Protein 9UZ6 (pdb70)

Solvent-accessible surface area: 57343 Å² total; per-residue (Å²): 152,75,76,1,72,102,2,42,33,69,9,28,0,23,111,34,0,4,6,4,77,83,64,37,15,85,90,0,9,99,54,10,60,11,156,47,17,96,46,0,8,10,47,11,0,4,140,80,1,49,40,104,87,7,17,108,15,40,75,35,8,34,16,63,53,0,25,64,63,0,79,67,8,0,76,111,10,87,114,32,60,17,7,9,2,9,30,14,7,28,24,35,27,3,9,2,0,39,11,16,0,12,33,28,11,6,11,2,4,1,19,7,6,99,2,17,1,0,0,11,0,8,0,39,0,0,5,3,2,2,30,3,3,34,31,3,0,26,15,76,24,3,0,0,1,2,13,17,25,0,2,0,0,0,5,0,0,10,0,0,71,67,17,24,160,40,161,140,6,63,67,0,0,0,0,60,24,6,21,46,8,1,24,26,2,0,116,15,9,2,83,7,61,52,28,88,35,22,48,40,77,10,113,92,2,46,110,51,120,73,5,0,0,0,0,2,8,5,22,6,18,25,0,60,4,23,70,20,61,80,8,2,57,67,0,80,78,80,119,14,7,0,0,3,1,5,42,4,1,1,0,3,11,0,24,1,3,14,130,17,17,1,10,0,0,0,0,14,0,0,18,0,0,2,35,4,2,1,5,5,21,10,1,0,4,0,0,0,69,85,114,31,81,209,20,6,0,6,48,5,0,6,60,22,123,8,77,61,37,69,90,2,20,38,19,45,16,109,62,94,29,10,18,70,20,1,3,2,23,17,0,2,1,1,1,0,0,0,0,6,27,0,13,102,5,0,64,60,8,0,49,22,0,20,23,1,0,9,0,0,0,29,0,0,102,117,74,54,33,141,30,83,40,79,64,16,1,9,20,3,3,0,66,9,120,91,47,73,21,9,46,95,93,1,74,88,48,100,2,6,9,11,56,94,14,128,112,0,0,2,0,7,0,4,10,44,6,56,56,107,24,0,56,70,0,0,57,4,10,41,18,107,154,22,73,15,79,10,76,61,7,9,143,87,10,23,157,94,53,201,6,19,31,131,68,0,88,32,133,41,126,5,0,98,33,90,12,0,72,116,25,62,9,6,6,17,0,13,20,14,1,32,17,1,30,84,58,13,0,4,6,11,35,0,3,2,0,4,0,13,10,4,5,5,6,14,0,4,0,0,2,28,0,21,33,27,49,29,0,6,90,7,3,0,19,4,38,36,94,3,0,55,0,0,36,61,0,5,48,50,0,22,61,22,0,29,94,3,1,31,11,78,30,25,14,7,1,0,6,7,12,11,4,0,10,1,0,0,0,5,0,0,53,41,31,3,73,68,136,140,37,40,90,26,40,24,0,0,4,11,65,24,27,21,61,31,1,40,34,0,0,113,9,0,36,9,108,38,45,83,0,51,28,88,142,56,5,44,14,29,42,110,33,0,115,41,47,0,117,131,8,20,103,60,0,0,0,0,0,7,13,1,0,6,11,10,1,9,13,15,98,38,12,65,71,3,0,111,5,0,71,132,37,34,1,13,0,0,0,4,1,10,4,4,7,0,0,7,0,4,1,2,0,9,86,1,20,0,12,0,0,1,0,3,0,7,27,4,2,0,2,18,4,9,1,0,7,17,5,0,0,0,0,0,0,39,68,69,0,28,75,32,13,5,0,3,57,45,7,118,16,160,88,58,20,40,126,62,32,2,3,1,6,4,1,6,3,4,0,8,20,0,0,0,0,0,0,2,2,59,0,0,1,5,118,1,4,33,74,2,4,13,0,1,0,0,0,0,5,6,0,10,32,90,0,99,143,13,0,60,32,33,16,47,33,83,102,53,33,2,2,2,2,0,1,0,12,0,96,69,7,93,152,78,21,27,0,19,29,71,11,0,0,8,0,0,0,5,12,14,0,1,1,2,15,50,44,104,35,46,71,12,1,0,4,0,5,1,2,1,1,3,8,32,68,13,0,35,86,0,0,81,4,0,65,36,0,61,49,12,0,65,63,12,132,81,61,87,18,56,87,141,36,0,0,0,40,31,0,0,0,10,22,43,31,0,26,52,170,45,95,50,72,5,59,41,95,52,0,0,10,39,74,46,58,90,80,18,5,23,2,54,5,18,35,16,82,70,169,46,64,18,114,153,77,77,1,71,101,2,41,32,68,8,28,0,23,110,31,0,4,6,4,81,84,65,35,14,85,91,0,9,98,54,10,58,11,155,49,18,96,47,0,9,10,48,10,0,2,139,79,1,48,39,105,85,7,18,108,16,39,76,37,10,33,16,63,53,0,25,64,62,0,81,68,6,0,75,111,11,84,115,31,59,18,8,9,3,8,29,16,7,28,23,36,27,2,9,2,0,40,14,17,0,11,32,29,12,6,10,2,4,2,19,7,6,98,1,1,1,0,0,11,0,8,0,37,0,0,3,2,2,2,30,3,3,34,32,4,0,26,16,75,25,3,0,0,1,2,14,18,25,0,2,0,0,0,6,0,0,11,0,0,72,65,18,23,162,41,163,142,5,63,67,0,1,0,0,59,25,5,22,47,8,1,26,25,3,0,118,15,7,2,84,8,63,52,27,90,35,25,49,40,77,10,111,91,3,46,107,52,119,71,4,0,0,1,0,2,8,5,21,5,18,26,0,59,4,24,72,18,62,80,8,2,56,67,0,80,80,80,119,13,7,0,1,3,0,4,41,3,1,1,0,4,12,0,22,1,3,14,130,17,16,1,8,0,0,0,0,14,0,0,19,0,0,2,35,4,1,1,5,5,21,10,0,0,3,0,0,0,69,86,114,31,82,206,20,6,0,5,48,5,0,12,64,28,122,8,76,62,36,70,90,2,19,36,16,59,17,110,63,93,31,10,19,73,21,1,2,2,24,18,0,3,0,2,0,0,0,0,0,6,26,0,13,104,6,0,64,62,8,0,50,24,0,20,22,1,0,10,0,0,1,29,0,0,103,114,76,53,32,142,30,83,38,79,63,18,1,8,18,3,4,0,65,8,118,91,49,74,20,9,46,97,92,1,75,87,49,100,3,6,10,12,56,94,14,127,111,0,0,2,0,7,0,4,10,44,6,55,58,107,24,0,57,71,0,0,55,3,10,42,18,108,152,24,75,16,78,10,76,60,5,9,144,87,10,23,159,95,55,201,7,18,32,129,70,0,88,30,131,43,130,5,0,100,35,89,10,0,72,114,25,62,9,6,4,18,0,13,21,13,2,32,18,1,29,82,55,12,0,4,8,11,35,1,3,3,1,4,0,14,9,4,6,6,7,12,0,4,0,0,2,30,0,21,35,27,48,30,0,7,87,7,3,0,19,4,38,36,93,3,0,54,0,0,36,61,0,5,47,49,0,22,62,24,0,29,94,3,0,32,10,79,31,25,15,8,1,0,6,8,11,10,4,0,9,0,0,0,0,5,0,0,54,41,29,2,72,67,133,141,38,42,90,26,40,23,0,0,3,12,64,24,28,18,59,31,1,40,33,0,0,112,10,0,37,9,110,37,46,84,0,51,28,86,142,56,5,44,12,30,42,111,34,0,113,41,46,0,114,129,9,20,102,60,0,0,0,0,0,6,13,1,0,6,9,9,1,8,13,16,96,40,11,66,68,3,0,112,5,0,71,133,38,35,0,13,0,0,0,4,1,10,4,3,6,0,0,7,1,4,1,3,0,9,87,1,21,0,12,0,0,2,0,4,0,6,27,5,2,0,2,18,4,9,0,0,7,16,6,0,0,0,0,0,0,40,68,69,0,30,77,31,12,5,0,3,56,45,8,118,14,160,86,60,22,39,126,60,30,2,3,1,6,4,1,5,2,4,0,9,19,0,0,0,0,0,0,2,2,58,0,0,1,5,117,2,4,31,73,2,4,12,0,0,0,0,0,0,5,7,0,10,33,90,0,100,143,12,0,59,31,33,14,47,32,82,101,52,32,3,2,2,2,0,1,0,12,0,97,56,15,94,148,106,20,28,0,20,28,56,11,0,0,9,0,0,0,5,11,15,0,1,0,2,14,50,44,98,32,45,73,13,1,0,2,0,4,1,2,1,2,3,8,32,69,12,0,35,85,0,0,79,4,0,67,34,0,63,50,12,0,63,64,13,131,82,61,86,19,55,89,140,37,0,0,0,38,30,0,0,0,10,23,43,31,0,26,53,170,46,94,50,71,5,59,41,96,51,0,0,11,39,75,47,58,90,81,19,5,24,2,54,7,16,39,13,82,79,174,46,63,18,113

InterPro domains:
  IPR003437 Glycine dehydrogenase (decarboxylating) [MF_00711] (8-956)
  IPR003437 Glycine dehydrogenase (decarboxylating) [TIGR00461] (17-950)
  IPR015421 Pyridoxal phosphate-dependent transferase, major domain [G3DSA:3.40.640.10] (96-355)
  IPR015421 Pyridoxal phosphate-dependent transferase, major domain [G3DSA:3.40.640.10] (524-771)
  IPR015422 Pyridoxal phosphate-dependent transferase, small domain [G3DSA:3.90.1150.10] (772-906)
  IPR015424 Pyridoxal phosphate-dependent transferase [SSF53383] (17-440)
  IPR015424 Pyridoxal phosphate-dependent transferase [SSF53383] (480-951)
  IPR020581 Glycine cleavage system P protein [PTHR11773] (4-956)
  IPR020581 Glycine cleavage system P protein [cd00613] (64-440)
  IPR020581 Glycine cleavage system P protein [cd00613] (485-875)
  IPR049315 Glycine cleavage system P-protein, N-terminal domain [PF02347] (16-440)
  IPR049315 Glycine cleavage system P-protein, N-terminal domain [PF02347] (479-739)
  IPR049316 Glycine dehydrogenase, C-terminal domain [PF21478] (781-902)

Nearest PDB structures (foldseek):
  4lhc-assembly1_A  TM=9.705E-01  e=0.000E+00  Synechocystis sp. PCC 6803 substr. Kazusa
  4lgl-assembly1_B  TM=9.682E-01  e=0.000E+00  Synechocystis sp. PCC 6803 substr. Kazusa
  4lhd-assembly1_B  TM=9.706E-01  e=0.000E+00  Synechocystis sp. PCC 6803 substr. Kazusa
  4lhd-assembly1_A  TM=9.698E-01  e=0.000E+00  Synechocystis sp. PCC 6803 substr. Kazusa
  6i33-assembly1_B  TM=9.560E-01  e=5.306E-100  Homo sapiens

Structure (mmCIF, N/CA/C/O backbone):
data_9UZ6
#
_entry.id   9UZ6
#
_cell.length_a   1.00
_cell.length_b   1.00
_cell.length_c   1.00
_cell.angle_alpha   90.00
_cell.angle_beta   90.00
_cell.angle_gamma   90.00
#
_symmetry.space_group_name_H-M   'P 1'
#
loop_
_atom_site.group_PDB
_atom_site.id
_atom_site.type_symbol
_atom_site.label_atom_id
_atom_site.label_alt_id
_atom_site.label_comp_id
_atom_site.label_asym_id
_atom_site.label_entity_id
_atom_site.label_seq_id
_atom_site.pdbx_PDB_ins_code
_atom_site.Cartn_x
_atom_site.Cartn_y
_atom_site.Cartn_z
_atom_site.occupancy
_atom_site.B_iso_or_equiv
_atom_site.auth_seq_id
_atom_site.auth_comp_id
_atom_site.auth_asym_id
_atom_site.auth_atom_id
_atom_site.pdbx_PDB_model_num
ATOM 1 N N . THR A 1 3 ? 145.049 148.027 129.252 1.00 64.90 3 THR A N 1
ATOM 2 C CA . THR A 1 3 ? 144.487 146.797 129.795 1.00 68.33 3 THR A CA 1
ATOM 3 C C . THR A 1 3 ? 142.966 146.857 129.852 1.00 69.62 3 THR A C 1
ATOM 4 O O . THR A 1 3 ? 142.346 147.768 129.304 1.00 67.35 3 THR A O 1
ATOM 8 N N . GLN A 1 4 ? 142.373 145.875 130.525 1.00 57.96 4 GLN A N 1
ATOM 9 C CA . GLN A 1 4 ? 140.936 145.809 130.723 1.00 54.30 4 GLN A CA 1
ATOM 10 C C . GLN A 1 4 ? 140.637 145.648 132.203 1.00 50.70 4 GLN A C 1
ATOM 11 O O . GLN A 1 4 ? 141.406 145.031 132.944 1.00 59.92 4 GLN A O 1
ATOM 17 N N . THR A 1 5 ? 139.515 146.213 132.631 1.00 48.75 5 THR A N 1
ATOM 18 C CA . THR A 1 5 ? 139.071 146.017 133.999 1.00 48.20 5 THR A CA 1
ATOM 19 C C . THR A 1 5 ? 138.496 144.613 134.163 1.00 45.63 5 THR A C 1
ATOM 20 O O . THR A 1 5 ? 138.216 143.906 133.191 1.00 48.68 5 THR A O 1
ATOM 24 N N . LEU A 1 6 ? 138.329 144.204 135.421 1.00 46.55 6 LEU A N 1
ATOM 25 C CA . LEU A 1 6 ? 137.739 142.898 135.691 1.00 40.73 6 LEU A CA 1
ATOM 26 C C . LEU A 1 6 ? 136.312 142.814 135.168 1.00 40.13 6 LEU A C 1
ATOM 27 O O . LEU A 1 6 ? 135.876 141.746 134.728 1.00 44.77 6 LEU A O 1
ATOM 32 N N . SER A 1 7 ? 135.575 143.927 135.200 1.00 47.57 7 SER A N 1
ATOM 33 C CA . SER A 1 7 ? 134.213 143.935 134.674 1.00 44.66 7 SER A CA 1
ATOM 34 C C . SER A 1 7 ? 134.194 143.655 133.176 1.00 42.36 7 SER A C 1
ATOM 35 O O . SER A 1 7 ? 133.321 142.932 132.684 1.00 42.44 7 SER A O 1
ATOM 38 N N . GLN A 1 8 ? 135.142 144.230 132.433 1.00 43.69 8 GLN A N 1
ATOM 39 C CA . GLN A 1 8 ? 135.215 143.969 131.000 1.00 45.54 8 GLN A CA 1
ATOM 40 C C . GLN A 1 8 ? 135.589 142.522 130.707 1.00 45.06 8 GLN A C 1
ATOM 41 O O . GLN A 1 8 ? 135.142 141.960 129.702 1.00 47.53 8 GLN A O 1
ATOM 47 N N . LEU A 1 9 ? 136.410 141.909 131.560 1.00 44.37 9 LEU A N 1
ATOM 48 C CA . LEU A 1 9 ? 136.788 140.515 131.364 1.00 36.18 9 LEU A CA 1
ATOM 49 C C . LEU A 1 9 ? 135.663 139.558 131.732 1.00 29.53 9 LEU A C 1
ATOM 50 O O . LEU A 1 9 ? 135.527 138.503 131.106 1.00 42.65 9 LEU A O 1
ATOM 55 N N . GLU A 1 10 ? 134.853 139.904 132.735 1.00 42.38 10 GLU A N 1
ATOM 56 C CA . GLU A 1 10 ? 133.702 139.074 133.073 1.00 43.10 10 GLU A CA 1
ATOM 57 C C . GLU A 1 10 ? 132.667 139.081 131.960 1.00 46.31 10 GLU A C 1
ATOM 58 O O . GLU A 1 10 ? 131.970 138.079 131.759 1.00 50.18 10 GLU A O 1
ATOM 64 N N . ASN A 1 11 ? 132.550 140.197 131.241 1.00 47.45 11 ASN A N 1
ATOM 65 C CA . ASN A 1 11 ? 131.684 140.304 130.070 1.00 39.72 11 ASN A CA 1
ATOM 66 C C . ASN A 1 11 ? 130.233 139.970 130.413 1.00 37.12 11 ASN A C 1
ATOM 67 O O . ASN A 1 11 ? 129.596 139.132 129.776 1.00 43.04 11 ASN A O 1
ATOM 72 N N . SER A 1 12 ? 129.718 140.623 131.449 1.00 43.51 12 SER A N 1
ATOM 73 C CA . SER A 1 12 ? 128.279 140.634 131.662 1.00 39.21 12 SER A CA 1
ATOM 74 C C . SER A 1 12 ? 127.636 141.444 130.545 1.00 53.06 12 SER A C 1
ATOM 75 O O . SER A 1 12 ? 128.058 142.567 130.256 1.00 56.92 12 SER A O 1
ATOM 78 N N . GLY A 1 13 ? 126.619 140.877 129.916 1.00 43.21 13 GLY A N 1
ATOM 79 C CA . GLY A 1 13 ? 126.169 141.369 128.636 1.00 39.75 13 GLY A CA 1
ATOM 80 C C . GLY A 1 13 ? 126.727 140.616 127.453 1.00 38.53 13 GLY A C 1
ATOM 81 O O . GLY A 1 13 ? 126.622 141.105 126.324 1.00 48.15 13 GLY A O 1
ATOM 82 N N . ALA A 1 14 ? 127.337 139.451 127.682 1.00 34.19 14 ALA A N 1
ATOM 83 C CA . ALA A 1 14 ? 127.777 138.602 126.582 1.00 34.03 14 ALA A CA 1
ATOM 84 C C . ALA A 1 14 ? 126.603 138.104 125.752 1.00 36.54 14 ALA A C 1
ATOM 85 O O . ALA A 1 14 ? 126.741 137.908 124.540 1.00 42.14 14 ALA A O 1
ATOM 87 N N . PHE A 1 15 ? 125.447 137.882 126.381 1.00 32.54 15 PHE A N 1
ATOM 88 C CA . PHE A 1 15 ? 124.279 137.422 125.643 1.00 31.18 15 PHE A CA 1
ATOM 89 C C . PHE A 1 15 ? 123.704 138.501 124.738 1.00 36.89 15 PHE A C 1
ATOM 90 O O . PHE A 1 15 ? 123.027 138.170 123.760 1.00 34.17 15 PHE A O 1
ATOM 98 N N . ILE A 1 16 ? 123.951 139.776 125.038 1.00 30.45 16 ILE A N 1
ATOM 99 C CA . ILE A 1 16 ? 123.472 140.847 124.170 1.00 29.01 16 ILE A CA 1
ATOM 100 C C . ILE A 1 16 ? 124.089 140.718 122.784 1.00 31.71 16 ILE A C 1
ATOM 101 O O . ILE A 1 16 ? 123.414 140.906 121.766 1.00 39.32 16 ILE A O 1
ATOM 106 N N . GLU A 1 17 ? 125.378 140.385 122.724 1.00 44.17 17 GLU A N 1
ATOM 107 C CA . GLU A 1 17 ? 126.061 140.243 121.447 1.00 30.11 17 GLU A CA 1
ATOM 108 C C . GLU A 1 17 ? 125.775 138.912 120.766 1.00 30.87 17 GLU A C 1
ATOM 109 O O . GLU A 1 17 ? 126.053 138.774 119.571 1.00 40.98 17 GLU A O 1
ATOM 115 N N . ARG A 1 18 ? 125.230 137.933 121.488 1.00 29.12 18 ARG A N 1
ATOM 116 C CA . ARG A 1 18 ? 124.794 136.703 120.840 1.00 30.86 18 ARG A CA 1
ATOM 117 C C . ARG A 1 18 ? 123.388 136.848 120.272 1.00 31.38 18 ARG A C 1
ATOM 118 O O . ARG A 1 18 ? 123.089 136.312 119.201 1.00 36.74 18 ARG A O 1
ATOM 126 N N . HIS A 1 19 ? 122.516 137.568 120.982 1.00 34.31 19 HIS A N 1
ATOM 127 C CA . HIS A 1 19 ? 121.138 137.732 120.534 1.00 32.23 19 HIS A CA 1
ATOM 128 C C . HIS A 1 19 ? 121.045 138.704 119.365 1.00 33.98 19 HIS A C 1
ATOM 129 O O . HIS A 1 19 ? 120.296 138.467 118.411 1.00 33.73 19 HIS A O 1
ATOM 136 N N . ILE A 1 20 ? 121.790 139.800 119.420 1.00 30.56 20 ILE A N 1
ATOM 137 C CA . ILE A 1 20 ? 121.784 140.780 118.343 1.00 32.27 20 ILE A CA 1
ATOM 138 C C . ILE A 1 20 ? 122.712 140.300 117.237 1.00 39.96 20 ILE A C 1
ATOM 139 O O . ILE A 1 20 ? 123.887 140.002 117.480 1.00 46.27 20 ILE A O 1
ATOM 144 N N . GLY A 1 21 ? 122.182 140.220 116.020 1.00 36.98 21 GLY A N 1
ATOM 145 C CA . GLY A 1 21 ? 122.911 139.705 114.886 1.00 31.34 21 GLY A CA 1
ATOM 146 C C . GLY A 1 21 ? 124.158 140.492 114.538 1.00 36.10 21 GLY A C 1
ATOM 147 O O . GLY A 1 21 ? 125.280 139.995 114.663 1.00 50.48 21 GLY A O 1
ATOM 148 N N . PRO A 1 22 ? 123.989 141.731 114.081 1.00 38.26 22 PRO A N 1
ATOM 149 C CA . PRO A 1 22 ? 125.152 142.524 113.667 1.00 40.40 22 PRO A CA 1
ATOM 150 C C . PRO A 1 22 ? 126.069 142.850 114.834 1.00 44.63 22 PRO A C 1
ATOM 151 O O . PRO A 1 22 ? 125.628 143.051 115.968 1.00 46.72 22 PRO A O 1
ATOM 155 N N . ASP A 1 23 ? 127.363 142.912 114.538 1.00 51.44 23 ASP A N 1
ATOM 156 C CA . ASP A 1 23 ? 128.347 143.352 115.512 1.00 45.66 23 ASP A CA 1
ATOM 157 C C . ASP A 1 23 ? 128.581 144.853 115.341 1.00 48.10 23 ASP A C 1
ATOM 158 O O . ASP A 1 23 ? 127.898 145.523 114.564 1.00 53.00 23 ASP A O 1
ATOM 163 N N . ALA A 1 24 ? 129.561 145.394 116.067 1.00 50.41 24 ALA A N 1
ATOM 164 C CA . ALA A 1 24 ? 129.791 146.836 116.052 1.00 44.94 24 ALA A CA 1
ATOM 165 C C . ALA A 1 24 ? 130.186 147.331 114.665 1.00 51.30 24 ALA A C 1
ATOM 166 O O . ALA A 1 24 ? 129.698 148.372 114.209 1.00 53.92 24 ALA A O 1
ATOM 168 N N . ALA A 1 25 ? 131.073 146.604 113.979 1.00 53.34 25 ALA A N 1
ATOM 169 C CA . ALA A 1 25 ? 131.517 147.030 112.655 1.00 49.63 25 ALA A CA 1
ATOM 170 C C . ALA A 1 25 ? 130.388 146.955 111.634 1.00 55.70 25 ALA A C 1
ATOM 171 O O . ALA A 1 25 ? 130.229 147.859 110.804 1.00 57.88 25 ALA A O 1
ATOM 173 N N . GLN A 1 26 ? 129.598 145.880 111.673 1.00 47.44 26 GLN A N 1
ATOM 174 C CA . GLN A 1 26 ? 128.457 145.770 110.771 1.00 45.84 26 GLN A CA 1
ATOM 175 C C . GLN A 1 26 ? 127.426 146.851 111.061 1.00 50.63 26 GLN A C 1
ATOM 176 O O . GLN A 1 26 ? 126.825 147.412 110.137 1.00 55.73 26 GLN A O 1
ATOM 182 N N . GLN A 1 27 ? 127.207 147.155 112.343 1.00 47.71 27 GLN A N 1
ATOM 183 C CA . GLN A 1 27 ? 126.291 148.231 112.702 1.00 45.26 27 GLN A CA 1
ATOM 184 C C . GLN A 1 27 ? 126.787 149.572 112.180 1.00 44.57 27 GLN A C 1
ATOM 185 O O . GLN A 1 27 ? 125.997 150.386 111.694 1.00 52.40 27 GLN A O 1
ATOM 191 N N . GLN A 1 28 ? 128.095 149.819 112.269 1.00 50.51 28 GLN A N 1
ATOM 192 C CA . GLN A 1 28 ? 128.651 151.059 111.736 1.00 51.81 28 GLN A CA 1
ATOM 193 C C . GLN A 1 28 ? 128.487 151.137 110.222 1.00 51.97 28 GLN A C 1
ATOM 194 O O . GLN A 1 28 ? 128.150 152.197 109.681 1.00 54.37 28 GLN A O 1
ATOM 200 N N . GLU A 1 29 ? 128.723 150.024 109.521 1.00 53.05 29 GLU A N 1
ATOM 201 C CA . GLU A 1 29 ? 128.543 150.015 108.070 1.00 51.70 29 GLU A CA 1
ATOM 202 C C . GLU A 1 29 ? 127.092 150.285 107.693 1.00 53.04 29 GLU A C 1
ATOM 203 O O . GLU A 1 29 ? 126.814 151.054 106.765 1.00 55.39 29 GLU A O 1
ATOM 209 N N . MET A 1 30 ? 126.152 149.660 108.404 1.00 53.35 30 MET A N 1
ATOM 210 C CA . MET A 1 30 ? 124.739 149.888 108.119 1.00 47.58 30 MET A CA 1
ATOM 211 C C . MET A 1 30 ? 124.337 151.326 108.425 1.00 45.93 30 MET A C 1
ATOM 212 O O . MET A 1 30 ? 123.562 151.930 107.674 1.00 54.10 30 MET A O 1
ATOM 217 N N . LEU A 1 31 ? 124.856 151.893 109.517 1.00 45.71 31 LEU A N 1
ATOM 218 C CA . LEU A 1 31 ? 124.563 153.285 109.843 1.00 50.64 31 LEU A CA 1
ATOM 219 C C . LEU A 1 31 ? 125.104 154.225 108.774 1.00 52.44 31 LEU A C 1
ATOM 220 O O . LEU A 1 31 ? 124.462 155.223 108.432 1.00 51.86 31 LEU A O 1
ATOM 225 N N . ASN A 1 32 ? 126.292 153.928 108.243 1.00 59.81 32 ASN A N 1
ATOM 226 C CA . ASN A 1 32 ? 126.818 154.713 107.130 1.00 52.88 32 ASN A CA 1
ATOM 227 C C . ASN A 1 32 ? 125.931 154.583 105.899 1.00 52.77 32 ASN A C 1
ATOM 228 O O . ASN A 1 32 ? 125.688 155.568 105.193 1.00 57.28 32 ASN A O 1
ATOM 233 N N . ALA A 1 33 ? 125.444 153.370 105.625 1.00 54.18 33 ALA A N 1
ATOM 234 C CA . ALA A 1 33 ? 124.578 153.160 104.468 1.00 49.54 33 ALA A CA 1
ATOM 235 C C . ALA A 1 33 ? 123.275 153.940 104.594 1.00 54.06 33 ALA A C 1
ATOM 236 O O . ALA A 1 33 ? 122.777 154.493 103.607 1.00 56.18 33 ALA A O 1
ATOM 238 N N . VAL A 1 34 ? 122.700 153.988 105.801 1.00 54.10 34 VAL A N 1
ATOM 239 C CA . VAL A 1 34 ? 121.443 154.700 106.011 1.00 49.34 34 VAL A CA 1
ATOM 240 C C . VAL A 1 34 ? 121.651 156.166 106.367 1.00 53.54 34 VAL A C 1
ATOM 241 O O . VAL A 1 34 ? 120.669 156.878 106.615 1.00 59.04 34 VAL A O 1
ATOM 245 N N . GLY A 1 35 ? 122.891 156.641 106.390 1.00 57.41 35 GLY A N 1
ATOM 246 C CA . GLY A 1 35 ? 123.168 158.039 106.672 1.00 52.93 35 GLY A CA 1
ATOM 247 C C . GLY A 1 35 ? 122.836 158.497 108.075 1.00 56.45 35 GLY A C 1
ATOM 248 O O . GLY A 1 35 ? 122.254 159.575 108.247 1.00 60.59 35 GLY A O 1
ATOM 249 N N . ALA A 1 36 ? 123.193 157.708 109.086 1.00 58.78 36 ALA A N 1
ATOM 250 C CA . ALA A 1 36 ? 122.965 158.064 110.478 1.00 57.25 36 ALA A CA 1
ATOM 251 C C . ALA A 1 36 ? 124.271 157.958 111.250 1.00 57.24 36 ALA A C 1
ATOM 252 O O . ALA A 1 36 ? 125.135 157.137 110.931 1.00 59.91 36 ALA A O 1
ATOM 254 N N . GLN A 1 37 ? 124.412 158.807 112.269 1.00 60.35 37 GLN A N 1
ATOM 255 C CA . GLN A 1 37 ? 125.642 158.826 113.054 1.00 59.30 37 GLN A CA 1
ATOM 256 C C . GLN A 1 37 ? 125.736 157.636 114.001 1.00 61.37 37 GLN A C 1
ATOM 257 O O . GLN A 1 37 ? 126.800 157.020 114.122 1.00 61.20 37 GLN A O 1
ATOM 263 N N . SER A 1 38 ? 124.642 157.298 114.679 1.00 54.68 38 SER A N 1
ATOM 264 C CA . SER A 1 38 ? 124.656 156.228 115.666 1.00 51.86 38 SER A CA 1
ATOM 265 C C . SER A 1 38 ? 123.238 155.712 115.851 1.00 55.00 38 SER A C 1
ATOM 266 O O . SER A 1 38 ? 122.283 156.243 115.281 1.00 63.19 38 SER A O 1
ATOM 269 N N . LEU A 1 39 ? 123.116 154.656 116.659 1.00 47.59 39 LEU A N 1
ATOM 270 C CA . LEU A 1 39 ? 121.799 154.120 116.981 1.00 45.12 39 LEU A CA 1
ATOM 271 C C . LEU A 1 39 ? 120.947 155.155 117.702 1.00 47.15 39 LEU A C 1
ATOM 272 O O . LEU A 1 39 ? 119.750 155.288 117.426 1.00 56.00 39 LEU A O 1
ATOM 277 N N . ASN A 1 40 ? 121.550 155.898 118.632 1.00 54.17 40 ASN A N 1
ATOM 278 C CA . ASN A 1 40 ? 120.807 156.926 119.350 1.00 50.77 40 ASN A CA 1
ATOM 279 C C . ASN A 1 40 ? 120.315 158.015 118.408 1.00 51.31 40 ASN A C 1
ATOM 280 O O . ASN A 1 40 ? 119.164 158.448 118.503 1.00 56.41 40 ASN A O 1
ATOM 285 N N . ALA A 1 41 ? 121.168 158.465 117.485 1.00 46.66 41 ALA A N 1
ATOM 286 C CA . ALA A 1 41 ? 120.763 159.513 116.554 1.00 50.39 41 ALA A CA 1
ATOM 287 C C . ALA A 1 41 ? 119.655 159.036 115.622 1.00 57.15 41 ALA A C 1
ATOM 288 O O . ALA A 1 41 ? 118.671 159.751 115.400 1.00 58.27 41 ALA A O 1
ATOM 290 N N . LEU A 1 42 ? 119.795 157.826 115.076 1.00 56.27 42 LEU A N 1
ATOM 291 C CA . LEU A 1 42 ? 118.771 157.280 114.192 1.00 55.94 42 LEU A CA 1
ATOM 292 C C . LEU A 1 42 ? 117.441 157.132 114.920 1.00 53.25 42 LEU A C 1
ATOM 293 O O . LEU A 1 42 ? 116.388 157.538 114.411 1.00 57.42 42 LEU A O 1
ATOM 298 N N . THR A 1 43 ? 117.475 156.563 116.125 1.00 56.78 43 THR A N 1
ATOM 299 C CA . THR A 1 43 ? 116.249 156.360 116.886 1.00 55.25 43 THR A CA 1
ATOM 300 C C . THR A 1 43 ? 115.615 157.687 117.287 1.00 56.11 43 THR A C 1
ATOM 301 O O . THR A 1 43 ? 114.390 157.839 117.217 1.00 59.33 43 THR A O 1
ATOM 305 N N . GLY A 1 44 ? 116.427 158.667 117.688 1.00 55.56 44 GLY A N 1
ATOM 306 C CA . GLY A 1 44 ? 115.899 159.963 118.065 1.00 55.83 44 GLY A CA 1
ATOM 307 C C . GLY A 1 44 ? 115.369 160.771 116.905 1.00 60.15 44 GLY A C 1
ATOM 308 O O . GLY A 1 44 ? 114.515 161.640 117.110 1.00 68.41 44 GLY A O 1
ATOM 309 N N . GLN A 1 45 ? 115.859 160.517 115.692 1.00 60.83 45 GLN A N 1
ATOM 310 C CA . GLN A 1 45 ? 115.287 161.153 114.515 1.00 58.63 45 GLN A CA 1
ATOM 311 C C . GLN A 1 45 ? 114.098 160.389 113.949 1.00 64.55 45 GLN A C 1
ATOM 312 O O . GLN A 1 45 ? 113.341 160.953 113.151 1.00 69.94 45 GLN A O 1
ATOM 318 N N . ILE A 1 46 ? 113.905 159.134 114.346 1.00 61.09 46 ILE A N 1
ATOM 319 C CA . ILE A 1 46 ? 112.731 158.378 113.914 1.00 56.24 46 ILE A CA 1
ATOM 320 C C . ILE A 1 46 ? 111.590 158.500 114.917 1.00 60.25 46 ILE A C 1
ATOM 321 O O . ILE A 1 46 ? 110.451 158.795 114.547 1.00 62.69 46 ILE A O 1
ATOM 326 N N . VAL A 1 47 ? 111.876 158.278 116.191 1.00 60.16 47 VAL A N 1
ATOM 327 C CA . VAL A 1 47 ? 110.841 158.304 117.227 1.00 58.31 47 VAL A CA 1
ATOM 328 C C . VAL A 1 47 ? 110.522 159.757 117.572 1.00 59.86 47 VAL A C 1
ATOM 329 O O . VAL A 1 47 ? 111.451 160.560 117.744 1.00 59.40 47 VAL A O 1
ATOM 333 N N . PRO A 1 48 ? 109.244 160.132 117.670 1.00 68.20 48 PRO A N 1
ATOM 334 C CA . PRO A 1 48 ? 108.904 161.520 118.010 1.00 64.78 48 PRO A CA 1
ATOM 335 C C . PRO A 1 48 ? 109.460 161.917 119.370 1.00 65.50 48 PRO A C 1
ATOM 336 O O . PRO A 1 48 ? 109.509 161.113 120.302 1.00 68.35 48 PRO A O 1
ATOM 340 N N . LYS A 1 49 ? 109.868 163.184 119.473 1.00 66.38 49 LYS A N 1
ATOM 341 C CA . LYS A 1 49 ? 110.594 163.646 120.653 1.00 67.65 49 LYS A CA 1
ATOM 342 C C . LYS A 1 49 ? 109.736 163.585 121.912 1.00 67.11 49 LYS A C 1
ATOM 343 O O . LYS A 1 49 ? 110.232 163.237 122.990 1.00 66.39 49 LYS A O 1
ATOM 349 N N . ASP A 1 50 ? 108.450 163.921 121.801 1.00 71.03 50 ASP A N 1
ATOM 350 C CA . ASP A 1 50 ? 107.606 164.044 122.985 1.00 67.90 50 ASP A CA 1
ATOM 351 C C . ASP A 1 50 ? 107.280 162.707 123.640 1.00 66.93 50 ASP A C 1
ATOM 352 O O . ASP A 1 50 ? 106.754 162.704 124.758 1.00 71.16 50 ASP A O 1
ATOM 357 N N . ILE A 1 51 ? 107.567 161.583 122.989 1.00 60.86 51 ILE A N 1
ATOM 358 C CA . ILE A 1 51 ? 107.300 160.269 123.558 1.00 61.43 51 ILE A CA 1
ATOM 359 C C . ILE A 1 51 ? 108.581 159.450 123.706 1.00 62.32 51 ILE A C 1
ATOM 360 O O . ILE A 1 51 ? 108.528 158.233 123.813 1.00 67.87 51 ILE A O 1
ATOM 365 N N . GLN A 1 52 ? 109.736 160.109 123.724 1.00 63.91 52 GLN A N 1
ATOM 366 C CA . GLN A 1 52 ? 111.016 159.430 123.877 1.00 60.80 52 GLN A CA 1
ATOM 367 C C . GLN A 1 52 ? 111.387 159.334 125.350 1.00 62.01 52 GLN A C 1
ATOM 368 O O . GLN A 1 52 ? 111.307 160.324 126.083 1.00 67.17 52 GLN A O 1
ATOM 374 N N . LEU A 1 53 ? 111.790 158.142 125.779 1.00 58.61 53 LEU A N 1
ATOM 375 C CA . LEU A 1 53 ? 112.299 157.950 127.130 1.00 54.46 53 LEU A CA 1
ATOM 376 C C . LEU A 1 53 ? 113.775 158.321 127.167 1.00 59.15 53 LEU A C 1
ATOM 377 O O . LEU A 1 53 ? 114.572 157.790 126.387 1.00 63.42 53 LEU A O 1
ATOM 382 N N . ALA A 1 54 ? 114.138 159.236 128.067 1.00 60.68 54 ALA A N 1
ATOM 383 C CA . ALA A 1 54 ? 115.542 159.597 128.222 1.00 59.03 54 ALA A CA 1
ATOM 384 C C . ALA A 1 54 ? 116.365 158.403 128.688 1.00 61.82 54 ALA A C 1
ATOM 385 O O . ALA A 1 54 ? 117.469 158.164 128.186 1.00 65.64 54 ALA A O 1
ATOM 387 N N . THR A 1 55 ? 115.836 157.637 129.639 1.00 55.40 55 THR A N 1
ATOM 388 C CA . THR A 1 55 ? 116.476 156.457 130.185 1.00 55.86 55 THR A CA 1
ATOM 389 C C . THR A 1 55 ? 115.612 155.228 129.926 1.00 55.96 55 THR A C 1
ATOM 390 O O . THR A 1 55 ? 114.389 155.292 130.086 1.00 58.19 55 THR A O 1
ATOM 394 N N . PRO A 1 56 ? 116.208 154.106 129.516 1.00 51.08 56 PRO A N 1
ATOM 395 C CA . PRO A 1 56 ? 115.423 152.884 129.367 1.00 51.94 56 PRO A CA 1
ATOM 396 C C . PRO A 1 56 ? 114.928 152.396 130.714 1.00 51.86 56 PRO A C 1
ATOM 397 O O . PRO A 1 56 ? 115.542 152.681 131.757 1.00 49.91 56 PRO A O 1
ATOM 401 N N . PRO A 1 57 ? 113.806 151.678 130.750 1.00 54.79 57 PRO A N 1
ATOM 402 C CA . PRO A 1 57 ? 113.279 151.186 132.031 1.00 49.40 57 PRO A CA 1
ATOM 403 C C . PRO A 1 57 ? 114.286 150.289 132.737 1.00 50.85 57 PRO A C 1
ATOM 404 O O . PRO A 1 57 ? 114.843 149.367 132.142 1.00 53.13 57 PRO A O 1
ATOM 408 N N . GLN A 1 58 ? 114.487 150.547 134.028 1.00 49.12 58 GLN A N 1
ATOM 409 C CA . GLN A 1 58 ? 115.572 149.930 134.791 1.00 47.67 58 GLN A CA 1
ATOM 410 C C . GLN A 1 58 ? 115.143 148.548 135.267 1.00 50.10 58 GLN A C 1
ATOM 411 O O . GLN A 1 58 ? 114.624 148.380 136.370 1.00 55.74 58 GLN A O 1
ATOM 417 N N . VAL A 1 59 ? 115.382 147.536 134.428 1.00 44.60 59 VAL A N 1
ATOM 418 C CA . VAL A 1 59 ? 115.087 146.158 134.811 1.00 36.62 59 VAL A CA 1
ATOM 419 C C . VAL A 1 59 ? 116.289 145.448 135.416 1.00 43.78 59 VAL A C 1
ATOM 420 O O . VAL A 1 59 ? 116.138 144.333 135.939 1.00 51.16 59 VAL A O 1
ATOM 424 N N . GLY A 1 60 ? 117.468 146.049 135.371 1.00 41.14 60 GLY A N 1
ATOM 425 C CA . GLY A 1 60 ? 118.647 145.494 136.002 1.00 35.63 60 GLY A CA 1
ATOM 426 C C . GLY A 1 60 ? 119.803 145.339 135.029 1.00 39.51 60 GLY A C 1
ATOM 427 O O . GLY A 1 60 ? 119.684 145.553 133.825 1.00 42.07 60 GLY A O 1
ATOM 428 N N . ALA A 1 61 ? 120.939 144.955 135.599 1.00 47.02 61 ALA A N 1
ATOM 429 C CA . ALA A 1 61 ? 122.134 144.722 134.811 1.00 33.15 61 ALA A CA 1
ATOM 430 C C . ALA A 1 61 ? 122.038 143.383 134.082 1.00 37.26 61 ALA A C 1
ATOM 431 O O . ALA A 1 61 ? 121.372 142.458 134.551 1.00 43.88 61 ALA A O 1
ATOM 433 N N . PRO A 1 62 ? 122.690 143.256 132.929 1.00 39.23 62 PRO A N 1
ATOM 434 C CA . PRO A 1 62 ? 122.680 141.975 132.218 1.00 30.57 62 PRO A CA 1
ATOM 435 C C . PRO A 1 62 ? 123.418 140.893 132.991 1.00 35.89 62 PRO A C 1
ATOM 436 O O . PRO A 1 62 ? 124.319 141.164 133.787 1.00 46.19 62 PRO A O 1
ATOM 440 N N . ALA A 1 63 ? 123.014 139.652 132.747 1.00 33.30 63 ALA A N 1
ATOM 441 C CA . ALA A 1 63 ? 123.656 138.486 133.329 1.00 33.14 63 ALA A CA 1
ATOM 442 C C . ALA A 1 63 ? 124.026 137.520 132.214 1.00 32.52 63 ALA A C 1
ATOM 443 O O . ALA A 1 63 ? 123.423 137.523 131.139 1.00 47.21 63 ALA A O 1
ATOM 445 N N . THR A 1 64 ? 125.035 136.694 132.474 1.00 36.34 64 THR A N 1
ATOM 446 C CA . THR A 1 64 ? 125.414 135.682 131.502 1.00 35.02 64 THR A CA 1
ATOM 447 C C . THR A 1 64 ? 124.384 134.555 131.484 1.00 26.65 64 THR A C 1
ATOM 448 O O . THR A 1 64 ? 123.549 134.420 132.381 1.00 43.26 64 THR A O 1
ATOM 452 N N . GLU A 1 65 ? 124.450 133.739 130.432 1.00 32.00 65 GLU A N 1
ATOM 453 C CA . GLU A 1 65 ? 123.518 132.624 130.304 1.00 34.36 65 GLU A CA 1
ATOM 454 C C . GLU A 1 65 ? 123.670 131.644 131.459 1.00 37.21 65 GLU A C 1
ATOM 455 O O . GLU A 1 65 ? 122.676 131.144 131.993 1.00 37.91 65 GLU A O 1
ATOM 461 N N . TYR A 1 66 ? 124.909 131.367 131.865 1.00 43.91 66 TYR A N 1
ATOM 462 C CA . TYR A 1 66 ? 125.146 130.427 132.955 1.00 35.19 66 TYR A CA 1
ATOM 463 C C . TYR A 1 66 ? 124.670 130.986 134.290 1.00 34.30 66 TYR A C 1
ATOM 464 O O . TYR A 1 66 ? 124.040 130.271 135.076 1.00 49.56 66 TYR A O 1
ATOM 473 N N . ALA A 1 67 ? 124.952 132.262 134.561 1.00 33.74 67 ALA A N 1
ATOM 474 C CA . ALA A 1 67 ? 124.490 132.872 135.803 1.00 30.84 67 ALA A CA 1
ATOM 475 C C . ALA A 1 67 ? 122.969 132.948 135.852 1.00 40.67 67 ALA A C 1
ATOM 476 O O . ALA A 1 67 ? 122.358 132.665 136.890 1.00 41.81 67 ALA A O 1
ATOM 478 N N . ALA A 1 68 ? 122.340 133.332 134.737 1.00 35.53 68 ALA A N 1
ATOM 479 C CA . ALA A 1 68 ? 120.883 133.397 134.692 1.00 28.32 68 ALA A CA 1
ATOM 480 C C . ALA A 1 68 ? 120.262 132.017 134.857 1.00 27.67 68 ALA A C 1
ATOM 481 O O . ALA A 1 68 ? 119.254 131.861 135.554 1.00 39.49 68 ALA A O 1
ATOM 483 N N . LEU A 1 69 ? 120.851 131.001 134.224 1.00 31.31 69 LEU A N 1
ATOM 484 C CA . LEU A 1 69 ? 120.344 129.643 134.373 1.00 27.00 69 LEU A CA 1
ATOM 485 C C . LEU A 1 69 ? 120.491 129.153 135.806 1.00 32.33 69 LEU A C 1
ATOM 486 O O . LEU A 1 69 ? 119.600 128.480 136.329 1.00 39.67 69 LEU A O 1
ATOM 491 N N . ALA A 1 70 ? 121.610 129.476 136.460 1.00 34.67 70 ALA A N 1
ATOM 492 C CA . ALA A 1 70 ? 121.789 129.080 137.853 1.00 30.50 70 ALA A CA 1
ATOM 493 C C . ALA A 1 70 ? 120.786 129.779 138.764 1.00 34.56 70 ALA A C 1
ATOM 494 O O . ALA A 1 70 ? 120.224 129.155 139.674 1.00 44.11 70 ALA A O 1
ATOM 496 N N . GLU A 1 71 ? 120.548 131.072 138.535 1.00 35.99 71 GLU A N 1
ATOM 497 C CA . GLU A 1 71 ? 119.565 131.799 139.333 1.00 31.26 71 GLU A CA 1
ATOM 498 C C . GLU A 1 71 ? 118.164 131.230 139.137 1.00 39.72 71 GLU A C 1
ATOM 499 O O . GLU A 1 71 ? 117.419 131.037 140.107 1.00 42.79 71 GLU A O 1
ATOM 505 N N . LEU A 1 72 ? 117.793 130.934 137.890 1.00 28.47 72 LEU A N 1
ATOM 506 C CA . LEU A 1 72 ? 116.478 130.360 137.637 1.00 32.98 72 LEU A CA 1
ATOM 507 C C . LEU A 1 72 ? 116.363 128.944 138.186 1.00 38.03 72 LEU A C 1
ATOM 508 O O . LEU A 1 72 ? 115.280 128.539 138.610 1.00 45.65 72 LEU A O 1
ATOM 513 N N . LYS A 1 73 ? 117.455 128.176 138.184 1.00 37.80 73 LYS A N 1
ATOM 514 C CA . LYS A 1 73 ? 117.435 126.856 138.804 1.00 35.53 73 LYS A CA 1
ATOM 515 C C . LYS A 1 73 ? 117.228 126.960 140.309 1.00 37.48 73 LYS A C 1
ATOM 516 O O . LYS A 1 73 ? 116.468 126.178 140.895 1.00 42.56 73 LYS A O 1
ATOM 522 N N . ALA A 1 74 ? 117.890 127.924 140.950 1.00 34.57 74 ALA A N 1
ATOM 523 C CA . ALA A 1 74 ? 117.679 128.143 142.376 1.00 28.38 74 ALA A CA 1
ATOM 524 C C . ALA A 1 74 ? 116.241 128.557 142.662 1.00 37.26 74 ALA A C 1
ATOM 525 O O . ALA A 1 74 ? 115.665 128.163 143.682 1.00 45.25 74 ALA A O 1
ATOM 527 N N . ILE A 1 75 ? 115.651 129.366 141.780 1.00 40.79 75 ILE A N 1
ATOM 528 C CA . ILE A 1 75 ? 114.252 129.755 141.948 1.00 32.21 75 ILE A CA 1
ATOM 529 C C . ILE A 1 75 ? 113.334 128.546 141.783 1.00 38.71 75 ILE A C 1
ATOM 530 O O . ILE A 1 75 ? 112.433 128.315 142.597 1.00 50.85 75 ILE A O 1
ATOM 535 N N . ALA A 1 76 ? 113.552 127.755 140.730 1.00 38.27 76 ALA A N 1
ATOM 536 C CA . ALA A 1 76 ? 112.703 126.607 140.437 1.00 35.03 76 ALA A CA 1
ATOM 537 C C . ALA A 1 76 ? 112.825 125.509 141.481 1.00 40.88 76 ALA A C 1
ATOM 538 O O . ALA A 1 76 ? 111.890 124.719 141.641 1.00 44.31 76 ALA A O 1
ATOM 540 N N . SER A 1 77 ? 113.951 125.438 142.190 1.00 40.03 77 SER A N 1
ATOM 541 C CA . SER A 1 77 ? 114.096 124.463 143.262 1.00 30.01 77 SER A CA 1
ATOM 542 C C . SER A 1 77 ? 113.181 124.748 144.446 1.00 39.10 77 SER A C 1
ATOM 543 O O . SER A 1 77 ? 113.059 123.892 145.327 1.00 52.70 77 SER A O 1
ATOM 546 N N . ARG A 1 78 ? 112.548 125.920 144.493 1.00 42.16 78 ARG A N 1
ATOM 547 C CA . ARG A 1 78 ? 111.564 126.207 145.529 1.00 40.61 78 ARG A CA 1
ATOM 548 C C . ARG A 1 78 ? 110.235 125.503 145.288 1.00 42.38 78 ARG A C 1
ATOM 549 O O . ARG A 1 78 ? 109.443 125.370 146.226 1.00 50.35 78 ARG A O 1
ATOM 557 N N . ASN A 1 79 ? 109.969 125.057 144.062 1.00 39.26 79 ASN A N 1
ATOM 558 C CA . ASN A 1 79 ? 108.779 124.258 143.800 1.00 40.64 79 ASN A CA 1
ATOM 559 C C . ASN A 1 79 ? 108.921 122.880 144.434 1.00 40.02 79 ASN A C 1
ATOM 560 O O . ASN A 1 79 ? 110.011 122.302 144.464 1.00 45.59 79 ASN A O 1
ATOM 565 N N . LYS A 1 80 ? 107.812 122.351 144.936 1.00 50.42 80 LYS A N 1
ATOM 566 C CA . LYS A 1 80 ? 107.775 121.021 145.528 1.00 41.25 80 LYS A CA 1
ATOM 567 C C . LYS A 1 80 ? 107.123 120.051 144.553 1.00 43.69 80 LYS A C 1
ATOM 568 O O . LYS A 1 80 ? 106.042 120.327 144.024 1.00 51.72 80 LYS A O 1
ATOM 574 N N . ARG A 1 81 ? 107.788 118.925 144.311 1.00 42.87 81 ARG A N 1
ATOM 575 C CA . ARG A 1 81 ? 107.318 117.942 143.336 1.00 41.77 81 ARG A CA 1
ATOM 576 C C . ARG A 1 81 ? 106.587 116.799 144.040 1.00 41.51 81 ARG A C 1
ATOM 577 O O . ARG A 1 81 ? 107.061 115.668 144.123 1.00 55.20 81 ARG A O 1
ATOM 585 N N . PHE A 1 82 ? 105.403 117.120 144.550 1.00 47.94 82 PHE A N 1
ATOM 586 C CA . PHE A 1 82 ? 104.524 116.092 145.086 1.00 35.36 82 PHE A CA 1
ATOM 587 C C . PHE A 1 82 ? 103.947 115.261 143.948 1.00 40.96 82 PHE A C 1
ATOM 588 O O . PHE A 1 82 ? 103.832 115.723 142.810 1.00 40.23 82 PHE A O 1
ATOM 596 N N . THR A 1 83 ? 103.586 114.021 144.258 1.00 46.16 83 THR A N 1
ATOM 597 C CA . THR A 1 83 ? 102.839 113.206 143.309 1.00 40.51 83 THR A CA 1
ATOM 598 C C . THR A 1 83 ? 101.391 113.673 143.320 1.00 42.06 83 THR A C 1
ATOM 599 O O . THR A 1 83 ? 100.758 113.724 144.379 1.00 47.72 83 THR A O 1
ATOM 603 N N . SER A 1 84 ? 100.872 114.027 142.151 1.00 38.40 84 SER A N 1
ATOM 604 C CA . SER A 1 84 ? 99.576 114.678 142.037 1.00 34.45 84 SER A CA 1
ATOM 605 C C . SER A 1 84 ? 98.526 113.670 141.589 1.00 36.71 84 SER A C 1
ATOM 606 O O . SER A 1 84 ? 98.678 113.028 140.545 1.00 41.99 84 SER A O 1
ATOM 609 N N . TYR A 1 85 ? 97.469 113.533 142.387 1.00 37.71 85 TYR A N 1
ATOM 610 C CA . TYR A 1 85 ? 96.262 112.814 141.997 1.00 32.17 85 TYR A CA 1
ATOM 611 C C . TYR A 1 85 ? 95.058 113.745 141.960 1.00 24.05 85 TYR A C 1
ATOM 612 O O . TYR A 1 85 ? 93.919 113.285 142.059 1.00 38.93 85 TYR A O 1
ATOM 621 N N . ILE A 1 86 ? 95.302 115.051 141.840 1.00 34.38 86 ILE A N 1
ATOM 622 C CA . ILE A 1 86 ? 94.224 116.035 141.869 1.00 35.77 86 ILE A CA 1
ATOM 623 C C . ILE A 1 86 ? 93.277 115.832 140.694 1.00 34.48 86 ILE A C 1
ATOM 624 O O . ILE A 1 86 ? 92.052 115.864 140.853 1.00 42.17 86 ILE A O 1
ATOM 629 N N . GLY A 1 87 ? 93.823 115.619 139.505 1.00 35.85 87 GLY A N 1
ATOM 630 C CA . GLY A 1 87 ? 92.983 115.414 138.337 1.00 31.11 87 GLY A CA 1
ATOM 631 C C . GLY A 1 87 ? 92.498 116.730 137.781 1.00 35.82 87 GLY A C 1
ATOM 632 O O . GLY A 1 87 ? 93.292 117.633 137.512 1.00 38.69 87 GLY A O 1
ATOM 633 N N . MET A 1 88 ? 91.179 116.839 137.608 1.00 38.09 88 MET A N 1
ATOM 634 C CA . MET A 1 88 ? 90.535 118.056 137.112 1.00 26.68 88 MET A CA 1
ATOM 635 C C . MET A 1 88 ? 91.086 118.466 135.748 1.00 33.63 88 MET A C 1
ATOM 636 O O . MET A 1 88 ? 91.253 119.651 135.455 1.00 43.06 88 MET A O 1
ATOM 641 N N . GLY A 1 89 ? 91.365 117.478 134.903 1.00 38.29 89 GLY A N 1
ATOM 642 C CA . GLY A 1 89 ? 91.828 117.729 133.556 1.00 28.83 89 GLY A CA 1
ATOM 643 C C . GLY A 1 89 ? 93.327 117.777 133.374 1.00 27.58 89 GLY A C 1
ATOM 644 O O . GLY A 1 89 ? 93.788 118.068 132.264 1.00 37.39 89 GLY A O 1
ATOM 645 N N . TYR A 1 90 ? 94.105 117.509 134.417 1.00 33.68 90 TYR A N 1
ATOM 646 C CA . TYR A 1 90 ? 95.558 117.522 134.327 1.00 24.98 90 TYR A CA 1
ATOM 647 C C . TYR A 1 90 ? 96.110 116.297 135.033 1.00 25.50 90 TYR A C 1
ATOM 648 O O . TYR A 1 90 ? 95.726 116.008 136.170 1.00 43.43 90 TYR A O 1
ATOM 657 N N . THR A 1 91 ? 97.000 115.578 134.355 1.00 28.57 91 THR A N 1
ATOM 658 C CA . THR A 1 91 ? 97.640 114.403 134.926 1.00 34.29 91 THR A CA 1
ATOM 659 C C . THR A 1 91 ? 99.086 114.358 134.463 1.00 28.25 91 THR A C 1
ATOM 660 O O . THR A 1 91 ? 99.446 114.921 133.427 1.00 32.32 91 THR A O 1
ATOM 664 N N . ALA A 1 92 ? 99.916 113.683 135.252 1.00 35.23 92 ALA A N 1
ATOM 665 C CA . ALA A 1 92 ? 101.303 113.467 134.871 1.00 25.52 92 ALA A CA 1
ATOM 666 C C . ALA A 1 92 ? 101.385 112.544 133.661 1.00 29.68 92 ALA A C 1
ATOM 667 O O . ALA A 1 92 ? 100.654 111.556 133.560 1.00 35.46 92 ALA A O 1
ATOM 669 N N . VAL A 1 93 ? 102.279 112.875 132.734 1.00 30.44 93 VAL A N 1
ATOM 670 C CA . VAL A 1 93 ? 102.476 112.096 131.522 1.00 33.45 93 VAL A CA 1
ATOM 671 C C . VAL A 1 93 ? 103.893 111.542 131.525 1.00 30.94 93 VAL A C 1
ATOM 672 O O . VAL A 1 93 ? 104.754 111.969 132.291 1.00 44.52 93 VAL A O 1
ATOM 676 N N . GLN A 1 94 ? 104.122 110.571 130.649 1.00 35.50 94 GLN A N 1
ATOM 677 C CA . GLN A 1 94 ? 105.451 110.031 130.387 1.00 36.23 94 GLN A CA 1
ATOM 678 C C . GLN A 1 94 ? 105.788 110.373 128.941 1.00 28.71 94 GLN A C 1
ATOM 679 O O . GLN A 1 94 ? 105.465 109.620 128.021 1.00 48.23 94 GLN A O 1
ATOM 685 N N . LEU A 1 95 ? 106.424 111.516 128.745 1.00 31.90 95 LEU A N 1
ATOM 686 C CA . LEU A 1 95 ? 106.841 111.928 127.412 1.00 32.62 95 LEU A CA 1
ATOM 687 C C . LEU A 1 95 ? 107.993 111.047 126.950 1.00 27.07 95 LEU A C 1
ATOM 688 O O . LEU A 1 95 ? 109.020 110.982 127.636 1.00 38.56 95 LEU A O 1
ATOM 693 N N . PRO A 1 96 ? 107.866 110.346 125.828 1.00 33.77 96 PRO A N 1
ATOM 694 C CA . PRO A 1 96 ? 108.958 109.492 125.354 1.00 33.56 96 PRO A CA 1
ATOM 695 C C . PRO A 1 96 ? 110.223 110.297 125.125 1.00 31.66 96 PRO A C 1
ATOM 696 O O . PRO A 1 96 ? 110.180 111.383 124.529 1.00 43.89 96 PRO A O 1
ATOM 700 N N . PRO A 1 97 ? 111.370 109.798 125.592 1.00 44.11 97 PRO A N 1
ATOM 701 C CA . PRO A 1 97 ? 112.626 110.538 125.391 1.00 31.41 97 PRO A CA 1
ATOM 702 C C . PRO A 1 97 ? 112.970 110.778 123.933 1.00 30.69 97 PRO A C 1
ATOM 703 O O . PRO A 1 97 ? 113.660 111.756 123.631 1.00 38.65 97 PRO A O 1
ATOM 707 N N . VAL A 1 98 ? 112.514 109.922 123.018 1.00 35.64 98 VAL A N 1
ATOM 708 C CA . VAL A 1 98 ? 112.800 110.137 121.602 1.00 34.13 98 VAL A CA 1
ATOM 709 C C . VAL A 1 98 ? 112.079 111.382 121.090 1.00 36.69 98 VAL A C 1
ATOM 710 O O . VAL A 1 98 ? 112.631 112.150 120.293 1.00 33.52 98 VAL A O 1
ATOM 714 N N . ILE A 1 99 ? 110.842 111.607 121.537 1.00 31.20 99 ILE A N 1
ATOM 715 C CA . ILE A 1 99 ? 110.110 112.802 121.130 1.00 29.54 99 ILE A CA 1
ATOM 716 C C . ILE A 1 99 ? 110.686 114.040 121.807 1.00 37.61 99 ILE A C 1
ATOM 717 O O . ILE A 1 99 ? 110.825 115.097 121.182 1.00 41.95 99 ILE A O 1
ATOM 722 N N . LEU A 1 100 ? 111.026 113.932 123.093 1.00 31.73 100 LEU A N 1
ATOM 723 C CA . LEU A 1 100 ? 111.592 115.069 123.810 1.00 30.69 100 LEU A CA 1
ATOM 724 C C . LEU A 1 100 ? 112.927 115.496 123.212 1.00 34.36 100 LEU A C 1
ATOM 725 O O . LEU A 1 100 ? 113.194 116.692 123.057 1.00 39.50 100 LEU A O 1
ATOM 730 N N . ARG A 1 101 ? 113.777 114.528 122.869 1.00 42.10 101 ARG A N 1
ATOM 731 C CA . ARG A 1 101 ? 115.100 114.839 122.344 1.00 29.70 101 ARG A CA 1
ATOM 732 C C . ARG A 1 101 ? 115.021 115.422 120.941 1.00 35.91 101 ARG A C 1
ATOM 733 O O . ARG A 1 101 ? 115.650 116.444 120.645 1.00 40.87 101 ARG A O 1
ATOM 741 N N . ASN A 1 102 ? 114.247 114.789 120.064 1.00 42.62 102 ASN A N 1
ATOM 742 C CA . ASN A 1 102 ? 114.300 115.076 118.640 1.00 37.10 102 ASN A CA 1
ATOM 743 C C . ASN A 1 102 ? 113.225 116.040 118.169 1.00 41.46 102 ASN A C 1
ATOM 744 O O . ASN A 1 102 ? 113.289 116.495 117.024 1.00 39.46 102 ASN A O 1
ATOM 749 N N . MET A 1 103 ? 112.227 116.340 118.996 1.00 37.70 103 MET A N 1
ATOM 750 C CA . MET A 1 103 ? 111.213 117.319 118.625 1.00 38.77 103 MET A CA 1
ATOM 751 C C . MET A 1 103 ? 111.153 118.494 119.590 1.00 42.71 103 MET A C 1
ATOM 752 O O . MET A 1 103 ? 111.277 119.644 119.158 1.00 52.17 103 MET A O 1
ATOM 757 N N . LEU A 1 104 ? 110.976 118.241 120.889 1.00 37.04 104 LEU A N 1
ATOM 758 C CA . LEU A 1 104 ? 110.722 119.325 121.832 1.00 38.83 104 LEU A CA 1
ATOM 759 C C . LEU A 1 104 ? 111.951 120.197 122.047 1.00 35.41 104 LEU A C 1
ATOM 760 O O . LEU A 1 104 ? 111.821 121.411 122.238 1.00 43.09 104 LEU A O 1
ATOM 765 N N . GLU A 1 105 ? 113.143 119.605 122.028 1.00 42.09 105 GLU A N 1
ATOM 766 C CA . GLU A 1 105 ? 114.389 120.340 122.185 1.00 38.84 105 GLU A CA 1
ATOM 767 C C . GLU A 1 105 ? 115.111 120.534 120.858 1.00 40.43 105 GLU A C 1
ATOM 768 O O . GLU A 1 105 ? 116.308 120.835 120.846 1.00 46.03 105 GLU A O 1
ATOM 774 N N . ASN A 1 106 ? 114.406 120.363 119.746 1.00 43.51 106 ASN A N 1
ATOM 775 C CA . ASN A 1 106 ? 114.977 120.513 118.414 1.00 33.38 106 ASN A CA 1
ATOM 776 C C . ASN A 1 106 ? 114.515 121.830 117.807 1.00 36.70 106 ASN A C 1
ATOM 777 O O . ASN A 1 106 ? 113.317 121.986 117.524 1.00 39.13 106 ASN A O 1
ATOM 782 N N . PRO A 1 107 ? 115.411 122.797 117.588 1.00 47.75 107 PRO A N 1
ATOM 783 C CA . PRO A 1 107 ? 114.982 124.086 117.018 1.00 38.59 107 PRO A CA 1
ATOM 784 C C . PRO A 1 107 ? 114.358 123.968 115.642 1.00 36.44 107 PRO A C 1
ATOM 785 O O . PRO A 1 107 ? 113.596 124.857 115.250 1.00 35.03 107 PRO A O 1
ATOM 789 N N . GLY A 1 108 ? 114.650 122.903 114.898 1.00 40.25 108 GLY A N 1
ATOM 790 C CA . GLY A 1 108 ? 113.967 122.671 113.640 1.00 37.16 108 GLY A CA 1
ATOM 791 C C . GLY A 1 108 ? 112.476 122.453 113.781 1.00 40.63 108 GLY A C 1
ATOM 792 O O . GLY A 1 108 ? 111.759 122.525 112.778 1.00 47.45 108 GLY A O 1
ATOM 793 N N . TRP A 1 109 ? 111.994 122.193 114.995 1.00 37.21 109 TRP A N 1
ATOM 794 C CA . TRP A 1 109 ? 110.574 121.999 115.244 1.00 31.52 109 TRP A CA 1
ATOM 795 C C . TRP A 1 109 ? 109.904 123.191 115.910 1.00 34.22 109 TRP A C 1
ATOM 796 O O . TRP A 1 109 ? 108.698 123.380 115.729 1.00 48.04 109 TRP A O 1
ATOM 807 N N . TYR A 1 110 ? 110.639 124.006 116.670 1.00 44.83 110 TYR A N 1
ATOM 808 C CA . TYR A 1 110 ? 110.021 125.094 117.420 1.00 46.85 110 TYR A CA 1
ATOM 809 C C . TYR A 1 110 ? 110.487 126.483 116.994 1.00 43.38 110 TYR A C 1
ATOM 810 O O . TYR A 1 110 ? 110.219 127.452 117.711 1.00 53.88 110 TYR A O 1
ATOM 819 N N . THR A 1 111 ? 111.170 126.618 115.858 1.00 41.36 111 THR A N 1
ATOM 820 C CA . THR A 1 111 ? 111.582 127.928 115.367 1.00 43.39 111 THR A CA 1
ATOM 821 C C . THR A 1 111 ? 110.880 128.312 114.069 1.00 50.74 111 THR A C 1
ATOM 822 O O . THR A 1 111 ? 111.341 129.211 113.362 1.00 55.90 111 THR A O 1
ATOM 826 N N . ALA A 1 112 ? 109.778 127.648 113.739 1.00 63.14 112 ALA A N 1
ATOM 827 C CA . ALA A 1 112 ? 108.982 127.981 112.569 1.00 64.59 112 ALA A CA 1
ATOM 828 C C . ALA A 1 112 ? 107.685 128.652 113.002 1.00 65.91 112 ALA A C 1
ATOM 829 O O . ALA A 1 112 ? 107.290 128.595 114.166 1.00 62.87 112 ALA A O 1
ATOM 831 N N . TYR A 1 113 ? 107.019 129.289 112.051 1.00 71.90 113 TYR A N 1
ATOM 832 C CA . TYR A 1 113 ? 105.796 130.022 112.341 1.00 69.38 113 TYR A CA 1
ATOM 833 C C . TYR A 1 113 ? 104.627 129.387 111.588 1.00 67.89 113 TYR A C 1
ATOM 834 O O . TYR A 1 113 ? 104.745 128.300 111.017 1.00 71.88 113 TYR A O 1
ATOM 843 N N . THR A 1 114 ? 103.490 130.075 111.616 1.00 70.30 114 THR A N 1
ATOM 844 C CA . THR A 1 114 ? 102.280 129.580 110.982 1.00 73.71 114 THR A CA 1
ATOM 845 C C . THR A 1 114 ? 102.541 129.309 109.502 1.00 72.25 114 THR A C 1
ATOM 846 O O . THR A 1 114 ? 103.192 130.115 108.829 1.00 71.95 114 THR A O 1
ATOM 850 N N . PRO A 1 115 ? 102.062 128.183 108.968 1.00 68.78 115 PRO A N 1
ATOM 851 C CA . PRO A 1 115 ? 102.359 127.849 107.569 1.00 65.66 115 PRO A CA 1
ATOM 852 C C . PRO A 1 115 ? 101.682 128.784 106.582 1.00 65.92 115 PRO A C 1
ATOM 853 O O . PRO A 1 115 ? 100.781 128.375 105.843 1.00 68.50 115 PRO A O 1
ATOM 857 N N . TYR A 1 116 ? 102.109 130.050 106.571 1.00 69.07 116 TYR A N 1
ATOM 858 C CA . TYR A 1 116 ? 101.693 130.960 105.510 1.00 67.15 116 TYR A CA 1
ATOM 859 C C . TYR A 1 116 ? 102.198 130.483 104.158 1.00 66.22 116 TYR A C 1
ATOM 860 O O . TYR A 1 116 ? 101.618 130.820 103.120 1.00 67.42 116 TYR A O 1
ATOM 869 N N . GLN A 1 117 ? 103.276 129.706 104.153 1.00 50.91 117 GLN A N 1
ATOM 870 C CA . GLN A 1 117 ? 103.799 129.073 102.945 1.00 52.12 117 GLN A CA 1
ATOM 871 C C . GLN A 1 117 ? 103.752 127.565 103.130 1.00 56.29 117 GLN A C 1
ATOM 872 O O . GLN A 1 117 ? 104.685 126.976 103.702 1.00 54.12 117 GLN A O 1
ATOM 878 N N . PRO A 1 118 ? 102.687 126.900 102.682 1.00 51.47 118 PRO A N 1
ATOM 879 C CA . PRO A 1 118 ? 102.630 125.435 102.805 1.00 38.81 118 PRO A CA 1
ATOM 880 C C . PRO A 1 118 ? 103.689 124.709 101.994 1.00 37.20 118 PRO A C 1
ATOM 881 O O . PRO A 1 118 ? 103.963 123.537 102.277 1.00 46.75 118 PRO A O 1
ATOM 885 N N . GLU A 1 119 ? 104.290 125.360 100.996 1.00 48.26 119 GLU A N 1
ATOM 886 C CA . GLU A 1 119 ? 105.336 124.716 100.208 1.00 45.98 119 GLU A CA 1
ATOM 887 C C . GLU A 1 119 ? 106.571 124.410 101.045 1.00 45.57 119 GLU A C 1
ATOM 888 O O . GLU A 1 119 ? 107.315 123.478 100.727 1.00 49.81 119 GLU A O 1
ATOM 894 N N . VAL A 1 120 ? 106.804 125.176 102.108 1.00 35.78 120 VAL A N 1
ATOM 895 C CA . VAL A 1 120 ? 107.963 124.998 102.969 1.00 30.10 120 VAL A CA 1
ATOM 896 C C . VAL A 1 120 ? 107.571 124.486 104.349 1.00 35.83 120 VAL A C 1
ATOM 897 O O . VAL A 1 120 ? 108.386 124.527 105.273 1.00 39.35 120 VAL A O 1
ATOM 901 N N . SER A 1 121 ? 106.339 123.997 104.513 1.00 39.53 121 SER A N 1
ATOM 902 C CA . SER A 1 121 ? 105.846 123.569 105.818 1.00 33.29 121 SER A CA 1
ATOM 903 C C . SER A 1 121 ? 105.153 122.212 105.760 1.00 40.59 121 SER A C 1
ATOM 904 O O . SER A 1 121 ? 104.316 121.919 106.616 1.00 45.14 121 SER A O 1
ATOM 907 N N . GLN A 1 122 ? 105.492 121.374 104.780 1.00 35.89 122 GLN A N 1
ATOM 908 C CA . GLN A 1 122 ? 104.780 120.111 104.608 1.00 30.26 122 GLN A CA 1
ATOM 909 C C . GLN A 1 122 ? 105.030 119.143 105.758 1.00 42.92 122 GLN A C 1
ATOM 910 O O . GLN A 1 122 ? 104.174 118.302 106.050 1.00 44.40 122 GLN A O 1
ATOM 916 N N . GLY A 1 123 ? 106.192 119.232 106.409 1.00 35.93 123 GLY A N 1
ATOM 917 C CA . GLY A 1 123 ? 106.497 118.300 107.482 1.00 23.00 123 GLY A CA 1
ATOM 918 C C . GLY A 1 123 ? 105.624 118.495 108.707 1.00 33.66 123 GLY A C 1
ATOM 919 O O . GLY A 1 123 ? 105.083 117.533 109.257 1.00 40.69 123 GLY A O 1
ATOM 920 N N . ARG A 1 124 ? 105.475 119.744 109.154 1.00 39.92 124 ARG A N 1
ATOM 921 C CA . ARG A 1 124 ? 104.625 120.018 110.308 1.00 34.50 124 ARG A CA 1
ATOM 922 C C . ARG A 1 124 ? 103.150 119.949 109.948 1.00 39.38 124 ARG A C 1
ATOM 923 O O . ARG A 1 124 ? 102.315 119.642 110.809 1.00 43.76 124 ARG A O 1
ATOM 931 N N . LEU A 1 125 ? 102.814 120.224 108.687 1.00 35.02 125 LEU A N 1
ATOM 932 C CA . LEU A 1 125 ? 101.443 120.039 108.234 1.00 28.43 125 LEU A CA 1
ATOM 933 C C . LEU A 1 125 ? 101.028 118.578 108.320 1.00 29.92 125 LEU A C 1
ATOM 934 O O . LEU A 1 125 ? 99.874 118.283 108.641 1.00 36.65 125 LEU A O 1
ATOM 939 N N . GLU A 1 126 ? 101.955 117.651 108.064 1.00 41.25 126 GLU A N 1
ATOM 940 C CA . GLU A 1 126 ? 101.627 116.234 108.179 1.00 42.09 126 GLU A CA 1
ATOM 941 C C . GLU A 1 126 ? 101.416 115.824 109.632 1.00 39.08 126 GLU A C 1
ATOM 942 O O . GLU A 1 126 ? 100.555 114.990 109.925 1.00 42.32 126 GLU A O 1
ATOM 948 N N . ALA A 1 127 ? 102.194 116.391 110.555 1.00 34.82 127 ALA A N 1
ATOM 949 C CA . ALA A 1 127 ? 101.971 116.111 111.969 1.00 36.15 127 ALA A CA 1
ATOM 950 C C . ALA A 1 127 ? 100.635 116.675 112.442 1.00 31.38 127 ALA A C 1
ATOM 951 O O . ALA A 1 127 ? 99.927 116.036 113.230 1.00 34.93 127 ALA A O 1
ATOM 953 N N . LEU A 1 128 ? 100.269 117.868 111.969 1.00 36.66 128 LEU A N 1
ATOM 954 C CA . LEU A 1 128 ? 98.954 118.413 112.295 1.00 31.57 128 LEU A CA 1
ATOM 955 C C . LEU A 1 128 ? 97.839 117.565 111.691 1.00 28.35 128 LEU A C 1
ATOM 956 O O . LEU A 1 128 ? 96.779 117.389 112.304 1.00 41.72 128 LEU A O 1
ATOM 961 N N . LEU A 1 129 ? 98.063 117.031 110.490 1.00 36.33 129 LEU A N 1
ATOM 962 C CA . LEU A 1 129 ? 97.104 116.117 109.881 1.00 31.88 129 LEU A CA 1
ATOM 963 C C . LEU A 1 129 ? 96.972 114.834 110.693 1.00 39.81 129 LEU A C 1
ATOM 964 O O . LEU A 1 129 ? 95.874 114.282 110.821 1.00 44.68 129 LEU A O 1
ATOM 969 N N . ASN A 1 130 ? 98.084 114.335 111.236 1.00 31.24 130 ASN A N 1
ATOM 970 C CA . ASN A 1 130 ? 98.032 113.166 112.108 1.00 25.52 130 ASN A CA 1
ATOM 971 C C . ASN A 1 130 ? 97.252 113.466 113.382 1.00 29.02 130 ASN A C 1
ATOM 972 O O . ASN A 1 130 ? 96.501 112.617 113.876 1.00 40.25 130 ASN A O 1
ATOM 977 N N . PHE A 1 131 ? 97.433 114.667 113.935 1.00 36.53 131 PHE A N 1
ATOM 978 C CA . PHE A 1 131 ? 96.651 115.082 115.096 1.00 22.16 131 PHE A CA 1
ATOM 979 C C . PHE A 1 131 ? 95.163 115.113 114.769 1.00 22.01 131 PHE A C 1
ATOM 980 O O . PHE A 1 131 ? 94.331 114.659 115.564 1.00 33.09 131 PHE A O 1
ATOM 988 N N . GLN A 1 132 ? 94.812 115.636 113.592 1.00 31.03 132 GLN A N 1
ATOM 989 C CA . GLN A 1 132 ? 93.414 115.642 113.168 1.00 35.75 132 GLN A CA 1
ATOM 990 C C . GLN A 1 132 ? 92.881 114.226 112.977 1.00 32.92 132 GLN A C 1
ATOM 991 O O . GLN A 1 132 ? 91.717 113.948 113.280 1.00 40.27 132 GLN A O 1
ATOM 997 N N . GLN A 1 133 ? 93.711 113.322 112.455 1.00 34.58 133 GLN A N 1
ATOM 998 C CA . GLN A 1 133 ? 93.298 111.931 112.299 1.00 34.16 133 GLN A CA 1
ATOM 999 C C . GLN A 1 133 ? 93.047 111.271 113.651 1.00 36.85 133 GLN A C 1
ATOM 1000 O O . GLN A 1 133 ? 92.083 110.514 113.812 1.00 41.63 133 GLN A O 1
ATOM 1006 N N . VAL A 1 134 ? 93.910 111.544 114.632 1.00 25.62 134 VAL A N 1
ATOM 1007 C CA . VAL A 1 134 ? 93.686 111.047 115.988 1.00 32.26 134 VAL A CA 1
ATOM 1008 C C . VAL A 1 134 ? 92.372 111.586 116.538 1.00 32.40 134 VAL A C 1
ATOM 1009 O O . VAL A 1 134 ? 91.585 110.851 117.149 1.00 41.55 134 VAL A O 1
ATOM 1013 N N . THR A 1 135 ? 92.113 112.879 116.325 1.00 35.17 135 THR A N 1
ATOM 1014 C CA . THR A 1 135 ? 90.863 113.473 116.784 1.00 35.64 135 THR A CA 1
ATOM 1015 C C . THR A 1 135 ? 89.658 112.795 116.143 1.00 37.39 135 THR A C 1
ATOM 1016 O O . THR A 1 135 ? 88.675 112.488 116.824 1.00 34.74 135 THR A O 1
ATOM 1020 N N . LEU A 1 136 ? 89.718 112.551 114.833 1.00 32.19 136 LEU A N 1
ATOM 1021 C CA . LEU A 1 136 ? 88.599 111.913 114.147 1.00 30.87 136 LEU A CA 1
ATOM 1022 C C . LEU A 1 136 ? 88.382 110.490 114.644 1.00 35.85 136 LEU A C 1
ATOM 1023 O O . LEU A 1 136 ? 87.240 110.059 114.835 1.00 42.23 136 LEU A O 1
ATOM 1028 N N . ASP A 1 137 ? 89.467 109.743 114.854 1.00 47.22 137 ASP A N 1
ATOM 1029 C CA . ASP A 1 137 ? 89.337 108.361 115.303 1.00 37.98 137 ASP A CA 1
ATOM 1030 C C . ASP A 1 137 ? 88.774 108.282 116.716 1.00 40.99 137 ASP A C 1
ATOM 1031 O O . ASP A 1 137 ? 87.905 107.449 116.997 1.00 45.57 137 ASP A O 1
ATOM 1036 N N . LEU A 1 138 ? 89.250 109.141 117.619 1.00 39.55 138 LEU A N 1
ATOM 1037 C CA . LEU A 1 138 ? 88.832 109.052 119.014 1.00 32.76 138 LEU A CA 1
ATOM 1038 C C . LEU A 1 138 ? 87.435 109.619 119.238 1.00 33.53 138 LEU A C 1
ATOM 1039 O O . LEU A 1 138 ? 86.678 109.092 120.059 1.00 44.45 138 LEU A O 1
ATOM 1044 N N . THR A 1 139 ? 87.073 110.688 118.532 1.00 40.52 139 THR A N 1
ATOM 1045 C CA . THR A 1 139 ? 85.785 111.332 118.753 1.00 33.70 139 THR A CA 1
ATOM 1046 C C . THR A 1 139 ? 84.664 110.744 117.909 1.00 41.60 139 THR A C 1
ATOM 1047 O O . THR A 1 139 ? 83.497 110.849 118.300 1.00 44.99 139 THR A O 1
ATOM 1051 N N . GLY A 1 140 ? 84.984 110.135 116.771 1.00 37.70 140 GLY A N 1
ATOM 1052 C CA . GLY A 1 140 ? 83.959 109.573 115.915 1.00 28.19 140 GLY A CA 1
ATOM 1053 C C . GLY A 1 140 ? 83.185 110.581 115.099 1.00 41.05 140 GLY A C 1
ATOM 1054 O O . GLY A 1 140 ? 82.035 110.317 114.738 1.00 44.49 140 GLY A O 1
ATOM 1055 N N . LEU A 1 141 ? 83.776 111.731 114.800 1.00 41.22 141 LEU A N 1
ATOM 1056 C CA . LEU A 1 141 ? 83.138 112.773 114.009 1.00 37.59 141 LEU A CA 1
ATOM 1057 C C . LEU A 1 141 ? 83.889 112.954 112.693 1.00 49.58 141 LEU A C 1
ATOM 1058 O O . LEU A 1 141 ? 84.884 112.279 112.418 1.00 50.20 141 LEU A O 1
ATOM 1063 N N . ASP A 1 142 ? 83.398 113.878 111.868 1.00 50.98 142 ASP A N 1
ATOM 1064 C CA . ASP A 1 142 ? 83.851 114.005 110.487 1.00 47.86 142 ASP A CA 1
ATOM 1065 C C . ASP A 1 142 ? 84.922 115.067 110.282 1.00 51.03 142 ASP A C 1
ATOM 1066 O O . ASP A 1 142 ? 85.844 114.856 109.490 1.00 55.76 142 ASP A O 1
ATOM 1071 N N . MET A 1 143 ? 84.826 116.206 110.958 1.00 48.82 143 MET A N 1
ATOM 1072 C CA . MET A 1 143 ? 85.756 117.308 110.759 1.00 47.88 143 MET A CA 1
ATOM 1073 C C . MET A 1 143 ? 86.442 117.630 112.078 1.00 44.07 143 MET A C 1
ATOM 1074 O O . MET A 1 143 ? 85.775 117.777 113.105 1.00 56.38 143 MET A O 1
ATOM 1079 N N . ALA A 1 144 ? 87.767 117.743 112.045 1.00 38.60 144 ALA A N 1
ATOM 1080 C CA . ALA A 1 144 ? 88.562 118.029 113.230 1.00 32.33 144 ALA A CA 1
ATOM 1081 C C . ALA A 1 144 ? 89.427 119.255 112.989 1.00 40.08 144 ALA A C 1
ATOM 1082 O O . ALA A 1 144 ? 89.935 119.462 111.884 1.00 51.18 144 ALA A O 1
ATOM 1084 N N . SER A 1 145 ? 89.590 120.067 114.029 1.00 43.76 145 SER A N 1
ATOM 1085 C CA . SER A 1 145 ? 90.422 121.253 113.940 1.00 40.74 145 SER A CA 1
ATOM 1086 C C . SER A 1 145 ? 91.894 120.888 114.116 1.00 45.03 145 SER A C 1
ATOM 1087 O O . SER A 1 145 ? 92.249 119.771 114.499 1.00 52.41 145 SER A O 1
ATOM 1090 N N . ALA A 1 146 ? 92.760 121.857 113.831 1.00 41.57 146 ALA A N 1
ATOM 1091 C CA . ALA A 1 146 ? 94.199 121.657 113.928 1.00 42.13 146 ALA A CA 1
ATOM 1092 C C . ALA A 1 146 ? 94.734 121.839 115.341 1.00 49.36 146 ALA A C 1
ATOM 1093 O O . ALA A 1 146 ? 95.944 121.684 115.531 1.00 52.43 146 ALA A O 1
ATOM 1095 N N . SER A 1 147 ? 93.855 122.184 116.296 1.00 44.88 147 SER A N 1
ATOM 1096 C CA . SER A 1 147 ? 94.049 122.320 117.745 1.00 45.09 147 SER A CA 1
ATOM 1097 C C . SER A 1 147 ? 93.595 123.697 118.211 1.00 47.84 147 SER A C 1
ATOM 1098 O O . SER A 1 147 ? 93.694 124.679 117.469 1.00 51.96 147 SER A O 1
ATOM 1101 N N . LEU A 1 148 ? 93.087 123.772 119.435 1.00 45.45 148 LEU A N 1
ATOM 1102 C CA . LEU A 1 148 ? 92.668 125.012 120.066 1.00 36.93 148 LEU A CA 1
ATOM 1103 C C . LEU A 1 148 ? 93.578 125.306 121.255 1.00 39.31 148 LEU A C 1
ATOM 1104 O O . LEU A 1 148 ? 94.487 124.536 121.576 1.00 48.00 148 LEU A O 1
ATOM 1109 N N . LEU A 1 149 ? 93.335 126.446 121.907 1.00 45.21 149 LEU A N 1
ATOM 1110 C CA . LEU A 1 149 ? 94.218 126.889 122.983 1.00 44.23 149 LEU A CA 1
ATOM 1111 C C . LEU A 1 149 ? 94.176 125.938 124.175 1.00 48.72 149 LEU A C 1
ATOM 1112 O O . LEU A 1 149 ? 95.219 125.463 124.635 1.00 52.46 149 LEU A O 1
ATOM 1117 N N . ASP A 1 150 ? 92.983 125.645 124.685 1.00 47.52 150 ASP A N 1
ATOM 1118 C CA . ASP A 1 150 ? 92.837 124.782 125.849 1.00 39.30 150 ASP A CA 1
ATOM 1119 C C . ASP A 1 150 ? 91.384 124.346 125.947 1.00 40.83 150 ASP A C 1
ATOM 1120 O O . ASP A 1 150 ? 90.525 124.814 125.198 1.00 50.93 150 ASP A O 1
ATOM 1125 N N . GLU A 1 151 ? 91.118 123.445 126.894 1.00 42.13 151 GLU A N 1
ATOM 1126 C CA . GLU A 1 151 ? 89.798 122.827 126.980 1.00 44.96 151 GLU A CA 1
ATOM 1127 C C . GLU A 1 151 ? 88.720 123.837 127.360 1.00 44.51 151 GLU A C 1
ATOM 1128 O O . GLU A 1 151 ? 87.588 123.746 126.877 1.00 49.55 151 GLU A O 1
ATOM 1134 N N . ALA A 1 152 ? 89.040 124.795 128.232 1.00 49.46 152 ALA A N 1
ATOM 1135 C CA . ALA A 1 152 ? 88.044 125.791 128.622 1.00 41.98 152 ALA A CA 1
ATOM 1136 C C . ALA A 1 152 ? 87.736 126.750 127.476 1.00 43.49 152 ALA A C 1
ATOM 1137 O O . ALA A 1 152 ? 86.566 127.058 127.205 1.00 46.27 152 ALA A O 1
ATOM 1139 N N . THR A 1 153 ? 88.771 127.226 126.781 1.00 38.54 153 THR A N 1
ATOM 1140 C CA . THR A 1 153 ? 88.535 128.046 125.599 1.00 46.83 153 THR A CA 1
ATOM 1141 C C . THR A 1 153 ? 87.850 127.241 124.506 1.00 45.19 153 THR A C 1
ATOM 1142 O O . THR A 1 153 ? 87.017 127.774 123.768 1.00 51.73 153 THR A O 1
ATOM 1146 N N . ALA A 1 154 ? 88.183 125.953 124.388 1.00 44.96 154 ALA A N 1
ATOM 1147 C CA . ALA A 1 154 ? 87.488 125.099 123.432 1.00 30.44 154 ALA A CA 1
ATOM 1148 C C . ALA A 1 154 ? 86.017 124.951 123.786 1.00 28.83 154 ALA A C 1
ATOM 1149 O O . ALA A 1 154 ? 85.174 124.872 122.892 1.00 39.60 154 ALA A O 1
ATOM 1151 N N . ALA A 1 155 ? 85.686 124.918 125.077 1.00 35.71 155 ALA A N 1
ATOM 1152 C CA . ALA A 1 155 ? 84.285 124.889 125.484 1.00 42.84 155 ALA A CA 1
ATOM 1153 C C . ALA A 1 155 ? 83.579 126.193 125.136 1.00 43.04 155 ALA A C 1
ATOM 1154 O O . ALA A 1 155 ? 82.415 126.187 124.713 1.00 40.18 155 ALA A O 1
ATOM 1156 N N . ALA A 1 156 ? 84.265 127.322 125.319 1.00 47.41 156 ALA A N 1
ATOM 1157 C CA . ALA A 1 156 ? 83.685 128.603 124.922 1.00 43.72 156 ALA A CA 1
ATOM 1158 C C . ALA A 1 156 ? 83.440 128.656 123.416 1.00 48.20 156 ALA A C 1
ATOM 1159 O O . ALA A 1 156 ? 82.395 129.142 122.961 1.00 44.77 156 ALA A O 1
ATOM 1161 N N . GLU A 1 157 ? 84.390 128.149 122.626 1.00 43.86 157 GLU A N 1
ATOM 1162 C CA . GLU A 1 157 ? 84.189 128.079 121.182 1.00 47.66 157 GLU A CA 1
ATOM 1163 C C . GLU A 1 157 ? 83.087 127.099 120.808 1.00 45.94 157 GLU A C 1
ATOM 1164 O O . GLU A 1 157 ? 82.376 127.324 119.829 1.00 52.50 157 GLU A O 1
ATOM 1170 N N . ALA A 1 158 ? 82.938 126.007 121.558 1.00 49.04 158 ALA A N 1
ATOM 1171 C CA . ALA A 1 158 ? 81.841 125.082 121.307 1.00 45.88 158 ALA A CA 1
ATOM 1172 C C . ALA A 1 158 ? 80.498 125.752 121.552 1.00 45.40 158 ALA A C 1
ATOM 1173 O O . ALA A 1 158 ? 79.548 125.547 120.794 1.00 48.16 158 ALA A O 1
ATOM 1175 N N . MET A 1 159 ? 80.405 126.561 122.608 1.00 45.58 159 MET A N 1
ATOM 1176 C CA . MET A 1 159 ? 79.174 127.305 122.864 1.00 46.28 159 MET A CA 1
ATOM 1177 C C . MET A 1 159 ? 78.899 128.322 121.758 1.00 49.13 159 MET A C 1
ATOM 1178 O O . MET A 1 159 ? 77.762 128.443 121.277 1.00 50.42 159 MET A O 1
ATOM 1183 N N . ALA A 1 160 ? 79.936 129.044 121.322 1.00 55.15 160 ALA A N 1
ATOM 1184 C CA . ALA A 1 160 ? 79.761 130.009 120.238 1.00 54.05 160 ALA A CA 1
ATOM 1185 C C . ALA A 1 160 ? 79.338 129.323 118.943 1.00 51.48 160 ALA A C 1
ATOM 1186 O O . ALA A 1 160 ? 78.463 129.818 118.224 1.00 54.70 160 ALA A O 1
ATOM 1188 N N . MET A 1 161 ? 79.942 128.175 118.633 1.00 51.81 161 MET A N 1
ATOM 1189 C CA . MET A 1 161 ? 79.594 127.445 117.421 1.00 48.31 161 MET A CA 1
ATOM 1190 C C . MET A 1 161 ? 78.202 126.837 117.510 1.00 51.49 161 MET A C 1
ATOM 1191 O O . MET A 1 161 ? 77.496 126.761 116.500 1.00 48.94 161 MET A O 1
ATOM 1196 N N . ALA A 1 162 ? 77.791 126.400 118.703 1.00 56.89 162 ALA A N 1
ATOM 1197 C CA . ALA A 1 162 ? 76.426 125.927 118.892 1.00 48.21 162 ALA A CA 1
ATOM 1198 C C . ALA A 1 162 ? 75.425 127.047 118.650 1.00 51.61 162 ALA A C 1
ATOM 1199 O O . ALA A 1 162 ? 74.350 126.817 118.087 1.00 56.57 162 ALA A O 1
ATOM 1201 N N . LYS A 1 163 ? 75.753 128.264 119.088 1.00 57.16 163 LYS A N 1
ATOM 1202 C CA . LYS A 1 163 ? 74.899 129.404 118.763 1.00 56.40 163 LYS A CA 1
ATOM 1203 C C . LYS A 1 163 ? 74.895 129.686 117.264 1.00 57.52 163 LYS A C 1
ATOM 1204 O O . LYS A 1 163 ? 73.850 130.018 116.692 1.00 59.78 163 LYS A O 1
ATOM 1210 N N . ARG A 1 164 ? 76.055 129.567 116.615 1.00 60.00 164 ARG A N 1
ATOM 1211 C CA . ARG A 1 164 ? 76.140 129.841 115.182 1.00 54.46 164 ARG A CA 1
ATOM 1212 C C . ARG A 1 164 ? 75.307 128.856 114.369 1.00 58.80 164 ARG A C 1
ATOM 1213 O O . ARG A 1 164 ? 74.636 129.247 113.407 1.00 60.85 164 ARG A O 1
ATOM 1221 N N . VAL A 1 165 ? 75.342 127.570 114.734 1.00 60.39 165 VAL A N 1
ATOM 1222 C CA . VAL A 1 165 ? 74.668 126.538 113.951 1.00 53.02 165 VAL A CA 1
ATOM 1223 C C . VAL A 1 165 ? 73.272 126.227 114.460 1.00 58.05 165 VAL A C 1
ATOM 1224 O O . VAL A 1 165 ? 72.600 125.354 113.894 1.00 61.65 165 VAL A O 1
ATOM 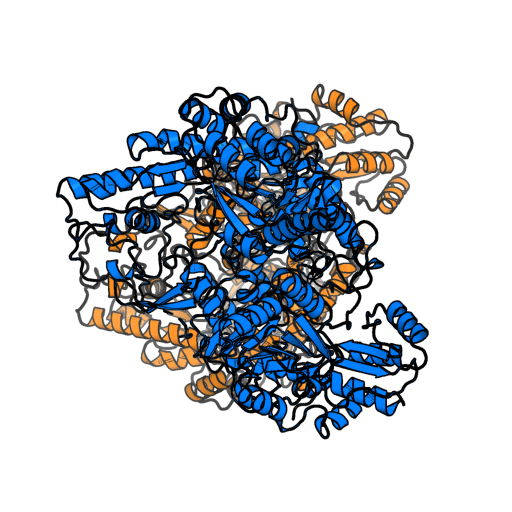1228 N N . SER A 1 166 ? 72.813 126.903 115.507 1.00 61.50 166 SER A N 1
ATOM 1229 C CA . SER A 1 166 ? 71.487 126.633 116.041 1.00 59.16 166 SER A CA 1
ATOM 1230 C C . SER A 1 166 ? 70.415 127.073 115.054 1.00 64.97 166 SER A C 1
ATOM 1231 O O . SER A 1 166 ? 70.517 128.132 114.430 1.00 67.62 166 SER A O 1
ATOM 1234 N N . LYS A 1 167 ? 69.379 126.247 114.915 1.00 67.90 167 LYS A N 1
ATOM 1235 C CA . LYS A 1 167 ? 68.258 126.534 114.029 1.00 68.20 167 LYS A CA 1
ATOM 1236 C C . LYS A 1 167 ? 67.014 126.959 114.798 1.00 67.62 167 LYS A C 1
ATOM 1237 O O . LYS A 1 167 ? 65.904 126.892 114.261 1.00 69.53 167 LYS A O 1
ATOM 1243 N N . LEU A 1 168 ? 67.175 127.390 116.045 1.00 75.63 168 LEU A N 1
ATOM 1244 C CA . LEU A 1 168 ? 66.063 127.806 116.890 1.00 76.60 168 LEU A CA 1
ATOM 1245 C C . LEU A 1 168 ? 66.168 129.303 117.146 1.00 77.72 168 LEU A C 1
ATOM 1246 O O . LEU A 1 168 ? 67.198 129.782 117.630 1.00 78.85 168 LEU A O 1
ATOM 1251 N N . LYS A 1 169 ? 65.106 130.033 116.825 1.00 82.40 169 LYS A N 1
ATOM 1252 C CA . LYS A 1 169 ? 65.038 131.448 117.149 1.00 82.28 169 LYS A CA 1
ATOM 1253 C C . LYS A 1 169 ? 64.616 131.638 118.601 1.00 83.98 169 LYS A C 1
ATOM 1254 O O . LYS A 1 169 ? 63.929 130.796 119.186 1.00 82.65 169 LYS A O 1
ATOM 1260 N N . ASN A 1 170 ? 65.049 132.756 119.183 1.00 82.01 170 ASN A N 1
ATOM 1261 C CA . ASN A 1 170 ? 64.738 133.165 120.551 1.00 83.28 170 ASN A CA 1
ATOM 1262 C C . ASN A 1 170 ? 65.262 132.198 121.605 1.00 83.18 170 ASN A C 1
ATOM 1263 O O . ASN A 1 170 ? 64.742 132.180 122.726 1.00 84.63 170 ASN A O 1
ATOM 1268 N N . ALA A 1 171 ? 66.274 131.395 121.284 1.00 72.55 171 ALA A N 1
ATOM 1269 C CA . ALA A 1 171 ? 66.889 130.481 122.240 1.00 70.95 171 ALA A CA 1
ATOM 1270 C C . ALA A 1 171 ? 68.263 131.028 122.605 1.00 69.75 171 ALA A C 1
ATOM 1271 O O . ALA A 1 171 ? 69.216 130.899 121.830 1.00 72.46 171 ALA A O 1
ATOM 1273 N N . ASN A 1 172 ? 68.365 131.637 123.786 1.00 64.02 172 ASN A N 1
ATOM 1274 C CA . ASN A 1 172 ? 69.593 132.291 124.219 1.00 66.43 172 ASN A CA 1
ATOM 1275 C C . ASN A 1 172 ? 70.173 131.675 125.487 1.00 64.57 172 ASN A C 1
ATOM 1276 O O . ASN A 1 172 ? 71.059 132.274 126.106 1.00 64.91 172 ASN A O 1
ATOM 1281 N N . ARG A 1 173 ? 69.709 130.497 125.887 1.00 63.14 173 ARG A N 1
ATOM 1282 C CA . ARG A 1 173 ? 70.178 129.846 127.101 1.00 59.30 173 ARG A CA 1
ATOM 1283 C C . ARG A 1 173 ? 71.113 128.698 126.748 1.00 59.31 173 ARG A C 1
ATOM 1284 O O . ARG A 1 173 ? 70.792 127.867 125.894 1.00 61.10 173 ARG A O 1
ATOM 1292 N N . PHE A 1 174 ? 72.267 128.659 127.402 1.00 52.06 174 PHE A N 1
ATOM 1293 C CA . PHE A 1 174 ? 73.231 127.581 127.243 1.00 50.03 174 PHE A CA 1
ATOM 1294 C C . PHE A 1 174 ? 73.280 126.771 128.530 1.00 50.18 174 PHE A C 1
ATOM 1295 O O . PHE A 1 174 ? 73.425 127.337 129.617 1.00 50.84 174 PHE A O 1
ATOM 1303 N N . PHE A 1 175 ? 73.157 125.454 128.405 1.00 52.50 175 PHE A N 1
ATOM 1304 C CA . PHE A 1 175 ? 73.110 124.558 129.552 1.00 48.67 175 PHE A CA 1
ATOM 1305 C C . PHE A 1 175 ? 74.467 123.898 129.756 1.00 51.36 175 PHE A C 1
ATOM 1306 O O . PHE A 1 175 ? 75.056 123.370 128.809 1.00 48.87 175 PHE A O 1
ATOM 1314 N N . VAL A 1 176 ? 74.957 123.931 130.993 1.00 46.90 176 VAL A N 1
ATOM 1315 C CA . VAL A 1 176 ? 76.197 123.267 131.378 1.00 44.16 176 VAL A CA 1
ATOM 1316 C C . VAL A 1 176 ? 75.883 122.278 132.490 1.00 44.58 176 VAL A C 1
ATOM 1317 O O . VAL A 1 176 ? 75.245 122.639 133.485 1.00 50.58 176 VAL A O 1
ATOM 1321 N N . ALA A 1 177 ? 76.319 121.035 132.316 1.00 48.14 177 ALA A N 1
ATOM 1322 C CA . ALA A 1 177 ? 76.145 120.031 133.355 1.00 48.92 177 ALA A CA 1
ATOM 1323 C C . ALA A 1 177 ? 77.027 120.353 134.554 1.00 51.60 177 ALA A C 1
ATOM 1324 O O . ALA A 1 177 ? 78.153 120.835 134.407 1.00 54.15 177 ALA A O 1
ATOM 1326 N N . SER A 1 178 ? 76.508 120.079 135.752 1.00 53.33 178 SER A N 1
ATOM 1327 C CA . SER A 1 178 ? 77.221 120.418 136.977 1.00 47.58 178 SER A CA 1
ATOM 1328 C C . SER A 1 178 ? 78.467 119.570 137.198 1.00 51.58 178 SER A C 1
ATOM 1329 O O . SER A 1 178 ? 79.267 119.901 138.078 1.00 60.19 178 SER A O 1
ATOM 1332 N N . ASP A 1 179 ? 78.657 118.501 136.429 1.00 48.60 179 ASP A N 1
ATOM 1333 C CA . ASP A 1 179 ? 79.832 117.648 136.547 1.00 43.05 179 ASP A CA 1
ATOM 1334 C C . ASP A 1 179 ? 80.991 118.124 135.682 1.00 40.25 179 ASP A C 1
ATOM 1335 O O . ASP A 1 179 ? 82.010 117.433 135.596 1.00 51.63 179 ASP A O 1
ATOM 1340 N N . VAL A 1 180 ? 80.852 119.275 135.030 1.00 36.85 180 VAL A N 1
ATOM 1341 C CA . VAL A 1 180 ? 81.934 119.824 134.227 1.00 43.30 180 VAL A CA 1
ATOM 1342 C C . VAL A 1 180 ? 83.011 120.393 135.147 1.00 39.43 180 VAL A C 1
ATOM 1343 O O . VAL A 1 180 ? 82.733 120.836 136.269 1.00 48.15 180 VAL A O 1
ATOM 1347 N N . HIS A 1 181 ? 84.257 120.354 134.683 1.00 35.87 181 HIS A N 1
ATOM 1348 C CA . HIS A 1 181 ? 85.359 120.907 135.455 1.00 33.67 181 HIS A CA 1
ATOM 1349 C C . HIS A 1 181 ? 85.093 122.379 135.771 1.00 44.03 181 HIS A C 1
ATOM 1350 O O . HIS A 1 181 ? 84.628 123.127 134.904 1.00 51.39 181 HIS A O 1
ATOM 1357 N N . PRO A 1 182 ? 85.356 122.820 137.005 1.00 52.95 182 PRO A N 1
ATOM 1358 C CA . PRO A 1 182 ? 85.014 124.203 137.386 1.00 41.70 182 PRO A CA 1
ATOM 1359 C C . PRO A 1 182 ? 85.714 125.279 136.568 1.00 43.00 182 PRO A C 1
ATOM 1360 O O . PRO A 1 182 ? 85.117 126.335 136.326 1.00 53.01 182 PRO A O 1
ATOM 1364 N N . GLN A 1 183 ? 86.963 125.060 136.150 1.00 33.40 183 GLN A N 1
ATOM 1365 C CA . GLN A 1 183 ? 87.654 126.069 135.352 1.00 37.39 183 GLN A CA 1
ATOM 1366 C C . GLN A 1 183 ? 86.973 126.255 134.001 1.00 42.93 183 GLN A C 1
ATOM 1367 O O . GLN A 1 183 ? 86.838 127.387 133.509 1.00 49.76 183 GLN A O 1
ATOM 1373 N N . THR A 1 184 ? 86.518 125.152 133.405 1.00 42.72 184 THR A N 1
ATOM 1374 C CA . THR A 1 184 ? 85.749 125.218 132.171 1.00 40.01 184 THR A CA 1
ATOM 1375 C C . THR A 1 184 ? 84.466 126.008 132.372 1.00 43.22 184 THR A C 1
ATOM 1376 O O . THR A 1 184 ? 84.105 126.845 131.536 1.00 50.51 184 THR A O 1
ATOM 1380 N N . LEU A 1 185 ? 83.775 125.767 133.487 1.00 42.32 185 LEU A N 1
ATOM 1381 C CA . LEU A 1 185 ? 82.546 126.495 133.772 1.00 46.35 185 LEU A CA 1
ATOM 1382 C C . LEU A 1 185 ? 82.810 127.986 133.931 1.00 49.09 185 LEU A C 1
ATOM 1383 O O . LEU A 1 185 ? 82.030 128.813 133.450 1.00 56.43 185 LEU A O 1
ATOM 1388 N N . ASP A 1 186 ? 83.906 128.351 134.598 1.00 48.44 186 ASP A N 1
ATOM 1389 C CA . ASP A 1 186 ? 84.219 129.765 134.786 1.00 47.70 186 ASP A CA 1
ATOM 1390 C C . ASP A 1 186 ? 84.511 130.452 133.455 1.00 55.96 186 ASP A C 1
ATOM 1391 O O . ASP A 1 186 ? 84.017 131.558 133.189 1.00 58.50 186 ASP A O 1
ATOM 1396 N N . VAL A 1 187 ? 85.315 129.811 132.602 1.00 52.06 187 VAL A N 1
ATOM 1397 C CA . VAL A 1 187 ? 85.632 130.415 131.309 1.00 45.75 187 VAL A CA 1
ATOM 1398 C C . VAL A 1 187 ? 84.376 130.536 130.451 1.00 50.97 187 VAL A C 1
ATOM 1399 O O . VAL A 1 187 ? 84.154 131.557 129.783 1.00 55.29 187 VAL A O 1
ATOM 1403 N N . VAL A 1 188 ? 83.526 129.505 130.465 1.00 45.62 188 VAL A N 1
ATOM 1404 C CA . VAL A 1 188 ? 82.287 129.553 129.694 1.00 50.52 188 VAL A CA 1
ATOM 1405 C C . VAL A 1 188 ? 81.372 130.651 130.220 1.00 48.42 188 VAL A C 1
ATOM 1406 O O . VAL A 1 188 ? 80.702 131.340 129.446 1.00 55.91 188 VAL A O 1
ATOM 1410 N N . ARG A 1 189 ? 81.328 130.836 131.542 1.00 50.00 189 ARG A N 1
ATOM 1411 C CA . ARG A 1 189 ? 80.497 131.890 132.114 1.00 54.42 189 ARG A CA 1
ATOM 1412 C C . ARG A 1 189 ? 80.987 133.271 131.700 1.00 58.62 189 ARG A C 1
ATOM 1413 O O . ARG A 1 189 ? 80.179 134.147 131.371 1.00 58.18 189 ARG A O 1
ATOM 1421 N N . THR A 1 190 ? 82.303 133.487 131.709 1.00 56.80 190 THR A N 1
ATOM 1422 C CA . THR A 1 190 ? 82.840 134.770 131.262 1.00 54.28 190 THR A CA 1
ATOM 1423 C C . THR A 1 190 ? 82.506 135.022 129.794 1.00 56.82 190 THR A C 1
ATOM 1424 O O . THR A 1 190 ? 82.047 136.114 129.419 1.00 62.82 190 THR A O 1
ATOM 1428 N N . ARG A 1 191 ? 82.710 134.007 128.951 1.00 56.61 191 ARG A N 1
ATOM 1429 C CA . ARG A 1 191 ? 82.433 134.165 127.527 1.00 57.46 191 ARG A CA 1
ATOM 1430 C C . ARG A 1 191 ? 80.948 134.393 127.267 1.00 55.00 191 ARG A C 1
ATOM 1431 O O . ARG A 1 191 ? 80.584 135.169 126.379 1.00 59.08 191 ARG A O 1
ATOM 1439 N N . ALA A 1 192 ? 80.076 133.729 128.028 1.00 54.50 192 ALA A N 1
ATOM 1440 C CA . ALA A 1 192 ? 78.641 133.924 127.859 1.00 57.95 192 ALA A CA 1
ATOM 1441 C C . ALA A 1 192 ? 78.194 135.289 128.360 1.00 56.17 192 ALA A C 1
ATOM 1442 O O . ALA A 1 192 ? 77.266 135.880 127.796 1.00 58.45 192 ALA A O 1
ATOM 1444 N N . GLU A 1 193 ? 78.821 135.798 129.423 1.00 66.79 193 GLU A N 1
ATOM 1445 C CA . GLU A 1 193 ? 78.514 137.148 129.879 1.00 62.15 193 GLU A CA 1
ATOM 1446 C C . GLU A 1 193 ? 78.885 138.174 128.820 1.00 65.72 193 GLU A C 1
ATOM 1447 O O . GLU A 1 193 ? 78.144 139.136 128.589 1.00 67.60 193 GLU A O 1
ATOM 1453 N N . THR A 1 194 ? 80.031 137.987 128.161 1.00 65.54 194 THR A N 1
ATOM 1454 C CA . THR A 1 194 ? 80.385 138.912 127.088 1.00 62.91 194 THR A CA 1
ATOM 1455 C C . THR A 1 194 ? 79.510 138.717 125.853 1.00 63.86 194 THR A C 1
ATOM 1456 O O . THR A 1 194 ? 79.224 139.686 125.142 1.00 67.84 194 THR A O 1
ATOM 1460 N N . PHE A 1 195 ? 79.076 137.484 125.580 1.00 65.79 195 PHE A N 1
ATOM 1461 C CA . PHE A 1 195 ? 78.243 137.204 124.416 1.00 59.75 195 PHE A CA 1
ATOM 1462 C C . PHE A 1 195 ? 76.772 137.518 124.641 1.00 58.81 195 PHE A C 1
ATOM 1463 O O . PHE A 1 195 ? 76.019 137.607 123.666 1.00 62.00 195 PHE A O 1
ATOM 1471 N N . GLY A 1 196 ? 76.343 137.681 125.889 1.00 56.95 196 GLY A N 1
ATOM 1472 C CA . GLY A 1 196 ? 74.942 137.873 126.194 1.00 60.39 196 GLY A CA 1
ATOM 1473 C C . GLY A 1 196 ? 74.159 136.606 126.466 1.00 59.85 196 GLY A C 1
ATOM 1474 O O . GLY A 1 196 ? 72.958 136.693 126.750 1.00 60.62 196 GLY A O 1
ATOM 1475 N N . PHE A 1 197 ? 74.792 135.438 126.390 1.00 60.90 197 PHE A N 1
ATOM 1476 C CA . PHE A 1 197 ? 74.104 134.182 126.656 1.00 57.44 197 PHE A CA 1
ATOM 1477 C C . PHE A 1 197 ? 73.745 134.058 128.133 1.00 61.69 197 PHE A C 1
ATOM 1478 O O . PHE A 1 197 ? 74.405 134.623 129.008 1.00 63.15 197 PHE A O 1
ATOM 1486 N N . GLU A 1 198 ? 72.685 133.303 128.405 1.00 61.66 198 GLU A N 1
ATOM 1487 C CA . GLU A 1 198 ? 72.284 132.968 129.765 1.00 61.78 198 GLU A CA 1
ATOM 1488 C C . GLU A 1 198 ? 72.687 131.527 130.049 1.00 64.87 198 GLU A C 1
ATOM 1489 O O . GLU A 1 198 ? 72.270 130.611 129.333 1.00 67.18 198 GLU A O 1
ATOM 1495 N N . VAL A 1 199 ? 73.487 131.326 131.090 1.00 58.39 199 VAL A N 1
ATOM 1496 C CA . VAL A 1 199 ? 74.043 130.018 131.413 1.00 54.98 199 VAL A CA 1
ATOM 1497 C C . VAL A 1 199 ? 73.217 129.388 132.526 1.00 57.99 199 VAL A C 1
ATOM 1498 O O . VAL A 1 199 ? 72.953 130.025 133.553 1.00 62.59 199 VAL A O 1
ATOM 1502 N N . ILE A 1 200 ? 72.799 128.143 132.315 1.00 57.48 200 ILE A N 1
ATOM 1503 C CA . ILE A 1 200 ? 72.103 127.350 133.320 1.00 54.53 200 ILE A CA 1
ATOM 1504 C C . ILE A 1 200 ? 72.991 126.172 133.691 1.00 57.15 200 ILE A C 1
ATOM 1505 O O . ILE A 1 200 ? 73.419 125.410 132.815 1.00 59.81 200 ILE A O 1
ATOM 1510 N N . VAL A 1 201 ? 73.272 126.026 134.982 1.00 56.75 201 VAL A N 1
ATOM 1511 C CA . VAL A 1 201 ? 74.116 124.955 135.499 1.00 54.02 201 VAL A CA 1
ATOM 1512 C C . VAL A 1 201 ? 73.252 124.061 136.376 1.00 57.07 201 VAL A C 1
ATOM 1513 O O . VAL A 1 201 ? 72.670 124.525 137.363 1.00 65.10 201 VAL A O 1
ATOM 1517 N N . ASP A 1 202 ? 73.176 122.784 136.021 1.00 58.41 202 ASP A N 1
ATOM 1518 C CA . ASP A 1 202 ? 72.315 121.831 136.713 1.00 57.40 202 ASP A CA 1
ATOM 1519 C C . ASP A 1 202 ? 72.739 120.428 136.299 1.00 61.57 202 ASP A C 1
ATOM 1520 O O . ASP A 1 202 ? 73.712 120.244 135.562 1.00 60.46 202 ASP A O 1
ATOM 1525 N N . ASP A 1 203 ? 71.999 119.435 136.789 1.00 65.39 203 ASP A N 1
ATOM 1526 C CA . ASP A 1 203 ? 72.195 118.066 136.338 1.00 65.47 203 ASP A CA 1
ATOM 1527 C C . ASP A 1 203 ? 71.832 117.946 134.863 1.00 66.80 203 ASP A C 1
ATOM 1528 O O . ASP A 1 203 ? 70.980 118.676 134.350 1.00 69.89 203 ASP A O 1
ATOM 1533 N N . ALA A 1 204 ? 72.490 117.006 134.181 1.00 64.63 204 ALA A N 1
ATOM 1534 C CA . ALA A 1 204 ? 72.323 116.880 132.737 1.00 62.18 204 ALA A CA 1
ATOM 1535 C C . ALA A 1 204 ? 70.881 116.562 132.362 1.00 64.25 204 ALA A C 1
ATOM 1536 O O . ALA A 1 204 ? 70.355 117.101 131.383 1.00 68.02 204 ALA A O 1
ATOM 1538 N N . GLN A 1 205 ? 70.226 115.688 133.127 1.00 65.35 205 GLN A N 1
ATOM 1539 C CA . GLN A 1 205 ? 68.861 115.291 132.806 1.00 65.80 205 GLN A CA 1
ATOM 1540 C C . GLN A 1 205 ? 67.859 116.424 132.992 1.00 65.42 205 GLN A C 1
ATOM 1541 O O . GLN A 1 205 ? 66.741 116.336 132.474 1.00 69.52 205 GLN A O 1
ATOM 1547 N N . LYS A 1 206 ? 68.229 117.484 133.710 1.00 65.21 206 LYS A N 1
ATOM 1548 C CA . LYS A 1 206 ? 67.301 118.573 133.986 1.00 69.25 206 LYS A CA 1
ATOM 1549 C C . LYS A 1 206 ? 67.170 119.557 132.833 1.00 72.48 206 LYS A C 1
ATOM 1550 O O . LYS A 1 206 ? 66.335 120.464 132.912 1.00 70.12 206 LYS A O 1
ATOM 1556 N N . VAL A 1 207 ? 67.969 119.405 131.773 1.00 71.19 207 VAL A N 1
ATOM 1557 C CA . VAL A 1 207 ? 67.874 120.309 130.632 1.00 65.91 207 VAL A CA 1
ATOM 1558 C C . VAL A 1 207 ? 66.527 120.165 129.934 1.00 69.07 207 VAL A C 1
ATOM 1559 O O . VAL A 1 207 ? 66.051 121.105 129.285 1.00 70.40 207 VAL A O 1
ATOM 1563 N N . LEU A 1 208 ? 65.887 119.000 130.056 1.00 65.85 208 LEU A N 1
ATOM 1564 C CA . LEU A 1 208 ? 64.594 118.800 129.411 1.00 69.82 208 LEU A CA 1
ATOM 1565 C C . LEU A 1 208 ? 63.515 119.685 130.021 1.00 70.29 208 LEU A C 1
ATOM 1566 O O . LEU A 1 208 ? 62.522 119.997 129.355 1.00 69.06 208 LEU A O 1
ATOM 1571 N N . ASP A 1 209 ? 63.687 120.098 131.279 1.00 76.52 209 ASP A N 1
ATOM 1572 C CA . ASP A 1 209 ? 62.714 120.985 131.906 1.00 74.67 209 ASP A CA 1
ATOM 1573 C C . ASP A 1 209 ? 62.816 122.402 131.355 1.00 75.24 209 ASP A C 1
ATOM 1574 O O . ASP A 1 209 ? 61.795 123.069 131.152 1.00 75.62 209 ASP A O 1
ATOM 1579 N N . HIS A 1 210 ? 64.033 122.878 131.110 1.00 70.62 210 HIS A N 1
ATOM 1580 C CA . HIS A 1 210 ? 64.241 124.253 130.684 1.00 70.23 210 HIS A CA 1
ATOM 1581 C C . HIS A 1 210 ? 63.889 124.437 129.213 1.00 72.10 210 HIS A C 1
ATOM 1582 O O . HIS A 1 210 ? 63.951 123.501 128.412 1.00 73.77 210 HIS A O 1
ATOM 1589 N N . GLN A 1 211 ? 63.517 125.664 128.867 1.00 73.17 211 GLN A N 1
ATOM 1590 C CA . GLN A 1 211 ? 63.172 126.046 127.507 1.00 71.89 211 GLN A CA 1
ATOM 1591 C C . GLN A 1 211 ? 64.200 127.025 126.957 1.00 70.29 211 GLN A C 1
ATOM 1592 O O . GLN A 1 211 ? 65.090 127.498 127.669 1.00 70.79 211 GLN A O 1
ATOM 1598 N N . ASP A 1 212 ? 64.057 127.326 125.665 1.00 69.50 212 ASP A N 1
ATOM 1599 C CA . ASP A 1 212 ? 64.884 128.322 124.981 1.00 69.72 212 ASP A CA 1
ATOM 1600 C C . ASP A 1 212 ? 66.373 128.012 125.115 1.00 68.34 212 ASP A C 1
ATOM 1601 O O . ASP A 1 212 ? 67.196 128.905 125.320 1.00 72.73 212 ASP A O 1
ATOM 1606 N N . VAL A 1 213 ? 66.723 126.737 124.994 1.00 64.16 213 VAL A N 1
ATOM 1607 C CA . VAL A 1 213 ? 68.107 126.289 125.086 1.00 63.17 213 VAL A CA 1
ATOM 1608 C C . VAL A 1 213 ? 68.606 126.008 123.677 1.00 58.22 213 VAL A C 1
ATOM 1609 O O . VAL A 1 213 ? 68.012 125.206 122.948 1.00 62.96 213 VAL A O 1
ATOM 1613 N N . PHE A 1 214 ? 69.695 126.670 123.286 1.00 51.78 214 PHE A N 1
ATOM 1614 C CA . PHE A 1 214 ? 70.268 126.443 121.968 1.00 52.12 214 PHE A CA 1
ATOM 1615 C C . PHE A 1 214 ? 71.388 125.414 121.976 1.00 53.88 214 PHE A C 1
ATOM 1616 O O . PHE A 1 214 ? 71.668 124.819 120.930 1.00 56.72 214 PHE A O 1
ATOM 1624 N N . GLY A 1 215 ? 72.027 125.187 123.118 1.00 51.17 215 GLY A N 1
ATOM 1625 C CA . GLY A 1 215 ? 73.114 124.231 123.190 1.00 47.23 215 GLY A CA 1
ATOM 1626 C C . GLY A 1 215 ? 73.329 123.762 124.608 1.00 47.34 215 GLY A C 1
ATOM 1627 O O . GLY A 1 215 ? 72.965 124.441 125.572 1.00 53.70 215 GLY A O 1
ATOM 1628 N N . VAL A 1 216 ? 73.924 122.579 124.725 1.00 47.71 216 VAL A N 1
ATOM 1629 C CA . VAL A 1 216 ? 74.217 121.965 126.013 1.00 47.01 216 VAL A CA 1
ATOM 1630 C C . VAL A 1 216 ? 75.677 121.541 126.033 1.00 44.02 216 VAL A C 1
ATOM 1631 O O . VAL A 1 216 ? 76.223 121.108 125.013 1.00 42.25 216 VAL A O 1
ATOM 1635 N N . LEU A 1 217 ? 76.311 121.680 127.191 1.00 42.55 217 LEU A N 1
ATOM 1636 C CA . LEU A 1 217 ? 77.677 121.224 127.402 1.00 40.73 217 LEU A CA 1
ATOM 1637 C C . LEU A 1 217 ? 77.653 120.046 128.366 1.00 38.13 217 LEU A C 1
ATOM 1638 O O . LEU A 1 217 ? 77.138 120.164 129.482 1.00 44.73 217 LEU A O 1
ATOM 1643 N N . LEU A 1 218 ? 78.208 118.919 127.934 1.00 38.04 218 LEU A N 1
ATOM 1644 C CA . LEU A 1 218 ? 78.273 117.714 128.744 1.00 37.55 218 LEU A CA 1
ATOM 1645 C C . LEU A 1 218 ? 79.717 117.244 128.837 1.00 35.63 218 LEU A C 1
ATOM 1646 O O . LEU A 1 218 ? 80.516 117.459 127.924 1.00 41.49 218 LEU A O 1
ATOM 1651 N N . GLN A 1 219 ? 80.048 116.610 129.955 1.00 41.31 219 GLN A N 1
ATOM 1652 C CA . GLN A 1 219 ? 81.337 115.957 130.130 1.00 37.09 219 GLN A CA 1
ATOM 1653 C C . GLN A 1 219 ? 81.120 114.452 130.154 1.00 33.62 219 GLN A C 1
ATOM 1654 O O . GLN A 1 219 ? 80.294 113.956 130.927 1.00 46.50 219 GLN A O 1
ATOM 1660 N N . GLN A 1 220 ? 81.852 113.734 129.299 1.00 36.52 220 GLN A N 1
ATOM 1661 C CA . GLN A 1 220 ? 81.685 112.286 129.207 1.00 42.23 220 GLN A CA 1
ATOM 1662 C C . GLN A 1 220 ? 81.982 111.615 130.542 1.00 40.96 220 GLN A C 1
ATOM 1663 O O . GLN A 1 220 ? 81.231 110.745 130.997 1.00 35.90 220 GLN A O 1
ATOM 1669 N N . VAL A 1 221 ? 83.074 112.013 131.184 1.00 42.82 221 VAL A N 1
ATOM 1670 C CA . VAL A 1 221 ? 83.405 111.588 132.536 1.00 39.84 221 VAL A CA 1
ATOM 1671 C C . VAL A 1 221 ? 83.314 112.816 133.427 1.00 36.94 221 VAL A C 1
ATOM 1672 O O . VAL A 1 221 ? 83.960 113.835 133.158 1.00 40.64 221 VAL A O 1
ATOM 1676 N N . GLY A 1 222 ? 82.512 112.722 134.480 1.00 36.72 222 GLY A N 1
ATOM 1677 C CA . GLY A 1 222 ? 82.318 113.846 135.373 1.00 35.03 222 GLY A CA 1
ATOM 1678 C C . GLY A 1 222 ? 83.602 114.250 136.067 1.00 37.15 222 GLY A C 1
ATOM 1679 O O . GLY A 1 222 ? 84.605 113.539 136.077 1.00 48.60 222 GLY A O 1
ATOM 1680 N N . THR A 1 223 ? 83.565 115.447 136.653 1.00 44.98 223 THR A N 1
ATOM 1681 C CA . THR A 1 223 ? 84.739 115.975 137.335 1.00 40.67 223 THR A CA 1
ATOM 1682 C C . THR A 1 223 ? 85.128 115.139 138.551 1.00 42.99 223 THR A C 1
ATOM 1683 O O . THR A 1 223 ? 86.295 115.162 138.953 1.00 42.13 223 THR A O 1
ATOM 1687 N N . THR A 1 224 ? 84.192 114.386 139.126 1.00 44.94 224 THR A N 1
ATOM 1688 C CA . THR A 1 224 ? 84.487 113.469 140.216 1.00 35.47 224 THR A CA 1
ATOM 1689 C C . THR A 1 224 ? 84.607 112.024 139.746 1.00 41.62 224 THR A C 1
ATOM 1690 O O . THR A 1 224 ? 84.614 111.112 140.577 1.00 41.80 224 THR A O 1
ATOM 1694 N N . GLY A 1 225 ? 84.690 111.796 138.437 1.00 41.22 225 GLY A N 1
ATOM 1695 C CA . GLY A 1 225 ? 85.034 110.499 137.897 1.00 38.82 225 GLY A CA 1
ATOM 1696 C C . GLY A 1 225 ? 83.887 109.652 137.394 1.00 33.14 225 GLY A C 1
ATOM 1697 O O . GLY A 1 225 ? 84.137 108.555 136.886 1.00 47.36 225 GLY A O 1
ATOM 1698 N N . GLU A 1 226 ? 82.647 110.114 137.512 1.00 45.54 226 GLU A N 1
ATOM 1699 C CA . GLU A 1 226 ? 81.512 109.309 137.079 1.00 39.83 226 GLU A CA 1
ATOM 1700 C C . GLU A 1 226 ? 81.445 109.243 135.559 1.00 37.37 226 GLU A C 1
ATOM 1701 O O . GLU A 1 226 ? 81.446 110.274 134.881 1.00 45.54 226 GLU A O 1
ATOM 1707 N N . ILE A 1 227 ? 81.382 108.028 135.025 1.00 36.83 227 ILE A N 1
ATOM 1708 C CA . ILE A 1 227 ? 81.166 107.834 133.596 1.00 38.87 227 ILE A CA 1
ATOM 1709 C C . ILE A 1 227 ? 79.676 107.931 133.313 1.00 39.20 227 ILE A C 1
ATOM 1710 O O . ILE A 1 227 ? 78.862 107.269 133.968 1.00 49.48 227 ILE A O 1
ATOM 1715 N N . HIS A 1 228 ? 79.313 108.757 132.340 1.00 46.61 228 HIS A N 1
ATOM 1716 C CA . HIS A 1 228 ? 77.925 108.957 131.958 1.00 42.15 228 HIS A CA 1
ATOM 1717 C C . HIS A 1 228 ? 77.644 108.287 130.621 1.00 44.80 228 HIS A C 1
ATOM 1718 O O . HIS A 1 228 ? 78.446 108.381 129.687 1.00 51.78 228 HIS A O 1
ATOM 1725 N N . ASP A 1 229 ? 76.505 107.609 130.540 1.00 52.04 229 ASP A N 1
ATOM 1726 C CA . ASP A 1 229 ? 75.945 107.155 129.273 1.00 50.38 229 ASP A CA 1
ATOM 1727 C C . ASP A 1 229 ? 74.867 108.156 128.875 1.00 49.67 229 ASP A C 1
ATOM 1728 O O . ASP A 1 229 ? 73.774 108.163 129.451 1.00 55.10 229 ASP A O 1
ATOM 1733 N N . TYR A 1 230 ? 75.177 109.003 127.897 1.00 49.12 230 TYR A N 1
ATOM 1734 C CA . TYR A 1 230 ? 74.317 110.113 127.515 1.00 49.67 230 TYR A CA 1
ATOM 1735 C C . TYR A 1 230 ? 73.514 109.841 126.249 1.00 49.45 230 TYR A C 1
ATOM 1736 O O . TYR A 1 230 ? 72.923 110.773 125.698 1.00 54.91 230 TYR A O 1
ATOM 1745 N N . THR A 1 231 ? 73.469 108.590 125.784 1.00 50.31 231 THR A N 1
ATOM 1746 C CA . THR A 1 231 ? 72.880 108.294 124.479 1.00 51.04 231 THR A CA 1
ATOM 1747 C C . THR A 1 231 ? 71.409 108.695 124.417 1.00 51.31 231 THR A C 1
ATOM 1748 O O . THR A 1 231 ? 70.980 109.377 123.480 1.00 51.11 231 THR A O 1
ATOM 1752 N N . ALA A 1 232 ? 70.619 108.279 125.410 1.00 55.17 232 ALA A N 1
ATOM 1753 C CA . ALA A 1 232 ? 69.195 108.607 125.409 1.00 52.09 232 ALA A CA 1
ATOM 1754 C C . ALA A 1 232 ? 68.967 110.107 125.552 1.00 55.15 232 ALA A C 1
ATOM 1755 O O . ALA A 1 232 ? 68.125 110.685 124.851 1.00 61.72 232 ALA A O 1
ATOM 1757 N N . LEU A 1 233 ? 69.706 110.754 126.456 1.00 54.00 233 LEU A N 1
ATOM 1758 C CA . LEU A 1 233 ? 69.555 112.192 126.639 1.00 53.73 233 LEU A CA 1
ATOM 1759 C C . LEU A 1 233 ? 69.970 112.952 125.388 1.00 57.75 233 LEU A C 1
ATOM 1760 O O . LEU A 1 233 ? 69.311 113.920 124.996 1.00 59.42 233 LEU A O 1
ATOM 1765 N N . ILE A 1 234 ? 71.061 112.527 124.747 1.00 53.69 234 ILE A N 1
ATOM 1766 C CA . ILE A 1 234 ? 71.508 113.189 123.526 1.00 53.50 234 ILE A CA 1
ATOM 1767 C C . ILE A 1 234 ? 70.487 113.003 122.410 1.00 55.56 234 ILE A C 1
ATOM 1768 O O . ILE A 1 234 ? 70.226 113.928 121.632 1.00 61.93 234 ILE A O 1
ATOM 1773 N N . SER A 1 235 ? 69.891 111.812 122.312 1.00 57.30 235 SER A N 1
ATOM 1774 C CA . SER A 1 235 ? 68.859 111.590 121.303 1.00 57.46 235 SER A CA 1
ATOM 1775 C C . SER A 1 235 ? 67.650 112.486 121.544 1.00 59.12 235 SER A C 1
ATOM 1776 O O . SER A 1 235 ? 67.111 113.087 120.604 1.00 65.68 235 SER A O 1
ATOM 1779 N N . GLU A 1 236 ? 67.219 112.602 122.801 1.00 57.93 236 GLU A N 1
ATOM 1780 C CA . GLU A 1 236 ? 66.095 113.480 123.112 1.00 61.55 236 GLU A CA 1
ATOM 1781 C C . GLU A 1 236 ? 66.436 114.936 122.816 1.00 59.96 236 GLU A C 1
ATOM 1782 O O . GLU A 1 236 ? 65.586 115.696 122.340 1.00 60.86 236 GLU A O 1
ATOM 1788 N N . LEU A 1 237 ? 67.675 115.345 123.101 1.00 59.48 237 LEU A N 1
ATOM 1789 C CA . LEU A 1 237 ? 68.092 116.712 122.811 1.00 58.54 237 LEU A CA 1
ATOM 1790 C C . LEU A 1 237 ? 68.094 116.986 121.313 1.00 61.99 237 LEU A C 1
ATOM 1791 O O . LEU A 1 237 ? 67.652 118.053 120.870 1.00 62.03 237 LEU A O 1
ATOM 1796 N N . LYS A 1 238 ? 68.594 116.038 120.516 1.00 61.83 238 LYS A N 1
ATOM 1797 C CA . LYS A 1 238 ? 68.586 116.220 119.069 1.00 59.53 238 LYS A CA 1
ATOM 1798 C C . LYS A 1 238 ? 67.167 116.236 118.521 1.00 61.44 238 LYS A C 1
ATOM 1799 O O . LYS A 1 238 ? 66.904 116.895 117.509 1.00 63.98 238 LYS A O 1
ATOM 1805 N N . SER A 1 239 ? 66.244 115.518 119.166 1.00 62.54 239 SER A N 1
ATOM 1806 C CA . SER A 1 239 ? 64.843 115.603 118.769 1.00 64.35 239 SER A CA 1
ATOM 1807 C C . SER A 1 239 ? 64.276 117.004 118.962 1.00 65.93 239 SER A C 1
ATOM 1808 O O . SER A 1 239 ? 63.268 117.346 118.335 1.00 65.38 239 SER A O 1
ATOM 1811 N N . ARG A 1 240 ? 64.897 117.819 119.812 1.00 64.19 240 ARG A N 1
ATOM 1812 C CA . ARG A 1 240 ? 64.469 119.187 120.059 1.00 62.44 240 ARG A CA 1
ATOM 1813 C C . ARG A 1 240 ? 65.345 120.215 119.352 1.00 65.07 240 ARG A C 1
ATOM 1814 O O . ARG A 1 240 ? 65.249 121.407 119.658 1.00 63.81 240 ARG A O 1
ATOM 1822 N N . LYS A 1 241 ? 66.198 119.776 118.422 1.00 63.92 241 LYS A N 1
ATOM 1823 C CA . LYS A 1 241 ? 67.069 120.657 117.642 1.00 60.48 241 LYS A CA 1
ATOM 1824 C C . LYS A 1 241 ? 68.053 121.420 118.523 1.00 62.97 241 LYS A C 1
ATOM 1825 O O . LYS A 1 241 ? 68.433 122.551 118.213 1.00 66.90 241 LYS A O 1
ATOM 1831 N N . ILE A 1 242 ? 68.480 120.809 119.624 1.00 57.55 242 ILE A N 1
ATOM 1832 C CA . ILE A 1 242 ? 69.454 121.402 120.531 1.00 54.43 242 ILE A CA 1
ATOM 1833 C C . ILE A 1 242 ? 70.829 120.857 120.178 1.00 50.12 242 ILE A C 1
ATOM 1834 O O . ILE A 1 242 ? 71.011 119.640 120.062 1.00 60.26 242 ILE A O 1
ATOM 1839 N N . VAL A 1 243 ? 71.795 121.758 119.990 1.00 44.76 243 VAL A N 1
ATOM 1840 C CA . VAL A 1 243 ? 73.162 121.343 119.709 1.00 51.38 243 VAL A CA 1
ATOM 1841 C C . VAL A 1 243 ? 73.776 120.740 120.964 1.00 52.55 243 VAL A C 1
ATOM 1842 O O . VAL A 1 243 ? 73.612 121.263 122.073 1.00 52.68 243 VAL A O 1
ATOM 1846 N N . VAL A 1 244 ? 74.480 119.625 120.798 1.00 48.00 244 VAL A N 1
ATOM 1847 C CA . VAL A 1 244 ? 75.071 118.890 121.909 1.00 47.42 244 VAL A CA 1
ATOM 1848 C C . VAL A 1 244 ? 76.583 118.903 121.745 1.00 42.01 244 VAL A C 1
ATOM 1849 O O . VAL A 1 244 ? 77.110 118.400 120.745 1.00 45.96 244 VAL A O 1
ATOM 1853 N N . SER A 1 245 ? 77.278 119.469 122.725 1.00 39.27 245 SER A N 1
ATOM 1854 C CA . SER A 1 245 ? 78.731 119.450 122.778 1.00 35.67 245 SER A CA 1
ATOM 1855 C C . SER A 1 245 ? 79.172 118.649 123.993 1.00 33.67 245 SER A C 1
ATOM 1856 O O . SER A 1 245 ? 78.585 118.769 125.072 1.00 40.86 245 SER A O 1
ATOM 1859 N N . VAL A 1 246 ? 80.194 117.819 123.811 1.00 35.50 246 VAL A N 1
ATOM 1860 C CA . VAL A 1 246 ? 80.677 116.931 124.859 1.00 41.79 246 VAL A CA 1
ATOM 1861 C C . VAL A 1 246 ? 82.164 117.175 125.062 1.00 32.83 246 VAL A C 1
ATOM 1862 O O . VAL A 1 246 ? 82.934 117.183 124.097 1.00 32.91 246 VAL A O 1
ATOM 1866 N N . ALA A 1 247 ? 82.562 117.378 126.314 1.00 22.77 247 ALA A N 1
ATOM 1867 C CA . ALA A 1 247 ? 83.968 117.444 126.679 1.00 21.00 247 ALA A CA 1
ATOM 1868 C C . ALA A 1 247 ? 84.452 116.048 127.052 1.00 32.16 247 ALA A C 1
ATOM 1869 O O . ALA A 1 247 ? 83.817 115.359 127.855 1.00 36.44 247 ALA A O 1
ATOM 1871 N N . ALA A 1 248 ? 85.568 115.630 126.460 1.00 21.98 248 ALA A N 1
ATOM 1872 C CA . ALA A 1 248 ? 86.089 114.290 126.675 1.00 28.86 248 ALA A CA 1
ATOM 1873 C C . ALA A 1 248 ? 87.596 114.342 126.874 1.00 32.61 248 ALA A C 1
ATOM 1874 O O . ALA A 1 248 ? 88.287 115.181 126.294 1.00 40.86 248 ALA A O 1
ATOM 1876 N N . ASP A 1 249 ? 88.098 113.434 127.706 1.00 38.74 249 ASP A N 1
ATOM 1877 C CA . ASP A 1 249 ? 89.535 113.272 127.876 1.00 38.96 249 ASP A CA 1
ATOM 1878 C C . ASP A 1 249 ? 90.098 112.420 126.745 1.00 33.80 249 ASP A C 1
ATOM 1879 O O . ASP A 1 249 ? 89.483 111.437 126.325 1.00 38.48 249 ASP A O 1
ATOM 1884 N N . ILE A 1 250 ? 91.271 112.811 126.245 1.00 29.69 250 ILE A N 1
ATOM 1885 C CA . ILE A 1 250 ? 91.855 112.115 125.103 1.00 31.45 250 ILE A CA 1
ATOM 1886 C C . ILE A 1 250 ? 92.225 110.682 125.470 1.00 40.77 250 ILE A C 1
ATOM 1887 O O . ILE A 1 250 ? 92.083 109.765 124.654 1.00 47.79 250 ILE A O 1
ATOM 1892 N N . MET A 1 251 ? 92.698 110.460 126.699 1.00 39.52 251 MET A N 1
ATOM 1893 C CA . MET A 1 251 ? 93.070 109.114 127.119 1.00 30.02 251 MET A CA 1
ATOM 1894 C C . MET A 1 251 ? 91.850 108.260 127.439 1.00 32.56 251 MET A C 1
ATOM 1895 O O . MET A 1 251 ? 91.875 107.046 127.214 1.00 45.22 251 MET A O 1
ATOM 1900 N N . ALA A 1 252 ? 90.780 108.868 127.952 1.00 37.17 252 ALA A N 1
ATOM 1901 C CA . ALA A 1 252 ? 89.563 108.113 128.225 1.00 28.78 252 ALA A CA 1
ATOM 1902 C C . ALA A 1 252 ? 88.860 107.691 126.940 1.00 34.57 252 ALA A C 1
ATOM 1903 O O . ALA A 1 252 ? 88.115 106.706 126.939 1.00 38.99 252 ALA A O 1
ATOM 1905 N N . LEU A 1 253 ? 89.080 108.418 125.843 1.00 39.87 253 LEU A N 1
ATOM 1906 C CA . LEU A 1 253 ? 88.459 108.060 124.574 1.00 37.53 253 LEU A CA 1
ATOM 1907 C C . LEU A 1 253 ? 89.090 106.825 123.949 1.00 32.77 253 LEU A C 1
ATOM 1908 O O . LEU A 1 253 ? 88.503 106.242 123.033 1.00 45.87 253 LEU A O 1
ATOM 1913 N N . VAL A 1 254 ? 90.270 106.420 124.418 1.00 30.23 254 VAL A N 1
ATOM 1914 C CA . VAL A 1 254 ? 90.873 105.175 123.954 1.00 33.29 254 VAL A CA 1
ATOM 1915 C C . VAL A 1 254 ? 90.018 103.984 124.370 1.00 37.09 254 VAL A C 1
ATOM 1916 O O . VAL A 1 254 ? 89.853 103.023 123.611 1.00 43.71 254 VAL A O 1
ATOM 1920 N N . LEU A 1 255 ? 89.453 104.035 125.574 1.00 38.02 255 LEU A N 1
ATOM 1921 C CA . LEU A 1 255 ? 88.662 102.937 126.114 1.00 35.41 255 LEU A CA 1
ATOM 1922 C C . LEU A 1 255 ? 87.160 103.152 126.015 1.00 35.35 255 LEU A C 1
ATOM 1923 O O . LEU A 1 255 ? 86.418 102.172 125.905 1.00 48.51 255 LEU A O 1
ATOM 1928 N N . LEU A 1 256 ? 86.687 104.392 126.053 1.00 39.19 256 LEU A N 1
ATOM 1929 C CA . LEU A 1 256 ? 85.259 104.665 126.106 1.00 35.83 256 LEU A CA 1
ATOM 1930 C C . LEU A 1 256 ? 84.695 104.915 124.714 1.00 38.79 256 LEU A C 1
ATOM 1931 O O . LEU A 1 256 ? 85.411 105.314 123.794 1.00 43.13 256 LEU A O 1
ATOM 1936 N N . THR A 1 257 ? 83.393 104.671 124.577 1.00 41.53 257 THR A N 1
ATOM 1937 C CA . THR A 1 257 ? 82.706 104.866 123.306 1.00 39.86 257 THR A CA 1
ATOM 1938 C C . THR A 1 257 ? 82.825 106.315 122.849 1.00 47.42 257 THR A C 1
ATOM 1939 O O . THR A 1 257 ? 82.661 107.245 123.643 1.00 48.24 257 THR A O 1
ATOM 1943 N N . ALA A 1 258 ? 83.125 106.500 121.568 1.00 49.18 258 ALA A N 1
ATOM 1944 C CA . ALA A 1 258 ? 83.270 107.838 121.014 1.00 36.28 258 ALA A CA 1
ATOM 1945 C C . ALA A 1 258 ? 81.955 108.600 121.139 1.00 45.24 258 ALA A C 1
ATOM 1946 O O . ALA A 1 258 ? 80.902 108.076 120.751 1.00 48.01 258 ALA A O 1
ATOM 1948 N N . PRO A 1 259 ? 81.965 109.821 121.680 1.00 44.33 259 PRO A N 1
ATOM 1949 C CA . PRO A 1 259 ? 80.707 110.572 121.806 1.00 35.09 259 PRO A CA 1
ATOM 1950 C C . PRO A 1 259 ? 80.046 110.867 120.474 1.00 44.81 259 PRO A C 1
ATOM 1951 O O . PRO A 1 259 ? 78.821 111.032 120.427 1.00 49.87 259 PRO A O 1
ATOM 1955 N N . GLY A 1 260 ? 80.821 110.945 119.390 1.00 34.28 260 GLY A N 1
ATOM 1956 C CA . GLY A 1 260 ? 80.230 111.180 118.084 1.00 33.18 260 GLY A CA 1
ATOM 1957 C C . GLY A 1 260 ? 79.272 110.081 117.669 1.00 44.23 260 GLY A C 1
ATOM 1958 O O . GLY A 1 260 ? 78.239 110.344 117.051 1.00 43.92 260 GLY A O 1
ATOM 1959 N N . LYS A 1 261 ? 79.599 108.834 118.007 1.00 49.46 261 LYS A N 1
ATOM 1960 C CA . LYS A 1 261 ? 78.719 107.709 117.724 1.00 45.22 261 LYS A CA 1
ATOM 1961 C C . LYS A 1 261 ? 77.544 107.620 118.687 1.00 46.84 261 LYS A C 1
ATOM 1962 O O . LYS A 1 261 ? 76.615 106.846 118.435 1.00 52.98 261 LYS A O 1
ATOM 1968 N N . GLN A 1 262 ? 77.562 108.383 119.777 1.00 48.47 262 GLN A N 1
ATOM 1969 C CA . GLN A 1 262 ? 76.421 108.485 120.674 1.00 49.16 262 GLN A CA 1
ATOM 1970 C C . GLN A 1 262 ? 75.509 109.656 120.331 1.00 47.67 262 GLN A C 1
ATOM 1971 O O . GLN A 1 262 ? 74.494 109.850 121.006 1.00 52.65 262 GLN A O 1
ATOM 1977 N N . GLY A 1 263 ? 75.845 110.434 119.307 1.00 50.39 263 GLY A N 1
ATOM 1978 C CA . GLY A 1 263 ? 75.010 111.522 118.852 1.00 49.58 263 GLY A CA 1
ATOM 1979 C C . GLY A 1 263 ? 75.514 112.921 119.138 1.00 54.36 263 GLY A C 1
ATOM 1980 O O . GLY A 1 263 ? 74.790 113.883 118.861 1.00 62.87 263 GLY A O 1
ATOM 1981 N N . ALA A 1 264 ? 76.719 113.071 119.680 1.00 41.23 264 ALA A N 1
ATOM 1982 C CA . ALA A 1 264 ? 77.238 114.397 119.985 1.00 44.53 264 ALA A CA 1
ATOM 1983 C C . ALA A 1 264 ? 77.531 115.166 118.702 1.00 50.03 264 ALA A C 1
ATOM 1984 O O . ALA A 1 264 ? 78.147 114.634 117.773 1.00 53.44 264 ALA A O 1
ATOM 1986 N N . ASP A 1 265 ? 77.080 116.420 118.648 1.00 50.33 265 ASP A N 1
ATOM 1987 C CA . ASP A 1 265 ? 77.384 117.268 117.501 1.00 46.31 265 ASP A CA 1
ATOM 1988 C C . ASP A 1 265 ? 78.828 117.756 117.533 1.00 49.62 265 ASP A C 1
ATOM 1989 O O . ASP A 1 265 ? 79.500 117.781 116.497 1.00 49.77 265 ASP A O 1
ATOM 1994 N N . ILE A 1 266 ? 79.316 118.147 118.707 1.00 40.65 266 ILE A N 1
ATOM 1995 C CA . ILE A 1 266 ? 80.660 118.683 118.879 1.00 37.10 266 ILE A CA 1
ATOM 1996 C C . ILE A 1 266 ? 81.336 117.918 120.007 1.00 34.25 266 ILE A C 1
ATOM 1997 O O . ILE A 1 266 ? 80.747 117.734 121.076 1.00 46.72 266 ILE A O 1
ATOM 2002 N N . VAL A 1 267 ? 82.559 117.455 119.766 1.00 26.48 267 VAL A N 1
ATOM 2003 C CA . VAL A 1 267 ? 83.360 116.791 120.785 1.00 31.64 267 VAL A CA 1
ATOM 2004 C C . VAL A 1 267 ? 84.703 117.497 120.864 1.00 30.26 267 VAL A C 1
ATOM 2005 O O . VAL A 1 267 ? 85.372 117.687 119.843 1.00 39.49 267 VAL A O 1
ATOM 2009 N N . PHE A 1 268 ? 85.094 117.884 122.072 1.00 33.77 268 PHE A N 1
ATOM 2010 C CA . PHE A 1 268 ? 86.342 118.589 122.304 1.00 35.47 268 PHE A CA 1
ATOM 2011 C C . PHE A 1 268 ? 86.929 118.104 123.619 1.00 28.58 268 PHE A C 1
ATOM 2012 O O . PHE A 1 268 ? 86.258 117.454 124.421 1.00 26.52 268 PHE A O 1
ATOM 2020 N N . GLY A 1 269 ? 88.196 118.426 123.835 1.00 21.63 269 GLY A N 1
ATOM 2021 C CA . GLY A 1 269 ? 88.834 118.099 125.090 1.00 19.91 269 GLY A CA 1
ATOM 2022 C C . GLY A 1 269 ? 90.304 118.450 125.042 1.00 29.88 269 GLY A C 1
ATOM 2023 O O . GLY A 1 269 ? 90.788 119.049 124.083 1.00 30.81 269 GLY A O 1
ATOM 2024 N N . SER A 1 270 ? 91.002 118.059 126.099 1.00 33.89 270 SER A N 1
ATOM 2025 C CA . SER A 1 270 ? 92.427 118.315 126.216 1.00 24.99 270 SER A CA 1
ATOM 2026 C C . SER A 1 270 ? 93.214 117.148 125.639 1.00 32.98 270 SER A C 1
ATOM 2027 O O . SER A 1 270 ? 92.922 115.985 125.934 1.00 37.19 270 SER A O 1
ATOM 2030 N N . ALA A 1 271 ? 94.203 117.463 124.807 1.00 29.71 271 ALA A N 1
ATOM 2031 C CA . ALA A 1 271 ? 95.159 116.485 124.317 1.00 25.74 271 ALA A CA 1
ATOM 2032 C C . ALA A 1 271 ? 96.405 116.418 125.188 1.00 34.50 271 ALA A C 1
ATOM 2033 O O . ALA A 1 271 ? 97.428 115.879 124.754 1.00 37.50 271 ALA A O 1
ATOM 2035 N N . GLN A 1 272 ? 96.330 116.951 126.411 1.00 35.80 272 GLN A N 1
ATOM 2036 C CA . GLN A 1 272 ? 97.504 117.054 127.272 1.00 30.37 272 GLN A CA 1
ATOM 2037 C C . GLN A 1 272 ? 98.059 115.682 127.635 1.00 31.22 272 GLN A C 1
ATOM 2038 O O . GLN A 1 272 ? 99.279 115.484 127.650 1.00 33.93 272 GLN A O 1
ATOM 2044 N N . ARG A 1 273 ? 97.182 114.717 127.917 1.00 33.55 273 ARG A N 1
ATOM 2045 C CA . ARG A 1 273 ? 97.621 113.412 128.398 1.00 28.90 273 ARG A CA 1
ATOM 2046 C C . ARG A 1 273 ? 98.390 112.614 127.355 1.00 24.35 273 ARG A C 1
ATOM 2047 O O . ARG A 1 273 ? 98.975 111.583 127.701 1.00 39.48 273 ARG A O 1
ATOM 2055 N N . PHE A 1 274 ? 98.403 113.047 126.099 1.00 32.63 274 PHE A N 1
ATOM 2056 C CA . PHE A 1 274 ? 99.215 112.390 125.077 1.00 25.32 274 PHE A CA 1
ATOM 2057 C C . PHE A 1 274 ? 100.635 112.960 125.075 1.00 21.24 274 PHE A C 1
ATOM 2058 O O . PHE A 1 274 ? 101.127 113.500 124.089 1.00 33.03 274 PHE A O 1
ATOM 2066 N N . GLY A 1 275 ? 101.291 112.825 126.224 1.00 27.25 275 GLY A N 1
ATOM 2067 C CA . GLY A 1 275 ? 102.700 113.131 126.357 1.00 24.69 275 GLY A CA 1
ATOM 2068 C C . GLY A 1 275 ? 103.061 114.572 126.636 1.00 34.21 275 GLY A C 1
ATOM 2069 O O . GLY A 1 275 ? 104.253 114.895 126.663 1.00 44.69 275 GLY A O 1
ATOM 2070 N N . VAL A 1 276 ? 102.087 115.449 126.846 1.00 36.30 276 VAL A N 1
ATOM 2071 C CA . VAL A 1 276 ? 102.348 116.863 127.097 1.00 30.22 276 VAL A CA 1
ATOM 2072 C C . VAL A 1 276 ? 102.391 117.075 128.608 1.00 28.89 276 VAL A C 1
ATOM 2073 O O . VAL A 1 276 ? 101.382 116.819 129.283 1.00 41.67 276 VAL A O 1
ATOM 2077 N N . PRO A 1 277 ? 103.514 117.521 129.171 1.00 37.22 277 PRO A N 1
ATOM 2078 C CA . PRO A 1 277 ? 103.569 117.772 130.617 1.00 29.24 277 PRO A CA 1
ATOM 2079 C C . PRO A 1 277 ? 102.634 118.900 131.024 1.00 22.36 277 PRO A C 1
ATOM 2080 O O . PRO A 1 277 ? 102.348 119.810 130.243 1.00 41.43 277 PRO A O 1
ATOM 2084 N N . MET A 1 278 ? 102.146 118.827 132.266 1.00 35.84 278 MET A N 1
ATOM 2085 C CA . MET A 1 278 ? 101.186 119.821 132.736 1.00 29.19 278 MET A CA 1
ATOM 2086 C C . MET A 1 278 ? 101.786 121.220 132.730 1.00 30.99 278 MET A C 1
ATOM 2087 O O . MET A 1 278 ? 101.142 122.175 132.283 1.00 38.17 278 MET A O 1
ATOM 2092 N N . GLY A 1 279 ? 103.015 121.361 133.217 1.00 38.25 279 GLY A N 1
ATOM 2093 C CA . GLY A 1 279 ? 103.681 122.653 133.201 1.00 27.16 279 GLY A CA 1
ATOM 2094 C C . GLY A 1 279 ? 102.956 123.730 133.976 1.00 30.20 279 GLY A C 1
ATOM 2095 O O . GLY A 1 279 ? 102.884 124.876 133.517 1.00 38.86 279 GLY A O 1
ATOM 2096 N N . TYR A 1 280 ? 102.413 123.385 135.144 1.00 29.69 280 TYR A N 1
ATOM 2097 C CA . TYR A 1 280 ? 101.660 124.318 135.981 1.00 31.59 280 TYR A CA 1
ATOM 2098 C C . TYR A 1 280 ? 100.527 124.963 135.185 1.00 28.70 280 TYR A C 1
ATOM 2099 O O . TYR A 1 280 ? 100.297 126.172 135.237 1.00 34.47 280 TYR A O 1
ATOM 2108 N N . GLY A 1 281 ? 99.807 124.126 134.440 1.00 34.67 281 GLY A N 1
ATOM 2109 C CA . GLY A 1 281 ? 98.807 124.606 133.511 1.00 32.76 281 GLY A CA 1
ATOM 2110 C C . GLY A 1 281 ? 99.368 125.116 132.210 1.00 35.96 281 GLY A C 1
ATOM 2111 O O . GLY A 1 281 ? 98.729 125.944 131.558 1.00 35.40 281 GLY A O 1
ATOM 2112 N N . GLY A 1 282 ? 100.542 124.636 131.809 1.00 47.28 282 GLY A N 1
ATOM 2113 C CA . GLY A 1 282 ? 101.296 125.197 130.714 1.00 30.22 282 GLY A CA 1
ATOM 2114 C C . GLY A 1 282 ? 100.623 125.060 129.369 1.00 35.32 282 GLY A C 1
ATOM 2115 O O . GLY A 1 282 ? 99.425 124.786 129.269 1.00 49.13 282 GLY A O 1
ATOM 2116 N N . PRO A 1 283 ? 101.387 125.264 128.295 1.00 50.17 283 PRO A N 1
ATOM 2117 C CA . PRO A 1 283 ? 100.795 125.209 126.951 1.00 40.78 283 PRO A CA 1
ATOM 2118 C C . PRO A 1 283 ? 100.392 123.783 126.608 1.00 34.00 283 PRO A C 1
ATOM 2119 O O . PRO A 1 283 ? 101.214 122.865 126.640 1.00 45.36 283 PRO A O 1
ATOM 2123 N N . HIS A 1 284 ? 99.114 123.603 126.298 1.00 36.14 284 HIS A N 1
ATOM 2124 C CA . HIS A 1 284 ? 98.574 122.321 125.876 1.00 37.34 284 HIS A CA 1
ATOM 2125 C C . HIS A 1 284 ? 97.711 122.533 124.644 1.00 36.31 284 HIS A C 1
ATOM 2126 O O . HIS A 1 284 ? 97.168 123.617 124.428 1.00 42.63 284 HIS A O 1
ATOM 2133 N N . ALA A 1 285 ? 97.594 121.493 123.833 1.00 43.39 285 ALA A N 1
ATOM 2134 C CA . ALA A 1 285 ? 96.695 121.527 122.693 1.00 36.79 285 ALA A CA 1
ATOM 2135 C C . ALA A 1 285 ? 95.358 120.907 123.068 1.00 36.10 285 ALA A C 1
ATOM 2136 O O . ALA A 1 285 ? 95.282 119.990 123.889 1.00 39.79 285 ALA A O 1
ATOM 2138 N N . ALA A 1 286 ? 94.297 121.430 122.465 1.00 33.18 286 ALA A N 1
ATOM 2139 C CA . ALA A 1 286 ? 92.951 120.909 122.645 1.00 33.54 286 ALA A CA 1
ATOM 2140 C C . ALA A 1 286 ? 92.423 120.433 121.301 1.00 37.88 286 ALA A C 1
ATOM 2141 O O . ALA A 1 286 ? 92.539 121.145 120.300 1.00 41.97 286 ALA A O 1
ATOM 2143 N N . PHE A 1 287 ? 91.854 119.233 121.275 1.00 28.58 287 PHE A N 1
ATOM 2144 C CA . PHE A 1 287 ? 91.224 118.738 120.063 1.00 25.23 287 PHE A CA 1
ATOM 2145 C C . PHE A 1 287 ? 89.788 119.238 119.980 1.00 28.26 287 PHE A C 1
ATOM 2146 O O . PHE A 1 287 ? 89.153 119.538 120.992 1.00 40.03 287 PHE A O 1
ATOM 2154 N N . PHE A 1 288 ? 89.293 119.349 118.752 1.00 36.07 288 PHE A N 1
ATOM 2155 C CA . PHE A 1 288 ? 87.964 119.891 118.493 1.00 33.93 288 PHE A CA 1
ATOM 2156 C C . PHE A 1 288 ? 87.420 119.207 117.252 1.00 32.21 288 PHE A C 1
ATOM 2157 O O . PHE A 1 288 ? 88.067 119.225 116.203 1.00 36.20 288 PHE A O 1
ATOM 2165 N N . ALA A 1 289 ? 86.242 118.603 117.370 1.00 31.06 289 ALA A N 1
ATOM 2166 C CA . ALA A 1 289 ? 85.637 117.884 116.263 1.00 29.64 289 ALA A CA 1
ATOM 2167 C C . ALA A 1 289 ? 84.164 118.243 116.169 1.00 31.52 289 ALA A C 1
ATOM 2168 O O . ALA A 1 289 ? 83.534 118.612 117.162 1.00 40.78 289 ALA A O 1
ATOM 2170 N N . ALA A 1 290 ? 83.620 118.128 114.962 1.00 43.32 290 ALA A N 1
ATOM 2171 C CA . ALA A 1 290 ? 82.213 118.406 114.724 1.00 48.32 290 ALA A CA 1
ATOM 2172 C C . ALA A 1 290 ? 81.733 117.558 113.556 1.00 44.57 290 ALA A C 1
ATOM 2173 O O . ALA A 1 290 ? 82.526 116.986 112.807 1.00 49.57 290 ALA A O 1
ATOM 2175 N N . LYS A 1 291 ? 80.413 117.482 113.413 1.00 56.05 291 LYS A N 1
ATOM 2176 C CA . LYS A 1 291 ? 79.809 116.759 112.306 1.00 58.21 291 LYS A CA 1
ATOM 2177 C C . LYS A 1 291 ? 80.076 117.478 110.985 1.00 62.50 291 LYS A C 1
ATOM 2178 O O . LYS A 1 291 ? 80.379 118.673 110.944 1.00 61.70 291 LYS A O 1
ATOM 2184 N N . ASP A 1 292 ? 79.954 116.722 109.891 1.00 69.52 292 ASP A N 1
ATOM 2185 C CA . ASP A 1 292 ? 80.275 117.261 108.573 1.00 67.35 292 ASP A CA 1
ATOM 2186 C C . ASP A 1 292 ? 79.336 118.390 108.171 1.00 70.34 292 ASP A C 1
ATOM 2187 O O . ASP A 1 292 ? 79.722 119.264 107.387 1.00 74.92 292 ASP A O 1
ATOM 2192 N N . GLU A 1 293 ? 78.108 118.395 108.691 1.00 70.83 293 GLU A N 1
ATOM 2193 C CA . GLU A 1 293 ? 77.150 119.433 108.333 1.00 70.73 293 GLU A CA 1
ATOM 2194 C C . GLU A 1 293 ? 77.498 120.791 108.927 1.00 74.57 293 GLU A C 1
ATOM 2195 O O . GLU A 1 293 ? 76.869 121.787 108.554 1.00 76.39 293 GLU A O 1
ATOM 2201 N N . TYR A 1 294 ? 78.471 120.858 109.837 1.00 68.79 294 TYR A N 1
ATOM 2202 C CA . TYR A 1 294 ? 78.873 122.107 110.470 1.00 63.31 294 TYR A CA 1
ATOM 2203 C C . TYR A 1 294 ? 80.275 122.544 110.061 1.00 66.34 294 TYR A C 1
ATOM 2204 O O . TYR A 1 294 ? 80.921 123.296 110.796 1.00 67.48 294 TYR A O 1
ATOM 2213 N N . LYS A 1 295 ? 80.760 122.086 108.904 1.00 71.39 295 LYS A N 1
ATOM 2214 C CA . LYS A 1 295 ? 82.124 122.403 108.489 1.00 70.18 295 LYS A CA 1
ATOM 2215 C C . LYS A 1 295 ? 82.325 123.902 108.299 1.00 71.70 295 LYS A C 1
ATOM 2216 O O . LYS A 1 295 ? 83.416 124.421 108.562 1.00 71.62 295 LYS A O 1
ATOM 2222 N N . ARG A 1 296 ? 81.283 124.614 107.865 1.00 72.92 296 ARG A N 1
ATOM 2223 C CA . ARG A 1 296 ? 81.411 126.043 107.605 1.00 72.45 296 ARG A CA 1
ATOM 2224 C C . ARG A 1 296 ? 81.625 126.845 108.882 1.00 72.89 296 ARG A C 1
ATOM 2225 O O . ARG A 1 296 ? 82.304 127.877 108.856 1.00 76.83 296 ARG A O 1
ATOM 2233 N N . SER A 1 297 ? 81.054 126.401 110.000 1.00 68.64 297 SER A N 1
ATOM 2234 C CA . SER A 1 297 ? 81.072 127.159 111.243 1.00 66.46 297 SER A CA 1
ATOM 2235 C C . SER A 1 297 ? 82.140 126.687 112.223 1.00 63.60 297 SER A C 1
ATOM 2236 O O . SER A 1 297 ? 82.149 127.137 113.371 1.00 67.42 297 SER A O 1
ATOM 2239 N N . MET A 1 298 ? 83.030 125.798 111.805 1.00 59.98 298 MET A N 1
ATOM 2240 C CA . MET A 1 298 ? 84.048 125.286 112.715 1.00 60.50 298 MET A CA 1
ATOM 2241 C C . MET A 1 298 ? 85.083 126.365 113.010 1.00 64.06 298 MET A C 1
ATOM 2242 O O . MET A 1 298 ? 85.554 127.036 112.086 1.00 66.53 298 MET A O 1
ATOM 2247 N N . PRO A 1 299 ? 85.455 126.567 114.269 1.00 63.99 299 PRO A N 1
ATOM 2248 C CA . PRO A 1 299 ? 86.478 127.564 114.592 1.00 59.57 299 PRO A CA 1
ATOM 2249 C C . PRO A 1 299 ? 87.880 127.067 114.269 1.00 59.15 299 PRO A C 1
ATOM 2250 O O . PRO A 1 299 ? 88.130 125.872 114.103 1.00 66.02 299 PRO A O 1
ATOM 2254 N N . GLY A 1 300 ? 88.799 128.021 114.178 1.00 61.47 300 GLY A N 1
ATOM 2255 C CA . GLY A 1 300 ? 90.203 127.699 114.028 1.00 60.93 300 GLY A CA 1
ATOM 2256 C C . GLY A 1 300 ? 90.594 127.302 112.615 1.00 60.55 300 GLY A C 1
ATOM 2257 O O . GLY A 1 300 ? 89.896 127.564 111.632 1.00 66.77 300 GLY A O 1
ATOM 2258 N N . ARG A 1 301 ? 91.749 126.651 112.530 1.00 59.34 301 ARG A N 1
ATOM 2259 C CA . ARG A 1 301 ? 92.345 126.237 111.271 1.00 59.82 301 ARG A CA 1
ATOM 2260 C C . ARG A 1 301 ? 92.168 124.737 111.072 1.00 59.94 301 ARG A C 1
ATOM 2261 O O . ARG A 1 301 ? 92.086 123.971 112.034 1.00 64.04 301 ARG A O 1
ATOM 2269 N N . ILE A 1 302 ? 92.108 124.323 109.809 1.00 56.18 302 ILE A N 1
ATOM 2270 C CA . ILE A 1 302 ? 91.991 122.917 109.443 1.00 52.47 302 ILE A CA 1
ATOM 2271 C C . ILE A 1 302 ? 93.008 122.613 108.352 1.00 52.33 302 ILE A C 1
ATOM 2272 O O . ILE A 1 302 ? 93.101 123.347 107.362 1.00 56.02 302 ILE A O 1
ATOM 2277 N N . ILE A 1 303 ? 93.772 121.542 108.536 1.00 51.66 303 ILE A N 1
ATOM 2278 C CA . ILE A 1 303 ? 94.693 121.070 107.509 1.00 47.81 303 ILE A CA 1
ATOM 2279 C C . ILE A 1 303 ? 93.902 120.301 106.462 1.00 50.16 303 ILE A C 1
ATOM 2280 O O . ILE A 1 303 ? 93.092 119.429 106.795 1.00 51.81 303 ILE A O 1
ATOM 2285 N N . GLY A 1 304 ? 94.127 120.627 105.191 1.00 56.51 304 GLY A N 1
ATOM 2286 C CA . GLY A 1 304 ? 93.430 119.973 104.109 1.00 52.47 304 GLY A CA 1
ATOM 2287 C C . GLY A 1 304 ? 94.403 119.418 103.090 1.00 52.95 304 GLY A C 1
ATOM 2288 O O . GLY A 1 304 ? 95.553 119.844 102.995 1.00 56.36 304 GLY A O 1
ATOM 2289 N N . VAL A 1 305 ? 93.916 118.450 102.322 1.00 58.79 305 VAL A N 1
ATOM 2290 C CA . VAL A 1 305 ? 94.698 117.808 101.274 1.00 57.69 305 VAL A CA 1
ATOM 2291 C C . VAL A 1 305 ? 94.355 118.473 99.951 1.00 54.71 305 VAL A C 1
ATOM 2292 O O . VAL A 1 305 ? 93.217 118.388 99.477 1.00 58.02 305 VAL A O 1
ATOM 2296 N N . SER A 1 306 ? 95.338 119.135 99.359 1.00 62.01 306 SER A N 1
ATOM 2297 C CA . SER A 1 306 ? 95.194 119.839 98.095 1.00 59.77 306 SER A CA 1
ATOM 2298 C C . SER A 1 306 ? 96.148 119.220 97.078 1.00 59.13 306 SER A C 1
ATOM 2299 O O . SER A 1 306 ? 96.750 118.171 97.317 1.00 60.74 306 SER A O 1
ATOM 2302 N N . LYS A 1 307 ? 96.271 119.871 95.926 1.00 67.43 307 LYS A N 1
ATOM 2303 C CA . LYS A 1 307 ? 97.164 119.414 94.876 1.00 68.57 307 LYS A CA 1
ATOM 2304 C C . LYS A 1 307 ? 98.061 120.555 94.423 1.00 67.39 307 LYS A C 1
ATOM 2305 O O . LYS A 1 307 ? 97.716 121.732 94.551 1.00 64.61 307 LYS A O 1
ATOM 2311 N N . ASP A 1 308 ? 99.225 120.185 93.895 1.00 66.24 308 ASP A N 1
ATOM 2312 C CA . ASP A 1 308 ? 100.220 121.135 93.431 1.00 62.15 308 ASP A CA 1
ATOM 2313 C C . ASP A 1 308 ? 99.804 121.751 92.100 1.00 64.64 308 ASP A C 1
ATOM 2314 O O . ASP A 1 308 ? 98.786 121.393 91.502 1.00 68.75 308 ASP A O 1
ATOM 2319 N N . ALA A 1 309 ? 100.619 122.694 91.627 1.00 64.08 309 ALA A N 1
ATOM 2320 C CA . ALA A 1 309 ? 100.547 123.100 90.232 1.00 64.52 309 ALA A CA 1
ATOM 2321 C C . ALA A 1 309 ? 100.987 121.980 89.302 1.00 63.85 309 ALA A C 1
ATOM 2322 O O . ALA A 1 309 ? 100.629 121.991 88.120 1.00 64.71 309 ALA A O 1
ATOM 2324 N N . ALA A 1 310 ? 101.757 121.020 89.812 1.00 68.42 310 ALA A N 1
ATOM 2325 C CA . ALA A 1 310 ? 102.156 119.835 89.068 1.00 67.98 310 ALA A CA 1
ATOM 2326 C C . ALA A 1 310 ? 101.249 118.640 89.327 1.00 70.66 310 ALA A C 1
ATOM 2327 O O . ALA A 1 310 ? 101.491 117.565 88.772 1.00 72.14 310 ALA A O 1
ATOM 2329 N N . GLY A 1 311 ? 100.219 118.799 90.154 1.00 74.04 311 GLY A N 1
ATOM 2330 C CA . GLY A 1 311 ? 99.299 117.723 90.452 1.00 71.24 311 GLY A CA 1
ATOM 2331 C C . GLY A 1 311 ? 99.678 116.843 91.623 1.00 69.72 311 GLY A C 1
ATOM 2332 O O . GLY A 1 311 ? 98.894 115.958 91.985 1.00 70.19 311 GLY A O 1
ATOM 2333 N N . ASN A 1 312 ? 100.848 117.047 92.224 1.00 67.23 312 ASN A N 1
ATOM 2334 C CA . ASN A 1 312 ? 101.244 116.248 93.374 1.00 67.71 312 ASN A CA 1
ATOM 2335 C C . ASN A 1 312 ? 100.351 116.548 94.573 1.00 67.32 312 ASN A C 1
ATOM 2336 O O . ASN A 1 312 ? 99.851 117.663 94.743 1.00 65.27 312 ASN A O 1
ATOM 2341 N N . THR A 1 313 ? 100.145 115.532 95.406 1.00 63.81 313 THR A N 1
ATOM 2342 C CA . THR A 1 313 ? 99.379 115.716 96.631 1.00 63.63 313 THR A CA 1
ATOM 2343 C C . THR A 1 313 ? 100.141 116.625 97.588 1.00 63.03 313 THR A C 1
ATOM 2344 O O . THR A 1 313 ? 101.355 116.485 97.763 1.00 61.49 313 THR A O 1
ATOM 2348 N N . ALA A 1 314 ? 99.431 117.570 98.196 1.00 51.15 314 ALA A N 1
ATOM 2349 C CA . ALA A 1 314 ? 100.074 118.550 99.056 1.00 50.20 314 ALA A CA 1
ATOM 2350 C C . ALA A 1 314 ? 99.112 118.988 100.148 1.00 51.34 314 ALA A C 1
ATOM 2351 O O . ALA A 1 314 ? 97.905 119.089 99.921 1.00 54.11 314 ALA A O 1
ATOM 2353 N N . LEU A 1 315 ? 99.659 119.250 101.328 1.00 49.63 315 LEU A N 1
ATOM 2354 C CA . LEU A 1 315 ? 98.889 119.689 102.479 1.00 48.19 315 LEU A CA 1
ATOM 2355 C C . LEU A 1 315 ? 98.951 121.204 102.609 1.00 45.68 315 LEU A C 1
ATOM 2356 O O . LEU A 1 315 ? 99.944 121.837 102.243 1.00 51.80 315 LEU A O 1
ATOM 2361 N N . ARG A 1 316 ? 97.875 121.783 103.133 1.00 49.32 316 ARG A N 1
ATOM 2362 C CA . ARG A 1 316 ? 97.840 123.211 103.396 1.00 51.97 316 ARG A CA 1
ATOM 2363 C C . ARG A 1 316 ? 96.861 123.489 104.526 1.00 56.04 316 ARG A C 1
ATOM 2364 O O . ARG A 1 316 ? 95.917 122.729 104.754 1.00 52.23 316 ARG A O 1
ATOM 2372 N N . MET A 1 317 ? 97.108 124.584 105.239 1.00 63.07 317 MET A N 1
ATOM 2373 C CA . MET A 1 317 ? 96.213 125.059 106.287 1.00 58.03 317 MET A CA 1
ATOM 2374 C C . MET A 1 317 ? 95.134 125.906 105.625 1.00 62.64 317 MET A C 1
ATOM 2375 O O . MET A 1 317 ? 95.410 127.007 105.141 1.00 65.21 317 MET A O 1
ATOM 2380 N N . ALA A 1 318 ? 93.905 125.393 105.604 1.00 72.05 318 ALA A N 1
ATOM 2381 C CA . ALA A 1 318 ? 92.837 125.957 104.788 1.00 69.13 318 ALA A CA 1
ATOM 2382 C C . ALA A 1 318 ? 91.903 126.877 105.564 1.00 69.71 318 ALA A C 1
ATOM 2383 O O . ALA A 1 318 ? 91.693 128.024 105.158 1.00 70.51 318 ALA A O 1
ATOM 2385 N N . MET A 1 319 ? 91.337 126.399 106.670 1.00 76.00 319 MET A N 1
ATOM 2386 C CA . MET A 1 319 ? 90.294 127.140 107.362 1.00 73.12 319 MET A CA 1
ATOM 2387 C C . MET A 1 319 ? 90.836 128.451 107.925 1.00 71.93 319 MET A C 1
ATOM 2388 O O . MET A 1 319 ? 92.040 128.624 108.124 1.00 73.37 319 MET A O 1
ATOM 2390 N N . GLN A 1 320 ? 89.924 129.387 108.160 1.00 72.15 320 GLN A N 1
ATOM 2391 C CA . GLN A 1 320 ? 90.287 130.691 108.700 1.00 76.87 320 GLN A CA 1
ATOM 2392 C C . GLN A 1 320 ? 90.048 130.747 110.206 1.00 76.82 320 GLN A C 1
ATOM 2393 O O . GLN A 1 320 ? 89.924 131.825 110.785 1.00 75.06 320 GLN A O 1
ATOM 2395 N N . ALA A 1 331 ? 81.684 130.877 111.540 1.00 72.87 331 ALA A N 1
ATOM 2396 C CA . ALA A 1 331 ? 82.934 130.729 112.274 1.00 74.80 331 ALA A CA 1
ATOM 2397 C C . ALA A 1 331 ? 83.487 132.087 112.692 1.00 77.73 331 ALA A C 1
ATOM 2398 O O . ALA A 1 331 ? 84.656 132.391 112.455 1.00 78.67 331 ALA A O 1
ATOM 2400 N N . ASN A 1 332 ? 82.637 132.901 113.320 1.00 79.45 332 ASN A N 1
ATOM 2401 C CA . ASN A 1 332 ? 83.026 134.237 113.774 1.00 79.84 332 ASN A CA 1
ATOM 2402 C C . ASN A 1 332 ? 83.639 134.125 115.168 1.00 81.93 332 ASN A C 1
ATOM 2403 O O . ASN A 1 332 ? 82.981 134.296 116.195 1.00 81.41 332 ASN A O 1
ATOM 2405 N N . SER A 1 333 ? 84.937 133.830 115.190 1.00 82.25 333 SER A N 1
ATOM 2406 C CA . SER A 1 333 ? 85.712 133.747 116.418 1.00 79.97 333 SER A CA 1
ATOM 2407 C C . SER A 1 333 ? 87.034 134.473 116.218 1.00 82.41 333 SER A C 1
ATOM 2408 O O . SER A 1 333 ? 87.468 134.713 115.088 1.00 82.54 333 SER A O 1
ATOM 2411 N N . ASN A 1 334 ? 87.677 134.825 117.330 1.00 80.24 334 ASN A N 1
ATOM 2412 C CA . ASN A 1 334 ? 88.922 135.578 117.283 1.00 79.83 334 ASN A CA 1
ATOM 2413 C C . ASN A 1 334 ? 90.162 134.690 117.300 1.00 81.84 334 ASN A C 1
ATOM 2414 O O . ASN A 1 334 ? 91.274 135.210 117.427 1.00 82.19 334 ASN A O 1
ATOM 2419 N N . ILE A 1 335 ? 90.002 133.371 117.180 1.00 84.28 335 ILE A N 1
ATOM 2420 C CA . ILE A 1 335 ? 91.161 132.493 117.069 1.00 83.69 335 ILE A CA 1
ATOM 2421 C C . ILE A 1 335 ? 91.873 132.766 115.753 1.00 83.28 335 ILE A C 1
ATOM 2422 O O . ILE A 1 335 ? 91.250 132.800 114.685 1.00 84.24 335 ILE A O 1
ATOM 2427 N N . CYS A 1 336 ? 93.189 132.961 115.824 1.00 89.11 336 CYS A N 1
ATOM 2428 C CA . CYS A 1 336 ? 94.007 133.155 114.639 1.00 88.17 336 CYS A CA 1
ATOM 2429 C C . CYS A 1 336 ? 95.049 132.069 114.432 1.00 86.87 336 CYS A C 1
ATOM 2430 O O . CYS A 1 336 ? 95.485 131.868 113.293 1.00 88.07 336 CYS A O 1
ATOM 2433 N N . THR A 1 337 ? 95.450 131.361 115.485 1.00 82.85 337 THR A N 1
ATOM 2434 C CA . THR A 1 337 ? 96.501 130.361 115.397 1.00 82.64 337 THR A CA 1
ATOM 2435 C C . THR A 1 337 ? 96.104 129.142 116.217 1.00 80.57 337 THR A C 1
ATOM 2436 O O . THR A 1 337 ? 95.038 129.101 116.839 1.00 81.16 337 THR A O 1
ATOM 2440 N N . SER A 1 338 ? 96.978 128.140 116.211 1.00 66.22 338 SER A N 1
ATOM 2441 C CA . SER A 1 338 ? 96.764 126.904 116.945 1.00 63.23 338 SER A CA 1
ATOM 2442 C C . SER A 1 338 ? 98.040 126.525 117.682 1.00 64.21 338 SER A C 1
ATOM 2443 O O . SER A 1 338 ? 99.138 126.964 117.333 1.00 69.88 338 SER A O 1
ATOM 2446 N N . GLN A 1 339 ? 97.882 125.699 118.717 1.00 53.26 339 GLN A N 1
ATOM 2447 C CA . GLN A 1 339 ? 99.014 125.205 119.503 1.00 48.01 339 GLN A CA 1
ATOM 2448 C C . GLN A 1 339 ? 99.710 124.107 118.703 1.00 43.98 339 GLN A C 1
ATOM 2449 O O . GLN A 1 339 ? 99.597 122.913 118.986 1.00 55.33 339 GLN A O 1
ATOM 2455 N N . VAL A 1 340 ? 100.457 124.537 117.685 1.00 38.82 340 VAL A N 1
ATOM 2456 C CA . VAL A 1 340 ? 101.018 123.602 116.716 1.00 39.04 340 VAL A CA 1
ATOM 2457 C C . VAL A 1 340 ? 102.053 122.693 117.366 1.00 34.06 340 VAL A C 1
ATOM 2458 O O . VAL A 1 340 ? 102.074 121.483 117.118 1.00 44.35 340 VAL A O 1
ATOM 2462 N N . LEU A 1 341 ? 102.926 123.255 118.204 1.00 39.14 341 LEU A N 1
ATOM 2463 C CA . LEU A 1 341 ? 103.996 122.457 118.795 1.00 34.64 341 LEU A CA 1
ATOM 2464 C C . LEU A 1 341 ? 103.444 121.370 119.711 1.00 35.20 341 LEU A C 1
ATOM 2465 O O . LEU A 1 341 ? 103.935 120.236 119.704 1.00 36.40 341 LEU A O 1
ATOM 2470 N N . LEU A 1 342 ? 102.426 121.697 120.509 1.00 38.52 342 LEU A N 1
ATOM 2471 C CA . LEU A 1 342 ? 101.868 120.724 121.442 1.00 32.29 342 LEU A CA 1
ATOM 2472 C C . LEU A 1 342 ? 100.979 119.709 120.733 1.00 33.84 342 LEU A C 1
ATOM 2473 O O . LEU A 1 342 ? 100.974 118.526 121.094 1.00 39.98 342 LEU A O 1
ATOM 2478 N N . ALA A 1 343 ? 100.221 120.153 119.728 1.00 23.08 343 ALA A N 1
ATOM 2479 C CA . ALA A 1 343 ? 99.426 119.222 118.935 1.00 28.93 343 ALA A CA 1
ATOM 2480 C C . ALA A 1 343 ? 100.319 118.239 118.194 1.00 32.75 343 ALA A C 1
ATOM 2481 O O . ALA A 1 343 ? 99.992 117.052 118.079 1.00 35.78 343 ALA A O 1
ATOM 2483 N N . ASN A 1 344 ? 101.452 118.719 117.681 1.00 29.28 344 ASN A N 1
ATOM 2484 C CA . ASN A 1 344 ? 102.410 117.824 117.046 1.00 28.24 344 ASN A CA 1
ATOM 2485 C C . ASN A 1 344 ? 102.996 116.843 118.053 1.00 31.43 344 ASN A C 1
ATOM 2486 O O . ASN A 1 344 ? 103.245 115.683 117.717 1.00 37.08 344 ASN A O 1
ATOM 2491 N N . ILE A 1 345 ? 103.207 117.283 119.296 1.00 30.43 345 ILE A N 1
ATOM 2492 C CA . ILE A 1 345 ? 103.684 116.374 120.336 1.00 26.52 345 ILE A CA 1
ATOM 2493 C C . ILE A 1 345 ? 102.662 115.274 120.587 1.00 29.58 345 ILE A C 1
ATOM 2494 O O . ILE A 1 345 ? 103.008 114.092 120.690 1.00 38.07 345 ILE A O 1
ATOM 2499 N N . ALA A 1 346 ? 101.384 115.647 120.691 1.00 24.37 346 ALA A N 1
ATOM 2500 C CA . ALA A 1 346 ? 100.340 114.652 120.918 1.00 23.35 346 ALA A CA 1
ATOM 2501 C C . ALA A 1 346 ? 100.236 113.675 119.750 1.00 30.20 346 ALA A C 1
ATOM 2502 O O . ALA A 1 346 ? 100.089 112.462 119.953 1.00 35.04 346 ALA A O 1
ATOM 2504 N N . SER A 1 347 ? 100.314 114.185 118.519 1.00 33.38 347 SER A N 1
ATOM 2505 C CA . SER A 1 347 ? 100.226 113.316 117.350 1.00 30.40 347 SER A CA 1
ATOM 2506 C C . SER A 1 347 ? 101.429 112.385 117.253 1.00 29.11 347 SER A C 1
ATOM 2507 O O . SER A 1 347 ? 101.284 111.215 116.886 1.00 36.20 347 SER A O 1
ATOM 2510 N N . LEU A 1 348 ? 102.625 112.881 117.573 1.00 24.30 348 LEU A N 1
ATOM 2511 C CA . LEU A 1 348 ? 103.806 112.027 117.560 1.00 28.75 348 LEU A CA 1
ATOM 2512 C C . LEU A 1 348 ? 103.756 110.988 118.670 1.00 19.95 348 LEU A C 1
ATOM 2513 O O . LEU A 1 348 ? 104.234 109.868 118.486 1.00 30.34 348 LEU A O 1
ATOM 2518 N N . TYR A 1 349 ? 103.185 111.344 119.820 1.00 26.62 349 TYR A N 1
ATOM 2519 C CA . TYR A 1 349 ? 102.963 110.381 120.893 1.00 25.02 349 TYR A CA 1
ATOM 2520 C C . TYR A 1 349 ? 102.031 109.265 120.435 1.00 21.59 349 TYR A C 1
ATOM 2521 O O . TYR A 1 349 ? 102.288 108.077 120.676 1.00 32.48 349 TYR A O 1
ATOM 2530 N N . ALA A 1 350 ? 100.941 109.637 119.759 1.00 33.24 350 ALA A N 1
ATOM 2531 C CA . ALA A 1 350 ? 100.026 108.638 119.219 1.00 25.44 350 ALA A CA 1
ATOM 2532 C C . ALA A 1 350 ? 100.714 107.762 118.179 1.00 27.51 350 ALA A C 1
ATOM 2533 O O . ALA A 1 350 ? 100.530 106.542 118.167 1.00 30.04 350 ALA A O 1
ATOM 2535 N N . VAL A 1 351 ? 101.518 108.367 117.304 1.00 23.63 351 VAL A N 1
ATOM 2536 C CA . VAL A 1 351 ? 102.232 107.607 116.281 1.00 18.79 351 VAL A CA 1
ATOM 2537 C C . VAL A 1 351 ? 103.211 106.631 116.924 1.00 34.90 351 VAL A C 1
ATOM 2538 O O . VAL A 1 351 ? 103.314 105.469 116.515 1.00 42.82 351 VAL A O 1
ATOM 2542 N N . TYR A 1 352 ? 103.942 107.088 117.942 1.00 31.48 352 TYR A N 1
ATOM 2543 C CA . TYR A 1 352 ? 104.928 106.241 118.601 1.00 25.43 352 TYR A CA 1
ATOM 2544 C C . TYR A 1 352 ? 104.271 105.064 119.306 1.00 26.24 352 TYR A C 1
ATOM 2545 O O . TYR A 1 352 ? 104.767 103.935 119.232 1.00 33.85 352 TYR A O 1
ATOM 2554 N N . HIS A 1 353 ? 103.158 105.303 119.998 1.00 23.38 353 HIS A N 1
ATOM 2555 C CA . HIS A 1 353 ? 102.565 104.217 120.769 1.00 16.86 353 HIS A CA 1
ATOM 2556 C C . HIS A 1 353 ? 101.737 103.280 119.900 1.00 31.34 353 HIS A C 1
ATOM 2557 O O . HIS A 1 353 ? 101.795 102.059 120.080 1.00 37.13 353 HIS A O 1
ATOM 2564 N N . GLY A 1 354 ? 100.973 103.813 118.951 1.00 34.71 354 GLY A N 1
ATOM 2565 C CA . GLY A 1 354 ? 100.084 103.006 118.160 1.00 19.99 354 GLY A CA 1
ATOM 2566 C C . GLY A 1 354 ? 98.804 102.722 118.910 1.00 25.89 354 GLY A C 1
ATOM 2567 O O . GLY A 1 354 ? 98.685 103.003 120.107 1.00 40.01 354 GLY A O 1
ATOM 2568 N N . PRO A 1 355 ? 97.808 102.172 118.213 1.00 37.03 355 PRO A N 1
ATOM 2569 C CA . PRO A 1 355 ? 96.578 101.769 118.914 1.00 27.49 355 PRO A CA 1
ATOM 2570 C C . PRO A 1 355 ? 96.829 100.762 120.023 1.00 31.08 355 PRO A C 1
ATOM 2571 O O . PRO A 1 355 ? 96.228 100.873 121.096 1.00 43.82 355 PRO A O 1
ATOM 2575 N N . VAL A 1 356 ? 97.735 99.806 119.809 1.00 38.36 356 VAL A N 1
ATOM 2576 C CA . VAL A 1 356 ? 98.008 98.791 120.823 1.00 30.60 356 VAL A CA 1
ATOM 2577 C C . VAL A 1 356 ? 98.671 99.411 122.049 1.00 31.38 356 VAL A C 1
ATOM 2578 O O . VAL A 1 356 ? 98.290 99.120 123.188 1.00 43.70 356 VAL A O 1
ATOM 2582 N N . GLY A 1 357 ? 99.663 100.279 121.840 1.00 28.40 357 GLY A N 1
ATOM 2583 C CA . GLY A 1 357 ? 100.317 100.926 122.966 1.00 23.28 357 GLY A CA 1
ATOM 2584 C C . GLY A 1 357 ? 99.394 101.855 123.733 1.00 26.24 357 GLY A C 1
ATOM 2585 O O . GLY A 1 357 ? 99.413 101.883 124.969 1.00 42.99 357 GLY A O 1
ATOM 2586 N N . LEU A 1 358 ? 98.572 102.625 123.015 1.00 26.41 358 LEU A N 1
ATOM 2587 C CA . LEU A 1 358 ? 97.623 103.510 123.681 1.00 25.51 358 LEU A CA 1
ATOM 2588 C C . LEU A 1 358 ? 96.593 102.717 124.474 1.00 28.04 358 LEU A C 1
ATOM 2589 O O . LEU A 1 358 ? 96.242 103.090 125.603 1.00 33.31 358 LEU A O 1
ATOM 2594 N N . LYS A 1 359 ? 96.101 101.615 123.900 1.00 33.73 359 LYS A N 1
ATOM 2595 C CA . LYS A 1 359 ? 95.162 100.759 124.610 1.00 28.02 359 LYS A CA 1
ATOM 2596 C C . LYS A 1 359 ? 95.800 100.159 125.852 1.00 31.62 359 LYS A C 1
ATOM 2597 O O . LYS A 1 359 ? 95.155 100.062 126.899 1.00 42.41 359 LYS A O 1
ATOM 2603 N N . ARG A 1 360 ? 97.065 99.748 125.756 1.00 31.35 360 ARG A N 1
ATOM 2604 C CA . ARG A 1 360 ? 97.749 99.210 126.925 1.00 28.69 360 ARG A CA 1
ATOM 2605 C C . ARG A 1 360 ? 97.882 100.257 128.022 1.00 30.83 360 ARG A C 1
ATOM 2606 O O . ARG A 1 360 ? 97.677 99.953 129.201 1.00 42.34 360 ARG A O 1
ATOM 2614 N N . ILE A 1 361 ? 98.223 101.495 127.655 1.00 29.03 361 ILE A N 1
ATOM 2615 C CA . ILE A 1 361 ? 98.362 102.551 128.660 1.00 26.14 361 ILE A CA 1
ATOM 2616 C C . ILE A 1 361 ? 97.027 102.810 129.352 1.00 33.29 361 ILE A C 1
ATOM 2617 O O . ILE A 1 361 ? 96.944 102.877 130.589 1.00 38.18 361 ILE A O 1
ATOM 2622 N N . ALA A 1 362 ? 95.958 102.950 128.563 1.00 28.46 362 ALA A N 1
ATOM 2623 C CA . ALA A 1 362 ? 94.648 103.229 129.143 1.00 21.51 362 ALA A CA 1
ATOM 2624 C C . ALA A 1 362 ? 94.160 102.068 130.004 1.00 26.14 362 ALA A C 1
ATOM 2625 O O . ALA A 1 362 ? 93.585 102.279 131.080 1.00 35.90 362 ALA A O 1
ATOM 2627 N N . ASN A 1 363 ? 94.387 100.832 129.553 1.00 31.21 363 ASN A N 1
ATOM 2628 C CA . ASN A 1 363 ? 93.982 99.668 130.330 1.00 29.49 363 ASN A CA 1
ATOM 2629 C C . ASN A 1 363 ? 94.782 99.554 131.620 1.00 29.00 363 ASN A C 1
ATOM 2630 O O . ASN A 1 363 ? 94.241 99.141 132.647 1.00 41.79 363 ASN A O 1
ATOM 2635 N N . ARG A 1 364 ? 96.070 99.903 131.593 1.00 21.69 364 ARG A N 1
ATOM 2636 C CA . ARG A 1 364 ? 96.851 99.894 132.826 1.00 35.60 364 ARG A CA 1
ATOM 2637 C C . ARG A 1 364 ? 96.326 100.920 133.820 1.00 33.67 364 ARG A C 1
ATOM 2638 O O . ARG A 1 364 ? 96.212 100.631 135.018 1.00 43.54 364 ARG A O 1
ATOM 2646 N N . ILE A 1 365 ? 96.005 102.126 133.344 1.00 24.86 365 ILE A N 1
ATOM 2647 C CA . ILE A 1 365 ? 95.465 103.146 134.242 1.00 27.84 365 ILE A CA 1
ATOM 2648 C C . ILE A 1 365 ? 94.149 102.671 134.849 1.00 34.81 365 ILE A C 1
ATOM 2649 O O . ILE A 1 365 ? 93.923 102.779 136.064 1.00 28.35 365 ILE A O 1
ATOM 2654 N N . HIS A 1 366 ? 93.269 102.118 134.010 1.00 27.93 366 HIS A N 1
ATOM 2655 C CA . HIS A 1 366 ? 91.974 101.647 134.489 1.00 32.01 366 HIS A CA 1
ATOM 2656 C C . HIS A 1 366 ? 92.125 100.484 135.465 1.00 28.21 366 HIS A C 1
ATOM 2657 O O . HIS A 1 366 ? 91.402 100.404 136.463 1.00 33.88 366 HIS A O 1
ATOM 2664 N N . ARG A 1 367 ? 93.063 99.574 135.195 1.00 38.31 367 ARG A N 1
ATOM 2665 C CA . ARG A 1 367 ? 93.289 98.431 136.074 1.00 35.27 367 ARG A CA 1
ATOM 2666 C C . ARG A 1 367 ? 93.840 98.865 137.426 1.00 37.04 367 ARG A C 1
ATOM 2667 O O . ARG A 1 367 ? 93.449 98.321 138.464 1.00 40.41 367 ARG A O 1
ATOM 2675 N N . LEU A 1 368 ? 94.762 99.829 137.435 1.00 31.48 368 LEU A N 1
ATOM 2676 C CA . LEU A 1 368 ? 95.272 100.334 138.704 1.00 33.12 368 LEU A CA 1
ATOM 2677 C C . LEU A 1 368 ? 94.172 101.024 139.500 1.00 42.55 368 LEU A C 1
ATOM 2678 O O . LEU A 1 368 ? 94.086 100.863 140.726 1.00 46.17 368 LEU A O 1
ATOM 2683 N N . THR A 1 369 ? 93.313 101.788 138.818 1.00 33.38 369 THR A N 1
ATOM 2684 C CA . THR A 1 369 ? 92.173 102.395 139.498 1.00 22.56 369 THR A CA 1
ATOM 2685 C C . THR A 1 369 ? 91.250 101.330 140.081 1.00 28.85 369 THR A C 1
ATOM 2686 O O . THR A 1 369 ? 90.754 101.473 141.205 1.00 40.29 369 THR A O 1
ATOM 2690 N N . ASP A 1 370 ? 91.012 100.252 139.330 1.00 34.09 370 ASP A N 1
ATOM 2691 C CA . ASP A 1 370 ? 90.159 99.172 139.818 1.00 39.08 370 ASP A CA 1
ATOM 2692 C C . ASP A 1 370 ? 90.770 98.477 141.028 1.00 38.39 370 ASP A C 1
ATOM 2693 O O . ASP A 1 370 ? 90.059 98.129 141.975 1.00 46.85 370 ASP A O 1
ATOM 2698 N N . ILE A 1 371 ? 92.083 98.250 141.006 1.00 39.90 371 ILE A N 1
ATOM 2699 C CA . ILE A 1 371 ? 92.755 97.618 142.139 1.00 38.74 371 ILE A CA 1
ATOM 2700 C C . ILE A 1 371 ? 92.644 98.498 143.378 1.00 46.00 371 ILE A C 1
ATOM 2701 O O . ILE A 1 371 ? 92.332 98.020 144.479 1.00 48.24 371 ILE A O 1
ATOM 2706 N N . LEU A 1 372 ? 92.898 99.800 143.216 1.00 40.68 372 LEU A N 1
ATOM 2707 C CA . LEU A 1 372 ? 92.790 100.713 144.348 1.00 34.32 372 LEU A CA 1
ATOM 2708 C C . LEU A 1 372 ? 91.371 100.737 144.902 1.00 42.01 372 LEU A C 1
ATOM 2709 O O . LEU A 1 372 ? 91.172 100.698 146.123 1.00 44.37 372 LEU A O 1
ATOM 2714 N N . ALA A 1 373 ? 90.371 100.786 144.017 1.00 37.96 373 ALA A N 1
ATOM 2715 C CA . ALA A 1 373 ? 88.982 100.814 144.461 1.00 32.45 373 ALA A CA 1
ATOM 2716 C C . ALA A 1 373 ? 88.599 99.527 145.179 1.00 42.48 373 ALA A C 1
ATOM 2717 O O . ALA A 1 373 ? 87.908 99.563 146.203 1.00 44.81 373 ALA A O 1
ATOM 2719 N N . ALA A 1 374 ? 89.030 98.379 144.652 1.00 49.91 374 ALA A N 1
ATOM 2720 C CA . ALA A 1 374 ? 88.725 97.106 145.295 1.00 45.08 374 ALA A CA 1
ATOM 2721 C C . ALA A 1 374 ? 89.356 97.020 146.677 1.00 44.63 374 ALA A C 1
ATOM 2722 O O . ALA A 1 374 ? 88.712 96.570 147.629 1.00 49.90 374 ALA A O 1
ATOM 2724 N N . GLY A 1 375 ? 90.610 97.455 146.810 1.00 45.88 375 GLY A N 1
ATOM 2725 C CA . GLY A 1 375 ? 91.239 97.456 148.123 1.00 44.52 375 GLY A CA 1
ATOM 2726 C C . GLY A 1 375 ? 90.531 98.368 149.107 1.00 52.94 375 GLY A C 1
ATOM 2727 O O . GLY A 1 375 ? 90.253 97.982 150.250 1.00 54.39 375 GLY A O 1
ATOM 2728 N N . LEU A 1 376 ? 90.209 99.590 148.669 1.00 50.40 376 LEU A N 1
ATOM 2729 C CA . LEU A 1 376 ? 89.541 100.540 149.552 1.00 44.27 376 LEU A CA 1
ATOM 2730 C C . LEU A 1 376 ? 88.173 100.031 149.983 1.00 50.53 376 LEU A C 1
ATOM 2731 O O . LEU A 1 376 ? 87.787 100.181 151.148 1.00 53.04 376 LEU A O 1
ATOM 2736 N N . GLN A 1 377 ? 87.420 99.433 149.057 1.00 51.51 377 GLN A N 1
ATOM 2737 C CA . GLN A 1 377 ? 86.092 98.932 149.393 1.00 48.53 377 GLN A CA 1
ATOM 2738 C C . GLN A 1 377 ? 86.174 97.694 150.275 1.00 53.22 377 GLN A C 1
ATOM 2739 O O . GLN A 1 377 ? 85.324 97.492 151.149 1.00 54.59 377 GLN A O 1
ATOM 2745 N N . GLN A 1 378 ? 87.186 96.850 150.060 1.00 60.66 378 GLN A N 1
ATOM 2746 C CA . GLN A 1 378 ? 87.406 95.721 150.954 1.00 54.83 378 GLN A CA 1
ATOM 2747 C C . GLN A 1 378 ? 87.735 96.190 152.362 1.00 58.75 378 GLN A C 1
ATOM 2748 O O . GLN A 1 378 ? 87.387 95.516 153.339 1.00 61.74 378 GLN A O 1
ATOM 2754 N N . LYS A 1 379 ? 88.392 97.345 152.493 1.00 58.50 379 LYS A N 1
ATOM 2755 C CA . LYS A 1 379 ? 88.706 97.892 153.807 1.00 57.86 379 LYS A CA 1
ATOM 2756 C C . LYS A 1 379 ? 87.693 98.928 154.289 1.00 64.16 379 LYS A C 1
ATOM 2757 O O . LYS A 1 379 ? 88.057 99.840 155.042 1.00 67.68 379 LYS A O 1
ATOM 2763 N N . GLY A 1 380 ? 86.432 98.810 153.882 1.00 58.88 380 GLY A N 1
ATOM 2764 C CA . GLY A 1 380 ? 85.355 99.547 154.511 1.00 59.67 380 GLY A CA 1
ATOM 2765 C C . GLY A 1 380 ? 85.111 100.956 154.020 1.00 64.31 380 GLY A C 1
ATOM 2766 O O . GLY A 1 380 ? 84.263 101.649 154.592 1.00 65.76 380 GLY A O 1
ATOM 2767 N N . LEU A 1 381 ? 85.815 101.409 152.989 1.00 60.89 381 LEU A N 1
ATOM 2768 C CA . LEU A 1 381 ? 85.597 102.743 152.451 1.00 57.03 381 LEU A CA 1
ATOM 2769 C C . LEU A 1 381 ? 84.578 102.694 151.321 1.00 60.32 381 LEU A C 1
ATOM 2770 O O . LEU A 1 381 ? 84.553 101.748 150.531 1.00 64.27 381 LEU A O 1
ATOM 2775 N N . LYS A 1 382 ? 83.735 103.719 151.255 1.00 58.98 382 LYS A N 1
ATOM 2776 C CA . LYS A 1 382 ? 82.660 103.788 150.278 1.00 54.61 382 LYS A CA 1
ATOM 2777 C C . LYS A 1 382 ? 83.034 104.724 149.135 1.00 56.90 382 LYS A C 1
ATOM 2778 O O . LYS A 1 382 ? 83.769 105.696 149.317 1.00 59.10 382 LYS A O 1
ATOM 2784 N N . LEU A 1 383 ? 82.519 104.414 147.949 1.00 53.98 383 LEU A N 1
ATOM 2785 C CA . LEU A 1 383 ? 82.785 105.181 146.741 1.00 55.27 383 LEU A CA 1
ATOM 2786 C C . LEU A 1 383 ? 81.510 105.860 146.264 1.00 50.60 383 LEU A C 1
ATOM 2787 O O . LEU A 1 383 ? 80.443 105.241 146.223 1.00 59.58 383 LEU A O 1
ATOM 2792 N N . ARG A 1 384 ? 81.628 107.139 145.906 1.00 53.03 384 ARG A N 1
ATOM 2793 C CA . ARG A 1 384 ? 80.463 107.894 145.453 1.00 53.94 384 ARG A CA 1
ATOM 2794 C C . ARG A 1 384 ? 79.932 107.368 144.124 1.00 52.61 384 ARG A C 1
ATOM 2795 O O . ARG A 1 384 ? 78.715 107.277 143.932 1.00 56.01 384 ARG A O 1
ATOM 2803 N N . HIS A 1 385 ? 80.821 107.024 143.196 1.00 46.04 385 HIS A N 1
ATOM 2804 C CA . HIS A 1 385 ? 80.435 106.614 141.853 1.00 45.39 385 HIS A CA 1
ATOM 2805 C C . HIS A 1 385 ? 80.906 105.193 141.586 1.00 44.25 385 HIS A C 1
ATOM 2806 O O . HIS A 1 385 ? 82.076 104.870 141.814 1.00 51.71 385 HIS A O 1
ATOM 2813 N N . ALA A 1 386 ? 79.996 104.355 141.094 1.00 44.78 386 ALA A N 1
ATOM 2814 C CA . ALA A 1 386 ? 80.310 102.974 140.759 1.00 42.64 386 ALA A CA 1
ATOM 2815 C C . ALA A 1 386 ? 80.885 102.807 139.360 1.00 35.10 386 ALA A C 1
ATOM 2816 O O . ALA A 1 386 ? 81.404 101.732 139.047 1.00 46.82 386 ALA A O 1
ATOM 2818 N N . HIS A 1 387 ? 80.808 103.830 138.514 1.00 40.26 387 HIS A N 1
ATOM 2819 C CA . HIS A 1 387 ? 81.314 103.760 137.149 1.00 42.69 387 HIS A CA 1
ATOM 2820 C C . HIS A 1 387 ? 82.374 104.831 136.958 1.00 37.12 387 HIS A C 1
ATOM 2821 O O . HIS A 1 387 ? 82.093 106.023 137.120 1.00 44.81 387 HIS A O 1
ATOM 2828 N N . TYR A 1 388 ? 83.582 104.406 136.600 1.00 36.19 388 TYR A N 1
ATOM 2829 C CA . TYR A 1 388 ? 84.727 105.301 136.538 1.00 35.97 388 TYR A CA 1
ATOM 2830 C C . TYR A 1 388 ? 85.748 104.724 135.572 1.00 33.03 388 TYR A C 1
ATOM 2831 O O . TYR A 1 388 ? 85.682 103.552 135.199 1.00 44.29 388 TYR A O 1
ATOM 2840 N N . PHE A 1 389 ? 86.694 105.570 135.170 1.00 33.59 389 PHE A N 1
ATOM 2841 C CA . PHE A 1 389 ? 87.811 105.147 134.334 1.00 29.79 389 PHE A CA 1
ATOM 2842 C C . PHE A 1 389 ? 89.140 105.288 135.064 1.00 37.50 389 PHE A C 1
ATOM 2843 O O . PHE A 1 389 ? 89.870 104.302 135.201 1.00 45.65 389 PHE A O 1
ATOM 2851 N N . ASP A 1 390 ? 89.470 106.482 135.549 1.00 36.20 390 ASP A N 1
ATOM 2852 C CA . ASP A 1 390 ? 90.743 106.706 136.213 1.00 33.11 390 ASP A CA 1
ATOM 2853 C C . ASP A 1 390 ? 90.640 107.591 137.446 1.00 30.80 390 ASP A C 1
ATOM 2854 O O . ASP A 1 390 ? 91.675 107.909 138.037 1.00 38.40 390 ASP A O 1
ATOM 2859 N N . THR A 1 391 ? 89.442 107.997 137.851 1.00 30.51 391 THR A N 1
ATOM 2860 C CA . THR A 1 391 ? 89.260 108.912 138.967 1.00 34.72 391 THR A CA 1
ATOM 2861 C C . THR A 1 391 ? 88.299 108.298 139.970 1.00 34.33 391 THR A C 1
ATOM 2862 O O . THR A 1 391 ? 87.191 107.893 139.606 1.00 39.76 391 THR A O 1
ATOM 2866 N N . LEU A 1 392 ? 88.721 108.239 141.227 1.00 30.10 392 LEU A N 1
ATOM 2867 C CA . LEU A 1 392 ? 87.880 107.776 142.317 1.00 39.56 392 LEU A CA 1
ATOM 2868 C C . LEU A 1 392 ? 87.424 108.961 143.157 1.00 37.38 392 LEU A C 1
ATOM 2869 O O . LEU A 1 392 ? 88.016 110.041 143.125 1.00 46.57 392 LEU A O 1
ATOM 2874 N N . CYS A 1 393 ? 86.345 108.745 143.904 1.00 45.51 393 CYS A N 1
ATOM 2875 C CA . CYS A 1 393 ? 85.789 109.739 144.822 1.00 49.00 393 CYS A CA 1
ATOM 2876 C C . CYS A 1 393 ? 85.528 109.005 146.134 1.00 49.67 393 CYS A C 1
ATOM 2877 O O . CYS A 1 393 ? 84.446 108.453 146.346 1.00 52.08 393 CYS A O 1
ATOM 2880 N N . VAL A 1 394 ? 86.527 108.998 147.009 1.00 45.95 394 VAL A N 1
ATOM 2881 C CA . VAL A 1 394 ? 86.491 108.208 148.234 1.00 48.13 394 VAL A CA 1
ATOM 2882 C C . VAL A 1 394 ? 85.859 109.043 149.339 1.00 46.92 394 VAL A C 1
ATOM 2883 O O . VAL A 1 394 ? 86.336 110.137 149.650 1.00 51.19 394 VAL A O 1
ATOM 2887 N N . GLU A 1 395 ? 84.792 108.523 149.938 1.00 54.44 395 GLU A N 1
ATOM 2888 C CA . GLU A 1 395 ? 84.102 109.214 151.021 1.00 55.60 395 GLU A CA 1
ATOM 2889 C C . GLU A 1 395 ? 84.814 108.914 152.333 1.00 54.47 395 GLU A C 1
ATOM 2890 O O . GLU A 1 395 ? 84.692 107.813 152.877 1.00 61.52 395 GLU A O 1
ATOM 2896 N N . VAL A 1 396 ? 85.552 109.894 152.848 1.00 63.24 396 VAL A N 1
ATOM 2897 C CA . VAL A 1 396 ? 86.363 109.729 154.048 1.00 64.58 396 VAL A CA 1
ATOM 2898 C C . VAL A 1 396 ? 85.665 110.419 155.211 1.00 67.50 396 VAL A C 1
ATOM 2899 O O . VAL A 1 396 ? 85.264 111.585 155.104 1.00 68.72 396 VAL A O 1
ATOM 2903 N N . ALA A 1 397 ? 85.504 109.692 156.318 1.00 71.87 397 ALA A N 1
ATOM 2904 C CA . ALA A 1 397 ? 84.861 110.268 157.495 1.00 71.05 397 ALA A CA 1
ATOM 2905 C C . ALA A 1 397 ? 85.697 111.395 158.087 1.00 74.43 397 ALA A C 1
ATOM 2906 O O . ALA A 1 397 ? 85.154 112.416 158.524 1.00 73.40 397 ALA A O 1
ATOM 2908 N N . ASP A 1 398 ? 87.015 111.228 158.112 1.00 71.21 398 ASP A N 1
ATOM 2909 C CA . ASP A 1 398 ? 87.938 112.220 158.658 1.00 70.62 398 ASP A CA 1
ATOM 2910 C C . ASP A 1 398 ? 88.781 112.746 157.497 1.00 70.39 398 ASP A C 1
ATOM 2911 O O . ASP A 1 398 ? 89.874 112.248 157.226 1.00 71.58 398 ASP A O 1
ATOM 2916 N N . LYS A 1 399 ? 88.256 113.763 156.812 1.00 64.22 399 LYS A N 1
ATOM 2917 C CA . LYS A 1 399 ? 88.936 114.307 155.641 1.00 62.31 399 LYS A CA 1
ATOM 2918 C C . LYS A 1 399 ? 90.246 114.990 156.019 1.00 63.88 399 LYS A C 1
ATOM 2919 O O . LYS A 1 399 ? 91.249 114.856 155.306 1.00 66.02 399 LYS A O 1
ATOM 2925 N N . ALA A 1 400 ? 90.252 115.733 157.129 1.00 69.54 400 ALA A N 1
ATOM 2926 C CA . ALA A 1 400 ? 91.444 116.479 157.521 1.00 68.25 400 ALA A CA 1
ATOM 2927 C C . ALA A 1 400 ? 92.608 115.548 157.831 1.00 67.82 400 ALA A C 1
ATOM 2928 O O . ALA A 1 400 ? 93.748 115.814 157.432 1.00 68.77 400 ALA A O 1
ATOM 2930 N N . GLY A 1 401 ? 92.344 114.454 158.547 1.00 62.40 401 GLY A N 1
ATOM 2931 C CA . GLY A 1 401 ? 93.403 113.503 158.840 1.00 60.39 401 GLY A CA 1
ATOM 2932 C C . GLY A 1 401 ? 93.961 112.849 157.591 1.00 65.04 401 GLY A C 1
ATOM 2933 O O . GLY A 1 401 ? 95.175 112.670 157.462 1.00 67.34 401 GLY A O 1
ATOM 2934 N N . VAL A 1 402 ? 93.083 112.486 156.654 1.00 63.32 402 VAL A N 1
ATOM 2935 C CA . VAL A 1 402 ? 93.536 111.883 155.404 1.00 59.66 402 VAL A CA 1
ATOM 2936 C C . VAL A 1 402 ? 94.400 112.864 154.623 1.00 61.26 402 VAL A C 1
ATOM 2937 O O . VAL A 1 402 ? 95.445 112.493 154.076 1.00 57.43 402 VAL A O 1
ATOM 2941 N N . LEU A 1 403 ? 93.979 114.129 154.558 1.00 62.39 403 LEU A N 1
ATOM 2942 C CA . LEU A 1 403 ? 94.757 115.130 153.835 1.00 57.22 403 LEU A CA 1
ATOM 2943 C C . LEU A 1 403 ? 96.104 115.380 154.504 1.00 55.96 403 LEU A C 1
ATOM 2944 O O . LEU A 1 403 ? 97.121 115.540 153.819 1.00 62.69 403 LEU A O 1
ATOM 2949 N N . THR A 1 404 ? 96.132 115.413 155.838 1.00 54.97 404 THR A N 1
ATOM 2950 C CA . THR A 1 404 ? 97.394 115.578 156.553 1.00 59.30 404 THR A CA 1
ATOM 2951 C C . THR A 1 404 ? 98.334 114.404 156.300 1.00 59.68 404 THR A C 1
ATOM 2952 O O . THR A 1 404 ? 99.533 114.599 156.071 1.00 59.74 404 THR A O 1
ATOM 2956 N N . ARG A 1 405 ? 97.804 113.180 156.326 1.00 55.62 405 ARG A N 1
ATOM 2957 C CA . ARG A 1 405 ? 98.624 112.003 156.056 1.00 52.58 405 ARG A CA 1
ATOM 2958 C C . ARG A 1 405 ? 99.147 112.012 154.623 1.00 55.50 405 ARG A C 1
ATOM 2959 O O . ARG A 1 405 ? 100.309 111.665 154.373 1.00 58.35 405 ARG A O 1
ATOM 2967 N N . ALA A 1 406 ? 98.302 112.408 153.668 1.00 51.04 406 ALA A N 1
ATOM 2968 C CA . ALA A 1 406 ? 98.734 112.505 152.277 1.00 48.42 406 ALA A CA 1
ATOM 2969 C C . ALA A 1 406 ? 99.835 113.545 152.111 1.00 51.64 406 ALA A C 1
ATOM 2970 O O . ALA A 1 406 ? 100.795 113.330 151.362 1.00 49.54 406 ALA A O 1
ATOM 2972 N N . GLU A 1 407 ? 99.707 114.686 152.795 1.00 53.21 407 GLU A N 1
ATOM 2973 C CA . GLU A 1 407 ? 100.755 115.701 152.747 1.00 53.05 407 GLU A CA 1
ATOM 2974 C C . GLU A 1 407 ? 102.047 115.189 153.370 1.00 54.49 407 GLU A C 1
ATOM 2975 O O . GLU A 1 407 ? 103.141 115.480 152.873 1.00 57.37 407 GLU A O 1
ATOM 2981 N N . ALA A 1 408 ? 101.940 114.435 154.465 1.00 51.50 408 ALA A N 1
ATOM 2982 C CA . ALA A 1 408 ? 103.125 113.828 155.062 1.00 47.32 408 ALA A CA 1
ATOM 2983 C C . ALA A 1 408 ? 103.784 112.841 154.109 1.00 51.90 408 ALA A C 1
ATOM 2984 O O . ALA A 1 408 ? 105.011 112.693 154.119 1.00 54.61 408 ALA A O 1
ATOM 2986 N N . ALA A 1 409 ? 102.992 112.163 153.280 1.00 50.60 409 ALA A N 1
ATOM 2987 C CA . ALA A 1 409 ? 103.527 111.258 152.272 1.00 39.99 409 ALA A CA 1
ATOM 2988 C C . ALA A 1 409 ? 103.924 111.970 150.984 1.00 47.35 409 ALA A C 1
ATOM 2989 O O . ALA A 1 409 ? 104.362 111.302 150.041 1.00 42.09 409 ALA A O 1
ATOM 2991 N N . GLU A 1 410 ? 103.779 113.297 150.929 1.00 53.34 410 GLU A N 1
ATOM 2992 C CA . GLU A 1 410 ? 104.067 114.100 149.737 1.00 45.04 410 GLU A CA 1
ATOM 2993 C C . GLU A 1 410 ? 103.181 113.679 148.567 1.00 42.28 410 GLU A C 1
ATOM 2994 O O . GLU A 1 410 ? 103.641 113.490 147.440 1.00 39.44 410 GLU A O 1
ATOM 3000 N N . ILE A 1 411 ? 101.891 113.540 148.850 1.00 42.46 411 ILE A N 1
ATOM 3001 C CA . ILE A 1 411 ? 100.890 113.150 147.866 1.00 41.97 411 ILE A CA 1
ATOM 3002 C C . ILE A 1 411 ? 99.800 114.211 147.855 1.00 37.05 411 ILE A C 1
ATOM 3003 O O . ILE A 1 411 ? 99.282 114.587 148.911 1.00 44.53 411 ILE A O 1
ATOM 3008 N N . ASN A 1 412 ? 99.462 114.699 146.666 1.00 39.39 412 ASN A N 1
ATOM 3009 C CA . ASN A 1 412 ? 98.382 115.661 146.494 1.00 34.80 412 ASN A CA 1
ATOM 3010 C C . ASN A 1 412 ? 97.127 114.941 146.022 1.00 34.27 412 ASN A C 1
ATOM 3011 O O . ASN A 1 412 ? 97.155 114.232 145.012 1.00 35.06 412 ASN A O 1
ATOM 3016 N N . LEU A 1 413 ? 96.036 115.124 146.757 1.00 38.64 413 LEU A N 1
ATOM 3017 C CA . LEU A 1 413 ? 94.724 114.627 146.379 1.00 38.23 413 LEU A CA 1
ATOM 3018 C C . LEU A 1 413 ? 93.779 115.804 146.179 1.00 42.02 413 LEU A C 1
ATOM 3019 O O . LEU A 1 413 ? 93.992 116.894 146.716 1.00 49.00 413 LEU A O 1
ATOM 3024 N N . ARG A 1 414 ? 92.733 115.580 145.389 1.00 28.50 414 ARG A N 1
ATOM 3025 C CA . ARG A 1 414 ? 91.709 116.600 145.208 1.00 37.33 414 ARG A CA 1
ATOM 3026 C C . ARG A 1 414 ? 90.973 116.813 146.525 1.00 38.84 414 ARG A C 1
ATOM 3027 O O . ARG A 1 414 ? 90.313 115.900 147.030 1.00 44.94 414 ARG A O 1
ATOM 3035 N N . SER A 1 415 ? 91.083 118.019 147.080 1.00 50.42 415 SER A N 1
ATOM 3036 C CA . SER A 1 415 ? 90.631 118.299 148.437 1.00 51.54 415 SER A CA 1
ATOM 3037 C C . SER A 1 415 ? 89.436 119.241 148.498 1.00 53.88 415 SER A C 1
ATOM 3038 O O . SER A 1 415 ? 89.061 119.671 149.593 1.00 56.16 415 SER A O 1
ATOM 3041 N N . ASP A 1 416 ? 88.826 119.574 147.364 1.00 56.17 416 ASP A N 1
ATOM 3042 C CA . ASP A 1 416 ? 87.706 120.504 147.340 1.00 53.06 416 ASP A CA 1
ATOM 3043 C C . ASP A 1 416 ? 86.356 119.805 147.234 1.00 57.42 416 ASP A C 1
ATOM 3044 O O . ASP A 1 416 ? 85.340 120.475 147.030 1.00 64.79 416 ASP A O 1
ATOM 3049 N N . ILE A 1 417 ? 86.319 118.484 147.367 1.00 51.96 417 ILE A N 1
ATOM 3050 C CA . ILE A 1 417 ? 85.069 117.735 147.344 1.00 52.95 417 ILE A CA 1
ATOM 3051 C C . ILE A 1 417 ? 84.578 117.563 148.774 1.00 49.50 417 ILE A C 1
ATOM 3052 O O . ILE A 1 417 ? 85.336 117.139 149.654 1.00 52.98 417 ILE A O 1
ATOM 3057 N N . LEU A 1 418 ? 83.314 117.901 149.009 1.00 59.42 418 LEU A N 1
ATOM 3058 C CA . LEU A 1 418 ? 82.756 117.832 150.352 1.00 58.97 418 LEU A CA 1
ATOM 3059 C C . LEU A 1 418 ? 82.696 116.392 150.854 1.00 58.76 418 LEU A C 1
ATOM 3060 O O . LEU A 1 418 ? 82.263 115.485 150.137 1.00 61.04 418 LEU A O 1
ATOM 3065 N N . ASN A 1 419 ? 83.183 116.183 152.079 1.00 59.80 419 ASN A N 1
ATOM 3066 C CA . ASN A 1 419 ? 83.140 114.883 152.752 1.00 59.19 419 ASN A CA 1
ATOM 3067 C C . ASN A 1 419 ? 83.780 113.775 151.918 1.00 62.47 419 ASN A C 1
ATOM 3068 O O . ASN A 1 419 ? 83.408 112.605 152.027 1.00 66.00 419 ASN A O 1
ATOM 3073 N N . ALA A 1 420 ? 84.753 114.127 151.082 1.00 53.51 420 ALA A N 1
ATOM 3074 C CA . ALA A 1 420 ? 85.378 113.135 150.219 1.00 51.80 420 ALA A CA 1
ATOM 3075 C C . ALA A 1 420 ? 86.738 113.638 149.767 1.00 48.35 420 ALA A C 1
ATOM 3076 O O . ALA A 1 420 ? 87.045 114.828 149.857 1.00 53.94 420 ALA A O 1
ATOM 3078 N N . VAL A 1 421 ? 87.548 112.707 149.276 1.00 43.34 421 VAL A N 1
ATOM 3079 C CA . VAL A 1 421 ? 88.826 113.013 148.651 1.00 42.69 421 VAL A CA 1
ATOM 3080 C C . VAL A 1 421 ? 88.803 112.442 147.243 1.00 40.21 421 VAL A C 1
ATOM 3081 O O . VAL A 1 421 ? 88.104 111.465 146.961 1.00 50.71 421 VAL A O 1
ATOM 3085 N N . GLY A 1 422 ? 89.570 113.063 146.354 1.00 37.74 422 GLY A N 1
ATOM 3086 C CA . GLY A 1 422 ? 89.590 112.643 144.968 1.00 30.59 422 GLY A CA 1
ATOM 3087 C C . GLY A 1 422 ? 90.951 112.182 144.499 1.00 26.85 422 GLY A C 1
ATOM 3088 O O . GLY A 1 422 ? 91.940 112.901 144.648 1.00 42.93 422 GLY A O 1
ATOM 3089 N N . ILE A 1 423 ? 91.016 110.983 143.929 1.00 30.57 423 ILE A N 1
ATOM 3090 C CA . ILE A 1 423 ? 92.259 110.413 143.426 1.00 41.34 423 ILE A CA 1
ATOM 3091 C C . ILE A 1 423 ? 92.108 110.168 141.934 1.00 33.96 423 ILE A C 1
ATOM 3092 O O . ILE A 1 423 ? 91.156 109.512 141.501 1.00 41.24 423 ILE A O 1
ATOM 3097 N N . THR A 1 424 ? 93.046 110.695 141.152 1.00 32.47 424 THR A N 1
ATOM 3098 C CA . THR A 1 424 ? 93.091 110.481 139.712 1.00 25.84 424 THR A CA 1
ATOM 3099 C C . THR A 1 424 ? 94.435 109.865 139.358 1.00 19.84 424 THR A C 1
ATOM 3100 O O . THR A 1 424 ? 95.484 110.447 139.649 1.00 33.27 424 THR A O 1
ATOM 3104 N N . LEU A 1 425 ? 94.399 108.704 138.719 1.00 31.54 425 LEU A N 1
ATOM 3105 C CA . LEU A 1 425 ? 95.600 107.992 138.316 1.00 35.20 425 LEU A CA 1
ATOM 3106 C C . LEU A 1 425 ? 95.958 108.344 136.877 1.00 29.35 425 LEU A C 1
ATOM 3107 O O . LEU A 1 425 ? 95.114 108.778 136.092 1.00 43.95 425 LEU A O 1
ATOM 3112 N N . ASP A 1 426 ? 97.230 108.160 136.534 1.00 29.90 426 ASP A N 1
ATOM 3113 C CA . ASP A 1 426 ? 97.703 108.505 135.201 1.00 25.20 426 ASP A CA 1
ATOM 3114 C C . ASP A 1 426 ? 98.719 107.467 134.741 1.00 29.91 426 ASP A C 1
ATOM 3115 O O . ASP A 1 426 ? 98.865 106.397 135.337 1.00 40.56 426 ASP A O 1
ATOM 3120 N N . GLU A 1 427 ? 99.419 107.802 133.655 1.00 36.39 427 GLU A N 1
ATOM 3121 C CA . GLU A 1 427 ? 100.358 106.892 133.014 1.00 21.54 427 GLU A CA 1
ATOM 3122 C C . GLU A 1 427 ? 101.545 106.550 133.903 1.00 34.11 427 GLU A C 1
ATOM 3123 O O . GLU A 1 427 ? 102.160 105.496 133.714 1.00 44.69 427 GLU A O 1
ATOM 3129 N N . THR A 1 428 ? 101.878 107.408 134.863 1.00 39.32 428 THR A N 1
ATOM 3130 C CA . THR A 1 428 ? 103.050 107.217 135.704 1.00 31.41 428 THR A CA 1
ATOM 3131 C C . THR A 1 428 ? 102.750 106.471 136.997 1.00 31.43 428 THR A C 1
ATOM 3132 O O . THR A 1 428 ? 103.674 106.225 137.776 1.00 53.49 428 THR A O 1
ATOM 3136 N N . THR A 1 429 ? 101.496 106.106 137.247 1.00 25.97 429 THR A N 1
ATOM 3137 C CA . THR A 1 429 ? 101.156 105.389 138.468 1.00 30.50 429 THR A CA 1
ATOM 3138 C C . THR A 1 429 ? 101.636 103.944 138.400 1.00 32.62 429 THR A C 1
ATOM 3139 O O . THR A 1 429 ? 101.457 103.259 137.391 1.00 45.03 429 THR A O 1
ATOM 3143 N N . THR A 1 430 ? 102.245 103.482 139.487 1.00 40.33 430 THR A N 1
ATOM 3144 C CA . THR A 1 430 ? 102.757 102.125 139.627 1.00 33.43 430 THR A CA 1
ATOM 3145 C C . THR A 1 430 ? 102.046 101.429 140.787 1.00 41.68 430 THR A C 1
ATOM 3146 O O . THR A 1 430 ? 101.184 102.009 141.448 1.00 48.24 430 THR A O 1
ATOM 3150 N N . ARG A 1 431 ? 102.404 100.161 141.025 1.00 51.35 431 ARG A N 1
ATOM 3151 C CA . ARG A 1 431 ? 101.867 99.456 142.187 1.00 39.57 431 ARG A CA 1
ATOM 3152 C C . ARG A 1 431 ? 102.369 100.063 143.486 1.00 36.45 431 ARG A C 1
ATOM 3153 O O . ARG A 1 431 ? 101.656 100.045 144.494 1.00 49.07 431 ARG A O 1
ATOM 3161 N N . GLU A 1 432 ? 103.601 100.571 143.488 1.00 42.27 432 GLU A N 1
ATOM 3162 C CA . GLU A 1 432 ? 104.130 101.231 144.674 1.00 44.60 432 GLU A CA 1
ATOM 3163 C C . GLU A 1 432 ? 103.295 102.450 145.035 1.00 52.01 432 GLU A C 1
ATOM 3164 O O . GLU A 1 432 ? 103.030 102.703 146.216 1.00 51.82 432 GLU A O 1
ATOM 3170 N N . ASN A 1 433 ? 102.864 103.212 144.027 1.00 47.06 433 ASN A N 1
ATOM 3171 C CA . ASN A 1 433 ? 101.997 104.359 144.274 1.00 30.77 433 ASN A CA 1
ATOM 3172 C C . ASN A 1 433 ? 100.659 103.929 144.861 1.00 39.65 433 ASN A C 1
ATOM 3173 O O . ASN A 1 433 ? 100.128 104.586 145.763 1.00 49.50 433 ASN A O 1
ATOM 3178 N N . VAL A 1 434 ? 100.093 102.829 144.360 1.00 39.53 434 VAL A N 1
ATOM 3179 C CA . VAL A 1 434 ? 98.819 102.345 144.883 1.00 44.14 434 VAL A CA 1
ATOM 3180 C C . VAL A 1 434 ? 98.979 101.872 146.324 1.00 37.21 434 VAL A C 1
ATOM 3181 O O . VAL A 1 434 ? 98.093 102.072 147.161 1.00 46.39 434 VAL A O 1
ATOM 3185 N N . MET A 1 435 ? 100.114 101.247 146.639 1.00 51.35 435 MET A N 1
ATOM 3186 C CA . MET A 1 435 ? 100.390 100.855 148.018 1.00 51.89 435 MET A CA 1
ATOM 3187 C C . MET A 1 435 ? 100.526 102.076 148.923 1.00 50.77 435 MET A C 1
ATOM 3188 O O . MET A 1 435 ? 100.024 102.081 150.055 1.00 50.03 435 MET A O 1
ATOM 3193 N N . GLN A 1 436 ? 101.202 103.121 148.438 1.00 48.30 436 GLN A N 1
ATOM 3194 C CA . GLN A 1 436 ? 101.293 104.366 149.195 1.00 47.62 436 GLN A CA 1
ATOM 3195 C C . GLN A 1 436 ? 99.914 104.965 149.436 1.00 52.83 436 GLN A C 1
ATOM 3196 O O . GLN A 1 436 ? 99.637 105.490 150.519 1.00 50.74 436 GLN A O 1
ATOM 3202 N N . LEU A 1 437 ? 99.040 104.911 148.428 1.00 41.55 437 LEU A N 1
ATOM 3203 C CA . LEU A 1 437 ? 97.681 105.418 148.597 1.00 37.17 437 LEU A CA 1
ATOM 3204 C C . LEU A 1 437 ? 96.903 104.592 149.615 1.00 41.98 437 LEU A C 1
ATOM 3205 O O . LEU A 1 437 ? 96.134 105.143 150.409 1.00 46.30 437 LEU A O 1
ATOM 3210 N N . PHE A 1 438 ? 97.085 103.269 149.603 1.00 47.24 438 PHE A N 1
ATOM 3211 C CA . PHE A 1 438 ? 96.456 102.430 150.620 1.00 48.03 438 PHE A CA 1
ATOM 3212 C C . PHE A 1 438 ? 96.930 102.819 152.012 1.00 46.79 438 PHE A C 1
ATOM 3213 O O . PHE A 1 438 ? 96.132 102.888 152.953 1.00 50.21 438 PHE A O 1
ATOM 3221 N N . ASN A 1 439 ? 98.232 103.071 152.160 1.00 50.29 439 ASN A N 1
ATOM 3222 C CA . ASN A 1 439 ? 98.761 103.513 153.447 1.00 50.11 439 ASN A CA 1
ATOM 3223 C C . ASN A 1 439 ? 98.171 104.857 153.854 1.00 55.07 439 ASN A C 1
ATOM 3224 O O . ASN A 1 439 ? 97.856 105.076 155.028 1.00 53.17 439 ASN A O 1
ATOM 3229 N N . VAL A 1 440 ? 98.024 105.771 152.895 1.00 57.57 440 VAL A N 1
ATOM 3230 C CA . VAL A 1 440 ? 97.523 107.108 153.197 1.00 48.68 440 VAL A CA 1
ATOM 3231 C C . VAL A 1 440 ? 96.067 107.052 153.644 1.00 50.48 440 VAL A C 1
ATOM 3232 O O . VAL A 1 440 ? 95.695 107.633 154.670 1.00 54.49 440 VAL A O 1
ATOM 3236 N N . LEU A 1 441 ? 95.222 106.347 152.892 1.00 47.66 441 LEU A N 1
ATOM 3237 C CA . LEU A 1 441 ? 93.784 106.409 153.131 1.00 50.73 441 LEU A CA 1
ATOM 3238 C C . LEU A 1 441 ? 93.285 105.401 154.158 1.00 50.96 441 LEU A C 1
ATOM 3239 O O . LEU A 1 441 ? 92.259 105.649 154.800 1.00 58.86 441 LEU A O 1
ATOM 3244 N N . LEU A 1 442 ? 93.969 104.273 154.333 1.00 58.01 442 LEU A N 1
ATOM 3245 C CA . LEU A 1 442 ? 93.538 103.266 155.294 1.00 55.59 442 LEU A CA 1
ATOM 3246 C C . LEU A 1 442 ? 94.468 103.125 156.487 1.00 59.79 442 LEU A C 1
ATOM 3247 O O . LEU A 1 442 ? 94.098 102.460 157.460 1.00 62.94 442 LEU A O 1
ATOM 3252 N N . GLY A 1 443 ? 95.649 103.732 156.448 1.00 64.71 443 GLY A N 1
ATOM 3253 C CA . GLY A 1 443 ? 96.624 103.553 157.501 1.00 62.44 443 GLY A CA 1
ATOM 3254 C C . GLY A 1 443 ? 97.497 102.341 157.265 1.00 64.44 443 GLY A C 1
ATOM 3255 O O . GLY A 1 443 ? 97.378 101.615 156.275 1.00 69.39 443 GLY A O 1
ATOM 3256 N N . ASP A 1 444 ? 98.405 102.119 158.209 1.00 71.41 444 ASP A N 1
ATOM 3257 C CA . ASP A 1 444 ? 99.304 100.984 158.118 1.00 71.98 444 ASP A CA 1
ATOM 3258 C C . ASP A 1 444 ? 98.591 99.702 158.540 1.00 74.07 444 ASP A C 1
ATOM 3259 O O . ASP A 1 444 ? 97.496 99.722 159.109 1.00 76.24 444 ASP A O 1
ATOM 3264 N N . ASN A 1 445 ? 99.238 98.572 158.249 1.00 74.83 445 ASN A N 1
ATOM 3265 C CA . ASN A 1 445 ? 98.718 97.244 158.583 1.00 74.59 445 ASN A CA 1
ATOM 3266 C C . ASN A 1 445 ? 97.337 97.006 157.975 1.00 74.66 445 ASN A C 1
ATOM 3267 O O . ASN A 1 445 ? 96.450 96.433 158.610 1.00 74.24 445 ASN A O 1
ATOM 3272 N N . HIS A 1 446 ? 97.147 97.454 156.732 1.00 65.88 446 HIS A N 1
ATOM 3273 C CA . HIS A 1 446 ? 95.910 97.134 156.029 1.00 63.99 446 HIS A CA 1
ATOM 3274 C C . HIS A 1 446 ? 95.909 95.702 155.506 1.00 65.22 446 HIS A C 1
ATOM 3275 O O . HIS A 1 446 ? 94.856 95.060 155.480 1.00 65.68 446 HIS A O 1
ATOM 3282 N N . GLY A 1 447 ? 97.063 95.182 155.096 1.00 64.74 447 GLY A N 1
ATOM 3283 C CA . GLY A 1 447 ? 97.161 93.792 154.702 1.00 62.84 447 GLY A CA 1
ATOM 3284 C C . GLY A 1 447 ? 96.733 93.473 153.289 1.00 63.03 447 GLY A C 1
ATOM 3285 O O . GLY A 1 447 ? 96.633 92.291 152.945 1.00 65.11 447 GLY A O 1
ATOM 3286 N N . LEU A 1 448 ? 96.469 94.478 152.462 1.00 64.48 448 LEU A N 1
ATOM 3287 C CA . LEU A 1 448 ? 96.105 94.236 151.075 1.00 62.47 448 LEU A CA 1
ATOM 3288 C C . LEU A 1 448 ? 97.337 93.892 150.246 1.00 59.95 448 LEU A C 1
ATOM 3289 O O . LEU A 1 448 ? 98.446 94.361 150.515 1.00 60.71 448 LEU A O 1
ATOM 3294 N N . ASP A 1 449 ? 97.127 93.062 149.227 1.00 62.24 449 ASP A N 1
ATOM 3295 C CA . ASP A 1 449 ? 98.172 92.673 148.293 1.00 62.32 449 ASP A CA 1
ATOM 3296 C C . ASP A 1 449 ? 97.696 92.953 146.875 1.00 61.90 449 ASP A C 1
ATOM 3297 O O . ASP A 1 449 ? 96.552 92.651 146.525 1.00 63.54 449 ASP A O 1
ATOM 3302 N N . ILE A 1 450 ? 98.582 93.533 146.063 1.00 53.31 450 ILE A N 1
ATOM 3303 C CA . ILE A 1 450 ? 98.190 93.986 144.732 1.00 55.58 450 ILE A CA 1
ATOM 3304 C C . ILE A 1 450 ? 97.825 92.805 143.839 1.00 57.39 450 ILE A C 1
ATOM 3305 O O . ILE A 1 450 ? 96.911 92.899 143.011 1.00 60.30 450 ILE A O 1
ATOM 3310 N N . ASP A 1 451 ? 98.520 91.676 143.994 1.00 60.01 451 ASP A N 1
ATOM 3311 C CA . ASP A 1 451 ? 98.340 90.561 143.067 1.00 60.62 451 ASP A CA 1
ATOM 3312 C C . ASP A 1 451 ? 96.984 89.884 143.239 1.00 60.10 451 ASP A C 1
ATOM 3313 O O . ASP A 1 451 ? 96.318 89.570 142.246 1.00 57.97 451 ASP A O 1
ATOM 3318 N N . THR A 1 452 ? 96.560 89.633 144.480 1.00 59.31 452 THR A N 1
ATOM 3319 C CA . THR A 1 452 ? 95.246 89.028 144.685 1.00 65.40 452 THR A CA 1
ATOM 3320 C C . THR A 1 452 ? 94.129 89.981 144.268 1.00 64.21 452 THR A C 1
ATOM 3321 O O . THR A 1 452 ? 93.142 89.562 143.650 1.00 65.17 452 THR A O 1
ATOM 3325 N N . LEU A 1 453 ? 94.277 91.269 144.582 1.00 55.52 453 LEU A N 1
ATOM 3326 C CA . LEU A 1 453 ? 93.317 92.257 144.103 1.00 58.20 453 LEU A CA 1
ATOM 3327 C C . LEU A 1 453 ? 93.324 92.328 142.581 1.00 59.17 453 LEU A C 1
ATOM 3328 O O . LEU A 1 453 ? 92.269 92.486 141.958 1.00 54.27 453 LEU A O 1
ATOM 3333 N N . ASP A 1 454 ? 94.506 92.218 141.967 1.00 58.51 454 ASP A N 1
ATOM 3334 C CA . ASP A 1 454 ? 94.590 92.222 140.510 1.00 52.86 454 ASP A CA 1
ATOM 3335 C C . ASP A 1 454 ? 93.846 91.036 139.911 1.00 56.88 454 ASP A C 1
ATOM 3336 O O . ASP A 1 454 ? 93.114 91.186 138.925 1.00 62.22 454 ASP A O 1
ATOM 3341 N N . LYS A 1 455 ? 94.023 89.849 140.493 1.00 60.65 455 LYS A N 1
ATOM 3342 C CA . LYS A 1 455 ? 93.307 88.673 140.011 1.00 62.70 455 LYS A CA 1
ATOM 3343 C C . LYS A 1 455 ? 91.804 88.839 140.182 1.00 64.96 455 LYS A C 1
ATOM 3344 O O . LYS A 1 455 ? 91.024 88.430 139.314 1.00 68.62 455 LYS A O 1
ATOM 3350 N N . ASP A 1 456 ? 91.377 89.431 141.299 1.00 64.38 456 ASP A N 1
ATOM 3351 C CA . ASP A 1 456 ? 89.950 89.655 141.509 1.00 65.74 456 ASP A CA 1
ATOM 3352 C C . ASP A 1 456 ? 89.377 90.629 140.484 1.00 68.49 456 ASP A C 1
ATOM 3353 O O . ASP A 1 456 ? 88.289 90.401 139.944 1.00 69.05 456 ASP A O 1
ATOM 3358 N N . VAL A 1 457 ? 90.093 91.718 140.198 1.00 65.65 457 VAL A N 1
ATOM 3359 C CA . VAL A 1 457 ? 89.514 92.759 139.354 1.00 62.95 457 VAL A CA 1
ATOM 3360 C C . VAL A 1 457 ? 89.612 92.408 137.874 1.00 64.24 457 VAL A C 1
ATOM 3361 O O . VAL A 1 457 ? 88.769 92.840 137.080 1.00 64.22 457 VAL A O 1
ATOM 3365 N N . ALA A 1 458 ? 90.625 91.637 137.465 1.00 68.65 458 ALA A N 1
ATOM 3366 C CA . ALA A 1 458 ? 90.715 91.243 136.063 1.00 67.42 458 ALA A CA 1
ATOM 3367 C C . ALA A 1 458 ? 89.543 90.354 135.665 1.00 70.43 458 ALA A C 1
ATOM 3368 O O . ALA A 1 458 ? 88.988 90.496 134.569 1.00 68.33 458 ALA A O 1
ATOM 3370 N N . HIS A 1 459 ? 89.152 89.431 136.544 1.00 75.10 459 HIS A N 1
ATOM 3371 C CA . HIS A 1 459 ? 88.004 88.577 136.261 1.00 75.35 459 HIS A CA 1
ATOM 3372 C C . HIS A 1 459 ? 86.697 89.355 136.370 1.00 77.03 459 HIS A C 1
ATOM 3373 O O . HIS A 1 459 ? 85.825 89.249 135.499 1.00 75.16 459 HIS A O 1
ATOM 3380 N N . ASP A 1 460 ? 86.547 90.150 137.427 1.00 79.67 460 ASP A N 1
ATOM 3381 C CA . ASP A 1 460 ? 85.306 90.867 137.717 1.00 78.47 460 ASP A CA 1
ATOM 3382 C C . ASP A 1 460 ? 85.581 92.366 137.662 1.00 79.33 460 ASP A C 1
ATOM 3383 O O . ASP A 1 460 ? 86.165 92.932 138.590 1.00 80.08 460 ASP A O 1
ATOM 3388 N N . SER A 1 461 ? 85.155 93.009 136.577 1.00 73.32 461 SER A N 1
ATOM 3389 C CA . SER A 1 461 ? 85.299 94.452 136.410 1.00 70.34 461 SER A CA 1
ATOM 3390 C C . SER A 1 461 ? 84.010 95.001 135.816 1.00 68.81 461 SER A C 1
ATOM 3391 O O . SER A 1 461 ? 83.684 94.715 134.659 1.00 68.89 461 SER A O 1
ATOM 3394 N N . ARG A 1 462 ? 83.279 95.789 136.605 1.00 63.13 462 ARG A N 1
ATOM 3395 C CA . ARG A 1 462 ? 82.033 96.403 136.165 1.00 58.49 462 ARG A CA 1
ATOM 3396 C C . ARG A 1 462 ? 82.076 97.923 136.267 1.00 57.34 462 ARG A C 1
ATOM 3397 O O . ARG A 1 462 ? 81.029 98.573 136.203 1.00 64.44 462 ARG A O 1
ATOM 3405 N N . SER A 1 463 ? 83.266 98.504 136.424 1.00 47.71 463 SER A N 1
ATOM 3406 C CA . SER A 1 463 ? 83.377 99.950 136.562 1.00 44.63 463 SER A CA 1
ATOM 3407 C C . SER A 1 463 ? 83.085 100.685 135.261 1.00 51.30 463 SER A C 1
ATOM 3408 O O . SER A 1 463 ? 82.894 101.903 135.284 1.00 57.65 463 SER A O 1
ATOM 3411 N N . ILE A 1 464 ? 83.061 99.989 134.132 1.00 40.26 464 ILE A N 1
ATOM 3412 C CA . ILE A 1 464 ? 82.698 100.582 132.853 1.00 41.82 464 ILE A CA 1
ATOM 3413 C C . ILE A 1 464 ? 81.494 99.830 132.311 1.00 45.48 464 ILE A C 1
ATOM 3414 O O . ILE A 1 464 ? 81.525 98.599 132.199 1.00 51.41 464 ILE A O 1
ATOM 3419 N N . GLN A 1 465 ? 80.437 100.569 131.982 1.00 47.66 465 GLN A N 1
ATOM 3420 C CA . GLN A 1 465 ? 79.227 99.956 131.463 1.00 43.76 465 GLN A CA 1
ATOM 3421 C C . GLN A 1 465 ? 79.520 99.273 130.129 1.00 51.48 465 GLN A C 1
ATOM 3422 O O . GLN A 1 465 ? 80.395 99.713 129.377 1.00 50.42 465 GLN A O 1
ATOM 3428 N N . PRO A 1 466 ? 78.816 98.181 129.819 1.00 50.62 466 PRO A N 1
ATOM 3429 C CA . PRO A 1 466 ? 79.068 97.495 128.541 1.00 45.39 466 PRO A CA 1
ATOM 3430 C C . PRO A 1 466 ? 78.863 98.384 127.328 1.00 48.07 466 PRO A C 1
ATOM 3431 O O . PRO A 1 466 ? 79.592 98.251 126.338 1.00 54.21 466 PRO A O 1
ATOM 3435 N N . ALA A 1 467 ? 77.890 99.297 127.376 1.00 45.51 467 ALA A N 1
ATOM 3436 C CA . ALA A 1 467 ? 77.636 100.173 126.240 1.00 46.36 467 ALA A CA 1
ATOM 3437 C C . ALA A 1 467 ? 78.698 101.253 126.085 1.00 45.89 467 ALA A C 1
ATOM 3438 O O . ALA A 1 467 ? 78.883 101.764 124.977 1.00 48.78 467 ALA A O 1
ATOM 3440 N N . MET A 1 468 ? 79.396 101.608 127.159 1.00 45.89 468 MET A N 1
ATOM 3441 C CA . MET A 1 468 ? 80.400 102.660 127.110 1.00 41.16 468 MET A CA 1
ATOM 3442 C C . MET A 1 468 ? 81.798 102.141 126.809 1.00 38.62 468 MET A C 1
ATOM 3443 O O . MET A 1 468 ? 82.735 102.940 126.750 1.00 43.21 468 MET A O 1
ATOM 3448 N N . LEU A 1 469 ? 81.965 100.836 126.619 1.00 45.38 469 LEU A N 1
ATOM 3449 C CA . LEU A 1 469 ? 83.265 100.269 126.290 1.00 45.63 469 LEU A CA 1
ATOM 3450 C C . LEU A 1 469 ? 83.460 100.264 124.780 1.00 45.44 469 LEU A C 1
ATOM 3451 O O . LEU A 1 469 ? 82.614 99.754 124.040 1.00 53.80 469 LEU A O 1
ATOM 3456 N N . ARG A 1 470 ? 84.576 100.832 124.332 1.00 43.12 470 ARG A N 1
ATOM 3457 C CA . ARG A 1 470 ? 84.851 100.929 122.906 1.00 45.09 470 ARG A CA 1
ATOM 3458 C C . ARG A 1 470 ? 85.112 99.552 122.308 1.00 49.91 470 ARG A C 1
ATOM 3459 O O . ARG A 1 470 ? 85.825 98.733 122.894 1.00 57.40 470 ARG A O 1
ATOM 3467 N N . ASP A 1 471 ? 84.538 99.303 121.132 1.00 56.59 471 ASP A N 1
ATOM 3468 C CA . ASP A 1 471 ? 84.713 98.038 120.434 1.00 57.78 471 ASP A CA 1
ATOM 3469 C C . ASP A 1 471 ? 85.170 98.199 118.990 1.00 60.60 471 ASP A C 1
ATOM 3470 O O . ASP A 1 471 ? 85.409 97.189 118.319 1.00 65.42 471 ASP A O 1
ATOM 3475 N N . ASP A 1 472 ? 85.294 99.425 118.492 1.00 57.73 472 ASP A N 1
ATOM 3476 C CA . ASP A 1 472 ? 85.721 99.659 117.123 1.00 58.22 472 ASP A CA 1
ATOM 3477 C C . ASP A 1 472 ? 87.247 99.669 117.043 1.00 62.25 472 ASP A C 1
ATOM 3478 O O . ASP A 1 472 ? 87.950 99.465 118.035 1.00 66.35 472 ASP A O 1
ATOM 3483 N N . GLU A 1 473 ? 87.769 99.908 115.845 1.00 57.96 473 GLU A N 1
ATOM 3484 C CA . GLU A 1 473 ? 89.203 100.000 115.613 1.00 58.36 473 GLU A CA 1
ATOM 3485 C C . GLU A 1 473 ? 89.589 101.458 115.418 1.00 61.21 473 GLU A C 1
ATOM 3486 O O . GLU A 1 473 ? 89.014 102.149 114.572 1.00 67.22 473 GLU A O 1
ATOM 3492 N N . ILE A 1 474 ? 90.561 101.920 116.196 1.00 45.04 474 ILE A N 1
ATOM 3493 C CA . ILE A 1 474 ? 91.060 103.284 116.095 1.00 40.75 474 ILE A CA 1
ATOM 3494 C C . ILE A 1 474 ? 92.481 103.244 115.554 1.00 40.87 474 ILE A C 1
ATOM 3495 O O . ILE A 1 474 ? 93.194 102.245 115.696 1.00 47.78 474 ILE A O 1
ATOM 3500 N N . LEU A 1 475 ? 92.886 104.347 114.922 1.00 45.17 475 LEU A N 1
ATOM 3501 C CA . LEU A 1 475 ? 94.250 104.529 114.423 1.00 35.71 475 LEU A CA 1
ATOM 3502 C C . LEU A 1 475 ? 94.652 103.421 113.452 1.00 36.84 475 LEU A C 1
ATOM 3503 O O . LEU A 1 475 ? 95.771 102.908 113.498 1.00 42.22 475 LEU A O 1
ATOM 3508 N N . THR A 1 476 ? 93.735 103.048 112.562 1.00 48.02 476 THR A N 1
ATOM 3509 C CA . THR A 1 476 ? 94.040 102.049 111.547 1.00 42.02 476 THR A CA 1
ATOM 3510 C C . THR A 1 476 ? 94.862 102.612 110.396 1.00 43.01 476 THR A C 1
ATOM 3511 O O . THR A 1 476 ? 95.334 101.837 109.558 1.00 53.38 476 THR A O 1
ATOM 3515 N N . HIS A 1 477 ? 95.044 103.926 110.340 1.00 46.95 477 HIS A N 1
ATOM 3516 C CA . HIS A 1 477 ? 95.839 104.529 109.285 1.00 39.25 477 HIS A CA 1
ATOM 3517 C C . HIS A 1 477 ? 97.295 104.081 109.421 1.00 45.86 477 HIS A C 1
ATOM 3518 O O . HIS A 1 477 ? 97.797 103.936 110.539 1.00 48.57 477 HIS A O 1
ATOM 3525 N N . PRO A 1 478 ? 97.991 103.841 108.305 1.00 49.26 478 PRO A N 1
ATOM 3526 C CA . PRO A 1 478 ? 99.318 103.201 108.383 1.00 47.71 478 PRO A CA 1
ATOM 3527 C C . PRO A 1 478 ? 100.349 103.952 109.210 1.00 42.59 478 PRO A C 1
ATOM 3528 O O . PRO A 1 478 ? 101.244 103.313 109.776 1.00 44.31 478 PRO A O 1
ATOM 3532 N N . VAL A 1 479 ? 100.264 105.282 109.298 1.00 40.91 479 VAL A N 1
ATOM 3533 C CA . VAL A 1 479 ? 101.265 106.049 110.033 1.00 35.63 479 VAL A CA 1
ATOM 3534 C C . VAL A 1 479 ? 101.272 105.701 111.517 1.00 36.90 479 VAL A C 1
ATOM 3535 O O . VAL A 1 479 ? 102.287 105.897 112.193 1.00 41.52 479 VAL A O 1
ATOM 3539 N N . PHE A 1 480 ? 100.169 105.177 112.043 1.00 32.89 480 PHE A N 1
ATOM 3540 C CA . PHE A 1 480 ? 100.086 104.789 113.443 1.00 29.96 480 PHE A CA 1
ATOM 3541 C C . PHE A 1 480 ? 100.521 103.352 113.686 1.00 30.36 480 PHE A C 1
ATOM 3542 O O . PHE A 1 480 ? 100.444 102.883 114.824 1.00 36.71 480 PHE A O 1
ATOM 3550 N N . ASN A 1 481 ? 100.980 102.645 112.653 1.00 40.08 481 ASN A N 1
ATOM 3551 C CA . ASN A 1 481 ? 101.272 101.224 112.771 1.00 33.27 481 ASN A CA 1
ATOM 3552 C C . ASN A 1 481 ? 102.644 100.831 112.236 1.00 32.90 481 ASN A C 1
ATOM 3553 O O . ASN A 1 481 ? 102.899 99.635 112.060 1.00 49.98 481 ASN A O 1
ATOM 3558 N N . ARG A 1 482 ? 103.539 101.786 111.976 1.00 35.55 482 ARG A N 1
ATOM 3559 C CA . ARG A 1 482 ? 104.819 101.445 111.368 1.00 34.34 482 ARG A CA 1
ATOM 3560 C C . ARG A 1 482 ? 106.024 102.180 111.938 1.00 31.62 482 ARG A C 1
ATOM 3561 O O . ARG A 1 482 ? 107.123 102.008 111.404 1.00 43.97 482 ARG A O 1
ATOM 3569 N N . TYR A 1 483 ? 105.872 102.983 112.986 1.00 33.46 483 TYR A N 1
ATOM 3570 C CA . TYR A 1 483 ? 106.988 103.730 113.554 1.00 26.33 483 TYR A CA 1
ATOM 3571 C C . TYR A 1 483 ? 107.105 103.472 115.047 1.00 33.38 483 TYR A C 1
ATOM 3572 O O . TYR A 1 483 ? 107.304 104.393 115.843 1.00 47.87 483 TYR A O 1
ATOM 3581 N N . HIS A 1 484 ? 106.983 102.210 115.452 1.00 36.80 484 HIS A N 1
ATOM 3582 C CA . HIS A 1 484 ? 107.073 101.857 116.862 1.00 33.93 484 HIS A CA 1
ATOM 3583 C C . HIS A 1 484 ? 108.494 101.562 117.315 1.00 30.35 484 HIS A C 1
ATOM 3584 O O . HIS A 1 484 ? 108.748 101.530 118.522 1.00 47.34 484 HIS A O 1
ATOM 3591 N N . SER A 1 485 ? 109.421 101.348 116.389 1.00 36.18 485 SER A N 1
ATOM 3592 C CA . SER A 1 485 ? 110.827 101.307 116.750 1.00 25.65 485 SER A CA 1
ATOM 3593 C C . SER A 1 485 ? 111.330 102.717 117.022 1.00 34.99 485 SER A C 1
ATOM 3594 O O . SER A 1 485 ? 110.841 103.693 116.450 1.00 41.63 485 SER A O 1
ATOM 3597 N N . GLU A 1 486 ? 112.307 102.824 117.921 1.00 31.68 486 GLU A N 1
ATOM 3598 C CA . GLU A 1 486 ? 112.906 104.128 118.173 1.00 32.55 486 GLU A CA 1
ATOM 3599 C C . GLU A 1 486 ? 113.658 104.625 116.947 1.00 34.27 486 GLU A C 1
ATOM 3600 O O . GLU A 1 486 ? 113.615 105.816 116.626 1.00 40.97 486 GLU A O 1
ATOM 3606 N N . THR A 1 487 ? 114.344 103.722 116.245 1.00 34.72 487 THR A N 1
ATOM 3607 C CA . THR A 1 487 ? 115.041 104.097 115.020 1.00 35.74 487 THR A CA 1
ATOM 3608 C C . THR A 1 487 ? 114.063 104.584 113.957 1.00 34.51 487 THR A C 1
ATOM 3609 O O . THR A 1 487 ? 114.279 105.625 113.324 1.00 48.93 487 THR A O 1
ATOM 3613 N N . GLU A 1 488 ? 112.973 103.843 113.753 1.00 38.53 488 GLU A N 1
ATOM 3614 C CA . GLU A 1 488 ? 111.994 104.230 112.743 1.00 36.37 488 GLU A CA 1
ATOM 3615 C C . GLU A 1 488 ? 111.290 105.526 113.120 1.00 31.22 488 GLU A C 1
ATOM 3616 O O . GLU A 1 488 ? 111.037 106.371 112.257 1.00 41.01 488 GLU A O 1
ATOM 3622 N N . MET A 1 489 ? 110.961 105.699 114.401 1.00 32.23 489 MET A N 1
ATOM 3623 C CA . MET A 1 489 ? 110.314 106.932 114.837 1.00 36.05 489 MET A CA 1
ATOM 3624 C C . MET A 1 489 ? 111.247 108.128 114.684 1.00 32.93 489 MET A C 1
ATOM 3625 O O . MET A 1 489 ? 110.821 109.208 114.254 1.00 38.09 489 MET A O 1
ATOM 3630 N N . MET A 1 490 ? 112.524 107.948 115.025 1.00 32.83 490 MET A N 1
ATOM 3631 C CA . MET A 1 490 ? 113.511 109.005 114.840 1.00 36.10 490 MET A CA 1
ATOM 3632 C C . MET A 1 490 ? 113.649 109.376 113.370 1.00 27.40 490 MET A C 1
ATOM 3633 O O . MET A 1 490 ? 113.710 110.562 113.024 1.00 33.94 490 MET A O 1
ATOM 3638 N N . ARG A 1 491 ? 113.683 108.376 112.487 1.00 18.82 491 ARG A N 1
ATOM 3639 C CA . ARG A 1 491 ? 113.800 108.664 111.063 1.00 32.96 491 ARG A CA 1
ATOM 3640 C C . ARG A 1 491 ? 112.541 109.322 110.511 1.00 32.84 491 ARG A C 1
ATOM 3641 O O . ARG A 1 491 ? 112.636 110.188 109.640 1.00 31.69 491 ARG A O 1
ATOM 3649 N N . TYR A 1 492 ? 111.364 108.945 111.013 1.00 35.75 492 TYR A N 1
ATOM 3650 C CA . TYR A 1 492 ? 110.133 109.604 110.590 1.00 24.67 492 TYR A CA 1
ATOM 3651 C C . TYR A 1 492 ? 110.111 111.068 111.016 1.00 25.97 492 TYR A C 1
ATOM 3652 O O . TYR A 1 492 ? 109.739 111.947 110.227 1.00 25.00 492 TYR A O 1
ATOM 3661 N N . MET A 1 493 ? 110.505 111.349 112.260 1.00 22.98 493 MET A N 1
ATOM 3662 C CA . MET A 1 493 ? 110.542 112.733 112.718 1.00 26.03 493 MET A CA 1
ATOM 3663 C C . MET A 1 493 ? 111.575 113.540 111.943 1.00 25.82 493 MET A C 1
ATOM 3664 O O . MET A 1 493 ? 111.333 114.700 111.594 1.00 29.94 493 MET A O 1
ATOM 3669 N N . HIS A 1 494 ? 112.726 112.935 111.643 1.00 29.42 494 HIS A N 1
ATOM 3670 C CA . HIS A 1 494 ? 113.732 113.622 110.842 1.00 15.03 494 HIS A CA 1
ATOM 3671 C C . HIS A 1 494 ? 113.231 113.890 109.427 1.00 24.09 494 HIS A C 1
ATOM 3672 O O . HIS A 1 494 ? 113.519 114.942 108.850 1.00 24.79 494 HIS A O 1
ATOM 3679 N N . SER A 1 495 ? 112.496 112.941 108.845 1.00 27.64 495 SER A N 1
ATOM 3680 C CA . SER A 1 495 ? 111.964 113.130 107.501 1.00 20.39 495 SER A CA 1
ATOM 3681 C C . SER A 1 495 ? 110.916 114.236 107.472 1.00 33.29 495 SER A C 1
ATOM 3682 O O . SER A 1 495 ? 110.845 115.005 106.507 1.00 33.38 495 SER A O 1
ATOM 3685 N N . LEU A 1 496 ? 110.083 114.320 108.511 1.00 40.21 496 LEU A N 1
ATOM 3686 C CA . LEU A 1 496 ? 109.150 115.438 108.612 1.00 26.30 496 LEU A CA 1
ATOM 3687 C C . LEU A 1 496 ? 109.889 116.760 108.782 1.00 33.29 496 LEU A C 1
ATOM 3688 O O . LEU A 1 496 ? 109.512 117.772 108.182 1.00 43.06 496 LEU A O 1
ATOM 3693 N N . GLU A 1 497 ? 110.948 116.767 109.593 1.00 34.84 497 GLU A N 1
ATOM 3694 C CA . GLU A 1 497 ? 111.685 117.995 109.861 1.00 23.14 497 GLU A CA 1
ATOM 3695 C C . GLU A 1 497 ? 112.447 118.485 108.633 1.00 32.59 497 GLU A C 1
ATOM 3696 O O . GLU A 1 497 ? 112.570 119.696 108.426 1.00 38.87 497 GLU A O 1
ATOM 3702 N N . ARG A 1 498 ? 112.960 117.565 107.813 1.00 41.00 498 ARG A N 1
ATOM 3703 C CA . ARG A 1 498 ? 113.722 117.942 106.628 1.00 31.26 498 ARG A CA 1
ATOM 3704 C C . ARG A 1 498 ? 112.879 118.685 105.603 1.00 33.91 498 ARG A C 1
ATOM 3705 O O . ARG A 1 498 ? 113.430 119.421 104.780 1.00 50.53 498 ARG A O 1
ATOM 3713 N N . LYS A 1 499 ? 111.562 118.500 105.624 1.00 35.98 499 LYS A N 1
ATOM 3714 C CA . LYS A 1 499 ? 110.698 119.127 104.635 1.00 32.78 499 LYS A CA 1
ATOM 3715 C C . LYS A 1 499 ? 110.483 120.611 104.890 1.00 34.00 499 LYS A C 1
ATOM 3716 O O . LYS A 1 499 ? 110.059 121.326 103.977 1.00 36.20 499 LYS A O 1
ATOM 3722 N N . ASP A 1 500 ? 110.772 121.090 106.093 1.00 38.47 500 ASP A N 1
ATOM 3723 C CA . ASP A 1 500 ? 110.403 122.433 106.506 1.00 36.76 500 ASP A CA 1
ATOM 3724 C C . ASP A 1 500 ? 111.595 123.380 106.477 1.00 39.01 500 ASP A C 1
ATOM 3725 O O . ASP A 1 500 ? 112.754 122.973 106.576 1.00 49.55 500 ASP A O 1
ATOM 3730 N N . LEU A 1 501 ? 111.283 124.662 106.336 1.00 35.95 501 LEU A N 1
ATOM 3731 C CA . LEU A 1 501 ? 112.260 125.741 106.378 1.00 29.95 501 LEU A CA 1
ATOM 3732 C C . LEU A 1 501 ? 112.104 126.450 107.718 1.00 39.10 501 LEU A C 1
ATOM 3733 O O . LEU A 1 501 ? 111.127 127.174 107.932 1.00 46.68 501 LEU A O 1
ATOM 3738 N N . ALA A 1 502 ? 113.057 126.238 108.618 1.00 35.46 502 ALA A N 1
ATOM 3739 C CA . ALA A 1 502 ? 113.011 126.792 109.962 1.00 34.11 502 ALA A CA 1
ATOM 3740 C C . ALA A 1 502 ? 114.075 127.872 110.120 1.00 35.19 502 ALA A C 1
ATOM 3741 O O . ALA A 1 502 ? 114.845 128.163 109.203 1.00 43.19 502 ALA A O 1
ATOM 3743 N N . LEU A 1 503 ? 114.109 128.473 111.311 1.00 39.79 503 LEU A N 1
ATOM 3744 C CA . LEU A 1 503 ? 115.072 129.532 111.587 1.00 42.68 503 LEU A CA 1
ATOM 3745 C C . LEU A 1 503 ? 116.502 129.017 111.673 1.00 39.80 503 LEU A C 1
ATOM 3746 O O . LEU A 1 503 ? 117.438 129.811 111.540 1.00 44.62 503 LEU A O 1
ATOM 3751 N N . ASN A 1 504 ? 116.697 127.718 111.887 1.00 35.26 504 ASN A N 1
ATOM 3752 C CA . ASN A 1 504 ? 118.043 127.160 111.905 1.00 33.27 504 ASN A CA 1
ATOM 3753 C C . ASN A 1 504 ? 118.626 126.992 110.508 1.00 36.63 504 ASN A C 1
ATOM 3754 O O . ASN A 1 504 ? 119.760 126.522 110.379 1.00 30.00 504 ASN A O 1
ATOM 3759 N N . GLN A 1 505 ? 117.886 127.369 109.468 1.00 28.73 505 GLN A N 1
ATOM 3760 C CA . GLN A 1 505 ? 118.387 127.356 108.101 1.00 33.61 505 GLN A CA 1
ATOM 3761 C C . GLN A 1 505 ? 118.431 128.742 107.479 1.00 35.10 505 GLN A C 1
ATOM 3762 O O . GLN A 1 505 ? 119.434 129.101 106.853 1.00 48.20 505 GLN A O 1
ATOM 3768 N N . ALA A 1 506 ? 117.377 129.539 107.637 1.00 34.18 506 ALA A N 1
ATOM 3769 C CA . ALA A 1 506 ? 117.301 130.823 106.958 1.00 36.50 506 ALA A CA 1
ATOM 3770 C C . ALA A 1 506 ? 116.468 131.799 107.774 1.00 35.82 506 ALA A C 1
ATOM 3771 O O . ALA A 1 506 ? 115.733 131.415 108.686 1.00 39.28 506 ALA A O 1
ATOM 3773 N N . MET A 1 507 ? 116.604 133.076 107.430 1.00 42.81 507 MET A N 1
ATOM 3774 C CA . MET A 1 507 ? 115.793 134.123 108.030 1.00 37.86 507 MET A CA 1
ATOM 3775 C C . MET A 1 507 ? 114.343 134.007 107.575 1.00 46.22 507 MET A C 1
ATOM 3776 O O . MET A 1 507 ? 114.049 133.621 106.440 1.00 44.51 507 MET A O 1
ATOM 3781 N N . ILE A 1 508 ? 113.431 134.355 108.477 1.00 45.62 508 ILE A N 1
ATOM 3782 C CA . ILE A 1 508 ? 112.003 134.369 108.182 1.00 42.33 508 ILE A CA 1
ATOM 3783 C C . ILE A 1 508 ? 111.506 135.790 108.425 1.00 44.61 508 ILE A C 1
ATOM 3784 O O . ILE A 1 508 ? 110.971 136.086 109.503 1.00 51.73 508 ILE A O 1
ATOM 3789 N N . PRO A 1 509 ? 111.664 136.697 107.458 1.00 53.33 509 PRO A N 1
ATOM 3790 C CA . PRO A 1 509 ? 111.371 138.124 107.679 1.00 51.36 509 PRO A CA 1
ATOM 3791 C C . PRO A 1 509 ? 109.892 138.459 107.514 1.00 52.44 509 PRO A C 1
ATOM 3792 O O . PRO A 1 509 ? 109.492 139.226 106.636 1.00 57.87 509 PRO A O 1
ATOM 3796 N N . LEU A 1 510 ? 109.062 137.882 108.375 1.00 50.04 510 LEU A N 1
ATOM 3797 C CA . LEU A 1 510 ? 107.625 138.108 108.309 1.00 56.64 510 LEU A CA 1
ATOM 3798 C C . LEU A 1 510 ? 107.272 139.406 109.021 1.00 56.54 510 LEU A C 1
ATOM 3799 O O . LEU A 1 510 ? 107.610 139.587 110.195 1.00 56.07 510 LEU A O 1
ATOM 3804 N N . GLY A 1 511 ? 106.587 140.302 108.319 1.00 60.75 511 GLY A N 1
ATOM 3805 C CA . GLY A 1 511 ? 106.065 141.488 108.964 1.00 59.04 511 GLY A CA 1
ATOM 3806 C C . GLY A 1 511 ? 104.961 141.149 109.948 1.00 66.41 511 GLY A C 1
ATOM 3807 O O . GLY A 1 511 ? 104.289 140.124 109.839 1.00 64.86 511 GLY A O 1
ATOM 3808 N N . SER A 1 512 ? 104.789 142.026 110.936 1.00 69.97 512 SER A N 1
ATOM 3809 C CA . SER A 1 512 ? 103.846 141.864 112.040 1.00 67.04 512 SER A CA 1
ATOM 3810 C C . SER A 1 512 ? 104.166 140.658 112.915 1.00 64.86 512 SER A C 1
ATOM 3811 O O . SER A 1 512 ? 103.398 140.338 113.828 1.00 65.99 512 SER A O 1
ATOM 3814 N N . CYS A 1 513 ? 105.280 139.978 112.655 1.00 65.07 513 CYS A N 1
ATOM 3815 C CA . CYS A 1 513 ? 105.738 138.858 113.464 1.00 67.38 513 CYS A CA 1
ATOM 3816 C C . CYS A 1 513 ? 107.214 139.067 113.754 1.00 71.34 513 CYS A C 1
ATOM 3817 O O . CYS A 1 513 ? 107.978 139.421 112.852 1.00 72.76 513 CYS A O 1
ATOM 3820 N N . THR A 1 514 ? 107.616 138.860 115.005 1.00 65.86 514 THR A N 1
ATOM 3821 C CA . THR A 1 514 ? 109.000 139.085 115.412 1.00 66.12 514 THR A CA 1
ATOM 3822 C C . THR A 1 514 ? 109.704 137.733 115.491 1.00 64.47 514 THR A C 1
ATOM 3823 O O . THR A 1 514 ? 109.826 137.118 116.550 1.00 64.27 514 THR A O 1
ATOM 3827 N N . MET A 1 515 ? 110.179 137.272 114.335 1.00 55.06 515 MET A N 1
ATOM 3828 C CA . MET A 1 515 ? 110.907 136.008 114.243 1.00 56.57 515 MET A CA 1
ATOM 3829 C C . MET A 1 515 ? 112.365 136.203 114.665 1.00 53.75 515 MET A C 1
ATOM 3830 O O . MET A 1 515 ? 113.306 135.996 113.902 1.00 56.17 515 MET A O 1
ATOM 3835 N N . LYS A 1 516 ? 112.532 136.616 115.917 1.00 53.31 516 LYS A N 1
ATOM 3836 C CA . LYS A 1 516 ? 113.852 136.844 116.485 1.00 51.25 516 LYS A CA 1
ATOM 3837 C C . LYS A 1 516 ? 114.429 135.517 116.974 1.00 51.23 516 LYS A C 1
ATOM 3838 O O . LYS A 1 516 ? 113.892 134.438 116.710 1.00 53.62 516 LYS A O 1
ATOM 3844 N N . LEU A 1 517 ? 115.538 135.585 117.701 1.00 49.47 517 LEU A N 1
ATOM 3845 C CA . LEU A 1 517 ? 116.230 134.387 118.149 1.00 36.66 517 LEU A CA 1
ATOM 3846 C C . LEU A 1 517 ? 115.528 133.771 119.352 1.00 42.93 517 LEU A C 1
ATOM 3847 O O . LEU A 1 517 ? 115.208 134.465 120.320 1.00 47.30 517 LEU A O 1
ATOM 3852 N N . ASN A 1 518 ? 115.287 132.465 119.283 1.00 47.88 518 ASN A N 1
ATOM 3853 C CA . ASN A 1 518 ? 114.844 131.678 120.432 1.00 47.80 518 ASN A CA 1
ATOM 3854 C C . ASN A 1 518 ? 116.083 130.975 120.974 1.00 42.10 518 ASN A C 1
ATOM 3855 O O . ASN A 1 518 ? 116.394 129.847 120.596 1.00 46.81 518 ASN A O 1
ATOM 3860 N N . ALA A 1 519 ? 116.796 131.660 121.864 1.00 39.27 519 ALA A N 1
ATOM 3861 C CA . ALA A 1 519 ? 118.079 131.168 122.344 1.00 38.27 519 ALA A CA 1
ATOM 3862 C C . ALA A 1 519 ? 117.914 129.870 123.126 1.00 43.27 519 ALA A C 1
ATOM 3863 O O . ALA A 1 519 ? 116.893 129.633 123.776 1.00 49.02 519 ALA A O 1
ATOM 3865 N N . ALA A 1 520 ? 118.940 129.020 123.049 1.00 40.38 520 ALA A N 1
ATOM 3866 C CA . ALA A 1 520 ? 118.909 127.748 123.761 1.00 35.29 520 ALA A CA 1
ATOM 3867 C C . ALA A 1 520 ? 118.864 127.946 125.270 1.00 38.95 520 ALA A C 1
ATOM 3868 O O . ALA A 1 520 ? 118.251 127.143 125.980 1.00 49.76 520 ALA A O 1
ATOM 3870 N N . ALA A 1 521 ? 119.508 129.000 125.777 1.00 35.12 521 ALA A N 1
ATOM 3871 C CA . ALA A 1 521 ? 119.471 129.274 127.209 1.00 38.96 521 ALA A CA 1
ATOM 3872 C C . ALA A 1 521 ? 118.065 129.622 127.681 1.00 41.17 521 ALA A C 1
ATOM 3873 O O . ALA A 1 521 ? 117.692 129.285 128.810 1.00 40.00 521 ALA A O 1
ATOM 3875 N N . GLU A 1 522 ? 117.277 130.298 126.843 1.00 44.86 522 GLU A N 1
ATOM 3876 C CA . GLU A 1 522 ? 115.891 130.578 127.197 1.00 40.10 522 GLU A CA 1
ATOM 3877 C C . GLU A 1 522 ? 115.022 129.332 127.107 1.00 40.51 522 GLU A C 1
ATOM 3878 O O . GLU A 1 522 ? 114.057 129.196 127.866 1.00 46.97 522 GLU A O 1
ATOM 3884 N N . MET A 1 523 ? 115.346 128.419 126.192 1.00 41.45 523 MET A N 1
ATOM 3885 C CA . MET A 1 523 ? 114.572 127.199 126.000 1.00 35.49 523 MET A CA 1
ATOM 3886 C C . MET A 1 523 ? 114.882 126.105 127.011 1.00 39.54 523 MET A C 1
ATOM 3887 O O . MET A 1 523 ? 114.029 125.244 127.242 1.00 47.87 523 MET A O 1
ATOM 3892 N N . ILE A 1 524 ? 116.074 126.107 127.607 1.00 35.25 524 ILE A N 1
ATOM 3893 C CA . ILE A 1 524 ? 116.457 125.011 128.500 1.00 32.09 524 ILE A CA 1
ATOM 3894 C C . ILE A 1 524 ? 115.532 124.882 129.708 1.00 34.61 524 ILE A C 1
ATOM 3895 O O . ILE A 1 524 ? 115.073 123.762 129.986 1.00 45.21 524 ILE A O 1
ATOM 3900 N N . PRO A 1 525 ? 115.212 125.948 130.455 1.00 36.01 525 PRO A N 1
ATOM 3901 C CA . PRO A 1 525 ? 114.414 125.757 131.679 1.00 31.48 525 PRO A CA 1
ATOM 3902 C C . PRO A 1 525 ? 112.992 125.259 131.451 1.00 35.56 525 PRO A C 1
ATOM 3903 O O . PRO A 1 525 ? 112.388 124.748 132.400 1.00 40.09 525 PRO A O 1
ATOM 3907 N N . ILE A 1 526 ? 112.430 125.389 130.246 1.00 35.07 526 ILE A N 1
ATOM 3908 C CA . ILE A 1 526 ? 111.029 125.019 130.062 1.00 37.43 526 ILE A CA 1
ATOM 3909 C C . ILE A 1 526 ? 110.824 123.511 130.077 1.00 44.28 526 ILE A C 1
ATOM 3910 O O . ILE A 1 526 ? 109.690 123.048 130.236 1.00 45.10 526 ILE A O 1
ATOM 3915 N N . THR A 1 527 ? 111.885 122.725 129.911 1.00 41.76 527 THR A N 1
ATOM 3916 C CA . THR A 1 527 ? 111.803 121.279 130.047 1.00 38.40 527 THR A CA 1
ATOM 3917 C C . THR A 1 527 ? 112.308 120.791 131.399 1.00 35.77 527 THR A C 1
ATOM 3918 O O . THR A 1 527 ? 112.386 119.580 131.617 1.00 46.26 527 THR A O 1
ATOM 3922 N N . TRP A 1 528 ? 112.650 121.702 132.305 1.00 34.81 528 TRP A N 1
ATOM 3923 C CA . TRP A 1 528 ? 113.038 121.300 133.648 1.00 37.58 528 TRP A CA 1
ATOM 3924 C C . TRP A 1 528 ? 111.853 120.650 134.355 1.00 38.60 528 TRP A C 1
ATOM 3925 O O . TRP A 1 528 ? 110.725 121.148 134.261 1.00 47.05 528 TRP A O 1
ATOM 3936 N N . PRO A 1 529 ? 112.065 119.542 135.068 1.00 41.93 529 PRO A N 1
ATOM 3937 C CA . PRO A 1 529 ? 110.959 118.941 135.829 1.00 40.52 529 PRO A CA 1
ATOM 3938 C C . PRO A 1 529 ? 110.419 119.843 136.921 1.00 38.03 529 PRO A C 1
ATOM 3939 O O . PRO A 1 529 ? 109.282 119.644 137.358 1.00 36.22 529 PRO A O 1
ATOM 3943 N N . GLU A 1 530 ? 111.200 120.819 137.385 1.00 46.26 530 GLU A N 1
ATOM 3944 C CA . GLU A 1 530 ? 110.716 121.735 138.412 1.00 43.93 530 GLU A CA 1
ATOM 3945 C C . GLU A 1 530 ? 109.656 122.678 137.855 1.00 41.05 530 GLU A C 1
ATOM 3946 O O . GLU A 1 530 ? 108.696 123.023 138.553 1.00 51.74 530 GLU A O 1
ATOM 3952 N N . PHE A 1 531 ? 109.815 123.111 136.606 1.00 30.04 531 PHE A N 1
ATOM 3953 C CA . PHE A 1 531 ? 108.829 123.968 135.960 1.00 27.96 531 PHE A CA 1
ATOM 3954 C C . PHE A 1 531 ? 107.728 123.161 135.284 1.00 31.78 531 PHE A C 1
ATOM 3955 O O . PHE A 1 531 ? 106.547 123.504 135.399 1.00 40.30 531 PHE A O 1
ATOM 3963 N N . ALA A 1 532 ? 108.089 122.096 134.582 1.00 39.82 532 ALA A N 1
ATOM 3964 C CA . ALA A 1 532 ? 107.107 121.143 134.086 1.00 35.58 532 ALA A CA 1
ATOM 3965 C C . ALA A 1 532 ? 106.653 120.274 135.258 1.00 44.56 532 ALA A C 1
ATOM 3966 O O . ALA A 1 532 ? 106.985 120.527 136.418 1.00 57.33 532 ALA A O 1
ATOM 3968 N N . GLU A 1 533 ? 105.856 119.249 134.970 1.00 36.67 533 GLU A N 1
ATOM 3969 C CA . GLU A 1 533 ? 105.466 118.242 135.956 1.00 38.79 533 GLU A CA 1
ATOM 3970 C C . GLU A 1 533 ? 104.780 118.837 137.182 1.00 37.55 533 GLU A C 1
ATOM 3971 O O . GLU A 1 533 ? 104.743 118.203 138.240 1.00 50.97 533 GLU A O 1
ATOM 3977 N N . LEU A 1 534 ? 104.239 120.045 137.079 1.00 31.22 534 LEU A N 1
ATOM 3978 C CA . LEU A 1 534 ? 103.533 120.680 138.183 1.00 31.36 534 LEU A CA 1
ATOM 3979 C C . LEU A 1 534 ? 102.061 120.814 137.825 1.00 26.77 534 LEU A C 1
ATOM 3980 O O . LEU A 1 534 ? 101.724 121.295 136.740 1.00 33.81 534 LEU A O 1
ATOM 3985 N N . HIS A 1 535 ? 101.199 120.365 138.720 1.00 33.91 535 HIS A N 1
ATOM 3986 C CA . HIS A 1 535 ? 99.764 120.490 138.511 1.00 29.85 535 HIS A CA 1
ATOM 3987 C C . HIS A 1 535 ? 99.333 121.935 138.739 1.00 33.24 535 HIS A C 1
ATOM 3988 O O . HIS A 1 535 ? 99.711 122.533 139.749 1.00 36.73 535 HIS A O 1
ATOM 3995 N N . PRO A 1 536 ? 98.553 122.523 137.829 1.00 40.74 536 PRO A N 1
ATOM 3996 C CA . PRO A 1 536 ? 98.128 123.920 138.019 1.00 27.15 536 PRO A CA 1
ATOM 3997 C C . PRO A 1 536 ? 97.332 124.153 139.291 1.00 34.35 536 PRO A C 1
ATOM 3998 O O . PRO A 1 536 ? 97.390 125.253 139.851 1.00 45.28 536 PRO A O 1
ATOM 4002 N N . PHE A 1 537 ? 96.586 123.156 139.762 1.00 33.76 537 PHE A N 1
ATOM 4003 C CA . PHE A 1 537 ? 95.713 123.310 140.917 1.00 33.45 537 PHE A CA 1
ATOM 4004 C C . PHE A 1 537 ? 96.324 122.740 142.191 1.00 39.16 537 PHE A C 1
ATOM 4005 O O . PHE A 1 537 ? 95.599 122.480 143.156 1.00 47.56 537 PHE A O 1
ATOM 4013 N N . CYS A 1 538 ? 97.638 122.541 142.213 1.00 36.50 538 CYS A N 1
ATOM 4014 C CA . CYS A 1 538 ? 98.317 122.133 143.428 1.00 45.58 538 CYS A CA 1
ATOM 4015 C C . CYS A 1 538 ? 98.256 123.256 144.463 1.00 47.20 538 CYS A C 1
ATOM 4016 O O . CYS A 1 538 ? 98.062 124.422 144.114 1.00 48.76 538 CYS A O 1
ATOM 4019 N N . PRO A 1 539 ? 98.387 122.924 145.747 1.00 46.25 539 PRO A N 1
ATOM 4020 C CA . PRO A 1 539 ? 98.431 123.965 146.782 1.00 50.23 539 PRO A CA 1
ATOM 4021 C C . PRO A 1 539 ? 99.550 124.953 146.507 1.00 48.54 539 PRO A C 1
ATOM 4022 O O . PRO A 1 539 ? 100.678 124.552 146.185 1.00 48.49 539 PRO A O 1
ATOM 4026 N N . PRO A 1 540 ? 99.274 126.255 146.625 1.00 53.31 540 PRO A N 1
ATOM 4027 C CA . PRO A 1 540 ? 100.253 127.261 146.178 1.00 48.42 540 PRO A CA 1
ATOM 4028 C C . PRO A 1 540 ? 101.565 127.244 146.945 1.00 51.79 540 PRO A C 1
ATOM 4029 O O . PRO A 1 540 ? 102.570 127.737 146.421 1.00 53.76 540 PRO A O 1
ATOM 4033 N N . GLU A 1 541 ? 101.595 126.696 148.161 1.00 44.95 541 GLU A N 1
ATOM 4034 C CA . GLU A 1 541 ? 102.842 126.631 148.915 1.00 43.31 541 GLU A CA 1
ATOM 4035 C C . GLU A 1 541 ? 103.879 125.741 148.243 1.00 45.43 541 GLU A C 1
ATOM 4036 O O . GLU A 1 541 ? 105.077 125.905 148.495 1.00 53.90 541 GLU A O 1
ATOM 4042 N N . GLN A 1 542 ? 103.451 124.804 147.403 1.00 39.27 542 GLN A N 1
ATOM 4043 C CA . GLN A 1 542 ? 104.364 123.958 146.648 1.00 40.53 542 GLN A CA 1
ATOM 4044 C C . GLN A 1 542 ? 104.799 124.589 145.334 1.00 37.71 542 GLN A C 1
ATOM 4045 O O . GLN A 1 542 ? 105.594 123.986 144.608 1.00 37.95 542 GLN A O 1
ATOM 4051 N N . ALA A 1 543 ? 104.300 125.778 145.014 1.00 45.68 543 ALA A N 1
ATOM 4052 C CA . ALA A 1 543 ? 104.655 126.502 143.802 1.00 40.37 543 ALA A CA 1
ATOM 4053 C C . ALA A 1 543 ? 105.253 127.863 144.139 1.00 36.47 543 ALA A C 1
ATOM 4054 O O . ALA A 1 543 ? 104.925 128.876 143.523 1.00 46.58 543 ALA A O 1
ATOM 4056 N N . GLU A 1 544 ? 106.142 127.896 145.135 1.00 44.74 544 GLU A N 1
ATOM 4057 C CA . GLU A 1 544 ? 106.757 129.156 145.541 1.00 42.33 544 GLU A CA 1
ATOM 4058 C C . GLU A 1 544 ? 107.777 129.648 144.522 1.00 45.25 544 GLU A C 1
ATOM 4059 O O . GLU A 1 544 ? 107.939 130.861 144.350 1.00 53.23 544 GLU A O 1
ATOM 4065 N N . GLY A 1 545 ? 108.476 128.735 143.847 1.00 36.51 545 GLY A N 1
ATOM 4066 C CA . GLY A 1 545 ? 109.391 129.151 142.798 1.00 31.32 545 GLY A CA 1
ATOM 4067 C C . GLY A 1 545 ? 108.674 129.800 141.631 1.00 44.24 545 GLY A C 1
ATOM 4068 O O . GLY A 1 545 ? 109.121 130.823 141.103 1.00 53.44 545 GLY A O 1
ATOM 4069 N N . TYR A 1 546 ? 107.546 129.217 141.218 1.00 43.10 546 TYR A N 1
ATOM 4070 C CA . TYR A 1 546 ? 106.729 129.834 140.181 1.00 29.60 546 TYR A CA 1
ATOM 4071 C C . TYR A 1 546 ? 106.249 131.209 140.615 1.00 37.00 546 TYR A C 1
ATOM 4072 O O . TYR A 1 546 ? 106.267 132.155 139.823 1.00 47.12 546 TYR A O 1
ATOM 4081 N N . GLN A 1 547 ? 105.809 131.337 141.868 1.00 36.87 547 GLN A N 1
ATOM 4082 C CA . GLN A 1 547 ? 105.343 132.627 142.361 1.00 39.50 547 GLN A CA 1
ATOM 4083 C C . GLN A 1 547 ? 106.454 133.666 142.324 1.00 44.57 547 GLN A C 1
ATOM 4084 O O . GLN A 1 547 ? 106.240 134.798 141.879 1.00 53.12 547 GLN A O 1
ATOM 4090 N N . GLN A 1 548 ? 107.653 133.293 142.774 1.00 44.79 548 GLN A N 1
ATOM 4091 C CA . GLN A 1 548 ? 108.774 134.226 142.763 1.00 37.38 548 GLN A CA 1
ATOM 4092 C C . GLN A 1 548 ? 109.118 134.655 141.342 1.00 42.10 548 GLN A C 1
ATOM 4093 O O . GLN A 1 548 ? 109.285 135.849 141.062 1.00 51.43 548 GLN A O 1
ATOM 4099 N N . MET A 1 549 ? 109.211 133.688 140.425 1.00 39.43 549 MET A N 1
ATOM 4100 C CA . MET A 1 549 ? 109.576 134.008 139.049 1.00 37.60 549 MET A CA 1
ATOM 4101 C C . MET A 1 549 ? 108.519 134.878 138.377 1.00 43.35 549 MET A C 1
ATOM 4102 O O . MET A 1 549 ? 108.851 135.839 137.674 1.00 50.19 549 MET A O 1
ATOM 4107 N N . ILE A 1 550 ? 107.240 134.560 138.582 1.00 44.78 550 ILE A N 1
ATOM 4108 C CA . ILE A 1 550 ? 106.170 135.321 137.948 1.00 41.52 550 ILE A CA 1
ATOM 4109 C C . ILE A 1 550 ? 106.086 136.725 138.535 1.00 40.03 550 ILE A C 1
ATOM 4110 O O . ILE A 1 550 ? 105.813 137.692 137.817 1.00 48.44 550 ILE A O 1
ATOM 4115 N N . ALA A 1 551 ? 106.322 136.868 139.841 1.00 41.34 551 ALA A N 1
ATOM 4116 C CA . ALA A 1 551 ? 106.358 138.201 140.433 1.00 38.86 551 ALA A CA 1
ATOM 4117 C C . ALA A 1 551 ? 107.503 139.030 139.861 1.00 44.48 551 ALA A C 1
ATOM 4118 O O . ALA A 1 551 ? 107.327 140.216 139.548 1.00 41.59 551 ALA A O 1
ATOM 4120 N N . GLN A 1 552 ? 108.684 138.421 139.711 1.00 36.86 552 GLN A N 1
ATOM 4121 C CA . GLN A 1 552 ? 109.805 139.138 139.110 1.00 36.24 552 GLN A CA 1
ATOM 4122 C C . GLN A 1 552 ? 109.487 139.557 137.683 1.00 32.34 552 GLN A C 1
ATOM 4123 O O . GLN A 1 552 ? 109.769 140.692 137.280 1.00 37.74 552 GLN A O 1
ATOM 4129 N N . LEU A 1 553 ? 108.897 138.648 136.905 1.00 42.90 553 LEU A N 1
ATOM 4130 C CA . LEU A 1 553 ? 108.544 138.960 135.525 1.00 33.88 553 LEU A CA 1
ATOM 4131 C C . LEU A 1 553 ? 107.512 140.078 135.456 1.00 38.53 553 LEU A C 1
ATOM 4132 O O . LEU A 1 553 ? 107.605 140.962 134.600 1.00 48.02 553 LEU A O 1
ATOM 4137 N N . ALA A 1 554 ? 106.519 140.056 136.347 1.00 42.60 554 ALA A N 1
ATOM 4138 C CA . ALA A 1 554 ? 105.504 141.103 136.361 1.00 40.82 554 ALA A CA 1
ATOM 4139 C C . ALA A 1 554 ? 106.104 142.456 136.715 1.00 41.44 554 ALA A C 1
ATOM 4140 O O . ALA A 1 554 ? 105.740 143.475 136.120 1.00 42.20 554 ALA A O 1
ATOM 4142 N N . ASP A 1 555 ? 107.019 142.491 137.688 1.00 47.42 555 ASP A N 1
ATOM 4143 C CA . ASP A 1 555 ? 107.685 143.749 138.015 1.00 41.76 555 ASP A CA 1
ATOM 4144 C C . ASP A 1 555 ? 108.508 144.259 136.836 1.00 46.84 555 ASP A C 1
ATOM 4145 O O . ASP A 1 555 ? 108.470 145.454 136.506 1.00 49.43 555 ASP A O 1
ATOM 4150 N N . TRP A 1 556 ? 109.241 143.361 136.174 1.00 42.63 556 TRP A N 1
ATOM 4151 C CA . TRP A 1 556 ? 110.008 143.755 134.997 1.00 33.13 556 TRP A CA 1
ATOM 4152 C C . TRP A 1 556 ? 109.099 144.315 133.912 1.00 42.24 556 TRP A C 1
ATOM 4153 O O . TRP A 1 556 ? 109.420 145.330 133.284 1.00 50.28 556 TRP A O 1
ATOM 4164 N N . LEU A 1 557 ? 107.957 143.665 133.678 1.00 42.72 557 LEU A N 1
ATOM 4165 C CA . LEU A 1 557 ? 107.074 144.086 132.598 1.00 38.43 557 LEU A CA 1
ATOM 4166 C C . LEU A 1 557 ? 106.381 145.404 132.921 1.00 41.48 557 LEU A C 1
ATOM 4167 O O . LEU A 1 557 ? 106.168 146.226 132.024 1.00 52.81 557 LEU A O 1
ATOM 4172 N N . VAL A 1 558 ? 106.008 145.629 134.185 1.00 44.13 558 VAL A N 1
ATOM 4173 C CA . VAL A 1 558 ? 105.426 146.926 134.519 1.00 50.41 558 VAL A CA 1
ATOM 4174 C C . VAL A 1 558 ? 106.470 148.025 134.387 1.00 44.54 558 VAL A C 1
ATOM 4175 O O . VAL A 1 558 ? 106.140 149.154 134.007 1.00 53.11 558 VAL A O 1
ATOM 4179 N N . LYS A 1 559 ? 107.736 147.734 134.700 1.00 42.86 559 LYS A N 1
ATOM 4180 C CA . LYS A 1 559 ? 108.774 148.729 134.448 1.00 48.22 559 LYS A CA 1
ATOM 4181 C C . LYS A 1 559 ? 108.933 148.998 132.955 1.00 45.45 559 LYS A C 1
ATOM 4182 O O . LYS A 1 559 ? 109.030 150.155 132.534 1.00 43.34 559 LYS A O 1
ATOM 4188 N N . LEU A 1 560 ? 108.936 147.941 132.141 1.00 42.58 560 LEU A N 1
ATOM 4189 C CA . LEU A 1 560 ? 109.225 148.088 130.717 1.00 46.64 560 LEU A CA 1
ATOM 4190 C C . LEU A 1 560 ? 108.090 148.779 129.973 1.00 48.25 560 LEU A C 1
ATOM 4191 O O . LEU A 1 560 ? 108.336 149.595 129.078 1.00 53.86 560 LEU A O 1
ATOM 4196 N N . THR A 1 561 ? 106.846 148.462 130.313 1.00 52.20 561 THR A N 1
ATOM 4197 C CA . THR A 1 561 ? 105.694 148.966 129.580 1.00 47.22 561 THR A CA 1
ATOM 4198 C C . THR A 1 561 ? 105.142 150.267 130.145 1.00 49.43 561 THR A C 1
ATOM 4199 O O . THR A 1 561 ? 104.208 150.828 129.564 1.00 56.73 561 THR A O 1
ATOM 4203 N N . GLY A 1 562 ? 105.692 150.762 131.249 1.00 47.80 562 GLY A N 1
ATOM 4204 C CA . GLY A 1 562 ? 105.202 151.990 131.838 1.00 44.84 562 GLY A CA 1
ATOM 4205 C C . GLY A 1 562 ? 103.876 151.877 132.550 1.00 56.83 562 GLY A C 1
ATOM 4206 O O . GLY A 1 562 ? 103.274 152.905 132.871 1.00 60.96 562 GLY A O 1
ATOM 4207 N N . TYR A 1 563 ? 103.399 150.665 132.808 1.00 57.72 563 TYR A N 1
ATOM 4208 C CA . TYR A 1 563 ? 102.105 150.440 133.428 1.00 52.28 563 TYR A CA 1
ATOM 4209 C C . TYR A 1 563 ? 102.269 150.229 134.931 1.00 56.23 563 TYR A C 1
ATOM 4210 O O . TYR A 1 563 ? 103.351 150.410 135.495 1.00 62.59 563 TYR A O 1
ATOM 4219 N N . ASP A 1 564 ? 101.178 149.841 135.593 1.00 59.76 564 ASP A N 1
ATOM 4220 C CA . ASP A 1 564 ? 101.174 149.638 137.033 1.00 53.11 564 ASP A CA 1
ATOM 4221 C C . ASP A 1 564 ? 100.962 148.192 137.456 1.00 57.50 564 ASP A C 1
ATOM 4222 O O . ASP A 1 564 ? 101.358 147.833 138.568 1.00 61.10 564 ASP A O 1
ATOM 4227 N N . ALA A 1 565 ? 100.355 147.361 136.612 1.00 55.39 565 ALA A N 1
ATOM 4228 C CA . ALA A 1 565 ? 100.114 145.968 136.956 1.00 53.88 565 ALA A CA 1
ATOM 4229 C C . ALA A 1 565 ? 100.094 145.132 135.685 1.00 53.17 565 ALA A C 1
ATOM 4230 O O . ALA A 1 565 ? 99.863 145.643 134.588 1.00 62.45 565 ALA A O 1
ATOM 4232 N N . VAL A 1 566 ? 100.337 143.834 135.848 1.00 49.98 566 VAL A N 1
ATOM 4233 C CA . VAL A 1 566 ? 100.396 142.896 134.732 1.00 52.68 566 VAL A CA 1
ATOM 4234 C C . VAL A 1 566 ? 99.701 141.601 135.137 1.00 54.65 566 VAL A C 1
ATOM 4235 O O . VAL A 1 566 ? 99.878 141.114 136.258 1.00 61.66 566 VAL A O 1
ATOM 4239 N N . CYS A 1 567 ? 98.901 141.051 134.225 1.00 58.77 567 CYS A N 1
ATOM 4240 C CA . CYS A 1 567 ? 98.234 139.768 134.411 1.00 58.38 567 CYS A CA 1
ATOM 4241 C C . CYS A 1 567 ? 98.705 138.801 133.334 1.00 58.86 567 CYS A C 1
ATOM 4242 O O . CYS A 1 567 ? 98.661 139.128 132.146 1.00 63.81 567 CYS A O 1
ATOM 4245 N N . MET A 1 568 ? 99.146 137.611 133.747 1.00 57.53 568 MET A N 1
ATOM 4246 C CA . MET A 1 568 ? 99.722 136.622 132.841 1.00 56.80 568 MET A CA 1
ATOM 4247 C C . MET A 1 568 ? 98.729 135.585 132.332 1.00 58.21 568 MET A C 1
ATOM 4248 O O . MET A 1 568 ? 99.130 134.693 131.582 1.00 61.07 568 MET A O 1
ATOM 4253 N N . GLN A 1 569 ? 97.458 135.668 132.718 1.00 57.14 569 GLN A N 1
ATOM 4254 C CA . GLN A 1 569 ? 96.511 134.610 132.366 1.00 55.13 569 GLN A CA 1
ATOM 4255 C C . GLN A 1 569 ? 96.326 134.413 130.864 1.00 60.58 569 GLN A C 1
ATOM 4256 O O . GLN A 1 569 ? 96.353 133.253 130.418 1.00 61.30 569 GLN A O 1
ATOM 4262 N N . PRO A 1 570 ? 96.121 135.449 130.040 1.00 65.04 570 PRO A N 1
ATOM 4263 C CA . PRO A 1 570 ? 95.825 135.199 128.621 1.00 58.34 570 PRO A CA 1
ATOM 4264 C C . PRO A 1 570 ? 96.941 134.429 127.927 1.00 62.11 570 PRO A C 1
ATOM 4265 O O . PRO A 1 570 ? 98.126 134.712 128.110 1.00 60.24 570 PRO A O 1
ATOM 4269 N N . ASN A 1 571 ? 96.543 133.453 127.109 1.00 64.02 571 ASN A N 1
ATOM 4270 C CA . ASN A 1 571 ? 97.479 132.552 126.449 1.00 63.41 571 ASN A CA 1
ATOM 4271 C C . ASN A 1 571 ? 97.530 132.766 124.940 1.00 61.77 571 ASN A C 1
ATOM 4272 O O . ASN A 1 571 ? 97.976 131.878 124.207 1.00 61.29 571 ASN A O 1
ATOM 4277 N N . SER A 1 572 ? 97.075 133.922 124.463 1.00 59.13 572 SER A N 1
ATOM 4278 C CA . SER A 1 572 ? 97.213 134.298 123.064 1.00 61.46 572 SER A CA 1
ATOM 4279 C C . SER A 1 572 ? 97.034 135.805 122.956 1.00 59.99 572 SER A C 1
ATOM 4280 O O . SER A 1 572 ? 96.493 136.449 123.859 1.00 57.37 572 SER A O 1
ATOM 4283 N N . GLY A 1 573 ? 97.503 136.360 121.837 1.00 62.41 573 GLY A N 1
ATOM 4284 C CA . GLY A 1 573 ? 97.355 137.790 121.616 1.00 63.90 573 GLY A CA 1
ATOM 4285 C C . GLY A 1 573 ? 95.904 138.222 121.535 1.00 64.45 573 GLY A C 1
ATOM 4286 O O . GLY A 1 573 ? 95.520 139.254 122.093 1.00 63.62 573 GLY A O 1
ATOM 4287 N N . ALA A 1 574 ? 95.078 137.441 120.835 1.00 60.61 574 ALA A N 1
ATOM 4288 C CA . ALA A 1 574 ? 93.646 137.715 120.813 1.00 60.18 574 ALA A CA 1
ATOM 4289 C C . ALA A 1 574 ? 93.045 137.577 122.205 1.00 60.35 574 ALA A C 1
ATOM 4290 O O . ALA A 1 574 ? 92.174 138.363 122.595 1.00 62.05 574 ALA A O 1
ATOM 4292 N N . GLN A 1 575 ? 93.504 136.582 122.969 1.00 59.65 575 GLN A N 1
ATOM 4293 C CA . GLN A 1 575 ? 93.064 136.440 124.352 1.00 57.70 575 GLN A CA 1
ATOM 4294 C C . GLN A 1 575 ? 93.479 137.643 125.187 1.00 57.67 575 GLN A C 1
ATOM 4295 O O . GLN A 1 575 ? 92.719 138.102 126.044 1.00 61.38 575 GLN A O 1
ATOM 4301 N N . GLY A 1 576 ? 94.686 138.164 124.958 1.00 61.42 576 GLY A N 1
ATOM 4302 C CA . GLY A 1 576 ? 95.113 139.356 125.673 1.00 60.80 576 GLY A CA 1
ATOM 4303 C C . GLY A 1 576 ? 94.274 140.574 125.337 1.00 58.69 576 GLY A C 1
ATOM 4304 O O . GLY A 1 576 ? 93.906 141.349 126.225 1.00 59.85 576 GLY A O 1
ATOM 4305 N N . GLU A 1 577 ? 93.964 140.764 124.052 1.00 63.25 577 GLU A N 1
ATOM 4306 C CA . GLU A 1 577 ? 93.087 141.864 123.661 1.00 62.59 577 GLU A CA 1
ATOM 4307 C C . GLU A 1 577 ? 91.712 141.717 124.297 1.00 62.89 577 GLU A C 1
ATOM 4308 O O . GLU A 1 577 ? 91.136 142.696 124.789 1.00 61.21 577 GLU A O 1
ATOM 4314 N N . TYR A 1 578 ? 91.180 140.494 124.308 1.00 59.10 578 TYR A N 1
ATOM 4315 C CA . TYR A 1 578 ? 89.882 140.244 124.922 1.00 58.55 578 TYR A CA 1
ATOM 4316 C C . TYR A 1 578 ? 89.914 140.531 126.420 1.00 60.89 578 TYR A C 1
ATOM 4317 O O . TYR A 1 578 ? 88.974 141.116 126.966 1.00 64.15 578 TYR A O 1
ATOM 4326 N N . ALA A 1 579 ? 90.997 140.140 127.097 1.00 58.95 579 ALA A N 1
ATOM 4327 C CA . ALA A 1 579 ? 91.119 140.399 128.530 1.00 61.30 579 ALA A CA 1
ATOM 4328 C C . ALA A 1 579 ? 91.225 141.892 128.825 1.00 61.79 579 ALA A C 1
ATOM 4329 O O . ALA A 1 579 ? 90.610 142.386 129.778 1.00 62.42 579 ALA A O 1
ATOM 4331 N N . GLY A 1 580 ? 92.005 142.625 128.029 1.00 61.53 580 GLY A N 1
ATOM 4332 C CA . GLY A 1 580 ? 92.089 144.065 128.220 1.00 61.63 580 GLY A CA 1
ATOM 4333 C C . GLY A 1 580 ? 90.762 144.764 127.990 1.00 63.03 580 GLY A C 1
ATOM 4334 O O . GLY A 1 580 ? 90.387 145.676 128.736 1.00 62.44 580 GLY A O 1
ATOM 4335 N N . LEU A 1 581 ? 90.027 144.341 126.957 1.00 62.62 581 LEU A N 1
ATOM 4336 C CA . LEU A 1 581 ? 88.705 144.908 126.715 1.00 62.36 581 LEU A CA 1
ATOM 4337 C C . LEU A 1 581 ? 87.740 144.556 127.840 1.00 61.92 581 LEU A C 1
ATOM 4338 O O . LEU A 1 581 ? 86.883 145.368 128.203 1.00 61.78 581 LEU A O 1
ATOM 4343 N N . LEU A 1 582 ? 87.866 143.351 128.405 1.00 66.60 582 LEU A N 1
ATOM 4344 C CA . LEU A 1 582 ? 87.064 142.988 129.570 1.00 65.67 582 LEU A CA 1
ATOM 4345 C C . LEU A 1 582 ? 87.379 143.885 130.756 1.00 64.60 582 LEU A C 1
ATOM 4346 O O . LEU A 1 582 ? 86.477 144.278 131.502 1.00 68.12 582 LEU A O 1
ATOM 4351 N N . ALA A 1 583 ? 88.660 144.190 130.965 1.00 66.89 583 ALA A N 1
ATOM 4352 C CA . ALA A 1 583 ? 89.033 145.101 132.042 1.00 67.91 583 ALA A CA 1
ATOM 4353 C C . ALA A 1 583 ? 88.420 146.479 131.828 1.00 62.18 583 ALA A C 1
ATOM 4354 O O . ALA A 1 583 ? 87.894 147.087 132.768 1.00 60.64 583 ALA A O 1
ATOM 4356 N N . ILE A 1 584 ? 88.460 146.975 130.589 1.00 67.15 584 ILE A N 1
ATOM 4357 C CA . ILE A 1 584 ? 87.846 148.267 130.278 1.00 68.47 584 ILE A CA 1
ATOM 4358 C C . ILE A 1 584 ? 86.347 148.231 130.565 1.00 71.46 584 ILE A C 1
ATOM 4359 O O . ILE A 1 584 ? 85.785 149.154 131.170 1.00 69.08 584 ILE A O 1
ATOM 4364 N N . ARG A 1 585 ? 85.678 147.160 130.130 1.00 69.88 585 ARG A N 1
ATOM 4365 C CA . ARG A 1 585 ? 84.234 147.051 130.312 1.00 72.43 585 ARG A CA 1
ATOM 4366 C C . ARG A 1 585 ? 83.861 146.957 131.787 1.00 74.52 585 ARG A C 1
ATOM 4367 O O . ARG A 1 585 ? 82.888 147.580 132.227 1.00 75.41 585 ARG A O 1
ATOM 4375 N N . HIS A 1 586 ? 84.620 146.185 132.567 1.00 73.69 586 HIS A N 1
ATOM 4376 C CA . HIS A 1 586 ? 84.337 146.064 133.994 1.00 69.92 586 HIS A CA 1
ATOM 4377 C C . HIS A 1 586 ? 84.601 147.374 134.722 1.00 71.46 586 HIS A C 1
ATOM 4378 O O . HIS A 1 586 ? 83.872 147.726 135.656 1.00 73.35 586 HIS A O 1
ATOM 4385 N N . TYR A 1 587 ? 85.640 148.109 134.315 1.00 72.71 587 TYR A N 1
ATOM 4386 C CA . TYR A 1 587 ? 85.871 149.429 134.889 1.00 70.84 587 TYR A CA 1
ATOM 4387 C C . TYR A 1 587 ? 84.711 150.367 134.588 1.00 74.61 587 TYR A C 1
ATOM 4388 O O . TYR A 1 587 ? 84.259 151.107 135.467 1.00 73.18 587 TYR A O 1
ATOM 4397 N N . HIS A 1 588 ? 84.214 150.350 133.348 1.00 76.79 588 HIS A N 1
ATOM 4398 C CA . HIS A 1 588 ? 83.082 151.206 133.003 1.00 75.71 588 HIS A CA 1
ATOM 4399 C C . HIS A 1 588 ? 81.837 150.814 133.788 1.00 78.46 588 HIS A C 1
ATOM 4400 O O . HIS A 1 588 ? 81.074 151.680 134.231 1.00 80.34 588 HIS A O 1
ATOM 4407 N N . GLU A 1 589 ? 81.617 149.511 133.977 1.00 81.83 589 GLU A N 1
ATOM 4408 C CA . GLU A 1 589 ? 80.452 149.059 134.728 1.00 82.39 589 GLU A CA 1
ATOM 4409 C C . GLU A 1 589 ? 80.574 149.373 136.215 1.00 81.90 589 GLU A C 1
ATOM 4410 O O . GLU A 1 589 ? 79.556 149.563 136.889 1.00 84.66 589 GLU A O 1
ATOM 4416 N N . SER A 1 590 ? 81.798 149.430 136.743 1.00 84.67 590 SER A N 1
ATOM 4417 C CA . SER A 1 590 ? 81.989 149.703 138.163 1.00 84.36 590 SER A CA 1
ATOM 4418 C C . SER A 1 590 ? 81.693 151.153 138.527 1.00 85.18 590 SER A C 1
ATOM 4419 O O . SER A 1 590 ? 81.536 151.458 139.714 1.00 86.65 590 SER A O 1
ATOM 4422 N N . ARG A 1 591 ? 81.620 152.049 137.543 1.00 87.33 591 ARG A N 1
ATOM 4423 C CA . ARG A 1 591 ? 81.291 153.450 137.773 1.00 86.01 591 ARG A CA 1
ATOM 4424 C C . ARG A 1 591 ? 79.889 153.798 137.284 1.00 86.89 591 ARG A C 1
ATOM 4425 O O . ARG A 1 591 ? 79.603 154.970 137.020 1.00 87.15 591 ARG A O 1
ATOM 4433 N N . ASN A 1 592 ? 79.012 152.798 137.163 1.00 88.15 592 ASN A N 1
ATOM 4434 C CA . ASN A 1 592 ? 77.651 152.984 136.655 1.00 90.05 592 ASN A CA 1
ATOM 4435 C C . ASN A 1 592 ? 77.659 153.605 135.260 1.00 91.41 592 ASN A C 1
ATOM 4436 O O . ASN A 1 592 ? 76.810 154.432 134.922 1.00 90.92 592 ASN A O 1
ATOM 4441 N N . GLU A 1 593 ? 78.625 153.200 134.441 1.00 85.66 593 GLU A N 1
ATOM 4442 C CA . GLU A 1 593 ? 78.771 153.692 133.077 1.00 83.47 593 GLU A CA 1
ATOM 4443 C C . GLU A 1 593 ? 78.808 152.534 132.092 1.00 84.82 593 GLU A C 1
ATOM 4444 O O . GLU A 1 593 ? 79.628 152.502 131.169 1.00 84.53 593 GLU A O 1
ATOM 4450 N N . GLY A 1 594 ? 77.913 151.561 132.274 1.00 84.62 594 GLY A N 1
ATOM 4451 C CA . GLY A 1 594 ? 77.881 150.406 131.396 1.00 84.83 594 GLY A CA 1
ATOM 4452 C C . GLY A 1 594 ? 77.377 150.702 130.000 1.00 85.14 594 GLY A C 1
ATOM 4453 O O . GLY A 1 594 ? 77.598 149.896 129.090 1.00 84.61 594 GLY A O 1
ATOM 4454 N N . HIS A 1 595 ? 76.705 151.840 129.807 1.00 84.85 595 HIS A N 1
ATOM 4455 C CA . HIS A 1 595 ? 76.196 152.190 128.486 1.00 82.95 595 HIS A CA 1
ATOM 4456 C C . HIS A 1 595 ? 77.312 152.487 127.495 1.00 83.02 595 HIS A C 1
ATOM 4457 O O . HIS A 1 595 ? 77.071 152.450 126.284 1.00 88.08 595 HIS A O 1
ATOM 4464 N N . ARG A 1 596 ? 78.517 152.787 127.972 1.00 77.55 596 ARG A N 1
ATOM 4465 C CA . ARG A 1 596 ? 79.659 152.974 127.086 1.00 80.04 596 ARG A CA 1
ATOM 4466 C C . ARG A 1 596 ? 80.010 151.640 126.441 1.00 78.38 596 ARG A C 1
ATOM 4467 O O . ARG A 1 596 ? 80.505 150.729 127.112 1.00 79.55 596 ARG A O 1
ATOM 4475 N N . ASP A 1 597 ? 79.742 151.516 125.140 1.00 77.36 597 ASP A N 1
ATOM 4476 C CA . ASP A 1 597 ? 80.040 150.284 124.423 1.00 80.05 597 ASP A CA 1
ATOM 4477 C C . ASP A 1 597 ? 80.639 150.539 123.045 1.00 78.88 597 ASP A C 1
ATOM 4478 O O . ASP A 1 597 ? 80.827 149.582 122.283 1.00 77.48 597 ASP A O 1
ATOM 4483 N N . ILE A 1 598 ? 80.946 151.785 122.703 1.00 77.44 598 ILE A N 1
ATOM 4484 C CA . ILE A 1 598 ? 81.477 152.126 121.390 1.00 78.81 598 ILE A CA 1
ATOM 4485 C C . ILE A 1 598 ? 82.994 152.016 121.438 1.00 78.22 598 ILE A C 1
ATOM 4486 O O . ILE A 1 598 ? 83.646 152.652 122.272 1.00 80.09 598 ILE A O 1
ATOM 4491 N N . CYS A 1 599 ? 83.556 151.209 120.543 1.00 73.41 599 CYS A N 1
ATOM 4492 C CA . CYS A 1 599 ? 84.995 150.986 120.463 1.00 73.07 599 CYS A CA 1
ATOM 4493 C C . CYS A 1 599 ? 85.493 151.526 119.130 1.00 74.51 599 CYS A C 1
ATOM 4494 O O . CYS A 1 599 ? 85.245 150.926 118.079 1.00 76.24 599 CYS A O 1
ATOM 4497 N N . LEU A 1 600 ? 86.196 152.653 119.173 1.00 74.73 600 LEU A N 1
ATOM 4498 C CA . LEU A 1 600 ? 86.748 153.234 117.958 1.00 75.19 600 LEU A CA 1
ATOM 4499 C C . LEU A 1 600 ? 87.949 152.422 117.491 1.00 74.41 600 LEU A C 1
ATOM 4500 O O . LEU A 1 600 ? 88.841 152.102 118.280 1.00 77.05 600 LEU A O 1
ATOM 4505 N N . ILE A 1 601 ? 87.963 152.075 116.209 1.00 72.57 601 ILE A N 1
ATOM 4506 C CA . ILE A 1 601 ? 89.052 151.294 115.631 1.00 73.95 601 ILE A CA 1
ATOM 4507 C C . ILE A 1 601 ? 89.513 151.977 114.350 1.00 76.96 601 ILE A C 1
ATOM 4508 O O . ILE A 1 601 ? 88.684 152.277 113.479 1.00 78.77 601 ILE A O 1
ATOM 4513 N N . PRO A 1 602 ? 90.807 152.253 114.193 1.00 82.30 602 PRO A N 1
ATOM 4514 C CA . PRO A 1 602 ? 91.284 152.847 112.940 1.00 81.89 602 PRO A CA 1
ATOM 4515 C C . PRO A 1 602 ? 91.086 151.899 111.767 1.00 81.89 602 PRO A C 1
ATOM 4516 O O . PRO A 1 602 ? 91.110 150.675 111.914 1.00 81.11 602 PRO A O 1
ATOM 4520 N N . ALA A 1 603 ? 90.893 152.486 110.585 1.00 83.21 603 ALA A N 1
ATOM 4521 C CA . ALA A 1 603 ? 90.638 151.708 109.380 1.00 83.37 603 ALA A CA 1
ATOM 4522 C C . ALA A 1 603 ? 91.832 150.866 108.949 1.00 81.78 603 ALA A C 1
ATOM 4523 O O . ALA A 1 603 ? 91.667 149.986 108.097 1.00 83.13 603 ALA A O 1
ATOM 4525 N N . SER A 1 604 ? 93.017 151.108 109.505 1.00 80.58 604 SER A N 1
ATOM 4526 C CA . SER A 1 604 ? 94.220 150.378 109.132 1.00 81.03 604 SER A CA 1
ATOM 4527 C C . SER A 1 604 ? 94.593 149.293 110.134 1.00 79.56 604 SER A C 1
ATOM 4528 O O . SER A 1 604 ? 95.681 148.720 110.031 1.00 80.59 604 SER A O 1
ATOM 4531 N N . ALA A 1 605 ? 93.716 148.988 111.086 1.00 81.92 605 ALA A N 1
ATOM 4532 C CA . ALA A 1 605 ? 94.049 148.071 112.164 1.00 81.01 605 ALA A CA 1
ATOM 4533 C C . ALA A 1 605 ? 94.103 146.628 111.661 1.00 80.56 605 ALA A C 1
ATOM 4534 O O . ALA A 1 605 ? 93.678 146.307 110.548 1.00 80.48 605 ALA A O 1
ATOM 4536 N N . HIS A 1 606 ? 94.642 145.752 112.506 1.00 81.87 606 HIS A N 1
ATOM 4537 C CA . HIS A 1 606 ? 94.620 144.325 112.225 1.00 80.62 606 HIS A CA 1
ATOM 4538 C C . HIS A 1 606 ? 93.187 143.803 112.255 1.00 81.35 606 HIS A C 1
ATOM 4539 O O . HIS A 1 606 ? 92.274 144.438 112.788 1.00 80.27 606 HIS A O 1
ATOM 4546 N N . GLY A 1 607 ? 92.995 142.622 111.665 1.00 80.44 607 GLY A N 1
ATOM 4547 C CA . GLY A 1 607 ? 91.684 141.998 111.681 1.00 79.27 607 GLY A CA 1
ATOM 4548 C C . GLY A 1 607 ? 91.295 141.413 113.022 1.00 80.06 607 GLY A C 1
ATOM 4549 O O . GLY A 1 607 ? 90.106 141.175 113.260 1.00 78.86 607 GLY A O 1
ATOM 4550 N N . THR A 1 608 ? 92.270 141.174 113.903 1.00 75.56 608 THR A N 1
ATOM 4551 C CA . THR A 1 608 ? 91.973 140.584 115.204 1.00 73.85 608 THR A CA 1
ATOM 4552 C C . THR A 1 608 ? 91.251 141.565 116.121 1.00 75.50 608 THR A C 1
ATOM 4553 O O . THR A 1 608 ? 90.393 141.152 116.911 1.00 77.13 608 THR A O 1
ATOM 4557 N N . ASN A 1 609 ? 91.582 142.854 116.035 1.00 70.26 609 ASN A N 1
ATOM 4558 C CA . ASN A 1 609 ? 90.991 143.837 116.942 1.00 69.14 609 ASN A CA 1
ATOM 4559 C C . ASN A 1 609 ? 89.476 143.940 116.817 1.00 69.25 609 ASN A C 1
ATOM 4560 O O . ASN A 1 609 ? 88.798 143.942 117.859 1.00 70.00 609 ASN A O 1
ATOM 4565 N N . PRO A 1 610 ? 88.879 144.066 115.622 1.00 75.39 610 PRO A N 1
ATOM 4566 C CA . PRO A 1 610 ? 87.407 144.078 115.565 1.00 73.33 610 PRO A CA 1
ATOM 4567 C C . PRO A 1 610 ? 86.780 142.795 116.077 1.00 70.67 610 PRO A C 1
ATOM 4568 O O . PRO A 1 610 ? 85.714 142.837 116.701 1.00 70.14 610 PRO A O 1
ATOM 4572 N N . ALA A 1 611 ? 87.423 141.649 115.838 1.00 72.51 611 ALA A N 1
ATOM 4573 C CA . ALA A 1 611 ? 86.900 140.388 116.351 1.00 71.72 611 ALA A CA 1
ATOM 4574 C C . ALA A 1 611 ? 86.882 140.377 117.874 1.00 72.26 611 ALA A C 1
ATOM 4575 O O . ALA A 1 611 ? 85.887 139.976 118.489 1.00 73.09 611 ALA A O 1
ATOM 4577 N N . SER A 1 612 ? 87.970 140.833 118.500 1.00 72.90 612 SER A N 1
ATOM 4578 C CA . SER A 1 612 ? 88.017 140.886 119.958 1.00 71.28 612 SER A CA 1
ATOM 4579 C C . SER A 1 612 ? 87.019 141.898 120.509 1.00 70.04 612 SER A C 1
ATOM 4580 O O . SER A 1 612 ? 86.389 141.656 121.546 1.00 69.28 612 SER A O 1
ATOM 4583 N N . ALA A 1 613 ? 86.864 143.038 119.831 1.00 64.13 613 ALA A N 1
ATOM 4584 C CA . ALA A 1 613 ? 85.904 144.041 120.279 1.00 65.09 613 ALA A CA 1
ATOM 4585 C C . ALA A 1 613 ? 84.476 143.518 120.195 1.00 67.98 613 ALA A C 1
ATOM 4586 O O . ALA A 1 613 ? 83.652 143.796 121.073 1.00 66.77 613 ALA A O 1
ATOM 4588 N N . HIS A 1 614 ? 84.161 142.762 119.142 1.00 71.83 614 HIS A N 1
ATOM 4589 C CA . HIS A 1 614 ? 82.835 142.165 119.036 1.00 70.72 614 HIS A CA 1
ATOM 4590 C C . HIS A 1 614 ? 82.642 141.070 120.077 1.00 69.28 614 HIS A C 1
ATOM 4591 O O . HIS A 1 614 ? 81.540 140.900 120.611 1.00 69.21 614 HIS A O 1
ATOM 4598 N N . MET A 1 615 ? 83.704 140.317 120.377 1.00 69.83 615 MET A N 1
ATOM 4599 C CA . MET A 1 615 ? 83.627 139.309 121.428 1.00 65.37 615 MET A CA 1
ATOM 4600 C C . MET A 1 615 ? 83.352 139.945 122.784 1.00 70.70 615 MET A C 1
ATOM 4601 O O . MET A 1 615 ? 82.592 139.398 123.592 1.00 73.82 615 MET A O 1
ATOM 4606 N N . ALA A 1 616 ? 83.961 141.097 123.053 1.00 68.31 616 ALA A N 1
ATOM 4607 C CA . ALA A 1 616 ? 83.760 141.802 124.312 1.00 66.67 616 ALA A CA 1
ATOM 4608 C C . ALA A 1 616 ? 82.450 142.579 124.360 1.00 69.25 616 ALA A C 1
ATOM 4609 O O . ALA A 1 616 ? 82.258 143.376 125.284 1.00 69.83 616 ALA A O 1
ATOM 4611 N N . GLY A 1 617 ? 81.553 142.366 123.404 1.00 71.02 617 GLY A N 1
ATOM 4612 C CA . GLY A 1 617 ? 80.281 143.069 123.392 1.00 71.86 617 GLY A CA 1
ATOM 4613 C C . GLY A 1 617 ? 80.390 144.560 123.158 1.00 71.96 617 GLY A C 1
ATOM 4614 O O . GLY A 1 617 ? 79.710 145.340 123.835 1.00 70.76 617 GLY A O 1
ATOM 4615 N N . MET A 1 618 ? 81.227 144.977 122.212 1.00 74.08 618 MET A N 1
ATOM 4616 C CA . MET A 1 618 ? 81.452 146.385 121.918 1.00 74.87 618 MET A CA 1
ATOM 4617 C C . MET A 1 618 ? 81.044 146.681 120.483 1.00 77.61 618 MET A C 1
ATOM 4618 O O . MET A 1 618 ? 81.387 145.926 119.568 1.00 76.09 618 MET A O 1
ATOM 4623 N N . GLN A 1 619 ? 80.315 147.777 120.291 1.00 78.16 619 GLN A N 1
ATOM 4624 C CA . GLN A 1 619 ? 80.025 148.249 118.945 1.00 76.10 619 GLN A CA 1
ATOM 4625 C C . GLN A 1 619 ? 81.283 148.852 118.335 1.00 75.80 619 GLN A C 1
ATOM 4626 O O . GLN A 1 619 ? 81.930 149.709 118.943 1.00 81.42 619 GLN A O 1
ATOM 4632 N N . VAL A 1 620 ? 81.628 148.405 117.133 1.00 72.61 620 VAL A N 1
ATOM 4633 C CA . VAL A 1 620 ? 82.843 148.849 116.460 1.00 72.13 620 VAL A CA 1
ATOM 4634 C C . VAL A 1 620 ? 82.496 150.016 115.546 1.00 76.39 620 VAL A C 1
ATOM 4635 O O . VAL A 1 620 ? 81.625 149.899 114.677 1.00 76.46 620 VAL A O 1
ATOM 4639 N N . VAL A 1 621 ? 83.172 151.143 115.745 1.00 79.07 621 VAL A N 1
ATOM 4640 C CA . VAL A 1 621 ? 83.054 152.307 114.876 1.00 74.81 621 VAL A CA 1
ATOM 4641 C C . VAL A 1 621 ? 84.414 152.535 114.235 1.00 75.21 621 VAL A C 1
ATOM 4642 O O . VAL A 1 621 ? 85.413 152.728 114.939 1.00 78.50 621 VAL A O 1
ATOM 4646 N N . VAL A 1 622 ? 84.454 152.509 112.911 1.00 77.10 622 VAL A N 1
ATOM 4647 C CA . VAL A 1 622 ? 85.697 152.661 112.167 1.00 77.25 622 VAL A CA 1
ATOM 4648 C C . VAL A 1 622 ? 85.960 154.143 111.945 1.00 77.23 622 VAL A C 1
ATOM 4649 O O . VAL A 1 622 ? 85.061 154.890 111.540 1.00 79.96 622 VAL A O 1
ATOM 4653 N N . VAL A 1 623 ? 87.187 154.573 112.223 1.00 79.39 623 VAL A N 1
ATOM 4654 C CA . VAL A 1 623 ? 87.629 155.936 111.960 1.00 83.84 623 VAL A CA 1
ATOM 4655 C C . VAL A 1 623 ? 88.629 155.904 110.811 1.00 83.72 623 VAL A C 1
ATOM 4656 O O . VAL A 1 623 ? 89.533 155.060 110.776 1.00 82.19 623 VAL A O 1
ATOM 4660 N N . ALA A 1 624 ? 88.437 156.799 109.848 1.00 87.59 624 ALA A N 1
ATOM 4661 C CA . ALA A 1 624 ? 89.242 156.790 108.637 1.00 89.18 624 ALA A CA 1
ATOM 4662 C C . ALA A 1 624 ? 90.632 157.357 108.896 1.00 88.88 624 ALA A C 1
ATOM 4663 O O . ALA A 1 624 ? 90.817 158.266 109.710 1.00 86.68 624 ALA A O 1
ATOM 4665 N N . CYS A 1 625 ? 91.612 156.802 108.192 1.00 87.10 625 CYS A N 1
ATOM 4666 C CA . CYS A 1 625 ? 92.976 157.311 108.198 1.00 87.43 625 CYS A CA 1
ATOM 4667 C C . CYS A 1 625 ? 93.166 158.202 106.978 1.00 87.12 625 CYS A C 1
ATOM 4668 O O . CYS A 1 625 ? 92.801 157.815 105.863 1.00 87.66 625 CYS A O 1
ATOM 4671 N N . ASP A 1 626 ? 93.722 159.397 107.196 1.00 88.55 626 ASP A N 1
ATOM 4672 C CA . ASP A 1 626 ? 93.826 160.374 106.115 1.00 90.13 626 ASP A CA 1
ATOM 4673 C C . ASP A 1 626 ? 94.644 159.826 104.952 1.00 91.67 626 ASP A C 1
ATOM 4674 O O . ASP A 1 626 ? 94.187 159.825 103.803 1.00 91.93 626 ASP A O 1
ATOM 4679 N N . LYS A 1 627 ? 95.850 159.342 105.236 1.00 91.29 627 LYS A N 1
ATOM 4680 C CA . LYS A 1 627 ? 96.721 158.703 104.257 1.00 91.74 627 LYS A CA 1
ATOM 4681 C C . LYS A 1 627 ? 97.942 158.188 105.007 1.00 93.45 627 LYS A C 1
ATOM 4682 O O . LYS A 1 627 ? 98.162 158.522 106.175 1.00 92.40 627 LYS A O 1
ATOM 4688 N N . ASN A 1 628 ? 98.731 157.361 104.318 1.00 86.46 628 ASN A N 1
ATOM 4689 C CA . ASN A 1 628 ? 99.922 156.727 104.885 1.00 85.43 628 ASN A CA 1
ATOM 4690 C C . ASN A 1 628 ? 99.597 155.917 106.137 1.00 87.37 628 ASN A C 1
ATOM 4691 O O . ASN A 1 628 ? 100.495 155.552 106.901 1.00 87.71 628 ASN A O 1
ATOM 4696 N N . GLY A 1 629 ? 98.316 155.626 106.356 1.00 88.17 629 GLY A N 1
ATOM 4697 C CA . GLY A 1 629 ? 97.871 154.894 107.518 1.00 86.42 629 GLY A CA 1
ATOM 4698 C C . GLY A 1 629 ? 97.752 155.700 108.790 1.00 87.69 629 GLY A C 1
ATOM 4699 O O . GLY A 1 629 ? 97.406 155.129 109.832 1.00 90.58 629 GLY A O 1
ATOM 4700 N N . ASN A 1 630 ? 98.021 157.000 108.746 1.00 84.85 630 ASN A N 1
ATOM 4701 C CA . ASN A 1 630 ? 97.911 157.850 109.922 1.00 83.60 630 ASN A CA 1
ATOM 4702 C C . ASN A 1 630 ? 96.461 158.284 110.074 1.00 83.76 630 ASN A C 1
ATOM 4703 O O . ASN A 1 630 ? 95.890 158.882 109.155 1.00 87.51 630 ASN A O 1
ATOM 4708 N N . ILE A 1 631 ? 95.862 157.976 111.224 1.00 84.66 631 ILE A N 1
ATOM 4709 C CA . ILE A 1 631 ? 94.492 158.401 111.473 1.00 85.66 631 ILE A CA 1
ATOM 4710 C C . ILE A 1 631 ? 94.455 159.920 111.568 1.00 87.32 631 ILE A C 1
ATOM 4711 O O . ILE A 1 631 ? 95.382 160.553 112.095 1.00 88.85 631 ILE A O 1
ATOM 4716 N N . ASP A 1 632 ? 93.409 160.520 111.011 1.00 86.47 632 ASP A N 1
ATOM 4717 C CA . ASP A 1 632 ? 93.283 161.968 111.015 1.00 88.70 632 ASP A CA 1
ATOM 4718 C C . ASP A 1 632 ? 92.482 162.414 112.230 1.00 88.19 632 ASP A C 1
ATOM 4719 O O . ASP A 1 632 ? 91.499 161.774 112.612 1.00 87.65 632 ASP A O 1
ATOM 4724 N N . LEU A 1 633 ? 92.929 163.509 112.845 1.00 86.92 633 LEU A N 1
ATOM 4725 C CA . LEU A 1 633 ? 92.327 163.961 114.094 1.00 87.65 633 LEU A CA 1
ATOM 4726 C C . LEU A 1 633 ? 90.896 164.437 113.896 1.00 87.79 633 LEU A C 1
ATOM 4727 O O . LEU A 1 633 ? 90.058 164.256 114.787 1.00 88.34 633 LEU A O 1
ATOM 4732 N N . THR A 1 634 ? 90.598 165.055 112.751 1.00 88.19 634 THR A N 1
ATOM 4733 C CA . THR A 1 634 ? 89.258 165.586 112.525 1.00 88.44 634 THR A CA 1
ATOM 4734 C C . THR A 1 634 ? 88.214 164.475 112.507 1.00 86.79 634 THR A C 1
ATOM 4735 O O . THR A 1 634 ? 87.149 164.607 113.121 1.00 87.72 634 THR A O 1
ATOM 4739 N N . ASP A 1 635 ? 88.498 163.373 111.809 1.00 85.20 635 ASP A N 1
ATOM 4740 C CA . ASP A 1 635 ? 87.568 162.248 111.812 1.00 86.42 635 ASP A CA 1
ATOM 4741 C C . ASP A 1 635 ? 87.498 161.595 113.185 1.00 88.10 635 ASP A C 1
ATOM 4742 O O . ASP A 1 635 ? 86.416 161.201 113.633 1.00 88.91 635 ASP A O 1
ATOM 4747 N N . LEU A 1 636 ? 88.640 161.463 113.865 1.00 87.13 636 LEU A N 1
ATOM 4748 C CA . LEU A 1 636 ? 88.627 160.910 115.216 1.00 85.84 636 LEU A CA 1
ATOM 4749 C C . LEU A 1 636 ? 87.840 161.803 116.165 1.00 86.20 636 LEU A C 1
ATOM 4750 O O . LEU A 1 636 ? 87.055 161.310 116.984 1.00 86.60 636 LEU A O 1
ATOM 4755 N N . ARG A 1 637 ? 88.031 163.120 116.064 1.00 84.85 637 ARG A N 1
ATOM 4756 C CA . ARG A 1 637 ? 87.282 164.041 116.913 1.00 86.24 637 ARG A CA 1
ATOM 4757 C C . ARG A 1 637 ? 85.787 163.941 116.647 1.00 87.74 637 ARG A C 1
ATOM 4758 O O . ARG A 1 637 ? 84.983 163.911 117.585 1.00 86.79 637 ARG A O 1
ATOM 4766 N N . ALA A 1 638 ? 85.395 163.880 115.372 1.00 87.85 638 ALA A N 1
ATOM 4767 C CA . ALA A 1 638 ? 83.979 163.781 115.037 1.00 87.96 638 ALA A CA 1
ATOM 4768 C C . ALA A 1 638 ? 83.382 162.469 115.529 1.00 88.87 638 ALA A C 1
ATOM 4769 O O . ALA A 1 638 ? 82.279 162.451 116.087 1.00 87.95 638 ALA A O 1
ATOM 4771 N N . LYS A 1 639 ? 84.099 161.359 115.336 1.00 87.56 639 LYS A N 1
ATOM 4772 C CA . LYS A 1 639 ? 83.593 160.063 115.777 1.00 86.52 639 LYS A CA 1
ATOM 4773 C C . LYS A 1 639 ? 83.469 160.003 117.293 1.00 88.65 639 LYS A C 1
ATOM 4774 O O . LYS A 1 639 ? 82.494 159.456 117.822 1.00 88.25 639 LYS A O 1
ATOM 4780 N N . ALA A 1 640 ? 84.446 160.560 118.014 1.00 87.44 640 ALA A N 1
ATOM 4781 C CA . ALA A 1 640 ? 84.381 160.554 119.470 1.00 86.96 640 ALA A CA 1
ATOM 4782 C C . ALA A 1 640 ? 83.302 161.494 119.991 1.00 86.92 640 ALA A C 1
ATOM 4783 O O . ALA A 1 640 ? 82.690 161.215 121.028 1.00 88.23 640 ALA A O 1
ATOM 4785 N N . GLU A 1 641 ? 83.062 162.613 119.300 1.00 87.25 641 GLU A N 1
ATOM 4786 C CA . GLU A 1 641 ? 81.931 163.469 119.641 1.00 87.14 641 GLU A CA 1
ATOM 4787 C C . GLU A 1 641 ? 80.612 162.740 119.433 1.00 88.50 641 GLU A C 1
ATOM 4788 O O . GLU A 1 641 ? 79.704 162.831 120.268 1.00 87.97 641 GLU A O 1
ATOM 4794 N N . GLN A 1 642 ? 80.488 162.013 118.320 1.00 89.31 642 GLN A N 1
ATOM 4795 C CA . GLN A 1 642 ? 79.274 161.247 118.060 1.00 89.23 642 GLN A CA 1
ATOM 4796 C C . GLN A 1 642 ? 79.067 160.176 119.121 1.00 89.90 642 GLN A C 1
ATOM 4797 O O . GLN A 1 642 ? 77.943 159.963 119.589 1.00 89.17 642 GLN A O 1
ATOM 4803 N N . ALA A 1 643 ? 80.142 159.484 119.506 1.00 87.09 643 ALA A N 1
ATOM 4804 C CA . ALA A 1 643 ? 80.048 158.516 120.592 1.00 85.91 643 ALA A CA 1
ATOM 4805 C C . ALA A 1 643 ? 79.664 159.202 121.896 1.00 87.76 643 ALA A C 1
ATOM 4806 O O . ALA A 1 643 ? 78.696 158.808 122.557 1.00 88.56 643 ALA A O 1
ATOM 4808 N N . GLY A 1 644 ? 80.398 160.244 122.266 1.00 87.14 644 GLY A N 1
ATOM 4809 C CA . GLY A 1 644 ? 80.042 161.032 123.436 1.00 85.76 644 GLY A CA 1
ATOM 4810 C C . GLY A 1 644 ? 80.062 160.205 124.705 1.00 85.58 644 GLY A C 1
ATOM 4811 O O . GLY A 1 644 ? 81.073 159.586 125.060 1.00 84.53 644 GLY A O 1
ATOM 4812 N N . ASP A 1 645 ? 78.927 160.194 125.406 1.00 85.58 645 ASP A N 1
ATOM 4813 C CA . ASP A 1 645 ? 78.804 159.479 126.669 1.00 87.17 645 ASP A CA 1
ATOM 4814 C C . ASP A 1 645 ? 78.784 157.967 126.501 1.00 87.19 645 ASP A C 1
ATOM 4815 O O . ASP A 1 645 ? 78.889 157.252 127.502 1.00 87.58 645 ASP A O 1
ATOM 4820 N N . ASN A 1 646 ? 78.644 157.463 125.277 1.00 82.94 646 ASN A N 1
ATOM 4821 C CA . ASN A 1 646 ? 78.617 156.030 125.025 1.00 81.85 646 ASN A CA 1
ATOM 4822 C C . ASN A 1 646 ? 79.943 155.500 124.494 1.00 82.88 646 ASN A C 1
ATOM 4823 O O . ASN A 1 646 ? 80.009 154.343 124.069 1.00 83.36 646 ASN A O 1
ATOM 4828 N N . LEU A 1 647 ? 80.997 156.311 124.514 1.00 81.49 647 LEU A N 1
ATOM 4829 C CA . LEU A 1 647 ? 82.305 155.876 124.042 1.00 81.12 647 LEU A CA 1
ATOM 4830 C C . LEU A 1 647 ? 82.971 155.013 125.107 1.00 81.10 647 LEU A C 1
ATOM 4831 O O . LEU A 1 647 ? 83.227 155.480 126.223 1.00 79.66 647 LEU A O 1
ATOM 4836 N N . SER A 1 648 ? 83.258 153.759 124.763 1.00 77.84 648 SER A N 1
ATOM 4837 C CA . SER A 1 648 ? 83.883 152.840 125.705 1.00 77.11 648 SER A CA 1
ATOM 4838 C C . SER A 1 648 ? 85.404 152.941 125.678 1.00 77.38 648 SER A C 1
ATOM 4839 O O . SER A 1 648 ? 86.029 153.165 126.719 1.00 77.95 648 SER A O 1
ATOM 4842 N N . CYS A 1 649 ? 86.012 152.784 124.505 1.00 70.82 649 CYS A N 1
ATOM 4843 C CA . CYS A 1 649 ? 87.465 152.757 124.405 1.00 69.59 649 CYS A CA 1
ATOM 4844 C C . CYS A 1 649 ? 87.873 152.945 122.949 1.00 70.12 649 CYS A C 1
ATOM 4845 O O . CYS A 1 649 ? 87.034 153.085 122.056 1.00 72.72 649 CYS A O 1
ATOM 4848 N N . ILE A 1 650 ? 89.186 152.953 122.725 1.00 71.35 650 ILE A N 1
ATOM 4849 C CA . ILE A 1 650 ? 89.783 152.986 121.399 1.00 68.35 650 ILE A CA 1
ATOM 4850 C C . ILE A 1 650 ? 90.840 151.891 121.345 1.00 70.27 650 ILE A C 1
ATOM 4851 O O . ILE A 1 650 ? 91.359 151.448 122.371 1.00 73.80 650 ILE A O 1
ATOM 4856 N N . MET A 1 651 ? 91.145 151.439 120.130 1.00 67.19 651 MET A N 1
ATOM 4857 C CA . MET A 1 651 ? 92.053 150.310 119.914 1.00 65.69 651 MET A CA 1
ATOM 4858 C C . MET A 1 651 ? 93.054 150.689 118.826 1.00 68.38 651 MET A C 1
ATOM 4859 O O . MET A 1 651 ? 92.830 150.417 117.645 1.00 71.93 651 MET A O 1
ATOM 4864 N N . VAL A 1 652 ? 94.168 151.291 119.226 1.00 67.17 652 VAL A N 1
ATOM 4865 C CA . VAL A 1 652 ? 95.192 151.728 118.290 1.00 65.69 652 VAL A CA 1
ATOM 4866 C C . VAL A 1 652 ? 96.436 150.868 118.459 1.00 64.12 652 VAL A C 1
ATOM 4867 O O . VAL A 1 652 ? 96.634 150.194 119.473 1.00 69.21 652 VAL A O 1
ATOM 4871 N N . THR A 1 653 ? 97.282 150.894 117.434 1.00 64.73 653 THR A N 1
ATOM 4872 C CA . THR A 1 653 ? 98.568 150.215 117.443 1.00 64.05 653 THR A CA 1
ATOM 4873 C C . THR A 1 653 ? 99.664 151.254 117.265 1.00 65.62 653 THR A C 1
ATOM 4874 O O . THR A 1 653 ? 99.595 152.080 116.350 1.00 65.42 653 THR A O 1
ATOM 4878 N N . TYR A 1 654 ? 100.663 151.224 118.144 1.00 62.98 654 TYR A N 1
ATOM 4879 C CA . TYR A 1 654 ? 101.794 152.142 118.060 1.00 63.52 654 TYR A CA 1
ATOM 4880 C C . TYR A 1 654 ? 103.090 151.351 118.168 1.00 63.36 654 TYR A C 1
ATOM 4881 O O . TYR A 1 654 ? 103.296 150.642 119.174 1.00 66.01 654 TYR A O 1
ATOM 4890 N N . PRO A 1 655 ? 103.982 151.420 117.168 1.00 62.90 655 PRO A N 1
ATOM 4891 C CA . PRO A 1 655 ? 103.826 152.126 115.884 1.00 59.88 655 PRO A CA 1
ATOM 4892 C C . PRO A 1 655 ? 102.741 151.479 115.029 1.00 61.88 655 PRO A C 1
ATOM 4893 O O . PRO A 1 655 ? 102.393 150.324 115.249 1.00 68.81 655 PRO A O 1
ATOM 4897 N N . SER A 1 656 ? 102.189 152.209 114.063 1.00 63.91 656 SER A N 1
ATOM 4898 C CA . SER A 1 656 ? 100.990 151.777 113.360 1.00 65.78 656 SER A CA 1
ATOM 4899 C C . SER A 1 656 ? 101.227 150.468 112.608 1.00 66.69 656 SER A C 1
ATOM 4900 O O . SER A 1 656 ? 102.350 149.969 112.497 1.00 71.72 656 SER A O 1
ATOM 4903 N N . THR A 1 657 ? 100.130 149.906 112.090 1.00 68.41 657 THR A N 1
ATOM 4904 C CA . THR A 1 657 ? 100.216 148.661 111.334 1.00 71.70 657 THR A CA 1
ATOM 4905 C C . THR A 1 657 ? 101.152 148.797 110.143 1.00 72.45 657 THR A C 1
ATOM 4906 O O . THR A 1 657 ? 101.782 147.817 109.731 1.00 74.20 657 THR A O 1
ATOM 4910 N N . HIS A 1 658 ? 101.255 149.996 109.581 1.00 73.11 658 HIS A N 1
ATOM 4911 C CA . HIS A 1 658 ? 102.219 150.300 108.536 1.00 70.83 658 HIS A CA 1
ATOM 4912 C C . HIS A 1 658 ? 103.611 150.593 109.080 1.00 70.04 658 HIS A C 1
ATOM 4913 O O . HIS A 1 658 ? 104.474 151.039 108.319 1.00 73.03 658 HIS A O 1
ATOM 4920 N N . GLY A 1 659 ? 103.844 150.353 110.367 1.00 64.57 659 GLY A N 1
ATOM 4921 C CA . GLY A 1 659 ? 105.158 150.565 110.952 1.00 66.32 659 GLY A CA 1
ATOM 4922 C C . GLY A 1 659 ? 105.609 152.008 110.939 1.00 68.21 659 GLY A C 1
ATOM 4923 O O . GLY A 1 659 ? 106.776 152.289 110.641 1.00 72.36 659 GLY A O 1
ATOM 4924 N N . VAL A 1 660 ? 104.709 152.932 111.259 1.00 65.43 660 VAL A N 1
ATOM 4925 C CA . VAL A 1 660 ? 104.997 154.360 111.238 1.00 64.59 660 VAL A CA 1
ATOM 4926 C C . VAL A 1 660 ? 104.864 154.897 112.653 1.00 63.88 660 VAL A C 1
ATOM 4927 O O . VAL A 1 660 ? 103.852 154.659 113.321 1.00 69.62 660 VAL A O 1
ATOM 4931 N N . TYR A 1 661 ? 105.886 155.615 113.108 1.00 66.17 661 TYR A N 1
ATOM 4932 C CA . TYR A 1 661 ? 105.847 156.293 114.401 1.00 65.06 661 TYR A CA 1
ATOM 4933 C C . TYR A 1 661 ? 105.085 157.599 114.216 1.00 61.43 661 TYR A C 1
ATOM 4934 O O . TYR A 1 661 ? 105.660 158.645 113.918 1.00 64.62 661 TYR A O 1
ATOM 4943 N N . GLU A 1 662 ? 103.767 157.529 114.388 1.00 70.61 662 GLU A N 1
ATOM 4944 C CA . GLU A 1 662 ? 102.923 158.699 114.192 1.00 72.82 662 GLU A CA 1
ATOM 4945 C C . GLU A 1 662 ? 103.247 159.774 115.222 1.00 75.22 662 GLU A C 1
ATOM 4946 O O . GLU A 1 662 ? 103.571 159.479 116.374 1.00 77.47 662 GLU A O 1
ATOM 4952 N N . GLU A 1 663 ? 103.155 161.029 114.797 1.00 77.41 663 GLU A N 1
ATOM 4953 C CA . GLU A 1 663 ? 103.493 162.165 115.641 1.00 76.31 663 GLU A CA 1
ATOM 4954 C C . GLU A 1 663 ? 102.299 162.724 116.401 1.00 78.34 663 GLU A C 1
ATOM 4955 O O . GLU A 1 663 ? 102.451 163.722 117.112 1.00 78.09 663 GLU A O 1
ATOM 4961 N N . THR A 1 664 ? 101.120 162.113 116.274 1.00 80.29 664 THR A N 1
ATOM 4962 C CA . THR A 1 664 ? 99.910 162.619 116.911 1.00 80.47 664 THR A CA 1
ATOM 4963 C C . THR A 1 664 ? 99.305 161.619 117.891 1.00 80.71 664 THR A C 1
ATOM 4964 O O . THR A 1 664 ? 98.122 161.724 118.222 1.00 81.89 664 THR A O 1
ATOM 4968 N N . ILE A 1 665 ? 100.094 160.655 118.370 1.00 76.71 665 ILE A N 1
ATOM 4969 C CA . ILE A 1 665 ? 99.550 159.621 119.246 1.00 76.06 665 ILE A CA 1
ATOM 4970 C C . ILE A 1 665 ? 99.144 160.211 120.594 1.00 77.05 665 ILE A C 1
ATOM 4971 O O . ILE A 1 665 ? 98.138 159.800 121.189 1.00 78.69 665 ILE A O 1
ATOM 4976 N N . ARG A 1 666 ? 99.910 161.186 121.093 1.00 73.35 666 ARG A N 1
ATOM 4977 C CA . ARG A 1 666 ? 99.586 161.804 122.375 1.00 73.83 666 ARG A CA 1
ATOM 4978 C C . ARG A 1 666 ? 98.237 162.507 122.321 1.00 74.11 666 ARG A C 1
ATOM 4979 O O . ARG A 1 666 ? 97.411 162.364 123.229 1.00 73.98 666 ARG A O 1
ATOM 4987 N N . GLU A 1 667 ? 97.988 163.268 121.257 1.00 79.89 667 GLU A N 1
ATOM 4988 C CA . GLU A 1 667 ? 96.709 163.953 121.148 1.00 79.47 667 GLU A CA 1
ATOM 4989 C C . GLU A 1 667 ? 95.574 163.014 120.764 1.00 80.79 667 GLU A C 1
ATOM 4990 O O . GLU A 1 667 ? 94.420 163.308 121.083 1.00 82.37 667 GLU A O 1
ATOM 4996 N N . VAL A 1 668 ? 95.868 161.878 120.129 1.00 77.20 668 VAL A N 1
ATOM 4997 C CA . VAL A 1 668 ? 94.849 160.844 119.963 1.00 78.48 668 VAL A CA 1
ATOM 4998 C C . VAL A 1 668 ? 94.406 160.323 121.326 1.00 79.53 668 VAL A C 1
ATOM 4999 O O . VAL A 1 668 ? 93.205 160.200 121.610 1.00 79.63 668 VAL A O 1
ATOM 5003 N N . CYS A 1 669 ? 95.375 160.031 122.198 1.00 78.38 669 CYS A N 1
ATOM 5004 C CA . CYS A 1 669 ? 95.044 159.597 123.552 1.00 77.88 669 CYS A CA 1
ATOM 5005 C C . CYS A 1 669 ? 94.292 160.685 124.310 1.00 78.56 669 CYS A C 1
ATOM 5006 O O . CYS A 1 669 ? 93.353 160.394 125.060 1.00 77.97 669 CYS A O 1
ATOM 5009 N N . GLU A 1 670 ? 94.695 161.945 124.128 1.00 79.69 670 GLU A N 1
ATOM 5010 C CA . GLU A 1 670 ? 94.004 163.053 124.780 1.00 79.22 670 GLU A CA 1
ATOM 5011 C C . GLU A 1 670 ? 92.558 163.162 124.311 1.00 78.73 670 GLU A C 1
ATOM 5012 O O . GLU A 1 670 ? 91.649 163.371 125.121 1.00 81.28 670 GLU A O 1
ATOM 5018 N N . VAL A 1 671 ? 92.328 163.027 123.003 1.00 80.83 671 VAL A N 1
ATOM 5019 C CA . VAL A 1 671 ? 90.974 163.103 122.464 1.00 82.88 671 VAL A CA 1
ATOM 5020 C C . VAL A 1 671 ? 90.121 161.969 123.011 1.00 81.71 671 VAL A C 1
ATOM 5021 O O . VAL A 1 671 ? 88.957 162.169 123.379 1.00 81.34 671 VAL A O 1
ATOM 5025 N N . VAL A 1 672 ? 90.686 160.761 123.083 1.00 78.93 672 VAL A N 1
ATOM 5026 C CA . VAL A 1 672 ? 89.929 159.635 123.628 1.00 78.27 672 VAL A CA 1
ATOM 5027 C C . VAL A 1 672 ? 89.601 159.866 125.100 1.00 79.68 672 VAL A C 1
ATOM 5028 O O . VAL A 1 672 ? 88.473 159.616 125.544 1.00 79.45 672 VAL A O 1
ATOM 5032 N N . HIS A 1 673 ? 90.571 160.356 125.878 1.00 76.62 673 HIS A N 1
ATOM 5033 C CA . HIS A 1 673 ? 90.350 160.556 127.307 1.00 77.67 673 HIS A CA 1
ATOM 5034 C C . HIS A 1 673 ? 89.441 161.741 127.605 1.00 79.31 673 HIS A C 1
ATOM 5035 O O . HIS A 1 673 ? 88.865 161.802 128.696 1.00 78.60 673 HIS A O 1
ATOM 5042 N N . GLN A 1 674 ? 89.306 162.685 126.670 1.00 83.17 674 GLN A N 1
ATOM 5043 C CA . GLN A 1 674 ? 88.472 163.857 126.914 1.00 82.75 674 GLN A CA 1
ATOM 5044 C C . GLN A 1 674 ? 87.003 163.485 127.081 1.00 82.48 674 GLN A C 1
ATOM 5045 O O . GLN A 1 674 ? 86.261 164.191 127.773 1.00 83.73 674 GLN A O 1
ATOM 5051 N N . PHE A 1 675 ? 86.569 162.381 126.475 1.00 85.59 675 PHE A N 1
ATOM 5052 C CA . PHE A 1 675 ? 85.181 161.946 126.535 1.00 83.92 675 PHE A CA 1
ATOM 5053 C C . PHE A 1 675 ? 84.986 160.732 127.436 1.00 84.80 675 PHE A C 1
ATOM 5054 O O . PHE A 1 675 ? 83.989 160.017 127.298 1.00 85.64 675 PHE A O 1
ATOM 5062 N N . GLY A 1 676 ? 85.916 160.486 128.355 1.00 83.08 676 GLY A N 1
ATOM 5063 C CA . GLY A 1 676 ? 85.768 159.381 129.279 1.00 81.82 676 GLY A CA 1
ATOM 5064 C C . GLY A 1 676 ? 86.013 158.014 128.689 1.00 82.63 676 GLY A C 1
ATOM 5065 O O . GLY A 1 676 ? 85.542 157.019 129.245 1.00 86.41 676 GLY A O 1
ATOM 5066 N N . GLY A 1 677 ? 86.734 157.931 127.577 1.00 76.67 677 GLY A N 1
ATOM 5067 C CA . GLY A 1 677 ? 87.035 156.660 126.941 1.00 76.67 677 GLY A CA 1
ATOM 5068 C C . GLY A 1 677 ? 88.445 156.202 127.272 1.00 76.81 677 GLY A C 1
ATOM 5069 O O . GLY A 1 677 ? 89.366 157.011 127.369 1.00 80.99 677 GLY A O 1
ATOM 5070 N N . GLN A 1 678 ? 88.597 154.894 127.451 1.00 70.69 678 GLN A N 1
ATOM 5071 C CA . GLN A 1 678 ? 89.908 154.319 127.699 1.00 72.26 678 GLN A CA 1
ATOM 5072 C C . GLN A 1 678 ? 90.672 154.154 126.389 1.00 70.65 678 GLN A C 1
ATOM 5073 O O . GLN A 1 678 ? 90.101 154.166 125.298 1.00 73.96 678 GLN A O 1
ATOM 5079 N N . VAL A 1 679 ? 91.987 154.006 126.509 1.00 67.63 679 VAL A N 1
ATOM 5080 C CA . VAL A 1 679 ? 92.867 153.828 125.362 1.00 65.49 679 VAL A CA 1
ATOM 5081 C C . VAL A 1 679 ? 93.486 152.444 125.457 1.00 65.05 679 VAL A C 1
ATOM 5082 O O . VAL A 1 679 ? 94.210 152.148 126.414 1.00 71.21 679 VAL A O 1
ATOM 5086 N N . TYR A 1 680 ? 93.203 151.600 124.473 1.00 58.55 680 TYR A N 1
ATOM 5087 C CA . TYR A 1 680 ? 93.848 150.299 124.358 1.00 59.52 680 TYR A CA 1
ATOM 5088 C C . TYR A 1 680 ? 94.899 150.388 123.259 1.00 64.59 680 TYR A C 1
ATOM 5089 O O . TYR A 1 680 ? 94.563 150.523 122.079 1.00 66.67 680 TYR A O 1
ATOM 5098 N N . LEU A 1 681 ? 96.166 150.308 123.645 1.00 61.90 681 LEU A N 1
ATOM 5099 C CA . LEU A 1 681 ? 97.264 150.275 122.691 1.00 61.98 681 LEU A CA 1
ATOM 5100 C C . LEU A 1 681 ? 97.603 148.821 122.390 1.00 59.75 681 LEU A C 1
ATOM 5101 O O . LEU A 1 681 ? 98.024 148.081 123.284 1.00 61.45 681 LEU A O 1
ATOM 5106 N N . ASP A 1 682 ? 97.409 148.409 121.142 1.00 63.72 682 ASP A N 1
ATOM 5107 C CA . ASP A 1 682 ? 97.733 147.043 120.759 1.00 65.50 682 ASP A CA 1
ATOM 5108 C C . ASP A 1 682 ? 99.244 146.853 120.746 1.00 67.16 682 ASP A C 1
ATOM 5109 O O . ASP A 1 682 ? 99.975 147.634 120.130 1.00 65.67 682 ASP A O 1
ATOM 5114 N N . GLY A 1 683 ? 99.710 145.808 121.424 1.00 66.68 683 GLY A N 1
ATOM 5115 C CA . GLY A 1 683 ? 101.132 145.571 121.568 1.00 67.36 683 GLY A CA 1
ATOM 5116 C C . GLY A 1 683 ? 101.728 144.694 120.488 1.00 66.57 683 GLY A C 1
ATOM 5117 O O . GLY A 1 683 ? 102.688 143.960 120.738 1.00 66.60 683 GLY A O 1
ATOM 5118 N N . ALA A 1 684 ? 101.162 144.759 119.282 1.00 67.21 684 ALA A N 1
ATOM 5119 C CA . ALA A 1 684 ? 101.703 143.988 118.168 1.00 68.66 684 ALA A CA 1
ATOM 5120 C C . ALA A 1 684 ? 103.099 144.464 117.787 1.00 67.76 684 ALA A C 1
ATOM 5121 O O . ALA A 1 684 ? 103.973 143.650 117.468 1.00 67.87 684 ALA A O 1
ATOM 5123 N N . ASN A 1 685 ? 103.327 145.777 117.814 1.00 66.60 685 ASN A N 1
ATOM 5124 C CA . ASN A 1 685 ? 104.591 146.371 117.399 1.00 62.59 685 ASN A CA 1
ATOM 5125 C C . ASN A 1 685 ? 105.459 146.781 118.585 1.00 64.43 685 ASN A C 1
ATOM 5126 O O . ASN A 1 685 ? 106.247 147.726 118.479 1.00 64.50 685 ASN A O 1
ATOM 5131 N N . MET A 1 686 ? 105.330 146.081 119.715 1.00 65.02 686 MET A N 1
ATOM 5132 C CA . MET A 1 686 ? 106.109 146.409 120.903 1.00 64.26 686 MET A CA 1
ATOM 5133 C C . MET A 1 686 ? 107.602 146.185 120.711 1.00 61.59 686 MET A C 1
ATOM 5134 O O . MET A 1 686 ? 108.398 146.737 121.476 1.00 64.21 686 MET A O 1
ATOM 5139 N N . ASN A 1 687 ? 108.000 145.391 119.716 1.00 57.31 687 ASN A N 1
ATOM 5140 C CA . ASN A 1 687 ? 109.418 145.171 119.463 1.00 59.74 687 ASN A CA 1
ATOM 5141 C C . ASN A 1 687 ? 110.137 146.450 119.059 1.00 59.35 687 ASN A C 1
ATOM 5142 O O . ASN A 1 687 ? 111.363 146.524 119.183 1.00 63.12 687 ASN A O 1
ATOM 5147 N N . ALA A 1 688 ? 109.409 147.453 118.577 1.00 57.70 688 ALA A N 1
ATOM 5148 C CA . ALA A 1 688 ? 109.999 148.727 118.195 1.00 59.82 688 ALA A CA 1
ATOM 5149 C C . ALA A 1 688 ? 109.980 149.753 119.320 1.00 58.36 688 ALA A C 1
ATOM 5150 O O . ALA A 1 688 ? 110.410 150.890 119.106 1.00 63.04 688 ALA A O 1
ATOM 5152 N N . GLN A 1 689 ? 109.500 149.387 120.506 1.00 51.10 689 GLN A N 1
ATOM 5153 C CA . GLN A 1 689 ? 109.389 150.324 121.615 1.00 50.42 689 GLN A CA 1
ATOM 5154 C C . GLN A 1 689 ? 110.337 150.043 122.769 1.00 51.84 689 GLN A C 1
ATOM 5155 O O . GLN A 1 689 ? 110.819 150.991 123.387 1.00 56.25 689 GLN A O 1
ATOM 5161 N N . VAL A 1 690 ? 110.625 148.771 123.058 1.00 46.31 690 VAL A N 1
ATOM 5162 C CA . VAL A 1 690 ? 111.238 148.388 124.328 1.00 44.90 690 VAL A CA 1
ATOM 5163 C C . VAL A 1 690 ? 112.562 149.114 124.514 1.00 45.27 690 VAL A C 1
ATOM 5164 O O . VAL A 1 690 ? 113.511 148.921 123.744 1.00 52.72 690 VAL A O 1
ATOM 5168 N N . GLY A 1 691 ? 112.635 149.947 125.553 1.00 36.79 691 GLY A N 1
ATOM 5169 C CA . GLY A 1 691 ? 113.793 150.748 125.855 1.00 45.24 691 GLY A CA 1
ATOM 5170 C C . GLY A 1 691 ? 113.729 152.158 125.306 1.00 45.03 691 GLY A C 1
ATOM 5171 O O . GLY A 1 691 ? 114.230 153.086 125.947 1.00 48.44 691 GLY A O 1
ATOM 5172 N N . ILE A 1 692 ? 113.123 152.338 124.137 1.00 50.64 692 ILE A N 1
ATOM 5173 C CA . ILE A 1 692 ? 113.007 153.658 123.526 1.00 45.96 692 ILE A CA 1
ATOM 5174 C C . ILE A 1 692 ? 111.775 154.397 124.031 1.00 51.31 692 ILE A C 1
ATOM 5175 O O . ILE A 1 692 ? 111.846 155.582 124.361 1.00 54.74 692 ILE A O 1
ATOM 5180 N N . THR A 1 693 ? 110.639 153.711 124.097 1.00 47.87 693 THR A N 1
ATOM 5181 C CA . THR A 1 693 ? 109.397 154.301 124.569 1.00 51.30 693 THR A CA 1
ATOM 5182 C C . THR A 1 693 ? 108.535 153.189 125.148 1.00 50.85 693 THR A C 1
ATOM 5183 O O . THR A 1 693 ? 108.819 152.003 124.974 1.00 51.47 693 THR A O 1
ATOM 5187 N N . SER A 1 694 ? 107.488 153.581 125.862 1.00 53.67 694 SER A N 1
ATOM 5188 C CA . SER A 1 694 ? 106.570 152.616 126.444 1.00 56.62 694 SER A CA 1
ATOM 5189 C C . SER A 1 694 ? 105.140 153.087 126.237 1.00 53.37 694 SER A C 1
ATOM 5190 O O . SER A 1 694 ? 104.877 154.295 126.226 1.00 56.94 694 SER A O 1
ATOM 5193 N N . PRO A 1 695 ? 104.199 152.157 126.054 1.00 54.57 695 PRO A N 1
ATOM 5194 C CA . PRO A 1 695 ? 102.793 152.562 125.898 1.00 55.29 695 PRO A CA 1
ATOM 5195 C C . PRO A 1 695 ? 102.236 153.292 127.104 1.00 57.29 695 PRO A C 1
ATOM 5196 O O . PRO A 1 695 ? 101.390 154.179 126.940 1.00 59.30 695 PRO A O 1
ATOM 5200 N N . GLY A 1 696 ? 102.679 152.945 128.313 1.00 54.48 696 GLY A N 1
ATOM 5201 C CA . GLY A 1 696 ? 102.216 153.659 129.491 1.00 52.51 696 GLY A CA 1
ATOM 5202 C C . GLY A 1 696 ? 102.682 155.102 129.522 1.00 57.21 696 GLY A C 1
ATOM 5203 O O . GLY A 1 696 ? 101.919 156.001 129.885 1.00 61.16 696 GLY A O 1
ATOM 5204 N N . PHE A 1 697 ? 103.940 155.343 129.150 1.00 56.75 697 PHE A N 1
ATOM 5205 C CA . PHE A 1 697 ? 104.444 156.711 129.078 1.00 58.38 697 PHE A CA 1
ATOM 5206 C C . PHE A 1 697 ? 103.794 157.486 127.940 1.00 60.30 697 PHE A C 1
ATOM 5207 O O . PHE A 1 697 ? 103.664 158.712 128.020 1.00 59.12 697 PHE A O 1
ATOM 5215 N N . ILE A 1 698 ? 103.388 156.790 126.875 1.00 59.69 698 ILE A N 1
ATOM 5216 C CA . ILE A 1 698 ? 102.687 157.440 125.772 1.00 63.22 698 ILE A CA 1
ATOM 5217 C C . ILE A 1 698 ? 101.340 157.978 126.243 1.00 65.90 698 ILE A C 1
ATOM 5218 O O . ILE A 1 698 ? 100.951 159.102 125.905 1.00 67.16 698 ILE A O 1
ATOM 5223 N N . GLY A 1 699 ? 100.615 157.192 127.035 1.00 63.26 699 GLY A N 1
ATOM 5224 C CA . GLY A 1 699 ? 99.344 157.631 127.573 1.00 62.62 699 GLY A CA 1
ATOM 5225 C C . GLY A 1 699 ? 98.257 156.579 127.522 1.00 65.74 699 GLY A C 1
ATOM 5226 O O . GLY A 1 699 ? 97.114 156.843 127.905 1.00 68.20 699 GLY A O 1
ATOM 5227 N N . ALA A 1 700 ? 98.595 155.383 127.050 1.00 60.17 700 ALA A N 1
ATOM 5228 C CA . ALA A 1 700 ? 97.622 154.304 126.987 1.00 59.79 700 ALA A CA 1
ATOM 5229 C C . ALA A 1 700 ? 97.264 153.821 128.388 1.00 64.34 700 ALA A C 1
ATOM 5230 O O . ALA A 1 700 ? 98.069 153.887 129.319 1.00 68.46 700 ALA A O 1
ATOM 5232 N N . ASP A 1 701 ? 96.032 153.330 128.531 1.00 62.01 701 ASP A N 1
ATOM 5233 C CA . ASP A 1 701 ? 95.547 152.836 129.812 1.00 62.29 701 ASP A CA 1
ATOM 5234 C C . ASP A 1 701 ? 95.670 151.329 129.964 1.00 60.23 701 ASP A C 1
ATOM 5235 O O . ASP A 1 701 ? 95.637 150.834 131.095 1.00 60.45 701 ASP A O 1
ATOM 5240 N N . VAL A 1 702 ? 95.809 150.594 128.865 1.00 58.61 702 VAL A N 1
ATOM 5241 C CA . VAL A 1 702 ? 95.888 149.139 128.909 1.00 61.72 702 VAL A CA 1
ATOM 5242 C C . VAL A 1 702 ? 96.478 148.664 127.590 1.00 59.35 702 VAL A C 1
ATOM 5243 O O . VAL A 1 702 ? 96.203 149.232 126.531 1.00 62.20 702 VAL A O 1
ATOM 5247 N N . SER A 1 703 ? 97.301 147.623 127.665 1.00 52.73 703 SER A N 1
ATOM 5248 C CA . SER A 1 703 ? 97.919 147.039 126.486 1.00 54.40 703 SER A CA 1
ATOM 5249 C C . SER A 1 703 ? 98.153 145.561 126.750 1.00 57.01 703 SER A C 1
ATOM 5250 O O . SER A 1 703 ? 98.113 145.105 127.893 1.00 62.03 703 SER A O 1
ATOM 5253 N N . HIS A 1 704 ? 98.388 144.813 125.678 1.00 61.01 704 HIS A N 1
ATOM 5254 C CA . HIS A 1 704 ? 98.743 143.405 125.773 1.00 59.98 704 HIS A CA 1
ATOM 5255 C C . HIS A 1 704 ? 100.107 143.191 125.136 1.00 60.05 704 HIS A C 1
ATOM 5256 O O . HIS A 1 704 ? 100.433 143.806 124.118 1.00 55.96 704 HIS A O 1
ATOM 5263 N N . LEU A 1 705 ? 100.909 142.330 125.753 1.00 62.25 705 LEU A N 1
ATOM 5264 C CA . LEU A 1 705 ? 102.267 142.060 125.306 1.00 64.15 705 LEU A CA 1
ATOM 5265 C C . LEU A 1 705 ? 102.331 140.668 124.697 1.00 66.34 705 LEU A C 1
ATOM 5266 O O . LEU A 1 705 ? 101.905 139.693 125.323 1.00 65.84 705 LEU A O 1
ATOM 5271 N N . ASN A 1 706 ? 102.857 140.580 123.478 1.00 69.01 706 ASN A N 1
ATOM 5272 C CA . ASN A 1 706 ? 103.056 139.294 122.811 1.00 70.37 706 ASN A CA 1
ATOM 5273 C C . ASN A 1 706 ? 104.453 138.805 123.162 1.00 74.12 706 ASN A C 1
ATOM 5274 O O . ASN A 1 706 ? 105.430 139.105 122.475 1.00 76.05 706 ASN A O 1
ATOM 5279 N N . LEU A 1 707 ? 104.552 138.040 124.251 1.00 68.62 707 LEU A N 1
ATOM 5280 C CA . LEU A 1 707 ? 105.847 137.502 124.649 1.00 67.09 707 LEU A CA 1
ATOM 5281 C C . LEU A 1 707 ? 106.421 136.588 123.576 1.00 66.89 707 LEU A C 1
ATOM 5282 O O . LEU A 1 707 ? 107.644 136.443 123.472 1.00 68.04 707 LEU A O 1
ATOM 5287 N N . HIS A 1 708 ? 105.560 135.972 122.764 1.00 73.72 708 HIS A N 1
ATOM 5288 C CA . HIS A 1 708 ? 106.045 135.155 121.661 1.00 75.23 708 HIS A CA 1
ATOM 5289 C C . HIS A 1 708 ? 106.709 135.990 120.575 1.00 76.10 708 HIS A C 1
ATOM 5290 O O . HIS A 1 708 ? 107.527 135.458 119.817 1.00 74.56 708 HIS A O 1
ATOM 5297 N N . LYS A 1 709 ? 106.385 137.280 120.482 1.00 71.68 709 LYS A N 1
ATOM 5298 C CA . LYS A 1 709 ? 107.022 138.162 119.512 1.00 71.93 709 LYS A CA 1
ATOM 5299 C C . LYS A 1 709 ? 108.193 138.932 120.114 1.00 74.24 709 LYS A C 1
ATOM 5300 O O . LYS A 1 709 ? 109.339 138.750 119.697 1.00 76.19 709 LYS A O 1
ATOM 5306 N N . THR A 1 710 ? 107.932 139.768 121.117 1.00 70.20 710 THR A N 1
ATOM 5307 C CA . THR A 1 710 ? 108.930 140.729 121.569 1.00 69.70 710 THR A CA 1
ATOM 5308 C C . THR A 1 710 ? 109.881 140.187 122.631 1.00 67.36 710 THR A C 1
ATOM 5309 O O . THR A 1 710 ? 110.982 140.727 122.780 1.00 70.10 710 THR A O 1
ATOM 5313 N N . PHE A 1 711 ? 109.502 139.142 123.368 1.00 60.19 711 PHE A N 1
ATOM 5314 C CA . PHE A 1 711 ? 110.342 138.631 124.446 1.00 59.87 711 PHE A CA 1
ATOM 5315 C C . PHE A 1 711 ? 110.772 137.186 124.206 1.00 63.81 711 PHE A C 1
ATOM 5316 O O . PHE A 1 711 ? 110.974 136.422 125.152 1.00 59.03 711 PHE A O 1
ATOM 5324 N N . CYS A 1 712 ? 110.897 136.806 122.935 1.00 67.03 712 CYS A N 1
ATOM 5325 C CA . CYS A 1 712 ? 111.646 135.645 122.460 1.00 62.46 712 CYS A CA 1
ATOM 5326 C C . CYS A 1 712 ? 110.986 134.302 122.743 1.00 62.33 712 CYS A C 1
ATOM 5327 O O . CYS A 1 712 ? 111.633 133.264 122.562 1.00 65.16 712 CYS A O 1
ATOM 5330 N N . ILE A 1 713 ? 109.730 134.275 123.167 1.00 58.09 713 ILE A N 1
ATOM 5331 C CA . ILE A 1 713 ? 109.053 132.980 123.308 1.00 57.50 713 ILE A CA 1
ATOM 5332 C C . ILE A 1 713 ? 108.819 132.394 121.920 1.00 62.66 713 ILE A C 1
ATOM 5333 O O . ILE A 1 713 ? 108.237 133.069 121.055 1.00 67.56 713 ILE A O 1
ATOM 5338 N N . PRO A 1 714 ? 109.266 131.173 121.648 1.00 57.89 714 PRO A N 1
ATOM 5339 C CA . PRO A 1 714 ? 109.262 130.680 120.269 1.00 64.99 714 PRO A CA 1
ATOM 5340 C C . PRO A 1 714 ? 107.864 130.420 119.739 1.00 65.00 714 PRO A C 1
ATOM 5341 O O . PRO A 1 714 ? 106.922 130.144 120.486 1.00 63.46 714 PRO A O 1
ATOM 5345 N N . HIS A 1 715 ? 107.745 130.514 118.421 1.00 68.65 715 HIS A N 1
ATOM 5346 C CA . HIS A 1 715 ? 106.588 130.002 117.706 1.00 71.18 715 HIS A CA 1
ATOM 5347 C C . HIS A 1 715 ? 106.872 128.551 117.337 1.00 72.64 715 HIS A C 1
ATOM 5348 O O . HIS A 1 715 ? 107.877 128.263 116.681 1.00 74.38 715 HIS A O 1
ATOM 5355 N N . GLY A 1 716 ? 106.013 127.639 117.779 1.00 62.34 716 GLY A N 1
ATOM 5356 C CA . GLY A 1 716 ? 106.214 126.237 117.472 1.00 62.23 716 GLY A CA 1
ATOM 5357 C C . GLY A 1 716 ? 105.476 125.807 116.223 1.00 61.12 716 GLY A C 1
ATOM 5358 O O . GLY A 1 716 ? 104.738 124.819 116.243 1.00 65.52 716 GLY A O 1
ATOM 5359 N N . GLY A 1 717 ? 105.678 126.531 115.125 1.00 67.47 717 GLY A N 1
ATOM 5360 C CA . GLY A 1 717 ? 104.848 126.378 113.951 1.00 65.37 717 GLY A CA 1
ATOM 5361 C C . GLY A 1 717 ? 103.554 127.157 114.000 1.00 68.43 717 GLY A C 1
ATOM 5362 O O . GLY A 1 717 ? 102.775 127.097 113.042 1.00 70.47 717 GLY A O 1
ATOM 5363 N N . GLY A 1 718 ? 103.302 127.875 115.090 1.00 75.05 718 GLY A N 1
ATOM 5364 C CA . GLY A 1 718 ? 102.140 128.726 115.258 1.00 75.57 718 GLY A CA 1
ATOM 5365 C C . GLY A 1 718 ? 102.437 129.704 116.371 1.00 82.07 718 GLY A C 1
ATOM 5366 O O . GLY A 1 718 ? 103.444 129.587 117.072 1.00 82.89 718 GLY A O 1
ATOM 5367 N N . GLY A 1 719 ? 101.540 130.673 116.542 1.00 86.44 719 GLY A N 1
ATOM 5368 C CA . GLY A 1 719 ? 101.775 131.740 117.489 1.00 83.27 719 GLY A CA 1
ATOM 5369 C C . GLY A 1 719 ? 100.805 131.887 118.652 1.00 83.32 719 GLY A C 1
ATOM 5370 O O . GLY A 1 719 ? 100.393 133.007 118.973 1.00 82.82 719 GLY A O 1
ATOM 5371 N N . PRO A 1 720 ? 100.397 130.770 119.323 1.00 78.65 720 PRO A N 1
ATOM 5372 C CA . PRO A 1 720 ? 99.520 130.875 120.494 1.00 77.18 720 PRO A CA 1
ATOM 5373 C C . PRO A 1 720 ? 100.301 131.052 121.794 1.00 74.12 720 PRO A C 1
ATOM 5374 O O . PRO A 1 720 ? 100.054 130.365 122.791 1.00 76.49 720 PRO A O 1
ATOM 5378 N N . GLY A 1 721 ? 101.254 131.977 121.793 1.00 71.06 721 GLY A N 1
ATOM 5379 C CA . GLY A 1 721 ? 102.094 132.209 122.947 1.00 73.65 721 GLY A CA 1
ATOM 5380 C C . GLY A 1 721 ? 101.406 133.074 123.983 1.00 75.65 721 GLY A C 1
ATOM 5381 O O . GLY A 1 721 ? 100.226 133.409 123.883 1.00 74.56 721 GLY A O 1
ATOM 5382 N N . MET A 1 722 ? 102.177 133.449 124.998 1.00 70.44 722 MET A N 1
ATOM 5383 C CA . MET A 1 722 ? 101.631 134.226 126.102 1.00 67.84 722 MET A CA 1
ATOM 5384 C C . MET A 1 722 ? 101.110 135.575 125.622 1.00 66.16 722 MET A C 1
ATOM 5385 O O . MET A 1 722 ? 101.711 136.226 124.764 1.00 74.27 722 MET A O 1
ATOM 5390 N N . GLY A 1 723 ? 99.978 135.987 126.185 1.00 65.97 723 GLY A N 1
ATOM 5391 C CA . GLY A 1 723 ? 99.381 137.265 125.876 1.00 64.98 723 GLY A CA 1
ATOM 5392 C C . GLY A 1 723 ? 99.117 138.156 127.079 1.00 67.88 723 GLY A C 1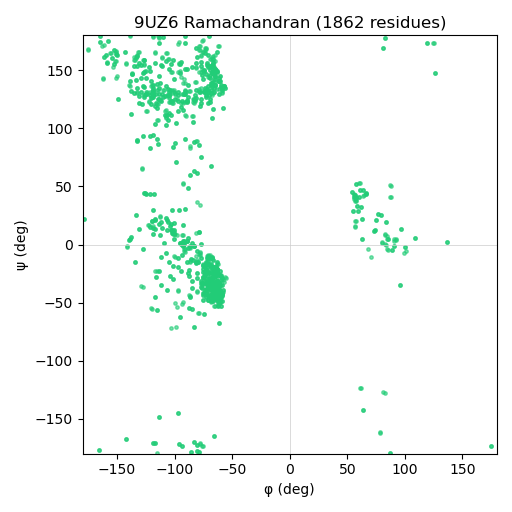
ATOM 5393 O O . GLY A 1 723 ? 98.043 138.754 127.185 1.00 66.06 723 GLY A O 1
ATOM 5394 N N . PRO A 1 724 ? 100.067 138.255 128.018 1.00 64.97 724 PRO A N 1
ATOM 5395 C CA . PRO A 1 724 ? 99.797 139.012 129.246 1.00 63.22 724 PRO A CA 1
ATOM 5396 C C . PRO A 1 724 ? 99.533 140.482 128.957 1.00 61.23 724 PRO A C 1
ATOM 5397 O O . PRO A 1 724 ? 100.064 141.059 128.006 1.00 59.06 724 PRO A O 1
ATOM 5401 N N . ILE A 1 725 ? 98.699 141.087 129.796 1.00 54.14 725 ILE A N 1
ATOM 5402 C CA . ILE A 1 725 ? 98.254 142.461 129.610 1.00 60.98 725 ILE A CA 1
ATOM 5403 C C . ILE A 1 725 ? 98.810 143.330 130.729 1.00 59.88 725 ILE A C 1
ATOM 5404 O O . ILE A 1 725 ? 98.951 142.880 131.872 1.00 60.50 725 ILE A O 1
ATOM 5409 N N . GLY A 1 726 ? 99.138 144.571 130.391 1.00 57.34 726 GLY A N 1
ATOM 5410 C CA . GLY A 1 726 ? 99.542 145.577 131.361 1.00 53.63 726 GLY A CA 1
ATOM 5411 C C . GLY A 1 726 ? 98.484 146.664 131.429 1.00 52.19 726 GLY A C 1
ATOM 5412 O O . GLY A 1 726 ? 97.943 147.076 130.402 1.00 59.66 726 GLY A O 1
ATOM 5413 N N . VAL A 1 727 ? 98.189 147.119 132.645 1.00 50.17 727 VAL A N 1
ATOM 5414 C CA . VAL A 1 727 ? 97.116 148.073 132.881 1.00 56.43 727 VAL A CA 1
ATOM 5415 C C . VAL A 1 727 ? 97.625 149.188 133.783 1.00 55.27 727 VAL A C 1
ATOM 5416 O O . VAL A 1 727 ? 98.651 149.062 134.454 1.00 58.22 727 VAL A O 1
ATOM 5420 N N . LYS A 1 728 ? 96.886 150.292 133.789 1.00 61.78 728 LYS A N 1
ATOM 5421 C CA . LYS A 1 728 ? 97.129 151.361 134.741 1.00 60.74 728 LYS A CA 1
ATOM 5422 C C . LYS A 1 728 ? 96.526 150.989 136.094 1.00 62.94 728 LYS A C 1
ATOM 5423 O O . LYS A 1 728 ? 95.963 149.907 136.277 1.00 66.83 728 LYS A O 1
ATOM 5429 N N . ALA A 1 729 ? 96.647 151.900 137.061 1.00 66.07 729 ALA A N 1
ATOM 5430 C CA . ALA A 1 729 ? 96.210 151.601 138.422 1.00 65.25 729 ALA A CA 1
ATOM 5431 C C . ALA A 1 729 ? 94.703 151.386 138.495 1.00 68.60 729 ALA A C 1
ATOM 5432 O O . ALA A 1 729 ? 94.231 150.497 139.212 1.00 66.86 729 ALA A O 1
ATOM 5434 N N . HIS A 1 730 ? 93.932 152.189 137.758 1.00 69.21 730 HIS A N 1
ATOM 5435 C CA . HIS A 1 730 ? 92.478 152.133 137.878 1.00 65.02 730 HIS A CA 1
ATOM 5436 C C . HIS A 1 730 ? 91.896 150.880 137.231 1.00 67.82 730 HIS A C 1
ATOM 5437 O O . HIS A 1 730 ? 90.812 150.435 137.623 1.00 71.18 730 HIS A O 1
ATOM 5444 N N . LEU A 1 731 ? 92.583 150.302 136.250 1.00 63.14 731 LEU A N 1
ATOM 5445 C CA . LEU A 1 731 ? 92.123 149.075 135.613 1.00 63.99 731 LEU A CA 1
ATOM 5446 C C . LEU A 1 731 ? 92.665 147.813 136.271 1.00 65.18 731 LEU A C 1
ATOM 5447 O O . LEU A 1 731 ? 92.250 146.713 135.893 1.00 68.14 731 LEU A O 1
ATOM 5452 N N . ALA A 1 732 ? 93.576 147.945 137.234 1.00 61.96 732 ALA A N 1
ATOM 5453 C CA . ALA A 1 732 ? 94.154 146.771 137.885 1.00 62.31 732 ALA A CA 1
ATOM 5454 C C . ALA A 1 732 ? 93.130 145.861 138.560 1.00 62.03 732 ALA A C 1
ATOM 5455 O O . ALA A 1 732 ? 93.273 144.632 138.435 1.00 63.99 732 ALA A O 1
ATOM 5457 N N . PRO A 1 733 ? 92.117 146.355 139.282 1.00 59.90 733 PRO A N 1
ATOM 5458 C CA . PRO A 1 733 ? 91.178 145.430 139.941 1.00 61.66 733 PRO A CA 1
ATOM 5459 C C . PRO A 1 733 ? 90.387 144.548 138.987 1.00 61.43 733 PRO A C 1
ATOM 5460 O O . PRO A 1 733 ? 89.817 143.545 139.431 1.00 62.90 733 PRO A O 1
ATOM 5464 N N . PHE A 1 734 ? 90.325 144.885 137.700 1.00 69.32 734 PHE A N 1
ATOM 5465 C CA . PHE A 1 734 ? 89.400 144.246 136.774 1.00 64.83 734 PHE A CA 1
ATOM 5466 C C . PHE A 1 734 ? 90.074 143.279 135.808 1.00 64.77 734 PHE A C 1
ATOM 5467 O O . PHE A 1 734 ? 89.441 142.852 134.838 1.00 70.87 734 PHE A O 1
ATOM 5475 N N . VAL A 1 735 ? 91.330 142.919 136.045 1.00 64.12 735 VAL A N 1
ATOM 5476 C CA . VAL A 1 735 ? 92.015 141.937 135.207 1.00 66.95 735 VAL A CA 1
ATOM 5477 C C . VAL A 1 735 ? 91.421 140.562 135.495 1.00 64.89 735 VAL A C 1
ATOM 5478 O O . VAL A 1 735 ? 90.837 140.360 136.569 1.00 66.55 735 VAL A O 1
ATOM 5482 N N . PRO A 1 736 ? 91.517 139.602 134.573 1.00 63.98 736 PRO A N 1
ATOM 5483 C CA . PRO A 1 736 ? 90.911 138.287 134.818 1.00 65.71 736 PRO A CA 1
ATOM 5484 C C . PRO A 1 736 ? 91.512 137.603 136.036 1.00 67.49 736 PRO A C 1
ATOM 5485 O O . PRO A 1 736 ? 92.710 137.706 136.305 1.00 66.68 736 PRO A O 1
ATOM 5489 N N . GLY A 1 737 ? 90.660 136.899 136.775 1.00 61.26 737 GLY A N 1
ATOM 5490 C CA . GLY A 1 737 ? 91.102 136.176 137.948 1.00 64.50 737 GLY A CA 1
ATOM 5491 C C . GLY A 1 737 ? 90.989 134.676 137.788 1.00 66.43 737 GLY A C 1
ATOM 5492 O O . GLY A 1 737 ? 91.130 134.152 136.681 1.00 66.05 737 GLY A O 1
ATOM 5493 N N . HIS A 1 738 ? 90.739 133.972 138.889 1.00 66.61 738 HIS A N 1
ATOM 5494 C CA . HIS A 1 738 ? 90.578 132.528 138.849 1.00 60.97 738 HIS A CA 1
ATOM 5495 C C . HIS A 1 738 ? 89.682 132.104 140.001 1.00 61.33 738 HIS A C 1
ATOM 5496 O O . HIS A 1 738 ? 89.570 132.796 141.0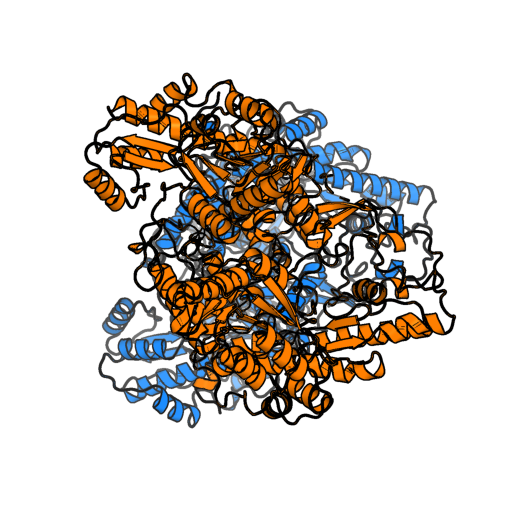14 1.00 65.29 738 HIS A O 1
ATOM 5503 N N . SER A 1 739 ? 89.038 130.954 139.830 1.00 60.10 739 SER A N 1
ATOM 5504 C CA . SER A 1 739 ? 88.141 130.406 140.839 1.00 64.25 739 SER A CA 1
ATOM 5505 C C . SER A 1 739 ? 88.720 129.207 141.571 1.00 63.01 739 SER A C 1
ATOM 5506 O O . SER A 1 739 ? 88.533 129.083 142.782 1.00 66.84 739 SER A O 1
ATOM 5509 N N . VAL A 1 740 ? 89.419 128.319 140.865 1.00 59.88 740 VAL A N 1
ATOM 5510 C CA . VAL A 1 740 ? 89.997 127.146 141.510 1.00 62.09 740 VAL A CA 1
ATOM 5511 C C . VAL A 1 740 ? 91.165 127.542 142.404 1.00 65.89 740 VAL A C 1
ATOM 5512 O O . VAL A 1 740 ? 91.295 127.056 143.533 1.00 65.30 740 VAL A O 1
ATOM 5516 N N . VAL A 1 741 ? 92.025 128.434 141.921 1.00 65.50 741 VAL A N 1
ATOM 5517 C CA . VAL A 1 741 ? 93.261 128.805 142.600 1.00 62.24 741 VAL A CA 1
ATOM 5518 C C . VAL A 1 741 ? 93.085 130.188 143.210 1.00 64.75 741 VAL A C 1
ATOM 5519 O O . VAL A 1 741 ? 92.579 131.104 142.551 1.00 67.38 741 VAL A O 1
ATOM 5523 N N . GLN A 1 742 ? 93.492 130.334 144.469 1.00 70.74 742 GLN A N 1
ATOM 5524 C CA . GLN A 1 742 ? 93.476 131.613 145.167 1.00 72.57 742 GLN A CA 1
ATOM 5525 C C . GLN A 1 742 ? 94.878 131.909 145.677 1.00 73.51 742 GLN A C 1
ATOM 5526 O O . GLN A 1 742 ? 95.392 131.190 146.540 1.00 75.05 742 GLN A O 1
ATOM 5532 N N . ILE A 1 743 ? 95.492 132.962 145.144 1.00 73.89 743 ILE A N 1
ATOM 5533 C CA . ILE A 1 743 ? 96.802 133.428 145.586 1.00 73.47 743 ILE A CA 1
ATOM 5534 C C . ILE A 1 743 ? 96.689 134.916 145.879 1.00 73.95 743 ILE A C 1
ATOM 5535 O O . ILE A 1 743 ? 96.341 135.702 144.989 1.00 75.71 743 ILE A O 1
ATOM 5540 N N . GLU A 1 744 ? 96.983 135.302 147.117 1.00 80.22 744 GLU A N 1
ATOM 5541 C CA . GLU A 1 744 ? 96.848 136.695 147.523 1.00 77.94 744 GLU A CA 1
ATOM 5542 C C . GLU A 1 744 ? 97.959 137.540 146.913 1.00 81.27 744 GLU A C 1
ATOM 5543 O O . GLU A 1 744 ? 99.138 137.180 146.979 1.00 79.30 744 GLU A O 1
ATOM 5549 N N . GLY A 1 745 ? 97.578 138.668 146.317 1.00 80.48 745 GLY A N 1
ATOM 5550 C CA . GLY A 1 745 ? 98.523 139.586 145.723 1.00 79.53 745 GLY A CA 1
ATOM 5551 C C . GLY A 1 745 ? 98.938 139.259 144.307 1.00 80.33 745 GLY A C 1
ATOM 5552 O O . GLY A 1 745 ? 99.686 140.039 143.705 1.00 81.52 745 GLY A O 1
ATOM 5553 N N . MET A 1 746 ? 98.483 138.136 143.755 1.00 74.23 746 MET A N 1
ATOM 5554 C CA . MET A 1 746 ? 98.865 137.731 142.411 1.00 74.98 746 MET A CA 1
ATOM 5555 C C . MET A 1 746 ? 97.699 137.262 141.556 1.00 72.75 746 MET A C 1
ATOM 5556 O O . MET A 1 746 ? 97.856 137.168 140.334 1.00 75.03 746 MET A O 1
ATOM 5561 N N . LEU A 1 747 ? 96.545 136.966 142.149 1.00 65.69 747 LEU A N 1
ATOM 5562 C CA . LEU A 1 747 ? 95.377 136.505 141.414 1.00 66.20 747 LEU A CA 1
ATOM 5563 C C . LEU A 1 747 ? 94.145 137.195 141.971 1.00 71.39 747 LEU A C 1
ATOM 5564 O O . LEU A 1 747 ? 93.953 137.235 143.189 1.00 72.59 747 LEU A O 1
ATOM 5569 N N . THR A 1 748 ? 93.315 137.735 141.084 1.00 72.64 748 THR A N 1
ATOM 5570 C CA . THR A 1 748 ? 92.058 138.339 141.491 1.00 71.39 748 THR A CA 1
ATOM 5571 C C . THR A 1 748 ? 90.950 137.289 141.459 1.00 70.47 748 THR A C 1
ATOM 5572 O O . THR A 1 748 ? 91.168 136.126 141.115 1.00 68.61 748 THR A O 1
ATOM 5576 N N . ARG A 1 749 ? 89.739 137.703 141.829 1.00 70.36 749 ARG A N 1
ATOM 5577 C CA . ARG A 1 749 ? 88.577 136.826 141.825 1.00 70.77 749 ARG A CA 1
ATOM 5578 C C . ARG A 1 749 ? 87.643 137.103 140.652 1.00 71.69 749 ARG A C 1
ATOM 5579 O O . ARG A 1 749 ? 86.486 136.670 140.670 1.00 75.65 749 ARG A O 1
ATOM 5587 N N . GLN A 1 750 ? 88.120 137.818 139.638 1.00 67.80 750 GLN A N 1
ATOM 5588 C CA . GLN A 1 750 ? 87.319 138.079 138.455 1.00 67.89 750 GLN A CA 1
ATOM 5589 C C . GLN A 1 750 ? 87.199 136.813 137.608 1.00 70.00 750 GLN A C 1
ATOM 5590 O O . GLN A 1 750 ? 87.881 135.810 137.834 1.00 72.50 750 GLN A O 1
ATOM 5596 N N . GLY A 1 751 ? 86.303 136.865 136.627 1.00 62.21 751 GLY A N 1
ATOM 5597 C CA . GLY A 1 751 ? 86.116 135.752 135.719 1.00 59.67 751 GLY A CA 1
ATOM 5598 C C . GLY A 1 751 ? 87.376 135.386 134.963 1.00 59.05 751 GLY A C 1
ATOM 5599 O O . GLY A 1 751 ? 88.036 136.254 134.386 1.00 59.73 751 GLY A O 1
ATOM 5600 N N . ALA A 1 752 ? 87.717 134.101 134.956 1.00 62.11 752 ALA A N 1
ATOM 5601 C CA . ALA A 1 752 ? 88.947 133.658 134.321 1.00 58.06 752 ALA A CA 1
ATOM 5602 C C . ALA A 1 752 ? 88.836 133.721 132.804 1.00 62.21 752 ALA A C 1
ATOM 5603 O O . ALA A 1 752 ? 87.768 133.510 132.222 1.00 64.39 752 ALA A O 1
ATOM 5605 N N . VAL A 1 753 ? 89.963 134.020 132.163 1.00 55.79 753 VAL A N 1
ATOM 5606 C CA . VAL A 1 753 ? 90.040 134.024 130.709 1.00 54.75 753 VAL A CA 1
ATOM 5607 C C . VAL A 1 753 ? 90.701 132.760 130.166 1.00 54.50 753 VAL A C 1
ATOM 5608 O O . VAL A 1 753 ? 90.510 132.435 128.985 1.00 56.57 753 VAL A O 1
ATOM 5612 N N . SER A 1 754 ? 91.445 132.028 130.993 1.00 51.47 754 SER A N 1
ATOM 5613 C CA . SER A 1 754 ? 92.115 130.799 130.598 1.00 52.14 754 SER A CA 1
ATOM 5614 C C . SER A 1 754 ? 91.822 129.712 131.622 1.00 53.06 754 SER A C 1
ATOM 5615 O O . SER A 1 754 ? 91.330 129.976 132.722 1.00 53.90 754 SER A O 1
ATOM 5618 N N . ALA A 1 755 ? 92.118 128.469 131.238 1.00 54.35 755 ALA A N 1
ATOM 5619 C CA . ALA A 1 755 ? 91.908 127.342 132.141 1.00 51.99 755 ALA A CA 1
ATOM 5620 C C . ALA A 1 755 ? 92.835 127.413 133.349 1.00 55.92 755 ALA A C 1
ATOM 5621 O O . ALA A 1 755 ? 92.407 127.165 134.481 1.00 54.98 755 ALA A O 1
ATOM 5623 N N . ALA A 1 756 ? 94.108 127.746 133.128 1.00 54.34 756 ALA A N 1
ATOM 5624 C CA . ALA A 1 756 ? 95.082 127.851 134.202 1.00 50.55 756 ALA A CA 1
ATOM 5625 C C . ALA A 1 756 ? 95.095 129.261 134.786 1.00 51.29 756 ALA A C 1
ATOM 5626 O O . ALA A 1 756 ? 94.784 130.232 134.089 1.00 49.17 756 ALA A O 1
ATOM 5628 N N . PRO A 1 757 ? 95.438 129.393 136.070 1.00 57.36 757 PRO A N 1
ATOM 5629 C CA . PRO A 1 757 ? 95.521 130.735 136.673 1.00 56.82 757 PRO A CA 1
ATOM 5630 C C . PRO A 1 757 ? 96.550 131.644 136.023 1.00 53.53 757 PRO A C 1
ATOM 5631 O O . PRO A 1 757 ? 96.339 132.862 135.978 1.00 55.50 757 PRO A O 1
ATOM 5635 N N . PHE A 1 758 ? 97.663 131.099 135.526 1.00 44.32 758 PHE A N 1
ATOM 5636 C CA . PHE A 1 758 ? 98.710 131.900 134.902 1.00 48.97 758 PHE A CA 1
ATOM 5637 C C . PHE A 1 758 ? 98.902 131.550 133.432 1.00 52.01 758 PHE A C 1
ATOM 5638 O O . PHE A 1 758 ? 99.968 131.820 132.870 1.00 57.61 758 PHE A O 1
ATOM 5646 N N . GLY A 1 759 ? 97.892 130.960 132.798 1.00 50.28 759 GLY A N 1
ATOM 5647 C CA . GLY A 1 759 ? 98.030 130.555 131.410 1.00 47.77 759 GLY A CA 1
ATOM 5648 C C . GLY A 1 759 ? 99.099 129.495 131.250 1.00 49.70 759 GLY A C 1
ATOM 5649 O O . GLY A 1 759 ? 99.266 128.611 132.098 1.00 48.13 759 GLY A O 1
ATOM 5650 N N . SER A 1 760 ? 99.840 129.582 130.149 1.00 43.72 760 SER A N 1
ATOM 5651 C CA . SER A 1 760 ? 100.962 128.682 129.892 1.00 45.53 760 SER A CA 1
ATOM 5652 C C . SER A 1 760 ? 102.151 129.162 130.714 1.00 49.14 760 SER A C 1
ATOM 5653 O O . SER A 1 760 ? 103.006 129.911 130.240 1.00 50.03 760 SER A O 1
ATOM 5656 N N . ALA A 1 761 ? 102.203 128.722 131.973 1.00 47.25 761 ALA A N 1
ATOM 5657 C CA . ALA A 1 761 ? 103.213 129.220 132.898 1.00 43.86 761 ALA A CA 1
ATOM 5658 C C . ALA A 1 761 ? 104.597 128.644 132.632 1.00 33.14 761 ALA A C 1
ATOM 5659 O O . ALA A 1 761 ? 105.590 129.250 133.041 1.00 50.14 761 ALA A O 1
ATOM 5661 N N . SER A 1 762 ? 104.690 127.504 131.952 1.00 35.13 762 SER A N 1
ATOM 5662 C CA . SER A 1 762 ? 105.974 126.843 131.769 1.00 37.55 762 SER A CA 1
ATOM 5663 C C . SER A 1 762 ? 106.778 127.401 130.602 1.00 37.89 762 SER A C 1
ATOM 5664 O O . SER A 1 762 ? 107.894 126.930 130.367 1.00 50.24 762 SER A O 1
ATOM 5667 N N . ILE A 1 763 ? 106.250 128.376 129.865 1.00 42.73 763 ILE A N 1
ATOM 5668 C CA . ILE A 1 763 ? 107.039 129.102 128.874 1.00 44.74 763 ILE A CA 1
ATOM 5669 C C . ILE A 1 763 ? 107.374 130.517 129.316 1.00 40.20 763 ILE A C 1
ATOM 5670 O O . ILE A 1 763 ? 108.160 131.191 128.632 1.00 50.69 763 ILE A O 1
ATOM 5675 N N . LEU A 1 764 ? 106.811 130.988 130.428 1.00 40.74 764 LEU A N 1
ATOM 5676 C CA . LEU A 1 764 ? 107.279 132.231 131.029 1.00 37.01 764 LEU A CA 1
ATOM 5677 C C . LEU A 1 764 ? 108.753 132.213 131.438 1.00 40.28 764 LEU A C 1
ATOM 5678 O O . LEU A 1 764 ? 109.350 133.304 131.500 1.00 40.15 764 LEU A O 1
ATOM 5683 N N . PRO A 1 765 ? 109.383 131.068 131.745 1.00 48.90 765 PRO A N 1
ATOM 5684 C CA . PRO A 1 765 ? 110.840 131.088 131.929 1.00 42.33 765 PRO A CA 1
ATOM 5685 C C . PRO A 1 765 ? 111.595 131.624 130.730 1.00 36.78 765 PRO A C 1
ATOM 5686 O O . PRO A 1 765 ? 112.679 132.181 130.910 1.00 48.45 765 PRO A O 1
ATOM 5690 N N . ILE A 1 766 ? 111.062 131.483 129.515 1.00 31.39 766 ILE A N 1
ATOM 5691 C CA . ILE A 1 766 ? 111.730 132.046 128.343 1.00 38.57 766 ILE A CA 1
ATOM 5692 C C . ILE A 1 766 ? 111.839 133.561 128.472 1.00 39.65 766 ILE A C 1
ATOM 5693 O O . ILE A 1 766 ? 112.916 134.142 128.298 1.00 40.28 766 ILE A O 1
ATOM 5698 N N . SER A 1 767 ? 110.720 134.220 128.781 1.00 40.98 767 SER A N 1
ATOM 5699 C CA . SER A 1 767 ? 110.723 135.670 128.932 1.00 38.02 767 SER A CA 1
ATOM 5700 C C . SER A 1 767 ? 111.568 136.102 130.121 1.00 36.36 767 SER A C 1
ATOM 5701 O O . SER A 1 767 ? 112.295 137.102 130.044 1.00 41.92 767 SER A O 1
ATOM 5704 N N . TRP A 1 768 ? 111.483 135.362 131.230 1.00 39.70 768 TRP A N 1
ATOM 5705 C CA . TRP A 1 768 ? 112.315 135.674 132.386 1.00 35.28 768 TRP A CA 1
ATOM 5706 C C . TRP A 1 768 ? 113.794 135.619 132.021 1.00 30.79 768 TRP A C 1
ATOM 5707 O O . TRP A 1 768 ? 114.554 136.546 132.324 1.00 25.44 768 TRP A O 1
ATOM 5718 N N . MET A 1 769 ? 114.213 134.538 131.359 1.00 40.86 769 MET A N 1
ATOM 5719 C CA . MET A 1 769 ? 115.608 134.377 130.975 1.00 40.64 769 MET A CA 1
ATOM 5720 C C . MET A 1 769 ? 116.040 135.467 130.009 1.00 32.18 769 MET A C 1
ATOM 5721 O O . MET A 1 769 ? 117.140 136.013 130.134 1.00 40.04 769 MET A O 1
ATOM 5726 N N . TYR A 1 770 ? 115.179 135.807 129.048 1.00 38.24 770 TYR A N 1
ATOM 5727 C CA . TYR A 1 770 ? 115.527 136.829 128.069 1.00 29.76 770 TYR A CA 1
ATOM 5728 C C . TYR A 1 770 ? 115.757 138.178 128.738 1.00 33.62 770 TYR A C 1
ATOM 5729 O O . TYR A 1 770 ? 116.780 138.832 128.504 1.00 26.46 770 TYR A O 1
ATOM 5738 N N . ILE A 1 771 ? 114.820 138.605 129.588 1.00 34.65 771 ILE A N 1
ATOM 5739 C CA . ILE A 1 771 ? 114.968 139.901 130.243 1.00 24.96 771 ILE A CA 1
ATOM 5740 C C . ILE A 1 771 ? 116.170 139.896 131.180 1.00 36.68 771 ILE A C 1
ATOM 5741 O O . ILE A 1 771 ? 116.960 140.850 131.201 1.00 41.83 771 ILE A O 1
ATOM 5746 N N . ARG A 1 772 ? 116.340 138.818 131.953 1.00 39.64 772 ARG A N 1
ATOM 5747 C CA . ARG A 1 772 ? 117.452 138.729 132.893 1.00 31.50 772 ARG A CA 1
ATOM 5748 C C . ARG A 1 772 ? 118.794 138.781 132.175 1.00 27.93 772 ARG A C 1
ATOM 5749 O O . ARG A 1 772 ? 119.745 139.401 132.664 1.00 33.43 772 ARG A O 1
ATOM 5757 N N . MET A 1 773 ? 118.890 138.134 131.013 1.00 33.25 773 MET A N 1
ATOM 5758 C CA . MET A 1 773 ? 120.139 138.100 130.268 1.00 24.71 773 MET A CA 1
ATOM 5759 C C . MET A 1 773 ? 120.410 139.402 129.524 1.00 32.44 773 MET A C 1
ATOM 5760 O O . MET A 1 773 ? 121.574 139.769 129.344 1.00 46.05 773 MET A O 1
ATOM 5765 N N . MET A 1 774 ? 119.370 140.112 129.082 1.00 38.19 774 MET A N 1
ATOM 5766 C CA . MET A 1 774 ? 119.604 141.339 128.325 1.00 32.59 774 MET A CA 1
ATOM 5767 C C . MET A 1 774 ? 119.819 142.542 129.236 1.00 37.53 774 MET A C 1
ATOM 5768 O O . MET A 1 774 ? 120.835 143.237 129.130 1.00 38.68 774 MET A O 1
ATOM 5773 N N . GLY A 1 775 ? 118.875 142.814 130.132 1.00 41.85 775 GLY A N 1
ATOM 5774 C CA . GLY A 1 775 ? 118.925 144.039 130.900 1.00 37.07 775 GLY A CA 1
ATOM 5775 C C . GLY A 1 775 ? 118.344 145.213 130.133 1.00 45.20 775 GLY A C 1
ATOM 5776 O O . GLY A 1 775 ? 117.941 145.114 128.972 1.00 50.09 775 GLY A O 1
ATOM 5777 N N . ALA A 1 776 ? 118.313 146.362 130.811 1.00 40.33 776 ALA A N 1
ATOM 5778 C CA . ALA A 1 776 ? 117.670 147.549 130.254 1.00 38.85 776 ALA A CA 1
ATOM 5779 C C . ALA A 1 776 ? 118.359 148.012 128.976 1.00 39.09 776 ALA A C 1
ATOM 5780 O O . ALA A 1 776 ? 117.715 148.193 127.930 1.00 49.18 776 ALA A O 1
ATOM 5782 N N . GLU A 1 777 ? 119.676 148.208 129.045 1.00 32.53 777 GLU A N 1
ATOM 5783 C CA . GLU A 1 777 ? 120.417 148.690 127.889 1.00 34.91 777 GLU A CA 1
ATOM 5784 C C . GLU A 1 777 ? 120.437 147.659 126.774 1.00 38.46 777 GLU A C 1
ATOM 5785 O O . GLU A 1 777 ? 120.392 148.026 125.598 1.00 41.18 777 GLU A O 1
ATOM 5791 N N . GLY A 1 778 ? 120.489 146.373 127.122 1.00 34.31 778 GLY A N 1
ATOM 5792 C CA . GLY A 1 778 ? 120.422 145.340 126.103 1.00 34.48 778 GLY A CA 1
ATOM 5793 C C . GLY A 1 778 ? 119.110 145.352 125.345 1.00 31.47 778 GLY A C 1
ATOM 5794 O O . GLY A 1 778 ? 119.093 145.239 124.118 1.00 35.84 778 GLY A O 1
ATOM 5795 N N . LEU A 1 779 ? 117.993 145.502 126.062 1.00 35.04 779 LEU A N 1
ATOM 5796 C CA . LEU A 1 779 ? 116.693 145.562 125.400 1.00 36.15 779 LEU A CA 1
ATOM 5797 C C . LEU A 1 779 ? 116.575 146.795 124.510 1.00 34.07 779 LEU A C 1
ATOM 5798 O O . LEU A 1 779 ? 116.083 146.710 123.374 1.00 41.77 779 LEU A O 1
ATOM 5803 N N . LYS A 1 780 ? 117.025 147.952 125.007 1.00 37.82 780 LYS A N 1
ATOM 5804 C CA . LYS A 1 780 ? 116.976 149.158 124.184 1.00 37.69 780 LYS A CA 1
ATOM 5805 C C . LYS A 1 780 ? 117.837 149.009 122.934 1.00 38.24 780 LYS A C 1
ATOM 5806 O O . LYS A 1 780 ? 117.424 149.397 121.830 1.00 46.14 780 LYS A O 1
ATOM 5812 N N . LYS A 1 781 ? 119.039 148.448 123.089 1.00 37.37 781 LYS A N 1
ATOM 5813 C CA . LYS A 1 781 ? 119.918 148.241 121.948 1.00 34.39 781 LYS A CA 1
ATOM 5814 C C . LYS A 1 781 ? 119.301 147.277 120.948 1.00 38.05 781 LYS A C 1
ATOM 5815 O O . LYS A 1 781 ? 119.436 147.467 119.738 1.00 42.70 781 LYS A O 1
ATOM 5821 N N . ALA A 1 782 ? 118.627 146.233 121.433 1.00 35.99 782 ALA A N 1
ATOM 5822 C CA . ALA A 1 782 ? 117.956 145.307 120.527 1.00 33.70 782 ALA A CA 1
ATOM 5823 C C . ALA A 1 782 ? 116.877 146.015 119.717 1.00 33.58 782 ALA A C 1
ATOM 5824 O O . ALA A 1 782 ? 116.761 145.803 118.503 1.00 42.13 782 ALA A O 1
ATOM 5826 N N . SER A 1 783 ? 116.089 146.872 120.369 1.00 42.54 783 SER A N 1
ATOM 5827 C CA . SER A 1 783 ? 115.053 147.608 119.647 1.00 35.13 783 SER A CA 1
ATOM 5828 C C . SER A 1 783 ? 115.656 148.504 118.568 1.00 40.45 783 SER A C 1
ATOM 5829 O O . SER A 1 783 ? 115.204 148.504 117.412 1.00 49.24 783 SER A O 1
ATOM 5832 N N . GLN A 1 784 ? 116.694 149.268 118.918 1.00 42.09 784 GLN A N 1
ATOM 5833 C CA . GLN A 1 784 ? 117.233 150.189 117.920 1.00 42.38 784 GLN A CA 1
ATOM 5834 C C . GLN A 1 784 ? 118.025 149.459 116.839 1.00 36.19 784 GLN A C 1
ATOM 5835 O O . GLN A 1 784 ? 118.103 149.940 115.707 1.00 43.26 784 GLN A O 1
ATOM 5841 N N . VAL A 1 785 ? 118.581 148.285 117.142 1.00 38.54 785 VAL A N 1
ATOM 5842 C CA . VAL A 1 785 ? 119.250 147.500 116.110 1.00 32.99 785 VAL A CA 1
ATOM 5843 C C . VAL A 1 785 ? 118.233 146.908 115.141 1.00 35.85 785 VAL A C 1
ATOM 5844 O O . VAL A 1 785 ? 118.487 146.821 113.936 1.00 47.61 785 VAL A O 1
ATOM 5848 N N . ALA A 1 786 ? 117.073 146.481 115.646 1.00 36.96 786 ALA A N 1
ATOM 5849 C CA . ALA A 1 786 ? 116.009 146.048 114.745 1.00 34.28 786 ALA A CA 1
ATOM 5850 C C . ALA A 1 786 ? 115.571 147.190 113.836 1.00 38.92 786 ALA A C 1
ATOM 5851 O O . ALA A 1 786 ? 115.364 146.999 112.626 1.00 47.65 786 ALA A O 1
ATOM 5853 N N . ILE A 1 787 ? 115.441 148.392 114.403 1.00 36.70 787 ILE A N 1
ATOM 5854 C CA . ILE A 1 787 ? 115.124 149.567 113.595 1.00 31.29 787 ILE A CA 1
ATOM 5855 C C . ILE A 1 787 ? 116.193 149.790 112.529 1.00 39.22 787 ILE A C 1
ATOM 5856 O O . ILE A 1 787 ? 115.885 150.076 111.363 1.00 43.72 787 ILE A O 1
ATOM 5861 N N . LEU A 1 788 ? 117.465 149.660 112.912 1.00 39.68 788 LEU A N 1
ATOM 5862 C CA . LEU A 1 788 ? 118.561 149.867 111.971 1.00 39.47 788 LEU A CA 1
ATOM 5863 C C . LEU A 1 788 ? 118.540 148.839 110.847 1.00 39.16 788 LEU A C 1
ATOM 5864 O O . LEU A 1 788 ? 118.793 149.178 109.688 1.00 39.82 788 LEU A O 1
ATOM 5869 N N . ASN A 1 789 ? 118.270 147.574 111.172 1.00 32.94 789 ASN A N 1
ATOM 5870 C CA . ASN A 1 789 ? 118.205 146.543 110.141 1.00 32.29 789 ASN A CA 1
ATOM 5871 C C . ASN A 1 789 ? 117.080 146.825 109.156 1.00 44.63 789 ASN A C 1
ATOM 5872 O O . ASN A 1 789 ? 117.258 146.691 107.935 1.00 45.58 789 ASN A O 1
ATOM 5877 N N . ALA A 1 790 ? 115.911 147.222 109.667 1.00 42.27 790 ALA A N 1
ATOM 5878 C CA . ALA A 1 790 ? 114.809 147.565 108.774 1.00 39.51 790 ALA A CA 1
ATOM 5879 C C . ALA A 1 790 ? 115.175 148.733 107.867 1.00 37.93 790 ALA A C 1
ATOM 5880 O O . ALA A 1 790 ? 114.899 148.705 106.661 1.00 42.36 790 ALA A O 1
ATOM 5882 N N . ASN A 1 791 ? 115.812 149.765 108.424 1.00 47.38 791 ASN A N 1
ATOM 5883 C CA . ASN A 1 791 ? 116.181 150.920 107.612 1.00 43.17 791 ASN A CA 1
ATOM 5884 C C . ASN A 1 791 ? 117.272 150.584 106.604 1.00 39.38 791 ASN A C 1
ATOM 5885 O O . ASN A 1 791 ? 117.291 151.148 105.508 1.00 48.16 791 ASN A O 1
ATOM 5890 N N . TYR A 1 792 ? 118.185 149.678 106.952 1.00 39.93 792 TYR A N 1
ATOM 5891 C CA . TYR A 1 792 ? 119.205 149.250 106.001 1.00 42.42 792 TYR A CA 1
ATOM 5892 C C . TYR A 1 792 ? 118.584 148.508 104.827 1.00 41.76 792 TYR A C 1
ATOM 5893 O O . TYR A 1 792 ? 118.938 148.760 103.667 1.00 46.94 792 TYR A O 1
ATOM 5902 N N . ILE A 1 793 ? 117.651 147.596 105.108 1.00 42.51 793 ILE A N 1
ATOM 5903 C CA . ILE A 1 793 ? 116.960 146.903 104.025 1.00 35.51 793 ILE A CA 1
ATOM 5904 C C . ILE A 1 793 ? 116.191 147.899 103.165 1.00 38.82 793 ILE A C 1
ATOM 5905 O O . ILE A 1 793 ? 116.198 147.811 101.932 1.00 41.65 793 ILE A O 1
ATOM 5910 N N . ALA A 1 794 ? 115.531 148.872 103.800 1.00 46.89 794 ALA A N 1
ATOM 5911 C CA . ALA A 1 794 ? 114.783 149.873 103.046 1.00 41.28 794 ALA A CA 1
ATOM 5912 C C . ALA A 1 794 ? 115.697 150.712 102.159 1.00 47.07 794 ALA A C 1
ATOM 5913 O O . ALA A 1 794 ? 115.353 151.009 101.010 1.00 54.87 794 ALA A O 1
ATOM 5915 N N . SER A 1 795 ? 116.862 151.108 102.672 1.00 48.26 795 SER A N 1
ATOM 5916 C CA . SER A 1 795 ? 117.749 151.971 101.901 1.00 48.82 795 SER A CA 1
ATOM 5917 C C . SER A 1 795 ? 118.453 151.208 100.787 1.00 47.56 795 SER A C 1
ATOM 5918 O O . SER A 1 795 ? 118.811 151.804 99.765 1.00 53.15 795 SER A O 1
ATOM 5921 N N . ARG A 1 796 ? 118.662 149.902 100.956 1.00 50.28 796 ARG A N 1
ATOM 5922 C CA . ARG A 1 796 ? 119.271 149.112 99.894 1.00 43.64 796 ARG A CA 1
ATOM 5923 C C . ARG A 1 796 ? 118.280 148.683 98.817 1.00 51.50 796 ARG A C 1
ATOM 5924 O O . ARG A 1 796 ? 118.714 148.265 97.738 1.00 52.01 796 ARG A O 1
ATOM 5932 N N . LEU A 1 797 ? 116.974 148.781 99.069 1.00 47.48 797 LEU A N 1
ATOM 5933 C CA . LEU A 1 797 ? 115.963 148.302 98.133 1.00 44.44 797 LEU A CA 1
ATOM 5934 C C . LEU A 1 797 ? 115.032 149.401 97.634 1.00 49.43 797 LEU A C 1
ATOM 5935 O O . LEU A 1 797 ? 114.033 149.091 96.978 1.00 55.73 797 LEU A O 1
ATOM 5940 N N . GLN A 1 798 ? 115.321 150.670 97.926 1.00 54.24 798 GLN A N 1
ATOM 5941 C CA . GLN A 1 798 ? 114.391 151.734 97.554 1.00 57.21 798 GLN A CA 1
ATOM 5942 C C . GLN A 1 798 ? 114.335 151.929 96.044 1.00 54.94 798 GLN A C 1
ATOM 5943 O O . GLN A 1 798 ? 113.272 152.233 95.492 1.00 60.23 798 GLN A O 1
ATOM 5949 N N . ASP A 1 799 ? 115.465 151.763 95.358 1.00 60.93 799 ASP A N 1
ATOM 5950 C CA . ASP A 1 799 ? 115.492 151.958 93.913 1.00 60.51 799 ASP A CA 1
ATOM 5951 C C . ASP A 1 799 ? 114.858 150.795 93.158 1.00 63.59 799 ASP A C 1
ATOM 5952 O O . ASP A 1 799 ? 114.344 150.990 92.052 1.00 65.22 799 ASP A O 1
ATOM 5957 N N . ALA A 1 800 ? 114.888 149.590 93.726 1.00 61.40 800 ALA A N 1
ATOM 5958 C CA . ALA A 1 800 ? 114.262 148.443 93.076 1.00 55.24 800 ALA A CA 1
ATOM 5959 C C . ALA A 1 800 ? 112.753 148.444 93.293 1.00 54.31 800 ALA A C 1
ATOM 5960 O O . ALA A 1 800 ? 111.975 148.476 92.335 1.00 57.82 800 ALA A O 1
ATOM 5962 N N . PHE A 1 801 ? 112.322 148.409 94.551 1.00 53.88 801 PHE A N 1
ATOM 5963 C CA . PHE A 1 801 ? 110.915 148.461 94.901 1.00 52.93 801 PHE A CA 1
ATOM 5964 C C . PHE A 1 801 ? 110.650 149.699 95.744 1.00 55.92 801 PHE A C 1
ATOM 5965 O O . PHE A 1 801 ? 111.404 149.968 96.689 1.00 63.12 801 PHE A O 1
ATOM 5973 N N . PRO A 1 802 ? 109.619 150.483 95.433 1.00 58.53 802 PRO A N 1
ATOM 5974 C CA . PRO A 1 802 ? 109.328 151.667 96.248 1.00 55.83 802 PRO A CA 1
ATOM 5975 C C . PRO A 1 802 ? 109.012 151.289 97.687 1.00 59.09 802 PRO A C 1
ATOM 5976 O O . PRO A 1 802 ? 108.333 150.296 97.956 1.00 59.00 802 PRO A O 1
ATOM 5980 N N . VAL A 1 803 ? 109.509 152.100 98.613 1.00 58.02 803 VAL A N 1
ATOM 5981 C CA . VAL A 1 803 ? 109.301 151.890 100.040 1.00 58.24 803 VAL A CA 1
ATOM 5982 C C . VAL A 1 803 ? 108.137 152.765 100.478 1.00 53.67 803 VAL A C 1
ATOM 5983 O O . VAL A 1 803 ? 108.161 153.987 100.292 1.00 59.97 803 VAL A O 1
ATOM 5987 N N . LEU A 1 804 ? 107.120 152.141 101.053 1.00 58.17 804 LEU A N 1
ATOM 5988 C CA . LEU A 1 804 ? 105.899 152.821 101.450 1.00 63.08 804 LEU A CA 1
ATOM 5989 C C . LEU A 1 804 ? 105.949 153.195 102.925 1.00 65.39 804 LEU A C 1
ATOM 5990 O O . LEU A 1 804 ? 106.665 152.584 103.723 1.00 63.51 804 LEU A O 1
ATOM 5995 N N . TYR A 1 805 ? 105.177 154.225 103.274 1.00 67.46 805 TYR A N 1
ATOM 5996 C CA . TYR A 1 805 ? 104.894 154.563 104.668 1.00 68.71 805 TYR A CA 1
ATOM 5997 C C . TYR A 1 805 ? 106.172 154.902 105.432 1.00 69.88 805 TYR A C 1
ATOM 5998 O O . TYR A 1 805 ? 106.465 154.339 106.489 1.00 71.81 805 TYR A O 1
ATOM 6007 N N . THR A 1 806 ? 106.941 155.829 104.878 1.00 64.88 806 THR A N 1
ATOM 6008 C CA . THR A 1 806 ? 108.121 156.323 105.561 1.00 66.94 806 THR A CA 1
ATOM 6009 C C . THR A 1 806 ? 107.732 157.386 106.584 1.00 70.19 806 THR A C 1
ATOM 6010 O O . THR A 1 806 ? 106.686 158.032 106.485 1.00 71.27 806 THR A O 1
ATOM 6014 N N . GLY A 1 807 ? 108.588 157.555 107.578 1.00 70.10 807 GLY A N 1
ATOM 6015 C CA . GLY A 1 807 ? 108.402 158.552 108.614 1.00 66.29 807 GLY A CA 1
ATOM 6016 C C . GLY A 1 807 ? 109.185 159.813 108.328 1.00 69.49 807 GLY A C 1
ATOM 6017 O O . GLY A 1 807 ? 109.340 160.225 107.173 1.00 70.18 807 GLY A O 1
ATOM 6018 N N . ARG A 1 808 ? 109.682 160.437 109.393 1.00 75.95 808 ARG A N 1
ATOM 6019 C CA . ARG A 1 808 ? 110.493 161.636 109.245 1.00 73.72 808 ARG A CA 1
ATOM 6020 C C . ARG A 1 808 ? 111.791 161.312 108.516 1.00 73.12 808 ARG A C 1
ATOM 6021 O O . ARG A 1 808 ? 112.435 160.294 108.784 1.00 72.55 808 ARG A O 1
ATOM 6029 N N . ASP A 1 809 ? 112.165 162.189 107.582 1.00 71.15 809 ASP A N 1
ATOM 6030 C CA . ASP A 1 809 ? 113.368 162.031 106.764 1.00 72.36 809 ASP A CA 1
ATOM 6031 C C . ASP A 1 809 ? 113.345 160.737 105.954 1.00 75.10 809 ASP A C 1
ATOM 6032 O O . ASP A 1 809 ? 114.395 160.171 105.642 1.00 75.44 809 ASP A O 1
ATOM 6037 N N . GLY A 1 810 ? 112.152 160.267 105.600 1.00 69.81 810 GLY A N 1
ATOM 6038 C CA . GLY A 1 810 ? 112.018 159.085 104.771 1.00 68.55 810 GLY A CA 1
ATOM 6039 C C . GLY A 1 810 ? 112.555 157.815 105.398 1.00 68.58 810 GLY A C 1
ATOM 6040 O O . GLY A 1 810 ? 113.288 157.062 104.753 1.00 69.63 810 GLY A O 1
ATOM 6041 N N . ARG A 1 811 ? 112.203 157.567 106.655 1.00 61.93 811 ARG A N 1
ATOM 6042 C CA . ARG A 1 811 ? 112.710 156.423 107.395 1.00 57.74 811 ARG A CA 1
ATOM 6043 C C . ARG A 1 811 ? 111.564 155.537 107.861 1.00 57.25 811 ARG A C 1
ATOM 6044 O O . ARG A 1 811 ? 110.455 156.011 108.123 1.00 61.85 811 ARG A O 1
ATOM 6052 N N . VAL A 1 812 ? 111.846 154.243 107.958 1.00 53.05 812 VAL A N 1
ATOM 6053 C CA . VAL A 1 812 ? 110.894 153.267 108.454 1.00 53.10 812 VAL A CA 1
ATOM 6054 C C . VAL A 1 812 ? 111.247 152.946 109.899 1.00 55.18 812 VAL A C 1
ATOM 6055 O O . VAL A 1 812 ? 112.371 153.166 110.356 1.00 53.96 812 VAL A O 1
ATOM 6059 N N . ALA A 1 813 ? 110.270 152.431 110.647 1.00 53.66 813 ALA A N 1
ATOM 6060 C CA . ALA A 1 813 ? 110.533 152.145 112.056 1.00 52.69 813 ALA A CA 1
ATOM 6061 C C . ALA A 1 813 ? 111.221 150.795 112.230 1.00 51.00 813 ALA A C 1
ATOM 6062 O O . ALA A 1 813 ? 112.421 150.730 112.500 1.00 59.23 813 ALA A O 1
ATOM 6064 N N . HIS A 1 814 ? 110.497 149.707 112.004 1.00 47.20 814 HIS A N 1
ATOM 6065 C CA . HIS A 1 814 ? 111.081 148.381 112.136 1.00 47.96 814 HIS A CA 1
ATOM 6066 C C . HIS A 1 814 ? 110.591 147.418 111.069 1.00 48.03 814 HIS A C 1
ATOM 6067 O O . HIS A 1 814 ? 111.034 146.266 111.049 1.00 46.11 814 HIS A O 1
ATOM 6074 N N . GLU A 1 815 ? 109.698 147.852 110.190 1.00 55.83 815 GLU A N 1
ATOM 6075 C CA . GLU A 1 815 ? 109.215 147.058 109.076 1.00 55.73 815 GLU A CA 1
ATOM 6076 C C . GLU A 1 815 ? 109.379 147.874 107.806 1.00 56.81 815 GLU A C 1
ATOM 6077 O O . GLU A 1 815 ? 109.086 149.073 107.788 1.00 59.33 815 GLU A O 1
ATOM 6083 N N . CYS A 1 816 ? 109.861 147.228 106.753 1.00 49.94 816 CYS A N 1
ATOM 6084 C CA . CYS A 1 816 ? 110.054 147.866 105.457 1.00 50.01 816 CYS A CA 1
ATOM 6085 C C . CYS A 1 816 ? 108.983 147.336 104.511 1.00 52.05 816 CYS A C 1
ATOM 6086 O O . CYS A 1 816 ? 109.024 146.168 104.111 1.00 55.40 816 CYS A O 1
ATOM 6089 N N . ILE A 1 817 ? 108.027 148.189 104.161 1.00 55.36 817 ILE A N 1
ATOM 6090 C CA . ILE A 1 817 ? 106.934 147.808 103.273 1.00 57.86 817 ILE A CA 1
ATOM 6091 C C . ILE A 1 817 ? 107.334 148.149 101.845 1.00 56.65 817 ILE A C 1
ATOM 6092 O O . ILE A 1 817 ? 107.620 149.309 101.529 1.00 52.33 817 ILE A O 1
ATOM 6097 N N . LEU A 1 818 ? 107.350 147.139 100.984 1.00 56.60 818 LEU A N 1
ATOM 6098 C CA . LEU A 1 818 ? 107.751 147.291 99.595 1.00 52.72 818 LEU A CA 1
ATOM 6099 C C . LEU A 1 818 ? 106.513 147.371 98.717 1.00 54.63 818 LEU A C 1
ATOM 6100 O O . LEU A 1 818 ? 105.589 146.565 98.865 1.00 57.59 818 LEU A O 1
ATOM 6105 N N . ASP A 1 819 ? 106.497 148.340 97.808 1.00 57.36 819 ASP A N 1
ATOM 6106 C CA . ASP A 1 819 ? 105.367 148.550 96.911 1.00 61.23 819 ASP A CA 1
ATOM 6107 C C . ASP A 1 819 ? 105.592 147.743 95.636 1.00 63.97 819 ASP A C 1
ATOM 6108 O O . ASP A 1 819 ? 106.485 148.057 94.842 1.00 65.06 819 ASP A O 1
ATOM 6113 N N . ILE A 1 820 ? 104.780 146.702 95.441 1.00 58.15 820 ILE A N 1
ATOM 6114 C CA . ILE A 1 820 ? 104.878 145.855 94.255 1.00 56.63 820 ILE A CA 1
ATOM 6115 C C . ILE A 1 820 ? 103.825 146.195 93.208 1.00 61.19 820 ILE A C 1
ATOM 6116 O O . ILE A 1 820 ? 103.911 145.693 92.075 1.00 66.14 820 ILE A O 1
ATOM 6121 N N . ARG A 1 821 ? 102.851 147.041 93.539 1.00 64.21 821 ARG A N 1
ATOM 6122 C CA . ARG A 1 821 ? 101.747 147.303 92.619 1.00 63.63 821 ARG A CA 1
ATOM 6123 C C . ARG A 1 821 ? 102.173 147.895 91.279 1.00 65.25 821 ARG A C 1
ATOM 6124 O O . ARG A 1 821 ? 101.640 147.446 90.250 1.00 67.62 821 ARG A O 1
ATOM 6132 N N . PRO A 1 822 ? 103.063 148.894 91.199 1.00 70.82 822 PRO A N 1
ATOM 6133 C CA . PRO A 1 822 ? 103.493 149.348 89.864 1.00 68.71 822 PRO A CA 1
ATOM 6134 C C . PRO A 1 822 ? 104.125 148.243 89.036 1.00 69.99 822 PRO A C 1
ATOM 6135 O O . PRO A 1 822 ? 103.844 148.134 87.833 1.00 71.71 822 PRO A O 1
ATOM 6139 N N . LEU A 1 823 ? 104.961 147.408 89.660 1.00 68.15 823 LEU A N 1
ATOM 6140 C CA . LEU A 1 823 ? 105.568 146.287 88.953 1.00 66.61 823 LEU A CA 1
ATOM 6141 C C . LEU A 1 823 ? 104.508 145.322 88.445 1.00 67.46 823 LEU A C 1
ATOM 6142 O O . LEU A 1 823 ? 104.581 144.851 87.306 1.00 71.52 823 LEU A O 1
ATOM 6147 N N . LYS A 1 824 ? 103.516 145.014 89.281 1.00 63.05 824 LYS A N 1
ATOM 6148 C CA . LYS A 1 824 ? 102.441 144.124 88.859 1.00 63.83 824 LYS A CA 1
ATOM 6149 C C . LYS A 1 824 ? 101.638 144.730 87.718 1.00 67.21 824 LYS A C 1
ATOM 6150 O O . LYS A 1 824 ? 101.183 144.007 86.824 1.00 67.95 824 LYS A O 1
ATOM 6156 N N . GLU A 1 825 ? 101.459 146.051 87.726 1.00 73.49 825 GLU A N 1
ATOM 6157 C CA . GLU A 1 825 ? 100.690 146.697 86.670 1.00 72.57 825 GLU A CA 1
ATOM 6158 C C . GLU A 1 825 ? 101.421 146.642 85.336 1.00 71.17 825 GLU A C 1
ATOM 6159 O O . GLU A 1 825 ? 100.836 146.263 84.315 1.00 75.45 825 GLU A O 1
ATOM 6165 N N . GLU A 1 826 ? 102.702 147.005 85.316 1.00 69.21 826 GLU A N 1
ATOM 6166 C CA . GLU A 1 826 ? 103.399 147.083 84.036 1.00 72.21 826 GLU A CA 1
ATOM 6167 C C . GLU A 1 826 ? 104.125 145.798 83.651 1.00 71.68 826 GLU A C 1
ATOM 6168 O O . GLU A 1 826 ? 104.747 145.758 82.585 1.00 71.05 826 GLU A O 1
ATOM 6174 N N . THR A 1 827 ? 104.067 144.754 84.469 1.00 71.29 827 THR A N 1
ATOM 6175 C CA . THR A 1 827 ? 104.661 143.479 84.075 1.00 68.70 827 THR A CA 1
ATOM 6176 C C . THR A 1 827 ? 103.711 142.302 84.233 1.00 67.95 827 THR A C 1
ATOM 6177 O O . THR A 1 827 ? 103.750 141.378 83.419 1.00 72.45 827 THR A O 1
ATOM 6181 N N . GLY A 1 828 ? 102.861 142.312 85.256 1.00 62.53 828 GLY A N 1
ATOM 6182 C CA . GLY A 1 828 ? 102.012 141.183 85.568 1.00 60.94 828 GLY A CA 1
ATOM 6183 C C . GLY A 1 828 ? 102.524 140.297 86.683 1.00 63.20 828 GLY A C 1
ATOM 6184 O O . GLY A 1 828 ? 101.800 139.391 87.111 1.00 65.44 828 GLY A O 1
ATOM 6185 N N . ILE A 1 829 ? 103.742 140.530 87.163 1.00 53.66 829 ILE A N 1
ATOM 6186 C CA . ILE A 1 829 ? 104.307 139.744 88.255 1.00 52.50 829 ILE A CA 1
ATOM 6187 C C . ILE A 1 829 ? 103.789 140.307 89.573 1.00 55.21 829 ILE A C 1
ATOM 6188 O O . ILE A 1 829 ? 103.965 141.494 89.864 1.00 62.64 829 ILE A O 1
ATOM 6193 N N . SER A 1 830 ? 103.156 139.458 90.373 1.00 53.36 830 SER A N 1
ATOM 6194 C CA . SER A 1 830 ? 102.528 139.878 91.615 1.00 51.33 830 SER A CA 1
ATOM 6195 C C . SER A 1 830 ? 103.454 139.645 92.805 1.00 49.12 830 SER A C 1
ATOM 6196 O O . SER A 1 830 ? 104.540 139.076 92.686 1.00 52.20 830 SER A O 1
ATOM 6199 N N . GLU A 1 831 ? 103.003 140.109 93.971 1.00 51.13 831 GLU A N 1
ATOM 6200 C CA . GLU A 1 831 ? 103.762 139.902 95.200 1.00 53.12 831 GLU A CA 1
ATOM 6201 C C . GLU A 1 831 ? 103.807 138.429 95.590 1.00 55.19 831 GLU A C 1
ATOM 6202 O O . GLU A 1 831 ? 104.767 137.989 96.232 1.00 51.89 831 GLU A O 1
ATOM 6208 N N . LEU A 1 832 ? 102.788 137.655 95.206 1.00 54.33 832 LEU A N 1
ATOM 6209 C CA . LEU A 1 832 ? 102.814 136.217 95.454 1.00 51.95 832 LEU A CA 1
ATOM 6210 C C . LEU A 1 832 ? 103.893 135.533 94.624 1.00 52.36 832 LEU A C 1
ATOM 6211 O O . LEU A 1 832 ? 104.538 134.589 95.093 1.00 54.59 832 LEU A O 1
ATOM 6216 N N . ASP A 1 833 ? 104.099 135.991 93.386 1.00 45.53 833 ASP A N 1
ATOM 6217 C CA . ASP A 1 833 ? 105.169 135.435 92.564 1.00 41.00 833 ASP A CA 1
ATOM 6218 C C . ASP A 1 833 ? 106.532 135.665 93.206 1.00 44.65 833 ASP A C 1
ATOM 6219 O O . ASP A 1 833 ? 107.360 134.752 93.258 1.00 52.88 833 ASP A O 1
ATOM 6224 N N . ILE A 1 834 ? 106.775 136.877 93.711 1.00 46.97 834 ILE A N 1
ATOM 6225 C CA . ILE A 1 834 ? 108.035 137.170 94.391 1.00 39.35 834 ILE A CA 1
ATOM 6226 C C . ILE A 1 834 ? 108.159 136.344 95.664 1.00 41.09 834 ILE A C 1
ATOM 6227 O O . ILE A 1 834 ? 109.240 135.840 95.996 1.00 48.25 834 ILE A O 1
ATOM 6232 N N . ALA A 1 835 ? 107.056 136.197 96.398 1.00 46.77 835 ALA A N 1
ATOM 6233 C CA . ALA A 1 835 ? 107.077 135.412 97.626 1.00 43.52 835 ALA A CA 1
ATOM 6234 C C . ALA A 1 835 ? 107.452 133.962 97.351 1.00 46.10 835 ALA A C 1
ATOM 6235 O O . ALA A 1 835 ? 108.255 133.371 98.082 1.00 53.23 835 ALA A O 1
ATOM 6237 N N . LYS A 1 836 ? 106.888 133.373 96.295 1.00 46.47 836 LYS A N 1
ATOM 6238 C CA . LYS A 1 836 ? 107.223 131.997 95.947 1.00 39.27 836 LYS A CA 1
ATOM 6239 C C . LYS A 1 836 ? 108.625 131.883 95.361 1.00 44.95 836 LYS A C 1
ATOM 6240 O O . LYS A 1 836 ? 109.291 130.862 95.555 1.00 46.51 836 LYS A O 1
ATOM 6246 N N . ARG A 1 837 ? 109.088 132.908 94.640 1.00 36.80 837 ARG A N 1
ATOM 6247 C CA . ARG A 1 837 ? 110.422 132.855 94.052 1.00 42.45 837 ARG A CA 1
ATOM 6248 C C . ARG A 1 837 ? 111.509 132.995 95.108 1.00 39.02 837 ARG A C 1
ATOM 6249 O O . ARG A 1 837 ? 112.615 132.477 94.929 1.00 45.50 837 ARG A O 1
ATOM 6257 N N . LEU A 1 838 ? 111.219 133.691 96.208 1.00 39.80 838 LEU A N 1
ATOM 6258 C CA . LEU A 1 838 ? 112.181 133.777 97.299 1.00 39.00 838 LEU A CA 1
ATOM 6259 C C . LEU A 1 838 ? 112.464 132.417 97.926 1.00 44.83 838 LEU A C 1
ATOM 6260 O O . LEU A 1 838 ? 113.514 132.244 98.552 1.00 41.78 838 LEU A O 1
ATOM 6265 N N . ILE A 1 839 ? 111.550 131.454 97.773 1.00 44.47 839 ILE A N 1
ATOM 6266 C CA . ILE A 1 839 ? 111.807 130.088 98.223 1.00 36.66 839 ILE A CA 1
ATOM 6267 C C . ILE A 1 839 ? 112.974 129.484 97.452 1.00 38.50 839 ILE A C 1
ATOM 6268 O O . ILE A 1 839 ? 113.820 128.785 98.022 1.00 48.39 839 ILE A O 1
ATOM 6273 N N . ASP A 1 840 ? 113.033 129.736 96.142 1.00 39.32 840 ASP A N 1
ATOM 6274 C CA . ASP A 1 840 ? 114.118 129.200 95.329 1.00 36.77 840 ASP A CA 1
ATOM 6275 C C . ASP A 1 840 ? 115.466 129.792 95.718 1.00 37.61 840 ASP A C 1
ATOM 6276 O O . ASP A 1 840 ? 116.504 129.166 95.485 1.00 54.38 840 ASP A O 1
ATOM 6281 N N . TYR A 1 841 ? 115.475 130.987 96.300 1.00 38.45 841 TYR A N 1
ATOM 6282 C CA . TYR A 1 841 ? 116.695 131.586 96.818 1.00 28.69 841 TYR A CA 1
ATOM 6283 C C . TYR A 1 841 ? 116.993 131.157 98.246 1.00 34.17 841 TYR A C 1
ATOM 6284 O O . TYR A 1 841 ? 118.023 131.557 98.796 1.00 41.72 841 TYR A O 1
ATOM 6293 N N . GLY A 1 842 ? 116.120 130.362 98.856 1.00 37.04 842 GLY A N 1
ATOM 6294 C CA . GLY A 1 842 ? 116.343 129.863 100.196 1.00 27.45 842 GLY A CA 1
ATOM 6295 C C . GLY A 1 842 ? 115.849 130.793 101.281 1.00 36.37 842 GLY A C 1
ATOM 6296 O O . GLY A 1 842 ? 116.522 130.975 102.298 1.00 46.73 842 GLY A O 1
ATOM 6297 N N . PHE A 1 843 ? 114.679 131.387 101.081 1.00 41.17 843 PHE A N 1
ATOM 6298 C CA . PHE A 1 843 ? 114.111 132.320 102.042 1.00 40.03 843 PHE A CA 1
ATOM 6299 C C . PHE A 1 843 ? 112.650 131.996 102.293 1.00 38.07 843 PHE A C 1
ATOM 6300 O O . PHE A 1 843 ? 111.915 131.631 101.372 1.00 42.24 843 PHE A O 1
ATOM 6308 N N . HIS A 1 844 ? 112.239 132.131 103.547 1.00 47.46 844 HIS A N 1
ATOM 6309 C CA . HIS A 1 844 ? 110.821 132.198 103.860 1.00 41.85 844 HIS A CA 1
ATOM 6310 C C . HIS A 1 844 ? 110.283 133.550 103.412 1.00 42.67 844 HIS A C 1
ATOM 6311 O O . HIS A 1 844 ? 110.894 134.589 103.676 1.00 53.79 844 HIS A O 1
ATOM 6318 N N . ALA A 1 845 ? 109.149 133.538 102.723 1.00 50.21 845 ALA A N 1
ATOM 6319 C CA . ALA A 1 845 ? 108.631 134.762 102.140 1.00 54.08 845 ALA A CA 1
ATOM 6320 C C . ALA A 1 845 ? 108.197 135.744 103.226 1.00 58.18 845 ALA A C 1
ATOM 6321 O O . ALA A 1 845 ? 107.777 135.339 104.313 1.00 60.25 845 ALA A O 1
ATOM 6323 N N . PRO A 1 846 ? 108.296 137.047 102.955 1.00 57.58 846 PRO A N 1
ATOM 6324 C CA . PRO A 1 846 ? 107.780 138.037 103.906 1.00 59.68 846 PRO A CA 1
ATOM 6325 C C . PRO A 1 846 ? 106.263 138.028 103.949 1.00 59.08 846 PRO A C 1
ATOM 6326 O O . PRO A 1 846 ? 105.618 137.262 103.227 1.00 64.40 846 PRO A O 1
ATOM 6330 N N . THR A 1 847 ? 105.683 138.875 104.791 1.00 54.62 847 THR A N 1
ATOM 6331 C CA . THR A 1 847 ? 104.234 138.976 104.863 1.00 54.70 847 THR A CA 1
ATOM 6332 C C . THR A 1 847 ? 103.695 139.644 103.602 1.00 60.05 847 THR A C 1
ATOM 6333 O O . THR A 1 847 ? 104.199 140.687 103.177 1.00 60.00 847 THR A O 1
ATOM 6337 N N . MET A 1 848 ? 102.674 139.042 103.000 1.00 66.88 848 MET A N 1
ATOM 6338 C CA . MET A 1 848 ? 102.064 139.567 101.787 1.00 68.63 848 MET A CA 1
ATOM 6339 C C . MET A 1 848 ? 100.710 140.175 102.117 1.00 68.01 848 MET A C 1
ATOM 6340 O O . MET A 1 848 ? 99.877 139.531 102.763 1.00 68.54 848 MET A O 1
ATOM 6345 N N . SER A 1 849 ? 100.503 141.416 101.676 1.00 73.60 849 SER A N 1
ATOM 6346 C CA . SER A 1 849 ? 99.183 142.045 101.636 1.00 72.43 849 SER A CA 1
ATOM 6347 C C . SER A 1 849 ? 98.516 142.117 103.007 1.00 75.21 849 SER A C 1
ATOM 6348 O O . SER A 1 849 ? 97.291 142.022 103.109 1.00 77.49 849 SER A O 1
ATOM 6351 N N . PHE A 1 850 ? 99.293 142.284 104.075 1.00 80.77 850 PHE A N 1
ATOM 6352 C CA . PHE A 1 850 ? 98.649 142.414 105.377 1.00 80.79 850 PHE A CA 1
ATOM 6353 C C . PHE A 1 850 ? 98.014 143.795 105.520 1.00 82.65 850 PHE A C 1
ATOM 6354 O O . PHE A 1 850 ? 96.796 143.879 105.719 1.00 83.05 850 PHE A O 1
ATOM 6362 N N . PRO A 1 851 ? 98.775 144.908 105.437 1.00 84.69 851 PRO A N 1
ATOM 6363 C CA . PRO A 1 851 ? 98.110 146.213 105.526 1.00 82.64 851 PRO A CA 1
ATOM 6364 C C . PRO A 1 851 ? 97.363 146.570 104.249 1.00 83.74 851 PRO A C 1
ATOM 6365 O O . PRO A 1 851 ? 96.202 146.986 104.295 1.00 84.24 851 PRO A O 1
ATOM 6369 N N . VAL A 1 852 ? 98.023 146.403 103.103 1.00 79.37 852 VAL A N 1
ATOM 6370 C CA . VAL A 1 852 ? 97.464 146.745 101.798 1.00 79.49 852 VAL A CA 1
ATOM 6371 C C . VAL A 1 852 ? 97.840 145.650 100.811 1.00 78.18 852 VAL A C 1
ATOM 6372 O O . VAL A 1 852 ? 98.961 145.132 100.842 1.00 80.86 852 VAL A O 1
ATOM 6376 N N . ALA A 1 853 ? 96.905 145.306 99.931 1.00 71.19 853 ALA A N 1
ATOM 6377 C CA . ALA A 1 853 ? 97.163 144.299 98.913 1.00 71.19 853 ALA A CA 1
ATOM 6378 C C . ALA A 1 853 ? 98.195 144.793 97.906 1.00 72.58 853 ALA A C 1
ATOM 6379 O O . ALA A 1 853 ? 98.281 145.985 97.601 1.00 74.44 853 ALA A O 1
ATOM 6381 N N . GLY A 1 854 ? 98.983 143.856 97.384 1.00 65.07 854 GLY A N 1
ATOM 6382 C CA . GLY A 1 854 ? 100.004 144.193 96.414 1.00 63.30 854 GLY A CA 1
ATOM 6383 C C . GLY A 1 854 ? 101.305 144.684 96.998 1.00 64.74 854 GLY A C 1
ATOM 6384 O O . GLY A 1 854 ? 102.087 145.323 96.289 1.00 63.49 854 GLY A O 1
ATOM 6385 N N . THR A 1 855 ? 101.563 144.416 98.274 1.00 63.98 855 THR A N 1
ATOM 6386 C CA . THR A 1 855 ? 102.772 144.869 98.940 1.00 59.47 855 THR A CA 1
ATOM 6387 C C . THR A 1 855 ? 103.387 143.717 99.720 1.00 59.30 855 THR A C 1
ATOM 6388 O O . THR A 1 855 ? 102.733 142.713 100.009 1.00 67.45 855 THR A O 1
ATOM 6392 N N . LEU A 1 856 ? 104.666 143.873 100.049 1.00 54.06 856 LEU A N 1
ATOM 6393 C CA . LEU A 1 856 ? 105.401 142.918 100.866 1.00 50.12 856 LEU A CA 1
ATOM 6394 C C . LEU A 1 856 ? 105.987 143.650 102.061 1.00 47.86 856 LEU A C 1
ATOM 6395 O O . LEU A 1 856 ? 106.613 144.702 101.901 1.00 53.04 856 LEU A O 1
ATOM 6400 N N . MET A 1 857 ? 105.783 143.101 103.254 1.00 56.90 857 MET A N 1
ATOM 6401 C CA . MET A 1 857 ? 106.289 143.694 104.487 1.00 55.99 857 MET A CA 1
ATOM 6402 C C . MET A 1 857 ? 107.443 142.844 104.999 1.00 53.60 857 MET A C 1
ATOM 6403 O O . MET A 1 857 ? 107.252 141.682 105.371 1.00 53.85 857 MET A O 1
ATOM 6408 N N . VAL A 1 858 ? 108.634 143.429 105.025 1.00 48.73 858 VAL A N 1
ATOM 6409 C CA . VAL A 1 858 ? 109.832 142.767 105.522 1.00 52.22 858 VAL A CA 1
ATOM 6410 C C . VAL A 1 858 ? 110.114 143.298 106.918 1.00 48.75 858 VAL A C 1
ATOM 6411 O O . VAL A 1 858 ? 110.290 144.507 107.107 1.00 54.03 858 VAL A O 1
ATOM 6415 N N . GLU A 1 859 ? 110.151 142.401 107.902 1.00 46.75 859 GLU A N 1
ATOM 6416 C CA . GLU A 1 859 ? 110.506 142.754 109.275 1.00 49.96 859 GLU A CA 1
ATOM 6417 C C . GLU A 1 859 ? 111.718 141.933 109.689 1.00 51.43 859 GLU A C 1
ATOM 6418 O O . GLU A 1 859 ? 111.579 140.788 110.145 1.00 56.67 859 GLU A O 1
ATOM 6424 N N . PRO A 1 860 ? 112.927 142.467 109.529 1.00 45.27 860 PRO A N 1
ATOM 6425 C CA . PRO A 1 860 ? 114.101 141.814 110.115 1.00 44.03 860 PRO A CA 1
ATOM 6426 C C . PRO A 1 860 ? 114.207 142.181 111.588 1.00 51.36 860 PRO A C 1
ATOM 6427 O O . PRO A 1 860 ? 114.074 143.349 111.964 1.00 58.31 860 PRO A O 1
ATOM 6431 N N . THR A 1 861 ? 114.428 141.180 112.427 1.00 40.28 861 THR A N 1
ATOM 6432 C CA . THR A 1 861 ? 114.621 141.459 113.837 1.00 46.31 861 THR A CA 1
ATOM 6433 C C . THR A 1 861 ? 116.060 141.906 114.075 1.00 43.55 861 THR A C 1
ATOM 6434 O O . THR A 1 861 ? 116.861 142.041 113.147 1.00 48.51 861 THR A O 1
ATOM 6438 N N . GLU A 1 862 ? 116.394 142.150 115.340 1.00 47.05 862 GLU A N 1
ATOM 6439 C CA . GLU A 1 862 ? 117.772 142.443 115.707 1.00 40.30 862 GLU A CA 1
ATOM 6440 C C . GLU A 1 862 ? 118.674 141.221 115.610 1.00 35.89 862 GLU A C 1
ATOM 6441 O O . GLU A 1 862 ? 119.897 141.368 115.691 1.00 37.99 862 GLU A O 1
ATOM 6447 N N . SER A 1 863 ? 118.104 140.030 115.434 1.00 33.24 863 SER A N 1
ATOM 6448 C CA . SER A 1 863 ? 118.857 138.786 115.487 1.00 36.98 863 SER A CA 1
ATOM 6449 C C . SER A 1 863 ? 119.533 138.424 114.172 1.00 39.85 863 SER A C 1
ATOM 6450 O O . SER A 1 863 ? 120.389 137.535 114.166 1.00 39.07 863 SER A O 1
ATOM 6453 N N . GLU A 1 864 ? 119.184 139.077 113.070 1.00 40.70 864 GLU A N 1
ATOM 6454 C CA . GLU A 1 864 ? 119.754 138.745 111.772 1.00 39.14 864 GLU A CA 1
ATOM 6455 C C . GLU A 1 864 ? 120.991 139.594 111.514 1.00 35.39 864 GLU A C 1
ATOM 6456 O O . GLU A 1 864 ? 120.950 140.821 111.646 1.00 40.38 864 GLU A O 1
ATOM 6462 N N . SER A 1 865 ? 122.085 138.937 111.141 1.00 44.72 865 SER A N 1
ATOM 6463 C CA . SER A 1 865 ? 123.339 139.621 110.881 1.00 41.04 865 SER A CA 1
ATOM 6464 C C . SER A 1 865 ? 123.316 140.280 109.504 1.00 41.21 865 SER A C 1
ATOM 6465 O O . SER A 1 865 ? 122.411 140.069 108.694 1.00 40.13 865 SER A O 1
ATOM 6468 N N . LYS A 1 866 ? 124.339 141.096 109.246 1.00 45.09 866 LYS A N 1
ATOM 6469 C CA . LYS A 1 866 ? 124.414 141.814 107.980 1.00 42.28 866 LYS A CA 1
ATOM 6470 C C . LYS A 1 866 ? 124.610 140.868 106.801 1.00 43.35 866 LYS A C 1
ATOM 6471 O O . LYS A 1 866 ? 124.216 141.196 105.680 1.00 49.35 866 LYS A O 1
ATOM 6477 N N . VAL A 1 867 ? 125.211 139.699 107.027 1.00 38.79 867 VAL A N 1
ATOM 6478 C CA . VAL A 1 867 ? 125.393 138.736 105.945 1.00 41.50 867 VAL A CA 1
ATOM 6479 C C . VAL A 1 867 ? 124.046 138.210 105.459 1.00 45.61 867 VAL A C 1
ATOM 6480 O O . VAL A 1 867 ? 123.799 138.119 104.250 1.00 42.09 867 VAL A O 1
ATOM 6484 N N . GLU A 1 868 ? 123.153 137.865 106.388 1.00 43.89 868 GLU A N 1
ATOM 6485 C CA . GLU A 1 868 ? 121.829 137.382 106.007 1.00 36.62 868 GLU A CA 1
ATOM 6486 C C . GLU A 1 868 ? 120.995 138.486 105.365 1.00 42.56 868 GLU A C 1
ATOM 6487 O O . GLU A 1 868 ? 120.263 138.237 104.398 1.00 44.84 868 GLU A O 1
ATOM 6493 N N . LEU A 1 869 ? 121.092 139.713 105.884 1.00 46.62 869 LEU A N 1
ATOM 6494 C CA . LEU A 1 869 ? 120.391 140.833 105.266 1.00 37.05 869 LEU A CA 1
ATOM 6495 C C . LEU A 1 869 ? 120.897 141.081 103.853 1.00 35.19 869 LEU A C 1
ATOM 6496 O O . LEU A 1 869 ? 120.109 141.354 102.943 1.00 42.43 869 LEU A O 1
ATOM 6501 N N . ASP A 1 870 ? 122.212 140.992 103.653 1.00 39.16 870 ASP A N 1
ATOM 6502 C CA . ASP A 1 870 ? 122.787 141.167 102.324 1.00 38.70 870 ASP A CA 1
ATOM 6503 C C . ASP A 1 870 ? 122.349 140.058 101.380 1.00 41.79 870 ASP A C 1
ATOM 6504 O O . ASP A 1 870 ? 122.090 140.311 100.201 1.00 45.76 870 ASP A O 1
ATOM 6509 N N . ARG A 1 871 ? 122.269 138.823 101.878 1.00 44.94 871 ARG A N 1
ATOM 6510 C CA . ARG A 1 871 ? 121.762 137.726 101.060 1.00 33.64 871 ARG A CA 1
ATOM 6511 C C . ARG A 1 871 ? 120.321 137.977 100.634 1.00 40.96 871 ARG A C 1
ATOM 6512 O O . ARG A 1 871 ? 119.961 137.760 99.470 1.00 47.15 871 ARG A O 1
ATOM 6520 N N . PHE A 1 872 ? 119.485 138.451 101.562 1.00 38.03 872 PHE A N 1
ATOM 6521 C CA . PHE A 1 872 ? 118.095 138.752 101.226 1.00 30.36 872 PHE A CA 1
ATOM 6522 C C . PHE A 1 872 ? 117.998 139.897 100.223 1.00 31.41 872 PHE A C 1
ATOM 6523 O O . PHE A 1 872 ? 117.193 139.845 99.284 1.00 42.70 872 PHE A O 1
ATOM 6531 N N . ILE A 1 873 ? 118.811 140.939 100.403 1.00 36.83 873 ILE A N 1
ATOM 6532 C CA . ILE A 1 873 ? 118.796 142.071 99.481 1.00 35.45 873 ILE A CA 1
ATOM 6533 C C . ILE A 1 873 ? 119.250 141.634 98.094 1.00 36.25 873 ILE A C 1
ATOM 6534 O O . ILE A 1 873 ? 118.682 142.050 97.078 1.00 37.95 873 ILE A O 1
ATOM 6539 N N . ASP A 1 874 ? 120.281 140.789 98.031 1.00 42.92 874 ASP A N 1
ATOM 6540 C CA . ASP A 1 874 ? 120.750 140.272 96.751 1.00 42.97 874 ASP A CA 1
ATOM 6541 C C . ASP A 1 874 ? 119.678 139.433 96.070 1.00 47.54 874 ASP A C 1
ATOM 6542 O O . ASP A 1 874 ? 119.492 139.521 94.851 1.00 45.73 874 ASP A O 1
ATOM 6547 N N . ALA A 1 875 ? 118.963 138.611 96.843 1.00 35.92 875 ALA A N 1
ATOM 6548 C CA . ALA A 1 875 ? 117.868 137.833 96.275 1.00 27.60 875 ALA A CA 1
ATOM 6549 C C . ALA A 1 875 ? 116.779 138.740 95.713 1.00 39.48 875 ALA A C 1
ATOM 6550 O O . ALA A 1 875 ? 116.263 138.494 94.616 1.00 44.25 875 ALA A O 1
ATOM 6552 N N . MET A 1 876 ? 116.424 139.801 96.444 1.00 41.99 876 MET A N 1
ATOM 6553 C CA . MET A 1 876 ? 115.385 140.712 95.966 1.00 38.13 876 MET A CA 1
ATOM 6554 C C . MET A 1 876 ? 115.829 141.467 94.717 1.00 35.90 876 MET A C 1
ATOM 6555 O O . MET A 1 876 ? 115.030 141.683 93.800 1.00 43.79 876 MET A O 1
ATOM 6560 N N . LEU A 1 877 ? 117.096 141.880 94.662 1.00 39.43 877 LEU A N 1
ATOM 6561 C CA . LEU A 1 877 ? 117.602 142.560 93.472 1.00 38.19 877 LEU A CA 1
ATOM 6562 C C . LEU A 1 877 ? 117.645 141.621 92.272 1.00 40.97 877 LEU A C 1
ATOM 6563 O O . LEU A 1 877 ? 117.344 142.029 91.144 1.00 46.61 877 LEU A O 1
ATOM 6568 N N . ALA A 1 878 ? 118.017 140.358 92.493 1.00 46.98 878 ALA A N 1
ATOM 6569 C CA . ALA A 1 878 ? 117.985 139.376 91.415 1.00 39.57 878 ALA A CA 1
ATOM 6570 C C . ALA A 1 878 ? 116.559 139.130 90.934 1.00 45.05 878 ALA A C 1
ATOM 6571 O O . ALA A 1 878 ? 116.321 138.957 89.733 1.00 48.69 878 ALA A O 1
ATOM 6573 N N . ILE A 1 879 ? 115.597 139.109 91.857 1.00 39.35 879 ILE A N 1
ATOM 6574 C CA . ILE A 1 879 ? 114.199 138.940 91.471 1.00 40.84 879 ILE A CA 1
ATOM 6575 C C . ILE A 1 879 ? 113.714 140.147 90.672 1.00 45.05 879 ILE A C 1
ATOM 6576 O O . ILE A 1 879 ? 112.953 140.007 89.707 1.00 53.25 879 ILE A O 1
ATOM 6581 N N . ARG A 1 880 ? 114.150 141.348 91.055 1.00 45.59 880 ARG A N 1
ATOM 6582 C CA . ARG A 1 880 ? 113.830 142.540 90.276 1.00 44.49 880 ARG A CA 1
ATOM 6583 C C . ARG A 1 880 ? 114.425 142.457 88.874 1.00 43.33 880 ARG A C 1
ATOM 6584 O O . ARG A 1 880 ? 113.780 142.839 87.890 1.00 48.73 880 ARG A O 1
ATOM 6592 N N . ALA A 1 881 ? 115.656 141.953 88.764 1.00 48.65 881 ALA A N 1
ATOM 6593 C CA . ALA A 1 881 ? 116.263 141.753 87.450 1.00 48.86 881 ALA A CA 1
ATOM 6594 C C . ALA A 1 881 ? 115.475 140.744 86.622 1.00 51.91 881 ALA A C 1
ATOM 6595 O O . ALA A 1 881 ? 115.320 140.909 85.406 1.00 54.60 881 ALA A O 1
ATOM 6597 N N . GLU A 1 882 ? 114.976 139.685 87.263 1.00 51.42 882 GLU A N 1
ATOM 6598 C CA . GLU A 1 882 ? 114.154 138.705 86.559 1.00 45.70 882 GLU A CA 1
ATOM 6599 C C . GLU A 1 882 ? 112.845 139.320 86.076 1.00 50.76 882 GLU A C 1
ATOM 6600 O O . GLU A 1 882 ? 112.376 139.010 84.974 1.00 51.44 882 GLU A O 1
ATOM 6606 N N . ILE A 1 883 ? 112.235 140.185 86.889 1.00 47.13 883 ILE A N 1
ATOM 6607 C CA . ILE A 1 883 ? 111.021 140.880 86.461 1.00 49.47 883 ILE A CA 1
ATOM 6608 C C . ILE A 1 883 ? 111.324 141.801 85.283 1.00 48.17 883 ILE A C 1
ATOM 6609 O O . ILE A 1 883 ? 110.516 141.942 84.356 1.00 50.35 883 ILE A O 1
ATOM 6614 N N . ASP A 1 884 ? 112.498 142.435 85.297 1.00 52.14 884 ASP A N 1
ATOM 6615 C CA . ASP A 1 884 ? 112.916 143.241 84.154 1.00 50.62 884 ASP A CA 1
ATOM 6616 C C . ASP A 1 884 ? 113.066 142.384 82.903 1.00 56.60 884 ASP A C 1
ATOM 6617 O O . ASP A 1 884 ? 112.695 142.805 81.802 1.00 56.86 884 ASP A O 1
ATOM 6622 N N . GLN A 1 885 ? 113.620 141.179 83.055 1.00 60.32 885 GLN A N 1
ATOM 6623 C CA . GLN A 1 885 ? 113.716 140.253 81.929 1.00 57.35 885 GLN A CA 1
ATOM 6624 C C . GLN A 1 885 ? 112.336 139.868 81.411 1.00 59.12 885 GLN A C 1
ATOM 6625 O O . GLN A 1 885 ? 112.128 139.751 80.198 1.00 62.38 885 GLN A O 1
ATOM 6631 N N . VAL A 1 886 ? 111.386 139.646 82.320 1.00 56.40 886 VAL A N 1
ATOM 6632 C CA . VAL A 1 886 ? 110.018 139.329 81.913 1.00 57.14 886 VAL A CA 1
ATOM 6633 C C . VAL A 1 886 ? 109.422 140.482 81.115 1.00 59.46 886 VAL A C 1
ATOM 6634 O O . VAL A 1 886 ? 108.740 140.271 80.104 1.00 62.96 886 VAL A O 1
ATOM 6638 N N . LYS A 1 887 ? 109.665 141.717 81.558 1.00 60.74 887 LYS A N 1
ATOM 6639 C CA . LYS A 1 887 ? 109.208 142.877 80.796 1.00 59.24 887 LYS A CA 1
ATOM 6640 C C . LYS A 1 887 ? 109.867 142.941 79.424 1.00 62.94 887 LYS A C 1
ATOM 6641 O O . LYS A 1 887 ? 109.209 143.252 78.424 1.00 66.31 887 LYS A O 1
ATOM 6647 N N . ALA A 1 888 ? 111.166 142.651 79.355 1.00 69.16 888 ALA A N 1
ATOM 6648 C CA . ALA A 1 888 ? 111.929 142.815 78.124 1.00 65.40 888 ALA A CA 1
ATOM 6649 C C . ALA A 1 888 ? 111.541 141.821 77.039 1.00 65.57 888 ALA A C 1
ATOM 6650 O O . ALA A 1 888 ? 111.992 141.972 75.899 1.00 63.87 888 ALA A O 1
ATOM 6652 N N . GLY A 1 889 ? 110.728 140.818 77.355 1.00 63.31 889 GLY A N 1
ATOM 6653 C CA . GLY A 1 889 ? 110.358 139.806 76.394 1.00 64.33 889 GLY A CA 1
ATOM 6654 C C . GLY A 1 889 ? 111.264 138.599 76.362 1.00 64.48 889 GLY A C 1
ATOM 6655 O O . GLY A 1 889 ? 111.064 137.718 75.516 1.00 63.03 889 GLY A O 1
ATOM 6656 N N . VAL A 1 890 ? 112.260 138.534 77.246 1.00 62.57 890 VAL A N 1
ATOM 6657 C CA . VAL A 1 890 ? 113.126 137.361 77.312 1.00 60.78 890 VAL A CA 1
ATOM 6658 C C . VAL A 1 890 ? 112.316 136.131 77.701 1.00 64.21 890 VAL A C 1
ATOM 6659 O O . VAL A 1 890 ? 112.430 135.065 77.085 1.00 64.28 890 VAL A O 1
ATOM 6663 N N . TRP A 1 891 ? 111.473 136.268 78.721 1.00 55.93 891 TRP A N 1
ATOM 6664 C CA . TRP A 1 891 ? 110.618 135.191 79.170 1.00 57.00 891 TRP A CA 1
ATOM 6665 C C . TRP A 1 891 ? 109.157 135.605 79.072 1.00 55.97 891 TRP A C 1
ATOM 6666 O O . TRP A 1 891 ? 108.809 136.735 79.430 1.00 60.97 891 TRP A O 1
ATOM 6677 N N . PRO A 1 892 ? 108.288 134.728 78.583 1.00 61.97 892 PRO A N 1
ATOM 6678 C CA . PRO A 1 892 ? 106.859 135.048 78.548 1.00 55.38 892 PRO A CA 1
ATOM 6679 C C . PRO A 1 892 ? 106.285 135.145 79.951 1.00 60.81 892 PRO A C 1
ATOM 6680 O O . PRO A 1 892 ? 106.806 134.573 80.910 1.00 61.82 892 PRO A O 1
ATOM 6684 N N . LEU A 1 893 ? 105.193 135.902 80.064 1.00 59.92 893 LEU A N 1
ATOM 6685 C CA . LEU A 1 893 ? 104.495 135.979 81.342 1.00 56.04 893 LEU A CA 1
ATOM 6686 C C . LEU A 1 893 ? 103.944 134.620 81.751 1.00 58.28 893 LEU A C 1
ATOM 6687 O O . LEU A 1 893 ? 103.857 134.317 82.946 1.00 63.64 893 LEU A O 1
ATOM 6692 N N . GLU A 1 894 ? 103.586 133.783 80.776 1.00 55.31 894 GLU A N 1
ATOM 6693 C CA . GLU A 1 894 ? 103.067 132.457 81.087 1.00 58.12 894 GLU A CA 1
ATOM 6694 C C . GLU A 1 894 ? 104.168 131.523 81.578 1.00 63.00 894 GLU A C 1
ATOM 6695 O O . GLU A 1 894 ? 103.941 130.712 82.482 1.00 62.84 894 GLU A O 1
ATOM 6701 N N . ASP A 1 895 ? 105.365 131.617 80.996 1.00 62.12 895 ASP A N 1
ATOM 6702 C CA . ASP A 1 895 ? 106.454 130.673 81.255 1.00 57.51 895 ASP A CA 1
ATOM 6703 C C . ASP A 1 895 ? 107.709 131.443 81.658 1.00 53.17 895 ASP A C 1
ATOM 6704 O O . ASP A 1 895 ? 108.495 131.861 80.805 1.00 60.08 895 ASP A O 1
ATOM 6709 N N . ASN A 1 896 ? 107.901 131.614 82.959 1.00 46.92 896 ASN A N 1
ATOM 6710 C CA . ASN A 1 896 ? 109.063 132.297 83.504 1.00 52.15 896 ASN A CA 1
ATOM 6711 C C . ASN A 1 896 ? 109.288 131.783 84.918 1.00 53.94 896 ASN A C 1
ATOM 6712 O O . ASN A 1 896 ? 108.381 131.193 85.516 1.00 54.08 896 ASN A O 1
ATOM 6717 N N . PRO A 1 897 ? 110.493 131.956 85.468 1.00 45.51 897 PRO A N 1
ATOM 6718 C CA . PRO A 1 897 ? 110.757 131.427 86.817 1.00 38.08 897 PRO A CA 1
ATOM 6719 C C . PRO A 1 897 ? 109.909 132.055 87.912 1.00 45.79 897 PRO A C 1
ATOM 6720 O O . PRO A 1 897 ? 109.732 131.425 88.960 1.00 50.81 897 PRO A O 1
ATOM 6724 N N . LEU A 1 898 ? 109.385 133.268 87.716 1.00 49.39 898 LEU A N 1
ATOM 6725 C CA . LEU A 1 898 ? 108.577 133.897 88.758 1.00 49.16 898 LEU A CA 1
ATOM 6726 C C . LEU A 1 898 ? 107.251 133.169 88.947 1.00 46.18 898 LEU A C 1
ATOM 6727 O O . LEU A 1 898 ? 106.866 132.844 90.075 1.00 45.99 898 LEU A O 1
ATOM 6732 N N . VAL A 1 899 ? 106.538 132.902 87.851 1.00 46.44 899 VAL A N 1
ATOM 6733 C CA . VAL A 1 899 ? 105.218 132.288 87.955 1.00 50.18 899 VAL A CA 1
ATOM 6734 C C . VAL A 1 899 ? 105.291 130.785 88.184 1.00 52.70 899 VAL A C 1
ATOM 6735 O O . VAL A 1 899 ? 104.285 130.178 88.570 1.00 49.26 899 VAL A O 1
ATOM 6739 N N . ASN A 1 900 ? 106.450 130.169 87.964 1.00 49.17 900 ASN A N 1
ATOM 6740 C CA . ASN A 1 900 ? 106.614 128.731 88.120 1.00 45.32 900 ASN A CA 1
ATOM 6741 C C . ASN A 1 900 ? 107.315 128.352 89.417 1.00 46.88 900 ASN A C 1
ATOM 6742 O O . ASN A 1 900 ? 107.691 127.189 89.586 1.00 54.17 900 ASN A O 1
ATOM 6747 N N . ALA A 1 901 ? 107.500 129.285 90.318 1.00 41.01 901 ALA A N 1
ATOM 6748 C CA . ALA A 1 901 ? 108.187 129.023 91.572 1.00 40.94 901 ALA A CA 1
ATOM 6749 C C . ALA A 1 901 ? 107.196 128.611 92.659 1.00 46.67 901 ALA A C 1
ATOM 6750 O O . ALA A 1 901 ? 106.034 129.026 92.638 1.00 48.20 901 ALA A O 1
ATOM 6752 N N . PRO A 1 902 ? 107.620 127.797 93.636 1.00 43.59 902 PRO A N 1
ATOM 6753 C CA . PRO A 1 902 ? 108.953 127.196 93.810 1.00 44.93 902 PRO A CA 1
ATOM 6754 C C . PRO A 1 902 ? 109.212 126.005 92.889 1.00 36.92 902 PRO A C 1
ATOM 6755 O O . PRO A 1 902 ? 108.290 125.362 92.404 1.00 42.20 902 PRO A O 1
ATOM 6759 N N . HIS A 1 903 ? 110.481 125.702 92.638 1.00 45.43 903 HIS A N 1
ATOM 6760 C CA . HIS A 1 903 ? 110.884 124.593 91.784 1.00 38.08 903 HIS A CA 1
ATOM 6761 C C . HIS A 1 903 ? 111.368 123.436 92.647 1.00 42.19 903 HIS A C 1
ATOM 6762 O O . HIS A 1 903 ? 112.162 123.635 93.572 1.00 46.92 903 HIS A O 1
ATOM 6769 N N . ILE A 1 904 ? 110.891 122.234 92.344 1.00 43.08 904 ILE A N 1
ATOM 6770 C CA . ILE A 1 904 ? 111.227 121.044 93.112 1.00 41.21 904 ILE A CA 1
ATOM 6771 C C . ILE A 1 904 ? 112.173 120.173 92.294 1.00 37.31 904 ILE A C 1
ATOM 6772 O O . ILE A 1 904 ? 112.242 120.264 91.065 1.00 42.05 904 ILE A O 1
ATOM 6777 N N . GLN A 1 905 ? 112.923 119.321 92.998 1.00 40.32 905 GLN A N 1
ATOM 6778 C CA . GLN A 1 905 ? 113.983 118.552 92.351 1.00 41.69 905 GLN A CA 1
ATOM 6779 C C . GLN A 1 905 ? 113.447 117.489 91.400 1.00 41.97 905 GLN A C 1
ATOM 6780 O O . GLN A 1 905 ? 114.203 117.000 90.557 1.00 50.25 905 GLN A O 1
ATOM 6786 N N . SER A 1 906 ? 112.168 117.124 91.508 1.00 46.44 906 SER A N 1
ATOM 6787 C CA . SER A 1 906 ? 111.582 116.208 90.535 1.00 42.28 906 SER A CA 1
ATOM 6788 C C . SER A 1 906 ? 111.528 116.826 89.145 1.00 51.72 906 SER A C 1
ATOM 6789 O O . SER A 1 906 ? 111.540 116.101 88.144 1.00 58.68 906 SER A O 1
ATOM 6792 N N . GLU A 1 907 ? 111.461 118.157 89.063 1.00 52.61 907 GLU A N 1
ATOM 6793 C CA . GLU A 1 907 ? 111.452 118.830 87.770 1.00 46.47 907 GLU A CA 1
ATOM 6794 C C . GLU A 1 907 ? 112.794 118.719 87.064 1.00 52.53 907 GLU A C 1
ATOM 6795 O O . GLU A 1 907 ? 112.843 118.717 85.829 1.00 53.85 907 GLU A O 1
ATOM 6801 N N . LEU A 1 908 ? 113.887 118.649 87.826 1.00 45.15 908 LEU A N 1
ATOM 6802 C CA . LEU A 1 908 ? 115.215 118.651 87.225 1.00 49.53 908 LEU A CA 1
ATOM 6803 C C . LEU A 1 908 ? 115.432 117.428 86.343 1.00 55.76 908 LEU A C 1
ATOM 6804 O O . LEU A 1 908 ? 116.008 117.532 85.255 1.00 62.72 908 LEU A O 1
ATOM 6809 N N . VAL A 1 909 ? 114.972 116.257 86.793 1.00 51.10 909 VAL A N 1
ATOM 6810 C CA . VAL A 1 909 ? 115.207 115.019 86.060 1.00 49.32 909 VAL A CA 1
ATOM 6811 C C . VAL A 1 909 ? 114.125 114.732 85.032 1.00 51.97 909 VAL A C 1
ATOM 6812 O O . VAL A 1 909 ? 114.225 113.736 84.303 1.00 59.19 909 VAL A O 1
ATOM 6816 N N . ALA A 1 910 ? 113.095 115.565 84.951 1.00 53.75 910 ALA A N 1
ATOM 6817 C CA . ALA A 1 910 ? 112.083 115.438 83.917 1.00 56.95 910 ALA A CA 1
ATOM 6818 C C . ALA A 1 910 ? 112.466 116.279 82.701 1.00 60.72 910 ALA A C 1
ATOM 6819 O O . ALA A 1 910 ? 113.446 117.026 82.713 1.00 60.63 910 ALA A O 1
ATOM 6821 N N . GLU A 1 911 ? 111.682 116.140 81.635 1.00 67.15 911 GLU A N 1
ATOM 6822 C CA . GLU A 1 911 ? 111.929 116.908 80.422 1.00 63.66 911 GLU A CA 1
ATOM 6823 C C . GLU A 1 911 ? 111.711 118.393 80.687 1.00 64.76 911 GLU A C 1
ATOM 6824 O O . GLU A 1 911 ? 110.721 118.786 81.312 1.00 66.68 911 GLU A O 1
ATOM 6830 N N . TRP A 1 912 ? 112.638 119.218 80.207 1.00 57.70 912 TRP A N 1
ATOM 6831 C CA . TRP A 1 912 ? 112.646 120.652 80.474 1.00 54.61 912 TRP A CA 1
ATOM 6832 C C . TRP A 1 912 ? 112.224 121.392 79.211 1.00 54.88 912 TRP A C 1
ATOM 6833 O O . TRP A 1 912 ? 112.958 121.406 78.218 1.00 60.40 912 TRP A O 1
ATOM 6844 N N . ALA A 1 913 ? 111.043 122.007 79.252 1.00 55.79 913 ALA A N 1
ATOM 6845 C CA . ALA A 1 913 ? 110.530 122.792 78.139 1.00 58.95 913 ALA A CA 1
ATOM 6846 C C . ALA A 1 913 ? 110.524 124.286 78.422 1.00 59.12 913 ALA A C 1
ATOM 6847 O O . ALA A 1 913 ? 110.094 125.065 77.564 1.00 64.32 913 ALA A O 1
ATOM 6849 N N . HIS A 1 914 ? 110.993 124.706 79.592 1.00 53.68 914 HIS A N 1
ATOM 6850 C CA . HIS A 1 914 ? 110.961 126.109 79.958 1.00 52.59 914 HIS A CA 1
ATOM 6851 C C . HIS A 1 914 ? 111.974 126.908 79.138 1.00 52.64 914 HIS A C 1
ATOM 6852 O O . HIS A 1 914 ? 112.986 126.367 78.686 1.00 57.90 914 HIS A O 1
ATOM 6859 N N . PRO A 1 915 ? 111.719 128.203 78.923 1.00 56.98 915 PRO A N 1
ATOM 6860 C CA . PRO A 1 915 ? 112.695 129.042 78.214 1.00 53.64 915 PRO A CA 1
ATOM 6861 C C . PRO A 1 915 ? 113.872 129.472 79.073 1.00 53.28 915 PRO A C 1
ATOM 6862 O O . PRO A 1 915 ? 114.811 130.081 78.545 1.00 53.23 915 PRO A O 1
ATOM 6866 N N . TYR A 1 916 ? 113.847 129.185 80.369 1.00 46.25 916 TYR A N 1
ATOM 6867 C CA . TYR A 1 916 ? 114.937 129.507 81.274 1.00 42.14 916 TYR A CA 1
ATOM 6868 C C . TYR A 1 916 ? 115.623 128.224 81.726 1.00 49.47 916 TYR A C 1
ATOM 6869 O O . TYR A 1 916 ? 115.016 127.151 81.751 1.00 53.36 916 TYR A O 1
ATOM 6878 N N . SER A 1 917 ? 116.900 128.345 82.074 1.00 41.16 917 SER A N 1
ATOM 6879 C CA . SER A 1 917 ? 117.721 127.178 82.348 1.00 38.55 917 SER A CA 1
ATOM 6880 C C . SER A 1 917 ? 117.314 126.507 83.657 1.00 46.82 917 SER A C 1
ATOM 6881 O O . SER A 1 917 ? 116.610 127.078 84.493 1.00 50.95 917 SER A O 1
ATOM 6884 N N . ARG A 1 918 ? 117.763 125.259 83.816 1.00 48.77 918 ARG A N 1
ATOM 6885 C CA . ARG A 1 918 ? 117.559 124.546 85.072 1.00 41.22 918 ARG A CA 1
ATOM 6886 C C . ARG A 1 918 ? 118.274 125.245 86.220 1.00 42.43 918 ARG A C 1
ATOM 6887 O O . ARG A 1 918 ? 117.743 125.330 87.334 1.00 48.51 918 ARG A O 1
ATOM 6895 N N . GLU A 1 919 ? 119.491 125.735 85.970 1.00 40.27 919 GLU A N 1
ATOM 6896 C CA . GLU A 1 919 ? 120.248 126.418 87.013 1.00 43.77 919 GLU A CA 1
ATOM 6897 C C . GLU A 1 919 ? 119.571 127.714 87.435 1.00 47.83 919 GLU A C 1
ATOM 6898 O O . GLU A 1 919 ? 119.503 128.023 88.628 1.00 49.65 919 GLU A O 1
ATOM 6904 N N . VAL A 1 920 ? 119.070 128.486 86.470 1.00 41.21 920 VAL A N 1
ATOM 6905 C CA . VAL A 1 920 ? 118.320 129.695 86.801 1.00 39.91 920 VAL A CA 1
ATOM 6906 C C . VAL A 1 920 ? 117.086 129.341 87.619 1.00 40.45 920 VAL A C 1
ATOM 6907 O O . VAL A 1 920 ? 116.762 130.008 88.608 1.00 46.44 920 VAL A O 1
ATOM 6911 N N . ALA A 1 921 ? 116.388 128.275 87.227 1.00 43.96 921 ALA A N 1
ATOM 6912 C CA . ALA A 1 921 ? 115.176 127.873 87.931 1.00 36.40 921 ALA A CA 1
ATOM 6913 C C . ALA A 1 921 ? 115.463 127.472 89.370 1.00 45.02 921 ALA A C 1
ATOM 6914 O O . ALA A 1 921 ? 114.722 127.846 90.286 1.00 47.46 921 ALA A O 1
ATOM 6916 N N . VAL A 1 922 ? 116.532 126.712 89.595 1.00 40.04 922 VAL A N 1
ATOM 6917 C CA . VAL A 1 922 ? 116.635 125.960 90.839 1.00 40.60 922 VAL A CA 1
ATOM 6918 C C . VAL A 1 922 ? 117.811 126.417 91.699 1.00 35.44 922 VAL A C 1
ATOM 6919 O O . VAL A 1 922 ? 117.756 126.325 92.929 1.00 37.34 922 VAL A O 1
ATOM 6923 N N . PHE A 1 923 ? 118.863 126.947 91.079 1.00 40.10 923 PHE A N 1
ATOM 6924 C CA . PHE A 1 923 ? 120.017 127.482 91.806 1.00 39.73 923 PHE A CA 1
ATOM 6925 C C . PHE A 1 923 ? 120.317 128.894 91.319 1.00 38.11 923 PHE A C 1
ATOM 6926 O O . PHE A 1 923 ? 121.372 129.149 90.728 1.00 49.62 923 PHE A O 1
ATOM 6934 N N . PRO A 1 924 ? 119.408 129.846 91.555 1.00 46.58 924 PRO A N 1
ATOM 6935 C CA . PRO A 1 924 ? 119.651 131.212 91.071 1.00 42.22 924 PRO A CA 1
ATOM 6936 C C . PRO A 1 924 ? 120.723 131.949 91.852 1.00 46.09 924 PRO A C 1
ATOM 6937 O O . PRO A 1 924 ? 121.293 132.912 91.326 1.00 46.32 924 PRO A O 1
ATOM 6941 N N . ALA A 1 925 ? 121.020 131.529 93.082 1.00 41.71 925 ALA A N 1
ATOM 6942 C CA . ALA A 1 925 ? 122.029 132.179 93.910 1.00 41.95 925 ALA A CA 1
ATOM 6943 C C . ALA A 1 925 ? 123.125 131.215 94.351 1.00 44.59 925 ALA A C 1
ATOM 6944 O O . ALA A 1 925 ? 123.867 131.516 95.289 1.00 52.66 925 ALA A O 1
ATOM 6946 N N . GLY A 1 926 ? 123.243 130.067 93.699 1.00 45.22 926 GLY A N 1
ATOM 6947 C CA . GLY A 1 926 ? 124.252 129.084 94.033 1.00 42.40 926 GLY A CA 1
ATOM 6948 C C . GLY A 1 926 ? 123.644 127.761 94.465 1.00 47.51 926 GLY A C 1
ATOM 6949 O O . GLY A 1 926 ? 122.437 127.618 94.642 1.00 57.62 926 GLY A O 1
ATOM 6950 N N . VAL A 1 927 ? 124.534 126.785 94.641 1.00 45.03 927 VAL A N 1
ATOM 6951 C CA . VAL A 1 927 ? 124.127 125.422 94.959 1.00 46.01 927 VAL A CA 1
ATOM 6952 C C . VAL A 1 927 ? 124.356 125.055 96.424 1.00 49.12 927 VAL A C 1
ATOM 6953 O O . VAL A 1 927 ? 123.797 124.050 96.890 1.00 52.74 927 VAL A O 1
ATOM 6957 N N . ALA A 1 928 ? 125.145 125.832 97.161 1.00 51.58 928 ALA A N 1
ATOM 6958 C CA . ALA A 1 928 ? 125.495 125.478 98.529 1.00 48.41 928 ALA A CA 1
ATOM 6959 C C . ALA A 1 928 ? 124.331 125.724 99.481 1.00 49.46 928 ALA A C 1
ATOM 6960 O O . ALA A 1 928 ? 123.587 126.698 99.338 1.00 54.51 928 ALA A O 1
ATOM 6962 N N . ASP A 1 929 ? 124.187 124.827 100.460 1.00 49.31 929 ASP A N 1
ATOM 6963 C CA . ASP A 1 929 ? 123.172 124.934 101.511 1.00 44.17 929 ASP A CA 1
ATOM 6964 C C . ASP A 1 929 ? 121.766 125.059 100.930 1.00 45.83 929 ASP A C 1
ATOM 6965 O O . ASP A 1 929 ? 120.950 125.855 101.398 1.00 55.43 929 ASP A O 1
ATOM 6970 N N . LYS A 1 930 ? 121.475 124.257 99.910 1.00 34.44 930 LYS A N 1
ATOM 6971 C CA . LYS A 1 930 ? 120.203 124.351 99.208 1.00 32.91 930 LYS A CA 1
ATOM 6972 C C . LYS A 1 930 ? 119.098 123.693 100.025 1.00 38.02 930 LYS A C 1
ATOM 6973 O O . LYS A 1 930 ? 119.180 122.505 100.353 1.00 45.69 930 LYS A O 1
ATOM 6979 N N . TYR A 1 931 ? 118.067 124.465 100.355 1.00 28.73 931 TYR A N 1
ATOM 6980 C CA . TYR A 1 931 ? 116.840 123.912 100.902 1.00 22.98 931 TYR A CA 1
ATOM 6981 C C . TYR A 1 931 ? 115.907 123.550 99.756 1.00 25.42 931 TYR A C 1
ATOM 6982 O O . TYR A 1 931 ? 115.765 124.305 98.792 1.00 40.39 931 TYR A O 1
ATOM 6991 N N . TRP A 1 932 ? 115.273 122.391 99.864 1.00 32.48 932 TRP A N 1
ATOM 6992 C CA . TRP A 1 932 ? 114.397 121.914 98.804 1.00 32.36 932 TRP A CA 1
ATOM 6993 C C . TRP A 1 932 ? 112.943 121.992 99.239 1.00 31.71 932 TRP A C 1
ATOM 6994 O O . TRP A 1 932 ? 112.535 121.252 100.147 1.00 28.33 932 TRP A O 1
ATOM 7005 N N . PRO A 1 933 ? 112.135 122.870 98.649 1.00 45.72 933 PRO A N 1
ATOM 7006 C CA . PRO A 1 933 ? 110.689 122.774 98.855 1.00 36.92 933 PRO A CA 1
ATOM 7007 C C . PRO A 1 933 ? 110.188 121.428 98.357 1.00 39.81 933 PRO A C 1
ATOM 7008 O O . PRO A 1 933 ? 110.650 120.909 97.339 1.00 44.29 933 PRO A O 1
ATOM 7012 N N . THR A 1 934 ? 109.247 120.854 99.100 1.00 31.26 934 THR A N 1
ATOM 7013 C CA . THR A 1 934 ? 108.801 119.500 98.808 1.00 27.11 934 THR A CA 1
ATOM 7014 C C . THR A 1 934 ? 107.725 119.481 97.733 1.00 37.36 934 THR A C 1
ATOM 7015 O O . THR A 1 934 ? 107.668 118.541 96.932 1.00 44.69 934 THR A O 1
ATOM 7019 N N . VAL A 1 935 ? 106.904 120.527 97.664 1.00 45.48 935 VAL A N 1
ATOM 7020 C CA . VAL A 1 935 ? 105.787 120.591 96.736 1.00 39.67 935 VAL A CA 1
ATOM 7021 C C . VAL A 1 935 ? 105.882 121.879 95.932 1.00 41.11 935 VAL A C 1
ATOM 7022 O O . VAL A 1 935 ? 106.535 122.845 96.330 1.00 44.15 935 VAL A O 1
ATOM 7026 N N . LYS A 1 936 ? 105.215 121.877 94.781 1.00 51.22 936 LYS A N 1
ATOM 7027 C CA . LYS A 1 936 ? 105.117 123.058 93.935 1.00 44.34 936 LYS A CA 1
ATOM 7028 C C . LYS A 1 936 ? 104.078 124.014 94.519 1.00 50.34 936 LYS A C 1
ATOM 7029 O O . LYS A 1 936 ? 103.578 123.825 95.631 1.00 49.98 936 LYS A O 1
ATOM 7035 N N . ARG A 1 937 ? 103.744 125.060 93.768 1.00 54.75 937 ARG A N 1
ATOM 7036 C CA . ARG A 1 937 ? 102.800 126.063 94.245 1.00 50.71 937 ARG A CA 1
ATOM 7037 C C . ARG A 1 937 ? 101.434 125.445 94.510 1.00 52.88 937 ARG A C 1
ATOM 7038 O O . ARG A 1 937 ? 100.909 124.687 93.690 1.00 61.93 937 ARG A O 1
ATOM 7046 N N . LEU A 1 938 ? 100.857 125.782 95.658 1.00 56.60 938 LEU A N 1
ATOM 7047 C CA . LEU A 1 938 ? 99.524 125.326 96.028 1.00 55.37 938 LEU A CA 1
ATOM 7048 C C . LEU A 1 938 ? 98.494 126.375 95.632 1.00 63.97 938 LEU A C 1
ATOM 7049 O O . LEU A 1 938 ? 98.567 127.525 96.077 1.00 66.66 938 LEU A O 1
ATOM 7054 N N . ASP A 1 939 ? 97.540 125.973 94.791 1.00 80.58 939 ASP A N 1
ATOM 7055 C CA . ASP A 1 939 ? 96.460 126.875 94.406 1.00 80.69 939 ASP A CA 1
ATOM 7056 C C . ASP A 1 939 ? 95.583 127.235 95.599 1.00 79.68 939 ASP A C 1
ATOM 7057 O O . ASP A 1 939 ? 95.184 128.395 95.751 1.00 81.78 939 ASP A O 1
ATOM 7062 N N . ASP A 1 940 ? 95.250 126.244 96.434 1.00 83.11 940 ASP A N 1
ATOM 7063 C CA . ASP A 1 940 ? 94.473 126.421 97.659 1.00 84.81 940 ASP A CA 1
ATOM 7064 C C . ASP A 1 940 ? 93.026 126.806 97.348 1.00 86.76 940 ASP A C 1
ATOM 7065 O O . ASP A 1 940 ? 92.188 126.893 98.252 1.00 87.37 940 ASP A O 1
ATOM 7070 N N . VAL A 1 941 ? 92.708 126.993 96.072 1.00 92.62 941 VAL A N 1
ATOM 7071 C CA . VAL A 1 941 ? 91.357 127.369 95.671 1.00 93.93 941 VAL A CA 1
ATOM 7072 C C . VAL A 1 941 ? 90.440 126.152 95.694 1.00 94.10 941 VAL A C 1
ATOM 7073 O O . VAL A 1 941 ? 90.102 125.636 96.760 1.00 95.12 941 VAL A O 1
ATOM 7077 N N . CYS A 1 949 ? 91.521 116.936 103.918 1.00 66.90 949 CYS A N 1
ATOM 7078 C CA . CYS A 1 949 ? 91.671 116.965 105.369 1.00 67.44 949 CYS A CA 1
ATOM 7079 C C . CYS A 1 949 ? 91.806 115.555 105.927 1.00 71.58 949 CYS A C 1
ATOM 7080 O O . CYS A 1 949 ? 91.550 115.317 107.108 1.00 69.91 949 CYS A O 1
ATOM 7082 N N . SER A 1 950 ? 92.212 114.624 105.067 1.00 67.91 950 SER A N 1
ATOM 7083 C CA . SER A 1 950 ? 92.320 113.214 105.415 1.00 70.86 950 SER A CA 1
ATOM 7084 C C . SER A 1 950 ? 93.778 112.786 105.356 1.00 70.55 950 SER A C 1
ATOM 7085 O O . SER A 1 950 ? 94.481 113.095 104.389 1.00 71.58 950 SER A O 1
ATOM 7087 N N . CYS A 1 951 ? 94.226 112.074 106.387 1.00 65.71 951 CYS A N 1
ATOM 7088 C CA . CYS A 1 951 ? 95.602 111.600 106.418 1.00 69.49 951 CYS A CA 1
ATOM 7089 C C . CYS A 1 951 ? 95.847 110.600 105.294 1.00 68.92 951 CYS A C 1
ATOM 7090 O O . CYS A 1 951 ? 94.966 109.815 104.933 1.00 73.27 951 CYS A O 1
ATOM 7092 N N . VAL A 1 952 ? 97.052 110.636 104.736 1.00 70.85 952 VAL A N 1
ATOM 7093 C CA . VAL A 1 952 ? 97.413 109.742 103.642 1.00 75.66 952 VAL A CA 1
ATOM 7094 C C . VAL A 1 952 ? 98.762 109.085 103.913 1.00 76.26 952 VAL A C 1
ATOM 7095 O O . VAL A 1 952 ? 99.796 109.752 103.935 1.00 74.00 952 VAL A O 1
ATOM 7097 N N . THR B 1 3 ? 91.554 88.569 129.253 1.00 65.81 3 THR B N 1
ATOM 7098 C CA . THR B 1 3 ? 92.115 89.800 129.795 1.00 68.87 3 THR B CA 1
ATOM 7099 C C . THR B 1 3 ? 93.636 89.741 129.852 1.00 69.61 3 THR B C 1
ATOM 7100 O O . THR B 1 3 ? 94.256 88.831 129.305 1.00 67.52 3 THR B O 1
ATOM 7104 N N . GLN B 1 4 ? 94.227 90.724 130.524 1.00 57.41 4 GLN B N 1
ATOM 7105 C CA . GLN B 1 4 ? 95.665 90.791 130.723 1.00 53.45 4 GLN B CA 1
ATOM 7106 C C . GLN B 1 4 ? 95.962 90.954 132.204 1.00 50.65 4 GLN B C 1
ATOM 7107 O O . GLN B 1 4 ? 95.192 91.570 132.943 1.00 60.15 4 GLN B O 1
ATOM 7113 N N . THR B 1 5 ? 97.084 90.390 132.632 1.00 48.69 5 THR B N 1
ATOM 7114 C CA . THR B 1 5 ? 97.530 90.587 133.999 1.00 47.20 5 THR B CA 1
ATOM 7115 C C . THR B 1 5 ? 98.105 91.990 134.164 1.00 45.97 5 THR B C 1
ATOM 7116 O O . THR B 1 5 ? 98.385 92.696 133.192 1.00 48.38 5 THR B O 1
ATOM 7120 N N . LEU B 1 6 ? 98.273 92.400 135.422 1.00 46.71 6 LEU B N 1
ATOM 7121 C CA . LEU B 1 6 ? 98.862 93.706 135.690 1.00 40.83 6 LEU B CA 1
ATOM 7122 C C . LEU B 1 6 ? 100.290 93.790 135.167 1.00 39.65 6 LEU B C 1
ATOM 7123 O O . LEU B 1 6 ? 100.726 94.858 134.727 1.00 44.85 6 LEU B O 1
ATOM 7128 N N . SER B 1 7 ? 101.027 92.677 135.200 1.00 46.56 7 SER B N 1
ATOM 7129 C CA . SER B 1 7 ? 102.388 92.668 134.673 1.00 43.91 7 SER B CA 1
ATOM 7130 C C . SER B 1 7 ? 102.407 92.946 133.175 1.00 41.71 7 SER B C 1
ATOM 7131 O O . SER B 1 7 ? 103.279 93.670 132.682 1.00 41.75 7 SER B O 1
ATOM 7134 N N . GLN B 1 8 ? 101.458 92.371 132.433 1.00 43.69 8 GLN B N 1
ATOM 7135 C CA . GLN B 1 8 ? 101.384 92.631 131.000 1.00 45.29 8 GLN B CA 1
ATOM 7136 C C . GLN B 1 8 ? 101.010 94.078 130.706 1.00 44.58 8 GLN B C 1
ATOM 7137 O O . GLN B 1 8 ? 101.458 94.640 129.701 1.00 46.68 8 GLN B O 1
ATOM 7143 N N . LEU B 1 9 ? 100.188 94.691 131.558 1.00 44.10 9 LEU B N 1
ATOM 7144 C CA . LEU B 1 9 ? 99.808 96.084 131.360 1.00 36.48 9 LEU B CA 1
ATOM 7145 C C . LEU B 1 9 ? 100.932 97.043 131.726 1.00 29.07 9 LEU B C 1
ATOM 7146 O O . LEU B 1 9 ? 101.067 98.097 131.097 1.00 42.88 9 LEU B O 1
ATOM 7151 N N . GLU B 1 10 ? 101.742 96.700 132.729 1.00 42.28 10 GLU B N 1
ATOM 7152 C CA . GLU B 1 10 ? 102.892 97.532 133.065 1.00 43.25 10 GLU B CA 1
ATOM 7153 C C . GLU B 1 10 ? 103.930 97.521 131.954 1.00 46.66 10 GLU B C 1
ATOM 7154 O O . GLU B 1 10 ? 104.625 98.522 131.748 1.00 50.52 10 GLU B O 1
ATOM 7160 N N . ASN B 1 11 ? 104.049 96.402 131.241 1.00 48.27 11 ASN B N 1
ATOM 7161 C CA . ASN B 1 11 ? 104.917 96.289 130.073 1.00 39.46 11 ASN B CA 1
ATOM 7162 C C . ASN B 1 11 ? 106.367 96.626 130.418 1.00 36.81 11 ASN B C 1
ATOM 7163 O O . ASN B 1 11 ? 107.001 97.473 129.787 1.00 42.72 11 ASN B O 1
ATOM 7168 N N . SER B 1 12 ? 106.886 95.967 131.448 1.00 43.70 12 SER B N 1
ATOM 7169 C CA . SER B 1 12 ? 108.326 95.956 131.658 1.00 40.18 12 SER B CA 1
ATOM 7170 C C . SER B 1 12 ? 108.967 95.148 130.539 1.00 53.61 12 SER B C 1
ATOM 7171 O O . SER B 1 12 ? 108.544 94.025 130.250 1.00 57.46 12 SER B O 1
ATOM 7174 N N . GLY B 1 13 ? 109.982 95.716 129.909 1.00 43.50 13 GLY B N 1
ATOM 7175 C CA . GLY B 1 13 ? 110.430 95.224 128.628 1.00 40.40 13 GLY B CA 1
ATOM 7176 C C . GLY B 1 13 ? 109.873 95.979 127.446 1.00 38.93 13 GLY B C 1
ATOM 7177 O O . GLY B 1 13 ? 109.974 95.489 126.317 1.00 48.78 13 GLY B O 1
ATOM 7178 N N . ALA B 1 14 ? 109.270 97.148 127.675 1.00 34.38 14 ALA B N 1
ATOM 7179 C CA . ALA B 1 14 ? 108.827 97.995 126.576 1.00 34.07 14 ALA B CA 1
ATOM 7180 C C . ALA B 1 14 ? 109.999 98.497 125.746 1.00 35.61 14 ALA B C 1
ATOM 7181 O O . ALA B 1 14 ? 109.860 98.698 124.536 1.00 40.84 14 ALA B O 1
ATOM 7183 N N . PHE B 1 15 ? 111.155 98.719 126.376 1.00 33.35 15 PHE B N 1
ATOM 7184 C CA . PHE B 1 15 ? 112.323 99.179 125.638 1.00 31.69 15 PHE B CA 1
ATOM 7185 C C . PHE B 1 15 ? 112.900 98.100 124.734 1.00 36.45 15 PHE B C 1
ATOM 7186 O O . PHE B 1 15 ? 113.578 98.430 123.757 1.00 32.86 15 PHE B O 1
ATOM 7194 N N . ILE B 1 16 ? 112.652 96.824 125.035 1.00 30.43 16 ILE B N 1
ATOM 7195 C CA . ILE B 1 16 ? 113.140 95.752 124.174 1.00 29.09 16 ILE B CA 1
ATOM 7196 C C . ILE B 1 16 ? 112.540 95.878 122.781 1.00 31.04 16 ILE B C 1
ATOM 7197 O O . ILE B 1 16 ? 113.228 95.691 121.771 1.00 39.29 16 ILE B O 1
ATOM 7202 N N . GLU B 1 17 ? 111.252 96.207 122.704 1.00 43.56 17 GLU B N 1
ATOM 7203 C CA . GLU B 1 17 ? 110.575 96.350 121.424 1.00 31.12 17 GLU B CA 1
ATOM 7204 C C . GLU B 1 17 ? 110.828 97.696 120.759 1.00 31.06 17 GLU B C 1
ATOM 7205 O O . GLU B 1 17 ? 110.523 97.845 119.573 1.00 40.91 17 GLU B O 1
ATOM 7211 N N . ARG B 1 18 ? 111.374 98.673 121.482 1.00 29.48 18 ARG B N 1
ATOM 7212 C CA . ARG B 1 18 ? 111.809 99.906 120.836 1.00 30.43 18 ARG B CA 1
ATOM 7213 C C . ARG B 1 18 ? 113.215 99.761 120.270 1.00 31.19 18 ARG B C 1
ATOM 7214 O O . ARG B 1 18 ? 113.515 100.299 119.199 1.00 37.96 18 ARG B O 1
ATOM 7222 N N . HIS B 1 19 ? 114.086 99.040 120.979 1.00 34.83 19 HIS B N 1
ATOM 7223 C CA . HIS B 1 19 ? 115.463 98.873 120.531 1.00 32.88 19 HIS B CA 1
ATOM 7224 C C . HIS B 1 19 ? 115.556 97.901 119.363 1.00 33.77 19 HIS B C 1
ATOM 7225 O O . HIS B 1 19 ? 116.305 98.137 118.409 1.00 33.74 19 HIS B O 1
ATOM 7232 N N . ILE B 1 20 ? 114.810 96.805 119.419 1.00 31.65 20 ILE B N 1
ATOM 7233 C CA . ILE B 1 20 ? 114.816 95.824 118.342 1.00 31.69 20 ILE B CA 1
ATOM 7234 C C . ILE B 1 20 ? 113.888 96.303 117.236 1.00 40.81 20 ILE B C 1
ATOM 7235 O O . ILE B 1 20 ? 112.713 96.601 117.479 1.00 47.14 20 ILE B O 1
ATOM 7240 N N . GLY B 1 21 ? 114.417 96.382 116.019 1.00 38.46 21 GLY B N 1
ATOM 7241 C CA . GLY B 1 21 ? 113.688 96.897 114.885 1.00 31.46 21 GLY B CA 1
ATOM 7242 C C . GLY B 1 21 ? 112.441 96.109 114.538 1.00 36.03 21 GLY B C 1
ATOM 7243 O O . GLY B 1 21 ? 111.318 96.606 114.663 1.00 50.35 21 GLY B O 1
ATOM 7244 N N . PRO B 1 22 ? 112.610 94.869 114.081 1.00 38.13 22 PRO B N 1
ATOM 7245 C CA . PRO B 1 22 ? 111.447 94.076 113.668 1.00 39.97 22 PRO B CA 1
ATOM 7246 C C . PRO B 1 22 ? 110.530 93.750 114.835 1.00 43.75 22 PRO B C 1
ATOM 7247 O O . PRO B 1 22 ? 110.970 93.550 115.968 1.00 46.97 22 PRO B O 1
ATOM 7251 N N . ASP B 1 23 ? 109.236 93.689 114.539 1.00 50.88 23 ASP B N 1
ATOM 7252 C CA . ASP B 1 23 ? 108.252 93.249 115.513 1.00 46.19 23 ASP B CA 1
ATOM 7253 C C . A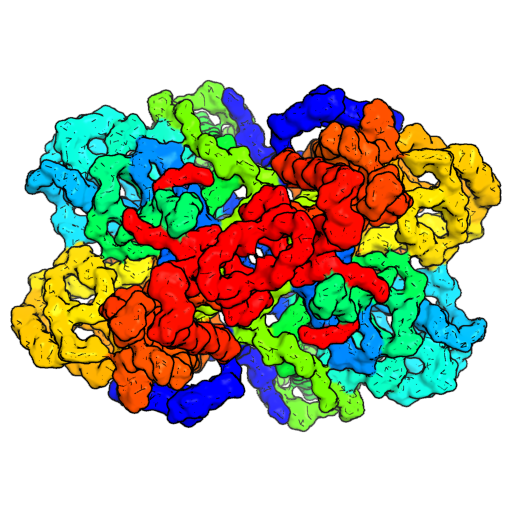SP B 1 23 ? 108.018 91.748 115.342 1.00 47.48 23 ASP B C 1
ATOM 7254 O O . ASP B 1 23 ? 108.701 91.078 114.565 1.00 52.74 23 ASP B O 1
ATOM 7259 N N . ALA B 1 24 ? 107.038 91.206 116.068 1.00 49.64 24 ALA B N 1
ATOM 7260 C CA . ALA B 1 24 ? 106.808 89.765 116.053 1.00 44.47 24 ALA B CA 1
ATOM 7261 C C . ALA B 1 24 ? 106.413 89.269 114.666 1.00 51.04 24 ALA B C 1
ATOM 7262 O O . ALA B 1 24 ? 106.901 88.229 114.211 1.00 53.53 24 ALA B O 1
ATOM 7264 N N . ALA B 1 25 ? 105.526 89.996 113.981 1.00 52.86 25 ALA B N 1
ATOM 7265 C CA . ALA B 1 25 ? 105.083 89.570 112.656 1.00 49.04 25 ALA B CA 1
ATOM 7266 C C . ALA B 1 25 ? 106.212 89.646 111.635 1.00 56.26 25 ALA B C 1
ATOM 7267 O O . ALA B 1 25 ? 106.370 88.741 110.805 1.00 58.38 25 ALA B O 1
ATOM 7269 N N . GLN B 1 26 ? 107.001 90.721 111.675 1.00 47.49 26 GLN B N 1
ATOM 7270 C CA . GLN B 1 26 ? 108.142 90.831 110.773 1.00 45.21 26 GLN B CA 1
ATOM 7271 C C . GLN B 1 26 ? 109.173 89.750 111.063 1.00 50.36 26 GLN B C 1
ATOM 7272 O O . GLN B 1 26 ? 109.774 89.189 110.138 1.00 55.32 26 GLN B O 1
ATOM 7278 N N . GLN B 1 27 ? 109.393 89.445 112.344 1.00 47.70 27 GLN B N 1
ATOM 7279 C CA . GLN B 1 27 ? 110.308 88.369 112.703 1.00 44.64 27 GLN B CA 1
ATOM 7280 C C . GLN B 1 27 ? 109.812 87.029 112.181 1.00 44.36 27 GLN B C 1
ATOM 7281 O O . GLN B 1 27 ? 110.603 86.215 111.695 1.00 52.82 27 GLN B O 1
ATOM 7287 N N . GLN B 1 28 ? 108.504 86.781 112.270 1.00 51.32 28 GLN B N 1
ATOM 7288 C CA . GLN B 1 28 ? 107.949 85.541 111.737 1.00 51.93 28 GLN B CA 1
ATOM 7289 C C . GLN B 1 28 ? 108.113 85.463 110.223 1.00 51.75 28 GLN B C 1
ATOM 7290 O O . GLN B 1 28 ? 108.450 84.403 109.682 1.00 53.58 28 GLN B O 1
ATOM 7296 N N . GLU B 1 29 ? 107.876 86.575 109.522 1.00 53.56 29 GLU B N 1
ATOM 7297 C CA . GLU B 1 29 ? 108.057 86.585 108.071 1.00 52.18 29 GLU B CA 1
ATOM 7298 C C . GLU B 1 29 ? 109.508 86.317 107.693 1.00 52.39 29 GLU B C 1
ATOM 7299 O O . GLU B 1 29 ? 109.786 85.548 106.765 1.00 54.69 29 GLU B O 1
ATOM 7305 N N . MET B 1 30 ? 110.448 86.941 108.404 1.00 52.88 30 MET B N 1
ATOM 7306 C CA . MET B 1 30 ? 111.860 86.713 108.119 1.00 47.52 30 MET B CA 1
ATOM 7307 C C . MET B 1 30 ? 112.263 85.275 108.425 1.00 46.04 30 MET B C 1
ATOM 7308 O O . MET B 1 30 ? 113.037 84.672 107.674 1.00 54.23 30 MET B O 1
ATOM 7313 N N . LEU B 1 31 ? 111.744 84.708 109.517 1.00 45.30 31 LEU B N 1
ATOM 7314 C CA . LEU B 1 31 ? 112.038 83.317 109.842 1.00 50.06 31 LEU B CA 1
ATOM 7315 C C . LEU B 1 31 ? 111.496 82.377 108.774 1.00 51.42 31 LEU B C 1
ATOM 7316 O O . LEU B 1 31 ? 112.138 81.378 108.432 1.00 51.55 31 LEU B O 1
ATOM 7321 N N . ASN B 1 32 ? 110.308 82.674 108.243 1.00 58.92 32 ASN B N 1
ATOM 7322 C CA . ASN B 1 32 ? 109.781 81.889 107.130 1.00 52.79 32 ASN B CA 1
ATOM 7323 C C . ASN B 1 32 ? 110.669 82.019 105.899 1.00 52.39 32 ASN B C 1
ATOM 7324 O O . ASN B 1 32 ? 110.912 81.034 105.193 1.00 56.94 32 ASN B O 1
ATOM 7329 N N . ALA B 1 33 ? 111.157 83.231 105.625 1.00 54.13 33 ALA B N 1
ATOM 7330 C CA . ALA B 1 33 ? 112.022 83.441 104.468 1.00 49.23 33 ALA B CA 1
ATOM 7331 C C . ALA B 1 33 ? 113.325 82.661 104.595 1.00 53.93 33 ALA B C 1
ATOM 7332 O O . ALA B 1 33 ? 113.823 82.108 103.609 1.00 55.59 33 ALA B O 1
ATOM 7334 N N . VAL B 1 34 ? 113.900 82.613 105.802 1.00 53.70 34 VAL B N 1
ATOM 7335 C CA . VAL B 1 34 ? 115.157 81.900 106.012 1.00 48.81 34 VAL B CA 1
ATOM 7336 C C . VAL B 1 34 ? 114.948 80.435 106.368 1.00 52.74 34 VAL B C 1
ATOM 7337 O O . VAL B 1 34 ? 115.930 79.722 106.618 1.00 58.77 34 VAL B O 1
ATOM 7341 N N . GLY B 1 35 ? 113.707 79.960 106.392 1.00 56.99 35 GLY B N 1
ATOM 7342 C CA . GLY B 1 35 ? 113.430 78.562 106.674 1.00 53.04 35 GLY B CA 1
ATOM 7343 C C . GLY B 1 35 ? 113.762 78.104 108.077 1.00 56.19 35 GLY B C 1
ATOM 7344 O O . GLY B 1 35 ? 114.344 77.026 108.249 1.00 60.22 35 GLY B O 1
ATOM 7345 N N . ALA B 1 36 ? 113.405 78.892 109.087 1.00 58.78 36 ALA B N 1
ATOM 7346 C CA . ALA B 1 36 ? 113.632 78.536 110.479 1.00 57.15 36 ALA B CA 1
ATOM 7347 C C . ALA B 1 36 ? 112.325 78.642 111.251 1.00 56.44 36 ALA B C 1
ATOM 7348 O O . ALA B 1 36 ? 111.462 79.462 110.932 1.00 60.06 36 ALA B O 1
ATOM 7350 N N . GLN B 1 37 ? 112.184 77.792 112.270 1.00 59.20 37 GLN B N 1
ATOM 7351 C CA . GLN B 1 37 ? 110.954 77.774 113.055 1.00 58.55 37 GLN B CA 1
ATOM 7352 C C . GLN B 1 37 ? 110.862 78.964 114.003 1.00 61.39 37 GLN B C 1
ATOM 7353 O O . GLN B 1 37 ? 109.797 79.580 114.124 1.00 60.86 37 GLN B O 1
ATOM 7359 N N . SER B 1 38 ? 111.956 79.301 114.680 1.00 54.45 38 SER B N 1
ATOM 7360 C CA . SER B 1 38 ? 111.942 80.371 115.668 1.00 51.29 38 SER B CA 1
ATOM 7361 C C . SER B 1 38 ? 113.361 80.888 115.851 1.00 54.01 38 SER B C 1
ATOM 7362 O O . SER B 1 38 ? 114.315 80.357 115.281 1.00 62.76 38 SER B O 1
ATOM 7365 N N . LEU B 1 39 ? 113.482 81.944 116.659 1.00 47.25 39 LEU B N 1
ATOM 7366 C CA . LEU B 1 39 ? 114.800 82.480 116.981 1.00 45.15 39 LEU B CA 1
ATOM 7367 C C . LEU B 1 39 ? 115.651 81.445 117.702 1.00 47.25 39 LEU B C 1
ATOM 7368 O O . LEU B 1 39 ? 116.849 81.311 117.425 1.00 55.87 39 LEU B O 1
ATOM 7373 N N . ASN B 1 40 ? 115.048 80.703 118.633 1.00 54.45 40 ASN B N 1
ATOM 7374 C CA . ASN B 1 40 ? 115.790 79.674 119.350 1.00 50.07 40 ASN B CA 1
ATOM 7375 C C . ASN B 1 40 ? 116.281 78.585 118.407 1.00 51.25 40 ASN B C 1
ATOM 7376 O O . ASN B 1 40 ? 117.431 78.149 118.504 1.00 55.89 40 ASN B O 1
ATOM 7381 N N . ALA B 1 41 ? 115.428 78.138 117.483 1.00 46.78 41 ALA B N 1
ATOM 7382 C CA . ALA B 1 41 ? 115.833 77.088 116.552 1.00 50.04 41 ALA B CA 1
ATOM 7383 C C . ALA B 1 41 ? 116.943 77.564 115.622 1.00 57.02 41 ALA B C 1
ATOM 7384 O O . ALA B 1 41 ? 117.927 76.847 115.402 1.00 58.06 41 ALA B O 1
ATOM 7386 N N . LEU B 1 42 ? 116.805 78.773 115.074 1.00 57.28 42 LEU B N 1
ATOM 7387 C CA . LEU B 1 42 ? 117.831 79.318 114.191 1.00 56.42 42 LEU B CA 1
ATOM 7388 C C . LEU B 1 42 ? 119.160 79.462 114.921 1.00 53.40 42 LEU B C 1
ATOM 7389 O O . LEU B 1 42 ? 120.213 79.046 114.417 1.00 57.73 42 LEU B O 1
ATOM 7394 N N . THR B 1 43 ? 119.126 80.035 116.124 1.00 56.47 43 THR B N 1
ATOM 7395 C CA . THR B 1 43 ? 120.352 80.236 116.887 1.00 55.15 43 THR B CA 1
ATOM 7396 C C . THR B 1 43 ? 120.982 78.908 117.290 1.00 55.84 43 THR B C 1
ATOM 7397 O O . THR B 1 43 ? 122.206 78.752 117.220 1.00 58.82 43 THR B O 1
ATOM 7401 N N . GLY B 1 44 ? 120.167 77.931 117.692 1.00 55.12 44 GLY B N 1
ATOM 7402 C CA . GLY B 1 44 ? 120.692 76.634 118.072 1.00 55.72 44 GLY B CA 1
ATOM 7403 C C . GLY B 1 44 ? 121.224 75.824 116.913 1.00 59.87 44 GLY B C 1
ATOM 7404 O O . GLY B 1 44 ? 122.073 74.953 117.122 1.00 68.03 44 GLY B O 1
ATOM 7405 N N . GLN B 1 45 ? 120.740 76.081 115.699 1.00 60.51 45 GLN B N 1
ATOM 7406 C CA . GLN B 1 45 ? 121.316 75.451 114.521 1.00 58.84 45 GLN B CA 1
ATOM 7407 C C . GLN B 1 45 ? 122.506 76.219 113.961 1.00 64.72 45 GLN B C 1
ATOM 7408 O O . GLN B 1 45 ? 123.253 75.664 113.148 1.00 69.79 45 GLN B O 1
ATOM 7414 N N . ILE B 1 46 ? 122.710 77.466 114.376 1.00 61.38 46 ILE B N 1
ATOM 7415 C CA . ILE B 1 46 ? 123.882 78.222 113.939 1.00 56.54 46 ILE B CA 1
ATOM 7416 C C . ILE B 1 46 ? 125.030 78.096 114.932 1.00 60.70 46 ILE B C 1
ATOM 7417 O O . ILE B 1 46 ? 126.160 77.775 114.555 1.00 63.80 46 ILE B O 1
ATOM 7422 N N . VAL B 1 47 ? 124.767 78.346 116.206 1.00 60.33 47 VAL B N 1
ATOM 7423 C CA . VAL B 1 47 ? 125.814 78.302 117.229 1.00 58.89 47 VAL B CA 1
ATOM 7424 C C . VAL B 1 47 ? 126.120 76.844 117.563 1.00 60.86 47 VAL B C 1
ATOM 7425 O O . VAL B 1 47 ? 125.184 76.047 117.723 1.00 60.36 47 VAL B O 1
ATOM 7429 N N . PRO B 1 48 ? 127.394 76.458 117.663 1.00 68.99 48 PRO B N 1
ATOM 7430 C CA . PRO B 1 48 ? 127.720 75.068 118.010 1.00 65.28 48 PRO B CA 1
ATOM 7431 C C . PRO B 1 48 ? 127.160 74.678 119.371 1.00 65.55 48 PRO B C 1
ATOM 7432 O O . PRO B 1 48 ? 127.111 75.486 120.301 1.00 68.09 48 PRO B O 1
ATOM 7436 N N . LYS B 1 49 ? 126.749 73.412 119.479 1.00 65.81 49 LYS B N 1
ATOM 7437 C CA . LYS B 1 49 ? 126.018 72.953 120.657 1.00 67.47 49 LYS B CA 1
ATOM 7438 C C . LYS B 1 49 ? 126.871 73.013 121.920 1.00 67.34 49 LYS B C 1
ATOM 7439 O O . LYS B 1 49 ? 126.375 73.373 122.993 1.00 66.61 49 LYS B O 1
ATOM 7445 N N . ASP B 1 50 ? 128.154 72.663 121.815 1.00 71.36 50 ASP B N 1
ATOM 7446 C CA . ASP B 1 50 ? 128.999 72.544 122.999 1.00 68.39 50 ASP B CA 1
ATOM 7447 C C . ASP B 1 50 ? 129.316 73.885 123.649 1.00 67.54 50 ASP B C 1
ATOM 7448 O O . ASP B 1 50 ? 129.869 73.899 124.753 1.00 71.82 50 ASP B O 1
ATOM 7453 N N . ILE B 1 51 ? 128.992 75.001 123.002 1.00 60.52 51 ILE B N 1
ATOM 7454 C CA . ILE B 1 51 ? 129.273 76.326 123.536 1.00 60.69 51 ILE B CA 1
ATOM 7455 C C . ILE B 1 51 ? 127.992 77.132 123.746 1.00 61.86 51 ILE B C 1
ATOM 7456 O O . ILE B 1 51 ? 128.044 78.340 123.934 1.00 67.29 51 ILE B O 1
ATOM 7461 N N . GLN B 1 52 ? 126.839 76.471 123.742 1.00 64.00 52 GLN B N 1
ATOM 7462 C CA . GLN B 1 52 ? 125.560 77.151 123.890 1.00 61.34 52 GLN B CA 1
ATOM 7463 C C . GLN B 1 52 ? 125.184 77.250 125.361 1.00 62.26 52 GLN B C 1
ATOM 7464 O O . GLN B 1 52 ? 125.238 76.256 126.091 1.00 67.32 52 GLN B O 1
ATOM 7470 N N . LEU B 1 53 ? 124.804 78.449 125.790 1.00 59.33 53 LEU B N 1
ATOM 7471 C CA . LEU B 1 53 ? 124.300 78.651 127.141 1.00 56.04 53 LEU B CA 1
ATOM 7472 C C . LEU B 1 53 ? 122.824 78.281 127.179 1.00 59.86 53 LEU B C 1
ATOM 7473 O O . LEU B 1 53 ? 122.025 78.816 126.403 1.00 63.36 53 LEU B O 1
ATOM 7478 N N . ALA B 1 54 ? 122.463 77.362 128.075 1.00 61.94 54 ALA B N 1
ATOM 7479 C CA . ALA B 1 54 ? 121.059 77.000 128.228 1.00 60.41 54 ALA B CA 1
ATOM 7480 C C . ALA B 1 54 ? 120.235 78.193 128.692 1.00 62.54 54 ALA B C 1
ATOM 7481 O O . ALA B 1 54 ? 119.130 78.429 128.190 1.00 65.56 54 ALA B O 1
ATOM 7483 N N . THR B 1 55 ? 120.765 78.962 129.640 1.00 55.82 55 THR B N 1
ATOM 7484 C CA . THR B 1 55 ? 120.126 80.142 130.184 1.00 56.24 55 THR B CA 1
ATOM 7485 C C . THR B 1 55 ? 120.989 81.371 129.925 1.00 56.36 55 THR B C 1
ATOM 7486 O O . THR B 1 55 ? 122.212 81.308 130.086 1.00 59.27 55 THR B O 1
ATOM 7490 N N . PRO B 1 56 ? 120.394 82.493 129.516 1.00 50.62 56 PRO B N 1
ATOM 7491 C CA . PRO B 1 56 ? 121.179 83.715 129.366 1.00 51.92 56 PRO B CA 1
ATOM 7492 C C . PRO B 1 56 ? 121.673 84.203 130.714 1.00 52.10 56 PRO B C 1
ATOM 7493 O O . PRO B 1 56 ? 121.059 83.918 131.757 1.00 50.40 56 PRO B O 1
ATOM 7497 N N . PRO B 1 57 ? 122.795 84.922 130.750 1.00 55.30 57 PRO B N 1
ATOM 7498 C CA . PRO B 1 57 ? 123.321 85.414 132.031 1.00 49.99 57 PRO B CA 1
ATOM 7499 C C . PRO B 1 57 ? 122.315 86.310 132.738 1.00 51.11 57 PRO B C 1
ATOM 7500 O O . PRO B 1 57 ? 121.756 87.232 132.143 1.00 53.47 57 PRO B O 1
ATOM 7504 N N . GLN B 1 58 ? 122.114 86.052 134.029 1.00 49.06 58 GLN B N 1
ATOM 7505 C CA . GLN B 1 58 ? 121.029 86.669 134.793 1.00 48.33 58 GLN B CA 1
ATOM 7506 C C . GLN B 1 58 ? 121.458 88.050 135.270 1.00 50.58 58 GLN B C 1
ATOM 7507 O O . GLN B 1 58 ? 121.977 88.217 136.373 1.00 55.73 58 GLN B O 1
ATOM 7513 N N . VAL B 1 59 ? 121.219 89.063 134.431 1.00 45.13 59 VAL B N 1
ATOM 7514 C CA . VAL B 1 59 ? 121.511 90.441 134.815 1.00 37.29 59 VAL B CA 1
ATOM 7515 C C . VAL B 1 59 ? 120.307 91.147 135.419 1.00 44.38 59 VAL B C 1
ATOM 7516 O O . VAL B 1 59 ? 120.455 92.261 135.945 1.00 51.63 59 VAL B O 1
ATOM 7520 N N . GLY B 1 60 ? 119.129 90.544 135.369 1.00 41.76 60 GLY B N 1
ATOM 7521 C CA . GLY B 1 60 ? 117.947 91.096 135.996 1.00 36.21 60 GLY B CA 1
ATOM 7522 C C . GLY B 1 60 ? 116.799 91.260 135.016 1.00 40.79 60 GLY B C 1
ATOM 7523 O O . GLY B 1 60 ? 116.928 91.063 133.810 1.00 43.49 60 GLY B O 1
ATOM 7524 N N . ALA B 1 61 ? 115.657 91.630 135.581 1.00 46.95 61 ALA B N 1
ATOM 7525 C CA . ALA B 1 61 ? 114.452 91.884 134.813 1.00 32.58 61 ALA B CA 1
ATOM 7526 C C . ALA B 1 61 ? 114.552 93.221 134.084 1.00 38.11 61 ALA B C 1
ATOM 7527 O O . ALA B 1 61 ? 115.214 94.147 134.558 1.00 44.42 61 ALA B O 1
ATOM 7529 N N . PRO B 1 62 ? 113.909 93.345 132.925 1.00 38.91 62 PRO B N 1
ATOM 7530 C CA . PRO B 1 62 ? 113.918 94.626 132.214 1.00 29.88 62 PRO B CA 1
ATOM 7531 C C . PRO B 1 62 ? 113.181 95.707 132.987 1.00 36.14 62 PRO B C 1
ATOM 7532 O O . PRO B 1 62 ? 112.277 95.437 133.781 1.00 46.31 62 PRO B O 1
ATOM 7536 N N . ALA B 1 63 ? 113.586 96.948 132.746 1.00 32.50 63 ALA B N 1
ATOM 7537 C CA . ALA B 1 63 ? 112.945 98.115 133.328 1.00 32.51 63 ALA B CA 1
ATOM 7538 C C . ALA B 1 63 ? 112.575 99.081 132.213 1.00 32.10 63 ALA B C 1
ATOM 7539 O O . ALA B 1 63 ? 113.178 99.079 131.139 1.00 46.30 63 ALA B O 1
ATOM 7541 N N . THR B 1 64 ? 111.565 99.906 132.474 1.00 37.52 64 THR B N 1
ATOM 7542 C CA . THR B 1 64 ? 111.185 100.918 131.502 1.00 35.38 64 THR B CA 1
ATOM 7543 C C . THR B 1 64 ? 112.215 102.046 131.484 1.00 27.46 64 THR B C 1
ATOM 7544 O O . THR B 1 64 ? 113.051 102.181 132.381 1.00 42.59 64 THR B O 1
ATOM 7548 N N . GLU B 1 65 ? 112.150 102.862 130.432 1.00 31.62 65 GLU B N 1
ATOM 7549 C CA . GLU B 1 65 ? 113.082 103.976 130.304 1.00 34.01 65 GLU B CA 1
ATOM 7550 C C . GLU B 1 65 ? 112.930 104.956 131.459 1.00 36.63 65 GLU B C 1
ATOM 7551 O O . GLU B 1 65 ? 113.924 105.457 131.993 1.00 36.90 65 GLU B O 1
ATOM 7557 N N . TYR B 1 66 ? 111.690 105.233 131.865 1.00 44.35 66 TYR B N 1
ATOM 7558 C CA . TYR B 1 66 ? 111.454 106.173 132.955 1.00 34.85 66 TYR B CA 1
ATOM 7559 C C . TYR B 1 66 ? 111.930 105.614 134.290 1.00 34.61 66 TYR B C 1
ATOM 7560 O O . TYR B 1 66 ? 112.560 106.329 135.076 1.00 49.23 66 TYR B O 1
ATOM 7569 N N . ALA B 1 67 ? 111.647 104.338 134.561 1.00 34.23 67 ALA B N 1
ATOM 7570 C CA . ALA B 1 67 ? 112.110 103.729 135.804 1.00 31.61 67 ALA B CA 1
ATOM 7571 C C . ALA B 1 67 ? 113.631 103.652 135.852 1.00 40.80 67 ALA B C 1
ATOM 7572 O O . ALA B 1 67 ? 114.242 103.935 136.890 1.00 42.28 67 ALA B O 1
ATOM 7574 N N . ALA B 1 68 ? 114.259 103.268 134.738 1.00 36.80 68 ALA B N 1
ATOM 7575 C CA . ALA B 1 68 ? 115.716 103.202 134.692 1.00 28.43 68 ALA B CA 1
ATOM 7576 C C . ALA B 1 68 ? 116.337 104.583 134.857 1.00 27.74 68 ALA B C 1
ATOM 7577 O O . ALA B 1 68 ? 117.346 104.738 135.553 1.00 39.34 68 ALA B O 1
ATOM 7579 N N . LEU B 1 69 ? 115.748 105.598 134.223 1.00 32.91 69 LEU B N 1
ATOM 7580 C CA . LEU B 1 69 ? 116.256 106.956 134.372 1.00 27.27 69 LEU B CA 1
ATOM 7581 C C . LEU B 1 69 ? 116.108 107.447 135.805 1.00 31.19 69 LEU B C 1
ATOM 7582 O O . LEU B 1 69 ? 117.000 108.120 136.328 1.00 39.13 69 LEU B O 1
ATOM 7587 N N . ALA B 1 70 ? 114.989 107.125 136.459 1.00 34.40 70 ALA B N 1
ATOM 7588 C CA . ALA B 1 70 ? 114.811 107.521 137.853 1.00 30.46 70 ALA B CA 1
ATOM 7589 C C . ALA B 1 70 ? 115.814 106.823 138.764 1.00 34.52 70 ALA B C 1
ATOM 7590 O O . ALA B 1 70 ? 116.377 107.447 139.673 1.00 43.05 70 ALA B O 1
ATOM 7592 N N . GLU B 1 71 ? 116.052 105.530 138.536 1.00 36.19 71 GLU B N 1
ATOM 7593 C CA . GLU B 1 71 ? 117.035 104.803 139.334 1.00 32.05 71 GLU B CA 1
ATOM 7594 C C . GLU B 1 71 ? 118.436 105.372 139.137 1.00 40.45 71 GLU B C 1
ATOM 7595 O O . GLU B 1 71 ? 119.181 105.566 140.106 1.00 42.62 71 GLU B O 1
ATOM 7601 N N . LEU B 1 72 ? 118.807 105.664 137.889 1.00 28.13 72 LEU B N 1
ATOM 7602 C CA . LEU B 1 72 ? 120.120 106.240 137.633 1.00 33.30 72 LEU B CA 1
ATOM 7603 C C . LEU B 1 72 ? 120.235 107.655 138.185 1.00 38.61 72 LEU B C 1
ATOM 7604 O O . LEU B 1 72 ? 121.318 108.057 138.612 1.00 45.49 72 LEU B O 1
ATOM 7609 N N . LYS B 1 73 ? 119.145 108.424 138.182 1.00 37.92 73 LYS B N 1
ATOM 7610 C CA . LYS B 1 73 ? 119.165 109.744 138.801 1.00 35.20 73 LYS B CA 1
ATOM 7611 C C . LYS B 1 73 ? 119.374 109.642 140.306 1.00 37.57 73 LYS B C 1
ATOM 7612 O O . LYS B 1 73 ? 120.134 110.424 140.890 1.00 41.91 73 LYS B O 1
ATOM 7618 N N . ALA B 1 74 ? 118.712 108.678 140.948 1.00 34.82 74 ALA B N 1
ATOM 7619 C CA . ALA B 1 74 ? 118.924 108.461 142.374 1.00 27.46 74 ALA B CA 1
ATOM 7620 C C . ALA B 1 74 ? 120.363 108.052 142.660 1.00 37.03 74 ALA B C 1
ATOM 7621 O O . ALA B 1 74 ? 120.944 108.461 143.671 1.00 45.65 74 ALA B O 1
ATOM 7623 N N . ILE B 1 75 ? 120.949 107.230 141.788 1.00 41.04 75 ILE B N 1
ATOM 7624 C CA . ILE B 1 75 ? 122.350 106.846 141.951 1.00 32.07 75 ILE B CA 1
ATOM 7625 C C . ILE B 1 75 ? 123.264 108.058 141.782 1.00 38.37 75 ILE B C 1
ATOM 7626 O O . ILE B 1 75 ? 124.175 108.285 142.584 1.00 50.47 75 ILE B O 1
ATOM 7631 N N . ALA B 1 76 ? 123.028 108.856 140.738 1.00 38.59 76 ALA B N 1
ATOM 7632 C CA . ALA B 1 76 ? 123.894 109.991 140.437 1.00 34.09 76 ALA B CA 1
ATOM 7633 C C . ALA B 1 76 ? 123.779 111.089 141.483 1.00 40.37 76 ALA B C 1
ATOM 7634 O O . ALA B 1 76 ? 124.712 111.882 141.651 1.00 44.21 76 ALA B O 1
ATOM 7636 N N . SER B 1 77 ? 122.651 111.157 142.189 1.00 40.88 77 SER B N 1
ATOM 7637 C CA . SER B 1 77 ? 122.504 112.130 143.263 1.00 29.67 77 SER B CA 1
ATOM 7638 C C . SER B 1 77 ? 123.418 111.845 144.447 1.00 38.57 77 SER B C 1
ATOM 7639 O O . SER B 1 77 ? 123.538 112.699 145.330 1.00 52.09 77 SER B O 1
ATOM 7642 N N . ARG B 1 78 ? 124.053 110.673 144.493 1.00 41.90 78 ARG B N 1
ATOM 7643 C CA . ARG B 1 78 ? 125.036 110.386 145.529 1.00 41.00 78 ARG B CA 1
ATOM 7644 C C . ARG B 1 78 ? 126.366 111.088 145.286 1.00 42.30 78 ARG B C 1
ATOM 7645 O O . ARG B 1 78 ? 127.164 111.209 146.221 1.00 49.58 78 ARG B O 1
ATOM 7653 N N . ASN B 1 79 ? 126.626 111.545 144.064 1.00 38.76 79 ASN B N 1
ATOM 7654 C CA . ASN B 1 79 ? 127.816 112.343 143.803 1.00 40.70 79 ASN B CA 1
ATOM 7655 C C . ASN B 1 79 ? 127.674 113.721 144.436 1.00 39.34 79 ASN B C 1
ATOM 7656 O O . ASN B 1 79 ? 126.585 114.300 144.465 1.00 45.42 79 ASN B O 1
ATOM 7661 N N . LYS B 1 80 ? 128.783 114.249 144.941 1.00 50.15 80 LYS B N 1
ATOM 7662 C CA . LYS B 1 80 ? 128.820 115.580 145.531 1.00 41.51 80 LYS B CA 1
ATOM 7663 C C . LYS B 1 80 ? 129.474 116.548 144.554 1.00 44.31 80 LYS B C 1
ATOM 7664 O O . LYS B 1 80 ? 130.557 116.271 144.030 1.00 52.43 80 LYS B O 1
ATOM 7670 N N . ARG B 1 81 ? 128.810 117.673 144.306 1.00 43.89 81 ARG B N 1
ATOM 7671 C CA . ARG B 1 81 ? 129.284 118.654 143.332 1.00 41.77 81 ARG B CA 1
ATOM 7672 C C . ARG B 1 81 ? 130.011 119.798 144.037 1.00 41.29 81 ARG B C 1
ATOM 7673 O O . ARG B 1 81 ? 129.535 120.929 144.117 1.00 55.27 81 ARG B O 1
ATOM 7681 N N . PHE B 1 82 ? 131.193 119.479 144.552 1.00 47.54 82 PHE B N 1
ATOM 7682 C CA . PHE B 1 82 ? 132.070 120.509 145.084 1.00 35.87 82 PHE B CA 1
ATOM 7683 C C . PHE B 1 82 ? 132.649 121.338 143.943 1.00 41.20 82 PHE B C 1
ATOM 7684 O O . PHE B 1 82 ? 132.767 120.879 142.805 1.00 40.85 82 PHE B O 1
ATOM 7692 N N . THR B 1 83 ? 133.011 122.578 144.254 1.00 45.52 83 THR B N 1
ATOM 7693 C CA . THR B 1 83 ? 133.758 123.394 143.307 1.00 40.67 83 THR B CA 1
ATOM 7694 C C . THR B 1 83 ? 135.207 122.926 143.318 1.00 42.33 83 THR B C 1
ATOM 7695 O O . THR B 1 83 ? 135.839 122.874 144.378 1.00 47.45 83 THR B O 1
ATOM 7699 N N . SER B 1 84 ? 135.726 122.574 142.149 1.00 38.86 84 SER B N 1
ATOM 7700 C CA . SER B 1 84 ? 137.022 121.923 142.035 1.00 34.95 84 SER B CA 1
ATOM 7701 C C . SER B 1 84 ? 138.073 122.930 141.587 1.00 36.83 84 SER B C 1
ATOM 7702 O O . SER B 1 84 ? 137.921 123.574 140.545 1.00 41.80 84 SER B O 1
ATOM 7705 N N . TYR B 1 85 ? 139.131 123.066 142.385 1.00 37.73 85 TYR B N 1
ATOM 7706 C CA . TYR B 1 85 ? 140.338 123.784 141.996 1.00 32.46 85 TYR B CA 1
ATOM 7707 C C . TYR B 1 85 ? 141.541 122.854 141.960 1.00 24.37 85 TYR B C 1
ATOM 7708 O O . TYR B 1 85 ? 142.680 123.313 142.063 1.00 39.55 85 TYR B O 1
ATOM 7717 N N . ILE B 1 86 ? 141.297 121.548 141.837 1.00 33.79 86 ILE B N 1
ATOM 7718 C CA . ILE B 1 86 ? 142.373 120.562 141.878 1.00 35.62 86 ILE B CA 1
ATOM 7719 C C . ILE B 1 86 ? 143.332 120.760 140.711 1.00 33.79 86 ILE B C 1
ATOM 7720 O O . ILE B 1 86 ? 144.555 120.737 140.883 1.00 41.41 86 ILE B O 1
ATOM 7725 N N . GLY B 1 87 ? 142.799 120.958 139.514 1.00 35.49 87 GLY B N 1
ATOM 7726 C CA . GLY B 1 87 ? 143.650 121.165 138.354 1.00 29.92 87 GLY B CA 1
ATOM 7727 C C . GLY B 1 87 ? 144.135 119.851 137.793 1.00 35.56 87 GLY B C 1
ATOM 7728 O O . GLY B 1 87 ? 143.341 118.948 137.522 1.00 38.55 87 GLY B O 1
ATOM 7729 N N . MET B 1 88 ? 145.454 119.741 137.622 1.00 37.96 88 MET B N 1
ATOM 7730 C CA . MET B 1 88 ? 146.098 118.534 137.099 1.00 25.19 88 MET B CA 1
ATOM 7731 C C . MET B 1 88 ? 145.522 118.130 135.743 1.00 32.76 88 MET B C 1
ATOM 7732 O O . MET B 1 88 ? 145.341 116.947 135.453 1.00 42.66 88 MET B O 1
ATOM 7737 N N . GLY B 1 89 ? 145.237 119.120 134.903 1.00 38.27 89 GLY B N 1
ATOM 7738 C CA . GLY B 1 89 ? 144.771 118.874 133.557 1.00 29.15 89 GLY B CA 1
ATOM 7739 C C . GLY B 1 89 ? 143.272 118.824 133.376 1.00 27.38 89 GLY B C 1
ATOM 7740 O O . GLY B 1 89 ? 142.811 118.533 132.267 1.00 36.72 89 GLY B O 1
ATOM 7741 N N . TYR B 1 90 ? 142.494 119.091 134.420 1.00 33.64 90 TYR B N 1
ATOM 7742 C CA . TYR B 1 90 ? 141.042 119.078 134.329 1.00 24.12 90 TYR B CA 1
ATOM 7743 C C . TYR B 1 90 ? 140.490 120.303 135.034 1.00 25.11 90 TYR B C 1
ATOM 7744 O O . TYR B 1 90 ? 140.872 120.593 136.171 1.00 43.27 90 TYR B O 1
ATOM 7753 N N . THR B 1 91 ? 139.600 121.022 134.355 1.00 28.50 91 THR B N 1
ATOM 7754 C CA . THR B 1 91 ? 138.960 122.197 134.926 1.00 33.70 91 THR B CA 1
ATOM 7755 C C . THR B 1 91 ? 137.513 122.242 134.463 1.00 27.57 91 THR B C 1
ATOM 7756 O O . THR B 1 91 ? 137.155 121.680 133.427 1.00 31.94 91 THR B O 1
ATOM 7760 N N . ALA B 1 92 ? 136.684 122.918 135.251 1.00 34.75 92 ALA B N 1
ATOM 7761 C CA . ALA B 1 92 ? 135.297 123.133 134.871 1.00 24.53 92 ALA B CA 1
ATOM 7762 C C . ALA B 1 92 ? 135.214 124.056 133.660 1.00 31.11 92 ALA B C 1
ATOM 7763 O O . ALA B 1 92 ? 135.945 125.044 133.560 1.00 36.28 92 ALA B O 1
ATOM 7765 N N . VAL B 1 93 ? 134.320 123.724 132.734 1.00 30.59 93 VAL B N 1
ATOM 7766 C CA . VAL B 1 93 ? 134.124 124.504 131.522 1.00 33.49 93 VAL B CA 1
ATOM 7767 C C . VAL B 1 93 ? 132.707 125.058 131.525 1.00 31.24 93 VAL B C 1
ATOM 7768 O O . VAL B 1 93 ? 131.846 124.630 132.291 1.00 44.48 93 VAL B O 1
ATOM 7772 N N . GLN B 1 94 ? 132.478 126.029 130.649 1.00 35.38 94 GLN B N 1
ATOM 7773 C CA . GLN B 1 94 ? 131.148 126.569 130.387 1.00 36.67 94 GLN B CA 1
ATOM 7774 C C . GLN B 1 94 ? 130.812 126.227 128.941 1.00 28.78 94 GLN B C 1
ATOM 7775 O O . GLN B 1 94 ? 131.135 126.980 128.021 1.00 47.60 94 GLN B O 1
ATOM 7781 N N . LEU B 1 95 ? 130.176 125.083 128.745 1.00 31.61 95 LEU B N 1
ATOM 7782 C CA . LEU B 1 95 ? 129.759 124.672 127.412 1.00 32.42 95 LEU B CA 1
ATOM 7783 C C . LEU B 1 95 ? 128.607 125.553 126.950 1.00 26.29 95 LEU B C 1
ATOM 7784 O O . LEU B 1 95 ? 127.580 125.619 127.637 1.00 39.38 95 LEU B O 1
ATOM 7789 N N . PRO B 1 96 ? 128.734 126.255 125.828 1.00 34.15 96 PRO B N 1
ATOM 7790 C CA . PRO B 1 96 ? 127.642 127.109 125.354 1.00 34.21 96 PRO B CA 1
ATOM 7791 C C . PRO B 1 96 ? 126.377 126.304 125.126 1.00 31.60 96 PRO B C 1
ATOM 7792 O O . PRO B 1 96 ? 126.420 125.218 124.529 1.00 43.42 96 PRO B O 1
ATOM 7796 N N . PRO B 1 97 ? 125.230 126.803 125.593 1.00 43.95 97 PRO B N 1
ATOM 7797 C CA . PRO B 1 97 ? 123.974 126.064 125.392 1.00 32.63 97 PRO B CA 1
ATOM 7798 C C . PRO B 1 97 ? 123.630 125.824 123.934 1.00 31.73 97 PRO B C 1
ATOM 7799 O O . PRO B 1 97 ? 122.939 124.846 123.632 1.00 39.32 97 PRO B O 1
ATOM 7803 N N . VAL B 1 98 ? 124.086 126.680 123.018 1.00 36.25 98 VAL B N 1
ATOM 7804 C CA . VAL B 1 98 ? 123.800 126.465 121.603 1.00 33.39 98 VAL B CA 1
ATOM 7805 C C . VAL B 1 98 ? 124.520 125.220 121.090 1.00 36.26 98 VAL B C 1
ATOM 7806 O O . VAL B 1 98 ? 123.968 124.453 120.294 1.00 33.62 98 VAL B O 1
ATOM 7810 N N . ILE B 1 99 ? 125.758 124.995 121.538 1.00 31.67 99 ILE B N 1
ATOM 7811 C CA . ILE B 1 99 ? 126.489 123.799 121.131 1.00 29.26 99 ILE B CA 1
ATOM 7812 C C . ILE B 1 99 ? 125.912 122.561 121.808 1.00 36.89 99 ILE B C 1
ATOM 7813 O O . ILE B 1 99 ? 125.772 121.505 121.183 1.00 41.16 99 ILE B O 1
ATOM 7818 N N . LEU B 1 100 ? 125.573 122.669 123.094 1.00 32.40 100 LEU B N 1
ATOM 7819 C CA . LEU B 1 100 ? 125.006 121.531 123.811 1.00 31.19 100 LEU B CA 1
ATOM 7820 C C . LEU B 1 100 ? 123.671 121.106 123.212 1.00 35.31 100 LEU B C 1
ATOM 7821 O O . LEU B 1 100 ? 123.403 119.910 123.057 1.00 39.35 100 LEU B O 1
ATOM 7826 N N . ARG B 1 101 ? 122.822 122.074 122.870 1.00 42.54 101 ARG B N 1
ATOM 7827 C CA . ARG B 1 101 ? 121.498 121.765 122.345 1.00 29.48 101 ARG B CA 1
ATOM 7828 C C . ARG B 1 101 ? 121.577 121.182 120.941 1.00 36.04 101 ARG B C 1
ATOM 7829 O O . ARG B 1 101 ? 120.950 120.160 120.645 1.00 41.46 101 ARG B O 1
ATOM 7837 N N . ASN B 1 102 ? 122.351 121.817 120.065 1.00 43.35 102 ASN B N 1
ATOM 7838 C CA . ASN B 1 102 ? 122.301 121.528 118.641 1.00 37.48 102 ASN B CA 1
ATOM 7839 C C . ASN B 1 102 ? 123.378 120.564 118.173 1.00 42.11 102 ASN B C 1
ATOM 7840 O O . ASN B 1 102 ? 123.318 120.110 117.028 1.00 40.12 102 ASN B O 1
ATOM 7845 N N . MET B 1 103 ? 124.369 120.263 119.004 1.00 37.64 103 MET B N 1
ATOM 7846 C CA . MET B 1 103 ? 125.376 119.277 118.643 1.00 38.06 103 MET B CA 1
ATOM 7847 C C . MET B 1 103 ? 125.433 118.098 119.600 1.00 42.93 103 MET B C 1
ATOM 7848 O O . MET B 1 103 ? 125.302 116.948 119.166 1.00 52.55 103 MET B O 1
ATOM 7853 N N . LEU B 1 104 ? 125.615 118.352 120.898 1.00 37.82 104 LEU B N 1
ATOM 7854 C CA . LEU B 1 104 ? 125.873 117.267 121.839 1.00 39.90 104 LEU B CA 1
ATOM 7855 C C . LEU B 1 104 ? 124.644 116.395 122.056 1.00 36.78 104 LEU B C 1
ATOM 7856 O O . LEU B 1 104 ? 124.774 115.183 122.251 1.00 42.61 104 LEU B O 1
ATOM 7861 N N . GLU B 1 105 ? 123.452 116.988 122.033 1.00 43.08 105 GLU B N 1
ATOM 7862 C CA . GLU B 1 105 ? 122.205 116.254 122.184 1.00 39.19 105 GLU B CA 1
ATOM 7863 C C . GLU B 1 105 ? 121.486 116.064 120.855 1.00 41.12 105 GLU B C 1
ATOM 7864 O O . GLU B 1 105 ? 120.288 115.765 120.839 1.00 47.28 105 GLU B O 1
ATOM 7870 N N . ASN B 1 106 ? 122.195 116.235 119.743 1.00 42.75 106 ASN B N 1
ATOM 7871 C CA . ASN B 1 106 ? 121.621 116.091 118.417 1.00 32.84 106 ASN B CA 1
ATOM 7872 C C . ASN B 1 106 ? 122.081 114.774 117.811 1.00 37.14 106 ASN B C 1
ATOM 7873 O O . ASN B 1 106 ? 123.279 114.620 117.530 1.00 39.47 106 ASN B O 1
ATOM 7878 N N . PRO B 1 107 ? 121.187 113.806 117.592 1.00 47.89 107 PRO B N 1
ATOM 7879 C CA . PRO B 1 107 ? 121.618 112.517 117.024 1.00 38.24 107 PRO B CA 1
ATOM 7880 C C . PRO B 1 107 ? 122.242 112.634 115.649 1.00 35.98 107 PRO B C 1
ATOM 7881 O O . PRO B 1 107 ? 123.008 111.746 115.259 1.00 35.55 107 PRO B O 1
ATOM 7885 N N . GLY B 1 108 ? 121.948 113.697 114.902 1.00 39.45 108 GLY B N 1
ATOM 7886 C CA . GLY B 1 108 ? 122.630 113.926 113.643 1.00 36.76 108 GLY B CA 1
ATOM 7887 C C . GLY B 1 108 ? 124.121 114.147 113.783 1.00 40.58 108 GLY B C 1
ATOM 7888 O O . GLY B 1 108 ? 124.837 114.075 112.779 1.00 46.80 108 GLY B O 1
ATOM 7889 N N . TRP B 1 109 ? 124.603 114.414 114.995 1.00 37.80 109 TRP B N 1
ATOM 7890 C CA . TRP B 1 109 ? 126.024 114.605 115.244 1.00 31.51 109 TRP B CA 1
ATOM 7891 C C . TRP B 1 109 ? 126.694 113.411 115.905 1.00 34.45 109 TRP B C 1
ATOM 7892 O O . TRP B 1 109 ? 127.899 113.221 115.721 1.00 47.93 109 TRP B O 1
ATOM 7903 N N . TYR B 1 110 ? 125.960 112.597 116.667 1.00 45.29 110 TYR B N 1
ATOM 7904 C CA . TYR B 1 110 ? 126.578 111.508 117.416 1.00 47.55 110 TYR B CA 1
ATOM 7905 C C . TYR B 1 110 ? 126.112 110.119 116.991 1.00 43.57 110 TYR B C 1
ATOM 7906 O O . TYR B 1 110 ? 126.383 109.150 117.706 1.00 53.42 110 TYR B O 1
ATOM 7915 N N . THR B 1 111 ? 125.426 109.984 115.856 1.00 41.58 111 THR B N 1
ATOM 7916 C CA . THR B 1 111 ? 125.013 108.674 115.366 1.00 42.90 111 THR B CA 1
ATOM 7917 C C . THR B 1 111 ? 125.715 108.290 114.068 1.00 50.19 111 THR B C 1
ATOM 7918 O O . THR B 1 111 ? 125.253 107.389 113.362 1.00 55.40 111 THR B O 1
ATOM 7922 N N . ALA B 1 112 ? 126.816 108.953 113.737 1.00 63.17 112 ALA B N 1
ATOM 7923 C CA . ALA B 1 112 ? 127.612 108.619 112.567 1.00 64.33 112 ALA B CA 1
ATOM 7924 C C . ALA B 1 112 ? 128.908 107.948 113.001 1.00 65.19 112 ALA B C 1
ATOM 7925 O O . ALA B 1 112 ? 129.302 108.003 114.166 1.00 62.50 112 ALA B O 1
ATOM 7927 N N . TYR B 1 113 ? 129.576 107.313 112.050 1.00 71.62 113 TYR B N 1
ATOM 7928 C CA . TYR B 1 113 ? 130.798 106.579 112.340 1.00 69.46 113 TYR B CA 1
ATOM 7929 C C . TYR B 1 113 ? 131.968 107.216 111.590 1.00 67.62 113 TYR B C 1
ATOM 7930 O O . TYR B 1 113 ? 131.851 108.303 111.019 1.00 71.85 113 TYR B O 1
ATOM 7939 N N . THR B 1 114 ? 133.106 106.530 111.622 1.00 69.76 114 THR B N 1
ATOM 7940 C CA . THR B 1 114 ? 134.317 107.026 110.989 1.00 73.28 114 THR B CA 1
ATOM 7941 C C . THR B 1 114 ? 134.058 107.293 109.508 1.00 72.30 114 THR B C 1
ATOM 7942 O O . THR B 1 114 ? 133.412 106.482 108.835 1.00 72.15 114 THR B O 1
ATOM 7946 N N . PRO B 1 115 ? 134.533 108.419 108.972 1.00 68.77 115 PRO B N 1
ATOM 7947 C CA . PRO B 1 115 ? 134.235 108.752 107.574 1.00 65.83 115 PRO B CA 1
ATOM 7948 C C . PRO B 1 115 ? 134.915 107.818 106.586 1.00 66.18 115 PRO B C 1
ATOM 7949 O O . PRO B 1 115 ? 135.817 108.228 105.849 1.00 68.74 115 PRO B O 1
ATOM 7953 N N . TYR B 1 116 ? 134.489 106.552 106.573 1.00 68.42 116 TYR B N 1
ATOM 7954 C CA . TYR B 1 116 ? 134.907 105.644 105.512 1.00 66.14 116 TYR B CA 1
ATOM 7955 C C . TYR B 1 116 ? 134.406 106.123 104.159 1.00 64.96 116 TYR B C 1
ATOM 7956 O O . TYR B 1 116 ? 134.985 105.783 103.122 1.00 66.75 116 TYR B O 1
ATOM 7965 N N . GLN B 1 117 ? 133.331 106.906 104.152 1.00 51.08 117 GLN B N 1
ATOM 7966 C CA . GLN B 1 117 ? 132.809 107.539 102.944 1.00 52.45 117 GLN B CA 1
ATOM 7967 C C . GLN B 1 117 ? 132.855 109.047 103.126 1.00 56.44 117 GLN B C 1
ATOM 7968 O O . GLN B 1 117 ? 131.926 109.635 103.708 1.00 54.80 117 GLN B O 1
ATOM 7974 N N . PRO B 1 118 ? 133.914 109.716 102.668 1.00 51.46 118 PRO B N 1
ATOM 7975 C CA . PRO B 1 118 ? 133.967 111.181 102.789 1.00 38.58 118 PRO B CA 1
ATOM 7976 C C . PRO B 1 118 ? 132.894 111.900 101.992 1.00 37.16 118 PRO B C 1
ATOM 7977 O O . PRO B 1 118 ? 132.603 113.064 102.290 1.00 47.25 118 PRO B O 1
ATOM 7981 N N . GLU B 1 119 ? 132.299 111.249 100.991 1.00 47.79 119 GLU B N 1
ATOM 7982 C CA . GLU B 1 119 ? 131.249 111.887 100.203 1.00 45.56 119 GLU B CA 1
ATOM 7983 C C . GLU B 1 119 ? 130.017 112.193 101.043 1.00 45.40 119 GLU B C 1
ATOM 7984 O O . GLU B 1 119 ? 129.273 113.127 100.729 1.00 49.23 119 GLU B O 1
ATOM 7990 N N . VAL B 1 120 ? 129.788 111.427 102.107 1.00 35.51 120 VAL B N 1
ATOM 7991 C CA . VAL B 1 120 ? 128.631 111.603 102.972 1.00 30.31 120 VAL B CA 1
ATOM 7992 C C . VAL B 1 120 ? 129.027 112.114 104.351 1.00 36.79 120 VAL B C 1
ATOM 7993 O O . VAL B 1 120 ? 128.213 112.073 105.277 1.00 39.83 120 VAL B O 1
ATOM 7997 N N . SER B 1 121 ? 130.259 112.603 104.514 1.00 40.17 121 SER B N 1
ATOM 7998 C CA . SER B 1 121 ? 130.753 113.031 105.818 1.00 32.98 121 SER B CA 1
ATOM 7999 C C . SER B 1 121 ? 131.446 114.388 105.760 1.00 40.27 121 SER B C 1
ATOM 8000 O O . SER B 1 121 ? 132.284 114.680 106.615 1.00 44.88 121 SER B O 1
ATOM 8003 N N . GLN B 1 122 ? 131.108 115.226 104.780 1.00 36.45 122 GLN B N 1
ATOM 8004 C CA . GLN B 1 122 ? 131.820 116.489 104.608 1.00 30.06 122 GLN B CA 1
ATOM 8005 C C . GLN B 1 122 ? 131.570 117.457 105.758 1.00 42.07 122 GLN B C 1
ATOM 8006 O O . GLN B 1 122 ? 132.426 118.298 106.051 1.00 44.15 122 GLN B O 1
ATOM 8012 N N . GLY B 1 123 ? 130.408 117.368 106.408 1.00 35.09 123 GLY B N 1
ATOM 8013 C CA . GLY B 1 123 ? 130.102 118.300 107.481 1.00 22.72 123 GLY B CA 1
ATOM 8014 C C . GLY B 1 123 ? 130.975 118.105 108.706 1.00 34.65 123 GLY B C 1
ATOM 8015 O O . GLY B 1 123 ? 131.515 119.067 109.257 1.00 41.13 123 GLY B O 1
ATOM 8016 N N . ARG B 1 124 ? 131.125 116.856 109.154 1.00 40.14 124 ARG B N 1
ATOM 8017 C CA . ARG B 1 124 ? 131.975 116.582 110.307 1.00 34.04 124 ARG B CA 1
ATOM 8018 C C . ARG B 1 124 ? 133.451 116.650 109.946 1.00 39.79 124 ARG B C 1
ATOM 8019 O O . ARG B 1 124 ? 134.285 116.957 110.807 1.00 44.85 124 ARG B O 1
ATOM 8027 N N . LEU B 1 125 ? 133.787 116.374 108.685 1.00 34.18 125 LEU B N 1
ATOM 8028 C CA . LEU B 1 125 ? 135.157 116.560 108.233 1.00 27.27 125 LEU B CA 1
ATOM 8029 C C . LEU B 1 125 ? 135.572 118.021 108.320 1.00 29.82 125 LEU B C 1
ATOM 8030 O O . LEU B 1 125 ? 136.727 118.317 108.636 1.00 36.51 125 LEU B O 1
ATOM 8035 N N . GLU B 1 126 ? 134.642 118.948 108.076 1.00 41.53 126 GLU B N 1
ATOM 8036 C CA . GLU B 1 126 ? 134.971 120.365 108.187 1.00 41.65 126 GLU B CA 1
ATOM 8037 C C . GLU B 1 126 ? 135.181 120.778 109.638 1.00 38.68 126 GLU B C 1
ATOM 8038 O O . GLU B 1 126 ? 136.044 121.610 109.930 1.00 42.06 126 GLU B O 1
ATOM 8044 N N . ALA B 1 127 ? 134.403 120.213 110.562 1.00 34.43 127 ALA B N 1
ATOM 8045 C CA . ALA B 1 127 ? 134.628 120.491 111.976 1.00 36.23 127 ALA B CA 1
ATOM 8046 C C . ALA B 1 127 ? 135.965 119.926 112.445 1.00 30.53 127 ALA B C 1
ATOM 8047 O O . ALA B 1 127 ? 136.675 120.564 113.230 1.00 34.51 127 ALA B O 1
ATOM 8049 N N . LEU B 1 128 ? 136.329 118.732 111.970 1.00 36.30 128 LEU B N 1
ATOM 8050 C CA . LEU B 1 128 ? 137.644 118.187 112.294 1.00 32.13 128 LEU B CA 1
ATOM 8051 C C . LEU B 1 128 ? 138.759 119.035 111.690 1.00 28.63 128 LEU B C 1
ATOM 8052 O O . LEU B 1 128 ? 139.818 119.212 112.304 1.00 42.20 128 LEU B O 1
ATOM 8057 N N . LEU B 1 129 ? 138.535 119.570 110.489 1.00 36.18 129 LEU B N 1
ATOM 8058 C CA . LEU B 1 129 ? 139.496 120.483 109.882 1.00 32.01 129 LEU B CA 1
ATOM 8059 C C . LEU B 1 129 ? 139.629 121.766 110.694 1.00 40.10 129 LEU B C 1
ATOM 8060 O O . LEU B 1 129 ? 140.726 122.319 110.821 1.00 43.28 129 LEU B O 1
ATOM 8065 N N . ASN B 1 130 ? 138.517 122.263 111.239 1.00 31.85 130 ASN B N 1
ATOM 8066 C CA . ASN B 1 130 ? 138.569 123.433 112.110 1.00 25.41 130 ASN B CA 1
ATOM 8067 C C . ASN B 1 130 ? 139.349 123.134 113.383 1.00 29.99 130 ASN B C 1
ATOM 8068 O O . ASN B 1 130 ? 140.099 123.983 113.877 1.00 40.85 130 ASN B O 1
ATOM 8073 N N . PHE B 1 131 ? 139.168 121.933 113.937 1.00 36.41 131 PHE B N 1
ATOM 8074 C CA . PHE B 1 131 ? 139.949 121.518 115.098 1.00 21.44 131 PHE B CA 1
ATOM 8075 C C . PHE B 1 131 ? 141.437 121.487 114.770 1.00 21.54 131 PHE B C 1
ATOM 8076 O O . PHE B 1 131 ? 142.270 121.940 115.565 1.00 32.59 131 PHE B O 1
ATOM 8084 N N . GLN B 1 132 ? 141.788 120.964 113.593 1.00 30.77 132 GLN B N 1
ATOM 8085 C CA . GLN B 1 132 ? 143.186 120.958 113.168 1.00 35.81 132 GLN B CA 1
ATOM 8086 C C . GLN B 1 132 ? 143.719 122.374 112.977 1.00 33.01 132 GLN B C 1
ATOM 8087 O O . GLN B 1 132 ? 144.883 122.652 113.280 1.00 40.11 132 GLN B O 1
ATOM 8093 N N . GLN B 1 133 ? 142.888 123.278 112.454 1.00 36.08 133 GLN B N 1
ATOM 8094 C CA . GLN B 1 133 ? 143.302 124.670 112.299 1.00 33.37 133 GLN B CA 1
ATOM 8095 C C . GLN B 1 133 ? 143.553 125.329 113.651 1.00 36.04 133 GLN B C 1
ATOM 8096 O O . GLN B 1 133 ? 144.517 126.087 113.811 1.00 41.93 133 GLN B O 1
ATOM 8102 N N . VAL B 1 134 ? 142.690 125.056 114.632 1.00 25.69 134 VAL B N 1
ATOM 8103 C CA . VAL B 1 134 ? 142.914 125.553 115.988 1.00 32.52 134 VAL B CA 1
ATOM 8104 C C . VAL B 1 134 ? 144.228 125.014 116.538 1.00 32.85 134 VAL B C 1
ATOM 8105 O O . VAL B 1 134 ? 145.015 125.749 117.149 1.00 40.83 134 VAL B O 1
ATOM 8109 N N . THR B 1 135 ? 144.487 123.722 116.325 1.00 35.68 135 THR B N 1
ATOM 8110 C CA . THR B 1 135 ? 145.737 123.127 116.784 1.00 35.43 135 THR B CA 1
ATOM 8111 C C . THR B 1 135 ? 146.942 123.805 116.143 1.00 37.66 135 THR B C 1
ATOM 8112 O O . THR B 1 135 ? 147.926 124.112 116.824 1.00 34.21 135 THR B O 1
ATOM 8116 N N . LEU B 1 136 ? 146.882 124.049 114.833 1.00 33.18 136 LEU B N 1
ATOM 8117 C CA . LEU B 1 136 ? 148.001 124.689 114.147 1.00 33.21 136 LEU B CA 1
ATOM 8118 C C . LEU B 1 136 ? 148.217 126.111 114.644 1.00 36.58 136 LEU B C 1
ATOM 8119 O O . LEU B 1 136 ? 149.359 126.542 114.836 1.00 42.29 136 LEU B O 1
ATOM 8124 N N . ASP B 1 137 ? 147.132 126.858 114.854 1.00 47.33 137 ASP B N 1
ATOM 8125 C CA . ASP B 1 137 ? 147.262 128.240 115.304 1.00 39.10 137 ASP B CA 1
ATOM 8126 C C . ASP B 1 137 ? 147.825 128.319 116.717 1.00 41.20 137 ASP B C 1
ATOM 8127 O O . ASP B 1 137 ? 148.694 129.152 116.997 1.00 45.71 137 ASP B O 1
ATOM 8132 N N . LEU B 1 138 ? 147.349 127.459 117.619 1.00 39.48 138 LEU B N 1
ATOM 8133 C CA . LEU B 1 138 ? 147.767 127.548 119.014 1.00 32.34 138 LEU B CA 1
ATOM 8134 C C . LEU B 1 138 ? 149.164 126.981 119.238 1.00 34.36 138 LEU B C 1
ATOM 8135 O O . LEU B 1 138 ? 149.921 127.509 120.058 1.00 44.46 138 LEU B O 1
ATOM 8140 N N . THR B 1 139 ? 149.526 125.911 118.532 1.00 40.82 139 THR B N 1
ATOM 8141 C CA . THR B 1 139 ? 150.815 125.268 118.753 1.00 33.94 139 THR B CA 1
ATOM 8142 C C . THR B 1 139 ? 151.934 125.857 117.909 1.00 42.23 139 THR B C 1
ATOM 8143 O O . THR B 1 139 ? 153.102 125.755 118.300 1.00 44.75 139 THR B O 1
ATOM 8147 N N . GLY B 1 140 ? 151.613 126.466 116.771 1.00 38.36 140 GLY B N 1
ATOM 8148 C CA . GLY B 1 140 ? 152.636 127.030 115.915 1.00 29.01 140 GLY B CA 1
ATOM 8149 C C . GLY B 1 140 ? 153.414 126.024 115.100 1.00 41.94 140 GLY B C 1
ATOM 8150 O O . GLY B 1 140 ? 154.564 126.290 114.741 1.00 44.59 140 GLY B O 1
ATOM 8151 N N . LEU B 1 141 ? 152.825 124.873 114.800 1.00 41.41 141 LEU B N 1
ATOM 8152 C CA . LEU B 1 141 ? 153.468 123.832 114.011 1.00 37.76 141 LEU B CA 1
ATOM 8153 C C . LEU B 1 141 ? 152.717 123.651 112.694 1.00 49.53 141 LEU B C 1
ATOM 8154 O O . LEU B 1 141 ? 151.729 124.333 112.418 1.00 50.92 141 LEU B O 1
ATOM 8159 N N . ASP B 1 142 ? 153.199 122.719 111.873 1.00 51.01 142 ASP B N 1
ATOM 8160 C CA . ASP B 1 142 ? 152.743 122.589 110.493 1.00 48.57 142 ASP B CA 1
ATOM 8161 C C . ASP B 1 142 ? 151.669 121.529 110.293 1.00 52.11 142 ASP B C 1
ATOM 8162 O O . ASP B 1 142 ? 150.732 121.749 109.521 1.00 56.60 142 ASP B O 1
ATOM 8167 N N . MET B 1 143 ? 151.781 120.380 110.949 1.00 48.99 143 MET B N 1
ATOM 8168 C CA . MET B 1 143 ? 150.847 119.280 110.755 1.00 48.34 143 MET B CA 1
ATOM 8169 C C . MET B 1 143 ? 150.162 118.964 112.075 1.00 44.74 143 MET B C 1
ATOM 8170 O O . MET B 1 143 ? 150.829 118.818 113.103 1.00 57.37 143 MET B O 1
ATOM 8175 N N . ALA B 1 144 ? 148.836 118.854 112.044 1.00 37.34 144 ALA B N 1
ATOM 8176 C CA . ALA B 1 144 ? 148.042 118.570 113.230 1.00 32.38 144 ALA B CA 1
ATOM 8177 C C . ALA B 1 144 ? 147.175 117.345 112.991 1.00 39.71 144 ALA B C 1
ATOM 8178 O O . ALA B 1 144 ? 146.666 117.139 111.885 1.00 50.13 144 ALA B O 1
ATOM 8180 N N . SER B 1 145 ? 147.012 116.534 114.030 1.00 44.01 145 SER B N 1
ATOM 8181 C CA . SER B 1 145 ? 146.179 115.348 113.942 1.00 41.62 145 SER B CA 1
ATOM 8182 C C . SER B 1 145 ? 144.707 115.714 114.118 1.00 45.05 145 SER B C 1
ATOM 8183 O O . SER B 1 145 ? 144.353 116.831 114.500 1.00 51.97 145 SER B O 1
ATOM 8186 N N . ALA B 1 146 ? 143.841 114.746 113.833 1.00 40.62 146 ALA B N 1
ATOM 8187 C CA . ALA B 1 146 ? 142.402 114.946 113.930 1.00 41.83 146 ALA B CA 1
ATOM 8188 C C . ALA B 1 146 ? 141.867 114.764 115.344 1.00 49.59 146 ALA B C 1
ATOM 8189 O O . ALA B 1 146 ? 140.657 114.919 115.534 1.00 52.56 146 ALA B O 1
ATOM 8191 N N . SER B 1 147 ? 142.746 114.418 116.299 1.00 44.45 147 SER B N 1
ATOM 8192 C CA . SER B 1 147 ? 142.552 114.281 117.747 1.00 44.73 147 SER B CA 1
ATOM 8193 C C . SER B 1 147 ? 143.006 112.903 118.211 1.00 48.08 147 SER B C 1
ATOM 8194 O O . SER B 1 147 ? 142.905 111.923 117.468 1.00 52.02 147 SER B O 1
ATOM 8197 N N . LEU B 1 148 ? 143.514 112.826 119.435 1.00 44.76 148 LEU B N 1
ATOM 8198 C CA . LEU B 1 148 ? 143.931 111.584 120.064 1.00 36.07 148 LEU B CA 1
ATOM 8199 C C . LEU B 1 148 ? 143.019 111.289 121.252 1.00 38.50 148 LEU B C 1
ATOM 8200 O O . LEU B 1 148 ? 142.106 112.056 121.569 1.00 47.25 148 LEU B O 1
ATOM 8205 N N . LEU B 1 149 ? 143.267 110.153 121.907 1.00 46.07 149 LEU B N 1
ATOM 8206 C CA . LEU B 1 149 ? 142.385 109.709 122.985 1.00 43.43 149 LEU B CA 1
ATOM 8207 C C . LEU B 1 149 ? 142.425 110.661 124.175 1.00 48.39 149 LEU B C 1
ATOM 8208 O O . LEU B 1 149 ? 141.381 111.135 124.635 1.00 51.85 149 LEU B O 1
ATOM 8213 N N . ASP B 1 150 ? 143.617 110.956 124.685 1.00 47.41 150 ASP B N 1
ATOM 8214 C CA . ASP B 1 150 ? 143.762 111.819 125.851 1.00 37.94 150 ASP B CA 1
ATOM 8215 C C . ASP B 1 150 ? 145.216 112.254 125.949 1.00 40.54 150 ASP B C 1
ATOM 8216 O O . ASP B 1 150 ? 146.075 111.786 125.201 1.00 50.61 150 ASP B O 1
ATOM 8221 N N . GLU B 1 151 ? 145.482 113.154 126.897 1.00 41.73 151 GLU B N 1
ATOM 8222 C CA . GLU B 1 151 ? 146.802 113.772 126.983 1.00 43.70 151 GLU B CA 1
ATOM 8223 C C . GLU B 1 151 ? 147.880 112.763 127.364 1.00 43.72 151 GLU B C 1
ATOM 8224 O O . GLU B 1 151 ? 149.012 112.853 126.880 1.00 49.01 151 GLU B O 1
ATOM 8230 N N . ALA B 1 152 ? 147.561 111.805 128.237 1.00 48.68 152 ALA B N 1
ATOM 8231 C CA . ALA B 1 152 ? 148.556 110.809 128.627 1.00 41.40 152 ALA B CA 1
ATOM 8232 C C . ALA B 1 152 ? 148.865 109.851 127.479 1.00 43.42 152 ALA B C 1
ATOM 8233 O O . ALA B 1 152 ? 150.036 109.545 127.209 1.00 45.64 152 ALA B O 1
ATOM 8235 N N . THR B 1 153 ? 147.831 109.376 126.784 1.00 38.12 153 THR B N 1
ATOM 8236 C CA . THR B 1 153 ? 148.069 108.557 125.602 1.00 45.84 153 THR B CA 1
ATOM 8237 C C . THR B 1 153 ? 148.754 109.364 124.509 1.00 45.18 153 THR B C 1
ATOM 8238 O O . THR B 1 153 ? 149.587 108.831 123.772 1.00 52.24 153 THR B O 1
ATOM 8242 N N . ALA B 1 154 ? 148.421 110.651 124.393 1.00 44.37 154 ALA B N 1
ATOM 8243 C CA . ALA B 1 154 ? 149.107 111.505 123.429 1.00 29.95 154 ALA B CA 1
ATOM 8244 C C . ALA B 1 154 ? 150.581 111.651 123.778 1.00 28.59 154 ALA B C 1
ATOM 8245 O O . ALA B 1 154 ? 151.428 111.729 122.888 1.00 39.81 154 ALA B O 1
ATOM 8247 N N . ALA B 1 155 ? 150.907 111.684 125.071 1.00 35.54 155 ALA B N 1
ATOM 8248 C CA . ALA B 1 155 ? 152.308 111.710 125.482 1.00 42.78 155 ALA B CA 1
ATOM 8249 C C . ALA B 1 155 ? 153.014 110.407 125.131 1.00 43.21 155 ALA B C 1
ATOM 8250 O O . ALA B 1 155 ? 154.177 110.414 124.709 1.00 40.54 155 ALA B O 1
ATOM 8252 N N . ALA B 1 156 ? 152.328 109.278 125.314 1.00 47.96 156 ALA B N 1
ATOM 8253 C CA . ALA B 1 156 ? 152.909 107.997 124.919 1.00 44.10 156 ALA B CA 1
ATOM 8254 C C . ALA B 1 156 ? 153.159 107.943 123.413 1.00 47.52 156 ALA B C 1
ATOM 8255 O O . ALA B 1 156 ? 154.207 107.461 122.963 1.00 44.51 156 ALA B O 1
ATOM 8257 N N . GLU B 1 157 ? 152.210 108.444 122.619 1.00 42.09 157 GLU B N 1
ATOM 8258 C CA . GLU B 1 157 ? 152.420 108.512 121.175 1.00 47.16 157 GLU B CA 1
ATOM 8259 C C . GLU B 1 157 ? 153.516 109.500 120.805 1.00 45.80 157 GLU B C 1
ATOM 8260 O O . GLU B 1 157 ? 154.227 109.282 119.823 1.00 52.25 157 GLU B O 1
ATOM 8266 N N . ALA B 1 158 ? 153.661 110.589 121.558 1.00 48.80 158 ALA B N 1
ATOM 8267 C CA . ALA B 1 158 ? 154.756 111.518 121.310 1.00 45.01 158 ALA B CA 1
ATOM 8268 C C . ALA B 1 158 ? 156.100 110.850 121.554 1.00 44.53 158 ALA B C 1
ATOM 8269 O O . ALA B 1 158 ? 157.050 111.055 120.795 1.00 47.40 158 ALA B O 1
ATOM 8271 N N . MET B 1 159 ? 156.196 110.041 122.609 1.00 45.34 159 MET B N 1
ATOM 8272 C CA . MET B 1 159 ? 157.426 109.297 122.865 1.00 46.63 159 MET B CA 1
ATOM 8273 C C . MET B 1 159 ? 157.701 108.281 121.757 1.00 49.13 159 MET B C 1
ATOM 8274 O O . MET B 1 159 ? 158.839 108.160 121.277 1.00 50.11 159 MET B O 1
ATOM 8279 N N . ALA B 1 160 ? 156.665 107.560 121.320 1.00 55.90 160 ALA B N 1
ATOM 8280 C CA . ALA B 1 160 ? 156.839 106.596 120.236 1.00 54.62 160 ALA B CA 1
ATOM 8281 C C . ALA B 1 160 ? 157.264 107.281 118.941 1.00 51.50 160 ALA B C 1
ATOM 8282 O O . ALA B 1 160 ? 158.138 106.786 118.223 1.00 55.25 160 ALA B O 1
ATOM 8284 N N . MET B 1 161 ? 156.660 108.429 118.631 1.00 52.03 161 MET B N 1
ATOM 8285 C CA . MET B 1 161 ? 157.009 109.158 117.418 1.00 48.41 161 MET B CA 1
ATOM 8286 C C . MET B 1 161 ? 158.401 109.767 117.510 1.00 50.91 161 MET B C 1
ATOM 8287 O O . MET B 1 161 ? 159.107 109.845 116.499 1.00 48.74 161 MET B O 1
ATOM 8292 N N . ALA B 1 162 ? 158.810 110.203 118.703 1.00 57.36 162 ALA B N 1
ATOM 8293 C CA . ALA B 1 162 ? 160.176 110.675 118.894 1.00 48.84 162 ALA B CA 1
ATOM 8294 C C . ALA B 1 162 ? 161.175 109.556 118.651 1.00 51.97 162 ALA B C 1
ATOM 8295 O O . ALA B 1 162 ? 162.250 109.786 118.087 1.00 57.15 162 ALA B O 1
ATOM 8297 N N . LYS B 1 163 ? 160.847 108.338 119.087 1.00 57.10 163 LYS B N 1
ATOM 8298 C CA . LYS B 1 163 ? 161.701 107.197 118.763 1.00 57.04 163 LYS B CA 1
ATOM 8299 C C . LYS B 1 163 ? 161.706 106.916 117.264 1.00 57.88 163 LYS B C 1
ATOM 8300 O O . LYS B 1 163 ? 162.751 106.584 116.692 1.00 60.41 163 LYS B O 1
ATOM 8306 N N . ARG B 1 164 ? 160.546 107.035 116.615 1.00 60.15 164 ARG B N 1
ATOM 8307 C CA . ARG B 1 164 ? 160.461 106.761 115.182 1.00 54.43 164 ARG B CA 1
ATOM 8308 C C . ARG B 1 164 ? 161.294 107.746 114.369 1.00 59.09 164 ARG B C 1
ATOM 8309 O O . ARG B 1 164 ? 161.965 107.355 113.407 1.00 61.57 164 ARG B O 1
ATOM 8317 N N . VAL B 1 165 ? 161.259 109.033 114.734 1.00 60.80 165 VAL B N 1
ATOM 8318 C CA . VAL B 1 165 ? 161.933 110.064 113.951 1.00 53.70 165 VAL B CA 1
ATOM 8319 C C . VAL B 1 165 ? 163.330 110.374 114.461 1.00 58.55 165 VAL B C 1
ATOM 8320 O O . VAL B 1 165 ? 164.003 111.246 113.895 1.00 62.83 165 VAL B O 1
ATOM 8324 N N . SER B 1 166 ? 163.787 109.698 115.509 1.00 61.09 166 SER B N 1
ATOM 8325 C CA . SER B 1 166 ? 165.114 109.967 116.043 1.00 59.46 166 SER B CA 1
ATOM 8326 C C . SER B 1 166 ? 166.185 109.525 115.055 1.00 65.36 166 SER B C 1
ATOM 8327 O O . SER B 1 166 ? 166.083 108.465 114.433 1.00 68.06 166 SER B O 1
ATOM 8330 N N . LYS B 1 167 ? 167.222 110.350 114.915 1.00 67.97 167 LYS B N 1
ATOM 8331 C CA . LYS B 1 167 ? 168.342 110.062 114.029 1.00 68.06 167 LYS B CA 1
ATOM 8332 C C . LYS B 1 167 ? 169.587 109.637 114.798 1.00 67.67 167 LYS B C 1
ATOM 8333 O O . LYS B 1 167 ? 170.696 109.704 114.260 1.00 69.46 167 LYS B O 1
ATOM 8339 N N . LEU B 1 168 ? 169.426 109.208 116.045 1.00 75.68 168 LEU B N 1
ATOM 8340 C CA . LEU B 1 168 ? 170.539 108.791 116.889 1.00 76.68 168 LEU B CA 1
ATOM 8341 C C . LEU B 1 168 ? 170.433 107.295 117.146 1.00 77.71 168 LEU B C 1
ATOM 8342 O O . LEU B 1 168 ? 169.403 106.816 117.631 1.00 79.00 168 LEU B O 1
ATOM 8347 N N . LYS B 1 169 ? 171.495 106.565 116.825 1.00 82.14 169 LYS B N 1
ATOM 8348 C CA . LYS B 1 169 ? 171.562 105.150 117.149 1.00 82.09 169 LYS B CA 1
ATOM 8349 C C . LYS B 1 169 ? 171.984 104.960 118.602 1.00 83.78 169 LYS B C 1
ATOM 8350 O O . LYS B 1 169 ? 172.671 105.802 119.186 1.00 81.88 169 LYS B O 1
ATOM 8356 N N . ASN B 1 170 ? 171.552 103.842 119.184 1.00 83.40 170 ASN B N 1
ATOM 8357 C CA . ASN B 1 170 ? 171.862 103.434 120.552 1.00 84.54 170 ASN B CA 1
ATOM 8358 C C . ASN B 1 170 ? 171.338 104.401 121.605 1.00 84.63 170 ASN B C 1
ATOM 8359 O O . ASN B 1 170 ? 171.858 104.420 122.727 1.00 86.04 170 ASN B O 1
ATOM 8364 N N . ALA B 1 171 ? 170.327 105.205 121.284 1.00 74.32 171 ALA B N 1
ATOM 8365 C CA . ALA B 1 171 ? 169.712 106.120 122.240 1.00 72.05 171 ALA B CA 1
ATOM 8366 C C . ALA B 1 171 ? 168.337 105.573 122.605 1.00 70.41 171 ALA B C 1
ATOM 8367 O O . ALA B 1 171 ? 167.385 105.701 121.830 1.00 73.21 171 ALA B O 1
ATOM 8369 N N . ASN B 1 172 ? 168.236 104.965 123.786 1.00 64.57 172 ASN B N 1
ATOM 8370 C CA . ASN B 1 172 ? 167.009 104.309 124.219 1.00 67.70 172 ASN B CA 1
ATOM 8371 C C . ASN B 1 172 ? 166.429 104.924 125.487 1.00 65.26 172 ASN B C 1
ATOM 8372 O O . ASN B 1 172 ? 165.542 104.325 126.105 1.00 65.39 172 ASN B O 1
ATOM 8377 N N . ARG B 1 173 ? 166.892 106.103 125.887 1.00 63.03 173 ARG B N 1
ATOM 8378 C CA . ARG B 1 173 ? 166.422 106.753 127.101 1.00 59.96 173 ARG B CA 1
ATOM 8379 C C . ARG B 1 173 ? 165.487 107.901 126.748 1.00 60.11 173 ARG B C 1
ATOM 8380 O O . ARG B 1 173 ? 165.808 108.731 125.893 1.00 61.13 173 ARG B O 1
ATOM 8388 N N . PHE B 1 174 ? 164.333 107.940 127.402 1.00 53.46 174 PHE B N 1
ATOM 8389 C CA . PHE B 1 174 ? 163.369 109.018 127.243 1.00 49.41 174 PHE B CA 1
ATOM 8390 C C . PHE B 1 174 ? 163.320 109.828 128.530 1.00 49.93 174 PHE B C 1
ATOM 8391 O O . PHE B 1 174 ? 163.176 109.262 129.617 1.00 50.82 174 PHE B O 1
ATOM 8399 N N . PHE B 1 175 ? 163.443 111.145 128.405 1.00 53.11 175 PHE B N 1
ATOM 8400 C CA . PHE B 1 175 ? 163.490 112.042 129.551 1.00 48.13 175 PHE B CA 1
ATOM 8401 C C . PHE B 1 175 ? 162.133 112.702 129.756 1.00 51.00 175 PHE B C 1
ATOM 8402 O O . PHE B 1 175 ? 161.544 113.230 128.809 1.00 48.42 175 PHE B O 1
ATOM 8410 N N . VAL B 1 176 ? 161.643 112.669 130.993 1.00 47.37 176 VAL B N 1
ATOM 8411 C CA . VAL B 1 176 ? 160.404 113.333 131.378 1.00 43.77 176 VAL B CA 1
ATOM 8412 C C . VAL B 1 176 ? 160.718 114.322 132.490 1.00 44.20 176 VAL B C 1
ATOM 8413 O O . VAL B 1 176 ? 161.355 113.961 133.485 1.00 51.04 176 VAL B O 1
ATOM 8417 N N . ALA B 1 177 ? 160.281 115.565 132.316 1.00 46.97 177 ALA B N 1
ATOM 8418 C CA . ALA B 1 177 ? 160.455 116.569 133.355 1.00 48.42 177 ALA B CA 1
ATOM 8419 C C . ALA B 1 177 ? 159.573 116.247 134.554 1.00 51.25 177 ALA B C 1
ATOM 8420 O O . ALA B 1 177 ? 158.446 115.765 134.407 1.00 53.46 177 ALA B O 1
ATOM 8422 N N . SER B 1 178 ? 160.091 116.521 135.752 1.00 53.65 178 SER B N 1
ATOM 8423 C CA . SER B 1 178 ? 159.378 116.182 136.977 1.00 47.83 178 SER B CA 1
ATOM 8424 C C . SER B 1 178 ? 158.132 117.030 137.197 1.00 51.47 178 SER B C 1
ATOM 8425 O O . SER B 1 178 ? 157.332 116.699 138.078 1.00 60.67 178 SER B O 1
ATOM 8428 N N . ASP B 1 179 ? 157.943 118.099 136.429 1.00 48.78 179 ASP B N 1
ATOM 8429 C CA . ASP B 1 179 ? 156.768 118.952 136.547 1.00 42.78 179 ASP B CA 1
ATOM 8430 C C . ASP B 1 179 ? 155.608 118.476 135.682 1.00 40.60 179 ASP B C 1
ATOM 8431 O O . ASP B 1 179 ? 154.590 119.167 135.596 1.00 52.07 179 ASP B O 1
ATOM 8436 N N . VAL B 1 180 ? 155.748 117.325 135.030 1.00 37.24 180 VAL B N 1
ATOM 8437 C CA . VAL B 1 180 ? 154.665 116.776 134.227 1.00 43.13 180 VAL B CA 1
ATOM 8438 C C . VAL B 1 180 ? 153.588 116.206 135.147 1.00 38.95 180 VAL B C 1
ATOM 8439 O O . VAL B 1 180 ? 153.867 115.765 136.269 1.00 48.50 180 VAL B O 1
ATOM 8443 N N . HIS B 1 181 ? 152.342 116.246 134.682 1.00 35.03 181 HIS B N 1
ATOM 8444 C CA . HIS B 1 181 ? 151.241 115.693 135.455 1.00 33.62 181 HIS B CA 1
ATOM 8445 C C . HIS B 1 181 ? 151.506 114.221 135.771 1.00 44.04 181 HIS B C 1
ATOM 8446 O O . HIS B 1 181 ? 151.971 113.473 134.904 1.00 51.55 181 HIS B O 1
ATOM 8453 N N . PRO B 1 182 ? 151.243 113.780 137.005 1.00 52.98 182 PRO B N 1
ATOM 8454 C CA . PRO B 1 182 ? 151.585 112.397 137.385 1.00 42.24 182 PRO B CA 1
ATOM 8455 C C . PRO B 1 182 ? 150.885 111.322 136.568 1.00 43.17 182 PRO B C 1
ATOM 8456 O O . PRO B 1 182 ? 151.483 110.265 136.326 1.00 52.64 182 PRO B O 1
ATOM 8460 N N . GLN B 1 183 ? 149.636 111.540 136.150 1.00 32.81 183 GLN B N 1
ATOM 8461 C CA . GLN B 1 183 ? 148.946 110.531 135.352 1.00 37.65 183 GLN B CA 1
ATOM 8462 C C . GLN B 1 183 ? 149.627 110.345 134.001 1.00 42.39 183 GLN B C 1
ATOM 8463 O O . GLN B 1 183 ? 149.762 109.213 133.509 1.00 48.84 183 GLN B O 1
ATOM 8469 N N . THR B 1 184 ? 150.082 111.448 133.405 1.00 42.57 184 THR B N 1
ATOM 8470 C CA . THR B 1 184 ? 150.851 111.383 132.170 1.00 39.81 184 THR B CA 1
ATOM 8471 C C . THR B 1 184 ? 152.134 110.592 132.372 1.00 42.64 184 THR B C 1
ATOM 8472 O O . THR B 1 184 ? 152.495 109.755 131.536 1.00 49.42 184 THR B O 1
ATOM 8476 N N . LEU B 1 185 ? 152.825 110.833 133.487 1.00 42.24 185 LEU B N 1
ATOM 8477 C CA . LEU B 1 185 ? 154.054 110.105 133.772 1.00 46.47 185 LEU B CA 1
ATOM 8478 C C . LEU B 1 185 ? 153.790 108.614 133.931 1.00 49.43 185 LEU B C 1
ATOM 8479 O O . LEU B 1 185 ? 154.570 107.787 133.450 1.00 56.73 185 LEU B O 1
ATOM 8484 N N . ASP B 1 186 ? 152.694 108.249 134.598 1.00 46.79 186 ASP B N 1
ATOM 8485 C CA . ASP B 1 186 ? 152.381 106.835 134.786 1.00 46.89 186 ASP B CA 1
ATOM 8486 C C . ASP B 1 186 ? 152.089 106.148 133.455 1.00 55.97 186 ASP B C 1
ATOM 8487 O O . ASP B 1 186 ? 152.583 105.042 133.189 1.00 57.11 186 ASP B O 1
ATOM 8492 N N . VAL B 1 187 ? 151.284 106.789 132.602 1.00 51.82 187 VAL B N 1
ATOM 8493 C CA . VAL B 1 187 ? 150.968 106.184 131.309 1.00 45.28 187 VAL B CA 1
ATOM 8494 C C . VAL B 1 187 ? 152.224 106.064 130.451 1.00 50.68 187 VAL B C 1
ATOM 8495 O O . VAL B 1 187 ? 152.446 105.043 129.783 1.00 55.35 187 VAL B O 1
ATOM 8499 N N . VAL B 1 188 ? 153.074 107.095 130.465 1.00 45.09 188 VAL B N 1
ATOM 8500 C CA . VAL B 1 188 ? 154.312 107.047 129.694 1.00 50.00 188 VAL B CA 1
ATOM 8501 C C . VAL B 1 188 ? 155.228 105.949 130.220 1.00 47.67 188 VAL B C 1
ATOM 8502 O O . VAL B 1 188 ? 155.898 105.260 129.446 1.00 55.51 188 VAL B O 1
ATOM 8506 N N . ARG B 1 189 ? 155.272 105.764 131.542 1.00 49.20 189 ARG B N 1
ATOM 8507 C CA . ARG B 1 189 ? 156.103 104.710 132.114 1.00 54.01 189 ARG B CA 1
ATOM 8508 C C . ARG B 1 189 ? 155.614 103.329 131.700 1.00 57.65 189 ARG B C 1
ATOM 8509 O O . ARG B 1 189 ? 156.421 102.453 131.371 1.00 57.38 189 ARG B O 1
ATOM 8517 N N . THR B 1 190 ? 154.297 103.113 131.709 1.00 56.17 190 THR B N 1
ATOM 8518 C CA . THR B 1 190 ? 153.760 101.830 131.262 1.00 54.49 190 THR B CA 1
ATOM 8519 C C . THR B 1 190 ? 154.095 101.578 129.794 1.00 57.30 190 THR B C 1
ATOM 8520 O O . THR B 1 190 ? 154.554 100.486 129.419 1.00 63.07 190 THR B O 1
ATOM 8524 N N . ARG B 1 191 ? 153.891 102.593 128.951 1.00 56.07 191 ARG B N 1
ATOM 8525 C CA . ARG B 1 191 ? 154.168 102.436 127.527 1.00 57.59 191 ARG B CA 1
ATOM 8526 C C . ARG B 1 191 ? 155.653 102.207 127.267 1.00 55.08 191 ARG B C 1
ATOM 8527 O O . ARG B 1 191 ? 156.017 101.431 126.380 1.00 59.15 191 ARG B O 1
ATOM 8535 N N . ALA B 1 192 ? 156.525 102.871 128.028 1.00 54.29 192 ALA B N 1
ATOM 8536 C CA . ALA B 1 192 ? 157.960 102.676 127.860 1.00 58.50 192 ALA B CA 1
ATOM 8537 C C . ALA B 1 192 ? 158.407 101.311 128.360 1.00 56.91 192 ALA B C 1
ATOM 8538 O O . ALA B 1 192 ? 159.334 100.721 127.796 1.00 58.62 192 ALA B O 1
ATOM 8540 N N . GLU B 1 193 ? 157.780 100.802 129.423 1.00 67.13 193 GLU B N 1
ATOM 8541 C CA . GLU B 1 193 ? 158.086 99.453 129.879 1.00 61.67 193 GLU B CA 1
ATOM 8542 C C . GLU B 1 193 ? 157.716 98.427 128.820 1.00 65.42 193 GLU B C 1
ATOM 8543 O O . GLU B 1 193 ? 158.457 97.464 128.590 1.00 67.65 193 GLU B O 1
ATOM 8549 N N . THR B 1 194 ? 156.570 98.614 128.161 1.00 66.56 194 THR B N 1
ATOM 8550 C CA . THR B 1 194 ? 156.217 97.689 127.087 1.00 63.95 194 THR B CA 1
ATOM 8551 C C . THR B 1 194 ? 157.092 97.883 125.852 1.00 64.87 194 THR B C 1
ATOM 8552 O O . THR B 1 194 ? 157.378 96.914 125.142 1.00 68.89 194 THR B O 1
ATOM 8556 N N . PHE B 1 195 ? 157.526 99.116 125.579 1.00 66.36 195 PHE B N 1
ATOM 8557 C CA . PHE B 1 195 ? 158.358 99.394 124.414 1.00 60.52 195 PHE B CA 1
ATOM 8558 C C . PHE B 1 195 ? 159.829 99.080 124.638 1.00 59.41 195 PHE B C 1
ATOM 8559 O O . PHE B 1 195 ? 160.581 98.991 123.663 1.00 62.73 195 PHE B O 1
ATOM 8567 N N . GLY B 1 196 ? 160.258 98.916 125.886 1.00 57.39 196 GLY B N 1
ATOM 8568 C CA . GLY B 1 196 ? 161.659 98.724 126.191 1.00 60.69 196 GLY B CA 1
ATOM 8569 C C . GLY B 1 196 ? 162.443 99.990 126.464 1.00 60.10 196 GLY B C 1
ATOM 8570 O O . GLY B 1 196 ? 163.643 99.902 126.750 1.00 60.26 196 GLY B O 1
ATOM 8571 N N . PHE B 1 197 ? 161.810 101.158 126.388 1.00 61.44 197 PHE B N 1
ATOM 8572 C CA . PHE B 1 197 ? 162.498 102.413 126.655 1.00 58.26 197 PHE B CA 1
ATOM 8573 C C . PHE B 1 197 ? 162.858 102.536 128.132 1.00 62.20 197 PHE B C 1
ATOM 8574 O O . PHE B 1 197 ? 162.205 101.961 129.005 1.00 63.73 197 PHE B O 1
ATOM 8582 N N . GLU B 1 198 ? 163.911 103.301 128.405 1.00 61.26 198 GLU B N 1
ATOM 8583 C CA . GLU B 1 198 ? 164.312 103.633 129.766 1.00 62.12 198 GLU B CA 1
ATOM 8584 C C . GLU B 1 198 ? 163.914 105.075 130.052 1.00 65.21 198 GLU B C 1
ATOM 8585 O O . GLU B 1 198 ? 164.338 105.991 129.341 1.00 67.17 198 GLU B O 1
ATOM 8591 N N . VAL B 1 199 ? 163.111 105.276 131.090 1.00 58.15 199 VAL B N 1
ATOM 8592 C CA . VAL B 1 199 ? 162.556 106.584 131.414 1.00 54.32 199 VAL B CA 1
ATOM 8593 C C . VAL B 1 199 ? 163.381 107.213 132.526 1.00 57.35 199 VAL B C 1
ATOM 8594 O O . VAL B 1 199 ? 163.644 106.577 133.554 1.00 61.72 199 VAL B O 1
ATOM 8598 N N . ILE B 1 200 ? 163.801 108.458 132.315 1.00 56.19 200 ILE B N 1
ATOM 8599 C CA . ILE B 1 200 ? 164.498 109.251 133.320 1.00 53.53 200 ILE B CA 1
ATOM 8600 C C . ILE B 1 200 ? 163.610 110.429 133.691 1.00 56.37 200 ILE B C 1
ATOM 8601 O O . ILE B 1 200 ? 163.182 111.192 132.816 1.00 58.90 200 ILE B O 1
ATOM 8606 N N . VAL B 1 201 ? 163.328 110.574 134.982 1.00 56.76 201 VAL B N 1
ATOM 8607 C CA . VAL B 1 201 ? 162.484 111.645 135.500 1.00 53.80 201 VAL B CA 1
ATOM 8608 C C . VAL B 1 201 ? 163.347 112.539 136.376 1.00 56.65 201 VAL B C 1
ATOM 8609 O O . VAL B 1 201 ? 163.930 112.075 137.363 1.00 64.84 201 VAL B O 1
ATOM 8613 N N . ASP B 1 202 ? 163.424 113.816 136.021 1.00 58.55 202 ASP B N 1
ATOM 8614 C CA . ASP B 1 202 ? 164.285 114.768 136.713 1.00 57.86 202 ASP B CA 1
ATOM 8615 C C . ASP B 1 202 ? 163.862 116.172 136.299 1.00 62.23 202 ASP B C 1
ATOM 8616 O O . ASP B 1 202 ? 162.888 116.356 135.562 1.00 61.14 202 ASP B O 1
ATOM 8621 N N . ASP B 1 203 ? 164.601 117.164 136.789 1.00 65.91 203 ASP B N 1
ATOM 8622 C CA . ASP B 1 203 ? 164.405 118.534 136.338 1.00 66.05 203 ASP B CA 1
ATOM 8623 C C . ASP B 1 203 ? 164.768 118.654 134.863 1.00 66.78 203 ASP B C 1
ATOM 8624 O O . ASP B 1 203 ? 165.620 117.924 134.350 1.00 69.84 203 ASP B O 1
ATOM 8629 N N . ALA B 1 204 ? 164.110 119.594 134.182 1.00 65.40 204 ALA B N 1
ATOM 8630 C CA . ALA B 1 204 ? 164.277 119.720 132.737 1.00 63.18 204 ALA B CA 1
ATOM 8631 C C . ALA B 1 204 ? 165.718 120.038 132.362 1.00 64.53 204 ALA B C 1
ATOM 8632 O O . ALA B 1 204 ? 166.245 119.499 131.384 1.00 68.55 204 ALA B O 1
ATOM 8634 N N . GLN B 1 205 ? 166.374 120.912 133.127 1.00 66.15 205 GLN B N 1
ATOM 8635 C CA . GLN B 1 205 ? 167.740 121.309 132.806 1.00 66.81 205 GLN B CA 1
ATOM 8636 C C . GLN B 1 205 ? 168.741 120.175 132.993 1.00 66.43 205 GLN B C 1
ATOM 8637 O O . GLN B 1 205 ? 169.858 120.263 132.475 1.00 70.34 205 GLN B O 1
ATOM 8643 N N . LYS B 1 206 ? 168.371 119.115 133.710 1.00 65.75 206 LYS B N 1
ATOM 8644 C CA . LYS B 1 206 ? 169.298 118.026 133.986 1.00 69.93 206 LYS B CA 1
ATOM 8645 C C . LYS B 1 206 ? 169.430 117.043 132.833 1.00 72.98 206 LYS B C 1
ATOM 8646 O O . LYS B 1 206 ? 170.265 116.135 132.912 1.00 70.16 206 LYS B O 1
ATOM 8652 N N . VAL B 1 207 ? 168.631 117.195 131.773 1.00 71.06 207 VAL B N 1
ATOM 8653 C CA . VAL B 1 207 ? 168.727 116.291 130.631 1.00 65.93 207 VAL B CA 1
ATOM 8654 C C . VAL B 1 207 ? 170.073 116.435 129.934 1.00 69.67 207 VAL B C 1
ATOM 8655 O O . VAL B 1 207 ? 170.549 115.495 129.285 1.00 70.89 207 VAL B O 1
ATOM 8659 N N . LEU B 1 208 ? 170.713 117.600 130.056 1.00 66.84 208 LEU B N 1
ATOM 8660 C CA . LEU B 1 208 ? 172.006 117.800 129.411 1.00 70.41 208 LEU B CA 1
ATOM 8661 C C . LEU B 1 208 ? 173.086 116.915 130.022 1.00 70.43 208 LEU B C 1
ATOM 8662 O O . LEU B 1 208 ? 174.078 116.603 129.355 1.00 69.71 208 LEU B O 1
ATOM 8667 N N . ASP B 1 209 ? 172.913 116.502 131.279 1.00 76.89 209 ASP B N 1
ATOM 8668 C CA . ASP B 1 209 ? 173.886 115.615 131.907 1.00 75.30 209 ASP B CA 1
ATOM 8669 C C . ASP B 1 209 ? 173.784 114.197 131.356 1.00 76.24 209 ASP B C 1
ATOM 8670 O O . ASP B 1 209 ? 174.805 113.530 131.152 1.00 76.72 209 ASP B O 1
ATOM 8675 N N . HIS B 1 210 ? 172.567 113.721 131.110 1.00 71.49 210 HIS B N 1
ATOM 8676 C CA . HIS B 1 210 ? 172.359 112.346 130.684 1.00 70.93 210 HIS B CA 1
ATOM 8677 C C . HIS B 1 210 ? 172.711 112.162 129.214 1.00 72.75 210 HIS B C 1
ATOM 8678 O O . HIS B 1 210 ? 172.649 113.099 128.412 1.00 74.25 210 HIS B O 1
ATOM 8685 N N . GLN B 1 211 ? 173.083 110.935 128.867 1.00 74.51 211 GLN B N 1
ATOM 8686 C CA . GLN B 1 211 ? 173.428 110.554 127.507 1.00 73.25 211 GLN B CA 1
ATOM 8687 C C . GLN B 1 211 ? 172.399 109.574 126.957 1.00 71.81 211 GLN B C 1
ATOM 8688 O O . GLN B 1 211 ? 171.509 109.102 127.669 1.00 72.63 211 GLN B O 1
ATOM 8694 N N . ASP B 1 212 ? 172.542 109.274 125.665 1.00 70.40 212 ASP B N 1
ATOM 8695 C CA . ASP B 1 212 ? 171.715 108.278 124.981 1.00 71.07 212 ASP B CA 1
ATOM 8696 C C . ASP B 1 212 ? 170.227 108.588 125.115 1.00 69.82 212 ASP B C 1
ATOM 8697 O O . ASP B 1 212 ? 169.404 107.695 125.319 1.00 73.87 212 ASP B O 1
ATOM 8702 N N . VAL B 1 213 ? 169.876 109.863 124.994 1.00 64.79 213 VAL B N 1
ATOM 8703 C CA . VAL B 1 213 ? 168.493 110.311 125.086 1.00 63.93 213 VAL B CA 1
ATOM 8704 C C . VAL B 1 213 ? 167.993 110.593 123.677 1.00 58.60 213 VAL B C 1
ATOM 8705 O O . VAL B 1 213 ? 168.588 111.395 122.948 1.00 64.05 213 VAL B O 1
ATOM 8709 N N . PHE B 1 214 ? 166.905 109.931 123.287 1.00 51.48 214 PHE B N 1
ATOM 8710 C CA . PHE B 1 214 ? 166.332 110.158 121.968 1.00 52.14 214 PHE B CA 1
ATOM 8711 C C . PHE B 1 214 ? 165.211 111.186 121.976 1.00 54.44 214 PHE B C 1
ATOM 8712 O O . PHE B 1 214 ? 164.932 111.782 120.930 1.00 57.84 214 PHE B O 1
ATOM 8720 N N . GLY B 1 215 ? 164.573 111.414 123.119 1.00 51.52 215 GLY B N 1
ATOM 8721 C CA . GLY B 1 215 ? 163.486 112.370 123.190 1.00 47.12 215 GLY B CA 1
ATOM 8722 C C . GLY B 1 215 ? 163.271 112.839 124.608 1.00 46.47 215 GLY B C 1
ATOM 8723 O O . GLY B 1 215 ? 163.635 112.160 125.572 1.00 53.51 215 GLY B O 1
ATOM 8724 N N . VAL B 1 216 ? 162.675 114.022 124.725 1.00 47.54 216 VAL B N 1
ATOM 8725 C CA . VAL B 1 216 ? 162.383 114.636 126.013 1.00 47.32 216 VAL B CA 1
ATOM 8726 C C . VAL B 1 216 ? 160.923 115.059 126.033 1.00 43.29 216 VAL B C 1
ATOM 8727 O O . VAL B 1 216 ? 160.376 115.493 125.013 1.00 41.07 216 VAL B O 1
ATOM 8731 N N . LEU B 1 217 ? 160.289 114.920 127.191 1.00 41.85 217 LEU B N 1
ATOM 8732 C CA . LEU B 1 217 ? 158.923 115.376 127.402 1.00 40.36 217 LEU B CA 1
ATOM 8733 C C . LEU B 1 217 ? 158.947 116.554 128.366 1.00 37.86 217 LEU B C 1
ATOM 8734 O O . LEU B 1 217 ? 159.462 116.436 129.483 1.00 43.89 217 LEU B O 1
ATOM 8739 N N . LEU B 1 218 ? 158.394 117.682 127.933 1.00 38.41 218 LEU B N 1
ATOM 8740 C CA . LEU B 1 218 ? 158.328 118.887 128.743 1.00 37.77 218 LEU B CA 1
ATOM 8741 C C . LEU B 1 218 ? 156.885 119.356 128.837 1.00 35.84 218 LEU B C 1
ATOM 8742 O O . LEU B 1 218 ? 156.085 119.141 127.924 1.00 42.85 218 LEU B O 1
ATOM 8747 N N . GLN B 1 219 ? 156.553 119.990 129.955 1.00 41.56 219 GLN B N 1
ATOM 8748 C CA . GLN B 1 219 ? 155.264 120.642 130.131 1.00 37.16 219 GLN B CA 1
ATOM 8749 C C . GLN B 1 219 ? 155.480 122.147 130.155 1.00 34.20 219 GLN B C 1
ATOM 8750 O O . GLN B 1 219 ? 156.306 122.643 130.928 1.00 46.40 219 GLN B O 1
ATOM 8756 N N . GLN B 1 220 ? 154.748 122.865 129.300 1.00 36.30 220 GLN B N 1
ATOM 8757 C CA . GLN B 1 220 ? 154.914 124.313 129.208 1.00 41.94 220 GLN B CA 1
ATOM 8758 C C . GLN B 1 220 ? 154.618 124.984 130.543 1.00 41.29 220 GLN B C 1
ATOM 8759 O O . GLN B 1 220 ? 155.369 125.854 130.998 1.00 36.17 220 GLN B O 1
ATOM 8765 N N . VAL B 1 221 ? 153.526 124.586 131.185 1.00 43.15 221 VAL B N 1
ATOM 8766 C CA . VAL B 1 221 ? 153.195 125.011 132.537 1.00 40.51 221 VAL B CA 1
ATOM 8767 C C . VAL B 1 221 ? 153.286 123.784 133.429 1.00 37.16 221 VAL B C 1
ATOM 8768 O O . VAL B 1 221 ? 152.642 122.764 133.160 1.00 40.74 221 VAL B O 1
ATOM 8772 N N . GLY B 1 222 ? 154.086 123.879 134.483 1.00 37.02 222 GLY B N 1
ATOM 8773 C CA . GLY B 1 222 ? 154.281 122.756 135.377 1.00 35.19 222 GLY B CA 1
ATOM 8774 C C . GLY B 1 222 ? 152.996 122.350 136.069 1.00 37.91 222 GLY B C 1
ATOM 8775 O O . GLY B 1 222 ? 151.992 123.058 136.076 1.00 48.98 222 GLY B O 1
ATOM 8776 N N . THR B 1 223 ? 153.036 121.153 136.656 1.00 45.57 223 THR B N 1
ATOM 8777 C CA . THR B 1 223 ? 151.860 120.624 137.335 1.00 40.58 223 THR B CA 1
ATOM 8778 C C . THR B 1 223 ? 151.470 121.461 138.550 1.00 43.19 223 THR B C 1
ATOM 8779 O O . THR B 1 223 ? 150.303 121.440 138.953 1.00 42.48 223 THR B O 1
ATOM 8783 N N . THR B 1 224 ? 152.407 122.213 139.124 1.00 45.19 224 THR B N 1
ATOM 8784 C CA . THR B 1 224 ? 152.113 123.131 140.215 1.00 35.37 224 THR B CA 1
ATOM 8785 C C . THR B 1 224 ? 151.994 124.576 139.746 1.00 41.42 224 THR B C 1
ATOM 8786 O O . THR B 1 224 ? 151.987 125.488 140.577 1.00 42.41 224 THR B O 1
ATOM 8790 N N . GLY B 1 225 ? 151.910 124.804 138.436 1.00 41.19 225 GLY B N 1
ATOM 8791 C CA . GLY B 1 225 ? 151.566 126.101 137.897 1.00 39.24 225 GLY B CA 1
ATOM 8792 C C . GLY B 1 225 ? 152.714 126.948 137.394 1.00 32.95 225 GLY B C 1
ATOM 8793 O O . GLY B 1 225 ? 152.464 128.045 136.886 1.00 47.14 225 GLY B O 1
ATOM 8794 N N . GLU B 1 226 ? 153.954 126.486 137.512 1.00 45.37 226 GLU B N 1
ATOM 8795 C CA . GLU B 1 226 ? 155.088 127.290 137.080 1.00 39.84 226 GLU B CA 1
ATOM 8796 C C . GLU B 1 226 ? 155.155 127.357 135.559 1.00 37.34 226 GLU B C 1
ATOM 8797 O O . GLU B 1 226 ? 155.154 126.326 134.882 1.00 45.93 226 GLU B O 1
ATOM 8803 N N . ILE B 1 227 ? 155.219 128.572 135.025 1.00 36.71 227 ILE B N 1
ATOM 8804 C CA . ILE B 1 227 ? 155.434 128.766 133.596 1.00 38.16 227 ILE B CA 1
ATOM 8805 C C . ILE B 1 227 ? 156.925 128.669 133.313 1.00 39.55 227 ILE B C 1
ATOM 8806 O O . ILE B 1 227 ? 157.738 129.331 133.968 1.00 49.86 227 ILE B O 1
ATOM 8811 N N . HIS B 1 228 ? 157.287 127.844 132.340 1.00 46.41 228 HIS B N 1
ATOM 8812 C CA . HIS B 1 228 ? 158.675 127.643 131.958 1.00 42.34 228 HIS B CA 1
ATOM 8813 C C . HIS B 1 228 ? 158.956 128.313 130.621 1.00 45.37 228 HIS B C 1
ATOM 8814 O O . HIS B 1 228 ? 158.154 128.219 129.688 1.00 52.72 228 HIS B O 1
ATOM 8821 N N . ASP B 1 229 ? 160.095 128.992 130.540 1.00 52.21 229 ASP B N 1
ATOM 8822 C CA . ASP B 1 229 ? 160.655 129.446 129.273 1.00 50.45 229 ASP B CA 1
ATOM 8823 C C . ASP B 1 229 ? 161.733 128.445 128.875 1.00 50.03 229 ASP B C 1
ATOM 8824 O O . ASP B 1 229 ? 162.826 128.438 129.451 1.00 55.76 229 ASP B O 1
ATOM 8829 N N . TYR B 1 230 ? 161.423 127.598 127.897 1.00 50.45 230 TYR B N 1
ATOM 8830 C CA . TYR B 1 230 ? 162.283 126.487 127.515 1.00 50.06 230 TYR B CA 1
ATOM 8831 C C . TYR B 1 230 ? 163.086 126.759 126.249 1.00 50.08 230 TYR B C 1
ATOM 8832 O O . TYR B 1 230 ? 163.677 125.827 125.699 1.00 55.88 230 TYR B O 1
ATOM 8841 N N . THR B 1 231 ? 163.131 128.010 125.784 1.00 50.35 231 THR B N 1
ATOM 8842 C CA . THR B 1 231 ? 163.719 128.305 124.479 1.00 50.92 231 THR B CA 1
ATOM 8843 C C . THR B 1 231 ? 165.191 127.905 124.417 1.00 50.80 231 THR B C 1
ATOM 8844 O O . THR B 1 231 ? 165.619 127.223 123.480 1.00 50.60 231 THR B O 1
ATOM 8848 N N . ALA B 1 232 ? 165.981 128.321 125.410 1.00 55.55 232 ALA B N 1
ATOM 8849 C CA . ALA B 1 232 ? 167.404 127.993 125.409 1.00 52.77 232 ALA B CA 1
ATOM 8850 C C . ALA B 1 232 ? 167.633 126.494 125.552 1.00 55.43 232 ALA B C 1
ATOM 8851 O O . ALA B 1 232 ? 168.475 125.916 124.850 1.00 62.00 232 ALA B O 1
ATOM 8853 N N . LEU B 1 233 ? 166.895 125.847 126.456 1.00 54.31 233 LEU B N 1
ATOM 8854 C CA . LEU B 1 233 ? 167.046 124.409 126.639 1.00 54.41 233 LEU B CA 1
ATOM 8855 C C . LEU B 1 233 ? 166.630 123.649 125.388 1.00 58.31 233 LEU B C 1
ATOM 8856 O O . LEU B 1 233 ? 167.289 122.680 124.996 1.00 59.53 233 LEU B O 1
ATOM 8861 N N . ILE B 1 234 ? 165.540 124.074 124.747 1.00 53.82 234 ILE B N 1
ATOM 8862 C CA . ILE B 1 234 ? 165.091 123.412 123.527 1.00 53.55 234 ILE B CA 1
ATOM 8863 C C . ILE B 1 234 ? 166.113 123.597 122.410 1.00 56.33 234 ILE B C 1
ATOM 8864 O O . ILE B 1 234 ? 166.374 122.672 121.633 1.00 62.53 234 ILE B O 1
ATOM 8869 N N . SER B 1 235 ? 166.709 124.788 122.311 1.00 57.37 235 SER B N 1
ATOM 8870 C CA . SER B 1 235 ? 167.740 125.010 121.302 1.00 56.87 235 SER B CA 1
ATOM 8871 C C . SER B 1 235 ? 168.950 124.114 121.544 1.00 58.84 235 SER B C 1
ATOM 8872 O O . SER B 1 235 ? 169.489 123.513 120.604 1.00 65.61 235 SER B O 1
ATOM 8875 N N . GLU B 1 236 ? 169.381 124.000 122.801 1.00 58.47 236 GLU B N 1
ATOM 8876 C CA . GLU B 1 236 ? 170.505 123.123 123.112 1.00 61.75 236 GLU B CA 1
ATOM 8877 C C . GLU B 1 236 ? 170.165 121.666 122.817 1.00 59.96 236 GLU B C 1
ATOM 8878 O O . GLU B 1 236 ? 171.016 120.906 122.341 1.00 61.49 236 GLU B O 1
ATOM 8884 N N . LEU B 1 237 ? 168.927 121.257 123.102 1.00 59.18 237 LEU B N 1
ATOM 8885 C CA . LEU B 1 237 ? 168.510 119.889 122.811 1.00 58.43 237 LEU B CA 1
ATOM 8886 C C . LEU B 1 237 ? 168.508 119.615 121.313 1.00 62.07 237 LEU B C 1
ATOM 8887 O O . LEU B 1 237 ? 168.951 118.549 120.870 1.00 62.68 237 LEU B O 1
ATOM 8892 N N . LYS B 1 238 ? 168.008 120.564 120.516 1.00 61.63 238 LYS B N 1
ATOM 8893 C CA . LYS B 1 238 ? 168.016 120.381 119.069 1.00 58.65 238 LYS B CA 1
ATOM 8894 C C . LYS B 1 238 ? 169.434 120.369 118.520 1.00 60.37 238 LYS B C 1
ATOM 8895 O O . LYS B 1 238 ? 169.697 119.719 117.502 1.00 63.27 238 LYS B O 1
ATOM 8901 N N . SER B 1 239 ? 170.359 121.080 119.171 1.00 62.01 239 SER B N 1
ATOM 8902 C CA . SER B 1 239 ? 171.759 120.995 118.774 1.00 64.03 239 SER B CA 1
ATOM 8903 C C . SER B 1 239 ? 172.325 119.593 118.964 1.00 65.94 239 SER B C 1
ATOM 8904 O O . SER B 1 239 ? 173.332 119.252 118.335 1.00 65.25 239 SER B O 1
ATOM 8907 N N . ARG B 1 240 ? 171.703 118.778 119.812 1.00 64.17 240 ARG B N 1
ATOM 8908 C CA . ARG B 1 240 ? 172.132 117.409 120.059 1.00 62.16 240 ARG B CA 1
ATOM 8909 C C . ARG B 1 240 ? 171.256 116.382 119.351 1.00 65.15 240 ARG B C 1
ATOM 8910 O O . ARG B 1 240 ? 171.352 115.189 119.657 1.00 63.87 240 ARG B O 1
ATOM 8918 N N . LYS B 1 241 ? 170.403 116.821 118.422 1.00 64.84 241 LYS B N 1
ATOM 8919 C CA . LYS B 1 241 ? 169.532 115.940 117.641 1.00 61.14 241 LYS B CA 1
ATOM 8920 C C . LYS B 1 241 ? 168.547 115.178 118.523 1.00 63.29 241 LYS B C 1
ATOM 8921 O O . LYS B 1 241 ? 168.168 114.047 118.214 1.00 67.28 241 LYS B O 1
ATOM 8927 N N . ILE B 1 242 ? 168.120 115.789 119.623 1.00 57.93 242 ILE B N 1
ATOM 8928 C CA . ILE B 1 242 ? 167.146 115.197 120.531 1.00 54.76 242 ILE B CA 1
ATOM 8929 C C . ILE B 1 242 ? 165.771 115.742 120.178 1.00 50.46 242 ILE B C 1
ATOM 8930 O O . ILE B 1 242 ? 165.590 116.959 120.062 1.00 60.70 242 ILE B O 1
ATOM 8935 N N . VAL B 1 243 ? 164.805 114.841 119.990 1.00 44.24 243 VAL B N 1
ATOM 8936 C CA . VAL B 1 243 ? 163.438 115.256 119.709 1.00 51.97 243 VAL B CA 1
ATOM 8937 C C . VAL B 1 243 ? 162.824 115.860 120.964 1.00 53.33 243 VAL B C 1
ATOM 8938 O O . VAL B 1 243 ? 162.987 115.336 122.073 1.00 53.13 243 VAL B O 1
ATOM 8942 N N . VAL B 1 244 ? 162.121 116.975 120.798 1.00 47.73 244 VAL B N 1
ATOM 8943 C CA . VAL B 1 244 ? 161.530 117.710 121.909 1.00 47.07 244 VAL B CA 1
ATOM 8944 C C . VAL B 1 244 ? 160.018 117.697 121.744 1.00 41.51 244 VAL B C 1
ATOM 8945 O O . VAL B 1 244 ? 159.491 118.199 120.745 1.00 45.94 244 VAL B O 1
ATOM 8949 N N . SER B 1 245 ? 159.323 117.131 122.725 1.00 38.77 245 SER B N 1
ATOM 8950 C CA . SER B 1 245 ? 157.870 117.150 122.778 1.00 35.98 245 SER B CA 1
ATOM 8951 C C . SER B 1 245 ? 157.429 117.950 123.993 1.00 33.49 245 SER B C 1
ATOM 8952 O O . SER B 1 245 ? 158.015 117.830 125.072 1.00 40.27 245 SER B O 1
ATOM 8955 N N . VAL B 1 246 ? 156.407 118.780 123.812 1.00 35.55 246 VAL B N 1
ATOM 8956 C CA . VAL B 1 246 ? 155.924 119.669 124.860 1.00 41.77 246 VAL B CA 1
ATOM 8957 C C . VAL B 1 246 ? 154.437 119.424 125.063 1.00 32.75 246 VAL B C 1
ATOM 8958 O O . VAL B 1 246 ? 153.667 119.415 124.098 1.00 33.31 246 VAL B O 1
ATOM 8962 N N . ALA B 1 247 ? 154.040 119.221 126.315 1.00 22.30 247 ALA B N 1
ATOM 8963 C CA . ALA B 1 247 ? 152.634 119.154 126.682 1.00 20.81 247 ALA B CA 1
ATOM 8964 C C . ALA B 1 247 ? 152.150 120.550 127.053 1.00 31.89 247 ALA B C 1
ATOM 8965 O O . ALA B 1 247 ? 152.786 121.241 127.854 1.00 36.17 247 ALA B O 1
ATOM 8967 N N . ALA B 1 248 ? 151.033 120.966 126.462 1.00 22.34 248 ALA B N 1
ATOM 8968 C CA . ALA B 1 248 ? 150.511 122.306 126.674 1.00 29.09 248 ALA B CA 1
ATOM 8969 C C . ALA B 1 248 ? 149.004 122.255 126.877 1.00 31.97 248 ALA B C 1
ATOM 8970 O O . ALA B 1 248 ? 148.314 121.407 126.308 1.00 40.28 248 ALA B O 1
ATOM 8972 N N . ASP B 1 249 ? 148.503 123.172 127.699 1.00 38.09 249 ASP B N 1
ATOM 8973 C CA . ASP B 1 249 ? 147.066 123.331 127.872 1.00 39.07 249 ASP B CA 1
ATOM 8974 C C . ASP B 1 249 ? 146.501 124.184 126.743 1.00 34.43 249 ASP B C 1
ATOM 8975 O O . ASP B 1 249 ? 147.113 125.170 126.326 1.00 38.89 249 ASP B O 1
ATOM 8980 N N . ILE B 1 250 ? 145.328 123.792 126.243 1.00 29.40 250 ILE B N 1
ATOM 8981 C CA . ILE B 1 250 ? 144.744 124.487 125.100 1.00 31.33 250 ILE B CA 1
ATOM 8982 C C . ILE B 1 250 ? 144.372 125.921 125.468 1.00 40.52 250 ILE B C 1
ATOM 8983 O O . ILE B 1 250 ? 144.513 126.838 124.652 1.00 47.87 250 ILE B O 1
ATOM 8988 N N . MET B 1 251 ? 143.900 126.142 126.698 1.00 38.35 251 MET B N 1
ATOM 8989 C CA . MET B 1 251 ? 143.529 127.488 127.119 1.00 30.28 251 MET B CA 1
ATOM 8990 C C . MET B 1 251 ? 144.749 128.341 127.438 1.00 32.34 251 MET B C 1
ATOM 8991 O O . MET B 1 251 ? 144.725 129.556 127.214 1.00 45.08 251 MET B O 1
ATOM 8996 N N . ALA B 1 252 ? 145.819 127.732 127.951 1.00 37.54 252 ALA B N 1
ATOM 8997 C CA . ALA B 1 252 ? 147.036 128.487 128.224 1.00 29.42 252 ALA B CA 1
ATOM 8998 C C . ALA B 1 252 ? 147.739 128.909 126.940 1.00 35.20 252 ALA B C 1
ATOM 8999 O O . ALA B 1 252 ? 148.485 129.894 126.939 1.00 39.05 252 ALA B O 1
ATOM 9001 N N . LEU B 1 253 ? 147.520 128.182 125.843 1.00 39.79 253 LEU B N 1
ATOM 9002 C CA . LEU B 1 253 ? 148.141 128.540 124.574 1.00 37.52 253 LEU B CA 1
ATOM 9003 C C . LEU B 1 253 ? 147.510 129.775 123.949 1.00 32.88 253 LEU B C 1
ATOM 9004 O O . LEU B 1 253 ? 148.097 130.358 123.033 1.00 46.49 253 LEU B O 1
ATOM 9009 N N . VAL B 1 254 ? 146.330 130.180 124.418 1.00 30.33 254 VAL B N 1
ATOM 9010 C CA . VAL B 1 254 ? 145.727 131.425 123.954 1.00 33.50 254 VAL B CA 1
ATOM 9011 C C . VAL B 1 254 ? 146.582 132.616 124.370 1.00 36.90 254 VAL B C 1
ATOM 9012 O O . VAL B 1 254 ? 146.747 133.578 123.611 1.00 43.78 254 VAL B O 1
ATOM 9016 N N . LEU B 1 255 ? 147.147 132.565 125.574 1.00 38.04 255 LEU B N 1
ATOM 9017 C CA . LEU B 1 255 ? 147.938 133.663 126.114 1.00 36.01 255 LEU B CA 1
ATOM 9018 C C . LEU B 1 255 ? 149.440 133.448 126.015 1.00 35.52 255 LEU B C 1
ATOM 9019 O O . LEU B 1 255 ? 150.182 134.428 125.905 1.00 48.88 255 LEU B O 1
ATOM 9024 N N . LEU B 1 256 ? 149.913 132.208 126.054 1.00 39.02 256 LEU B N 1
ATOM 9025 C CA . LEU B 1 256 ? 151.341 131.935 126.107 1.00 36.49 256 LEU B CA 1
ATOM 9026 C C . LEU B 1 256 ? 151.905 131.685 124.715 1.00 38.63 256 LEU B C 1
ATOM 9027 O O . LEU B 1 256 ? 151.189 131.286 123.794 1.00 43.27 256 LEU B O 1
ATOM 9032 N N . THR B 1 257 ? 153.207 131.929 124.577 1.00 41.67 257 THR B N 1
ATOM 9033 C CA . THR B 1 257 ? 153.894 131.734 123.307 1.00 40.97 257 THR B CA 1
ATOM 9034 C C . THR B 1 257 ? 153.775 130.285 122.850 1.00 47.77 257 THR B C 1
ATOM 9035 O O . THR B 1 257 ? 153.939 129.355 123.643 1.00 49.08 257 THR B O 1
ATOM 9039 N N . ALA B 1 258 ? 153.475 130.101 121.569 1.00 49.04 258 ALA B N 1
ATOM 9040 C CA . ALA B 1 258 ? 153.330 128.763 121.015 1.00 37.05 258 ALA B CA 1
ATOM 9041 C C . ALA B 1 258 ? 154.645 128.000 121.139 1.00 45.46 258 ALA B C 1
ATOM 9042 O O . ALA B 1 258 ? 155.697 128.524 120.750 1.00 48.71 258 ALA B O 1
ATOM 9044 N N . PRO B 1 259 ? 154.635 126.779 121.680 1.00 44.76 259 PRO B N 1
ATOM 9045 C CA . PRO B 1 259 ? 155.893 126.028 121.806 1.00 35.32 259 PRO B CA 1
ATOM 9046 C C . PRO B 1 259 ? 156.554 125.733 120.474 1.00 45.59 259 PRO B C 1
ATOM 9047 O O . PRO B 1 259 ? 157.779 125.568 120.427 1.00 50.95 259 PRO B O 1
ATOM 9051 N N . GLY B 1 260 ? 155.779 125.655 119.389 1.00 35.68 260 GLY B N 1
ATOM 9052 C CA . GLY B 1 260 ? 156.370 125.420 118.083 1.00 34.08 260 GLY B CA 1
ATOM 9053 C C . GLY B 1 260 ? 157.328 126.520 117.669 1.00 44.69 260 GLY B C 1
ATOM 9054 O O . GLY B 1 260 ? 158.361 126.256 117.051 1.00 44.85 260 GLY B O 1
ATOM 9055 N N . LYS B 1 261 ? 157.001 127.766 118.007 1.00 49.58 261 LYS B N 1
ATOM 9056 C CA . LYS B 1 261 ? 157.881 128.891 117.724 1.00 46.49 261 LYS B CA 1
ATOM 9057 C C . LYS B 1 261 ? 159.056 128.980 118.687 1.00 47.87 261 LYS B C 1
ATOM 9058 O O . LYS B 1 261 ? 159.985 129.754 118.435 1.00 52.53 261 LYS B O 1
ATOM 9064 N N . GLN B 1 262 ? 159.038 128.217 119.777 1.00 49.21 262 GLN B N 1
ATOM 9065 C CA . GLN B 1 262 ? 160.179 128.115 120.673 1.00 48.93 262 GLN B CA 1
ATOM 9066 C C . GLN B 1 262 ? 161.090 126.944 120.331 1.00 47.76 262 GLN B C 1
ATOM 9067 O O . GLN B 1 262 ? 162.105 126.750 121.006 1.00 52.91 262 GLN B O 1
ATOM 9073 N N . GLY B 1 263 ? 160.754 126.166 119.307 1.00 50.70 263 GLY B N 1
ATOM 9074 C CA . GLY B 1 263 ? 161.590 125.078 118.852 1.00 50.34 263 GLY B CA 1
ATOM 9075 C C . GLY B 1 263 ? 161.086 123.679 119.138 1.00 54.60 263 GLY B C 1
ATOM 9076 O O . GLY B 1 263 ? 161.810 122.717 118.861 1.00 62.60 263 GLY B O 1
ATOM 9077 N N . ALA B 1 264 ? 159.881 123.529 119.680 1.00 41.78 264 ALA B N 1
ATOM 9078 C CA . ALA B 1 264 ? 159.362 122.202 119.985 1.00 45.25 264 ALA B CA 1
ATOM 9079 C C . ALA B 1 264 ? 159.069 121.434 118.702 1.00 50.66 264 ALA B C 1
ATOM 9080 O O . ALA B 1 264 ? 158.453 121.965 117.774 1.00 53.58 264 ALA B O 1
ATOM 9082 N N . ASP B 1 265 ? 159.521 120.180 118.648 1.00 51.00 265 ASP B N 1
ATOM 9083 C CA . ASP B 1 265 ? 159.216 119.332 117.501 1.00 47.05 265 ASP B CA 1
ATOM 9084 C C . ASP B 1 265 ? 157.772 118.844 117.533 1.00 50.10 265 ASP B C 1
ATOM 9085 O O . ASP B 1 265 ? 157.100 118.819 116.497 1.00 50.60 265 ASP B O 1
ATOM 9090 N N . ILE B 1 266 ? 157.284 118.453 118.707 1.00 40.08 266 ILE B N 1
ATOM 9091 C CA . ILE B 1 266 ? 155.941 117.917 118.880 1.00 37.56 266 ILE B CA 1
ATOM 9092 C C . ILE B 1 266 ? 155.265 118.682 120.007 1.00 34.69 266 ILE B C 1
ATOM 9093 O O . ILE B 1 266 ? 155.854 118.866 121.076 1.00 46.95 266 ILE B O 1
ATOM 9098 N N . VAL B 1 267 ? 154.042 119.145 119.766 1.00 26.36 267 VAL B N 1
ATOM 9099 C CA . VAL B 1 267 ? 153.241 119.809 120.785 1.00 31.07 267 VAL B CA 1
ATOM 9100 C C . VAL B 1 267 ? 151.897 119.103 120.864 1.00 30.39 267 VAL B C 1
ATOM 9101 O O . VAL B 1 267 ? 151.229 118.912 119.843 1.00 39.94 267 VAL B O 1
ATOM 9105 N N . PHE B 1 268 ? 151.507 118.716 122.072 1.00 33.82 268 PHE B N 1
ATOM 9106 C CA . PHE B 1 268 ? 150.259 118.012 122.304 1.00 34.99 268 PHE B CA 1
ATOM 9107 C C . PHE B 1 268 ? 149.672 118.496 123.619 1.00 28.54 268 PHE B C 1
ATOM 9108 O O . PHE B 1 268 ? 150.343 119.147 124.421 1.00 26.04 268 PHE B O 1
ATOM 9116 N N . GLY B 1 269 ? 148.405 118.174 123.836 1.00 22.10 269 GLY B N 1
ATOM 9117 C CA . GLY B 1 269 ? 147.767 118.501 125.090 1.00 20.78 269 GLY B CA 1
ATOM 9118 C C . GLY B 1 269 ? 146.296 118.150 125.042 1.00 29.36 269 GLY B C 1
ATOM 9119 O O . GLY B 1 269 ? 145.812 117.551 124.082 1.00 30.43 269 GLY B O 1
ATOM 9120 N N . SER B 1 270 ? 145.598 118.541 126.099 1.00 33.93 270 SER B N 1
ATOM 9121 C CA . SER B 1 270 ? 144.173 118.284 126.216 1.00 24.51 270 SER B CA 1
ATOM 9122 C C . SER B 1 270 ? 143.386 119.452 125.638 1.00 32.38 270 SER B C 1
ATOM 9123 O O . SER B 1 270 ? 143.678 120.615 125.933 1.00 36.62 270 SER B O 1
ATOM 9126 N N . ALA B 1 271 ? 142.397 119.136 124.807 1.00 29.98 271 ALA B N 1
ATOM 9127 C CA . ALA B 1 271 ? 141.442 120.114 124.316 1.00 25.95 271 ALA B CA 1
ATOM 9128 C C . ALA B 1 271 ? 140.195 120.182 125.188 1.00 32.94 271 ALA B C 1
ATOM 9129 O O . ALA B 1 271 ? 139.172 120.721 124.753 1.00 37.44 271 ALA B O 1
ATOM 9131 N N . GLN B 1 272 ? 140.270 119.649 126.411 1.00 35.17 272 GLN B N 1
ATOM 9132 C CA . GLN B 1 272 ? 139.096 119.546 127.271 1.00 30.19 272 GLN B CA 1
ATOM 9133 C C . GLN B 1 272 ? 138.541 120.918 127.634 1.00 29.93 272 GLN B C 1
ATOM 9134 O O . GLN B 1 272 ? 137.322 121.117 127.649 1.00 33.83 272 GLN B O 1
ATOM 9140 N N . ARG B 1 273 ? 139.418 121.883 127.916 1.00 33.10 273 ARG B N 1
ATOM 9141 C CA . ARG B 1 273 ? 138.979 123.188 128.397 1.00 29.18 273 ARG B CA 1
ATOM 9142 C C . ARG B 1 273 ? 138.210 123.986 127.355 1.00 25.14 273 ARG B C 1
ATOM 9143 O O . ARG B 1 273 ? 137.626 125.017 127.701 1.00 39.24 273 ARG B O 1
ATOM 9151 N N . PHE B 1 274 ? 138.197 123.553 126.099 1.00 32.94 274 PHE B N 1
ATOM 9152 C CA . PHE B 1 274 ? 137.385 124.210 125.077 1.00 25.34 274 PHE B CA 1
ATOM 9153 C C . PHE B 1 274 ? 135.965 123.641 125.075 1.00 21.54 274 PHE B C 1
ATOM 9154 O O . PHE B 1 274 ? 135.473 123.101 124.088 1.00 32.25 274 PHE B O 1
ATOM 9162 N N . GLY B 1 275 ? 135.309 123.775 126.224 1.00 26.97 275 GLY B N 1
ATOM 9163 C CA . GLY B 1 275 ? 133.899 123.469 126.357 1.00 24.90 275 GLY B CA 1
ATOM 9164 C C . GLY B 1 275 ? 133.539 122.028 126.636 1.00 33.76 275 GLY B C 1
ATOM 9165 O O . GLY B 1 275 ? 132.347 121.706 126.663 1.00 45.04 275 GLY B O 1
ATOM 9166 N N . VAL B 1 276 ? 134.512 121.151 126.846 1.00 35.92 276 VAL B N 1
ATOM 9167 C CA . VAL B 1 276 ? 134.252 119.737 127.097 1.00 29.53 276 VAL B CA 1
ATOM 9168 C C . VAL B 1 276 ? 134.209 119.525 128.608 1.00 28.36 276 VAL B C 1
ATOM 9169 O O . VAL B 1 276 ? 135.218 119.781 129.283 1.00 41.27 276 VAL B O 1
ATOM 9173 N N . PRO B 1 277 ? 133.086 119.079 129.171 1.00 37.39 277 PRO B N 1
ATOM 9174 C CA . PRO B 1 277 ? 133.031 118.828 130.617 1.00 29.31 277 PRO B CA 1
ATOM 9175 C C . PRO B 1 277 ? 133.966 117.700 131.024 1.00 23.21 277 PRO B C 1
ATOM 9176 O O . PRO B 1 277 ? 134.252 116.790 130.243 1.00 41.34 277 PRO B O 1
ATOM 9180 N N . MET B 1 278 ? 134.454 117.773 132.266 1.00 35.52 278 MET B N 1
ATOM 9181 C CA . MET B 1 278 ? 135.414 116.779 132.736 1.00 28.38 278 MET B CA 1
ATOM 9182 C C . MET B 1 278 ? 134.814 115.380 132.730 1.00 31.43 278 MET B C 1
ATOM 9183 O O . MET B 1 278 ? 135.458 114.425 132.283 1.00 37.99 278 MET B O 1
ATOM 9188 N N . GLY B 1 279 ? 133.586 115.239 133.217 1.00 38.62 279 GLY B N 1
ATOM 9189 C CA . GLY B 1 279 ? 132.919 113.947 133.201 1.00 26.77 279 GLY B CA 1
ATOM 9190 C C . GLY B 1 279 ? 133.645 112.870 133.976 1.00 30.31 279 GLY B C 1
ATOM 9191 O O . GLY B 1 279 ? 133.716 111.724 133.517 1.00 38.21 279 GLY B O 1
ATOM 9192 N N . TYR B 1 280 ? 134.187 113.215 135.145 1.00 29.15 280 TYR B N 1
ATOM 9193 C CA . TYR B 1 280 ? 134.940 112.282 135.981 1.00 31.42 280 TYR B CA 1
ATOM 9194 C C . TYR B 1 280 ? 136.074 111.638 135.185 1.00 28.28 280 TYR B C 1
ATOM 9195 O O . TYR B 1 280 ? 136.304 110.429 135.237 1.00 34.41 280 TYR B O 1
ATOM 9204 N N . GLY B 1 281 ? 136.794 112.474 134.440 1.00 35.01 281 GLY B N 1
ATOM 9205 C CA . GLY B 1 281 ? 137.794 111.995 133.512 1.00 32.81 281 GLY B CA 1
ATOM 9206 C C . GLY B 1 281 ? 137.233 111.483 132.211 1.00 35.20 281 GLY B C 1
ATOM 9207 O O . GLY B 1 281 ? 137.873 110.656 131.559 1.00 35.16 281 GLY B O 1
ATOM 9208 N N . GLY B 1 282 ? 136.059 111.964 131.810 1.00 47.31 282 GLY B N 1
ATOM 9209 C CA . GLY B 1 282 ? 135.305 111.403 130.715 1.00 31.02 282 GLY B CA 1
ATOM 9210 C C . GLY B 1 282 ? 135.978 111.540 129.370 1.00 34.92 282 GLY B C 1
ATOM 9211 O O . GLY B 1 282 ? 137.176 111.813 129.270 1.00 49.71 282 GLY B O 1
ATOM 9212 N N . PRO B 1 283 ? 135.214 111.336 128.297 1.00 49.42 283 PRO B N 1
ATOM 9213 C CA . PRO B 1 283 ? 135.805 111.391 126.952 1.00 41.08 283 PRO B CA 1
ATOM 9214 C C . PRO B 1 283 ? 136.207 112.817 126.609 1.00 34.02 283 PRO B C 1
ATOM 9215 O O . PRO B 1 283 ? 135.385 113.735 126.641 1.00 45.30 283 PRO B O 1
ATOM 9219 N N . HIS B 1 284 ? 137.485 112.998 126.299 1.00 35.80 284 HIS B N 1
ATOM 9220 C CA . HIS B 1 284 ? 138.025 114.279 125.877 1.00 37.56 284 HIS B CA 1
ATOM 9221 C C . HIS B 1 284 ? 138.889 114.067 124.645 1.00 36.24 284 HIS B C 1
ATOM 9222 O O . HIS B 1 284 ? 139.433 112.983 124.430 1.00 42.61 284 HIS B O 1
ATOM 9229 N N . ALA B 1 285 ? 139.006 115.106 123.833 1.00 42.93 285 ALA B N 1
ATOM 9230 C CA . ALA B 1 285 ? 139.905 115.071 122.693 1.00 35.85 285 ALA B CA 1
ATOM 9231 C C . ALA B 1 285 ? 141.242 115.692 123.068 1.00 36.01 285 ALA B C 1
ATOM 9232 O O . ALA B 1 285 ? 141.317 116.609 123.890 1.00 39.97 285 ALA B O 1
ATOM 9234 N N . ALA B 1 286 ? 142.303 115.170 122.466 1.00 33.61 286 ALA B N 1
ATOM 9235 C CA . ALA B 1 286 ? 143.648 115.692 122.645 1.00 33.14 286 ALA B CA 1
ATOM 9236 C C . ALA B 1 286 ? 144.176 116.168 121.302 1.00 37.49 286 ALA B C 1
ATOM 9237 O O . ALA B 1 286 ? 144.061 115.454 120.301 1.00 42.77 286 ALA B O 1
ATOM 9239 N N . PHE B 1 287 ? 144.744 117.368 121.275 1.00 28.80 287 PHE B N 1
ATOM 9240 C CA . PHE B 1 287 ? 145.376 117.862 120.063 1.00 24.63 287 PHE B CA 1
ATOM 9241 C C . PHE B 1 287 ? 146.811 117.362 119.983 1.00 28.20 287 PHE B C 1
ATOM 9242 O O . PHE B 1 287 ? 147.446 117.064 120.996 1.00 40.91 287 PHE B O 1
ATOM 9250 N N . PHE B 1 288 ? 147.309 117.249 118.755 1.00 35.81 288 PHE B N 1
ATOM 9251 C CA . PHE B 1 288 ? 148.638 116.706 118.500 1.00 33.62 288 PHE B CA 1
ATOM 9252 C C . PHE B 1 288 ? 149.182 117.386 117.256 1.00 32.22 288 PHE B C 1
ATOM 9253 O O . PHE B 1 288 ? 148.534 117.362 116.207 1.00 36.05 288 PHE B O 1
ATOM 9261 N N . ALA B 1 289 ? 150.358 117.992 117.371 1.00 30.56 289 ALA B N 1
ATOM 9262 C CA . ALA B 1 289 ? 150.961 118.710 116.262 1.00 29.56 289 ALA B CA 1
ATOM 9263 C C . ALA B 1 289 ? 152.435 118.356 116.169 1.00 31.29 289 ALA B C 1
ATOM 9264 O O . ALA B 1 289 ? 153.066 117.990 117.162 1.00 40.36 289 ALA B O 1
ATOM 9266 N N . ALA B 1 290 ? 152.980 118.471 114.962 1.00 42.83 290 ALA B N 1
ATOM 9267 C CA . ALA B 1 290 ? 154.388 118.198 114.727 1.00 48.41 290 ALA B CA 1
ATOM 9268 C C . ALA B 1 290 ? 154.869 119.048 113.560 1.00 44.91 290 ALA B C 1
ATOM 9269 O O . ALA B 1 290 ? 154.076 119.626 112.816 1.00 50.46 290 ALA B O 1
ATOM 9271 N N . LYS B 1 291 ? 156.188 119.117 113.414 1.00 56.11 291 LYS B N 1
ATOM 9272 C CA . LYS B 1 291 ? 156.792 119.843 112.309 1.00 58.04 291 LYS B CA 1
ATOM 9273 C C . LYS B 1 291 ? 156.530 119.127 110.986 1.00 62.85 291 LYS B C 1
ATOM 9274 O O . LYS B 1 291 ? 156.230 117.931 110.941 1.00 61.67 291 LYS B O 1
ATOM 9280 N N . ASP B 1 292 ? 156.652 119.885 109.894 1.00 70.29 292 ASP B N 1
ATOM 9281 C CA . ASP B 1 292 ? 156.335 119.351 108.573 1.00 67.86 292 ASP B CA 1
ATOM 9282 C C . ASP B 1 292 ? 157.273 118.222 108.167 1.00 70.24 292 ASP B C 1
ATOM 9283 O O . ASP B 1 292 ? 156.888 117.361 107.367 1.00 74.61 292 ASP B O 1
ATOM 9288 N N . GLU B 1 293 ? 158.497 118.204 108.696 1.00 71.72 293 GLU B N 1
ATOM 9289 C CA . GLU B 1 293 ? 159.451 117.163 108.337 1.00 71.96 293 GLU B CA 1
ATOM 9290 C C . GLU B 1 293 ? 159.098 115.803 108.924 1.00 75.62 293 GLU B C 1
ATOM 9291 O O . GLU B 1 293 ? 159.727 114.808 108.549 1.00 77.25 293 GLU B O 1
ATOM 9297 N N . TYR B 1 294 ? 158.122 115.732 109.828 1.00 69.70 294 TYR B N 1
ATOM 9298 C CA . TYR B 1 294 ? 157.726 114.484 110.468 1.00 64.21 294 TYR B CA 1
ATOM 9299 C C . TYR B 1 294 ? 156.321 114.046 110.063 1.00 66.58 294 TYR B C 1
ATOM 9300 O O . TYR B 1 294 ? 155.660 113.317 110.804 1.00 68.35 294 TYR B O 1
ATOM 9309 N N . LYS B 1 295 ? 155.852 114.482 108.891 1.00 71.51 295 LYS B N 1
ATOM 9310 C CA . LYS B 1 295 ? 154.488 114.166 108.473 1.00 70.59 295 LYS B CA 1
ATOM 9311 C C . LYS B 1 295 ? 154.279 112.666 108.303 1.00 71.74 295 LYS B C 1
ATOM 9312 O O . LYS B 1 295 ? 153.190 112.154 108.587 1.00 71.56 295 LYS B O 1
ATOM 9318 N N . ARG B 1 296 ? 155.312 111.945 107.862 1.00 72.33 296 ARG B N 1
ATOM 9319 C CA . ARG B 1 296 ? 155.173 110.514 107.614 1.00 71.86 296 ARG B CA 1
ATOM 9320 C C . ARG B 1 296 ? 154.964 109.725 108.900 1.00 72.82 296 ARG B C 1
ATOM 9321 O O . ARG B 1 296 ? 154.261 108.709 108.892 1.00 76.92 296 ARG B O 1
ATOM 9329 N N . SER B 1 297 ? 155.565 110.162 110.005 1.00 68.35 297 SER B N 1
ATOM 9330 C CA . SER B 1 297 ? 155.545 109.416 111.255 1.00 65.92 297 SER B CA 1
ATOM 9331 C C . SER B 1 297 ? 154.477 109.900 112.227 1.00 63.34 297 SER B C 1
ATOM 9332 O O . SER B 1 297 ? 154.462 109.460 113.379 1.00 67.62 297 SER B O 1
ATOM 9335 N N . MET B 1 298 ? 153.592 110.788 111.798 1.00 59.83 298 MET B N 1
ATOM 9336 C CA . MET B 1 298 ? 152.567 111.310 112.695 1.00 60.40 298 MET B CA 1
ATOM 9337 C C . MET B 1 298 ? 151.530 110.233 112.994 1.00 64.04 298 MET B C 1
ATOM 9338 O O . MET B 1 298 ? 151.060 109.557 112.072 1.00 65.98 298 MET B O 1
ATOM 9343 N N . PRO B 1 299 ? 151.155 110.037 114.253 1.00 64.18 299 PRO B N 1
ATOM 9344 C CA . PRO B 1 299 ? 150.133 109.041 114.579 1.00 59.44 299 PRO B CA 1
ATOM 9345 C C . PRO B 1 299 ? 148.731 109.539 114.260 1.00 58.79 299 PRO B C 1
ATOM 9346 O O . PRO B 1 299 ? 148.484 110.732 114.077 1.00 65.46 299 PRO B O 1
ATOM 9350 N N . GLY B 1 300 ? 147.807 108.588 114.195 1.00 59.85 300 GLY B N 1
ATOM 9351 C CA . GLY B 1 300 ? 146.403 108.914 114.055 1.00 59.95 300 GLY B CA 1
ATOM 9352 C C . GLY B 1 300 ? 146.002 109.302 112.643 1.00 58.81 300 GLY B C 1
ATOM 9353 O O . GLY B 1 300 ? 146.687 109.024 111.654 1.00 64.72 300 GLY B O 1
ATOM 9354 N N . ARG B 1 301 ? 144.854 109.965 112.563 1.00 58.21 301 ARG B N 1
ATOM 9355 C CA . ARG B 1 301 ? 144.248 110.373 111.307 1.00 58.82 301 ARG B CA 1
ATOM 9356 C C . ARG B 1 301 ? 144.429 111.870 111.095 1.00 59.10 301 ARG B C 1
ATOM 9357 O O . ARG B 1 301 ? 144.517 112.644 112.050 1.00 63.78 301 ARG B O 1
ATOM 9365 N N . ILE B 1 302 ? 144.485 112.274 109.828 1.00 54.85 302 ILE B N 1
ATOM 9366 C CA . ILE B 1 302 ? 144.607 113.677 109.451 1.00 51.67 302 ILE B CA 1
ATOM 9367 C C . ILE B 1 302 ? 143.590 113.978 108.359 1.00 51.54 302 ILE B C 1
ATOM 9368 O O . ILE B 1 302 ? 143.495 113.239 107.374 1.00 56.00 302 ILE B O 1
ATOM 9373 N N . ILE B 1 303 ? 142.829 115.052 108.538 1.00 49.51 303 ILE B N 1
ATOM 9374 C CA . ILE B 1 303 ? 141.910 115.522 107.508 1.00 46.25 303 ILE B CA 1
ATOM 9375 C C . ILE B 1 303 ? 142.703 116.288 106.460 1.00 48.94 303 ILE B C 1
ATOM 9376 O O . ILE B 1 303 ? 143.523 117.151 106.793 1.00 51.20 303 ILE B O 1
ATOM 9381 N N . GLY B 1 304 ? 142.467 115.971 105.188 1.00 54.76 304 GLY B N 1
ATOM 9382 C CA . GLY B 1 304 ? 143.165 116.623 104.106 1.00 50.61 304 GLY B CA 1
ATOM 9383 C C . GLY B 1 304 ? 142.192 117.185 103.090 1.00 50.86 304 GLY B C 1
ATOM 9384 O O . GLY B 1 304 ? 141.039 116.765 102.997 1.00 54.90 304 GLY B O 1
ATOM 9385 N N . VAL B 1 305 ? 142.682 118.151 102.323 1.00 57.21 305 VAL B N 1
ATOM 9386 C CA . VAL B 1 305 ? 141.900 118.799 101.278 1.00 56.53 305 VAL B CA 1
ATOM 9387 C C . VAL B 1 305 ? 142.244 118.124 99.959 1.00 53.83 305 VAL B C 1
ATOM 9388 O O . VAL B 1 305 ? 143.382 118.201 99.486 1.00 57.48 305 VAL B O 1
ATOM 9392 N N . SER B 1 306 ? 141.261 117.461 99.370 1.00 61.46 306 SER B N 1
ATOM 9393 C CA . SER B 1 306 ? 141.404 116.750 98.110 1.00 59.25 306 SER B CA 1
ATOM 9394 C C . SER B 1 306 ? 140.455 117.369 97.088 1.00 59.06 306 SER B C 1
ATOM 9395 O O . SER B 1 306 ? 139.858 118.421 97.321 1.00 60.69 306 SER B O 1
ATOM 9398 N N . LYS B 1 307 ? 140.332 116.715 95.939 1.00 67.69 307 LYS B N 1
ATOM 9399 C CA . LYS B 1 307 ? 139.441 117.172 94.886 1.00 68.07 307 LYS B CA 1
ATOM 9400 C C . LYS B 1 307 ? 138.542 116.031 94.435 1.00 66.63 307 LYS B C 1
ATOM 9401 O O . LYS B 1 307 ? 138.875 114.852 94.570 1.00 65.23 307 LYS B O 1
ATOM 9407 N N . ASP B 1 308 ? 137.386 116.409 93.896 1.00 65.87 308 ASP B N 1
ATOM 9408 C CA . ASP B 1 308 ? 136.385 115.466 93.429 1.00 61.63 308 ASP B CA 1
ATOM 9409 C C . ASP B 1 308 ? 136.797 114.854 92.095 1.00 64.03 308 ASP B C 1
ATOM 9410 O O . ASP B 1 308 ? 137.806 115.223 91.489 1.00 68.58 308 ASP B O 1
ATOM 9415 N N . ALA B 1 309 ? 135.987 113.902 91.629 1.00 64.40 309 ALA B N 1
ATOM 9416 C CA . ALA B 1 309 ? 136.056 113.494 90.234 1.00 64.99 309 ALA B CA 1
ATOM 9417 C C . ALA B 1 309 ? 135.612 114.613 89.304 1.00 63.54 309 ALA B C 1
ATOM 9418 O O . ALA B 1 309 ? 135.967 114.600 88.121 1.00 64.26 309 ALA B O 1
ATOM 9420 N N . ALA B 1 310 ? 134.843 115.573 89.814 1.00 68.55 310 ALA B N 1
ATOM 9421 C CA . ALA B 1 310 ? 134.444 116.757 89.069 1.00 68.25 310 ALA B CA 1
ATOM 9422 C C . ALA B 1 310 ? 135.352 117.952 89.327 1.00 70.58 310 ALA B C 1
ATOM 9423 O O . ALA B 1 310 ? 135.111 119.028 88.771 1.00 71.65 310 ALA B O 1
ATOM 9425 N N . GLY B 1 311 ? 136.382 117.793 90.153 1.00 73.99 311 GLY B N 1
ATOM 9426 C CA . GLY B 1 311 ? 137.302 118.868 90.452 1.00 70.95 311 GLY B CA 1
ATOM 9427 C C . GLY B 1 311 ? 136.924 119.749 91.623 1.00 69.74 311 GLY B C 1
ATOM 9428 O O . GLY B 1 311 ? 137.709 120.634 91.984 1.00 69.95 311 GLY B O 1
ATOM 9429 N N . ASN B 1 312 ? 135.755 119.546 92.225 1.00 67.04 312 ASN B N 1
ATOM 9430 C CA . ASN B 1 312 ? 135.360 120.347 93.374 1.00 67.13 312 ASN B CA 1
ATOM 9431 C C . ASN B 1 312 ? 136.253 120.048 94.574 1.00 67.11 312 ASN B C 1
ATOM 9432 O O . ASN B 1 312 ? 136.750 118.933 94.747 1.00 65.71 312 ASN B O 1
ATOM 9437 N N . THR B 1 313 ? 136.460 121.066 95.405 1.00 64.13 313 THR B N 1
ATOM 9438 C CA . THR B 1 313 ? 137.224 120.885 96.631 1.00 63.74 313 THR B CA 1
ATOM 9439 C C . THR B 1 313 ? 136.460 119.982 97.591 1.00 62.14 313 THR B C 1
ATOM 9440 O O . THR B 1 313 ? 135.242 120.111 97.748 1.00 60.85 313 THR B O 1
ATOM 9444 N N . ALA B 1 314 ? 137.171 119.050 98.221 1.00 49.21 314 ALA B N 1
ATOM 9445 C CA . ALA B 1 314 ? 136.524 118.094 99.105 1.00 49.56 314 ALA B CA 1
ATOM 9446 C C . ALA B 1 314 ? 137.491 117.655 100.193 1.00 50.25 314 ALA B C 1
ATOM 9447 O O . ALA B 1 314 ? 138.686 117.489 99.945 1.00 53.36 314 ALA B O 1
ATOM 9449 N N . LEU B 1 315 ? 136.958 117.458 101.392 1.00 48.59 315 LEU B N 1
ATOM 9450 C CA . LEU B 1 315 ? 137.730 117.055 102.555 1.00 48.41 315 LEU B CA 1
ATOM 9451 C C . LEU B 1 315 ? 137.675 115.543 102.708 1.00 44.75 315 LEU B C 1
ATOM 9452 O O . LEU B 1 315 ? 136.692 114.903 102.331 1.00 50.72 315 LEU B O 1
ATOM 9457 N N . ARG B 1 316 ? 138.744 114.968 103.255 1.00 47.03 316 ARG B N 1
ATOM 9458 C CA . ARG B 1 316 ? 138.715 113.552 103.584 1.00 49.39 316 ARG B CA 1
ATOM 9459 C C . ARG B 1 316 ? 139.768 113.224 104.631 1.00 52.50 316 ARG B C 1
ATOM 9460 O O . ARG B 1 316 ? 140.766 113.931 104.781 1.00 49.78 316 ARG B O 1
ATOM 9468 N N . MET B 1 317 ? 139.528 112.125 105.342 1.00 60.77 317 MET B N 1
ATOM 9469 C CA . MET B 1 317 ? 140.440 111.607 106.354 1.00 56.97 317 MET B CA 1
ATOM 9470 C C . MET B 1 317 ? 141.490 110.754 105.653 1.00 61.15 317 MET B C 1
ATOM 9471 O O . MET B 1 317 ? 141.183 109.666 105.158 1.00 63.24 317 MET B O 1
ATOM 9476 N N . ALA B 1 318 ? 142.729 111.239 105.620 1.00 72.18 318 ALA B N 1
ATOM 9477 C CA . ALA B 1 318 ? 143.768 110.651 104.782 1.00 69.35 318 ALA B CA 1
ATOM 9478 C C . ALA B 1 318 ? 144.715 109.729 105.540 1.00 69.90 318 ALA B C 1
ATOM 9479 O O . ALA B 1 318 ? 144.953 108.600 105.103 1.00 70.44 318 ALA B O 1
ATOM 9481 N N . MET B 1 319 ? 145.270 110.185 106.661 1.00 76.22 319 MET B N 1
ATOM 9482 C CA . MET B 1 319 ? 146.321 109.437 107.338 1.00 73.13 319 MET B CA 1
ATOM 9483 C C . MET B 1 319 ? 145.794 108.102 107.859 1.00 72.03 319 MET B C 1
ATOM 9484 O O . MET B 1 319 ? 144.587 107.871 107.953 1.00 73.10 319 MET B O 1
ATOM 9486 N N . GLN B 1 320 ? 146.724 107.208 108.178 1.00 72.50 320 GLN B N 1
ATOM 9487 C CA . GLN B 1 320 ? 146.371 105.892 108.699 1.00 77.11 320 GLN B CA 1
ATOM 9488 C C . GLN B 1 320 ? 146.583 105.820 110.207 1.00 76.45 320 GLN B C 1
ATOM 9489 O O . GLN B 1 320 ? 146.677 104.734 110.778 1.00 74.49 320 GLN B O 1
ATOM 9491 N N . ALA B 1 331 ? 154.918 105.717 111.540 1.00 72.16 331 ALA B N 1
ATOM 9492 C CA . ALA B 1 331 ? 153.669 105.865 112.275 1.00 74.19 331 ALA B CA 1
ATOM 9493 C C . ALA B 1 331 ? 153.116 104.507 112.696 1.00 77.20 331 ALA B C 1
ATOM 9494 O O . ALA B 1 331 ? 151.950 104.199 112.453 1.00 78.40 331 ALA B O 1
ATOM 9496 N N . ASN B 1 332 ? 153.965 103.698 113.332 1.00 79.94 332 ASN B N 1
ATOM 9497 C CA . ASN B 1 332 ? 153.578 102.362 113.788 1.00 80.68 332 ASN B CA 1
ATOM 9498 C C . ASN B 1 332 ? 152.956 102.476 115.177 1.00 82.69 332 ASN B C 1
ATOM 9499 O O . ASN B 1 332 ? 153.602 102.277 116.208 1.00 82.37 332 ASN B O 1
ATOM 9501 N N . SER B 1 333 ? 151.666 102.803 115.192 1.00 82.24 333 SER B N 1
ATOM 9502 C CA . SER B 1 333 ? 150.884 102.887 116.415 1.00 79.95 333 SER B CA 1
ATOM 9503 C C . SER B 1 333 ? 149.566 102.154 116.211 1.00 81.87 333 SER B C 1
ATOM 9504 O O . SER B 1 333 ? 149.138 101.909 115.080 1.00 81.98 333 SER B O 1
ATOM 9507 N N . ASN B 1 334 ? 148.922 101.799 117.321 1.00 79.49 334 ASN B N 1
ATOM 9508 C CA . ASN B 1 334 ? 147.681 101.038 117.272 1.00 79.57 334 ASN B CA 1
ATOM 9509 C C . ASN B 1 334 ? 146.436 101.918 117.293 1.00 81.45 334 ASN B C 1
ATOM 9510 O O . ASN B 1 334 ? 145.326 101.390 117.415 1.00 80.97 334 ASN B O 1
ATOM 9515 N N . ILE B 1 335 ? 146.587 103.238 117.180 1.00 83.67 335 ILE B N 1
ATOM 9516 C CA . ILE B 1 335 ? 145.421 104.110 117.081 1.00 82.76 335 ILE B CA 1
ATOM 9517 C C . ILE B 1 335 ? 144.711 103.850 115.761 1.00 82.00 335 ILE B C 1
ATOM 9518 O O . ILE B 1 335 ? 145.331 103.856 114.690 1.00 83.24 335 ILE B O 1
ATOM 9523 N N . CYS B 1 336 ? 143.401 103.621 115.831 1.00 87.75 336 CYS B N 1
ATOM 9524 C CA . CYS B 1 336 ? 142.585 103.431 114.643 1.00 86.54 336 CYS B CA 1
ATOM 9525 C C . CYS B 1 336 ? 141.548 104.521 114.433 1.00 85.46 336 CYS B C 1
ATOM 9526 O O . CYS B 1 336 ? 141.115 104.722 113.293 1.00 86.51 336 CYS B O 1
ATOM 9529 N N . THR B 1 337 ? 141.148 105.233 115.484 1.00 82.38 337 THR B N 1
ATOM 9530 C CA . THR B 1 337 ? 140.099 106.234 115.393 1.00 82.19 337 THR B CA 1
ATOM 9531 C C . THR B 1 337 ? 140.496 107.453 116.213 1.00 79.85 337 THR B C 1
ATOM 9532 O O . THR B 1 337 ? 141.565 107.498 116.827 1.00 80.43 337 THR B O 1
ATOM 9536 N N . SER B 1 338 ? 139.617 108.451 116.215 1.00 66.17 338 SER B N 1
ATOM 9537 C CA . SER B 1 338 ? 139.833 109.688 116.947 1.00 62.91 338 SER B CA 1
ATOM 9538 C C . SER B 1 338 ? 138.557 110.071 117.682 1.00 63.74 338 SER B C 1
ATOM 9539 O O . SER B 1 338 ? 137.458 109.636 117.330 1.00 69.22 338 SER B O 1
ATOM 9542 N N . GLN B 1 339 ? 138.715 110.897 118.717 1.00 53.26 339 GLN B N 1
ATOM 9543 C CA . GLN B 1 339 ? 137.584 111.393 119.502 1.00 48.18 339 GLN B CA 1
ATOM 9544 C C . GLN B 1 339 ? 136.890 112.491 118.703 1.00 43.63 339 GLN B C 1
ATOM 9545 O O . GLN B 1 339 ? 137.005 113.686 118.984 1.00 55.10 339 GLN B O 1
ATOM 9551 N N . VAL B 1 340 ? 136.143 112.062 117.685 1.00 39.21 340 VAL B N 1
ATOM 9552 C CA . VAL B 1 340 ? 135.583 112.997 116.715 1.00 39.06 340 VAL B CA 1
ATOM 9553 C C . VAL B 1 340 ? 134.549 113.907 117.365 1.00 35.27 340 VAL B C 1
ATOM 9554 O O . VAL B 1 340 ? 134.529 115.117 117.116 1.00 45.55 340 VAL B O 1
ATOM 9558 N N . LEU B 1 341 ? 133.674 113.347 118.201 1.00 39.77 341 LEU B N 1
ATOM 9559 C CA . LEU B 1 341 ? 132.605 114.147 118.791 1.00 34.68 341 LEU B CA 1
ATOM 9560 C C . LEU B 1 341 ? 133.157 115.232 119.708 1.00 35.09 341 LEU B C 1
ATOM 9561 O O . LEU B 1 341 ? 132.666 116.366 119.702 1.00 36.67 341 LEU B O 1
ATOM 9566 N N . LEU B 1 342 ? 134.173 114.904 120.507 1.00 38.77 342 LEU B N 1
ATOM 9567 C CA . LEU B 1 342 ? 134.732 115.875 121.441 1.00 31.79 342 LEU B CA 1
ATOM 9568 C C . LEU B 1 342 ? 135.621 116.891 120.734 1.00 34.00 342 LEU B C 1
ATOM 9569 O O . LEU B 1 342 ? 135.625 118.074 121.095 1.00 40.09 342 LEU B O 1
ATOM 9574 N N . ALA B 1 343 ? 136.382 116.447 119.731 1.00 23.01 343 ALA B N 1
ATOM 9575 C CA . ALA B 1 343 ? 137.180 117.377 118.941 1.00 29.20 343 ALA B CA 1
ATOM 9576 C C . ALA B 1 343 ? 136.290 118.361 118.197 1.00 33.00 343 ALA B C 1
ATOM 9577 O O . ALA B 1 343 ? 136.617 119.549 118.085 1.00 35.91 343 ALA B O 1
ATOM 9579 N N . ASN B 1 344 ? 135.158 117.883 117.679 1.00 29.00 344 ASN B N 1
ATOM 9580 C CA . ASN B 1 344 ? 134.205 118.778 117.037 1.00 28.56 344 ASN B CA 1
ATOM 9581 C C . ASN B 1 344 ? 133.612 119.758 118.042 1.00 30.64 344 ASN B C 1
ATOM 9582 O O . ASN B 1 344 ? 133.360 120.917 117.706 1.00 37.45 344 ASN B O 1
ATOM 9587 N N . ILE B 1 345 ? 133.399 119.315 119.283 1.00 30.90 345 ILE B N 1
ATOM 9588 C CA . ILE B 1 345 ? 132.917 120.222 120.324 1.00 26.33 345 ILE B CA 1
ATOM 9589 C C . ILE B 1 345 ? 133.938 121.324 120.580 1.00 29.73 345 ILE B C 1
ATOM 9590 O O . ILE B 1 345 ? 133.589 122.505 120.685 1.00 38.66 345 ILE B O 1
ATOM 9595 N N . ALA B 1 346 ? 135.215 120.952 120.687 1.00 24.45 346 ALA B N 1
ATOM 9596 C CA . ALA B 1 346 ? 136.258 121.948 120.916 1.00 24.35 346 ALA B CA 1
ATOM 9597 C C . ALA B 1 346 ? 136.363 122.925 119.750 1.00 29.85 346 ALA B C 1
ATOM 9598 O O . ALA B 1 346 ? 136.512 124.138 119.953 1.00 35.06 346 ALA B O 1
ATOM 9600 N N . SER B 1 347 ? 136.286 122.416 118.518 1.00 32.84 347 SER B N 1
ATOM 9601 C CA . SER B 1 347 ? 136.375 123.285 117.350 1.00 29.95 347 SER B CA 1
ATOM 9602 C C . SER B 1 347 ? 135.171 124.217 117.253 1.00 29.77 347 SER B C 1
ATOM 9603 O O . SER B 1 347 ? 135.316 125.386 116.886 1.00 36.19 347 SER B O 1
ATOM 9606 N N . LEU B 1 348 ? 133.975 123.720 117.572 1.00 24.20 348 LEU B N 1
ATOM 9607 C CA . LEU B 1 348 ? 132.794 124.573 117.558 1.00 28.30 348 LEU B CA 1
ATOM 9608 C C . LEU B 1 348 ? 132.843 125.611 118.669 1.00 20.68 348 LEU B C 1
ATOM 9609 O O . LEU B 1 348 ? 132.366 126.732 118.485 1.00 31.10 348 LEU B O 1
ATOM 9614 N N . TYR B 1 349 ? 133.412 125.255 119.820 1.00 26.21 349 TYR B N 1
ATOM 9615 C CA . TYR B 1 349 ? 133.637 126.219 120.890 1.00 23.55 349 TYR B CA 1
ATOM 9616 C C . TYR B 1 349 ? 134.571 127.333 120.434 1.00 21.41 349 TYR B C 1
ATOM 9617 O O . TYR B 1 349 ? 134.311 128.520 120.677 1.00 32.45 349 TYR B O 1
ATOM 9626 N N . ALA B 1 350 ? 135.662 126.964 119.759 1.00 33.79 350 ALA B N 1
ATOM 9627 C CA . ALA B 1 350 ? 136.577 127.964 119.219 1.00 25.62 350 ALA B CA 1
ATOM 9628 C C . ALA B 1 350 ? 135.887 128.839 118.179 1.00 26.85 350 ALA B C 1
ATOM 9629 O O . ALA B 1 350 ? 136.071 130.059 118.168 1.00 29.99 350 ALA B O 1
ATOM 9631 N N . VAL B 1 351 ? 135.084 128.234 117.304 1.00 23.69 351 VAL B N 1
ATOM 9632 C CA . VAL B 1 351 ? 134.369 128.994 116.281 1.00 19.58 351 VAL B CA 1
ATOM 9633 C C . VAL B 1 351 ? 133.390 129.969 116.924 1.00 34.79 351 VAL B C 1
ATOM 9634 O O . VAL B 1 351 ? 133.287 131.131 116.514 1.00 42.32 351 VAL B O 1
ATOM 9638 N N . TYR B 1 352 ? 132.659 129.512 117.942 1.00 30.57 352 TYR B N 1
ATOM 9639 C CA . TYR B 1 352 ? 131.673 130.359 118.601 1.00 24.78 352 TYR B CA 1
ATOM 9640 C C . TYR B 1 352 ? 132.330 131.535 119.306 1.00 25.70 352 TYR B C 1
ATOM 9641 O O . TYR B 1 352 ? 131.834 132.665 119.233 1.00 33.66 352 TYR B O 1
ATOM 9650 N N . HIS B 1 353 ? 133.443 131.296 119.999 1.00 24.06 353 HIS B N 1
ATOM 9651 C CA . HIS B 1 353 ? 134.035 132.382 120.770 1.00 15.71 353 HIS B CA 1
ATOM 9652 C C . HIS B 1 353 ? 134.863 133.320 119.901 1.00 30.90 353 HIS B C 1
ATOM 9653 O O . HIS B 1 353 ? 134.805 134.541 120.082 1.00 36.29 353 HIS B O 1
ATOM 9660 N N . GLY B 1 354 ? 135.626 132.787 118.951 1.00 33.40 354 GLY B N 1
ATOM 9661 C CA . GLY B 1 354 ? 136.515 133.595 118.160 1.00 20.80 354 GLY B CA 1
ATOM 9662 C C . GLY B 1 354 ? 137.796 133.878 118.910 1.00 24.81 354 GLY B C 1
ATOM 9663 O O . GLY B 1 354 ? 137.915 133.597 120.107 1.00 39.21 354 GLY B O 1
ATOM 9664 N N . PRO B 1 355 ? 138.791 134.428 118.212 1.00 37.22 355 PRO B N 1
ATOM 9665 C CA . PRO B 1 355 ? 140.021 134.831 118.913 1.00 27.72 355 PRO B CA 1
ATOM 9666 C C . PRO B 1 355 ? 139.771 135.838 120.022 1.00 31.82 355 PRO B C 1
ATOM 9667 O O . PRO B 1 355 ? 140.372 135.727 121.095 1.00 44.04 355 PRO B O 1
ATOM 9671 N N . VAL B 1 356 ? 138.865 136.794 119.808 1.00 38.46 356 VAL B N 1
ATOM 9672 C CA . VAL B 1 356 ? 138.593 137.809 120.822 1.00 30.06 356 VAL B CA 1
ATOM 9673 C C . VAL B 1 356 ? 137.930 137.189 122.048 1.00 32.22 356 VAL B C 1
ATOM 9674 O O . VAL B 1 356 ? 138.310 137.480 123.188 1.00 43.74 356 VAL B O 1
ATOM 9678 N N . GLY B 1 357 ? 136.937 136.321 121.839 1.00 28.95 357 GLY B N 1
ATOM 9679 C CA . GLY B 1 357 ? 136.284 135.674 122.965 1.00 22.03 357 GLY B CA 1
ATOM 9680 C C . GLY B 1 357 ? 137.206 134.746 123.732 1.00 25.73 357 GLY B C 1
ATOM 9681 O O . GLY B 1 357 ? 137.188 134.717 124.968 1.00 42.73 357 GLY B O 1
ATOM 9682 N N . LEU B 1 358 ? 138.029 133.976 123.014 1.00 25.89 358 LEU B N 1
ATOM 9683 C CA . LEU B 1 358 ? 138.978 133.090 123.680 1.00 25.05 358 LEU B CA 1
ATOM 9684 C C . LEU B 1 358 ? 140.008 133.883 124.474 1.00 27.39 358 LEU B C 1
ATOM 9685 O O . LEU B 1 358 ? 140.358 133.510 125.603 1.00 33.85 358 LEU B O 1
ATOM 9690 N N . LYS B 1 359 ? 140.501 134.985 123.900 1.00 32.59 359 LYS B N 1
ATOM 9691 C CA . LYS B 1 359 ? 141.440 135.841 124.611 1.00 28.01 359 LYS B CA 1
ATOM 9692 C C . LYS B 1 359 ? 140.801 136.441 125.852 1.00 31.48 359 LYS B C 1
ATOM 9693 O O . LYS B 1 359 ? 141.446 136.538 126.899 1.00 42.80 359 LYS B O 1
ATOM 9699 N N . ARG B 1 360 ? 139.536 136.852 125.755 1.00 32.47 360 ARG B N 1
ATOM 9700 C CA . ARG B 1 360 ? 138.852 137.391 126.924 1.00 28.63 360 ARG B CA 1
ATOM 9701 C C . ARG B 1 360 ? 138.719 136.343 128.021 1.00 30.08 360 ARG B C 1
ATOM 9702 O O . ARG B 1 360 ? 138.923 136.647 129.200 1.00 42.64 360 ARG B O 1
ATOM 9710 N N . ILE B 1 361 ? 138.377 135.105 127.655 1.00 28.73 361 ILE B N 1
ATOM 9711 C CA . ILE B 1 361 ? 138.238 134.049 128.659 1.00 27.10 361 ILE B CA 1
ATOM 9712 C C . ILE B 1 361 ? 139.573 133.790 129.351 1.00 33.48 361 ILE B C 1
ATOM 9713 O O . ILE B 1 361 ? 139.656 133.723 130.588 1.00 38.99 361 ILE B O 1
ATOM 9718 N N . ALA B 1 362 ? 140.642 133.650 128.563 1.00 29.13 362 ALA B N 1
ATOM 9719 C CA . ALA B 1 362 ? 141.952 133.371 129.143 1.00 22.74 362 ALA B CA 1
ATOM 9720 C C . ALA B 1 362 ? 142.440 134.532 130.004 1.00 26.18 362 ALA B C 1
ATOM 9721 O O . ALA B 1 362 ? 143.015 134.321 131.079 1.00 35.05 362 ALA B O 1
ATOM 9723 N N . ASN B 1 363 ? 142.213 135.768 129.552 1.00 31.53 363 ASN B N 1
ATOM 9724 C CA . ASN B 1 363 ? 142.617 136.932 130.329 1.00 30.13 363 ASN B CA 1
ATOM 9725 C C . ASN B 1 363 ? 141.817 137.046 131.620 1.00 30.13 363 ASN B C 1
ATOM 9726 O O . ASN B 1 363 ? 142.358 137.459 132.647 1.00 42.29 363 ASN B O 1
ATOM 9731 N N . ARG B 1 364 ? 140.529 136.696 131.592 1.00 21.33 364 ARG B N 1
ATOM 9732 C CA . ARG B 1 364 ? 139.749 136.706 132.825 1.00 35.35 364 ARG B CA 1
ATOM 9733 C C . ARG B 1 364 ? 140.273 135.680 133.819 1.00 33.17 364 ARG B C 1
ATOM 9734 O O . ARG B 1 364 ? 140.388 135.969 135.017 1.00 43.40 364 ARG B O 1
ATOM 9742 N N . ILE B 1 365 ? 140.594 134.474 133.343 1.00 23.60 365 ILE B N 1
ATOM 9743 C CA . ILE B 1 365 ? 141.135 133.453 134.241 1.00 27.93 365 ILE B CA 1
ATOM 9744 C C . ILE B 1 365 ? 142.451 133.929 134.848 1.00 35.25 365 ILE B C 1
ATOM 9745 O O . ILE B 1 365 ? 142.676 133.821 136.063 1.00 29.25 365 ILE B O 1
ATOM 9750 N N . HIS B 1 366 ? 143.331 134.482 134.009 1.00 29.24 366 HIS B N 1
ATOM 9751 C CA . HIS B 1 366 ? 144.626 134.952 134.488 1.00 32.27 366 HIS B CA 1
ATOM 9752 C C . HIS B 1 366 ? 144.475 136.116 135.465 1.00 27.90 366 HIS B C 1
ATOM 9753 O O . HIS B 1 366 ? 145.198 136.195 136.462 1.00 34.53 366 HIS B O 1
ATOM 9760 N N . ARG B 1 367 ? 143.537 137.026 135.195 1.00 37.63 367 ARG B N 1
ATOM 9761 C CA . ARG B 1 367 ? 143.312 138.169 136.074 1.00 35.86 367 ARG B CA 1
ATOM 9762 C C . ARG B 1 367 ? 142.760 137.735 137.425 1.00 36.61 367 ARG B C 1
ATOM 9763 O O . ARG B 1 367 ? 143.151 138.280 138.463 1.00 40.88 367 ARG B O 1
ATOM 9771 N N . LEU B 1 368 ? 141.838 136.772 137.434 1.00 30.64 368 LEU B N 1
ATOM 9772 C CA . LEU B 1 368 ? 141.328 136.267 138.703 1.00 32.48 368 LEU B CA 1
ATOM 9773 C C . LEU B 1 368 ? 142.428 135.576 139.499 1.00 42.67 368 LEU B C 1
ATOM 9774 O O . LEU B 1 368 ? 142.513 135.738 140.725 1.00 45.74 368 LEU B O 1
ATOM 9779 N N . THR B 1 369 ? 143.287 134.812 138.817 1.00 33.82 369 THR B N 1
ATOM 9780 C CA . THR B 1 369 ? 144.427 134.205 139.497 1.00 22.78 369 THR B CA 1
ATOM 9781 C C . THR B 1 369 ? 145.350 135.270 140.080 1.00 28.30 369 THR B C 1
ATOM 9782 O O . THR B 1 369 ? 145.846 135.127 141.204 1.00 39.79 369 THR B O 1
ATOM 9786 N N . ASP B 1 370 ? 145.588 136.348 139.330 1.00 34.05 370 ASP B N 1
ATOM 9787 C CA . ASP B 1 370 ? 146.442 137.428 139.818 1.00 38.46 370 ASP B CA 1
ATOM 9788 C C . ASP B 1 370 ? 145.831 138.123 141.028 1.00 38.61 370 ASP B C 1
ATOM 9789 O O . ASP B 1 370 ? 146.542 138.470 141.975 1.00 47.29 370 ASP B O 1
ATOM 9794 N N . ILE B 1 371 ? 144.517 138.351 141.005 1.00 39.05 371 ILE B N 1
ATOM 9795 C CA . ILE B 1 371 ? 143.846 138.982 142.138 1.00 38.03 371 ILE B CA 1
ATOM 9796 C C . ILE B 1 371 ? 143.956 138.102 143.377 1.00 45.76 371 ILE B C 1
ATOM 9797 O O . ILE B 1 371 ? 144.267 138.580 144.478 1.00 47.71 371 ILE B O 1
ATOM 9802 N N . LEU B 1 372 ? 143.703 136.800 143.214 1.00 40.77 372 LEU B N 1
ATOM 9803 C CA . LEU B 1 372 ? 143.810 135.887 144.346 1.00 33.87 372 LEU B CA 1
ATOM 9804 C C . LEU B 1 372 ? 145.229 135.863 144.901 1.00 42.26 372 LEU B C 1
ATOM 9805 O O . LEU B 1 372 ? 145.427 135.901 146.122 1.00 44.18 372 LEU B O 1
ATOM 9810 N N . ALA B 1 373 ? 146.230 135.815 144.017 1.00 38.40 373 ALA B N 1
ATOM 9811 C CA . ALA B 1 373 ? 147.618 135.788 144.462 1.00 32.22 373 ALA B CA 1
ATOM 9812 C C . ALA B 1 373 ? 148.000 137.074 145.181 1.00 42.80 373 ALA B C 1
ATOM 9813 O O . ALA B 1 373 ? 148.691 137.037 146.205 1.00 44.88 373 ALA B O 1
ATOM 9815 N N . ALA B 1 374 ? 147.570 138.223 144.654 1.00 49.05 374 ALA B N 1
ATOM 9816 C CA . ALA B 1 374 ? 147.875 139.495 145.297 1.00 44.85 374 ALA B CA 1
ATOM 9817 C C . ALA B 1 374 ? 147.242 139.581 146.678 1.00 44.28 374 ALA B C 1
ATOM 9818 O O . ALA B 1 374 ? 147.884 140.033 147.631 1.00 48.68 374 ALA B O 1
ATOM 9820 N N . GLY B 1 375 ? 145.988 139.144 146.809 1.00 45.91 375 GLY B N 1
ATOM 9821 C CA . GLY B 1 375 ? 145.358 139.141 148.121 1.00 44.12 375 GLY B CA 1
ATOM 9822 C C . GLY B 1 375 ? 146.066 138.228 149.105 1.00 52.21 375 GLY B C 1
ATOM 9823 O O . GLY B 1 375 ? 146.342 138.613 150.249 1.00 53.83 375 GLY B O 1
ATOM 9824 N N . LEU B 1 376 ? 146.391 137.008 148.665 1.00 49.97 376 LEU B N 1
ATOM 9825 C CA . LEU B 1 376 ? 147.056 136.055 149.548 1.00 43.47 376 LEU B CA 1
ATOM 9826 C C . LEU B 1 376 ? 148.423 136.563 149.985 1.00 50.70 376 LEU B C 1
ATOM 9827 O O . LEU B 1 376 ? 148.805 136.409 151.150 1.00 53.33 376 LEU B O 1
ATOM 9832 N N . GLN B 1 377 ? 149.179 137.165 149.063 1.00 51.94 377 GLN B N 1
ATOM 9833 C CA . GLN B 1 377 ? 150.502 137.669 149.410 1.00 48.28 377 GLN B CA 1
ATOM 9834 C C . GLN B 1 377 ? 150.420 138.914 150.281 1.00 52.72 377 GLN B C 1
ATOM 9835 O O . GLN B 1 377 ? 151.272 139.113 151.153 1.00 54.67 377 GLN B O 1
ATOM 9841 N N . GLN B 1 378 ? 149.413 139.764 150.063 1.00 60.39 378 GLN B N 1
ATOM 9842 C CA . GLN B 1 378 ? 149.196 140.893 150.957 1.00 54.56 378 GLN B CA 1
ATOM 9843 C C . GLN B 1 378 ? 148.858 140.423 152.363 1.00 58.82 378 GLN B C 1
ATOM 9844 O O . GLN B 1 378 ? 149.202 141.095 153.342 1.00 61.45 378 GLN B O 1
ATOM 9850 N N . LYS B 1 379 ? 148.198 139.269 152.488 1.00 58.81 379 LYS B N 1
ATOM 9851 C CA . LYS B 1 379 ? 147.870 138.724 153.800 1.00 57.72 379 LYS B CA 1
ATOM 9852 C C . LYS B 1 379 ? 148.879 137.690 154.294 1.00 64.18 379 LYS B C 1
ATOM 9853 O O . LYS B 1 379 ? 148.510 136.783 155.052 1.00 68.03 379 LYS B O 1
ATOM 9859 N N . GLY B 1 380 ? 150.142 137.802 153.892 1.00 58.69 380 GLY B N 1
ATOM 9860 C CA . GLY B 1 380 ? 151.215 137.067 154.530 1.00 59.40 380 GLY B CA 1
ATOM 9861 C C . GLY B 1 380 ? 151.458 135.653 154.050 1.00 63.63 380 GLY B C 1
ATOM 9862 O O . GLY B 1 380 ? 152.271 134.949 154.658 1.00 65.49 380 GLY B O 1
ATOM 9863 N N . LEU B 1 381 ? 150.790 135.210 152.991 1.00 60.12 381 LEU B N 1
ATOM 9864 C CA . LEU B 1 381 ? 151.014 133.873 152.461 1.00 56.92 381 LEU B CA 1
ATOM 9865 C C . LEU B 1 381 ? 152.035 133.920 151.332 1.00 59.72 381 LEU B C 1
ATOM 9866 O O . LEU B 1 381 ? 152.074 134.875 150.552 1.00 63.05 381 LEU B O 1
ATOM 9871 N N . LYS B 1 382 ? 152.862 132.884 151.255 1.00 58.42 382 LYS B N 1
ATOM 9872 C CA . LYS B 1 382 ? 153.938 132.812 150.279 1.00 53.83 382 LYS B CA 1
ATOM 9873 C C . LYS B 1 382 ? 153.563 131.877 149.135 1.00 56.32 382 LYS B C 1
ATOM 9874 O O . LYS B 1 382 ? 152.825 130.906 149.317 1.00 58.56 382 LYS B O 1
ATOM 9880 N N . LEU B 1 383 ? 154.079 132.186 147.949 1.00 54.16 383 LEU B N 1
ATOM 9881 C CA . LEU B 1 383 ? 153.813 131.419 146.741 1.00 55.38 383 LEU B CA 1
ATOM 9882 C C . LEU B 1 383 ? 155.089 130.740 146.264 1.00 49.93 383 LEU B C 1
ATOM 9883 O O . LEU B 1 383 ? 156.156 131.359 146.224 1.00 59.47 383 LEU B O 1
ATOM 9888 N N . ARG B 1 384 ? 154.971 129.461 145.906 1.00 52.69 384 ARG B N 1
ATOM 9889 C CA . ARG B 1 384 ? 156.136 128.707 145.454 1.00 54.03 384 ARG B CA 1
ATOM 9890 C C . ARG B 1 384 ? 156.667 129.232 144.125 1.00 51.92 384 ARG B C 1
ATOM 9891 O O . ARG B 1 384 ? 157.884 129.324 143.933 1.00 55.79 384 ARG B O 1
ATOM 9899 N N . HIS B 1 385 ? 155.779 129.577 143.197 1.00 45.49 385 HIS B N 1
ATOM 9900 C CA . HIS B 1 385 ? 156.165 129.987 141.853 1.00 44.80 385 HIS B CA 1
ATOM 9901 C C . HIS B 1 385 ? 155.693 131.407 141.586 1.00 43.85 385 HIS B C 1
ATOM 9902 O O . HIS B 1 385 ? 154.524 131.731 141.814 1.00 51.58 385 HIS B O 1
ATOM 9909 N N . ALA B 1 386 ? 156.603 132.245 141.094 1.00 44.89 386 ALA B N 1
ATOM 9910 C CA . ALA B 1 386 ? 156.290 133.627 140.759 1.00 42.37 386 ALA B CA 1
ATOM 9911 C C . ALA B 1 386 ? 155.715 133.793 139.359 1.00 34.60 386 ALA B C 1
ATOM 9912 O O . ALA B 1 386 ? 155.196 134.868 139.046 1.00 47.09 386 ALA B O 1
ATOM 9914 N N . HIS B 1 387 ? 155.792 132.770 138.514 1.00 40.79 387 HIS B N 1
ATOM 9915 C CA . HIS B 1 387 ? 155.286 132.840 137.149 1.00 43.21 387 HIS B CA 1
ATOM 9916 C C . HIS B 1 387 ? 154.226 131.769 136.957 1.00 37.50 387 HIS B C 1
ATOM 9917 O O . HIS B 1 387 ? 154.506 130.578 137.120 1.00 44.93 387 HIS B O 1
ATOM 9924 N N . TYR B 1 388 ? 153.018 132.195 136.600 1.00 36.59 388 TYR B N 1
ATOM 9925 C CA . TYR B 1 388 ? 151.873 131.299 136.539 1.00 36.09 388 TYR B CA 1
ATOM 9926 C C . TYR B 1 388 ? 150.853 131.875 135.572 1.00 33.51 388 TYR B C 1
ATOM 9927 O O . TYR B 1 388 ? 150.918 133.048 135.200 1.00 44.66 388 TYR B O 1
ATOM 9936 N N . PHE B 1 389 ? 149.907 131.029 135.169 1.00 32.97 389 PHE B N 1
ATOM 9937 C CA . PHE B 1 389 ? 148.789 131.453 134.334 1.00 30.12 389 PHE B CA 1
ATOM 9938 C C . PHE B 1 389 ? 147.460 131.312 135.063 1.00 37.30 389 PHE B C 1
ATOM 9939 O O . PHE B 1 389 ? 146.730 132.298 135.200 1.00 46.00 389 PHE B O 1
ATOM 9947 N N . ASP B 1 390 ? 147.130 130.119 135.549 1.00 37.38 390 ASP B N 1
ATOM 9948 C CA . ASP B 1 390 ? 145.857 129.894 136.213 1.00 32.70 390 ASP B CA 1
ATOM 9949 C C . ASP B 1 390 ? 145.960 129.009 137.446 1.00 30.43 390 ASP B C 1
ATOM 9950 O O . ASP B 1 390 ? 144.925 128.691 138.037 1.00 38.20 390 ASP B O 1
ATOM 9955 N N . THR B 1 391 ? 147.158 128.604 137.851 1.00 30.77 391 THR B N 1
ATOM 9956 C CA . THR B 1 391 ? 147.340 127.688 138.967 1.00 34.74 391 THR B CA 1
ATOM 9957 C C . THR B 1 391 ? 148.301 128.302 139.970 1.00 34.45 391 THR B C 1
ATOM 9958 O O . THR B 1 391 ? 149.409 128.707 139.607 1.00 39.87 391 THR B O 1
ATOM 9962 N N . LEU B 1 392 ? 147.879 128.362 141.227 1.00 29.66 392 LEU B N 1
ATOM 9963 C CA . LEU B 1 392 ? 148.720 128.824 142.317 1.00 39.54 392 LEU B CA 1
ATOM 9964 C C . LEU B 1 392 ? 149.176 127.640 143.157 1.00 37.83 392 LEU B C 1
ATOM 9965 O O . LEU B 1 392 ? 148.584 126.559 143.125 1.00 46.67 392 LEU B O 1
ATOM 9970 N N . CYS B 1 393 ? 150.255 127.855 143.904 1.00 45.21 393 CYS B N 1
ATOM 9971 C CA . CYS B 1 393 ? 150.811 126.862 144.822 1.00 48.40 393 CYS B CA 1
ATOM 9972 C C . CYS B 1 393 ? 151.072 127.595 146.135 1.00 49.61 393 CYS B C 1
ATOM 9973 O O . CYS B 1 393 ? 152.154 128.147 146.347 1.00 51.54 393 CYS B O 1
ATOM 9976 N N . VAL B 1 394 ? 150.073 127.603 147.009 1.00 46.38 394 VAL B N 1
ATOM 9977 C CA . VAL B 1 394 ? 150.109 128.392 148.235 1.00 48.16 394 VAL B CA 1
ATOM 9978 C C . VAL B 1 394 ? 150.741 127.557 149.339 1.00 46.25 394 VAL B C 1
ATOM 9979 O O . VAL B 1 394 ? 150.264 126.462 149.650 1.00 50.56 394 VAL B O 1
ATOM 9983 N N . GLU B 1 395 ? 151.808 128.077 149.938 1.00 53.90 395 GLU B N 1
ATOM 9984 C CA . GLU B 1 395 ? 152.498 127.385 151.022 1.00 55.69 395 GLU B CA 1
ATOM 9985 C C . GLU B 1 395 ? 151.785 127.685 152.333 1.00 53.83 395 GLU B C 1
ATOM 9986 O O . GLU B 1 395 ? 151.908 128.787 152.877 1.00 60.48 395 GLU B O 1
ATOM 9992 N N . VAL B 1 396 ? 151.048 126.705 152.848 1.00 63.82 396 VAL B N 1
ATOM 9993 C CA . VAL B 1 396 ? 150.236 126.870 154.048 1.00 64.57 396 VAL B CA 1
ATOM 9994 C C . VAL B 1 396 ? 150.935 126.180 155.211 1.00 67.84 396 VAL B C 1
ATOM 9995 O O . VAL B 1 396 ? 151.336 125.015 155.104 1.00 69.26 396 VAL B O 1
ATOM 9999 N N . ALA B 1 397 ? 151.096 126.907 156.319 1.00 72.18 397 ALA B N 1
ATOM 10000 C CA . ALA B 1 397 ? 151.739 126.331 157.495 1.00 72.02 397 ALA B CA 1
ATOM 10001 C C . ALA B 1 397 ? 150.903 125.205 158.087 1.00 75.22 397 ALA B C 1
ATOM 10002 O O . ALA B 1 397 ? 151.446 124.183 158.523 1.00 73.59 397 ALA B O 1
ATOM 10004 N N . ASP B 1 398 ? 149.585 125.371 158.112 1.00 70.76 398 ASP B N 1
ATOM 10005 C CA . ASP B 1 398 ? 148.662 124.379 158.658 1.00 70.26 398 ASP B CA 1
ATOM 10006 C C . ASP B 1 398 ? 147.819 123.853 157.497 1.00 70.07 398 ASP B C 1
ATOM 10007 O O . ASP B 1 398 ? 146.726 124.351 157.226 1.00 71.93 398 ASP B O 1
ATOM 10012 N N . LYS B 1 399 ? 148.344 122.836 156.812 1.00 63.54 399 LYS B N 1
ATOM 10013 C CA . LYS B 1 399 ? 147.664 122.292 155.641 1.00 61.71 399 LYS B CA 1
ATOM 10014 C C . LYS B 1 399 ? 146.355 121.610 156.018 1.00 63.50 399 LYS B C 1
ATOM 10015 O O . LYS B 1 399 ? 145.352 121.743 155.306 1.00 65.86 399 LYS B O 1
ATOM 10021 N N . ALA B 1 400 ? 146.348 120.866 157.128 1.00 69.07 400 ALA B N 1
ATOM 10022 C CA . ALA B 1 400 ? 145.156 120.120 157.520 1.00 67.61 400 ALA B CA 1
ATOM 10023 C C . ALA B 1 400 ? 143.992 121.051 157.831 1.00 67.27 400 ALA B C 1
ATOM 10024 O O . ALA B 1 400 ? 142.853 120.785 157.432 1.00 68.03 400 ALA B O 1
ATOM 10026 N N . GLY B 1 401 ? 144.256 122.145 158.547 1.00 62.43 401 GLY B N 1
ATOM 10027 C CA . GLY B 1 401 ? 143.197 123.096 158.840 1.00 60.42 401 GLY B CA 1
ATOM 10028 C C . GLY B 1 401 ? 142.639 123.751 157.592 1.00 64.90 401 GLY B C 1
ATOM 10029 O O . GLY B 1 401 ? 141.426 123.930 157.462 1.00 67.49 401 GLY B O 1
ATOM 10030 N N . VAL B 1 402 ? 143.517 124.114 156.654 1.00 62.59 402 VAL B N 1
ATOM 10031 C CA . VAL B 1 402 ? 143.064 124.716 155.404 1.00 59.69 402 VAL B CA 1
ATOM 10032 C C . VAL B 1 402 ? 142.200 123.736 154.623 1.00 61.29 402 VAL B C 1
ATOM 10033 O O . VAL B 1 402 ? 141.155 124.107 154.076 1.00 56.88 402 VAL B O 1
ATOM 10037 N N . LEU B 1 403 ? 142.621 122.471 154.558 1.00 62.43 403 LEU B N 1
ATOM 10038 C CA . LEU B 1 403 ? 141.843 121.469 153.835 1.00 57.03 403 LEU B CA 1
ATOM 10039 C C . LEU B 1 403 ? 140.496 121.220 154.503 1.00 55.21 403 LEU B C 1
ATOM 10040 O O . LEU B 1 403 ? 139.479 121.060 153.819 1.00 62.43 403 LEU B O 1
ATOM 10045 N N . THR B 1 404 ? 140.468 121.187 155.838 1.00 55.69 404 THR B N 1
ATOM 10046 C CA . THR B 1 404 ? 139.206 121.021 156.553 1.00 60.35 404 THR B CA 1
ATOM 10047 C C . THR B 1 404 ? 138.266 122.195 156.300 1.00 59.86 404 THR B C 1
ATOM 10048 O O . THR B 1 404 ? 137.067 122.001 156.071 1.00 60.19 404 THR B O 1
ATOM 10052 N N . ARG B 1 405 ? 138.796 123.420 156.326 1.00 55.27 405 ARG B N 1
ATOM 10053 C CA . ARG B 1 405 ? 137.976 124.596 156.056 1.00 52.41 405 ARG B CA 1
ATOM 10054 C C . ARG B 1 405 ? 137.453 124.588 154.623 1.00 54.83 405 ARG B C 1
ATOM 10055 O O . ARG B 1 405 ? 136.291 124.934 154.373 1.00 57.75 405 ARG B O 1
ATOM 10063 N N . ALA B 1 406 ? 138.298 124.192 153.668 1.00 51.74 406 ALA B N 1
ATOM 10064 C CA . ALA B 1 406 ? 137.866 124.094 152.278 1.00 48.29 406 ALA B CA 1
ATOM 10065 C C . ALA B 1 406 ? 136.765 123.054 152.112 1.00 51.62 406 ALA B C 1
ATOM 10066 O O . ALA B 1 406 ? 135.805 123.270 151.363 1.00 49.52 406 ALA B O 1
ATOM 10068 N N . GLU B 1 407 ? 136.893 121.914 152.795 1.00 53.83 407 GLU B N 1
ATOM 10069 C CA . GLU B 1 407 ? 135.845 120.899 152.748 1.00 52.63 407 GLU B CA 1
ATOM 10070 C C . GLU B 1 407 ? 134.553 121.410 153.370 1.00 53.84 407 GLU B C 1
ATOM 10071 O O . GLU B 1 407 ? 133.459 121.120 152.874 1.00 57.02 407 GLU B O 1
ATOM 10077 N N . ALA B 1 408 ? 134.660 122.165 154.466 1.00 51.64 408 ALA B N 1
ATOM 10078 C CA . ALA B 1 408 ? 133.475 122.772 155.062 1.00 47.45 408 ALA B CA 1
ATOM 10079 C C . ALA B 1 408 ? 132.816 123.759 154.109 1.00 52.58 408 ALA B C 1
ATOM 10080 O O . ALA B 1 408 ? 131.589 123.908 154.119 1.00 54.00 408 ALA B O 1
ATOM 10082 N N . ALA B 1 409 ? 133.607 124.437 153.280 1.00 50.54 409 ALA B N 1
ATOM 10083 C CA . ALA B 1 409 ? 133.072 125.342 152.272 1.00 39.48 409 ALA B CA 1
ATOM 10084 C C . ALA B 1 409 ? 132.675 124.630 150.984 1.00 47.33 409 ALA B C 1
ATOM 10085 O O . ALA B 1 409 ? 132.238 125.298 150.041 1.00 42.30 409 ALA B O 1
ATOM 10087 N N . GLU B 1 410 ? 132.819 123.302 150.929 1.00 53.18 410 GLU B N 1
ATOM 10088 C CA . GLU B 1 410 ? 132.532 122.501 149.736 1.00 45.00 410 GLU B CA 1
ATOM 10089 C C . GLU B 1 410 ? 133.419 122.921 148.566 1.00 42.21 410 GLU B C 1
ATOM 10090 O O . GLU B 1 410 ? 132.960 123.112 147.439 1.00 39.66 410 GLU B O 1
ATOM 10096 N N . ILE B 1 411 ? 134.709 123.061 148.850 1.00 42.59 411 ILE B N 1
ATOM 10097 C CA . ILE B 1 411 ? 135.710 123.449 147.866 1.00 42.29 411 ILE B CA 1
ATOM 10098 C C . ILE B 1 411 ? 136.801 122.388 147.856 1.00 36.35 411 ILE B C 1
ATOM 10099 O O . ILE B 1 411 ? 137.318 122.013 148.913 1.00 44.16 411 ILE B O 1
ATOM 10104 N N . ASN B 1 412 ? 137.138 121.899 146.668 1.00 39.10 412 ASN B N 1
ATOM 10105 C CA . ASN B 1 412 ? 138.218 120.937 146.495 1.00 34.20 412 ASN B CA 1
ATOM 10106 C C . ASN B 1 412 ? 139.472 121.657 146.023 1.00 33.99 412 ASN B C 1
ATOM 10107 O O . ASN B 1 412 ? 139.444 122.365 145.012 1.00 35.35 412 ASN B O 1
ATOM 10112 N N . LEU B 1 413 ? 140.564 121.475 146.757 1.00 39.02 413 LEU B N 1
ATOM 10113 C CA . LEU B 1 413 ? 141.876 121.972 146.380 1.00 38.01 413 LEU B CA 1
ATOM 10114 C C . LEU B 1 413 ? 142.820 120.795 146.179 1.00 42.30 413 LEU B C 1
ATOM 10115 O O . LEU B 1 413 ? 142.608 119.705 146.718 1.00 50.02 413 LEU B O 1
ATOM 10120 N N . ARG B 1 414 ? 143.866 121.018 145.390 1.00 28.22 414 ARG B N 1
ATOM 10121 C CA . ARG B 1 414 ? 144.890 119.998 145.208 1.00 37.45 414 ARG B CA 1
ATOM 10122 C C . ARG B 1 414 ? 145.628 119.786 146.525 1.00 39.89 414 ARG B C 1
ATOM 10123 O O . ARG B 1 414 ? 146.287 120.700 147.030 1.00 45.58 414 ARG B O 1
ATOM 10131 N N . SER B 1 415 ? 145.519 118.580 147.080 1.00 51.11 415 SER B N 1
ATOM 10132 C CA . SER B 1 415 ? 145.972 118.300 148.436 1.00 52.29 415 SER B CA 1
ATOM 10133 C C . SER B 1 415 ? 147.166 117.357 148.497 1.00 54.46 415 SER B C 1
ATOM 10134 O O . SER B 1 415 ? 147.542 116.928 149.592 1.00 56.84 415 SER B O 1
ATOM 10137 N N . ASP B 1 416 ? 147.775 117.025 147.362 1.00 56.85 416 ASP B N 1
ATOM 10138 C CA . ASP B 1 416 ? 148.896 116.095 147.338 1.00 53.63 416 ASP B CA 1
ATOM 10139 C C . ASP B 1 416 ? 150.245 116.794 147.233 1.00 57.84 416 ASP B C 1
ATOM 10140 O O . ASP B 1 416 ? 151.262 116.124 147.030 1.00 65.59 416 ASP B O 1
ATOM 10145 N N . ILE B 1 417 ? 150.281 118.115 147.365 1.00 52.20 417 ILE B N 1
ATOM 10146 C CA . ILE B 1 417 ? 151.531 118.864 147.343 1.00 53.27 417 ILE B CA 1
ATOM 10147 C C . ILE B 1 417 ? 152.022 119.037 148.773 1.00 50.05 417 ILE B C 1
ATOM 10148 O O . ILE B 1 417 ? 151.265 119.463 149.652 1.00 53.06 417 ILE B O 1
ATOM 10153 N N . LEU B 1 418 ? 153.285 118.698 149.008 1.00 59.99 418 LEU B N 1
ATOM 10154 C CA . LEU B 1 418 ? 153.843 118.767 150.352 1.00 60.11 418 LEU B CA 1
ATOM 10155 C C . LEU B 1 418 ? 153.904 120.207 150.853 1.00 59.32 418 LEU B C 1
ATOM 10156 O O . LEU B 1 418 ? 154.337 121.113 150.136 1.00 61.34 418 LEU B O 1
ATOM 10161 N N . ASN B 1 419 ? 153.417 120.416 152.078 1.00 60.40 419 ASN B N 1
ATOM 10162 C CA . ASN B 1 419 ? 153.461 121.717 152.751 1.00 60.20 419 ASN B CA 1
ATOM 10163 C C . ASN B 1 419 ? 152.820 122.824 151.917 1.00 63.31 419 ASN B C 1
ATOM 10164 O O . ASN B 1 419 ? 153.193 123.994 152.026 1.00 65.93 419 ASN B O 1
ATOM 10169 N N . ALA B 1 420 ? 151.847 122.473 151.082 1.00 54.83 420 ALA B N 1
ATOM 10170 C CA . ALA B 1 420 ? 151.222 123.464 150.219 1.00 52.30 420 ALA B CA 1
ATOM 10171 C C . ALA B 1 420 ? 149.862 122.961 149.767 1.00 49.30 420 ALA B C 1
ATOM 10172 O O . ALA B 1 420 ? 149.555 121.771 149.857 1.00 55.01 420 ALA B O 1
ATOM 10174 N N . VAL B 1 421 ? 149.052 123.893 149.276 1.00 43.32 421 VAL B N 1
ATOM 10175 C CA . VAL B 1 421 ? 147.774 123.587 148.651 1.00 43.04 421 VAL B CA 1
ATOM 10176 C C . VAL B 1 421 ? 147.797 124.158 147.243 1.00 40.95 421 VAL B C 1
ATOM 10177 O O . VAL B 1 421 ? 148.496 125.135 146.961 1.00 50.99 421 VAL B O 1
ATOM 10181 N N . GLY B 1 422 ? 147.030 123.537 146.354 1.00 37.62 422 GLY B N 1
ATOM 10182 C CA . GLY B 1 422 ? 147.010 123.957 144.968 1.00 30.66 422 GLY B CA 1
ATOM 10183 C C . GLY B 1 422 ? 145.650 124.418 144.499 1.00 26.55 422 GLY B C 1
ATOM 10184 O O . GLY B 1 422 ? 144.661 123.699 144.648 1.00 42.65 422 GLY B O 1
ATOM 10185 N N . ILE B 1 423 ? 145.584 125.617 143.929 1.00 31.71 423 ILE B N 1
ATOM 10186 C CA . ILE B 1 423 ? 144.341 126.187 143.426 1.00 41.40 423 ILE B CA 1
ATOM 10187 C C . ILE B 1 423 ? 144.492 126.432 141.934 1.00 33.24 423 ILE B C 1
ATOM 10188 O O . ILE B 1 423 ? 145.445 127.088 141.501 1.00 41.04 423 ILE B O 1
ATOM 10193 N N . THR B 1 424 ? 143.553 125.905 141.152 1.00 31.58 424 THR B N 1
ATOM 10194 C CA . THR B 1 424 ? 143.508 126.119 139.712 1.00 25.37 424 THR B CA 1
ATOM 10195 C C . THR B 1 424 ? 142.165 126.735 139.358 1.00 19.95 424 THR B C 1
ATOM 10196 O O . THR B 1 424 ? 141.116 126.153 139.648 1.00 33.03 424 THR B O 1
ATOM 10200 N N . LEU B 1 425 ? 142.201 127.896 138.718 1.00 31.40 425 LEU B N 1
ATOM 10201 C CA . LEU B 1 425 ? 140.999 128.608 138.316 1.00 35.82 425 LEU B CA 1
ATOM 10202 C C . LEU B 1 425 ? 140.642 128.256 136.876 1.00 29.97 425 LEU B C 1
ATOM 10203 O O . LEU B 1 425 ? 141.487 127.821 136.092 1.00 43.82 425 LEU B O 1
ATOM 10208 N N . ASP B 1 426 ? 139.370 128.440 136.533 1.00 29.79 426 ASP B N 1
ATOM 10209 C CA . ASP B 1 426 ? 138.898 128.095 135.200 1.00 24.70 426 ASP B CA 1
ATOM 10210 C C . ASP B 1 426 ? 137.882 129.133 134.740 1.00 29.40 426 ASP B C 1
ATOM 10211 O O . ASP B 1 426 ? 137.735 130.202 135.336 1.00 40.61 426 ASP B O 1
ATOM 10216 N N . GLU B 1 427 ? 137.183 128.797 133.653 1.00 37.03 427 GLU B N 1
ATOM 10217 C CA . GLU B 1 427 ? 136.243 129.706 133.012 1.00 20.51 427 GLU B CA 1
ATOM 10218 C C . GLU B 1 427 ? 135.056 130.047 133.901 1.00 33.80 427 GLU B C 1
ATOM 10219 O O . GLU B 1 427 ? 134.441 131.102 133.713 1.00 44.28 427 GLU B O 1
ATOM 10225 N N . THR B 1 428 ? 134.721 129.188 134.858 1.00 39.41 428 THR B N 1
ATOM 10226 C CA . THR B 1 428 ? 133.549 129.378 135.699 1.00 31.46 428 THR B CA 1
ATOM 10227 C C . THR B 1 428 ? 133.850 130.122 136.994 1.00 31.49 428 THR B C 1
ATOM 10228 O O . THR B 1 428 ? 132.927 130.369 137.773 1.00 53.67 428 THR B O 1
ATOM 10232 N N . THR B 1 429 ? 135.104 130.485 137.244 1.00 25.83 429 THR B N 1
ATOM 10233 C CA . THR B 1 429 ? 135.446 131.200 138.466 1.00 30.49 429 THR B CA 1
ATOM 10234 C C . THR B 1 429 ? 134.967 132.646 138.400 1.00 31.93 429 THR B C 1
ATOM 10235 O O . THR B 1 429 ? 135.147 133.333 137.392 1.00 44.66 429 THR B O 1
ATOM 10239 N N . THR B 1 430 ? 134.355 133.105 139.487 1.00 40.54 430 THR B N 1
ATOM 10240 C CA . THR B 1 430 ? 133.849 134.464 139.630 1.00 32.93 430 THR B CA 1
ATOM 10241 C C . THR B 1 430 ? 134.563 135.154 140.790 1.00 40.72 430 THR B C 1
ATOM 10242 O O . THR B 1 430 ? 135.416 134.566 141.457 1.00 47.89 430 THR B O 1
ATOM 10246 N N . ARG B 1 431 ? 134.219 136.426 141.024 1.00 51.00 431 ARG B N 1
ATOM 10247 C CA . ARG B 1 431 ? 134.768 137.130 142.182 1.00 40.07 431 ARG B CA 1
ATOM 10248 C C . ARG B 1 431 ? 134.250 136.544 143.484 1.00 37.43 431 ARG B C 1
ATOM 10249 O O . ARG B 1 431 ? 134.953 136.572 144.499 1.00 49.02 431 ARG B O 1
ATOM 10257 N N . GLU B 1 432 ? 133.016 136.040 143.481 1.00 42.70 432 GLU B N 1
ATOM 10258 C CA . GLU B 1 432 ? 132.480 135.384 144.667 1.00 44.70 432 GLU B CA 1
ATOM 10259 C C . GLU B 1 432 ? 133.309 134.161 145.031 1.00 52.20 432 GLU B C 1
ATOM 10260 O O . GLU B 1 432 ? 133.571 133.909 146.213 1.00 52.04 432 GLU B O 1
ATOM 10266 N N . ASN B 1 433 ? 133.739 133.395 144.025 1.00 47.56 433 ASN B N 1
ATOM 10267 C CA . ASN B 1 433 ? 134.603 132.247 144.276 1.00 30.47 433 ASN B CA 1
ATOM 10268 C C . ASN B 1 433 ? 135.941 132.676 144.862 1.00 39.30 433 ASN B C 1
ATOM 10269 O O . ASN B 1 433 ? 136.471 132.017 145.763 1.00 48.76 433 ASN B O 1
ATOM 10274 N N . VAL B 1 434 ? 136.508 133.774 144.360 1.00 40.39 434 VAL B N 1
ATOM 10275 C CA . VAL B 1 434 ? 137.783 134.257 144.884 1.00 43.92 434 VAL B CA 1
ATOM 10276 C C . VAL B 1 434 ? 137.623 134.730 146.324 1.00 37.18 434 VAL B C 1
ATOM 10277 O O . VAL B 1 434 ? 138.509 134.529 147.162 1.00 46.93 434 VAL B O 1
ATOM 10281 N N . MET B 1 435 ? 136.488 135.356 146.639 1.00 52.30 435 MET B N 1
ATOM 10282 C CA . MET B 1 435 ? 136.212 135.747 148.019 1.00 52.22 435 MET B CA 1
ATOM 10283 C C . MET B 1 435 ? 136.075 134.526 148.923 1.00 51.06 435 MET B C 1
ATOM 10284 O O . MET B 1 435 ? 136.576 134.519 150.055 1.00 50.90 435 MET B O 1
ATOM 10289 N N . GLN B 1 436 ? 135.398 133.481 148.436 1.00 47.95 436 GLN B N 1
ATOM 10290 C CA . GLN B 1 436 ? 135.306 132.236 149.193 1.00 47.60 436 GLN B CA 1
ATOM 10291 C C . GLN B 1 436 ? 136.685 131.636 149.435 1.00 52.82 436 GLN B C 1
ATOM 10292 O O . GLN B 1 436 ? 136.960 131.111 150.519 1.00 50.13 436 GLN B O 1
ATOM 10298 N N . LEU B 1 437 ? 137.559 131.691 148.428 1.00 41.33 437 LEU B N 1
ATOM 10299 C CA . LEU B 1 437 ? 138.918 131.183 148.597 1.00 37.21 437 LEU B CA 1
ATOM 10300 C C . LEU B 1 437 ? 139.696 132.008 149.615 1.00 42.04 437 LEU B C 1
ATOM 10301 O O . LEU B 1 437 ? 140.465 131.457 150.409 1.00 45.41 437 LEU B O 1
ATOM 10306 N N . PHE B 1 438 ? 139.515 133.331 149.603 1.00 47.20 438 PHE B N 1
ATOM 10307 C CA . PHE B 1 438 ? 140.144 134.170 150.620 1.00 48.16 438 PHE B CA 1
ATOM 10308 C C . PHE B 1 438 ? 139.669 133.780 152.012 1.00 46.94 438 PHE B C 1
ATOM 10309 O O . PHE B 1 438 ? 140.467 133.711 152.953 1.00 50.54 438 PHE B O 1
ATOM 10317 N N . ASN B 1 439 ? 138.368 133.529 152.160 1.00 50.14 439 ASN B N 1
ATOM 10318 C CA . ASN B 1 439 ? 137.838 133.086 153.447 1.00 49.97 439 ASN B CA 1
ATOM 10319 C C . ASN B 1 439 ? 138.428 131.743 153.853 1.00 54.53 439 ASN B C 1
ATOM 10320 O O . ASN B 1 439 ? 138.743 131.523 155.028 1.00 53.50 439 ASN B O 1
ATOM 10325 N N . VAL B 1 440 ? 138.575 130.829 152.894 1.00 57.04 440 VAL B N 1
ATOM 10326 C CA . VAL B 1 440 ? 139.076 129.492 153.195 1.00 48.32 440 VAL B CA 1
ATOM 10327 C C . VAL B 1 440 ? 140.532 129.547 153.643 1.00 49.96 440 VAL B C 1
ATOM 10328 O O . VAL B 1 440 ? 140.903 128.965 154.668 1.00 54.32 440 VAL B O 1
ATOM 10332 N N . LEU B 1 441 ? 141.377 130.252 152.891 1.00 46.90 441 LEU B N 1
ATOM 10333 C CA . LEU B 1 441 ? 142.816 130.190 153.131 1.00 49.58 441 LEU B CA 1
ATOM 10334 C C . LEU B 1 441 ? 143.314 131.197 154.158 1.00 50.39 441 LEU B C 1
ATOM 10335 O O . LEU B 1 441 ? 144.340 130.949 154.800 1.00 59.05 441 LEU B O 1
ATOM 10340 N N . LEU B 1 442 ? 142.631 132.326 154.333 1.00 57.24 442 LEU B N 1
ATOM 10341 C CA . LEU B 1 442 ? 143.061 133.332 155.294 1.00 54.95 442 LEU B CA 1
ATOM 10342 C C . LEU B 1 442 ? 142.131 133.473 156.487 1.00 58.78 442 LEU B C 1
ATOM 10343 O O . LEU B 1 442 ? 142.501 134.139 157.460 1.00 62.42 442 LEU B O 1
ATOM 10348 N N . GLY B 1 443 ? 140.950 132.867 156.447 1.00 63.58 443 GLY B N 1
ATOM 10349 C CA . GLY B 1 443 ? 139.975 133.046 157.500 1.00 62.37 443 GLY B CA 1
ATOM 10350 C C . GLY B 1 443 ? 139.102 134.258 157.264 1.00 64.60 443 GLY B C 1
ATOM 10351 O O . GLY B 1 443 ? 139.224 134.985 156.275 1.00 69.87 443 GLY B O 1
ATOM 10352 N N . ASP B 1 444 ? 138.193 134.480 158.206 1.00 70.71 444 ASP B N 1
ATOM 10353 C CA . ASP B 1 444 ? 137.296 135.617 158.115 1.00 71.35 444 ASP B CA 1
ATOM 10354 C C . ASP B 1 444 ? 138.011 136.897 158.538 1.00 73.76 444 ASP B C 1
ATOM 10355 O O . ASP B 1 444 ? 139.104 136.874 159.111 1.00 76.19 444 ASP B O 1
ATOM 10360 N N . ASN B 1 445 ? 137.370 138.029 158.242 1.00 75.05 445 ASN B N 1
ATOM 10361 C CA . ASN B 1 445 ? 137.895 139.356 158.575 1.00 75.04 445 ASN B CA 1
ATOM 10362 C C . ASN B 1 445 ? 139.277 139.586 157.967 1.00 75.05 445 ASN B C 1
ATOM 10363 O O . ASN B 1 445 ? 140.167 140.156 158.602 1.00 74.59 445 ASN B O 1
ATOM 10368 N N . HIS B 1 446 ? 139.466 139.136 156.725 1.00 66.84 446 HIS B N 1
ATOM 10369 C CA . HIS B 1 446 ? 140.710 139.438 156.026 1.00 65.31 446 HIS B CA 1
ATOM 10370 C C . HIS B 1 446 ? 140.736 140.871 155.507 1.00 66.19 446 HIS B C 1
ATOM 10371 O O . HIS B 1 446 ? 141.802 141.492 155.475 1.00 66.28 446 HIS B O 1
ATOM 10378 N N . GLY B 1 447 ? 139.589 141.416 155.110 1.00 65.25 447 GLY B N 1
ATOM 10379 C CA . GLY B 1 447 ? 139.512 142.809 154.722 1.00 63.49 447 GLY B CA 1
ATOM 10380 C C . GLY B 1 447 ? 139.922 143.125 153.302 1.00 63.57 447 GLY B C 1
ATOM 10381 O O . GLY B 1 447 ? 140.042 144.306 152.961 1.00 65.68 447 GLY B O 1
ATOM 10382 N N . LEU B 1 448 ? 140.145 142.118 152.465 1.00 65.01 448 LEU B N 1
ATOM 10383 C CA . LEU B 1 448 ? 140.502 142.359 151.076 1.00 62.26 448 LEU B CA 1
ATOM 10384 C C . LEU B 1 448 ? 139.268 142.704 150.252 1.00 60.16 448 LEU B C 1
ATOM 10385 O O . LEU B 1 448 ? 138.160 142.236 150.524 1.00 60.08 448 LEU B O 1
ATOM 10390 N N . ASP B 1 449 ? 139.476 143.532 149.231 1.00 62.31 449 ASP B N 1
ATOM 10391 C CA . ASP B 1 449 ? 138.430 143.923 148.299 1.00 62.06 449 ASP B CA 1
ATOM 10392 C C . ASP B 1 449 ? 138.904 143.646 146.880 1.00 61.89 449 ASP B C 1
ATOM 10393 O O . ASP B 1 449 ? 140.047 143.948 146.529 1.00 64.00 449 ASP B O 1
ATOM 10398 N N . ILE B 1 450 ? 138.017 143.067 146.068 1.00 52.59 450 ILE B N 1
ATOM 10399 C CA . ILE B 1 450 ? 138.408 142.614 144.737 1.00 55.08 450 ILE B CA 1
ATOM 10400 C C . ILE B 1 450 ? 138.775 143.794 143.843 1.00 57.03 450 ILE B C 1
ATOM 10401 O O . ILE B 1 450 ? 139.689 143.699 143.017 1.00 60.66 450 ILE B O 1
ATOM 10406 N N . ASP B 1 451 ? 138.080 144.924 143.997 1.00 59.84 451 ASP B N 1
ATOM 10407 C CA . ASP B 1 451 ? 138.260 146.036 143.068 1.00 60.89 451 ASP B CA 1
ATOM 10408 C C . ASP B 1 451 ? 139.615 146.714 143.239 1.00 59.54 451 ASP B C 1
ATOM 10409 O O . ASP B 1 451 ? 140.280 147.030 142.247 1.00 57.49 451 ASP B O 1
ATOM 10414 N N . THR B 1 452 ? 140.040 146.962 144.481 1.00 58.59 452 THR B N 1
ATOM 10415 C CA . THR B 1 452 ? 141.354 147.568 144.685 1.00 65.35 452 THR B CA 1
ATOM 10416 C C . THR B 1 452 ? 142.471 146.617 144.269 1.00 64.09 452 THR B C 1
ATOM 10417 O O . THR B 1 452 ? 143.458 147.037 143.650 1.00 65.43 452 THR B O 1
ATOM 10421 N N . LEU B 1 453 ? 142.325 145.328 144.583 1.00 55.04 453 LEU B N 1
ATOM 10422 C CA . LEU B 1 453 ? 143.284 144.342 144.103 1.00 57.73 453 LEU B CA 1
ATOM 10423 C C . LEU B 1 453 ? 143.277 144.270 142.582 1.00 58.70 453 LEU B C 1
ATOM 10424 O O . LEU B 1 453 ? 144.332 144.112 141.958 1.00 53.83 453 LEU B O 1
ATOM 10429 N N . ASP B 1 454 ? 142.094 144.380 141.969 1.00 58.36 454 ASP B N 1
ATOM 10430 C CA . ASP B 1 454 ? 142.010 144.377 140.512 1.00 52.75 454 ASP B CA 1
ATOM 10431 C C . ASP B 1 454 ? 142.753 145.563 139.912 1.00 56.75 454 ASP B C 1
ATOM 10432 O O . ASP B 1 454 ? 143.485 145.414 138.926 1.00 61.05 454 ASP B O 1
ATOM 10437 N N . LYS B 1 455 ? 142.576 146.751 140.494 1.00 60.27 455 LYS B N 1
ATOM 10438 C CA . LYS B 1 455 ? 143.293 147.926 140.012 1.00 62.61 455 LYS B CA 1
ATOM 10439 C C . LYS B 1 455 ? 144.796 147.760 140.183 1.00 65.14 455 LYS B C 1
ATOM 10440 O O . LYS B 1 455 ? 145.575 148.170 139.316 1.00 69.09 455 LYS B O 1
ATOM 10446 N N . ASP B 1 456 ? 145.223 147.167 141.299 1.00 64.01 456 ASP B N 1
ATOM 10447 C CA . ASP B 1 456 ? 146.649 146.943 141.509 1.00 65.58 456 ASP B CA 1
ATOM 10448 C C . ASP B 1 456 ? 147.222 145.970 140.484 1.00 68.72 456 ASP B C 1
ATOM 10449 O O . ASP B 1 456 ? 148.310 146.198 139.943 1.00 68.95 456 ASP B O 1
ATOM 10454 N N . VAL B 1 457 ? 146.506 144.881 140.197 1.00 66.24 457 VAL B N 1
ATOM 10455 C CA . VAL B 1 457 ? 147.086 143.840 139.354 1.00 63.27 457 VAL B CA 1
ATOM 10456 C C . VAL B 1 457 ? 146.987 144.191 137.873 1.00 64.34 457 VAL B C 1
ATOM 10457 O O . VAL B 1 457 ? 147.831 143.759 137.080 1.00 64.31 457 VAL B O 1
ATOM 10461 N N . ALA B 1 458 ? 145.974 144.960 137.464 1.00 68.66 458 ALA B N 1
ATOM 10462 C CA . ALA B 1 458 ? 145.882 145.353 136.061 1.00 67.38 458 ALA B CA 1
ATOM 10463 C C . ALA B 1 458 ? 147.054 146.242 135.663 1.00 70.44 458 ALA B C 1
ATOM 10464 O O . ALA B 1 458 ? 147.608 146.100 134.567 1.00 68.45 458 ALA B O 1
ATOM 10466 N N . HIS B 1 459 ? 147.445 147.166 136.542 1.00 76.33 459 HIS B N 1
ATOM 10467 C CA . HIS B 1 459 ? 148.591 148.021 136.257 1.00 76.20 459 HIS B CA 1
ATOM 10468 C C . HIS B 1 459 ? 149.900 147.246 136.367 1.00 78.31 459 HIS B C 1
ATOM 10469 O O . HIS B 1 459 ? 150.772 147.353 135.496 1.00 76.37 459 HIS B O 1
ATOM 10476 N N . ASP B 1 460 ? 150.050 146.451 137.423 1.00 80.58 460 ASP B N 1
ATOM 10477 C CA . ASP B 1 460 ? 151.291 145.734 137.713 1.00 79.59 460 ASP B CA 1
ATOM 10478 C C . ASP B 1 460 ? 151.019 144.234 137.655 1.00 80.12 460 ASP B C 1
ATOM 10479 O O . ASP B 1 460 ? 150.434 143.666 138.582 1.00 80.71 460 ASP B O 1
ATOM 10484 N N . SER B 1 461 ? 151.446 143.594 136.569 1.00 74.00 461 SER B N 1
ATOM 10485 C CA . SER B 1 461 ? 151.299 142.149 136.409 1.00 71.43 461 SER B CA 1
ATOM 10486 C C . SER B 1 461 ? 152.588 141.600 135.816 1.00 69.95 461 SER B C 1
ATOM 10487 O O . SER B 1 461 ? 152.914 141.886 134.660 1.00 70.70 461 SER B O 1
ATOM 10490 N N . ARG B 1 462 ? 153.319 140.813 136.606 1.00 63.38 462 ARG B N 1
ATOM 10491 C CA . ARG B 1 462 ? 154.566 140.199 136.166 1.00 59.24 462 ARG B CA 1
ATOM 10492 C C . ARG B 1 462 ? 154.523 138.679 136.267 1.00 58.38 462 ARG B C 1
ATOM 10493 O O . ARG B 1 462 ? 155.570 138.029 136.204 1.00 64.94 462 ARG B O 1
ATOM 10501 N N . SER B 1 463 ? 153.333 138.098 136.424 1.00 49.08 463 SER B N 1
ATOM 10502 C CA . SER B 1 463 ? 153.222 136.651 136.562 1.00 44.70 463 SER B CA 1
ATOM 10503 C C . SER B 1 463 ? 153.515 135.916 135.262 1.00 51.38 463 SER B C 1
ATOM 10504 O O . SER B 1 463 ? 153.706 134.699 135.285 1.00 57.61 463 SER B O 1
ATOM 10507 N N . ILE B 1 464 ? 153.539 136.612 134.132 1.00 40.16 464 ILE B N 1
ATOM 10508 C CA . ILE B 1 464 ? 153.903 136.018 132.853 1.00 42.42 464 ILE B CA 1
ATOM 10509 C C . ILE B 1 464 ? 155.106 136.771 132.311 1.00 46.20 464 ILE B C 1
ATOM 10510 O O . ILE B 1 464 ? 155.075 138.001 132.199 1.00 52.57 464 ILE B O 1
ATOM 10515 N N . GLN B 1 465 ? 156.163 136.032 131.983 1.00 48.01 465 GLN B N 1
ATOM 10516 C CA . GLN B 1 465 ? 157.373 136.644 131.463 1.00 44.22 465 GLN B CA 1
ATOM 10517 C C . GLN B 1 465 ? 157.080 137.327 130.129 1.00 51.68 465 GLN B C 1
ATOM 10518 O O . GLN B 1 465 ? 156.205 136.887 129.377 1.00 51.23 465 GLN B O 1
ATOM 10524 N N . PRO B 1 466 ? 157.784 138.419 129.819 1.00 50.99 466 PRO B N 1
ATOM 10525 C CA . PRO B 1 466 ? 157.532 139.105 128.541 1.00 45.98 466 PRO B CA 1
ATOM 10526 C C . PRO B 1 466 ? 157.737 138.216 127.328 1.00 47.86 466 PRO B C 1
ATOM 10527 O O . PRO B 1 466 ? 157.007 138.349 126.338 1.00 54.32 466 PRO B O 1
ATOM 10531 N N . ALA B 1 467 ? 158.710 137.303 127.376 1.00 44.85 467 ALA B N 1
ATOM 10532 C CA . ALA B 1 467 ? 158.964 136.427 126.240 1.00 46.29 467 ALA B CA 1
ATOM 10533 C C . ALA B 1 467 ? 157.902 135.347 126.085 1.00 45.89 467 ALA B C 1
ATOM 10534 O O . ALA B 1 467 ? 157.717 134.836 124.977 1.00 49.09 467 ALA B O 1
ATOM 10536 N N . MET B 1 468 ? 157.204 134.992 127.159 1.00 46.57 468 MET B N 1
ATOM 10537 C CA . MET B 1 468 ? 156.200 133.940 127.110 1.00 41.56 468 MET B CA 1
ATOM 10538 C C . MET B 1 468 ? 154.802 134.459 126.809 1.00 38.90 468 MET B C 1
ATOM 10539 O O . MET B 1 468 ? 153.865 133.660 126.751 1.00 44.19 468 MET B O 1
ATOM 10544 N N . LEU B 1 469 ? 154.635 135.764 126.619 1.00 45.28 469 LEU B N 1
ATOM 10545 C CA . LEU B 1 469 ? 153.335 136.331 126.290 1.00 45.65 469 LEU B CA 1
ATOM 10546 C C . LEU B 1 469 ? 153.140 136.337 124.781 1.00 45.07 469 LEU B C 1
ATOM 10547 O O . LEU B 1 469 ? 153.986 136.846 124.040 1.00 52.90 469 LEU B O 1
ATOM 10552 N N . ARG B 1 470 ? 152.024 135.770 124.332 1.00 43.46 470 ARG B N 1
ATOM 10553 C CA . ARG B 1 470 ? 151.749 135.673 122.906 1.00 45.13 470 ARG B CA 1
ATOM 10554 C C . ARG B 1 470 ? 151.488 137.050 122.309 1.00 49.34 470 ARG B C 1
ATOM 10555 O O . ARG B 1 470 ? 150.775 137.869 122.895 1.00 57.49 470 ARG B O 1
ATOM 10563 N N . ASP B 1 471 ? 152.062 137.299 121.132 1.00 56.38 471 ASP B N 1
ATOM 10564 C CA . ASP B 1 471 ? 151.887 138.563 120.434 1.00 58.04 471 ASP B CA 1
ATOM 10565 C C . ASP B 1 471 ? 151.431 138.403 118.990 1.00 60.16 471 ASP B C 1
ATOM 10566 O O . ASP B 1 471 ? 151.192 139.412 118.318 1.00 65.22 471 ASP B O 1
ATOM 10571 N N . ASP B 1 472 ? 151.307 137.176 118.492 1.00 57.25 472 ASP B N 1
ATOM 10572 C CA . ASP B 1 472 ? 150.880 136.942 117.124 1.00 57.94 472 ASP B CA 1
ATOM 10573 C C . ASP B 1 472 ? 149.354 136.932 117.043 1.00 61.99 472 ASP B C 1
ATOM 10574 O O . ASP B 1 472 ? 148.651 137.136 118.035 1.00 66.26 472 ASP B O 1
ATOM 10579 N N . GLU B 1 473 ? 148.833 136.693 115.844 1.00 57.89 473 GLU B N 1
ATOM 10580 C CA . GLU B 1 473 ? 147.398 136.600 115.613 1.00 58.03 473 GLU B CA 1
ATOM 10581 C C . GLU B 1 473 ? 147.013 135.142 115.418 1.00 60.89 473 GLU B C 1
ATOM 10582 O O . GLU B 1 473 ? 147.588 134.451 114.571 1.00 66.51 473 GLU B O 1
ATOM 10588 N N . ILE B 1 474 ? 146.042 134.680 116.196 1.00 44.69 474 ILE B N 1
ATOM 10589 C CA . ILE B 1 474 ? 145.543 133.316 116.096 1.00 40.30 474 ILE B CA 1
ATOM 10590 C C . ILE B 1 474 ? 144.122 133.356 115.555 1.00 41.24 474 ILE B C 1
ATOM 10591 O O . ILE B 1 474 ? 143.410 134.355 115.697 1.00 47.89 474 ILE B O 1
ATOM 10596 N N . LEU B 1 475 ? 143.717 132.253 114.924 1.00 45.83 475 LEU B N 1
ATOM 10597 C CA . LEU B 1 475 ? 142.352 132.071 114.426 1.00 36.02 475 LEU B CA 1
ATOM 10598 C C . LEU B 1 475 ? 141.948 133.179 113.456 1.00 36.43 475 LEU B C 1
ATOM 10599 O O . LEU B 1 475 ? 140.833 133.698 113.510 1.00 42.90 475 LEU B O 1
ATOM 10604 N N . THR B 1 476 ? 142.861 133.546 112.559 1.00 47.89 476 THR B N 1
ATOM 10605 C CA . THR B 1 476 ? 142.553 134.547 111.548 1.00 41.97 476 THR B CA 1
ATOM 10606 C C . THR B 1 476 ? 141.741 133.984 110.390 1.00 43.35 476 THR B C 1
ATOM 10607 O O . THR B 1 476 ? 141.282 134.758 109.544 1.00 54.12 476 THR B O 1
ATOM 10611 N N . HIS B 1 477 ? 141.553 132.671 110.338 1.00 47.24 477 HIS B N 1
ATOM 10612 C CA . HIS B 1 477 ? 140.757 132.069 109.283 1.00 39.46 477 HIS B CA 1
ATOM 10613 C C . HIS B 1 477 ? 139.302 132.519 109.419 1.00 46.04 477 HIS B C 1
ATOM 10614 O O . HIS B 1 477 ? 138.801 132.665 110.538 1.00 48.43 477 HIS B O 1
ATOM 10621 N N . PRO B 1 478 ? 138.606 132.760 108.303 1.00 49.13 478 PRO B N 1
ATOM 10622 C CA . PRO B 1 478 ? 137.280 133.401 108.383 1.00 47.86 478 PRO B CA 1
ATOM 10623 C C . PRO B 1 478 ? 136.249 132.648 109.209 1.00 42.87 478 PRO B C 1
ATOM 10624 O O . PRO B 1 478 ? 135.354 133.287 109.775 1.00 44.36 478 PRO B O 1
ATOM 10628 N N . VAL B 1 479 ? 136.334 131.319 109.297 1.00 40.87 479 VAL B N 1
ATOM 10629 C CA . VAL B 1 479 ? 135.334 130.551 110.033 1.00 35.48 479 VAL B CA 1
ATOM 10630 C C . VAL B 1 479 ? 135.327 130.899 111.517 1.00 36.32 479 VAL B C 1
ATOM 10631 O O . VAL B 1 479 ? 134.313 130.703 112.193 1.00 41.41 479 VAL B O 1
ATOM 10635 N N . PHE B 1 480 ? 136.431 131.423 112.042 1.00 32.46 480 PHE B N 1
ATOM 10636 C CA . PHE B 1 480 ? 136.514 131.811 113.442 1.00 29.38 480 PHE B CA 1
ATOM 10637 C C . PHE B 1 480 ? 136.079 133.248 113.685 1.00 30.13 480 PHE B C 1
ATOM 10638 O O . PHE B 1 480 ? 136.156 133.716 114.823 1.00 36.94 480 PHE B O 1
ATOM 10646 N N . ASN B 1 481 ? 135.619 133.955 112.652 1.00 39.31 481 ASN B N 1
ATOM 10647 C CA . ASN B 1 481 ? 135.328 135.375 112.771 1.00 33.14 481 ASN B CA 1
ATOM 10648 C C . ASN B 1 481 ? 133.956 135.769 112.235 1.00 33.22 481 ASN B C 1
ATOM 10649 O O . ASN B 1 481 ? 133.701 136.965 112.060 1.00 50.77 481 ASN B O 1
ATOM 10654 N N . ARG B 1 482 ? 133.061 134.814 111.975 1.00 35.44 482 ARG B N 1
ATOM 10655 C CA . ARG B 1 482 ? 131.781 135.155 111.368 1.00 33.11 482 ARG B CA 1
ATOM 10656 C C . ARG B 1 482 ? 130.575 134.421 111.939 1.00 31.63 482 ARG B C 1
ATOM 10657 O O . ARG B 1 482 ? 129.477 134.592 111.405 1.00 44.12 482 ARG B O 1
ATOM 10665 N N . TYR B 1 483 ? 130.728 133.618 112.987 1.00 33.14 483 TYR B N 1
ATOM 10666 C CA . TYR B 1 483 ? 129.612 132.870 113.554 1.00 26.06 483 TYR B CA 1
ATOM 10667 C C . TYR B 1 483 ? 129.495 133.128 115.047 1.00 32.48 483 TYR B C 1
ATOM 10668 O O . TYR B 1 483 ? 129.296 132.207 115.843 1.00 47.50 483 TYR B O 1
ATOM 10677 N N . HIS B 1 484 ? 129.617 134.390 115.453 1.00 36.81 484 HIS B N 1
ATOM 10678 C CA . HIS B 1 484 ? 129.527 134.743 116.862 1.00 33.58 484 HIS B CA 1
ATOM 10679 C C . HIS B 1 484 ? 128.106 135.038 117.315 1.00 29.75 484 HIS B C 1
ATOM 10680 O O . HIS B 1 484 ? 127.852 135.070 118.522 1.00 46.60 484 HIS B O 1
ATOM 10687 N N . SER B 1 485 ? 127.180 135.252 116.389 1.00 36.00 485 SER B N 1
ATOM 10688 C CA . SER B 1 485 ? 125.773 135.293 116.750 1.00 24.93 485 SER B CA 1
ATOM 10689 C C . SER B 1 485 ? 125.270 133.883 117.022 1.00 35.14 485 SER B C 1
ATOM 10690 O O . SER B 1 485 ? 125.759 132.907 116.449 1.00 40.94 485 SER B O 1
ATOM 10693 N N . GLU B 1 486 ? 124.293 133.776 117.920 1.00 31.94 486 GLU B N 1
ATOM 10694 C CA . GLU B 1 486 ? 123.695 132.472 118.173 1.00 32.33 486 GLU B CA 1
ATOM 10695 C C . GLU B 1 486 ? 122.942 131.975 116.947 1.00 34.38 486 GLU B C 1
ATOM 10696 O O . GLU B 1 486 ? 122.985 130.784 116.626 1.00 42.09 486 GLU B O 1
ATOM 10702 N N . THR B 1 487 ? 122.256 132.878 116.245 1.00 33.73 487 THR B N 1
ATOM 10703 C CA . THR B 1 487 ? 121.559 132.503 115.020 1.00 36.39 487 THR B CA 1
ATOM 10704 C C . THR B 1 487 ? 122.537 132.016 113.956 1.00 34.97 487 THR B C 1
ATOM 10705 O O . THR B 1 487 ? 122.321 130.975 113.324 1.00 49.24 487 THR B O 1
ATOM 10709 N N . GLU B 1 488 ? 123.627 132.757 113.752 1.00 37.80 488 GLU B N 1
ATOM 10710 C CA . GLU B 1 488 ? 124.606 132.370 112.743 1.00 35.28 488 GLU B CA 1
ATOM 10711 C C . GLU B 1 488 ? 125.310 131.074 113.120 1.00 30.85 488 GLU B C 1
ATOM 10712 O O . GLU B 1 488 ? 125.563 130.229 112.257 1.00 40.93 488 GLU B O 1
ATOM 10718 N N . MET B 1 489 ? 125.639 130.901 114.400 1.00 32.23 489 MET B N 1
ATOM 10719 C CA . MET B 1 489 ? 126.286 129.668 114.836 1.00 36.80 489 MET B CA 1
ATOM 10720 C C . MET B 1 489 ? 125.353 128.472 114.684 1.00 33.53 489 MET B C 1
ATOM 10721 O O . MET B 1 489 ? 125.779 127.392 114.254 1.00 37.57 489 MET B O 1
ATOM 10726 N N . MET B 1 490 ? 124.076 128.651 115.025 1.00 31.87 490 MET B N 1
ATOM 10727 C CA . MET B 1 490 ? 123.089 127.595 114.840 1.00 35.81 490 MET B CA 1
ATOM 10728 C C . MET B 1 490 ? 122.951 127.224 113.369 1.00 27.92 490 MET B C 1
ATOM 10729 O O . MET B 1 490 ? 122.890 126.038 113.023 1.00 33.38 490 MET B O 1
ATOM 10734 N N . ARG B 1 491 ? 122.917 128.224 112.487 1.00 18.56 491 ARG B N 1
ATOM 10735 C CA . ARG B 1 491 ? 122.800 127.936 111.063 1.00 32.27 491 ARG B CA 1
ATOM 10736 C C . ARG B 1 491 ? 124.058 127.278 110.511 1.00 32.54 491 ARG B C 1
ATOM 10737 O O . ARG B 1 491 ? 123.963 126.411 109.640 1.00 32.27 491 ARG B O 1
ATOM 10745 N N . TYR B 1 492 ? 125.236 127.655 111.012 1.00 35.37 492 TYR B N 1
ATOM 10746 C CA . TYR B 1 492 ? 126.467 126.995 110.589 1.00 23.99 492 TYR B CA 1
ATOM 10747 C C . TYR B 1 492 ? 126.488 125.532 111.015 1.00 25.57 492 TYR B C 1
ATOM 10748 O O . TYR B 1 492 ? 126.860 124.653 110.226 1.00 24.97 492 TYR B O 1
ATOM 10757 N N . MET B 1 493 ? 126.096 125.251 112.259 1.00 23.60 493 MET B N 1
ATOM 10758 C CA . MET B 1 493 ? 126.058 123.866 112.717 1.00 26.12 493 MET B CA 1
ATOM 10759 C C . MET B 1 493 ? 125.025 123.060 111.942 1.00 24.94 493 MET B C 1
ATOM 10760 O O . MET B 1 493 ? 125.267 121.900 111.592 1.00 29.69 493 MET B O 1
ATOM 10765 N N . HIS B 1 494 ? 123.873 123.664 111.643 1.00 29.25 494 HIS B N 1
ATOM 10766 C CA . HIS B 1 494 ? 122.867 122.977 110.842 1.00 15.23 494 HIS B CA 1
ATOM 10767 C C . HIS B 1 494 ? 123.368 122.710 109.427 1.00 23.36 494 HIS B C 1
ATOM 10768 O O . HIS B 1 494 ? 123.081 121.657 108.852 1.00 24.56 494 HIS B O 1
ATOM 10775 N N . SER B 1 495 ? 124.101 123.659 108.844 1.00 27.29 495 SER B N 1
ATOM 10776 C CA . SER B 1 495 ? 124.632 123.470 107.499 1.00 20.42 495 SER B CA 1
ATOM 10777 C C . SER B 1 495 ? 125.680 122.364 107.469 1.00 32.98 495 SER B C 1
ATOM 10778 O O . SER B 1 495 ? 125.751 121.596 106.503 1.00 32.52 495 SER B O 1
ATOM 10781 N N . LEU B 1 496 ? 126.513 122.279 108.508 1.00 40.04 496 LEU B N 1
ATOM 10782 C CA . LEU B 1 496 ? 127.446 121.160 108.609 1.00 25.97 496 LEU B CA 1
ATOM 10783 C C . LEU B 1 496 ? 126.706 119.839 108.780 1.00 33.25 496 LEU B C 1
ATOM 10784 O O . LEU B 1 496 ? 127.085 118.826 108.183 1.00 43.87 496 LEU B O 1
ATOM 10789 N N . GLU B 1 497 ? 125.645 119.834 109.587 1.00 34.55 497 GLU B N 1
ATOM 10790 C CA . GLU B 1 497 ? 124.914 118.603 109.862 1.00 23.33 497 GLU B CA 1
ATOM 10791 C C . GLU B 1 497 ? 124.158 118.110 108.632 1.00 32.88 497 GLU B C 1
ATOM 10792 O O . GLU B 1 497 ? 124.038 116.899 108.415 1.00 39.31 497 GLU B O 1
ATOM 10798 N N . ARG B 1 498 ? 123.640 119.032 107.818 1.00 40.26 498 ARG B N 1
ATOM 10799 C CA . ARG B 1 498 ? 122.882 118.660 106.628 1.00 30.88 498 ARG B CA 1
ATOM 10800 C C . ARG B 1 498 ? 123.724 117.913 105.607 1.00 34.75 498 ARG B C 1
ATOM 10801 O O . ARG B 1 498 ? 123.173 117.170 104.789 1.00 50.14 498 ARG B O 1
ATOM 10809 N N . LYS B 1 499 ? 125.041 118.103 105.622 1.00 36.93 499 LYS B N 1
ATOM 10810 C CA . LYS B 1 499 ? 125.904 117.475 104.634 1.00 32.61 499 LYS B CA 1
ATOM 10811 C C . LYS B 1 499 ? 126.118 115.990 104.889 1.00 33.36 499 LYS B C 1
ATOM 10812 O O . LYS B 1 499 ? 126.543 115.275 103.977 1.00 35.94 499 LYS B O 1
ATOM 10818 N N . ASP B 1 500 ? 125.829 115.512 106.092 1.00 38.62 500 ASP B N 1
ATOM 10819 C CA . ASP B 1 500 ? 126.197 114.169 106.506 1.00 37.15 500 ASP B CA 1
ATOM 10820 C C . ASP B 1 500 ? 125.006 113.222 106.477 1.00 39.29 500 ASP B C 1
ATOM 10821 O O . ASP B 1 500 ? 123.846 113.629 106.575 1.00 50.06 500 ASP B O 1
ATOM 10826 N N . LEU B 1 501 ? 125.317 111.940 106.336 1.00 36.27 501 LEU B N 1
ATOM 10827 C CA . LEU B 1 501 ? 124.340 110.861 106.379 1.00 30.40 501 LEU B CA 1
ATOM 10828 C C . LEU B 1 501 ? 124.497 110.152 107.719 1.00 39.15 501 LEU B C 1
ATOM 10829 O O . LEU B 1 501 ? 125.474 109.428 107.933 1.00 46.49 501 LEU B O 1
ATOM 10834 N N . ALA B 1 502 ? 123.544 110.363 108.618 1.00 34.38 502 ALA B N 1
ATOM 10835 C CA . ALA B 1 502 ? 123.589 109.809 109.962 1.00 33.48 502 ALA B CA 1
ATOM 10836 C C . ALA B 1 502 ? 122.525 108.728 110.120 1.00 34.88 502 ALA B C 1
ATOM 10837 O O . ALA B 1 502 ? 121.755 108.437 109.203 1.00 42.95 502 ALA B O 1
ATOM 10839 N N . LEU B 1 503 ? 122.491 108.127 111.311 1.00 39.39 503 LEU B N 1
ATOM 10840 C CA . LEU B 1 503 ? 121.528 107.068 111.587 1.00 42.29 503 LEU B CA 1
ATOM 10841 C C . LEU B 1 503 ? 120.098 107.583 111.673 1.00 39.30 503 LEU B C 1
ATOM 10842 O O . LEU B 1 503 ? 119.162 106.789 111.540 1.00 43.88 503 LEU B O 1
ATOM 10847 N N . ASN B 1 504 ? 119.903 108.882 111.887 1.00 35.27 504 ASN B N 1
ATOM 10848 C CA . ASN B 1 504 ? 118.557 109.440 111.905 1.00 33.95 504 ASN B CA 1
ATOM 10849 C C . ASN B 1 504 ? 117.974 109.609 110.509 1.00 36.61 504 ASN B C 1
ATOM 10850 O O . ASN B 1 504 ? 116.841 110.078 110.380 1.00 30.31 504 ASN B O 1
ATOM 10855 N N . GLN B 1 505 ? 118.714 109.232 109.469 1.00 28.48 505 GLN B N 1
ATOM 10856 C CA . GLN B 1 505 ? 118.212 109.244 108.102 1.00 34.06 505 GLN B CA 1
ATOM 10857 C C . GLN B 1 505 ? 118.169 107.859 107.480 1.00 35.18 505 GLN B C 1
ATOM 10858 O O . GLN B 1 505 ? 117.166 107.500 106.853 1.00 48.11 505 GLN B O 1
ATOM 10864 N N . ALA B 1 506 ? 119.223 107.061 107.638 1.00 33.47 506 ALA B N 1
ATOM 10865 C CA . ALA B 1 506 ? 119.299 105.777 106.958 1.00 36.81 506 ALA B CA 1
ATOM 10866 C C . ALA B 1 506 ? 120.132 104.801 107.774 1.00 35.99 506 ALA B C 1
ATOM 10867 O O . ALA B 1 506 ? 120.867 105.185 108.686 1.00 39.95 506 ALA B O 1
ATOM 10869 N N . MET B 1 507 ? 119.996 103.524 107.430 1.00 43.05 507 MET B N 1
ATOM 10870 C CA . MET B 1 507 ? 120.807 102.477 108.030 1.00 38.52 507 MET B CA 1
ATOM 10871 C C . MET B 1 507 ? 122.258 102.593 107.575 1.00 47.03 507 MET B C 1
ATOM 10872 O O . MET B 1 507 ? 122.551 102.980 106.441 1.00 45.02 507 MET B O 1
ATOM 10877 N N . ILE B 1 508 ? 123.169 102.245 108.477 1.00 46.00 508 ILE B N 1
ATOM 10878 C CA . ILE B 1 508 ? 124.597 102.231 108.182 1.00 42.87 508 ILE B CA 1
ATOM 10879 C C . ILE B 1 508 ? 125.094 100.810 108.424 1.00 44.52 508 ILE B C 1
ATOM 10880 O O . ILE B 1 508 ? 125.629 100.512 109.501 1.00 51.63 508 ILE B O 1
ATOM 10885 N N . PRO B 1 509 ? 124.935 99.904 107.4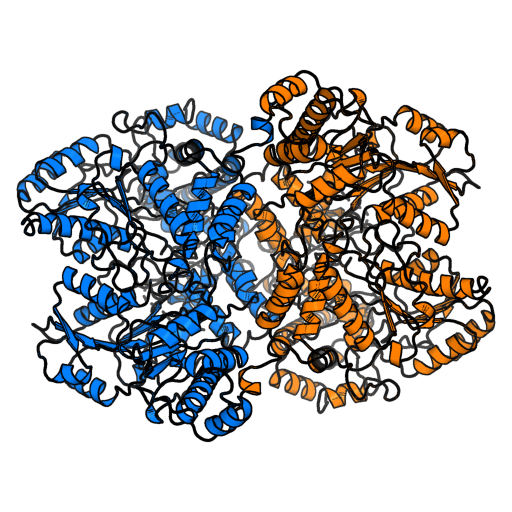56 1.00 53.40 509 PRO B N 1
ATOM 10886 C CA . PRO B 1 509 ? 125.226 98.476 107.676 1.00 51.30 509 PRO B CA 1
ATOM 10887 C C . PRO B 1 509 ? 126.705 98.139 107.513 1.00 52.93 509 PRO B C 1
ATOM 10888 O O . PRO B 1 509 ? 127.105 97.370 106.637 1.00 58.28 509 PRO B O 1
ATOM 10892 N N . LEU B 1 510 ? 127.534 98.717 108.374 1.00 49.47 510 LEU B N 1
ATOM 10893 C CA . LEU B 1 510 ? 128.969 98.483 108.309 1.00 56.11 510 LEU B CA 1
ATOM 10894 C C . LEU B 1 510 ? 129.328 97.190 109.027 1.00 56.00 510 LEU B C 1
ATOM 10895 O O . LEU B 1 510 ? 128.995 97.010 110.201 1.00 56.18 510 LEU B O 1
ATOM 10900 N N . GLY B 1 511 ? 130.014 96.296 108.323 1.00 60.27 511 GLY B N 1
ATOM 10901 C CA . GLY B 1 511 ? 130.540 95.111 108.967 1.00 58.65 511 GLY B CA 1
ATOM 10902 C C . GLY B 1 511 ? 131.643 95.452 109.950 1.00 66.06 511 GLY B C 1
ATOM 10903 O O . GLY B 1 511 ? 132.314 96.477 109.840 1.00 65.10 511 GLY B O 1
ATOM 10904 N N . SER B 1 512 ? 131.816 94.576 110.939 1.00 69.28 512 SER B N 1
ATOM 10905 C CA . SER B 1 512 ? 132.759 94.738 112.043 1.00 66.94 512 SER B CA 1
ATOM 10906 C C . SER B 1 512 ? 132.438 95.944 112.917 1.00 64.70 512 SER B C 1
ATOM 10907 O O . SER B 1 512 ? 133.207 96.265 113.830 1.00 65.54 512 SER B O 1
ATOM 10910 N N . CYS B 1 513 ? 131.325 96.624 112.658 1.00 64.51 513 CYS B N 1
ATOM 10911 C CA . CYS B 1 513 ? 130.866 97.742 113.468 1.00 67.22 513 CYS B CA 1
ATOM 10912 C C . CYS B 1 513 ? 129.389 97.533 113.756 1.00 71.04 513 CYS B C 1
ATOM 10913 O O . CYS B 1 513 ? 128.626 97.179 112.854 1.00 72.20 513 CYS B O 1
ATOM 10916 N N . THR B 1 514 ? 128.986 97.740 115.007 1.00 66.05 514 THR B N 1
ATOM 10917 C CA . THR B 1 514 ? 127.601 97.515 115.412 1.00 66.48 514 THR B CA 1
ATOM 10918 C C . THR B 1 514 ? 126.897 98.866 115.492 1.00 64.31 514 THR B C 1
ATOM 10919 O O . THR B 1 514 ? 126.775 99.481 116.550 1.00 64.82 514 THR B O 1
ATOM 10923 N N . MET B 1 515 ? 126.422 99.328 114.335 1.00 55.25 515 MET B N 1
ATOM 10924 C CA . MET B 1 515 ? 125.694 100.591 114.243 1.00 56.85 515 MET B CA 1
ATOM 10925 C C . MET B 1 515 ? 124.236 100.395 114.665 1.00 53.97 515 MET B C 1
ATOM 10926 O O . MET B 1 515 ? 123.295 100.602 113.902 1.00 56.67 515 MET B O 1
ATOM 10931 N N . LYS B 1 516 ? 124.069 99.983 115.917 1.00 54.18 516 LYS B N 1
ATOM 10932 C CA . LYS B 1 516 ? 122.748 99.754 116.485 1.00 51.33 516 LYS B CA 1
ATOM 10933 C C . LYS B 1 516 ? 122.171 101.082 116.973 1.00 51.07 516 LYS B C 1
ATOM 10934 O O . LYS B 1 516 ? 122.708 102.161 116.708 1.00 53.78 516 LYS B O 1
ATOM 10940 N N . LEU B 1 517 ? 121.062 101.014 117.700 1.00 49.97 517 LEU B N 1
ATOM 10941 C CA . LEU B 1 517 ? 120.370 102.212 118.147 1.00 36.38 517 LEU B CA 1
ATOM 10942 C C . LEU B 1 517 ? 121.073 102.829 119.349 1.00 42.89 517 LEU B C 1
ATOM 10943 O O . LEU B 1 517 ? 121.394 102.136 120.318 1.00 46.85 517 LEU B O 1
ATOM 10948 N N . ASN B 1 518 ? 121.315 104.135 119.279 1.00 48.41 518 ASN B N 1
ATOM 10949 C CA . ASN B 1 518 ? 121.758 104.923 120.427 1.00 48.52 518 ASN B CA 1
ATOM 10950 C C . ASN B 1 518 ? 120.519 105.625 120.970 1.00 42.56 518 ASN B C 1
ATOM 10951 O O . ASN B 1 518 ? 120.207 106.754 120.592 1.00 46.47 518 ASN B O 1
ATOM 10956 N N . ALA B 1 519 ? 119.808 104.940 121.861 1.00 39.56 519 ALA B N 1
ATOM 10957 C CA . ALA B 1 519 ? 118.524 105.430 122.341 1.00 38.43 519 ALA B CA 1
ATOM 10958 C C . ALA B 1 519 ? 118.689 106.728 123.123 1.00 42.81 519 ALA B C 1
ATOM 10959 O O . ALA B 1 519 ? 119.713 106.970 123.767 1.00 48.68 519 ALA B O 1
ATOM 10961 N N . ALA B 1 520 ? 117.659 107.574 123.054 1.00 41.20 520 ALA B N 1
ATOM 10962 C CA . ALA B 1 520 ? 117.692 108.847 123.764 1.00 35.77 520 ALA B CA 1
ATOM 10963 C C . ALA B 1 520 ? 117.733 108.650 125.273 1.00 38.96 520 ALA B C 1
ATOM 10964 O O . ALA B 1 520 ? 118.343 109.455 125.984 1.00 48.91 520 ALA B O 1
ATOM 10966 N N . ALA B 1 521 ? 117.090 107.595 125.780 1.00 35.40 521 ALA B N 1
ATOM 10967 C CA . ALA B 1 521 ? 117.127 107.321 127.212 1.00 38.65 521 ALA B CA 1
ATOM 10968 C C . ALA B 1 521 ? 118.533 106.974 127.684 1.00 41.08 521 ALA B C 1
ATOM 10969 O O . ALA B 1 521 ? 118.908 107.314 128.811 1.00 39.75 521 ALA B O 1
ATOM 10971 N N . GLU B 1 522 ? 119.320 106.296 126.847 1.00 45.88 522 GLU B N 1
ATOM 10972 C CA . GLU B 1 522 ? 120.708 106.017 127.201 1.00 40.78 522 GLU B CA 1
ATOM 10973 C C . GLU B 1 522 ? 121.575 107.264 127.108 1.00 41.00 522 GLU B C 1
ATOM 10974 O O . GLU B 1 522 ? 122.541 107.402 127.865 1.00 46.34 522 GLU B O 1
ATOM 10980 N N . MET B 1 523 ? 121.249 108.176 126.193 1.00 41.39 523 MET B N 1
ATOM 10981 C CA . MET B 1 523 ? 122.022 109.395 125.996 1.00 34.94 523 MET B CA 1
ATOM 10982 C C . MET B 1 523 ? 121.715 110.491 127.006 1.00 39.56 523 MET B C 1
ATOM 10983 O O . MET B 1 523 ? 122.569 111.351 127.235 1.00 48.48 523 MET B O 1
ATOM 10988 N N . ILE B 1 524 ? 120.524 110.491 127.604 1.00 34.90 524 ILE B N 1
ATOM 10989 C CA . ILE B 1 524 ? 120.143 111.588 128.497 1.00 31.63 524 ILE B CA 1
ATOM 10990 C C . ILE B 1 524 ? 121.070 111.718 129.704 1.00 33.70 524 ILE B C 1
ATOM 10991 O O . ILE B 1 524 ? 121.531 112.838 129.980 1.00 44.66 524 ILE B O 1
ATOM 10996 N N . PRO B 1 525 ? 121.389 110.652 130.453 1.00 35.88 525 PRO B N 1
ATOM 10997 C CA . PRO B 1 525 ? 122.186 110.844 131.677 1.00 30.58 525 PRO B CA 1
ATOM 10998 C C . PRO B 1 525 ? 123.608 111.342 131.450 1.00 34.83 525 PRO B C 1
ATOM 10999 O O . PRO B 1 525 ? 124.211 111.853 132.400 1.00 40.46 525 PRO B O 1
ATOM 11003 N N . ILE B 1 526 ? 124.172 111.211 130.246 1.00 34.37 526 ILE B N 1
ATOM 11004 C CA . ILE B 1 526 ? 125.572 111.582 130.064 1.00 37.85 526 ILE B CA 1
ATOM 11005 C C . ILE B 1 526 ? 125.776 113.091 130.078 1.00 43.02 526 ILE B C 1
ATOM 11006 O O . ILE B 1 526 ? 126.910 113.554 130.238 1.00 43.53 526 ILE B O 1
ATOM 11011 N N . THR B 1 527 ? 124.715 113.875 129.911 1.00 41.03 527 THR B N 1
ATOM 11012 C CA . THR B 1 527 ? 124.795 115.321 130.047 1.00 38.51 527 THR B CA 1
ATOM 11013 C C . THR B 1 527 ? 124.289 115.808 131.399 1.00 34.63 527 THR B C 1
ATOM 11014 O O . THR B 1 527 ? 124.211 117.020 131.617 1.00 45.99 527 THR B O 1
ATOM 11018 N N . TRP B 1 528 ? 123.947 114.898 132.305 1.00 34.07 528 TRP B N 1
ATOM 11019 C CA . TRP B 1 528 ? 123.558 115.299 133.647 1.00 36.81 528 TRP B CA 1
ATOM 11020 C C . TRP B 1 528 ? 124.744 115.949 134.355 1.00 38.52 528 TRP B C 1
ATOM 11021 O O . TRP B 1 528 ? 125.871 115.450 134.261 1.00 46.86 528 TRP B O 1
ATOM 11032 N N . PRO B 1 529 ? 124.532 117.056 135.067 1.00 41.96 529 PRO B N 1
ATOM 11033 C CA . PRO B 1 529 ? 125.638 117.657 135.829 1.00 39.93 529 PRO B CA 1
ATOM 11034 C C . PRO B 1 529 ? 126.177 116.754 136.921 1.00 37.59 529 PRO B C 1
ATOM 11035 O O . PRO B 1 529 ? 127.313 116.952 137.359 1.00 36.01 529 PRO B O 1
ATOM 11039 N N . GLU B 1 530 ? 125.395 115.778 137.384 1.00 46.36 530 GLU B N 1
ATOM 11040 C CA . GLU B 1 530 ? 125.879 114.862 138.412 1.00 44.07 530 GLU B CA 1
ATOM 11041 C C . GLU B 1 530 ? 126.937 113.917 137.856 1.00 41.78 530 GLU B C 1
ATOM 11042 O O . GLU B 1 530 ? 127.898 113.575 138.553 1.00 51.91 530 GLU B O 1
ATOM 11048 N N . PHE B 1 531 ? 126.776 113.481 136.608 1.00 30.71 531 PHE B N 1
ATOM 11049 C CA . PHE B 1 531 ? 127.763 112.624 135.963 1.00 26.82 531 PHE B CA 1
ATOM 11050 C C . PHE B 1 531 ? 128.865 113.431 135.290 1.00 31.12 531 PHE B C 1
ATOM 11051 O O . PHE B 1 531 ? 130.047 113.096 135.419 1.00 39.36 531 PHE B O 1
ATOM 11059 N N . ALA B 1 532 ? 128.504 114.490 134.574 1.00 39.27 532 ALA B N 1
ATOM 11060 C CA . ALA B 1 532 ? 129.492 115.445 134.103 1.00 35.58 532 ALA B CA 1
ATOM 11061 C C . ALA B 1 532 ? 129.944 116.318 135.272 1.00 43.94 532 ALA B C 1
ATOM 11062 O O . ALA B 1 532 ? 129.609 116.070 136.432 1.00 57.22 532 ALA B O 1
ATOM 11064 N N . GLU B 1 533 ? 130.742 117.337 134.971 1.00 36.16 533 GLU B N 1
ATOM 11065 C CA . GLU B 1 533 ? 131.137 118.351 135.947 1.00 38.86 533 GLU B CA 1
ATOM 11066 C C . GLU B 1 533 ? 131.826 117.763 137.174 1.00 37.21 533 GLU B C 1
ATOM 11067 O O . GLU B 1 533 ? 131.868 118.404 138.228 1.00 50.87 533 GLU B O 1
ATOM 11073 N N . LEU B 1 534 ? 132.365 116.553 137.077 1.00 31.42 534 LEU B N 1
ATOM 11074 C CA . LEU B 1 534 ? 133.070 115.922 138.183 1.00 32.18 534 LEU B CA 1
ATOM 11075 C C . LEU B 1 534 ? 134.542 115.787 137.826 1.00 27.55 534 LEU B C 1
ATOM 11076 O O . LEU B 1 534 ? 134.879 115.304 136.742 1.00 34.58 534 LEU B O 1
ATOM 11081 N N . HIS B 1 535 ? 135.404 116.237 138.721 1.00 33.41 535 HIS B N 1
ATOM 11082 C CA . HIS B 1 535 ? 136.839 116.110 138.511 1.00 30.57 535 HIS B CA 1
ATOM 11083 C C . HIS B 1 535 ? 137.269 114.665 138.739 1.00 33.19 535 HIS B C 1
ATOM 11084 O O . HIS B 1 535 ? 136.890 114.067 139.749 1.00 37.68 535 HIS B O 1
ATOM 11091 N N . PRO B 1 536 ? 138.048 114.076 137.829 1.00 40.33 536 PRO B N 1
ATOM 11092 C CA . PRO B 1 536 ? 138.473 112.680 138.020 1.00 26.43 536 PRO B CA 1
ATOM 11093 C C . PRO B 1 536 ? 139.268 112.447 139.292 1.00 34.35 536 PRO B C 1
ATOM 11094 O O . PRO B 1 536 ? 139.210 111.346 139.852 1.00 44.91 536 PRO B O 1
ATOM 11098 N N . PHE B 1 537 ? 140.015 113.444 139.763 1.00 33.29 537 PHE B N 1
ATOM 11099 C CA . PHE B 1 537 ? 140.887 113.290 140.918 1.00 33.97 537 PHE B CA 1
ATOM 11100 C C . PHE B 1 537 ? 140.276 113.860 142.192 1.00 38.94 537 PHE B C 1
ATOM 11101 O O . PHE B 1 537 ? 141.001 114.121 143.156 1.00 46.24 537 PHE B O 1
ATOM 11109 N N . CYS B 1 538 ? 138.962 114.059 142.214 1.00 37.13 538 CYS B N 1
ATOM 11110 C CA . CYS B 1 538 ? 138.283 114.467 143.428 1.00 45.96 538 CYS B CA 1
ATOM 11111 C C . CYS B 1 538 ? 138.345 113.345 144.464 1.00 47.55 538 CYS B C 1
ATOM 11112 O O . CYS B 1 538 ? 138.539 112.178 144.114 1.00 50.22 538 CYS B O 1
ATOM 11115 N N . PRO B 1 539 ? 138.214 113.676 145.747 1.00 45.82 539 PRO B N 1
ATOM 11116 C CA . PRO B 1 539 ? 138.170 112.635 146.782 1.00 49.86 539 PRO B CA 1
ATOM 11117 C C . PRO B 1 539 ? 137.051 111.647 146.508 1.00 48.50 539 PRO B C 1
ATOM 11118 O O . PRO B 1 539 ? 135.923 112.048 146.185 1.00 48.91 539 PRO B O 1
ATOM 11122 N N . PRO B 1 540 ? 137.327 110.346 146.625 1.00 52.98 540 PRO B N 1
ATOM 11123 C CA . PRO B 1 540 ? 136.348 109.340 146.179 1.00 48.54 540 PRO B CA 1
ATOM 11124 C C . PRO B 1 540 ? 135.036 109.357 146.946 1.00 51.92 540 PRO B C 1
ATOM 11125 O O . PRO B 1 540 ? 134.031 108.863 146.422 1.00 53.67 540 PRO B O 1
ATOM 11129 N N . GLU B 1 541 ? 135.006 109.904 148.162 1.00 44.36 541 GLU B N 1
ATOM 11130 C CA . GLU B 1 541 ? 133.759 109.970 148.916 1.00 42.77 541 GLU B CA 1
ATOM 11131 C C . GLU B 1 541 ? 132.722 110.860 148.244 1.00 44.97 541 GLU B C 1
ATOM 11132 O O . GLU B 1 541 ? 131.524 110.695 148.496 1.00 53.63 541 GLU B O 1
ATOM 11138 N N . GLN B 1 542 ? 133.150 111.797 147.405 1.00 38.73 542 GLN B N 1
ATOM 11139 C CA . GLN B 1 542 ? 132.237 112.642 146.649 1.00 40.54 542 GLN B CA 1
ATOM 11140 C C . GLN B 1 542 ? 131.802 112.011 145.335 1.00 35.99 542 GLN B C 1
ATOM 11141 O O . GLN B 1 542 ? 131.006 112.612 144.609 1.00 36.62 542 GLN B O 1
ATOM 11147 N N . ALA B 1 543 ? 132.303 110.822 145.015 1.00 44.94 543 ALA B N 1
ATOM 11148 C CA . ALA B 1 543 ? 131.947 110.097 143.804 1.00 40.96 543 ALA B CA 1
ATOM 11149 C C . ALA B 1 543 ? 131.351 108.737 144.142 1.00 35.26 543 ALA B C 1
ATOM 11150 O O . ALA B 1 543 ? 131.676 107.724 143.523 1.00 45.32 543 ALA B O 1
ATOM 11152 N N . GLU B 1 544 ? 130.466 108.702 145.141 1.00 44.33 544 GLU B N 1
ATOM 11153 C CA . GLU B 1 544 ? 129.849 107.442 145.545 1.00 41.60 544 GLU B CA 1
ATOM 11154 C C . GLU B 1 544 ? 128.828 106.955 144.526 1.00 43.94 544 GLU B C 1
ATOM 11155 O O . GLU B 1 544 ? 128.664 105.743 144.349 1.00 52.87 544 GLU B O 1
ATOM 11161 N N . GLY B 1 545 ? 128.128 107.872 143.857 1.00 35.05 545 GLY B N 1
ATOM 11162 C CA . GLY B 1 545 ? 127.214 107.462 142.805 1.00 29.64 545 GLY B CA 1
ATOM 11163 C C . GLY B 1 545 ? 127.931 106.815 141.637 1.00 43.45 545 GLY B C 1
ATOM 11164 O O . GLY B 1 545 ? 127.484 105.793 141.108 1.00 53.88 545 GLY B O 1
ATOM 11165 N N . TYR B 1 546 ? 129.059 107.397 141.226 1.00 42.74 546 TYR B N 1
ATOM 11166 C CA . TYR B 1 546 ? 129.876 106.781 140.189 1.00 28.66 546 TYR B CA 1
ATOM 11167 C C . TYR B 1 546 ? 130.358 105.406 140.621 1.00 36.16 546 TYR B C 1
ATOM 11168 O O . TYR B 1 546 ? 130.350 104.463 139.826 1.00 46.58 546 TYR B O 1
ATOM 11177 N N . GLN B 1 547 ? 130.791 105.275 141.876 1.00 36.17 547 GLN B N 1
ATOM 11178 C CA . GLN B 1 547 ? 131.260 103.984 142.366 1.00 38.81 547 GLN B CA 1
ATOM 11179 C C . GLN B 1 547 ? 130.152 102.942 142.323 1.00 44.45 547 GLN B C 1
ATOM 11180 O O . GLN B 1 547 ? 130.371 101.812 141.875 1.00 53.01 547 GLN B O 1
ATOM 11186 N N . GLN B 1 548 ? 128.950 103.309 142.771 1.00 43.87 548 GLN B N 1
ATOM 11187 C CA . GLN B 1 548 ? 127.832 102.374 142.748 1.00 36.88 548 GLN B CA 1
ATOM 11188 C C . GLN B 1 548 ? 127.492 101.962 141.321 1.00 42.52 548 GLN B C 1
ATOM 11189 O O . GLN B 1 548 ? 127.308 100.772 141.030 1.00 51.08 548 GLN B O 1
ATOM 11195 N N . MET B 1 549 ? 127.426 102.937 140.410 1.00 40.20 549 MET B N 1
ATOM 11196 C CA . MET B 1 549 ? 127.072 102.641 139.026 1.00 38.07 549 MET B CA 1
ATOM 11197 C C . MET B 1 549 ? 128.122 101.758 138.359 1.00 43.73 549 MET B C 1
ATOM 11198 O O . MET B 1 549 ? 127.782 100.801 137.653 1.00 49.86 549 MET B O 1
ATOM 11203 N N . ILE B 1 550 ? 129.403 102.056 138.580 1.00 44.82 550 ILE B N 1
ATOM 11204 C CA . ILE B 1 550 ? 130.469 101.284 137.953 1.00 42.07 550 ILE B CA 1
ATOM 11205 C C . ILE B 1 550 ? 130.533 99.878 138.538 1.00 40.43 550 ILE B C 1
ATOM 11206 O O . ILE B 1 550 ? 130.799 98.910 137.820 1.00 48.80 550 ILE B O 1
ATOM 11211 N N . ALA B 1 551 ? 130.285 99.735 139.842 1.00 41.45 551 ALA B N 1
ATOM 11212 C CA . ALA B 1 551 ? 130.244 98.403 140.434 1.00 38.61 551 ALA B CA 1
ATOM 11213 C C . ALA B 1 551 ? 129.096 97.578 139.860 1.00 43.69 551 ALA B C 1
ATOM 11214 O O . ALA B 1 551 ? 129.270 96.392 139.546 1.00 41.23 551 ALA B O 1
ATOM 11216 N N . GLN B 1 552 ? 127.917 98.190 139.708 1.00 36.11 552 GLN B N 1
ATOM 11217 C CA . GLN B 1 552 ? 126.796 97.478 139.103 1.00 34.88 552 GLN B CA 1
ATOM 11218 C C . GLN B 1 552 ? 127.116 97.063 137.675 1.00 31.99 552 GLN B C 1
ATOM 11219 O O . GLN B 1 552 ? 126.835 95.928 137.270 1.00 37.14 552 GLN B O 1
ATOM 11225 N N . LEU B 1 553 ? 127.707 97.974 136.898 1.00 43.12 553 LEU B N 1
ATOM 11226 C CA . LEU B 1 553 ? 128.059 97.661 135.519 1.00 33.81 553 LEU B CA 1
ATOM 11227 C C . LEU B 1 553 ? 129.087 96.538 135.449 1.00 37.02 553 LEU B C 1
ATOM 11228 O O . LEU B 1 553 ? 128.988 95.653 134.596 1.00 46.93 553 LEU B O 1
ATOM 11233 N N . ALA B 1 554 ? 130.081 96.559 136.338 1.00 41.70 554 ALA B N 1
ATOM 11234 C CA . ALA B 1 554 ? 131.097 95.511 136.348 1.00 40.35 554 ALA B CA 1
ATOM 11235 C C . ALA B 1 554 ? 130.499 94.158 136.706 1.00 41.97 554 ALA B C 1
ATOM 11236 O O . ALA B 1 554 ? 130.864 93.138 136.113 1.00 42.81 554 ALA B O 1
ATOM 11238 N N . ASP B 1 555 ? 129.586 94.124 137.681 1.00 47.26 555 ASP B N 1
ATOM 11239 C CA . ASP B 1 555 ? 128.922 92.866 138.011 1.00 41.89 555 ASP B CA 1
ATOM 11240 C C . ASP B 1 555 ? 128.096 92.353 136.835 1.00 46.83 555 ASP B C 1
ATOM 11241 O O . ASP B 1 555 ? 128.134 91.158 136.507 1.00 49.19 555 ASP B O 1
ATOM 11246 N N . TRP B 1 556 ? 127.360 93.250 136.173 1.00 41.79 556 TRP B N 1
ATOM 11247 C CA . TRP B 1 556 ? 126.594 92.853 134.998 1.00 32.62 556 TRP B CA 1
ATOM 11248 C C . TRP B 1 556 ? 127.503 92.293 133.913 1.00 42.29 556 TRP B C 1
ATOM 11249 O O . TRP B 1 556 ? 127.182 91.277 133.286 1.00 50.61 556 TRP B O 1
ATOM 11260 N N . LEU B 1 557 ? 128.643 92.943 133.678 1.00 42.50 557 LEU B N 1
ATOM 11261 C CA . LEU B 1 557 ? 129.527 92.521 132.599 1.00 37.26 557 LEU B CA 1
ATOM 11262 C C . LEU B 1 557 ? 130.218 91.202 132.922 1.00 41.37 557 LEU B C 1
ATOM 11263 O O . LEU B 1 557 ? 130.429 90.379 132.026 1.00 52.84 557 LEU B O 1
ATOM 11268 N N . VAL B 1 558 ? 130.591 90.978 134.187 1.00 43.98 558 VAL B N 1
ATOM 11269 C CA . VAL B 1 558 ? 131.174 89.681 134.521 1.00 49.77 558 VAL B CA 1
ATOM 11270 C C . VAL B 1 558 ? 130.130 88.582 134.390 1.00 45.47 558 VAL B C 1
ATOM 11271 O O . VAL B 1 558 ? 130.460 87.453 134.010 1.00 53.46 558 VAL B O 1
ATOM 11275 N N . LYS B 1 559 ? 128.864 88.873 134.703 1.00 42.81 559 LYS B N 1
ATOM 11276 C CA . LYS B 1 559 ? 127.826 87.877 134.451 1.00 47.77 559 LYS B CA 1
ATOM 11277 C C . LYS B 1 559 ? 127.667 87.608 132.958 1.00 45.60 559 LYS B C 1
ATOM 11278 O O . LYS B 1 559 ? 127.570 86.450 132.538 1.00 43.40 559 LYS B O 1
ATOM 11284 N N . LEU B 1 560 ? 127.664 88.664 132.144 1.00 42.63 560 LEU B N 1
ATOM 11285 C CA . LEU B 1 560 ? 127.375 88.516 130.720 1.00 46.04 560 LEU B CA 1
ATOM 11286 C C . LEU B 1 560 ? 128.509 87.824 129.976 1.00 47.49 560 LEU B C 1
ATOM 11287 O O . LEU B 1 560 ? 128.262 87.008 129.081 1.00 53.28 560 LEU B O 1
ATOM 11292 N N . THR B 1 561 ? 129.753 88.142 130.315 1.00 52.48 561 THR B N 1
ATOM 11293 C CA . THR B 1 561 ? 130.905 87.638 129.582 1.00 47.11 561 THR B CA 1
ATOM 11294 C C . THR B 1 561 ? 131.456 86.335 130.145 1.00 48.70 561 THR B C 1
ATOM 11295 O O . THR B 1 561 ? 132.389 85.775 129.564 1.00 55.89 561 THR B O 1
ATOM 11299 N N . GLY B 1 562 ? 130.906 85.840 131.250 1.00 48.36 562 GLY B N 1
ATOM 11300 C CA . GLY B 1 562 ? 131.395 84.611 131.837 1.00 44.35 562 GLY B CA 1
ATOM 11301 C C . GLY B 1 562 ? 132.722 84.723 132.549 1.00 56.13 562 GLY B C 1
ATOM 11302 O O . GLY B 1 562 ? 133.323 83.695 132.870 1.00 60.65 562 GLY B O 1
ATOM 11303 N N . TYR B 1 563 ? 133.200 85.935 132.807 1.00 57.01 563 TYR B N 1
ATOM 11304 C CA . TYR B 1 563 ? 134.494 86.159 133.426 1.00 52.02 563 TYR B CA 1
ATOM 11305 C C . TYR B 1 563 ? 134.330 86.370 134.930 1.00 55.99 563 TYR B C 1
ATOM 11306 O O . TYR B 1 563 ? 133.248 86.190 135.494 1.00 62.33 563 TYR B O 1
ATOM 11315 N N . ASP B 1 564 ? 135.422 86.756 135.592 1.00 59.03 564 ASP B N 1
ATOM 11316 C CA . ASP B 1 564 ? 135.426 86.958 137.032 1.00 52.96 564 ASP B CA 1
ATOM 11317 C C . ASP B 1 564 ? 135.637 88.404 137.455 1.00 57.36 564 ASP B C 1
ATOM 11318 O O . ASP B 1 564 ? 135.242 88.762 138.568 1.00 60.94 564 ASP B O 1
ATOM 11323 N N . ALA B 1 565 ? 136.242 89.236 136.611 1.00 55.45 565 ALA B N 1
ATOM 11324 C CA . ALA B 1 565 ? 136.483 90.629 136.956 1.00 53.95 565 ALA B CA 1
ATOM 11325 C C . ALA B 1 565 ? 136.501 91.466 135.686 1.00 53.68 565 ALA B C 1
ATOM 11326 O O . ALA B 1 565 ? 136.726 90.956 134.587 1.00 62.49 565 ALA B O 1
ATOM 11328 N N . VAL B 1 566 ? 136.262 92.765 135.851 1.00 50.08 566 VAL B N 1
ATOM 11329 C CA . VAL B 1 566 ? 136.204 93.705 134.737 1.00 52.57 566 VAL B CA 1
ATOM 11330 C C . VAL B 1 566 ? 136.908 94.995 135.142 1.00 55.11 566 VAL B C 1
ATOM 11331 O O . VAL B 1 566 ? 136.733 95.485 136.262 1.00 62.35 566 VAL B O 1
ATOM 11335 N N . CYS B 1 567 ? 137.713 95.538 134.230 1.00 59.34 567 CYS B N 1
ATOM 11336 C CA . CYS B 1 567 ? 138.386 96.817 134.414 1.00 58.65 567 CYS B CA 1
ATOM 11337 C C . CYS B 1 567 ? 137.915 97.785 133.338 1.00 58.88 567 CYS B C 1
ATOM 11338 O O . CYS B 1 567 ? 137.958 97.458 132.149 1.00 63.90 567 CYS B O 1
ATOM 11341 N N . MET B 1 568 ? 137.475 98.974 133.752 1.00 58.38 568 MET B N 1
ATOM 11342 C CA . MET B 1 568 ? 136.890 99.958 132.846 1.00 57.51 568 MET B CA 1
ATOM 11343 C C . MET B 1 568 ? 137.874 101.006 132.341 1.00 57.81 568 MET B C 1
ATOM 11344 O O . MET B 1 568 ? 137.463 101.901 131.598 1.00 60.30 568 MET B O 1
ATOM 11349 N N . GLN B 1 569 ? 139.147 100.929 132.723 1.00 57.60 569 GLN B N 1
ATOM 11350 C CA . GLN B 1 569 ? 140.089 101.991 132.368 1.00 55.30 569 GLN B CA 1
ATOM 11351 C C . GLN B 1 569 ? 140.270 102.188 130.865 1.00 60.14 569 GLN B C 1
ATOM 11352 O O . GLN B 1 569 ? 140.239 103.348 130.419 1.00 61.63 569 GLN B O 1
ATOM 11358 N N . PRO B 1 570 ? 140.477 101.152 130.041 1.00 63.89 570 PRO B N 1
ATOM 11359 C CA . PRO B 1 570 ? 140.774 101.402 128.623 1.00 58.13 570 PRO B CA 1
ATOM 11360 C C . PRO B 1 570 ? 139.659 102.171 127.928 1.00 61.61 570 PRO B C 1
ATOM 11361 O O . PRO B 1 570 ? 138.473 101.888 128.110 1.00 59.71 570 PRO B O 1
ATOM 11365 N N . ASN B 1 571 ? 140.056 103.147 127.110 1.00 63.40 571 ASN B N 1
ATOM 11366 C CA . ASN B 1 571 ? 139.121 104.048 126.449 1.00 62.96 571 ASN B CA 1
ATOM 11367 C C . ASN B 1 571 ? 139.070 103.833 124.940 1.00 61.24 571 ASN B C 1
ATOM 11368 O O . ASN B 1 571 ? 138.624 104.721 124.206 1.00 60.11 571 ASN B O 1
ATOM 11373 N N . SER B 1 572 ? 139.525 102.677 124.464 1.00 58.97 572 SER B N 1
ATOM 11374 C CA . SER B 1 572 ? 139.388 102.301 123.064 1.00 60.72 572 SER B CA 1
ATOM 11375 C C . SER B 1 572 ? 139.566 100.794 122.957 1.00 59.16 572 SER B C 1
ATOM 11376 O O . SER B 1 572 ? 140.107 100.150 123.859 1.00 57.32 572 SER B O 1
ATOM 11379 N N . GLY B 1 573 ? 139.097 100.239 121.838 1.00 62.53 573 GLY B N 1
ATOM 11380 C CA . GLY B 1 573 ? 139.245 98.809 121.616 1.00 63.30 573 GLY B CA 1
ATOM 11381 C C . GLY B 1 573 ? 140.696 98.377 121.535 1.00 64.67 573 GLY B C 1
ATOM 11382 O O . GLY B 1 573 ? 141.080 97.345 122.092 1.00 64.41 573 GLY B O 1
ATOM 11383 N N . ALA B 1 574 ? 141.522 99.159 120.835 1.00 60.58 574 ALA B N 1
ATOM 11384 C CA . ALA B 1 574 ? 142.954 98.885 120.813 1.00 59.96 574 ALA B CA 1
ATOM 11385 C C . ALA B 1 574 ? 143.555 99.024 122.204 1.00 60.20 574 ALA B C 1
ATOM 11386 O O . ALA B 1 574 ? 144.426 98.237 122.595 1.00 61.98 574 ALA B O 1
ATOM 11388 N N . GLN B 1 575 ? 143.096 100.018 122.968 1.00 59.19 575 GLN B N 1
ATOM 11389 C CA . GLN B 1 575 ? 143.536 100.159 124.352 1.00 56.81 575 GLN B CA 1
ATOM 11390 C C . GLN B 1 575 ? 143.120 98.956 125.187 1.00 57.39 575 GLN B C 1
ATOM 11391 O O . GLN B 1 575 ? 143.880 98.497 126.045 1.00 60.44 575 GLN B O 1
ATOM 11397 N N . GLY B 1 576 ? 141.913 98.436 124.957 1.00 60.78 576 GLY B N 1
ATOM 11398 C CA . GLY B 1 576 ? 141.487 97.244 125.672 1.00 60.79 576 GLY B CA 1
ATOM 11399 C C . GLY B 1 576 ? 142.325 96.026 125.336 1.00 58.15 576 GLY B C 1
ATOM 11400 O O . GLY B 1 576 ? 142.693 95.251 126.224 1.00 59.77 576 GLY B O 1
ATOM 11401 N N . GLU B 1 577 ? 142.636 95.835 124.051 1.00 63.18 577 GLU B N 1
ATOM 11402 C CA . GLU B 1 577 ? 143.513 94.736 123.661 1.00 62.82 577 GLU B CA 1
ATOM 11403 C C . GLU B 1 577 ? 144.888 94.883 124.297 1.00 62.79 577 GLU B C 1
ATOM 11404 O O . GLU B 1 577 ? 145.465 93.904 124.789 1.00 61.22 577 GLU B O 1
ATOM 11410 N N . TYR B 1 578 ? 145.420 96.107 124.308 1.00 58.38 578 TYR B N 1
ATOM 11411 C CA . TYR B 1 578 ? 146.718 96.357 124.923 1.00 57.81 578 TYR B CA 1
ATOM 11412 C C . TYR B 1 578 ? 146.685 96.069 126.420 1.00 60.41 578 TYR B C 1
ATOM 11413 O O . TYR B 1 578 ? 147.625 95.484 126.966 1.00 62.89 578 TYR B O 1
ATOM 11422 N N . ALA B 1 579 ? 145.603 96.460 127.098 1.00 58.95 579 ALA B N 1
ATOM 11423 C CA . ALA B 1 579 ? 145.480 96.201 128.530 1.00 60.86 579 ALA B CA 1
ATOM 11424 C C . ALA B 1 579 ? 145.374 94.709 128.825 1.00 61.42 579 ALA B C 1
ATOM 11425 O O . ALA B 1 579 ? 145.988 94.214 129.778 1.00 62.01 579 ALA B O 1
ATOM 11427 N N . GLY B 1 580 ? 144.594 93.975 128.028 1.00 61.23 580 GLY B N 1
ATOM 11428 C CA . GLY B 1 580 ? 144.510 92.535 128.219 1.00 61.33 580 GLY B CA 1
ATOM 11429 C C . GLY B 1 580 ? 145.838 91.837 127.990 1.00 62.82 580 GLY B C 1
ATOM 11430 O O . GLY B 1 580 ? 146.212 90.924 128.735 1.00 62.45 580 GLY B O 1
ATOM 11431 N N . LEU B 1 581 ? 146.573 92.260 126.957 1.00 62.60 581 LEU B N 1
ATOM 11432 C CA . LEU B 1 581 ? 147.895 91.694 126.716 1.00 61.94 581 LEU B CA 1
ATOM 11433 C C . LEU B 1 581 ? 148.860 92.046 127.841 1.00 61.19 581 LEU B C 1
ATOM 11434 O O . LEU B 1 581 ? 149.718 91.234 128.205 1.00 61.84 581 LEU B O 1
ATOM 11439 N N . LEU B 1 582 ? 148.733 93.250 128.407 1.00 65.80 582 LEU B N 1
ATOM 11440 C CA . LEU B 1 582 ? 149.533 93.613 129.573 1.00 65.42 582 LEU B CA 1
ATOM 11441 C C . LEU B 1 582 ? 149.218 92.714 130.758 1.00 63.73 582 LEU B C 1
ATOM 11442 O O . LEU B 1 582 ? 150.119 92.321 131.504 1.00 67.21 582 LEU B O 1
ATOM 11447 N N . ALA B 1 583 ? 147.936 92.409 130.965 1.00 65.95 583 ALA B N 1
ATOM 11448 C CA . ALA B 1 583 ? 147.562 91.497 132.041 1.00 66.81 583 ALA B CA 1
ATOM 11449 C C . ALA B 1 583 ? 148.176 90.120 131.827 1.00 61.59 583 ALA B C 1
ATOM 11450 O O . ALA B 1 583 ? 148.702 89.512 132.767 1.00 60.00 583 ALA B O 1
ATOM 11452 N N . ILE B 1 584 ? 148.138 89.624 130.588 1.00 66.73 584 ILE B N 1
ATOM 11453 C CA . ILE B 1 584 ? 148.752 88.332 130.277 1.00 68.20 584 ILE B CA 1
ATOM 11454 C C . ILE B 1 584 ? 150.251 88.369 130.564 1.00 71.19 584 ILE B C 1
ATOM 11455 O O . ILE B 1 584 ? 150.813 87.446 131.169 1.00 68.58 584 ILE B O 1
ATOM 11460 N N . ARG B 1 585 ? 150.920 89.440 130.130 1.00 68.99 585 ARG B N 1
ATOM 11461 C CA . ARG B 1 585 ? 152.364 89.549 130.313 1.00 71.79 585 ARG B CA 1
ATOM 11462 C C . ARG B 1 585 ? 152.737 89.643 131.788 1.00 73.81 585 ARG B C 1
ATOM 11463 O O . ARG B 1 585 ? 153.710 89.019 132.228 1.00 74.80 585 ARG B O 1
ATOM 11471 N N . HIS B 1 586 ? 151.978 90.415 132.568 1.00 73.29 586 HIS B N 1
ATOM 11472 C CA . HIS B 1 586 ? 152.259 90.536 133.994 1.00 69.61 586 HIS B CA 1
ATOM 11473 C C . HIS B 1 586 ? 151.994 89.226 134.722 1.00 71.23 586 HIS B C 1
ATOM 11474 O O . HIS B 1 586 ? 152.721 88.874 135.657 1.00 72.85 586 HIS B O 1
ATOM 11481 N N . TYR B 1 587 ? 150.955 88.492 134.314 1.00 72.32 587 TYR B N 1
ATOM 11482 C CA . TYR B 1 587 ? 150.724 87.171 134.887 1.00 70.75 587 TYR B CA 1
ATOM 11483 C C . TYR B 1 587 ? 151.885 86.234 134.588 1.00 74.49 587 TYR B C 1
ATOM 11484 O O . TYR B 1 587 ? 152.339 85.497 135.469 1.00 72.63 587 TYR B O 1
ATOM 11493 N N . HIS B 1 588 ? 152.381 86.249 133.348 1.00 76.61 588 HIS B N 1
ATOM 11494 C CA . HIS B 1 588 ? 153.513 85.393 133.003 1.00 75.52 588 HIS B CA 1
ATOM 11495 C C . HIS B 1 588 ? 154.758 85.784 133.790 1.00 78.48 588 HIS B C 1
ATOM 11496 O O . HIS B 1 588 ? 155.519 84.917 134.236 1.00 80.02 588 HIS B O 1
ATOM 11503 N N . GLU B 1 589 ? 154.981 87.087 133.977 1.00 81.42 589 GLU B N 1
ATOM 11504 C CA . GLU B 1 589 ? 156.147 87.536 134.731 1.00 82.02 589 GLU B CA 1
ATOM 11505 C C . GLU B 1 589 ? 156.020 87.224 136.217 1.00 81.78 589 GLU B C 1
ATOM 11506 O O . GLU B 1 589 ? 157.036 87.035 136.895 1.00 84.00 589 GLU B O 1
ATOM 11512 N N . SER B 1 590 ? 154.794 87.169 136.742 1.00 84.71 590 SER B N 1
ATOM 11513 C CA . SER B 1 590 ? 154.598 86.891 138.160 1.00 84.26 590 SER B CA 1
ATOM 11514 C C . SER B 1 590 ? 154.911 85.445 138.525 1.00 84.93 590 SER B C 1
ATOM 11515 O O . SER B 1 590 ? 155.091 85.145 139.709 1.00 86.26 590 SER B O 1
ATOM 11518 N N . ARG B 1 591 ? 154.976 84.545 137.542 1.00 86.73 591 ARG B N 1
ATOM 11519 C CA . ARG B 1 591 ? 155.308 83.145 137.774 1.00 85.62 591 ARG B CA 1
ATOM 11520 C C . ARG B 1 591 ? 156.709 82.798 137.283 1.00 86.58 591 ARG B C 1
ATOM 11521 O O . ARG B 1 591 ? 156.995 81.626 137.017 1.00 86.69 591 ARG B O 1
ATOM 11529 N N . ASN B 1 592 ? 157.586 83.798 137.161 1.00 87.85 592 ASN B N 1
ATOM 11530 C CA . ASN B 1 592 ? 158.947 83.612 136.654 1.00 89.80 592 ASN B CA 1
ATOM 11531 C C . ASN B 1 592 ? 158.940 82.990 135.259 1.00 91.23 592 ASN B C 1
ATOM 11532 O O . ASN B 1 592 ? 159.789 82.162 134.922 1.00 90.95 592 ASN B O 1
ATOM 11537 N N . GLU B 1 593 ? 157.975 83.395 134.439 1.00 85.24 593 GLU B N 1
ATOM 11538 C CA . GLU B 1 593 ? 157.830 82.903 133.075 1.00 83.17 593 GLU B CA 1
ATOM 11539 C C . GLU B 1 593 ? 157.795 84.061 132.090 1.00 84.43 593 GLU B C 1
ATOM 11540 O O . GLU B 1 593 ? 156.975 84.096 131.168 1.00 84.02 593 GLU B O 1
ATOM 11546 N N . GLY B 1 594 ? 158.694 85.031 132.271 1.00 84.24 594 GLY B N 1
ATOM 11547 C CA . GLY B 1 594 ? 158.726 86.189 131.397 1.00 84.07 594 GLY B CA 1
ATOM 11548 C C . GLY B 1 594 ? 159.225 85.898 129.998 1.00 84.50 594 GLY B C 1
ATOM 11549 O O . GLY B 1 594 ? 158.998 86.707 129.092 1.00 84.01 594 GLY B O 1
ATOM 11550 N N . HIS B 1 595 ? 159.899 84.763 129.798 1.00 84.28 595 HIS B N 1
ATOM 11551 C CA . HIS B 1 595 ? 160.404 84.424 128.473 1.00 82.44 595 HIS B CA 1
ATOM 11552 C C . HIS B 1 595 ? 159.286 84.126 127.484 1.00 82.64 595 HIS B C 1
ATOM 11553 O O . HIS B 1 595 ? 159.524 84.165 126.273 1.00 87.41 595 HIS B O 1
ATOM 11560 N N . ARG B 1 596 ? 158.084 83.822 127.966 1.00 77.25 596 ARG B N 1
ATOM 11561 C CA . ARG B 1 596 ? 156.940 83.632 127.082 1.00 79.79 596 ARG B CA 1
ATOM 11562 C C . ARG B 1 596 ? 156.586 84.965 126.436 1.00 78.09 596 ARG B C 1
ATOM 11563 O O . ARG B 1 596 ? 156.089 85.875 127.106 1.00 79.24 596 ARG B O 1
ATOM 11571 N N . ASP B 1 597 ? 156.854 85.088 125.135 1.00 76.61 597 ASP B N 1
ATOM 11572 C CA . ASP B 1 597 ? 156.555 86.319 124.416 1.00 79.22 597 ASP B CA 1
ATOM 11573 C C . ASP B 1 597 ? 155.957 86.061 123.039 1.00 78.48 597 ASP B C 1
ATOM 11574 O O . ASP B 1 597 ? 155.769 87.016 122.275 1.00 77.49 597 ASP B O 1
ATOM 11579 N N . ILE B 1 598 ? 155.650 84.814 122.699 1.00 76.79 598 ILE B N 1
ATOM 11580 C CA . ILE B 1 598 ? 155.121 84.470 121.386 1.00 78.26 598 ILE B CA 1
ATOM 11581 C C . ILE B 1 598 ? 153.603 84.578 121.433 1.00 77.57 598 ILE B C 1
ATOM 11582 O O . ILE B 1 598 ? 152.950 83.935 122.261 1.00 79.40 598 ILE B O 1
ATOM 11587 N N . CYS B 1 599 ? 153.042 85.393 120.545 1.00 73.23 599 CYS B N 1
ATOM 11588 C CA . CYS B 1 599 ? 151.603 85.615 120.465 1.00 72.70 599 CYS B CA 1
ATOM 11589 C C . CYS B 1 599 ? 151.105 85.075 119.131 1.00 73.81 599 CYS B C 1
ATOM 11590 O O . CYS B 1 599 ? 151.354 85.675 118.080 1.00 75.89 599 CYS B O 1
ATOM 11593 N N . LEU B 1 600 ? 150.402 83.948 119.175 1.00 74.14 600 LEU B N 1
ATOM 11594 C CA . LEU B 1 600 ? 149.850 83.366 117.959 1.00 74.75 600 LEU B CA 1
ATOM 11595 C C . LEU B 1 600 ? 148.649 84.178 117.492 1.00 73.90 600 LEU B C 1
ATOM 11596 O O . LEU B 1 600 ? 147.757 84.499 118.281 1.00 76.12 600 LEU B O 1
ATOM 11601 N N . ILE B 1 601 ? 148.636 84.525 116.210 1.00 72.96 601 ILE B N 1
ATOM 11602 C CA . ILE B 1 601 ? 147.547 85.306 115.632 1.00 74.34 601 ILE B CA 1
ATOM 11603 C C . ILE B 1 601 ? 147.088 84.622 114.350 1.00 76.87 601 ILE B C 1
ATOM 11604 O O . ILE B 1 601 ? 147.918 84.322 113.481 1.00 78.55 601 ILE B O 1
ATOM 11609 N N . PRO B 1 602 ? 145.794 84.344 114.192 1.00 82.62 602 PRO B N 1
ATOM 11610 C CA . PRO B 1 602 ? 145.320 83.749 112.939 1.00 82.47 602 PRO B CA 1
ATOM 11611 C C . PRO B 1 602 ? 145.521 84.695 111.766 1.00 82.10 602 PRO B C 1
ATOM 11612 O O . PRO B 1 602 ? 145.495 85.919 111.911 1.00 81.07 602 PRO B O 1
ATOM 11616 N N . ALA B 1 603 ? 145.720 84.107 110.585 1.00 82.94 603 ALA B N 1
ATOM 11617 C CA . ALA B 1 603 ? 145.973 84.886 109.380 1.00 83.03 603 ALA B CA 1
ATOM 11618 C C . ALA B 1 603 ? 144.775 85.722 108.948 1.00 81.33 603 ALA B C 1
ATOM 11619 O O . ALA B 1 603 ? 144.937 86.606 108.100 1.00 82.73 603 ALA B O 1
ATOM 11621 N N . SER B 1 604 ? 143.591 85.471 109.502 1.00 80.80 604 SER B N 1
ATOM 11622 C CA . SER B 1 604 ? 142.383 86.196 109.134 1.00 81.04 604 SER B CA 1
ATOM 11623 C C . SER B 1 604 ? 142.016 87.284 110.135 1.00 80.08 604 SER B C 1
ATOM 11624 O O . SER B 1 604 ? 140.921 87.848 110.046 1.00 81.46 604 SER B O 1
ATOM 11627 N N . ALA B 1 605 ? 142.904 87.596 111.073 1.00 82.43 605 ALA B N 1
ATOM 11628 C CA . ALA B 1 605 ? 142.580 88.514 112.154 1.00 81.22 605 ALA B CA 1
ATOM 11629 C C . ALA B 1 605 ? 142.518 89.956 111.652 1.00 80.95 605 ALA B C 1
ATOM 11630 O O . ALA B 1 605 ? 142.945 90.282 110.541 1.00 81.00 605 ALA B O 1
ATOM 11632 N N . HIS B 1 606 ? 141.969 90.825 112.497 1.00 82.21 606 HIS B N 1
ATOM 11633 C CA . HIS B 1 606 ? 141.974 92.253 112.222 1.00 81.01 606 HIS B CA 1
ATOM 11634 C C . HIS B 1 606 ? 143.399 92.796 112.278 1.00 81.30 606 HIS B C 1
ATOM 11635 O O . HIS B 1 606 ? 144.306 92.183 112.846 1.00 80.32 606 HIS B O 1
ATOM 11642 N N . GLY B 1 607 ? 143.589 93.972 111.676 1.00 79.90 607 GLY B N 1
ATOM 11643 C CA . GLY B 1 607 ? 144.899 94.598 111.687 1.00 79.21 607 GLY B CA 1
ATOM 11644 C C . GLY B 1 607 ? 145.294 95.184 113.026 1.00 79.99 607 GLY B C 1
ATOM 11645 O O . GLY B 1 607 ? 146.484 95.419 113.260 1.00 78.58 607 GLY B O 1
ATOM 11646 N N . THR B 1 608 ? 144.323 95.425 113.910 1.00 76.22 608 THR B N 1
ATOM 11647 C CA . THR B 1 608 ? 144.626 96.016 115.209 1.00 74.01 608 THR B CA 1
ATOM 11648 C C . THR B 1 608 ? 145.349 95.036 116.126 1.00 75.45 608 THR B C 1
ATOM 11649 O O . THR B 1 608 ? 146.206 95.448 116.917 1.00 77.51 608 THR B O 1
ATOM 11653 N N . ASN B 1 609 ? 145.019 93.746 116.038 1.00 69.83 609 ASN B N 1
ATOM 11654 C CA . ASN B 1 609 ? 145.611 92.762 116.944 1.00 68.88 609 ASN B CA 1
ATOM 11655 C C . ASN B 1 609 ? 147.126 92.660 116.819 1.00 69.10 609 ASN B C 1
ATOM 11656 O O . ASN B 1 609 ? 147.804 92.658 117.861 1.00 69.58 609 ASN B O 1
ATOM 11661 N N . PRO B 1 610 ? 147.723 92.535 115.624 1.00 75.67 610 PRO B N 1
ATOM 11662 C CA . PRO B 1 610 ? 149.195 92.523 115.567 1.00 73.65 610 PRO B CA 1
ATOM 11663 C C . PRO B 1 610 ? 149.822 93.807 116.079 1.00 70.81 610 PRO B C 1
ATOM 11664 O O . PRO B 1 610 ? 150.888 93.764 116.704 1.00 70.07 610 PRO B O 1
ATOM 11668 N N . ALA B 1 611 ? 149.179 94.952 115.841 1.00 72.89 611 ALA B N 1
ATOM 11669 C CA . ALA B 1 611 ? 149.702 96.214 116.355 1.00 72.19 611 ALA B CA 1
ATOM 11670 C C . ALA B 1 611 ? 149.719 96.224 117.877 1.00 72.43 611 ALA B C 1
ATOM 11671 O O . ALA B 1 611 ? 150.713 96.625 118.493 1.00 72.97 611 ALA B O 1
ATOM 11673 N N . SER B 1 612 ? 148.631 95.767 118.503 1.00 73.37 612 SER B N 1
ATOM 11674 C CA . SER B 1 612 ? 148.584 95.714 119.961 1.00 71.74 612 SER B CA 1
ATOM 11675 C C . SER B 1 612 ? 149.582 94.702 120.511 1.00 70.47 612 SER B C 1
ATOM 11676 O O . SER B 1 612 ? 150.211 94.942 121.549 1.00 69.87 612 SER B O 1
ATOM 11679 N N . ALA B 1 613 ? 149.738 93.562 119.832 1.00 64.36 613 ALA B N 1
ATOM 11680 C CA . ALA B 1 613 ? 150.698 92.559 120.280 1.00 65.01 613 ALA B CA 1
ATOM 11681 C C . ALA B 1 613 ? 152.125 93.083 120.197 1.00 67.95 613 ALA B C 1
ATOM 11682 O O . ALA B 1 613 ? 152.949 92.803 121.075 1.00 66.96 613 ALA B O 1
ATOM 11684 N N . HIS B 1 614 ? 152.440 93.840 119.145 1.00 72.44 614 HIS B N 1
ATOM 11685 C CA . HIS B 1 614 ? 153.766 94.438 119.041 1.00 71.13 614 HIS B CA 1
ATOM 11686 C C . HIS B 1 614 ? 153.957 95.533 120.082 1.00 69.84 614 HIS B C 1
ATOM 11687 O O . HIS B 1 614 ? 155.060 95.704 120.616 1.00 69.99 614 HIS B O 1
ATOM 11694 N N . MET B 1 615 ? 152.895 96.284 120.384 1.00 69.49 615 MET B N 1
ATOM 11695 C CA . MET B 1 615 ? 152.972 97.290 121.438 1.00 65.18 615 MET B CA 1
ATOM 11696 C C . MET B 1 615 ? 153.247 96.650 122.792 1.00 70.28 615 MET B C 1
ATOM 11697 O O . MET B 1 615 ? 154.008 97.194 123.601 1.00 73.57 615 MET B O 1
ATOM 11702 N N . ALA B 1 616 ? 152.638 95.497 123.058 1.00 68.05 616 ALA B N 1
ATOM 11703 C CA . ALA B 1 616 ? 152.839 94.790 124.316 1.00 66.68 616 ALA B CA 1
ATOM 11704 C C . ALA B 1 616 ? 154.150 94.015 124.363 1.00 68.76 616 ALA B C 1
ATOM 11705 O O . ALA B 1 616 ? 154.345 93.218 125.285 1.00 69.14 616 ALA B O 1
ATOM 11707 N N . GLY B 1 617 ? 155.047 94.231 123.407 1.00 71.47 617 GLY B N 1
ATOM 11708 C CA . GLY B 1 617 ? 156.320 93.530 123.393 1.00 71.92 617 GLY B CA 1
ATOM 11709 C C . GLY B 1 617 ? 156.213 92.039 123.158 1.00 71.83 617 GLY B C 1
ATOM 11710 O O . GLY B 1 617 ? 156.895 91.259 123.834 1.00 70.78 617 GLY B O 1
ATOM 11711 N N . MET B 1 618 ? 155.375 91.622 122.212 1.00 73.65 618 MET B N 1
ATOM 11712 C CA . MET B 1 618 ? 155.152 90.214 121.918 1.00 74.42 618 MET B CA 1
ATOM 11713 C C . MET B 1 618 ? 155.559 89.918 120.483 1.00 77.20 618 MET B C 1
ATOM 11714 O O . MET B 1 618 ? 155.216 90.674 119.568 1.00 75.63 618 MET B O 1
ATOM 11719 N N . GLN B 1 619 ? 156.288 88.822 120.290 1.00 78.34 619 GLN B N 1
ATOM 11720 C CA . GLN B 1 619 ? 156.577 88.349 118.944 1.00 76.29 619 GLN B CA 1
ATOM 11721 C C . GLN B 1 619 ? 155.318 87.747 118.335 1.00 75.72 619 GLN B C 1
ATOM 11722 O O . GLN B 1 619 ? 154.671 86.891 118.944 1.00 81.59 619 GLN B O 1
ATOM 11728 N N . VAL B 1 620 ? 154.972 88.193 117.134 1.00 73.06 620 VAL B N 1
ATOM 11729 C CA . VAL B 1 620 ? 153.757 87.750 116.461 1.00 72.46 620 VAL B CA 1
ATOM 11730 C C . VAL B 1 620 ? 154.104 86.582 115.547 1.00 76.78 620 VAL B C 1
ATOM 11731 O O . VAL B 1 620 ? 154.975 86.698 114.678 1.00 76.91 620 VAL B O 1
ATOM 11735 N N . VAL B 1 621 ? 153.427 85.455 115.747 1.00 78.87 621 VAL B N 1
ATOM 11736 C CA . VAL B 1 621 ? 153.546 84.290 114.878 1.00 74.21 621 VAL B CA 1
ATOM 11737 C C . VAL B 1 621 ? 152.186 84.061 114.238 1.00 75.38 621 VAL B C 1
ATOM 11738 O O . VAL B 1 621 ? 151.187 83.871 114.941 1.00 78.69 621 VAL B O 1
ATOM 11742 N N . VAL B 1 622 ? 152.147 84.084 112.913 1.00 77.28 622 VAL B N 1
ATOM 11743 C CA . VAL B 1 622 ? 150.904 83.932 112.168 1.00 76.90 622 VAL B CA 1
ATOM 11744 C C . VAL B 1 622 ? 150.641 82.450 111.946 1.00 77.41 622 VAL B C 1
ATOM 11745 O O . VAL B 1 622 ? 151.539 81.703 111.540 1.00 80.38 622 VAL B O 1
ATOM 11749 N N . VAL B 1 623 ? 149.415 82.020 112.229 1.00 80.00 623 VAL B N 1
ATOM 11750 C CA . VAL B 1 623 ? 148.972 80.657 111.964 1.00 84.10 623 VAL B CA 1
ATOM 11751 C C . VAL B 1 623 ? 147.973 80.691 110.814 1.00 84.28 623 VAL B C 1
ATOM 11752 O O . VAL B 1 623 ? 147.069 81.536 110.780 1.00 82.45 623 VAL B O 1
ATOM 11756 N N . ALA B 1 624 ? 148.166 79.798 109.850 1.00 87.47 624 ALA B N 1
ATOM 11757 C CA . ALA B 1 624 ? 147.361 79.808 108.639 1.00 88.95 624 ALA B CA 1
ATOM 11758 C C . ALA B 1 624 ? 145.972 79.238 108.897 1.00 88.47 624 ALA B C 1
ATOM 11759 O O . ALA B 1 624 ? 145.786 78.329 109.710 1.00 86.07 624 ALA B O 1
ATOM 11761 N N . CYS B 1 625 ? 144.991 79.792 108.192 1.00 86.99 625 CYS B N 1
ATOM 11762 C CA . CYS B 1 625 ? 143.628 79.283 108.198 1.00 87.42 625 CYS B CA 1
ATOM 11763 C C . CYS B 1 625 ? 143.437 78.392 106.978 1.00 87.03 625 CYS B C 1
ATOM 11764 O O . CYS B 1 625 ? 143.801 78.779 105.863 1.00 87.39 625 CYS B O 1
ATOM 11767 N N . ASP B 1 626 ? 142.881 77.197 107.196 1.00 88.47 626 ASP B N 1
ATOM 11768 C CA . ASP B 1 626 ? 142.784 76.217 106.116 1.00 90.43 626 ASP B CA 1
ATOM 11769 C C . ASP B 1 626 ? 141.967 76.760 104.950 1.00 91.94 626 ASP B C 1
ATOM 11770 O O . ASP B 1 626 ? 142.427 76.760 103.802 1.00 91.88 626 ASP B O 1
ATOM 11775 N N . LYS B 1 627 ? 140.758 77.240 105.230 1.00 91.96 627 LYS B N 1
ATOM 11776 C CA . LYS B 1 627 ? 139.888 77.876 104.249 1.00 92.43 627 LYS B CA 1
ATOM 11777 C C . LYS B 1 627 ? 138.661 78.382 104.996 1.00 94.29 627 LYS B C 1
ATOM 11778 O O . LYS B 1 627 ? 138.434 78.037 106.160 1.00 93.47 627 LYS B O 1
ATOM 11784 N N . ASN B 1 628 ? 137.876 79.215 104.310 1.00 86.76 628 ASN B N 1
ATOM 11785 C CA . ASN B 1 628 ? 136.689 79.856 104.879 1.00 85.77 628 ASN B CA 1
ATOM 11786 C C . ASN B 1 628 ? 137.021 80.663 106.132 1.00 87.47 628 ASN B C 1
ATOM 11787 O O . ASN B 1 628 ? 136.124 81.042 106.891 1.00 88.14 628 ASN B O 1
ATOM 11792 N N . GLY B 1 629 ? 138.304 80.940 106.355 1.00 87.94 629 GLY B N 1
ATOM 11793 C CA . GLY B 1 629 ? 138.753 81.671 107.518 1.00 86.14 629 GLY B CA 1
ATOM 11794 C C . GLY B 1 629 ? 138.869 80.867 108.791 1.00 87.31 629 GLY B C 1
ATOM 11795 O O . GLY B 1 629 ? 139.239 81.433 109.827 1.00 90.12 629 GLY B O 1
ATOM 11796 N N . ASN B 1 630 ? 138.579 79.571 108.755 1.00 84.47 630 ASN B N 1
ATOM 11797 C CA . ASN B 1 630 ? 138.685 78.724 109.934 1.00 83.07 630 ASN B CA 1
ATOM 11798 C C . ASN B 1 630 ? 140.134 78.285 110.087 1.00 83.46 630 ASN B C 1
ATOM 11799 O O . ASN B 1 630 ? 140.701 77.678 109.173 1.00 87.00 630 ASN B O 1
ATOM 11804 N N . ILE B 1 631 ? 140.736 78.601 111.234 1.00 84.72 631 ILE B N 1
ATOM 11805 C CA . ILE B 1 631 ? 142.108 78.181 111.480 1.00 85.72 631 ILE B CA 1
ATOM 11806 C C . ILE B 1 631 ? 142.150 76.663 111.580 1.00 87.07 631 ILE B C 1
ATOM 11807 O O . ILE B 1 631 ? 141.235 76.029 112.126 1.00 88.40 631 ILE B O 1
ATOM 11812 N N . ASP B 1 632 ? 143.186 76.064 111.005 1.00 86.28 632 ASP B N 1
ATOM 11813 C CA . ASP B 1 632 ? 143.318 74.616 111.011 1.00 88.34 632 ASP B CA 1
ATOM 11814 C C . ASP B 1 632 ? 144.116 74.177 112.230 1.00 88.15 632 ASP B C 1
ATOM 11815 O O . ASP B 1 632 ? 145.097 74.820 112.613 1.00 87.57 632 ASP B O 1
ATOM 11820 N N . LEU B 1 633 ? 143.671 73.082 112.847 1.00 87.33 633 LEU B N 1
ATOM 11821 C CA . LEU B 1 633 ? 144.273 72.635 114.098 1.00 88.08 633 LEU B CA 1
ATOM 11822 C C . LEU B 1 633 ? 145.705 72.160 113.902 1.00 88.10 633 LEU B C 1
ATOM 11823 O O . LEU B 1 633 ? 146.542 72.343 114.792 1.00 88.72 633 LEU B O 1
ATOM 11828 N N . THR B 1 634 ? 146.004 71.540 112.757 1.00 88.74 634 THR B N 1
ATOM 11829 C CA . THR B 1 634 ? 147.344 71.010 112.532 1.00 88.96 634 THR B CA 1
ATOM 11830 C C . THR B 1 634 ? 148.388 72.121 112.514 1.00 87.66 634 THR B C 1
ATOM 11831 O O . THR B 1 634 ? 149.453 71.989 113.128 1.00 88.17 634 THR B O 1
ATOM 11835 N N . ASP B 1 635 ? 148.104 73.222 111.814 1.00 85.56 635 ASP B N 1
ATOM 11836 C CA . ASP B 1 635 ? 149.033 74.347 111.816 1.00 86.42 635 ASP B CA 1
ATOM 11837 C C . ASP B 1 635 ? 149.104 75.001 113.188 1.00 87.98 635 ASP B C 1
ATOM 11838 O O . ASP B 1 635 ? 150.185 75.397 113.636 1.00 88.96 635 ASP B O 1
ATOM 11843 N N . LEU B 1 636 ? 147.962 75.134 113.868 1.00 86.98 636 LEU B N 1
ATOM 11844 C CA . LEU B 1 636 ? 147.974 75.687 115.218 1.00 86.03 636 LEU B CA 1
ATOM 11845 C C . LEU B 1 636 ? 148.762 74.795 116.168 1.00 86.30 636 LEU B C 1
ATOM 11846 O O . LEU B 1 636 ? 149.546 75.288 116.987 1.00 86.68 636 LEU B O 1
ATOM 11851 N N . ARG B 1 637 ? 148.571 73.477 116.068 1.00 85.78 637 ARG B N 1
ATOM 11852 C CA . ARG B 1 637 ? 149.320 72.557 116.916 1.00 87.27 637 ARG B CA 1
ATOM 11853 C C . ARG B 1 637 ? 150.815 72.657 116.650 1.00 88.65 637 ARG B C 1
ATOM 11854 O O . ARG B 1 637 ? 151.619 72.687 117.588 1.00 87.81 637 ARG B O 1
ATOM 11862 N N . ALA B 1 638 ? 151.206 72.718 115.375 1.00 88.20 638 ALA B N 1
ATOM 11863 C CA . ALA B 1 638 ? 152.623 72.817 115.040 1.00 88.38 638 ALA B CA 1
ATOM 11864 C C . ALA B 1 638 ? 153.219 74.130 115.532 1.00 89.16 638 ALA B C 1
ATOM 11865 O O . ALA B 1 638 ? 154.322 74.147 116.089 1.00 87.95 638 ALA B O 1
ATOM 11867 N N . LYS B 1 639 ? 152.502 75.239 115.339 1.00 87.72 639 LYS B N 1
ATOM 11868 C CA . LYS B 1 639 ? 153.007 76.535 115.779 1.00 86.60 639 LYS B CA 1
ATOM 11869 C C . LYS B 1 639 ? 153.133 76.595 117.296 1.00 88.74 639 LYS B C 1
ATOM 11870 O O . LYS B 1 639 ? 154.107 77.143 117.824 1.00 88.45 639 LYS B O 1
ATOM 11876 N N . ALA B 1 640 ? 152.155 76.039 118.016 1.00 87.51 640 ALA B N 1
ATOM 11877 C CA . ALA B 1 640 ? 152.221 76.045 119.473 1.00 86.87 640 ALA B CA 1
ATOM 11878 C C . ALA B 1 640 ? 153.301 75.104 119.994 1.00 86.79 640 ALA B C 1
ATOM 11879 O O . ALA B 1 640 ? 153.913 75.383 121.031 1.00 88.02 640 ALA B O 1
ATOM 11881 N N . GLU B 1 641 ? 153.539 73.986 119.303 1.00 87.55 641 GLU B N 1
ATOM 11882 C CA . GLU B 1 641 ? 154.670 73.129 119.643 1.00 87.18 641 GLU B CA 1
ATOM 11883 C C . GLU B 1 641 ? 155.990 73.858 119.435 1.00 88.52 641 GLU B C 1
ATOM 11884 O O . GLU B 1 641 ? 156.898 73.767 120.270 1.00 87.93 641 GLU B O 1
ATOM 11890 N N . GLN B 1 642 ? 156.114 74.584 118.321 1.00 89.66 642 GLN B N 1
ATOM 11891 C CA . GLN B 1 642 ? 157.328 75.350 118.062 1.00 89.53 642 GLN B CA 1
ATOM 11892 C C . GLN B 1 642 ? 157.535 76.421 119.122 1.00 90.32 642 GLN B C 1
ATOM 11893 O O . GLN B 1 642 ? 158.660 76.634 119.591 1.00 89.76 642 GLN B O 1
ATOM 11899 N N . ALA B 1 643 ? 156.461 77.113 119.507 1.00 87.17 643 ALA B N 1
ATOM 11900 C CA . ALA B 1 643 ? 156.554 78.082 120.593 1.00 86.01 643 ALA B CA 1
ATOM 11901 C C . ALA B 1 643 ? 156.938 77.396 121.897 1.00 88.01 643 ALA B C 1
ATOM 11902 O O . ALA B 1 643 ? 157.906 77.790 122.558 1.00 88.79 643 ALA B O 1
ATOM 11904 N N . GLY B 1 644 ? 156.204 76.354 122.268 1.00 87.78 644 GLY B N 1
ATOM 11905 C CA . GLY B 1 644 ? 156.559 75.567 123.437 1.00 86.45 644 GLY B CA 1
ATOM 11906 C C . GLY B 1 644 ? 156.538 76.394 124.707 1.00 86.44 644 GLY B C 1
ATOM 11907 O O . GLY B 1 644 ? 155.528 77.014 125.060 1.00 85.35 644 GLY B O 1
ATOM 11908 N N . ASP B 1 645 ? 157.673 76.405 125.409 1.00 86.61 645 ASP B N 1
ATOM 11909 C CA . ASP B 1 645 ? 157.794 77.119 126.672 1.00 87.74 645 ASP B CA 1
ATOM 11910 C C . ASP B 1 645 ? 157.815 78.632 126.504 1.00 87.95 645 ASP B C 1
ATOM 11911 O O . ASP B 1 645 ? 157.709 79.347 127.506 1.00 88.06 645 ASP B O 1
ATOM 11916 N N . ASN B 1 646 ? 157.955 79.136 125.281 1.00 83.07 646 ASN B N 1
ATOM 11917 C CA . ASN B 1 646 ? 157.984 80.569 125.028 1.00 81.81 646 ASN B CA 1
ATOM 11918 C C . ASN B 1 646 ? 156.658 81.101 124.500 1.00 82.98 646 ASN B C 1
ATOM 11919 O O . ASN B 1 646 ? 156.591 82.262 124.085 1.00 83.43 646 ASN B O 1
ATOM 11924 N N . LEU B 1 647 ? 155.606 80.288 124.510 1.00 81.45 647 LEU B N 1
ATOM 11925 C CA . LEU B 1 647 ? 154.298 80.724 124.039 1.00 80.77 647 LEU B CA 1
ATOM 11926 C C . LEU B 1 647 ? 153.633 81.586 125.105 1.00 80.76 647 LEU B C 1
ATOM 11927 O O . LEU B 1 647 ? 153.379 81.120 126.221 1.00 79.56 647 LEU B O 1
ATOM 11932 N N . SER B 1 648 ? 153.344 82.840 124.761 1.00 77.76 648 SER B N 1
ATOM 11933 C CA . SER B 1 648 ? 152.718 83.758 125.703 1.00 76.65 648 SER B CA 1
ATOM 11934 C C . SER B 1 648 ? 151.197 83.655 125.676 1.00 76.86 648 SER B C 1
ATOM 11935 O O . SER B 1 648 ? 150.572 83.429 126.716 1.00 77.63 648 SER B O 1
ATOM 11938 N N . CYS B 1 649 ? 150.589 83.815 124.504 1.00 70.66 649 CYS B N 1
ATOM 11939 C CA . CYS B 1 649 ? 149.136 83.842 124.403 1.00 69.63 649 CYS B CA 1
ATOM 11940 C C . CYS B 1 649 ? 148.728 83.655 122.948 1.00 69.90 649 CYS B C 1
ATOM 11941 O O . CYS B 1 649 ? 149.567 83.516 122.054 1.00 72.48 649 CYS B O 1
ATOM 11944 N N . ILE B 1 650 ? 147.414 83.647 122.725 1.00 70.60 650 ILE B N 1
ATOM 11945 C CA . ILE B 1 650 ? 146.817 83.614 121.399 1.00 67.87 650 ILE B CA 1
ATOM 11946 C C . ILE B 1 650 ? 145.760 84.709 121.345 1.00 69.85 650 ILE B C 1
ATOM 11947 O O . ILE B 1 650 ? 145.241 85.151 122.371 1.00 73.48 650 ILE B O 1
ATOM 11952 N N . MET B 1 651 ? 145.456 85.162 120.130 1.00 66.22 651 MET B N 1
ATOM 11953 C CA . MET B 1 651 ? 144.547 86.289 119.914 1.00 65.01 651 MET B CA 1
ATOM 11954 C C . MET B 1 651 ? 143.547 85.911 118.826 1.00 67.94 651 MET B C 1
ATOM 11955 O O . MET B 1 651 ? 143.770 86.185 117.645 1.00 71.72 651 MET B O 1
ATOM 11960 N N . VAL B 1 652 ? 142.434 85.307 119.225 1.00 66.78 652 VAL B N 1
ATOM 11961 C CA . VAL B 1 652 ? 141.409 84.872 118.289 1.00 65.51 652 VAL B CA 1
ATOM 11962 C C . VAL B 1 652 ? 140.166 85.733 118.460 1.00 64.17 652 VAL B C 1
ATOM 11963 O O . VAL B 1 652 ? 139.966 86.401 119.478 1.00 68.92 652 VAL B O 1
ATOM 11967 N N . THR B 1 653 ? 139.323 85.715 117.433 1.00 65.45 653 THR B N 1
ATOM 11968 C CA . THR B 1 653 ? 138.038 86.397 117.442 1.00 64.36 653 THR B CA 1
ATOM 11969 C C . THR B 1 653 ? 136.942 85.358 117.267 1.00 66.10 653 THR B C 1
ATOM 11970 O O . THR B 1 653 ? 137.013 84.527 116.357 1.00 66.14 653 THR B O 1
ATOM 11974 N N . TYR B 1 654 ? 135.940 85.392 118.143 1.00 63.25 654 TYR B N 1
ATOM 11975 C CA . TYR B 1 654 ? 134.813 84.471 118.058 1.00 63.22 654 TYR B CA 1
ATOM 11976 C C . TYR B 1 654 ? 133.514 85.256 118.169 1.00 63.42 654 TYR B C 1
ATOM 11977 O O . TYR B 1 654 ? 133.305 85.963 119.176 1.00 65.80 654 TYR B O 1
ATOM 11986 N N . PRO B 1 655 ? 132.621 85.183 117.170 1.00 63.24 655 PRO B N 1
ATOM 11987 C CA . PRO B 1 655 ? 132.779 84.475 115.888 1.00 60.39 655 PRO B CA 1
ATOM 11988 C C . PRO B 1 655 ? 133.859 85.128 115.032 1.00 62.83 655 PRO B C 1
ATOM 11989 O O . PRO B 1 655 ? 134.202 86.283 115.254 1.00 69.55 655 PRO B O 1
ATOM 11993 N N . SER B 1 656 ? 134.415 84.403 114.064 1.00 64.47 656 SER B N 1
ATOM 11994 C CA . SER B 1 656 ? 135.609 84.844 113.359 1.00 66.06 656 SER B CA 1
ATOM 11995 C C . SER B 1 656 ? 135.361 86.156 112.614 1.00 66.92 656 SER B C 1
ATOM 11996 O O . SER B 1 656 ? 134.235 86.645 112.504 1.00 72.20 656 SER B O 1
ATOM 11999 N N . THR B 1 657 ? 136.454 86.732 112.104 1.00 69.08 657 THR B N 1
ATOM 12000 C CA . THR B 1 657 ? 136.362 87.982 111.356 1.00 72.85 657 THR B CA 1
ATOM 12001 C C . THR B 1 657 ? 135.421 87.848 110.165 1.00 73.19 657 THR B C 1
ATOM 12002 O O . THR B 1 657 ? 134.733 88.809 109.803 1.00 74.25 657 THR B O 1
ATOM 12006 N N . HIS B 1 658 ? 135.358 86.662 109.566 1.00 72.63 658 HIS B N 1
ATOM 12007 C CA . HIS B 1 658 ? 134.376 86.344 108.539 1.00 70.96 658 HIS B CA 1
ATOM 12008 C C . HIS B 1 658 ? 132.999 86.019 109.105 1.00 69.89 658 HIS B C 1
ATOM 12009 O O . HIS B 1 658 ? 132.139 85.545 108.357 1.00 72.81 658 HIS B O 1
ATOM 12016 N N . GLY B 1 659 ? 132.774 86.259 110.393 1.00 64.93 659 GLY B N 1
ATOM 12017 C CA . GLY B 1 659 ? 131.462 86.039 110.982 1.00 66.59 659 GLY B CA 1
ATOM 12018 C C . GLY B 1 659 ? 131.008 84.597 110.961 1.00 68.44 659 GLY B C 1
ATOM 12019 O O . GLY B 1 659 ? 129.839 84.320 110.666 1.00 72.80 659 GLY B O 1
ATOM 12020 N N . VAL B 1 660 ? 131.907 83.667 111.265 1.00 65.84 660 VAL B N 1
ATOM 12021 C CA . VAL B 1 660 ? 131.612 82.240 111.240 1.00 65.85 660 VAL B CA 1
ATOM 12022 C C . VAL B 1 660 ? 131.742 81.699 112.654 1.00 64.86 660 VAL B C 1
ATOM 12023 O O . VAL B 1 660 ? 132.754 81.933 113.324 1.00 70.72 660 VAL B O 1
ATOM 12027 N N . TYR B 1 661 ? 130.717 80.984 113.107 1.00 66.17 661 TYR B N 1
ATOM 12028 C CA . TYR B 1 661 ? 130.754 80.305 114.400 1.00 64.73 661 TYR B CA 1
ATOM 12029 C C . TYR B 1 661 ? 131.516 79.000 114.216 1.00 62.18 661 TYR B C 1
ATOM 12030 O O . TYR B 1 661 ? 130.941 77.953 113.917 1.00 65.48 661 TYR B O 1
ATOM 12039 N N . GLU B 1 662 ? 132.834 79.069 114.387 1.00 71.66 662 GLU B N 1
ATOM 12040 C CA . GLU B 1 662 ? 133.678 77.899 114.192 1.00 73.63 662 GLU B CA 1
ATOM 12041 C C . GLU B 1 662 ? 133.354 76.825 115.221 1.00 75.31 662 GLU B C 1
ATOM 12042 O O . GLU B 1 662 ? 133.030 77.119 116.374 1.00 77.67 662 GLU B O 1
ATOM 12048 N N . GLU B 1 663 ? 133.446 75.569 114.797 1.00 77.06 663 GLU B N 1
ATOM 12049 C CA . GLU B 1 663 ? 133.107 74.434 115.642 1.00 76.33 663 GLU B CA 1
ATOM 12050 C C . GLU B 1 663 ? 134.301 73.875 116.403 1.00 78.41 663 GLU B C 1
ATOM 12051 O O . GLU B 1 663 ? 134.148 72.877 117.114 1.00 77.69 663 GLU B O 1
ATOM 12057 N N . THR B 1 664 ? 135.479 74.487 116.276 1.00 81.49 664 THR B N 1
ATOM 12058 C CA . THR B 1 664 ? 136.689 73.980 116.914 1.00 81.34 664 THR B CA 1
ATOM 12059 C C . THR B 1 664 ? 137.294 74.981 117.893 1.00 81.89 664 THR B C 1
ATOM 12060 O O . THR B 1 664 ? 138.477 74.874 118.226 1.00 83.07 664 THR B O 1
ATOM 12064 N N . ILE B 1 665 ? 136.507 75.947 118.370 1.00 77.80 665 ILE B N 1
ATOM 12065 C CA . ILE B 1 665 ? 137.052 76.980 119.246 1.00 76.74 665 ILE B CA 1
ATOM 12066 C C . ILE B 1 665 ? 137.456 76.391 120.595 1.00 77.39 665 ILE B C 1
ATOM 12067 O O . ILE B 1 665 ? 138.461 76.802 121.192 1.00 79.19 665 ILE B O 1
ATOM 12072 N N . ARG B 1 666 ? 136.692 75.413 121.091 1.00 73.53 666 ARG B N 1
ATOM 12073 C CA . ARG B 1 666 ? 137.014 74.796 122.373 1.00 74.53 666 ARG B CA 1
ATOM 12074 C C . ARG B 1 666 ? 138.362 74.092 122.320 1.00 75.24 666 ARG B C 1
ATOM 12075 O O . ARG B 1 666 ? 139.188 74.234 123.229 1.00 74.43 666 ARG B O 1
ATOM 12083 N N . GLU B 1 667 ? 138.612 73.330 121.257 1.00 81.11 667 GLU B N 1
ATOM 12084 C CA . GLU B 1 667 ? 139.891 72.645 121.148 1.00 80.63 667 GLU B CA 1
ATOM 12085 C C . GLU B 1 667 ? 141.026 73.585 120.764 1.00 81.89 667 GLU B C 1
ATOM 12086 O O . GLU B 1 667 ? 142.180 73.291 121.083 1.00 83.46 667 GLU B O 1
ATOM 12092 N N . VAL B 1 668 ? 140.732 74.721 120.129 1.00 78.48 668 VAL B N 1
ATOM 12093 C CA . VAL B 1 668 ? 141.751 75.755 119.963 1.00 79.77 668 VAL B CA 1
ATOM 12094 C C . VAL B 1 668 ? 142.194 76.276 121.326 1.00 81.10 668 VAL B C 1
ATOM 12095 O O . VAL B 1 668 ? 143.395 76.399 121.610 1.00 80.95 668 VAL B O 1
ATOM 12099 N N . CYS B 1 669 ? 141.225 76.568 122.198 1.00 78.89 669 CYS B N 1
ATOM 12100 C CA . CYS B 1 669 ? 141.557 77.002 123.552 1.00 78.34 669 CYS B CA 1
ATOM 12101 C C . CYS B 1 669 ? 142.308 75.914 124.310 1.00 79.02 669 CYS B C 1
ATOM 12102 O O . CYS B 1 669 ? 143.247 76.205 125.060 1.00 78.04 669 CYS B O 1
ATOM 12105 N N . GLU B 1 670 ? 141.905 74.654 124.128 1.00 80.51 670 GLU B N 1
ATOM 12106 C CA . GLU B 1 670 ? 142.597 73.546 124.780 1.00 80.15 670 GLU B CA 1
ATOM 12107 C C . GLU B 1 670 ? 144.043 73.437 124.310 1.00 79.70 670 GLU B C 1
ATOM 12108 O O . GLU B 1 670 ? 144.952 73.228 125.120 1.00 82.77 670 GLU B O 1
ATOM 12114 N N . VAL B 1 671 ? 144.273 73.572 123.003 1.00 81.51 671 VAL B N 1
ATOM 12115 C CA . VAL B 1 671 ? 145.627 73.496 122.464 1.00 83.86 671 VAL B CA 1
ATOM 12116 C C . VAL B 1 671 ? 146.480 74.631 123.012 1.00 82.39 671 VAL B C 1
ATOM 12117 O O . VAL B 1 671 ? 147.644 74.431 123.379 1.00 81.97 671 VAL B O 1
ATOM 12121 N N . VAL B 1 672 ? 145.915 75.839 123.084 1.00 79.57 672 VAL B N 1
ATOM 12122 C CA . VAL B 1 672 ? 146.671 76.965 123.629 1.00 78.97 672 VAL B CA 1
ATOM 12123 C C . VAL B 1 672 ? 147.000 76.733 125.100 1.00 80.33 672 VAL B C 1
ATOM 12124 O O . VAL B 1 672 ? 148.127 76.983 125.545 1.00 80.23 672 VAL B O 1
ATOM 12128 N N . HIS B 1 673 ? 146.030 76.243 125.878 1.00 76.82 673 HIS B N 1
ATOM 12129 C CA . HIS B 1 673 ? 146.250 76.043 127.307 1.00 78.14 673 HIS B CA 1
ATOM 12130 C C . HIS B 1 673 ? 147.160 74.857 127.605 1.00 79.61 673 HIS B C 1
ATOM 12131 O O . HIS B 1 673 ? 147.736 74.797 128.696 1.00 78.77 673 HIS B O 1
ATOM 12138 N N . GLN B 1 674 ? 147.294 73.914 126.670 1.00 83.50 674 GLN B N 1
ATOM 12139 C CA . GLN B 1 674 ? 148.129 72.742 126.914 1.00 83.01 674 GLN B CA 1
ATOM 12140 C C . GLN B 1 674 ? 149.598 73.113 127.081 1.00 83.24 674 GLN B C 1
ATOM 12141 O O . GLN B 1 674 ? 150.340 72.408 127.774 1.00 84.40 674 GLN B O 1
ATOM 12147 N N . PHE B 1 675 ? 150.032 74.217 126.475 1.00 86.26 675 PHE B N 1
ATOM 12148 C CA . PHE B 1 675 ? 151.420 74.653 126.535 1.00 84.34 675 PHE B CA 1
ATOM 12149 C C . PHE B 1 675 ? 151.614 75.867 127.436 1.00 85.03 675 PHE B C 1
ATOM 12150 O O . PHE B 1 675 ? 152.612 76.582 127.298 1.00 86.08 675 PHE B O 1
ATOM 12158 N N . GLY B 1 676 ? 150.684 76.113 128.355 1.00 82.73 676 GLY B N 1
ATOM 12159 C CA . GLY B 1 676 ? 150.833 77.218 129.279 1.00 81.86 676 GLY B CA 1
ATOM 12160 C C . GLY B 1 676 ? 150.588 78.585 128.689 1.00 82.53 676 GLY B C 1
ATOM 12161 O O . GLY B 1 676 ? 151.058 79.580 129.245 1.00 86.41 676 GLY B O 1
ATOM 12162 N N . GLY B 1 677 ? 149.866 78.668 127.577 1.00 76.95 677 GLY B N 1
ATOM 12163 C CA . GLY B 1 677 ? 149.565 79.939 126.941 1.00 76.80 677 GLY B CA 1
ATOM 12164 C C . GLY B 1 677 ? 148.156 80.397 127.272 1.00 77.04 677 GLY B C 1
ATOM 12165 O O . GLY B 1 677 ? 147.234 79.588 127.369 1.00 81.18 677 GLY B O 1
ATOM 12166 N N . GLN B 1 678 ? 148.003 81.705 127.451 1.00 71.01 678 GLN B N 1
ATOM 12167 C CA . GLN B 1 678 ? 146.692 82.280 127.699 1.00 72.26 678 GLN B CA 1
ATOM 12168 C C . GLN B 1 678 ? 145.928 82.445 126.389 1.00 70.78 678 GLN B C 1
ATOM 12169 O O . GLN B 1 678 ? 146.500 82.434 125.298 1.00 74.24 678 GLN B O 1
ATOM 12175 N N . VAL B 1 679 ? 144.614 82.593 126.509 1.00 66.76 679 VAL B N 1
ATOM 12176 C CA . VAL B 1 679 ? 143.733 82.771 125.362 1.00 64.98 679 VAL B CA 1
ATOM 12177 C C . VAL B 1 679 ? 143.115 84.155 125.457 1.00 65.03 679 VAL B C 1
ATOM 12178 O O . VAL B 1 679 ? 142.390 84.451 126.414 1.00 71.04 679 VAL B O 1
ATOM 12182 N N . TYR B 1 680 ? 143.397 85.000 124.474 1.00 59.04 680 TYR B N 1
ATOM 12183 C CA . TYR B 1 680 ? 142.752 86.300 124.359 1.00 59.76 680 TYR B CA 1
ATOM 12184 C C . TYR B 1 680 ? 141.701 86.212 123.260 1.00 64.63 680 TYR B C 1
ATOM 12185 O O . TYR B 1 680 ? 142.037 86.077 122.079 1.00 66.86 680 TYR B O 1
ATOM 12194 N N . LEU B 1 681 ? 140.434 86.291 123.646 1.00 61.97 681 LEU B N 1
ATOM 12195 C CA . LEU B 1 681 ? 139.336 86.325 122.692 1.00 62.19 681 LEU B CA 1
ATOM 12196 C C . LEU B 1 681 ? 138.997 87.778 122.391 1.00 59.90 681 LEU B C 1
ATOM 12197 O O . LEU B 1 681 ? 138.576 88.518 123.284 1.00 61.53 681 LEU B O 1
ATOM 12202 N N . ASP B 1 682 ? 139.191 88.190 121.143 1.00 63.70 682 ASP B N 1
ATOM 12203 C CA . ASP B 1 682 ? 138.867 89.556 120.760 1.00 65.00 682 ASP B CA 1
ATOM 12204 C C . ASP B 1 682 ? 137.356 89.747 120.746 1.00 67.01 682 ASP B C 1
ATOM 12205 O O . ASP B 1 682 ? 136.626 88.965 120.129 1.00 65.38 682 ASP B O 1
ATOM 12210 N N . GLY B 1 683 ? 136.890 90.791 121.425 1.00 66.62 683 GLY B N 1
ATOM 12211 C CA . GLY B 1 683 ? 135.468 91.028 121.568 1.00 67.21 683 GLY B CA 1
ATOM 12212 C C . GLY B 1 683 ? 134.872 91.905 120.488 1.00 65.90 683 GLY B C 1
ATOM 12213 O O . GLY B 1 683 ? 133.912 92.640 120.738 1.00 66.21 683 GLY B O 1
ATOM 12214 N N . ALA B 1 684 ? 135.438 91.840 119.282 1.00 67.19 684 ALA B N 1
ATOM 12215 C CA . ALA B 1 684 ? 134.897 92.612 118.168 1.00 68.49 684 ALA B CA 1
ATOM 12216 C C . ALA B 1 684 ? 133.501 92.136 117.788 1.00 67.72 684 ALA B C 1
ATOM 12217 O O . ALA B 1 684 ? 132.627 92.950 117.468 1.00 67.84 684 ALA B O 1
ATOM 12219 N N . ASN B 1 685 ? 133.273 90.822 117.815 1.00 66.42 685 ASN B N 1
ATOM 12220 C CA . ASN B 1 685 ? 132.009 90.229 117.399 1.00 62.33 685 ASN B CA 1
ATOM 12221 C C . ASN B 1 685 ? 131.141 89.819 118.585 1.00 63.50 685 ASN B C 1
ATOM 12222 O O . ASN B 1 685 ? 130.353 88.874 118.479 1.00 64.84 685 ASN B O 1
ATOM 12227 N N . MET B 1 686 ? 131.270 90.519 119.715 1.00 63.31 686 MET B N 1
ATOM 12228 C CA . MET B 1 686 ? 130.491 90.191 120.903 1.00 62.87 686 MET B CA 1
ATOM 12229 C C . MET B 1 686 ? 128.998 90.415 120.711 1.00 61.02 686 MET B C 1
ATOM 12230 O O . MET B 1 686 ? 128.201 89.863 121.476 1.00 63.26 686 MET B O 1
ATOM 12235 N N . ASN B 1 687 ? 128.600 91.209 119.715 1.00 57.18 687 ASN B N 1
ATOM 12236 C CA . ASN B 1 687 ? 127.182 91.428 119.463 1.00 59.64 687 ASN B CA 1
ATOM 12237 C C . ASN B 1 687 ? 126.463 90.149 119.059 1.00 59.07 687 ASN B C 1
ATOM 12238 O O . ASN B 1 687 ? 125.237 90.075 119.183 1.00 63.12 687 ASN B O 1
ATOM 12243 N N . ALA B 1 688 ? 127.191 89.147 118.577 1.00 56.81 688 ALA B N 1
ATOM 12244 C CA . ALA B 1 688 ? 126.601 87.873 118.195 1.00 59.27 688 ALA B CA 1
ATOM 12245 C C . ALA B 1 688 ? 126.621 86.847 119.320 1.00 58.66 688 ALA B C 1
ATOM 12246 O O . ALA B 1 688 ? 126.191 85.709 119.107 1.00 62.95 688 ALA B O 1
ATOM 12248 N N . GLN B 1 689 ? 127.100 87.214 120.507 1.00 51.66 689 GLN B N 1
ATOM 12249 C CA . GLN B 1 689 ? 127.212 86.276 121.616 1.00 50.42 689 GLN B CA 1
ATOM 12250 C C . GLN B 1 689 ? 126.263 86.558 122.769 1.00 51.97 689 GLN B C 1
ATOM 12251 O O . GLN B 1 689 ? 125.780 85.609 123.387 1.00 55.58 689 GLN B O 1
ATOM 12257 N N . VAL B 1 690 ? 125.975 87.829 123.058 1.00 44.88 690 VAL B N 1
ATOM 12258 C CA . VAL B 1 690 ? 125.362 88.212 124.329 1.00 43.82 690 VAL B CA 1
ATOM 12259 C C . VAL B 1 690 ? 124.038 87.487 124.514 1.00 45.26 690 VAL B C 1
ATOM 12260 O O . VAL B 1 690 ? 123.089 87.679 123.744 1.00 51.64 690 VAL B O 1
ATOM 12264 N N . GLY B 1 691 ? 123.964 86.655 125.553 1.00 36.80 691 GLY B N 1
ATOM 12265 C CA . GLY B 1 691 ? 122.806 85.854 125.856 1.00 43.86 691 GLY B CA 1
ATOM 12266 C C . GLY B 1 691 ? 122.871 84.443 125.308 1.00 44.26 691 GLY B C 1
ATOM 12267 O O . GLY B 1 691 ? 122.369 83.515 125.949 1.00 47.41 691 GLY B O 1
ATOM 12268 N N . ILE B 1 692 ? 123.477 84.263 124.139 1.00 50.10 692 ILE B N 1
ATOM 12269 C CA . ILE B 1 692 ? 123.592 82.942 123.529 1.00 45.00 692 ILE B CA 1
ATOM 12270 C C . ILE B 1 692 ? 124.825 82.203 124.033 1.00 51.47 692 ILE B C 1
ATOM 12271 O O . ILE B 1 692 ? 124.754 81.018 124.364 1.00 54.14 692 ILE B O 1
ATOM 12276 N N . THR B 1 693 ? 125.961 82.889 124.098 1.00 48.43 693 THR B N 1
ATOM 12277 C CA . THR B 1 693 ? 127.203 82.299 124.570 1.00 50.89 693 THR B CA 1
ATOM 12278 C C . THR B 1 693 ? 128.064 83.411 125.148 1.00 50.46 693 THR B C 1
ATOM 12279 O O . THR B 1 693 ? 127.780 84.597 124.975 1.00 50.87 693 THR B O 1
ATOM 12283 N N . SER B 1 694 ? 129.113 83.020 125.863 1.00 53.42 694 SER B N 1
ATOM 12284 C CA . SER B 1 694 ? 130.030 83.985 126.444 1.00 56.10 694 SER B CA 1
ATOM 12285 C C . SER B 1 694 ? 131.460 83.514 126.238 1.00 52.65 694 SER B C 1
ATOM 12286 O O . SER B 1 694 ? 131.723 82.306 126.226 1.00 57.30 694 SER B O 1
ATOM 12289 N N . PRO B 1 695 ? 132.401 84.444 126.055 1.00 54.88 695 PRO B N 1
ATOM 12290 C CA . PRO B 1 695 ? 133.807 84.038 125.898 1.00 55.42 695 PRO B CA 1
ATOM 12291 C C . PRO B 1 695 ? 134.364 83.308 127.105 1.00 56.91 695 PRO B C 1
ATOM 12292 O O . PRO B 1 695 ? 135.210 82.421 126.940 1.00 58.93 695 PRO B O 1
ATOM 12296 N N . GLY B 1 696 ? 133.921 83.655 128.314 1.00 53.77 696 GLY B N 1
ATOM 12297 C CA . GLY B 1 696 ? 134.383 82.940 129.491 1.00 52.11 696 GLY B CA 1
ATOM 12298 C C . GLY B 1 696 ? 133.918 81.498 129.522 1.00 57.23 696 GLY B C 1
ATOM 12299 O O . GLY B 1 696 ? 134.680 80.598 129.885 1.00 61.29 696 GLY B O 1
ATOM 12300 N N . PHE B 1 697 ? 132.659 81.256 129.149 1.00 56.88 697 PHE B N 1
ATOM 12301 C CA . PHE B 1 697 ? 132.155 79.889 129.076 1.00 58.33 697 PHE B CA 1
ATOM 12302 C C . PHE B 1 697 ? 132.806 79.114 127.938 1.00 60.44 697 PHE B C 1
ATOM 12303 O O . PHE B 1 697 ? 132.937 77.888 128.020 1.00 59.25 697 PHE B O 1
ATOM 12311 N N . ILE B 1 698 ? 133.212 79.810 126.874 1.00 59.75 698 ILE B N 1
ATOM 12312 C CA . ILE B 1 698 ? 133.914 79.160 125.771 1.00 63.06 698 ILE B CA 1
ATOM 12313 C C . ILE B 1 698 ? 135.260 78.622 126.242 1.00 66.37 698 ILE B C 1
ATOM 12314 O O . ILE B 1 698 ? 135.650 77.498 125.905 1.00 67.18 698 ILE B O 1
ATOM 12319 N N . GLY B 1 699 ? 135.985 79.408 127.035 1.00 64.50 699 GLY B N 1
ATOM 12320 C CA . GLY B 1 699 ? 137.256 78.968 127.574 1.00 62.88 699 GLY B CA 1
ATOM 12321 C C . GLY B 1 699 ? 138.344 80.020 127.523 1.00 65.85 699 GLY B C 1
ATOM 12322 O O . GLY B 1 699 ? 139.487 79.756 127.906 1.00 68.76 699 GLY B O 1
ATOM 12323 N N . ALA B 1 700 ? 138.005 81.216 127.050 1.00 60.25 700 ALA B N 1
ATOM 12324 C CA . ALA B 1 700 ? 138.979 82.295 126.988 1.00 60.11 700 ALA B CA 1
ATOM 12325 C C . ALA B 1 700 ? 139.337 82.779 128.388 1.00 64.74 700 ALA B C 1
ATOM 12326 O O . ALA B 1 700 ? 138.531 82.713 129.319 1.00 68.76 700 ALA B O 1
ATOM 12328 N N . ASP B 1 701 ? 140.568 83.269 128.532 1.00 62.09 701 ASP B N 1
ATOM 12329 C CA . ASP B 1 701 ? 141.053 83.763 129.813 1.00 62.48 701 ASP B CA 1
ATOM 12330 C C . ASP B 1 701 ? 140.930 85.271 129.965 1.00 60.57 701 ASP B C 1
ATOM 12331 O O . ASP B 1 701 ? 140.963 85.765 131.096 1.00 60.73 701 ASP B O 1
ATOM 12336 N N . VAL B 1 702 ? 140.792 86.005 128.866 1.00 58.32 702 VAL B N 1
ATOM 12337 C CA . VAL B 1 702 ? 140.714 87.460 128.910 1.00 61.06 702 VAL B CA 1
ATOM 12338 C C . VAL B 1 702 ? 140.124 87.935 127.591 1.00 59.13 702 VAL B C 1
ATOM 12339 O O . VAL B 1 702 ? 140.399 87.367 126.532 1.00 62.44 702 VAL B O 1
ATOM 12343 N N . SER B 1 703 ? 139.300 88.976 127.665 1.00 53.51 703 SER B N 1
ATOM 12344 C CA . SER B 1 703 ? 138.683 89.560 126.486 1.00 54.47 703 SER B CA 1
ATOM 12345 C C . SER B 1 703 ? 138.448 91.038 126.750 1.00 57.21 703 SER B C 1
ATOM 12346 O O . SER B 1 703 ? 138.489 91.494 127.893 1.00 63.05 703 SER B O 1
ATOM 12349 N N . HIS B 1 704 ? 138.213 91.786 125.678 1.00 61.17 704 HIS B N 1
ATOM 12350 C CA . HIS B 1 704 ? 137.858 93.194 125.774 1.00 60.08 704 HIS B CA 1
ATOM 12351 C C . HIS B 1 704 ? 136.494 93.409 125.137 1.00 60.19 704 HIS B C 1
ATOM 12352 O O . HIS B 1 704 ? 136.169 92.793 124.118 1.00 56.02 704 HIS B O 1
ATOM 12359 N N . LEU B 1 705 ? 135.692 94.268 125.754 1.00 63.04 705 LEU B N 1
ATOM 12360 C CA . LEU B 1 705 ? 134.333 94.539 125.308 1.00 64.33 705 LEU B CA 1
ATOM 12361 C C . LEU B 1 705 ? 134.269 95.931 124.699 1.00 66.16 705 LEU B C 1
ATOM 12362 O O . LEU B 1 705 ? 134.695 96.906 125.325 1.00 66.06 705 LEU B O 1
ATOM 12367 N N . ASN B 1 706 ? 133.743 96.019 123.479 1.00 69.15 706 ASN B N 1
ATOM 12368 C CA . ASN B 1 706 ? 133.544 97.304 122.813 1.00 70.71 706 ASN B CA 1
ATOM 12369 C C . ASN B 1 706 ? 132.148 97.794 123.163 1.00 73.71 706 ASN B C 1
ATOM 12370 O O . ASN B 1 706 ? 131.171 97.495 122.476 1.00 75.38 706 ASN B O 1
ATOM 12375 N N . LEU B 1 707 ? 132.049 98.558 124.253 1.00 68.15 707 LEU B N 1
ATOM 12376 C CA . LEU B 1 707 ? 130.754 99.096 124.651 1.00 66.54 707 LEU B CA 1
ATOM 12377 C C . LEU B 1 707 ? 130.180 100.010 123.578 1.00 66.19 707 LEU B C 1
ATOM 12378 O O . LEU B 1 707 ? 128.957 100.155 123.475 1.00 67.31 707 LEU B O 1
ATOM 12383 N N . HIS B 1 708 ? 131.041 100.625 122.765 1.00 73.94 708 HIS B N 1
ATOM 12384 C CA . HIS B 1 708 ? 130.555 101.442 121.662 1.00 75.15 708 HIS B CA 1
ATOM 12385 C C . HIS B 1 708 ? 129.891 100.607 120.576 1.00 75.92 708 HIS B C 1
ATOM 12386 O O . HIS B 1 708 ? 129.073 101.138 119.817 1.00 74.15 708 HIS B O 1
ATOM 12393 N N . LYS B 1 709 ? 130.215 99.317 120.482 1.00 71.77 709 LYS B N 1
ATOM 12394 C CA . LYS B 1 709 ? 129.578 98.435 119.512 1.00 72.23 709 LYS B CA 1
ATOM 12395 C C . LYS B 1 709 ? 128.407 97.665 120.113 1.00 74.20 709 LYS B C 1
ATOM 12396 O O . LYS B 1 709 ? 127.261 97.848 119.696 1.00 76.21 709 LYS B O 1
ATOM 12402 N N . THR B 1 710 ? 128.667 96.829 121.116 1.00 69.23 710 THR B N 1
ATOM 12403 C CA . THR B 1 710 ? 127.669 95.868 121.568 1.00 69.28 710 THR B CA 1
ATOM 12404 C C . THR B 1 710 ? 126.718 96.411 122.629 1.00 67.22 710 THR B C 1
ATOM 12405 O O . THR B 1 710 ? 125.617 95.870 122.778 1.00 69.85 710 THR B O 1
ATOM 12409 N N . PHE B 1 711 ? 127.097 97.456 123.366 1.00 59.68 711 PHE B N 1
ATOM 12410 C CA . PHE B 1 711 ? 126.259 97.966 124.446 1.00 59.17 711 PHE B CA 1
ATOM 12411 C C . PHE B 1 711 ? 125.829 99.411 124.207 1.00 63.26 711 PHE B C 1
ATOM 12412 O O . PHE B 1 711 ? 125.628 100.174 125.154 1.00 58.12 711 PHE B O 1
ATOM 12420 N N . CYS B 1 712 ? 125.703 99.793 122.937 1.00 66.43 712 CYS B N 1
ATOM 12421 C CA . CYS B 1 712 ? 124.954 100.954 122.463 1.00 61.63 712 CYS B CA 1
ATOM 12422 C C . CYS B 1 712 ? 125.614 102.296 122.746 1.00 61.41 712 CYS B C 1
ATOM 12423 O O . CYS B 1 712 ? 124.967 103.335 122.566 1.00 64.12 712 CYS B O 1
ATOM 12426 N N . ILE B 1 713 ? 126.870 102.323 123.170 1.00 58.34 713 ILE B N 1
ATOM 12427 C CA . ILE B 1 713 ? 127.548 103.618 123.311 1.00 57.52 713 ILE B CA 1
ATOM 12428 C C . ILE B 1 713 ? 127.782 104.204 121.922 1.00 62.45 713 ILE B C 1
ATOM 12429 O O . ILE B 1 713 ? 128.366 103.529 121.058 1.00 67.00 713 ILE B O 1
ATOM 12434 N N . PRO B 1 714 ? 127.334 105.424 121.650 1.00 59.13 714 PRO B N 1
ATOM 12435 C CA . PRO B 1 714 ? 127.340 105.917 120.270 1.00 65.93 714 PRO B CA 1
ATOM 12436 C C . PRO B 1 714 ? 128.739 106.180 119.743 1.00 65.97 714 PRO B C 1
ATOM 12437 O O . PRO B 1 714 ? 129.678 106.459 120.492 1.00 63.93 714 PRO B O 1
ATOM 12441 N N . HIS B 1 715 ? 128.862 106.084 118.426 1.00 69.44 715 HIS B N 1
ATOM 12442 C CA . HIS B 1 715 ? 130.020 106.598 117.713 1.00 70.94 715 HIS B CA 1
ATOM 12443 C C . HIS B 1 715 ? 129.732 108.047 117.341 1.00 72.72 715 HIS B C 1
ATOM 12444 O O . HIS B 1 715 ? 128.727 108.332 116.684 1.00 75.00 715 HIS B O 1
ATOM 12451 N N . GLY B 1 716 ? 130.589 108.962 117.781 1.00 63.15 716 GLY B N 1
ATOM 12452 C CA . GLY B 1 716 ? 130.385 110.364 117.470 1.00 63.16 716 GLY B CA 1
ATOM 12453 C C . GLY B 1 716 ? 131.123 110.793 116.221 1.00 62.07 716 GLY B C 1
ATOM 12454 O O . GLY B 1 716 ? 131.862 111.780 116.240 1.00 65.90 716 GLY B O 1
ATOM 12455 N N . GLY B 1 717 ? 130.920 110.069 115.123 1.00 68.06 717 GLY B N 1
ATOM 12456 C CA . GLY B 1 717 ? 131.749 110.221 113.948 1.00 65.89 717 GLY B CA 1
ATOM 12457 C C . GLY B 1 717 ? 133.045 109.445 114.000 1.00 68.90 717 GLY B C 1
ATOM 12458 O O . GLY B 1 717 ? 133.835 109.522 113.052 1.00 71.07 717 GLY B O 1
ATOM 12459 N N . GLY B 1 718 ? 133.286 108.709 115.080 1.00 74.35 718 GLY B N 1
ATOM 12460 C CA . GLY B 1 718 ? 134.452 107.864 115.252 1.00 75.28 718 GLY B CA 1
ATOM 12461 C C . GLY B 1 718 ? 134.161 106.893 116.373 1.00 81.75 718 GLY B C 1
ATOM 12462 O O . GLY B 1 718 ? 133.161 107.018 117.083 1.00 82.83 718 GLY B O 1
ATOM 12463 N N . GLY B 1 719 ? 135.057 105.923 116.542 1.00 85.85 719 GLY B N 1
ATOM 12464 C CA . GLY B 1 719 ? 134.822 104.858 117.491 1.00 82.75 719 GLY B CA 1
ATOM 12465 C C . GLY B 1 719 ? 135.796 104.708 118.652 1.00 82.57 719 GLY B C 1
ATOM 12466 O O . GLY B 1 719 ? 136.207 103.588 118.971 1.00 82.36 719 GLY B O 1
ATOM 12467 N N . PRO B 1 720 ? 136.207 105.825 119.321 1.00 78.18 720 PRO B N 1
ATOM 12468 C CA . PRO B 1 720 ? 137.085 105.718 120.492 1.00 76.74 720 PRO B CA 1
ATOM 12469 C C . PRO B 1 720 ? 136.305 105.544 121.792 1.00 73.76 720 PRO B C 1
ATOM 12470 O O . PRO B 1 720 ? 136.555 106.230 122.789 1.00 76.08 720 PRO B O 1
ATOM 12474 N N . GLY B 1 721 ? 135.349 104.621 121.793 1.00 70.44 721 GLY B N 1
ATOM 12475 C CA . GLY B 1 721 ? 134.510 104.392 122.947 1.00 73.40 721 GLY B CA 1
ATOM 12476 C C . GLY B 1 721 ? 135.197 103.525 123.983 1.00 74.82 721 GLY B C 1
ATOM 12477 O O . GLY B 1 721 ? 136.376 103.187 123.882 1.00 74.31 721 GLY B O 1
ATOM 12478 N N . MET B 1 722 ? 134.426 103.152 124.999 1.00 69.67 722 MET B N 1
ATOM 12479 C CA . MET B 1 722 ? 134.972 102.374 126.103 1.00 67.49 722 MET B CA 1
ATOM 12480 C C . MET B 1 722 ? 135.490 101.025 125.623 1.00 65.40 722 MET B C 1
ATOM 12481 O O . MET B 1 722 ? 134.888 100.373 124.767 1.00 73.85 722 MET B O 1
ATOM 12486 N N . GLY B 1 723 ? 136.623 100.612 126.185 1.00 64.98 723 GLY B N 1
ATOM 12487 C CA . GLY B 1 723 ? 137.218 99.333 125.877 1.00 64.86 723 GLY B CA 1
ATOM 12488 C C . GLY B 1 723 ? 137.483 98.444 127.081 1.00 67.69 723 GLY B C 1
ATOM 12489 O O . GLY B 1 723 ? 138.558 97.845 127.185 1.00 65.07 723 GLY B O 1
ATOM 12490 N N . PRO B 1 724 ? 136.534 98.345 128.021 1.00 65.01 724 PRO B N 1
ATOM 12491 C CA . PRO B 1 724 ? 136.806 97.589 129.249 1.00 62.99 724 PRO B CA 1
ATOM 12492 C C . PRO B 1 724 ? 137.069 96.120 128.960 1.00 61.37 724 PRO B C 1
ATOM 12493 O O . PRO B 1 724 ? 136.536 95.543 128.010 1.00 58.74 724 PRO B O 1
ATOM 12497 N N . ILE B 1 725 ? 137.903 95.514 129.798 1.00 54.62 725 ILE B N 1
ATOM 12498 C CA . ILE B 1 725 ? 138.347 94.139 129.612 1.00 61.16 725 ILE B CA 1
ATOM 12499 C C . ILE B 1 725 ? 137.790 93.271 130.730 1.00 59.70 725 ILE B C 1
ATOM 12500 O O . ILE B 1 725 ? 137.650 93.720 131.873 1.00 60.33 725 ILE B O 1
ATOM 12505 N N . GLY B 1 726 ? 137.461 92.030 130.391 1.00 57.67 726 GLY B N 1
ATOM 12506 C CA . GLY B 1 726 ? 137.057 91.024 131.361 1.00 53.76 726 GLY B CA 1
ATOM 12507 C C . GLY B 1 726 ? 138.115 89.937 131.428 1.00 52.30 726 GLY B C 1
ATOM 12508 O O . GLY B 1 726 ? 138.655 89.525 130.401 1.00 60.09 726 GLY B O 1
ATOM 12509 N N . VAL B 1 727 ? 138.411 89.482 132.644 1.00 50.73 727 VAL B N 1
ATOM 12510 C CA . VAL B 1 727 ? 139.484 88.528 132.879 1.00 57.09 727 VAL B CA 1
ATOM 12511 C C . VAL B 1 727 ? 138.975 87.413 133.780 1.00 55.80 727 VAL B C 1
ATOM 12512 O O . VAL B 1 727 ? 137.950 87.539 134.452 1.00 58.80 727 VAL B O 1
ATOM 12516 N N . LYS B 1 728 ? 139.714 86.309 133.786 1.00 61.73 728 LYS B N 1
ATOM 12517 C CA . LYS B 1 728 ? 139.472 85.241 134.740 1.00 60.48 728 LYS B CA 1
ATOM 12518 C C . LYS B 1 728 ? 140.076 85.617 136.092 1.00 62.94 728 LYS B C 1
ATOM 12519 O O . LYS B 1 728 ? 140.638 86.700 136.272 1.00 66.82 728 LYS B O 1
ATOM 12525 N N . ALA B 1 729 ? 139.956 84.708 137.061 1.00 65.57 729 ALA B N 1
ATOM 12526 C CA . ALA B 1 729 ? 140.397 85.010 138.420 1.00 65.13 729 ALA B CA 1
ATOM 12527 C C . ALA B 1 729 ? 141.903 85.230 138.488 1.00 68.19 729 ALA B C 1
ATOM 12528 O O . ALA B 1 729 ? 142.375 86.127 139.196 1.00 66.18 729 ALA B O 1
ATOM 12530 N N . HIS B 1 730 ? 142.675 84.422 137.757 1.00 68.28 730 HIS B N 1
ATOM 12531 C CA . HIS B 1 730 ? 144.128 84.475 137.880 1.00 63.56 730 HIS B CA 1
ATOM 12532 C C . HIS B 1 730 ? 144.719 85.720 137.227 1.00 67.06 730 HIS B C 1
ATOM 12533 O O . HIS B 1 730 ? 145.805 86.161 137.617 1.00 70.52 730 HIS B O 1
ATOM 12540 N N . LEU B 1 731 ? 144.035 86.300 136.242 1.00 63.09 731 LEU B N 1
ATOM 12541 C CA . LEU B 1 731 ? 144.495 87.534 135.618 1.00 63.59 731 LEU B CA 1
ATOM 12542 C C . LEU B 1 731 ? 143.933 88.790 136.272 1.00 64.40 731 LEU B C 1
ATOM 12543 O O . LEU B 1 731 ? 144.329 89.895 135.887 1.00 67.54 731 LEU B O 1
ATOM 12548 N N . ALA B 1 732 ? 143.028 88.648 137.239 1.00 61.80 732 ALA B N 1
ATOM 12549 C CA . ALA B 1 732 ? 142.445 89.816 137.893 1.00 62.43 732 ALA B CA 1
ATOM 12550 C C . ALA B 1 732 ? 143.466 90.731 138.567 1.00 62.35 732 ALA B C 1
ATOM 12551 O O . ALA B 1 732 ? 143.318 91.959 138.444 1.00 64.26 732 ALA B O 1
ATOM 12553 N N . PRO B 1 733 ? 144.483 90.239 139.285 1.00 59.69 733 PRO B N 1
ATOM 12554 C CA . PRO B 1 733 ? 145.421 91.168 139.942 1.00 61.86 733 PRO B CA 1
ATOM 12555 C C . PRO B 1 733 ? 146.208 92.051 138.987 1.00 61.30 733 PRO B C 1
ATOM 12556 O O . PRO B 1 733 ? 146.775 93.056 139.430 1.00 62.59 733 PRO B O 1
ATOM 12560 N N . PHE B 1 734 ? 146.271 91.714 137.701 1.00 68.46 734 PHE B N 1
ATOM 12561 C CA . PHE B 1 734 ? 147.196 92.353 136.774 1.00 63.95 734 PHE B CA 1
ATOM 12562 C C . PHE B 1 734 ? 146.522 93.319 135.808 1.00 63.77 734 PHE B C 1
ATOM 12563 O O . PHE B 1 734 ? 147.155 93.746 134.838 1.00 70.26 734 PHE B O 1
ATOM 12571 N N . VAL B 1 735 ? 145.266 93.680 136.045 1.00 63.97 735 VAL B N 1
ATOM 12572 C CA . VAL B 1 735 ? 144.582 94.662 135.207 1.00 67.19 735 VAL B CA 1
ATOM 12573 C C . VAL B 1 735 ? 145.177 96.037 135.496 1.00 64.47 735 VAL B C 1
ATOM 12574 O O . VAL B 1 735 ? 145.761 96.238 136.570 1.00 66.19 735 VAL B O 1
ATOM 12578 N N . PRO B 1 736 ? 145.082 96.997 134.574 1.00 63.89 736 PRO B N 1
ATOM 12579 C CA . PRO B 1 736 ? 145.689 98.312 134.818 1.00 65.98 736 PRO B CA 1
ATOM 12580 C C . PRO B 1 736 ? 145.088 98.996 136.036 1.00 67.83 736 PRO B C 1
ATOM 12581 O O . PRO B 1 736 ? 143.889 98.894 136.305 1.00 67.15 736 PRO B O 1
ATOM 12585 N N . GLY B 1 737 ? 145.939 99.700 136.775 1.00 60.99 737 GLY B N 1
ATOM 12586 C CA . GLY B 1 737 ? 145.498 100.424 137.948 1.00 64.14 737 GLY B CA 1
ATOM 12587 C C . GLY B 1 737 ? 145.611 101.924 137.788 1.00 66.65 737 GLY B C 1
ATOM 12588 O O . GLY B 1 737 ? 145.469 102.448 136.680 1.00 65.62 737 GLY B O 1
ATOM 12589 N N . HIS B 1 738 ? 145.861 102.628 138.888 1.00 67.25 738 HIS B N 1
ATOM 12590 C CA . HIS B 1 738 ? 146.022 104.072 138.848 1.00 61.07 738 HIS B CA 1
ATOM 12591 C C . HIS B 1 738 ? 146.918 104.496 140.000 1.00 61.00 738 HIS B C 1
ATOM 12592 O O . HIS B 1 738 ? 147.030 103.804 141.014 1.00 65.27 738 HIS B O 1
ATOM 12599 N N . SER B 1 739 ? 147.562 105.646 139.830 1.00 59.12 739 SER B N 1
ATOM 12600 C CA . SER B 1 739 ? 148.459 106.194 140.838 1.00 63.67 739 SER B CA 1
ATOM 12601 C C . SER B 1 739 ? 147.881 107.393 141.570 1.00 62.38 739 SER B C 1
ATOM 12602 O O . SER B 1 739 ? 148.068 107.519 142.780 1.00 65.62 739 SER B O 1
ATOM 12605 N N . VAL B 1 740 ? 147.182 108.282 140.863 1.00 59.53 740 VAL B N 1
ATOM 12606 C CA . VAL B 1 740 ? 146.606 109.456 141.508 1.00 61.97 740 VAL B CA 1
ATOM 12607 C C . VAL B 1 740 ? 145.437 109.060 142.403 1.00 65.73 740 VAL B C 1
ATOM 12608 O O . VAL B 1 740 ? 145.309 109.548 143.532 1.00 64.56 740 VAL B O 1
ATOM 12612 N N . VAL B 1 741 ? 144.576 108.169 141.921 1.00 65.15 741 VAL B N 1
ATOM 12613 C CA . VAL B 1 741 ? 143.343 107.798 142.603 1.00 61.71 741 VAL B CA 1
ATOM 12614 C C . VAL B 1 741 ? 143.522 106.416 143.214 1.00 64.54 741 VAL B C 1
ATOM 12615 O O . VAL B 1 741 ? 144.037 105.502 142.558 1.00 67.63 741 VAL B O 1
ATOM 12619 N N . GLN B 1 742 ? 143.107 106.267 144.470 1.00 69.69 742 GLN B N 1
ATOM 12620 C CA . GLN B 1 742 ? 143.123 104.987 145.167 1.00 71.85 742 GLN B CA 1
ATOM 12621 C C . GLN B 1 742 ? 141.721 104.691 145.677 1.00 72.37 742 GLN B C 1
ATOM 12622 O O . GLN B 1 742 ? 141.208 105.410 146.541 1.00 73.99 742 GLN B O 1
ATOM 12628 N N . ILE B 1 743 ? 141.107 103.639 145.143 1.00 74.03 743 ILE B N 1
ATOM 12629 C CA . ILE B 1 743 ? 139.797 103.173 145.585 1.00 73.32 743 ILE B CA 1
ATOM 12630 C C . ILE B 1 743 ? 139.911 101.685 145.879 1.00 74.11 743 ILE B C 1
ATOM 12631 O O . ILE B 1 743 ? 140.258 100.899 144.990 1.00 76.28 743 ILE B O 1
ATOM 12636 N N . GLU B 1 744 ? 139.618 101.300 147.118 1.00 79.82 744 GLU B N 1
ATOM 12637 C CA . GLU B 1 744 ? 139.751 99.907 147.523 1.00 77.73 744 GLU B CA 1
ATOM 12638 C C . GLU B 1 744 ? 138.637 99.066 146.913 1.00 81.31 744 GLU B C 1
ATOM 12639 O O . GLU B 1 744 ? 137.458 99.425 146.988 1.00 79.39 744 GLU B O 1
ATOM 12645 N N . GLY B 1 745 ? 139.015 97.941 146.310 1.00 80.57 745 GLY B N 1
ATOM 12646 C CA . GLY B 1 745 ? 138.067 97.025 145.717 1.00 79.59 745 GLY B CA 1
ATOM 12647 C C . GLY B 1 745 ? 137.653 97.347 144.299 1.00 80.96 745 GLY B C 1
ATOM 12648 O O . GLY B 1 745 ? 136.909 96.562 143.698 1.00 82.40 745 GLY B O 1
ATOM 12649 N N . MET B 1 746 ? 138.105 98.470 143.743 1.00 74.50 746 MET B N 1
ATOM 12650 C CA . MET B 1 746 ? 137.737 98.859 142.391 1.00 75.35 746 MET B CA 1
ATOM 12651 C C . MET B 1 746 ? 138.908 99.330 141.545 1.00 73.13 746 MET B C 1
ATOM 12652 O O . MET B 1 746 ? 138.761 99.421 140.321 1.00 75.90 746 MET B O 1
ATOM 12657 N N . LEU B 1 747 ? 140.055 99.633 142.146 1.00 66.43 747 LEU B N 1
ATOM 12658 C CA . LEU B 1 747 ? 141.226 100.096 141.417 1.00 66.86 747 LEU B CA 1
ATOM 12659 C C . LEU B 1 747 ? 142.457 99.405 141.975 1.00 71.52 747 LEU B C 1
ATOM 12660 O O . LEU B 1 747 ? 142.648 99.364 143.194 1.00 72.93 747 LEU B O 1
ATOM 12665 N N . THR B 1 748 ? 143.287 98.865 141.088 1.00 72.98 748 THR B N 1
ATOM 12666 C CA . THR B 1 748 ? 144.543 98.261 141.494 1.00 71.99 748 THR B CA 1
ATOM 12667 C C . THR B 1 748 ? 145.652 99.310 141.460 1.00 71.47 748 THR B C 1
ATOM 12668 O O . THR B 1 748 ? 145.433 100.474 141.115 1.00 69.55 748 THR B O 1
ATOM 12672 N N . ARG B 1 749 ? 146.863 98.897 141.830 1.00 70.73 749 ARG B N 1
ATOM 12673 C CA . ARG B 1 749 ? 148.025 99.774 141.825 1.00 71.24 749 ARG B CA 1
ATOM 12674 C C . ARG B 1 749 ? 148.958 99.497 140.652 1.00 71.96 749 ARG B C 1
ATOM 12675 O O . ARG B 1 749 ? 150.115 99.930 140.670 1.00 75.84 749 ARG B O 1
ATOM 12683 N N . GLN B 1 750 ? 148.481 98.781 139.638 1.00 67.70 750 GLN B N 1
ATOM 12684 C CA . GLN B 1 750 ? 149.281 98.521 138.455 1.00 68.21 750 GLN B CA 1
ATOM 12685 C C . GLN B 1 750 ? 149.402 99.786 137.608 1.00 70.76 750 GLN B C 1
ATOM 12686 O O . GLN B 1 750 ? 148.719 100.789 137.833 1.00 72.92 750 GLN B O 1
ATOM 12692 N N . GLY B 1 751 ? 150.297 99.734 136.626 1.00 62.04 751 GLY B N 1
ATOM 12693 C CA . GLY B 1 751 ? 150.484 100.848 135.719 1.00 59.54 751 GLY B CA 1
ATOM 12694 C C . GLY B 1 751 ? 149.225 101.214 134.963 1.00 59.13 751 GLY B C 1
ATOM 12695 O O . GLY B 1 751 ? 148.564 100.346 134.386 1.00 60.47 751 GLY B O 1
ATOM 12696 N N . ALA B 1 752 ? 148.884 102.498 134.956 1.00 61.76 752 ALA B N 1
ATOM 12697 C CA . ALA B 1 752 ? 147.653 102.943 134.321 1.00 57.18 752 ALA B CA 1
ATOM 12698 C C . ALA B 1 752 ? 147.764 102.879 132.804 1.00 61.42 752 ALA B C 1
ATOM 12699 O O . ALA B 1 752 ? 148.832 103.090 132.222 1.00 64.45 752 ALA B O 1
ATOM 12701 N N . VAL B 1 753 ? 146.637 102.579 132.163 1.00 55.75 753 VAL B N 1
ATOM 12702 C CA . VAL B 1 753 ? 146.560 102.576 130.709 1.00 54.68 753 VAL B CA 1
ATOM 12703 C C . VAL B 1 753 ? 145.899 103.840 130.166 1.00 54.16 753 VAL B C 1
ATOM 12704 O O . VAL B 1 753 ? 146.090 104.166 128.985 1.00 56.70 753 VAL B O 1
ATOM 12708 N N . SER B 1 754 ? 145.155 104.572 130.994 1.00 49.99 754 SER B N 1
ATOM 12709 C CA . SER B 1 754 ? 144.485 105.801 130.598 1.00 51.37 754 SER B CA 1
ATOM 12710 C C . SER B 1 754 ? 144.778 106.888 131.623 1.00 52.81 754 SER B C 1
ATOM 12711 O O . SER B 1 754 ? 145.270 106.623 132.722 1.00 53.83 754 SER B O 1
ATOM 12714 N N . ALA B 1 755 ? 144.482 108.132 131.238 1.00 53.76 755 ALA B N 1
ATOM 12715 C CA . ALA B 1 755 ? 144.692 109.258 132.141 1.00 51.89 755 ALA B CA 1
ATOM 12716 C C . ALA B 1 755 ? 143.765 109.187 133.349 1.00 55.32 755 ALA B C 1
ATOM 12717 O O . ALA B 1 755 ? 144.193 109.435 134.482 1.00 53.99 755 ALA B O 1
ATOM 12719 N N . ALA B 1 756 ? 142.492 108.853 133.129 1.00 53.80 756 ALA B N 1
ATOM 12720 C CA . ALA B 1 756 ? 141.519 108.749 134.203 1.00 50.17 756 ALA B CA 1
ATOM 12721 C C . ALA B 1 756 ? 141.505 107.339 134.786 1.00 51.07 756 ALA B C 1
ATOM 12722 O O . ALA B 1 756 ? 141.816 106.368 134.089 1.00 49.52 756 ALA B O 1
ATOM 12724 N N . PRO B 1 757 ? 141.162 107.207 136.070 1.00 57.39 757 PRO B N 1
ATOM 12725 C CA . PRO B 1 757 ? 141.079 105.865 136.673 1.00 57.01 757 PRO B CA 1
ATOM 12726 C C . PRO B 1 757 ? 140.050 104.956 136.022 1.00 54.30 757 PRO B C 1
ATOM 12727 O O . PRO B 1 757 ? 140.260 103.738 135.978 1.00 57.39 757 PRO B O 1
ATOM 12731 N N . PHE B 1 758 ? 138.938 105.501 135.526 1.00 43.73 758 PHE B N 1
ATOM 12732 C CA . PHE B 1 758 ? 137.890 104.701 134.902 1.00 48.42 758 PHE B CA 1
ATOM 12733 C C . PHE B 1 758 ? 137.699 105.050 133.431 1.00 52.41 758 PHE B C 1
ATOM 12734 O O . PHE B 1 758 ? 136.633 104.780 132.870 1.00 57.71 758 PHE B O 1
ATOM 12742 N N . GLY B 1 759 ? 138.709 105.640 132.797 1.00 49.56 759 GLY B N 1
ATOM 12743 C CA . GLY B 1 759 ? 138.570 106.044 131.409 1.00 47.51 759 GLY B CA 1
ATOM 12744 C C . GLY B 1 759 ? 137.502 107.105 131.250 1.00 50.11 759 GLY B C 1
ATOM 12745 O O . GLY B 1 759 ? 137.336 107.990 132.097 1.00 48.55 759 GLY B O 1
ATOM 12746 N N . SER B 1 760 ? 136.761 107.018 130.150 1.00 44.26 760 SER B N 1
ATOM 12747 C CA . SER B 1 760 ? 135.638 107.919 129.893 1.00 45.60 760 SER B CA 1
ATOM 12748 C C . SER B 1 760 ? 134.450 107.439 130.717 1.00 48.81 760 SER B C 1
ATOM 12749 O O . SER B 1 760 ? 133.594 106.691 130.245 1.00 49.42 760 SER B O 1
ATOM 12752 N N . ALA B 1 761 ? 134.401 107.880 131.976 1.00 46.55 761 ALA B N 1
ATOM 12753 C CA . ALA B 1 761 ? 133.393 107.381 132.903 1.00 43.73 761 ALA B CA 1
ATOM 12754 C C . ALA B 1 761 ? 132.009 107.957 132.640 1.00 32.16 761 ALA B C 1
ATOM 12755 O O . ALA B 1 761 ? 131.016 107.350 133.051 1.00 49.02 761 ALA B O 1
ATOM 12757 N N . SER B 1 762 ? 131.914 109.096 131.961 1.00 34.91 762 SER B N 1
ATOM 12758 C CA . SER B 1 762 ? 130.629 109.757 131.781 1.00 37.32 762 SER B CA 1
ATOM 12759 C C . SER B 1 762 ? 129.822 109.198 130.617 1.00 38.29 762 SER B C 1
ATOM 12760 O O . SER B 1 762 ? 128.706 109.669 130.384 1.00 49.53 762 SER B O 1
ATOM 12763 N N . ILE B 1 763 ? 130.347 108.221 129.881 1.00 42.41 763 ILE B N 1
ATOM 12764 C CA . ILE B 1 763 ? 129.556 107.495 128.891 1.00 43.65 763 ILE B CA 1
ATOM 12765 C C . ILE B 1 763 ? 129.224 106.079 129.331 1.00 39.50 763 ILE B C 1
ATOM 12766 O O . ILE B 1 763 ? 128.440 105.405 128.646 1.00 49.63 763 ILE B O 1
ATOM 12771 N N . LEU B 1 764 ? 129.789 105.607 130.441 1.00 40.45 764 LEU B N 1
ATOM 12772 C CA . LEU B 1 764 ? 129.330 104.354 131.032 1.00 37.35 764 LEU B CA 1
ATOM 12773 C C . LEU B 1 764 ? 127.859 104.368 131.449 1.00 40.18 764 LEU B C 1
ATOM 12774 O O . LEU B 1 764 ? 127.261 103.277 131.502 1.00 40.78 764 LEU B O 1
ATOM 12779 N N . PRO B 1 765 ? 127.235 105.510 131.775 1.00 49.99 765 PRO B N 1
ATOM 12780 C CA . PRO B 1 765 ? 125.776 105.502 131.948 1.00 42.12 765 PRO B CA 1
ATOM 12781 C C . PRO B 1 765 ? 125.022 104.970 130.746 1.00 36.57 765 PRO B C 1
ATOM 12782 O O . PRO B 1 765 ? 123.936 104.416 130.924 1.00 48.84 765 PRO B O 1
ATOM 12786 N N . ILE B 1 766 ? 125.554 105.113 129.530 1.00 30.30 766 ILE B N 1
ATOM 12787 C CA . ILE B 1 766 ? 124.882 104.555 128.358 1.00 38.12 766 ILE B CA 1
ATOM 12788 C C . ILE B 1 766 ? 124.768 103.041 128.482 1.00 39.35 766 ILE B C 1
ATOM 12789 O O . ILE B 1 766 ? 123.689 102.463 128.307 1.00 41.27 766 ILE B O 1
ATOM 12794 N N . SER B 1 767 ? 125.885 102.377 128.787 1.00 41.11 767 SER B N 1
ATOM 12795 C CA . SER B 1 767 ? 125.879 100.926 128.935 1.00 36.60 767 SER B CA 1
ATOM 12796 C C . SER B 1 767 ? 125.032 100.494 130.123 1.00 35.04 767 SER B C 1
ATOM 12797 O O . SER B 1 767 ? 124.305 99.494 130.045 1.00 40.97 767 SER B O 1
ATOM 12800 N N . TRP B 1 768 ? 125.119 101.233 131.232 1.00 38.94 768 TRP B N 1
ATOM 12801 C CA . TRP B 1 768 ? 124.286 100.921 132.388 1.00 34.97 768 TRP B CA 1
ATOM 12802 C C . TRP B 1 768 ? 122.807 100.979 132.022 1.00 29.97 768 TRP B C 1
ATOM 12803 O O . TRP B 1 768 ? 122.045 100.054 132.325 1.00 25.70 768 TRP B O 1
ATOM 12814 N N . MET B 1 769 ? 122.390 102.061 131.360 1.00 40.75 769 MET B N 1
ATOM 12815 C CA . MET B 1 769 ? 120.996 102.224 130.975 1.00 41.13 769 MET B CA 1
ATOM 12816 C C . MET B 1 769 ? 120.563 101.134 130.010 1.00 32.76 769 MET B C 1
ATOM 12817 O O . MET B 1 769 ? 119.462 100.589 130.134 1.00 39.99 769 MET B O 1
ATOM 12822 N N . TYR B 1 770 ? 121.423 100.794 129.048 1.00 38.34 770 TYR B N 1
ATOM 12823 C CA . TYR B 1 770 ? 121.075 99.772 128.069 1.00 29.53 770 TYR B CA 1
ATOM 12824 C C . TYR B 1 770 ? 120.844 98.424 128.738 1.00 32.83 770 TYR B C 1
ATOM 12825 O O . TYR B 1 770 ? 119.820 97.770 128.503 1.00 27.27 770 TYR B O 1
ATOM 12834 N N . ILE B 1 771 ? 121.780 97.995 129.588 1.00 33.17 771 ILE B N 1
ATOM 12835 C CA . ILE B 1 771 ? 121.632 96.699 130.243 1.00 24.67 771 ILE B CA 1
ATOM 12836 C C . ILE B 1 771 ? 120.429 96.704 131.179 1.00 36.64 771 ILE B C 1
ATOM 12837 O O . ILE B 1 771 ? 119.639 95.750 131.200 1.00 42.41 771 ILE B O 1
ATOM 12842 N N . ARG B 1 772 ? 120.260 97.782 131.953 1.00 39.46 772 ARG B N 1
ATOM 12843 C CA . ARG B 1 772 ? 119.148 97.872 132.893 1.00 31.27 772 ARG B CA 1
ATOM 12844 C C . ARG B 1 772 ? 117.806 97.821 132.174 1.00 27.99 772 ARG B C 1
ATOM 12845 O O . ARG B 1 772 ? 116.854 97.201 132.663 1.00 33.10 772 ARG B O 1
ATOM 12853 N N . MET B 1 773 ? 117.710 98.468 131.013 1.00 33.65 773 MET B N 1
ATOM 12854 C CA . MET B 1 773 ? 116.461 98.501 130.267 1.00 24.84 773 MET B CA 1
ATOM 12855 C C . MET B 1 773 ? 116.191 97.199 129.523 1.00 32.56 773 MET B C 1
ATOM 12856 O O . MET B 1 773 ? 115.026 96.832 129.343 1.00 46.62 773 MET B O 1
ATOM 12861 N N . MET B 1 774 ? 117.231 96.489 129.081 1.00 37.36 774 MET B N 1
ATOM 12862 C CA . MET B 1 774 ? 116.997 95.262 128.324 1.00 32.52 774 MET B CA 1
ATOM 12863 C C . MET B 1 774 ? 116.781 94.059 129.235 1.00 36.90 774 MET B C 1
ATOM 12864 O O . MET B 1 774 ? 115.765 93.365 129.129 1.00 38.16 774 MET B O 1
ATOM 12869 N N . GLY B 1 775 ? 117.725 93.787 130.131 1.00 41.23 775 GLY B N 1
ATOM 12870 C CA . GLY B 1 775 ? 117.674 92.562 130.899 1.00 35.97 775 GLY B CA 1
ATOM 12871 C C . GLY B 1 775 ? 118.256 91.388 130.132 1.00 44.85 775 GLY B C 1
ATOM 12872 O O . GLY B 1 775 ? 118.659 91.487 128.972 1.00 49.80 775 GLY B O 1
ATOM 12873 N N . ALA B 1 776 ? 118.287 90.239 130.811 1.00 40.33 776 ALA B N 1
ATOM 12874 C CA . ALA B 1 776 ? 118.930 89.052 130.254 1.00 38.63 776 ALA B CA 1
ATOM 12875 C C . ALA B 1 776 ? 118.241 88.588 128.976 1.00 39.32 776 ALA B C 1
ATOM 12876 O O . ALA B 1 776 ? 118.885 88.408 127.930 1.00 49.13 776 ALA B O 1
ATOM 12878 N N . GLU B 1 777 ? 116.924 88.392 129.045 1.00 32.26 777 GLU B N 1
ATOM 12879 C CA . GLU B 1 777 ? 116.183 87.910 127.890 1.00 34.77 777 GLU B CA 1
ATOM 12880 C C . GLU B 1 777 ? 116.163 88.941 126.775 1.00 37.73 777 GLU B C 1
ATOM 12881 O O . GLU B 1 777 ? 116.209 88.574 125.598 1.00 39.58 777 GLU B O 1
ATOM 12887 N N . GLY B 1 778 ? 116.111 90.227 127.122 1.00 34.33 778 GLY B N 1
ATOM 12888 C CA . GLY B 1 778 ? 116.178 91.260 126.103 1.00 34.47 778 GLY B CA 1
ATOM 12889 C C . GLY B 1 778 ? 117.490 91.248 125.345 1.00 32.01 778 GLY B C 1
ATOM 12890 O O . GLY B 1 778 ? 117.507 91.360 124.118 1.00 35.37 778 GLY B O 1
ATOM 12891 N N . LEU B 1 779 ? 118.606 91.098 126.062 1.00 34.86 779 LEU B N 1
ATOM 12892 C CA . LEU B 1 779 ? 119.907 91.038 125.400 1.00 36.99 779 LEU B CA 1
ATOM 12893 C C . LEU B 1 779 ? 120.025 89.805 124.510 1.00 34.36 779 LEU B C 1
ATOM 12894 O O . LEU B 1 779 ? 120.517 89.890 123.374 1.00 41.51 779 LEU B O 1
ATOM 12899 N N . LYS B 1 780 ? 119.575 88.648 125.007 1.00 37.90 780 LYS B N 1
ATOM 12900 C CA . LYS B 1 780 ? 119.624 87.442 124.184 1.00 37.10 780 LYS B CA 1
ATOM 12901 C C . LYS B 1 780 ? 118.763 87.591 122.934 1.00 38.33 780 LYS B C 1
ATOM 12902 O O . LYS B 1 780 ? 119.176 87.203 121.830 1.00 46.40 780 LYS B O 1
ATOM 12908 N N . LYS B 1 781 ? 117.561 88.153 123.089 1.00 37.98 781 LYS B N 1
ATOM 12909 C CA . LYS B 1 781 ? 116.682 88.359 121.948 1.00 33.65 781 LYS B CA 1
ATOM 12910 C C . LYS B 1 781 ? 117.299 89.323 120.948 1.00 37.26 781 LYS B C 1
ATOM 12911 O O . LYS B 1 781 ? 117.164 89.133 119.738 1.00 42.51 781 LYS B O 1
ATOM 12917 N N . ALA B 1 782 ? 117.973 90.367 121.432 1.00 35.77 782 ALA B N 1
ATOM 12918 C CA . ALA B 1 782 ? 118.644 91.293 120.527 1.00 33.28 782 ALA B CA 1
ATOM 12919 C C . ALA B 1 782 ? 119.722 90.585 119.717 1.00 33.30 782 ALA B C 1
ATOM 12920 O O . ALA B 1 782 ? 119.839 90.797 118.503 1.00 42.68 782 ALA B O 1
ATOM 12922 N N . SER B 1 783 ? 120.511 89.728 120.369 1.00 42.56 783 SER B N 1
ATOM 12923 C CA . SER B 1 783 ? 121.547 88.992 119.647 1.00 34.01 783 SER B CA 1
ATOM 12924 C C . SER B 1 783 ? 120.944 88.096 118.568 1.00 39.86 783 SER B C 1
ATOM 12925 O O . SER B 1 783 ? 121.396 88.096 117.413 1.00 49.44 783 SER B O 1
ATOM 12928 N N . GLN B 1 784 ? 119.906 87.332 118.917 1.00 42.09 784 GLN B N 1
ATOM 12929 C CA . GLN B 1 784 ? 119.367 86.411 117.920 1.00 41.73 784 GLN B CA 1
ATOM 12930 C C . GLN B 1 784 ? 118.575 87.141 116.839 1.00 35.94 784 GLN B C 1
ATOM 12931 O O . GLN B 1 784 ? 118.498 86.660 115.707 1.00 42.78 784 GLN B O 1
ATOM 12937 N N . VAL B 1 785 ? 118.019 88.315 117.142 1.00 38.16 785 VAL B N 1
ATOM 12938 C CA . VAL B 1 785 ? 117.350 89.100 116.110 1.00 33.40 785 VAL B CA 1
ATOM 12939 C C . VAL B 1 785 ? 118.367 89.692 115.141 1.00 35.93 785 VAL B C 1
ATOM 12940 O O . VAL B 1 785 ? 118.113 89.779 113.936 1.00 46.94 785 VAL B O 1
ATOM 12944 N N . ALA B 1 786 ? 119.527 90.119 115.646 1.00 36.97 786 ALA B N 1
ATOM 12945 C CA . ALA B 1 786 ? 120.591 90.551 114.745 1.00 34.39 786 ALA B CA 1
ATOM 12946 C C . ALA B 1 786 ? 121.029 89.409 113.836 1.00 38.51 786 ALA B C 1
ATOM 12947 O O . ALA B 1 786 ? 121.236 89.600 112.626 1.00 47.26 786 ALA B O 1
ATOM 12949 N N . ILE B 1 787 ? 121.159 88.208 114.403 1.00 37.51 787 ILE B N 1
ATOM 12950 C CA . ILE B 1 787 ? 121.476 87.033 113.595 1.00 31.56 787 ILE B CA 1
ATOM 12951 C C . ILE B 1 787 ? 120.407 86.810 112.528 1.00 39.55 787 ILE B C 1
ATOM 12952 O O . ILE B 1 787 ? 120.715 86.524 111.363 1.00 44.64 787 ILE B O 1
ATOM 12957 N N . LEU B 1 788 ? 119.135 86.940 112.912 1.00 40.19 788 LEU B N 1
ATOM 12958 C CA . LEU B 1 788 ? 118.039 86.732 111.971 1.00 39.95 788 LEU B CA 1
ATOM 12959 C C . LEU B 1 788 ? 118.060 87.761 110.847 1.00 38.64 788 LEU B C 1
ATOM 12960 O O . LEU B 1 788 ? 117.807 87.422 109.688 1.00 39.85 788 LEU B O 1
ATOM 12965 N N . ASN B 1 789 ? 118.330 89.026 111.172 1.00 32.92 789 ASN B N 1
ATOM 12966 C CA . ASN B 1 789 ? 118.394 90.057 110.141 1.00 32.65 789 ASN B CA 1
ATOM 12967 C C . ASN B 1 789 ? 119.520 89.775 109.156 1.00 44.48 789 ASN B C 1
ATOM 12968 O O . ASN B 1 789 ? 119.342 89.909 107.935 1.00 44.89 789 ASN B O 1
ATOM 12973 N N . ALA B 1 790 ? 120.689 89.379 109.667 1.00 42.27 790 ALA B N 1
ATOM 12974 C CA . ALA B 1 790 ? 121.791 89.036 108.774 1.00 39.50 790 ALA B CA 1
ATOM 12975 C C . ALA B 1 790 ? 121.425 87.867 107.867 1.00 37.81 790 ALA B C 1
ATOM 12976 O O . ALA B 1 790 ? 121.701 87.895 106.661 1.00 42.20 790 ALA B O 1
ATOM 12978 N N . ASN B 1 791 ? 120.788 86.835 108.424 1.00 46.14 791 ASN B N 1
ATOM 12979 C CA . ASN B 1 791 ? 120.419 85.680 107.612 1.00 42.77 791 ASN B CA 1
ATOM 12980 C C . ASN B 1 791 ? 119.329 86.016 106.605 1.00 38.96 791 ASN B C 1
ATOM 12981 O O . ASN B 1 791 ? 119.309 85.451 105.509 1.00 48.11 791 ASN B O 1
ATOM 12986 N N . TYR B 1 792 ? 118.416 86.922 106.952 1.00 40.39 792 TYR B N 1
ATOM 12987 C CA . TYR B 1 792 ? 117.395 87.349 106.002 1.00 42.39 792 TYR B CA 1
ATOM 12988 C C . TYR B 1 792 ? 118.015 88.091 104.828 1.00 42.09 792 TYR B C 1
ATOM 12989 O O . TYR B 1 792 ? 117.661 87.839 103.668 1.00 47.24 792 TYR B O 1
ATOM 12998 N N . ILE B 1 793 ? 118.948 89.004 105.108 1.00 42.05 793 ILE B N 1
ATOM 12999 C CA . ILE B 1 793 ? 119.639 89.697 104.024 1.00 35.58 793 ILE B CA 1
ATOM 13000 C C . ILE B 1 793 ? 120.409 88.701 103.165 1.00 39.39 793 ILE B C 1
ATOM 13001 O O . ILE B 1 793 ? 120.402 88.788 101.932 1.00 42.32 793 ILE B O 1
ATOM 13006 N N . ALA B 1 794 ? 121.068 87.728 103.800 1.00 47.52 794 ALA B N 1
ATOM 13007 C CA . ALA B 1 794 ? 121.816 86.727 103.046 1.00 41.35 794 ALA B CA 1
ATOM 13008 C C . ALA B 1 794 ? 120.903 85.888 102.159 1.00 47.03 794 ALA B C 1
ATOM 13009 O O . ALA B 1 794 ? 121.246 85.590 101.011 1.00 55.05 794 ALA B O 1
ATOM 13011 N N . SER B 1 795 ? 119.738 85.492 102.673 1.00 48.89 795 SER B N 1
ATOM 13012 C CA . SER B 1 795 ? 118.850 84.629 101.901 1.00 48.60 795 SER B CA 1
ATOM 13013 C C . SER B 1 795 ? 118.147 85.392 100.787 1.00 47.64 795 SER B C 1
ATOM 13014 O O . SER B 1 795 ? 117.788 84.796 99.766 1.00 53.70 795 SER B O 1
ATOM 13017 N N . ARG B 1 796 ? 117.938 86.698 100.956 1.00 51.08 796 ARG B N 1
ATOM 13018 C CA . ARG B 1 796 ? 117.330 87.488 99.894 1.00 44.36 796 ARG B CA 1
ATOM 13019 C C . ARG B 1 796 ? 118.320 87.917 98.817 1.00 51.46 796 ARG B C 1
ATOM 13020 O O . ARG B 1 796 ? 117.887 88.334 97.738 1.00 52.17 796 ARG B O 1
ATOM 13028 N N . LEU B 1 797 ? 119.626 87.818 99.069 1.00 47.65 797 LEU B N 1
ATOM 13029 C CA . LEU B 1 797 ? 120.637 88.297 98.132 1.00 44.78 797 LEU B CA 1
ATOM 13030 C C . LEU B 1 797 ? 121.568 87.198 97.635 1.00 49.71 797 LEU B C 1
ATOM 13031 O O . LEU B 1 797 ? 122.567 87.508 96.978 1.00 55.72 797 LEU B O 1
ATOM 13036 N N . GLN B 1 798 ? 121.280 85.928 97.928 1.00 54.29 798 GLN B N 1
ATOM 13037 C CA . GLN B 1 798 ? 122.211 84.865 97.557 1.00 56.88 798 GLN B CA 1
ATOM 13038 C C . GLN B 1 798 ? 122.268 84.669 96.047 1.00 55.63 798 GLN B C 1
ATOM 13039 O O . GLN B 1 798 ? 123.331 84.363 95.497 1.00 60.72 798 GLN B O 1
ATOM 13045 N N . ASP B 1 799 ? 121.138 84.836 95.360 1.00 61.54 799 ASP B N 1
ATOM 13046 C CA . ASP B 1 799 ? 121.113 84.642 93.915 1.00 61.37 799 ASP B CA 1
ATOM 13047 C C . ASP B 1 799 ? 121.751 85.802 93.161 1.00 64.35 799 ASP B C 1
ATOM 13048 O O . ASP B 1 799 ? 122.279 85.602 92.062 1.00 65.89 799 ASP B O 1
ATOM 13053 N N . ALA B 1 800 ? 121.710 87.010 93.721 1.00 61.35 800 ALA B N 1
ATOM 13054 C CA . ALA B 1 800 ? 122.338 88.156 93.071 1.00 55.07 800 ALA B CA 1
ATOM 13055 C C . ALA B 1 800 ? 123.846 88.155 93.292 1.00 54.47 800 ALA B C 1
ATOM 13056 O O . ALA B 1 800 ? 124.626 88.125 92.334 1.00 57.94 800 ALA B O 1
ATOM 13058 N N . PHE B 1 801 ? 124.275 88.188 94.550 1.00 54.70 801 PHE B N 1
ATOM 13059 C CA . PHE B 1 801 ? 125.681 88.139 94.903 1.00 53.65 801 PHE B CA 1
ATOM 13060 C C . PHE B 1 801 ? 125.947 86.900 95.744 1.00 56.92 801 PHE B C 1
ATOM 13061 O O . PHE B 1 801 ? 125.193 86.628 96.689 1.00 63.40 801 PHE B O 1
ATOM 13069 N N . PRO B 1 802 ? 126.979 86.118 95.434 1.00 59.23 802 PRO B N 1
ATOM 13070 C CA . PRO B 1 802 ? 127.272 84.934 96.248 1.00 55.93 802 PRO B CA 1
ATOM 13071 C C . PRO B 1 802 ? 127.588 85.312 97.687 1.00 59.19 802 PRO B C 1
ATOM 13072 O O . PRO B 1 802 ? 128.265 86.306 97.957 1.00 58.86 802 PRO B O 1
ATOM 13076 N N . VAL B 1 803 ? 127.092 84.500 98.614 1.00 57.70 803 VAL B N 1
ATOM 13077 C CA . VAL B 1 803 ? 127.298 84.712 100.040 1.00 57.66 803 VAL B CA 1
ATOM 13078 C C . VAL B 1 803 ? 128.461 83.835 100.480 1.00 53.28 803 VAL B C 1
ATOM 13079 O O . VAL B 1 803 ? 128.436 82.613 100.292 1.00 59.61 803 VAL B O 1
ATOM 13083 N N . LEU B 1 804 ? 129.479 84.458 101.055 1.00 58.18 804 LEU B N 1
ATOM 13084 C CA . LEU B 1 804 ? 130.697 83.775 101.452 1.00 62.92 804 LEU B CA 1
ATOM 13085 C C . LEU B 1 804 ? 130.649 83.401 102.927 1.00 64.99 804 LEU B C 1
ATOM 13086 O O . LEU B 1 804 ? 129.928 84.008 103.723 1.00 63.41 804 LEU B O 1
ATOM 13091 N N . TYR B 1 805 ? 131.430 82.378 103.278 1.00 67.16 805 TYR B N 1
ATOM 13092 C CA . TYR B 1 805 ? 131.709 82.040 104.673 1.00 68.36 805 TYR B CA 1
ATOM 13093 C C . TYR B 1 805 ? 130.431 81.699 105.434 1.00 69.77 805 TYR B C 1
ATOM 13094 O O . TYR B 1 805 ? 130.136 82.258 106.491 1.00 71.31 805 TYR B O 1
ATOM 13103 N N . THR B 1 806 ? 129.663 80.772 104.876 1.00 65.29 806 THR B N 1
ATOM 13104 C CA . THR B 1 806 ? 128.483 80.277 105.557 1.00 66.95 806 THR B CA 1
ATOM 13105 C C . THR B 1 806 ? 128.871 79.211 106.577 1.00 70.11 806 THR B C 1
ATOM 13106 O O . THR B 1 806 ? 129.914 78.561 106.474 1.00 70.98 806 THR B O 1
ATOM 13110 N N . GLY B 1 807 ? 128.017 79.044 107.573 1.00 69.37 807 GLY B N 1
ATOM 13111 C CA . GLY B 1 807 ? 128.203 78.047 108.609 1.00 65.59 807 GLY B CA 1
ATOM 13112 C C . GLY B 1 807 ? 127.418 76.786 108.325 1.00 68.86 807 GLY B C 1
ATOM 13113 O O . GLY B 1 807 ? 127.260 76.375 107.170 1.00 69.33 807 GLY B O 1
ATOM 13114 N N . ARG B 1 808 ? 126.922 76.164 109.391 1.00 75.85 808 ARG B N 1
ATOM 13115 C CA . ARG B 1 808 ? 126.110 74.965 109.245 1.00 73.42 808 ARG B CA 1
ATOM 13116 C C . ARG B 1 808 ? 124.812 75.289 108.516 1.00 72.67 808 ARG B C 1
ATOM 13117 O O . ARG B 1 808 ? 124.167 76.306 108.783 1.00 72.37 808 ARG B O 1
ATOM 13125 N N . ASP B 1 809 ? 124.438 74.411 107.582 1.00 71.54 809 ASP B N 1
ATOM 13126 C CA . ASP B 1 809 ? 123.234 74.568 106.764 1.00 72.86 809 ASP B CA 1
ATOM 13127 C C . ASP B 1 809 ? 123.257 75.862 105.953 1.00 75.39 809 ASP B C 1
ATOM 13128 O O . ASP B 1 809 ? 122.207 76.428 105.640 1.00 75.61 809 ASP B O 1
ATOM 13133 N N . GLY B 1 810 ? 124.451 76.333 105.600 1.00 70.19 810 GLY B N 1
ATOM 13134 C CA . GLY B 1 810 ? 124.585 77.515 104.771 1.00 68.52 810 GLY B CA 1
ATOM 13135 C C . GLY B 1 810 ? 124.047 78.784 105.398 1.00 69.01 810 GLY B C 1
ATOM 13136 O O . GLY B 1 810 ? 123.314 79.538 104.753 1.00 69.43 810 GLY B O 1
ATOM 13137 N N . ARG B 1 811 ? 124.398 79.033 106.656 1.00 62.58 811 ARG B N 1
ATOM 13138 C CA . ARG B 1 811 ? 123.891 80.177 107.395 1.00 58.28 811 ARG B CA 1
ATOM 13139 C C . ARG B 1 811 ? 125.037 81.063 107.862 1.00 57.08 811 ARG B C 1
ATOM 13140 O O . ARG B 1 811 ? 126.146 80.589 108.124 1.00 61.52 811 ARG B O 1
ATOM 13148 N N . VAL B 1 812 ? 124.755 82.357 107.958 1.00 53.16 812 VAL B N 1
ATOM 13149 C CA . VAL B 1 812 ? 125.707 83.333 108.454 1.00 53.64 812 VAL B CA 1
ATOM 13150 C C . VAL B 1 812 ? 125.353 83.655 109.899 1.00 55.13 812 VAL B C 1
ATOM 13151 O O . VAL B 1 812 ? 124.229 83.434 110.355 1.00 53.24 812 VAL B O 1
ATOM 13155 N N . ALA B 1 813 ? 126.330 84.169 110.647 1.00 53.89 813 ALA B N 1
ATOM 13156 C CA . ALA B 1 813 ? 126.067 84.455 112.056 1.00 52.85 813 ALA B CA 1
ATOM 13157 C C . ALA B 1 813 ? 125.378 85.805 112.231 1.00 51.45 813 ALA B C 1
ATOM 13158 O O . ALA B 1 813 ? 124.178 85.869 112.500 1.00 59.38 813 ALA B O 1
ATOM 13160 N N . HIS B 1 814 ? 126.101 86.893 112.005 1.00 46.83 814 HIS B N 1
ATOM 13161 C CA . HIS B 1 814 ? 125.518 88.219 112.138 1.00 48.09 814 HIS B CA 1
ATOM 13162 C C . HIS B 1 814 ? 126.007 89.182 111.071 1.00 48.40 814 HIS B C 1
ATOM 13163 O O . HIS B 1 814 ? 125.565 90.334 111.051 1.00 46.13 814 HIS B O 1
ATOM 13170 N N . GLU B 1 815 ? 126.900 88.747 110.192 1.00 55.35 815 GLU B N 1
ATOM 13171 C CA . GLU B 1 815 ? 127.383 89.541 109.078 1.00 54.65 815 GLU B CA 1
ATOM 13172 C C . GLU B 1 815 ? 127.218 88.726 107.807 1.00 56.68 815 GLU B C 1
ATOM 13173 O O . GLU B 1 815 ? 127.510 87.527 107.788 1.00 58.81 815 GLU B O 1
ATOM 13179 N N . CYS B 1 816 ? 126.737 89.373 106.754 1.00 50.72 816 CYS B N 1
ATOM 13180 C CA . CYS B 1 816 ? 126.541 88.736 105.459 1.00 50.12 816 CYS B CA 1
ATOM 13181 C C . CYS B 1 816 ? 127.613 89.264 104.513 1.00 51.31 816 CYS B C 1
ATOM 13182 O O . CYS B 1 816 ? 127.567 90.427 104.101 1.00 55.30 816 CYS B O 1
ATOM 13185 N N . ILE B 1 817 ? 128.577 88.414 104.176 1.00 54.09 817 ILE B N 1
ATOM 13186 C CA . ILE B 1 817 ? 129.667 88.791 103.284 1.00 58.29 817 ILE B CA 1
ATOM 13187 C C . ILE B 1 817 ? 129.261 88.449 101.858 1.00 56.86 817 ILE B C 1
ATOM 13188 O O . ILE B 1 817 ? 128.952 87.294 101.549 1.00 51.74 817 ILE B O 1
ATOM 13193 N N . LEU B 1 818 ? 129.267 89.453 100.990 1.00 56.87 818 LEU B N 1
ATOM 13194 C CA . LEU B 1 818 ? 128.861 89.300 99.603 1.00 53.04 818 LEU B CA 1
ATOM 13195 C C . LEU B 1 818 ? 130.096 89.226 98.719 1.00 55.64 818 LEU B C 1
ATOM 13196 O O . LEU B 1 818 ? 131.015 90.038 98.862 1.00 57.33 818 LEU B O 1
ATOM 13201 N N . ASP B 1 819 ? 130.114 88.255 97.812 1.00 58.64 819 ASP B N 1
ATOM 13202 C CA . ASP B 1 819 ? 131.245 88.048 96.914 1.00 61.23 819 ASP B CA 1
ATOM 13203 C C . ASP B 1 819 ? 131.016 88.858 95.642 1.00 63.64 819 ASP B C 1
ATOM 13204 O O . ASP B 1 819 ? 130.129 88.541 94.843 1.00 65.34 819 ASP B O 1
ATOM 13209 N N . ILE B 1 820 ? 131.820 89.908 95.455 1.00 57.87 820 ILE B N 1
ATOM 13210 C CA . ILE B 1 820 ? 131.717 90.758 94.272 1.00 56.79 820 ILE B CA 1
ATOM 13211 C C . ILE B 1 820 ? 132.762 90.416 93.217 1.00 61.91 820 ILE B C 1
ATOM 13212 O O . ILE B 1 820 ? 132.654 90.899 92.078 1.00 67.07 820 ILE B O 1
ATOM 13217 N N . ARG B 1 821 ? 133.754 89.590 93.549 1.00 64.78 821 ARG B N 1
ATOM 13218 C CA . ARG B 1 821 ? 134.836 89.311 92.608 1.00 63.86 821 ARG B CA 1
ATOM 13219 C C . ARG B 1 821 ? 134.372 88.709 91.285 1.00 65.61 821 ARG B C 1
ATOM 13220 O O . ARG B 1 821 ? 134.889 89.137 90.239 1.00 68.01 821 ARG B O 1
ATOM 13228 N N . PRO B 1 822 ? 133.462 87.727 91.238 1.00 71.52 822 PRO B N 1
ATOM 13229 C CA . PRO B 1 822 ? 132.962 87.294 89.921 1.00 69.40 822 PRO B CA 1
ATOM 13230 C C . PRO B 1 822 ? 132.318 88.417 89.125 1.00 70.13 822 PRO B C 1
ATOM 13231 O O . PRO B 1 822 ? 132.528 88.515 87.909 1.00 71.52 822 PRO B O 1
ATOM 13235 N N . LEU B 1 823 ? 131.543 89.282 89.781 1.00 67.35 823 LEU B N 1
ATOM 13236 C CA . LEU B 1 823 ? 130.947 90.406 89.070 1.00 66.43 823 LEU B CA 1
ATOM 13237 C C . LEU B 1 823 ? 132.021 91.338 88.528 1.00 67.65 823 LEU B C 1
ATOM 13238 O O . LEU B 1 823 ? 131.920 91.822 87.397 1.00 71.85 823 LEU B O 1
ATOM 13243 N N . LYS B 1 824 ? 133.062 91.594 89.321 1.00 63.29 824 LYS B N 1
ATOM 13244 C CA . LYS B 1 824 ? 134.146 92.456 88.866 1.00 64.34 824 LYS B CA 1
ATOM 13245 C C . LYS B 1 824 ? 134.893 91.835 87.692 1.00 67.30 824 LYS B C 1
ATOM 13246 O O . LYS B 1 824 ? 135.313 92.544 86.771 1.00 68.12 824 LYS B O 1
ATOM 13252 N N . GLU B 1 825 ? 135.071 90.513 87.705 1.00 73.63 825 GLU B N 1
ATOM 13253 C CA . GLU B 1 825 ? 135.797 89.856 86.623 1.00 72.77 825 GLU B CA 1
ATOM 13254 C C . GLU B 1 825 ? 134.996 89.857 85.327 1.00 71.47 825 GLU B C 1
ATOM 13255 O O . GLU B 1 825 ? 135.522 90.204 84.264 1.00 75.24 825 GLU B O 1
ATOM 13261 N N . GLU B 1 826 ? 133.719 89.474 85.389 1.00 70.75 826 GLU B N 1
ATOM 13262 C CA . GLU B 1 826 ? 132.919 89.425 84.169 1.00 73.33 826 GLU B CA 1
ATOM 13263 C C . GLU B 1 826 ? 132.355 90.775 83.735 1.00 73.01 826 GLU B C 1
ATOM 13264 O O . GLU B 1 826 ? 131.832 90.868 82.619 1.00 71.88 826 GLU B O 1
ATOM 13270 N N . THR B 1 827 ? 132.437 91.815 84.557 1.00 71.89 827 THR B N 1
ATOM 13271 C CA . THR B 1 827 ? 131.917 93.104 84.104 1.00 68.64 827 THR B CA 1
ATOM 13272 C C . THR B 1 827 ? 132.915 94.243 84.245 1.00 68.15 827 THR B C 1
ATOM 13273 O O . THR B 1 827 ? 132.951 95.128 83.388 1.00 72.19 827 THR B O 1
ATOM 13277 N N . GLY B 1 828 ? 133.726 94.245 85.298 1.00 63.05 828 GLY B N 1
ATOM 13278 C CA . GLY B 1 828 ? 134.592 95.362 85.602 1.00 61.85 828 GLY B CA 1
ATOM 13279 C C . GLY B 1 828 ? 134.076 96.277 86.691 1.00 63.69 828 GLY B C 1
ATOM 13280 O O . GLY B 1 828 ? 134.799 97.195 87.097 1.00 65.36 828 GLY B O 1
ATOM 13281 N N . ILE B 1 829 ? 132.857 96.057 87.172 1.00 53.98 829 ILE B N 1
ATOM 13282 C CA . ILE B 1 829 ? 132.298 96.853 88.260 1.00 52.59 829 ILE B CA 1
ATOM 13283 C C . ILE B 1 829 ? 132.811 96.289 89.579 1.00 55.69 829 ILE B C 1
ATOM 13284 O O . ILE B 1 829 ? 132.641 95.101 89.866 1.00 62.73 829 ILE B O 1
ATOM 13289 N N . SER B 1 830 ? 133.436 97.139 90.384 1.00 54.06 830 SER B N 1
ATOM 13290 C CA . SER B 1 830 ? 134.060 96.717 91.627 1.00 51.06 830 SER B CA 1
ATOM 13291 C C . SER B 1 830 ? 133.133 96.955 92.815 1.00 49.21 830 SER B C 1
ATOM 13292 O O . SER B 1 830 ? 132.066 97.561 92.700 1.00 52.45 830 SER B O 1
ATOM 13295 N N . GLU B 1 831 ? 133.559 96.452 93.975 1.00 51.51 831 GLU B N 1
ATOM 13296 C CA . GLU B 1 831 ? 132.809 96.674 95.205 1.00 52.82 831 GLU B CA 1
ATOM 13297 C C . GLU B 1 831 ? 132.798 98.147 95.596 1.00 54.83 831 GLU B C 1
ATOM 13298 O O . GLU B 1 831 ? 131.854 98.607 96.249 1.00 50.87 831 GLU B O 1
ATOM 13304 N N . LEU B 1 832 ? 133.829 98.898 95.201 1.00 53.99 832 LEU B N 1
ATOM 13305 C CA . LEU B 1 832 ? 133.850 100.335 95.456 1.00 51.68 832 LEU B CA 1
ATOM 13306 C C . LEU B 1 832 ? 132.777 101.047 94.641 1.00 51.57 832 LEU B C 1
ATOM 13307 O O . LEU B 1 832 ? 132.144 101.993 95.127 1.00 52.75 832 LEU B O 1
ATOM 13312 N N . ASP B 1 833 ? 132.550 100.600 93.402 1.00 46.06 833 ASP B N 1
ATOM 13313 C CA . ASP B 1 833 ? 131.483 101.174 92.589 1.00 41.24 833 ASP B CA 1
ATOM 13314 C C . ASP B 1 833 ? 130.117 100.942 93.223 1.00 44.22 833 ASP B C 1
ATOM 13315 O O . ASP B 1 833 ? 129.286 101.853 93.269 1.00 52.46 833 ASP B O 1
ATOM 13320 N N . ILE B 1 834 ? 129.870 99.728 93.721 1.00 47.25 834 ILE B N 1
ATOM 13321 C CA . ILE B 1 834 ? 128.603 99.433 94.388 1.00 38.56 834 ILE B CA 1
ATOM 13322 C C . ILE B 1 834 ? 128.470 100.253 95.664 1.00 40.70 834 ILE B C 1
ATOM 13323 O O . ILE B 1 834 ? 127.388 100.757 95.990 1.00 47.15 834 ILE B O 1
ATOM 13328 N N . ALA B 1 835 ? 129.568 100.394 96.407 1.00 47.34 835 ALA B N 1
ATOM 13329 C CA . ALA B 1 835 ? 129.543 101.182 97.632 1.00 43.56 835 ALA B CA 1
ATOM 13330 C C . ALA B 1 835 ? 129.178 102.633 97.349 1.00 46.66 835 ALA B C 1
ATOM 13331 O O . ALA B 1 835 ? 128.373 103.231 98.072 1.00 52.98 835 ALA B O 1
ATOM 13333 N N . LYS B 1 836 ? 129.756 103.216 96.297 1.00 46.79 836 LYS B N 1
ATOM 13334 C CA . LYS B 1 836 ? 129.423 104.592 95.944 1.00 38.97 836 LYS B CA 1
ATOM 13335 C C . LYS B 1 836 ? 128.018 104.709 95.365 1.00 44.78 836 LYS B C 1
ATOM 13336 O O . LYS B 1 836 ? 127.354 105.731 95.565 1.00 47.04 836 LYS B O 1
ATOM 13342 N N . ARG B 1 837 ? 127.549 103.687 94.644 1.00 36.59 837 ARG B N 1
ATOM 13343 C CA . ARG B 1 837 ? 126.215 103.745 94.055 1.00 41.59 837 ARG B CA 1
ATOM 13344 C C . ARG B 1 837 ? 125.125 103.607 95.109 1.00 38.38 837 ARG B C 1
ATOM 13345 O O . ARG B 1 837 ? 124.022 104.131 94.928 1.00 45.77 837 ARG B O 1
ATOM 13353 N N . LEU B 1 838 ? 125.409 102.909 96.208 1.00 40.11 838 LEU B N 1
ATOM 13354 C CA . LEU B 1 838 ? 124.439 102.820 97.292 1.00 39.16 838 LEU B CA 1
ATOM 13355 C C . LEU B 1 838 ? 124.152 104.179 97.921 1.00 45.81 838 LEU B C 1
ATOM 13356 O O . LEU B 1 838 ? 123.103 104.347 98.550 1.00 41.35 838 LEU B O 1
ATOM 13361 N N . ILE B 1 839 ? 125.060 105.147 97.765 1.00 45.35 839 ILE B N 1
ATOM 13362 C CA . ILE B 1 839 ? 124.800 106.511 98.217 1.00 36.46 839 ILE B CA 1
ATOM 13363 C C . ILE B 1 839 ? 123.631 107.114 97.449 1.00 38.48 839 ILE B C 1
ATOM 13364 O O . ILE B 1 839 ? 122.787 107.814 98.020 1.00 48.72 839 ILE B O 1
ATOM 13369 N N . ASP B 1 840 ? 123.567 106.858 96.140 1.00 39.38 840 ASP B N 1
ATOM 13370 C CA . ASP B 1 840 ? 122.482 107.397 95.329 1.00 36.90 840 ASP B CA 1
ATOM 13371 C C . ASP B 1 840 ? 121.134 106.805 95.717 1.00 37.72 840 ASP B C 1
ATOM 13372 O O . ASP B 1 840 ? 120.096 107.432 95.485 1.00 55.10 840 ASP B O 1
ATOM 13377 N N . TYR B 1 841 ? 121.125 105.610 96.298 1.00 38.46 841 TYR B N 1
ATOM 13378 C CA . TYR B 1 841 ? 119.904 105.010 96.814 1.00 28.46 841 TYR B CA 1
ATOM 13379 C C . TYR B 1 841 ? 119.604 105.439 98.242 1.00 33.79 841 TYR B C 1
ATOM 13380 O O . TYR B 1 841 ? 118.569 105.045 98.788 1.00 41.37 841 TYR B O 1
ATOM 13389 N N . GLY B 1 842 ? 120.481 106.226 98.856 1.00 38.35 842 GLY B N 1
ATOM 13390 C CA . GLY B 1 842 ? 120.254 106.729 100.194 1.00 28.73 842 GLY B CA 1
ATOM 13391 C C . GLY B 1 842 ? 120.751 105.804 101.282 1.00 36.95 842 GLY B C 1
ATOM 13392 O O . GLY B 1 842 ? 120.081 105.625 102.301 1.00 47.65 842 GLY B O 1
ATOM 13393 N N . PHE B 1 843 ? 121.922 105.211 101.083 1.00 40.95 843 PHE B N 1
ATOM 13394 C CA . PHE B 1 843 ? 122.491 104.280 102.045 1.00 39.97 843 PHE B CA 1
ATOM 13395 C C . PHE B 1 843 ? 123.952 104.604 102.295 1.00 39.05 843 PHE B C 1
ATOM 13396 O O . PHE B 1 843 ? 124.686 104.970 101.375 1.00 42.50 843 PHE B O 1
ATOM 13404 N N . HIS B 1 844 ? 124.364 104.469 103.549 1.00 48.06 844 HIS B N 1
ATOM 13405 C CA . HIS B 1 844 ? 125.781 104.402 103.861 1.00 41.33 844 HIS B CA 1
ATOM 13406 C C . HIS B 1 844 ? 126.318 103.050 103.414 1.00 42.32 844 HIS B C 1
ATOM 13407 O O . HIS B 1 844 ? 125.706 102.011 103.677 1.00 54.17 844 HIS B O 1
ATOM 13414 N N . ALA B 1 845 ? 127.453 103.061 102.725 1.00 50.63 845 ALA B N 1
ATOM 13415 C CA . ALA B 1 845 ? 127.971 101.837 102.142 1.00 54.57 845 ALA B CA 1
ATOM 13416 C C . ALA B 1 845 ? 128.404 100.855 103.227 1.00 58.76 845 ALA B C 1
ATOM 13417 O O . ALA B 1 845 ? 128.823 101.260 104.315 1.00 61.10 845 ALA B O 1
ATOM 13419 N N . PRO B 1 846 ? 128.307 99.552 102.956 1.00 57.38 846 PRO B N 1
ATOM 13420 C CA . PRO B 1 846 ? 128.825 98.562 103.906 1.00 59.71 846 PRO B CA 1
ATOM 13421 C C . PRO B 1 846 ? 130.342 98.574 103.950 1.00 59.06 846 PRO B C 1
ATOM 13422 O O . PRO B 1 846 ? 130.986 99.344 103.229 1.00 63.68 846 PRO B O 1
ATOM 13426 N N . THR B 1 847 ? 130.925 97.726 104.788 1.00 54.82 847 THR B N 1
ATOM 13427 C CA . THR B 1 847 ? 132.374 97.631 104.861 1.00 54.87 847 THR B CA 1
ATOM 13428 C C . THR B 1 847 ? 132.916 96.971 103.598 1.00 60.15 847 THR B C 1
ATOM 13429 O O . THR B 1 847 ? 132.413 95.931 103.164 1.00 59.72 847 THR B O 1
ATOM 13433 N N . MET B 1 848 ? 133.940 97.576 103.003 1.00 65.48 848 MET B N 1
ATOM 13434 C CA . MET B 1 848 ? 134.558 97.054 101.792 1.00 67.02 848 MET B CA 1
ATOM 13435 C C . MET B 1 848 ? 135.905 96.434 102.130 1.00 66.71 848 MET B C 1
ATOM 13436 O O . MET B 1 848 ? 136.739 97.070 102.784 1.00 67.52 848 MET B O 1
ATOM 13441 N N . SER B 1 849 ? 136.105 95.193 101.687 1.00 73.21 849 SER B N 1
ATOM 13442 C CA . SER B 1 849 ? 137.422 94.558 101.647 1.00 71.97 849 SER B CA 1
ATOM 13443 C C . SER B 1 849 ? 138.088 94.481 103.017 1.00 75.24 849 SER B C 1
ATOM 13444 O O . SER B 1 849 ? 139.313 94.569 103.121 1.00 77.41 849 SER B O 1
ATOM 13447 N N . PHE B 1 850 ? 137.310 94.317 104.085 1.00 80.65 850 PHE B N 1
ATOM 13448 C CA . PHE B 1 850 ? 137.953 94.185 105.387 1.00 80.42 850 PHE B CA 1
ATOM 13449 C C . PHE B 1 850 ? 138.585 92.803 105.528 1.00 82.24 850 PHE B C 1
ATOM 13450 O O . PHE B 1 850 ? 139.803 92.716 105.730 1.00 83.01 850 PHE B O 1
ATOM 13458 N N . PRO B 1 851 ? 137.823 91.692 105.441 1.00 84.69 851 PRO B N 1
ATOM 13459 C CA . PRO B 1 851 ? 138.485 90.385 105.530 1.00 82.53 851 PRO B CA 1
ATOM 13460 C C . PRO B 1 851 ? 139.234 90.028 104.254 1.00 83.38 851 PRO B C 1
ATOM 13461 O O . PRO B 1 851 ? 140.393 89.606 104.303 1.00 83.74 851 PRO B O 1
ATOM 13465 N N . VAL B 1 852 ? 138.578 90.198 103.106 1.00 78.56 852 VAL B N 1
ATOM 13466 C CA . VAL B 1 852 ? 139.139 89.859 101.802 1.00 78.86 852 VAL B CA 1
ATOM 13467 C C . VAL B 1 852 ? 138.764 90.954 100.816 1.00 77.87 852 VAL B C 1
ATOM 13468 O O . VAL B 1 852 ? 137.644 91.474 100.848 1.00 80.43 852 VAL B O 1
ATOM 13472 N N . ALA B 1 853 ? 139.699 91.297 99.936 1.00 71.08 853 ALA B N 1
ATOM 13473 C CA . ALA B 1 853 ? 139.441 92.304 98.918 1.00 70.80 853 ALA B CA 1
ATOM 13474 C C . ALA B 1 853 ? 138.410 91.808 97.910 1.00 72.11 853 ALA B C 1
ATOM 13475 O O . ALA B 1 853 ? 138.324 90.616 97.606 1.00 74.14 853 ALA B O 1
ATOM 13477 N N . GLY B 1 854 ? 137.622 92.745 97.388 1.00 64.02 854 GLY B N 1
ATOM 13478 C CA . GLY B 1 854 ? 136.602 92.408 96.417 1.00 63.13 854 GLY B CA 1
ATOM 13479 C C . GLY B 1 854 ? 135.300 91.917 96.999 1.00 64.30 854 GLY B C 1
ATOM 13480 O O . GLY B 1 854 ? 134.519 91.277 96.289 1.00 62.96 854 GLY B O 1
ATOM 13481 N N . THR B 1 855 ? 135.039 92.187 98.274 1.00 63.21 855 THR B N 1
ATOM 13482 C CA . THR B 1 855 ? 133.828 91.735 98.937 1.00 59.47 855 THR B CA 1
ATOM 13483 C C . THR B 1 855 ? 133.209 92.888 99.712 1.00 58.71 855 THR B C 1
ATOM 13484 O O . THR B 1 855 ? 133.858 93.898 99.991 1.00 66.70 855 THR B O 1
ATOM 13488 N N . LEU B 1 856 ? 131.934 92.725 100.051 1.00 54.13 856 LEU B N 1
ATOM 13489 C CA . LEU B 1 856 ? 131.196 93.679 100.866 1.00 50.43 856 LEU B CA 1
ATOM 13490 C C . LEU B 1 856 ? 130.613 92.947 102.063 1.00 47.68 856 LEU B C 1
ATOM 13491 O O . LEU B 1 856 ? 129.998 91.888 101.906 1.00 53.15 856 LEU B O 1
ATOM 13496 N N . MET B 1 857 ? 130.810 93.502 103.254 1.00 56.92 857 MET B N 1
ATOM 13497 C CA . MET B 1 857 ? 130.307 92.907 104.487 1.00 56.50 857 MET B CA 1
ATOM 13498 C C . MET B 1 857 ? 129.154 93.756 105.004 1.00 53.86 857 MET B C 1
ATOM 13499 O O . MET B 1 857 ? 129.350 94.913 105.390 1.00 53.92 857 MET B O 1
ATOM 13504 N N . VAL B 1 858 ? 127.960 93.177 105.018 1.00 48.47 858 VAL B N 1
ATOM 13505 C CA . VAL B 1 858 ? 126.765 93.837 105.521 1.00 52.96 858 VAL B CA 1
ATOM 13506 C C . VAL B 1 858 ? 126.492 93.306 106.919 1.00 48.43 858 VAL B C 1
ATOM 13507 O O . VAL B 1 858 ? 126.332 92.095 107.111 1.00 54.29 858 VAL B O 1
ATOM 13511 N N . GLU B 1 859 ? 126.445 94.204 107.901 1.00 45.32 859 GLU B N 1
ATOM 13512 C CA . GLU B 1 859 ? 126.092 93.850 109.275 1.00 49.52 859 GLU B CA 1
ATOM 13513 C C . GLU B 1 859 ? 124.879 94.669 109.689 1.00 51.13 859 GLU B C 1
ATOM 13514 O O . GLU B 1 859 ? 125.017 95.813 110.148 1.00 55.76 859 GLU B O 1
ATOM 13520 N N . PRO B 1 860 ? 123.670 94.135 109.528 1.00 44.86 860 PRO B N 1
ATOM 13521 C CA . PRO B 1 860 ? 122.497 94.786 110.114 1.00 43.40 860 PRO B CA 1
ATOM 13522 C C . PRO B 1 860 ? 122.392 94.418 111.588 1.00 51.10 860 PRO B C 1
ATOM 13523 O O . PRO B 1 860 ? 122.527 93.251 111.963 1.00 58.31 860 PRO B O 1
ATOM 13527 N N . THR B 1 861 ? 122.171 95.419 112.426 1.00 39.94 861 THR B N 1
ATOM 13528 C CA . THR B 1 861 ? 121.978 95.140 113.836 1.00 45.53 861 THR B CA 1
ATOM 13529 C C . THR B 1 861 ? 120.539 94.693 114.075 1.00 43.89 861 THR B C 1
ATOM 13530 O O . THR B 1 861 ? 119.738 94.558 113.147 1.00 49.08 861 THR B O 1
ATOM 13534 N N . GLU B 1 862 ? 120.205 94.449 115.340 1.00 46.94 862 GLU B N 1
ATOM 13535 C CA . GLU B 1 862 ? 118.828 94.156 115.708 1.00 40.32 862 GLU B CA 1
ATOM 13536 C C . GLU B 1 862 ? 117.926 95.379 115.611 1.00 36.09 862 GLU B C 1
ATOM 13537 O O . GLU B 1 862 ? 116.703 95.232 115.691 1.00 36.69 862 GLU B O 1
ATOM 13543 N N . SER B 1 863 ? 118.497 96.570 115.434 1.00 34.04 863 SER B N 1
ATOM 13544 C CA . SER B 1 863 ? 117.743 97.814 115.486 1.00 36.90 863 SER B CA 1
ATOM 13545 C C . SER B 1 863 ? 117.067 98.176 114.172 1.00 39.43 863 SER B C 1
ATOM 13546 O O . SER B 1 863 ? 116.211 99.065 114.166 1.00 38.59 863 SER B O 1
ATOM 13549 N N . GLU B 1 864 ? 117.416 97.523 113.069 1.00 40.54 864 GLU B N 1
ATOM 13550 C CA . GLU B 1 864 ? 116.845 97.855 111.772 1.00 39.25 864 GLU B CA 1
ATOM 13551 C C . GLU B 1 864 ? 115.609 97.006 111.514 1.00 34.39 864 GLU B C 1
ATOM 13552 O O . GLU B 1 864 ? 115.651 95.779 111.646 1.00 39.50 864 GLU B O 1
ATOM 13558 N N . SER B 1 865 ? 114.515 97.663 111.142 1.00 44.48 865 SER B N 1
ATOM 13559 C CA . SER B 1 865 ? 113.261 96.979 110.881 1.00 41.06 865 SER B CA 1
ATOM 13560 C C . SER B 1 865 ? 113.284 96.319 109.505 1.00 41.33 865 SER B C 1
ATOM 13561 O O . SER B 1 865 ? 114.188 96.530 108.694 1.00 40.74 865 SER B O 1
ATOM 13564 N N . LYS B 1 866 ? 112.260 95.503 109.247 1.00 44.96 866 LYS B N 1
ATOM 13565 C CA . LYS B 1 866 ? 112.186 94.786 107.980 1.00 42.74 866 LYS B CA 1
ATOM 13566 C C . LYS B 1 866 ? 111.990 95.732 106.802 1.00 43.74 866 LYS B C 1
ATOM 13567 O O . LYS B 1 866 ? 112.384 95.404 105.681 1.00 49.67 866 LYS B O 1
ATOM 13573 N N . VAL B 1 867 ? 111.388 96.900 107.028 1.00 38.34 867 VAL B N 1
ATOM 13574 C CA . VAL B 1 867 ? 111.206 97.864 105.946 1.00 41.42 867 VAL B CA 1
ATOM 13575 C C . VAL B 1 867 ? 112.553 98.390 105.460 1.00 45.60 867 VAL B C 1
ATOM 13576 O O . VAL B 1 867 ? 112.800 98.482 104.252 1.00 41.99 867 VAL B O 1
ATOM 13580 N N . GLU B 1 868 ? 113.446 98.736 106.389 1.00 44.37 868 GLU B N 1
ATOM 13581 C CA . GLU B 1 868 ? 114.770 99.218 106.008 1.00 37.53 868 GLU B CA 1
ATOM 13582 C C . GLU B 1 868 ? 115.605 98.114 105.366 1.00 42.86 868 GLU B C 1
ATOM 13583 O O . GLU B 1 868 ? 116.337 98.363 104.399 1.00 45.53 868 GLU B O 1
ATOM 13589 N N . LEU B 1 869 ? 115.507 96.888 105.886 1.00 46.09 869 LEU B N 1
ATOM 13590 C CA . LEU B 1 869 ? 116.209 95.767 105.268 1.00 37.06 869 LEU B CA 1
ATOM 13591 C C . LEU B 1 869 ? 115.703 95.519 103.854 1.00 34.95 869 LEU B C 1
ATOM 13592 O O . LEU B 1 869 ? 116.491 95.246 102.944 1.00 43.38 869 LEU B O 1
ATOM 13597 N N . ASP B 1 870 ? 114.387 95.608 103.654 1.00 39.04 870 ASP B N 1
ATOM 13598 C CA . ASP B 1 870 ? 113.812 95.433 102.326 1.00 38.17 870 ASP B CA 1
ATOM 13599 C C . ASP B 1 870 ? 114.250 96.542 101.382 1.00 41.24 870 ASP B C 1
ATOM 13600 O O . ASP B 1 870 ? 114.509 96.290 100.203 1.00 45.78 870 ASP B O 1
ATOM 13605 N N . ARG B 1 871 ? 114.331 97.778 101.880 1.00 44.88 871 ARG B N 1
ATOM 13606 C CA . ARG B 1 871 ? 114.837 98.875 101.062 1.00 33.65 871 ARG B CA 1
ATOM 13607 C C . ARG B 1 871 ? 116.278 98.623 100.636 1.00 41.24 871 ARG B C 1
ATOM 13608 O O . ARG B 1 871 ? 116.637 98.841 99.471 1.00 47.46 871 ARG B O 1
ATOM 13616 N N . PHE B 1 872 ? 117.115 98.150 101.564 1.00 38.22 872 PHE B N 1
ATOM 13617 C CA . PHE B 1 872 ? 118.504 97.849 101.227 1.00 30.03 872 PHE B CA 1
ATOM 13618 C C . PHE B 1 872 ? 118.601 96.704 100.224 1.00 30.54 872 PHE B C 1
ATOM 13619 O O . PHE B 1 872 ? 119.406 96.755 99.286 1.00 41.85 872 PHE B O 1
ATOM 13627 N N . ILE B 1 873 ? 117.789 95.662 100.405 1.00 37.05 873 ILE B N 1
ATOM 13628 C CA . ILE B 1 873 ? 117.803 94.529 99.483 1.00 35.17 873 ILE B CA 1
ATOM 13629 C C . ILE B 1 873 ? 117.349 94.966 98.097 1.00 36.07 873 ILE B C 1
ATOM 13630 O O . ILE B 1 873 ? 117.917 94.550 97.081 1.00 37.75 873 ILE B O 1
ATOM 13635 N N . ASP B 1 874 ? 116.317 95.810 98.033 1.00 42.93 874 ASP B N 1
ATOM 13636 C CA . ASP B 1 874 ? 115.849 96.327 96.753 1.00 43.00 874 ASP B CA 1
ATOM 13637 C C . ASP B 1 874 ? 116.920 97.167 96.073 1.00 47.78 874 ASP B C 1
ATOM 13638 O O . ASP B 1 874 ? 117.106 97.079 94.854 1.00 46.42 874 ASP B O 1
ATOM 13643 N N . ALA B 1 875 ? 117.635 97.989 96.846 1.00 36.03 875 ALA B N 1
ATOM 13644 C CA . ALA B 1 875 ? 118.730 98.768 96.278 1.00 28.22 875 ALA B CA 1
ATOM 13645 C C . ALA B 1 875 ? 119.819 97.862 95.715 1.00 39.31 875 ALA B C 1
ATOM 13646 O O . ALA B 1 875 ? 120.334 98.109 94.619 1.00 43.67 875 ALA B O 1
ATOM 13648 N N . MET B 1 876 ? 120.174 96.801 96.445 1.00 41.60 876 MET B N 1
ATOM 13649 C CA . MET B 1 876 ? 121.215 95.892 95.968 1.00 37.72 876 MET B CA 1
ATOM 13650 C C . MET B 1 876 ? 120.771 95.135 94.720 1.00 36.41 876 MET B C 1
ATOM 13651 O O . MET B 1 876 ? 121.569 94.916 93.803 1.00 44.12 876 MET B O 1
ATOM 13656 N N . LEU B 1 877 ? 119.504 94.721 94.666 1.00 40.50 877 LEU B N 1
ATOM 13657 C CA . LEU B 1 877 ? 118.997 94.041 93.477 1.00 38.39 877 LEU B CA 1
ATOM 13658 C C . LEU B 1 877 ? 118.953 94.980 92.276 1.00 41.25 877 LEU B C 1
ATOM 13659 O O . LEU B 1 877 ? 119.254 94.572 91.148 1.00 46.39 877 LEU B O 1
ATOM 13664 N N . ALA B 1 878 ? 118.581 96.243 92.497 1.00 47.46 878 ALA B N 1
ATOM 13665 C CA . ALA B 1 878 ? 118.613 97.225 91.419 1.00 40.15 878 ALA B CA 1
ATOM 13666 C C . ALA B 1 878 ? 120.038 97.472 90.938 1.00 45.00 878 ALA B C 1
ATOM 13667 O O . ALA B 1 878 ? 120.276 97.647 89.738 1.00 49.28 878 ALA B O 1
ATOM 13669 N N . ILE B 1 879 ? 121.000 97.494 91.861 1.00 38.94 879 ILE B N 1
ATOM 13670 C CA . ILE B 1 879 ? 122.398 97.663 91.475 1.00 41.01 879 ILE B CA 1
ATOM 13671 C C . ILE B 1 879 ? 122.883 96.456 90.677 1.00 45.76 879 ILE B C 1
ATOM 13672 O O . ILE B 1 879 ? 123.645 96.595 89.712 1.00 53.74 879 ILE B O 1
ATOM 13677 N N . ARG B 1 880 ? 122.447 95.255 91.060 1.00 46.12 880 ARG B N 1
ATOM 13678 C CA . ARG B 1 880 ? 122.765 94.062 90.281 1.00 44.52 880 ARG B CA 1
ATOM 13679 C C . ARG B 1 880 ? 122.170 94.147 88.879 1.00 43.80 880 ARG B C 1
ATOM 13680 O O . ARG B 1 880 ? 122.814 93.764 87.895 1.00 49.78 880 ARG B O 1
ATOM 13688 N N . ALA B 1 881 ? 120.940 94.651 88.769 1.00 48.88 881 ALA B N 1
ATOM 13689 C CA . ALA B 1 881 ? 120.332 94.852 87.456 1.00 49.00 881 ALA B CA 1
ATOM 13690 C C . ALA B 1 881 ? 121.119 95.861 86.627 1.00 52.52 881 ALA B C 1
ATOM 13691 O O . ALA B 1 881 ? 121.273 95.696 85.411 1.00 55.49 881 ALA B O 1
ATOM 13693 N N . GLU B 1 882 ? 121.617 96.921 87.267 1.00 51.49 882 GLU B N 1
ATOM 13694 C CA . GLU B 1 882 ? 122.439 97.901 86.561 1.00 44.95 882 GLU B CA 1
ATOM 13695 C C . GLU B 1 882 ? 123.748 97.288 86.079 1.00 51.20 882 GLU B C 1
ATOM 13696 O O . GLU B 1 882 ? 124.216 97.596 84.976 1.00 52.18 882 GLU B O 1
ATOM 13702 N N . ILE B 1 883 ? 124.360 96.426 86.894 1.00 47.68 883 ILE B N 1
ATOM 13703 C CA . ILE B 1 883 ? 125.574 95.732 86.467 1.00 49.69 883 ILE B CA 1
ATOM 13704 C C . ILE B 1 883 ? 125.271 94.809 85.292 1.00 48.15 883 ILE B C 1
ATOM 13705 O O . ILE B 1 883 ? 126.080 94.665 84.366 1.00 50.05 883 ILE B O 1
ATOM 13710 N N . ASP B 1 884 ? 124.098 94.175 85.307 1.00 52.50 884 ASP B N 1
ATOM 13711 C CA . ASP B 1 884 ? 123.679 93.366 84.165 1.00 50.76 884 ASP B CA 1
ATOM 13712 C C . ASP B 1 884 ? 123.525 94.220 82.913 1.00 56.78 884 ASP B C 1
ATOM 13713 O O . ASP B 1 884 ? 123.892 93.795 81.813 1.00 57.32 884 ASP B O 1
ATOM 13718 N N . GLN B 1 885 ? 122.970 95.425 83.062 1.00 60.21 885 GLN B N 1
ATOM 13719 C CA . GLN B 1 885 ? 122.868 96.345 81.932 1.00 56.87 885 GLN B CA 1
ATOM 13720 C C . GLN B 1 885 ? 124.246 96.733 81.409 1.00 59.26 885 GLN B C 1
ATOM 13721 O O . GLN B 1 885 ? 124.452 96.838 80.194 1.00 62.72 885 GLN B O 1
ATOM 13727 N N . VAL B 1 886 ? 125.196 96.968 82.315 1.00 56.11 886 VAL B N 1
ATOM 13728 C CA . VAL B 1 886 ? 126.561 97.287 81.904 1.00 57.10 886 VAL B CA 1
ATOM 13729 C C . VAL B 1 886 ? 127.162 96.131 81.115 1.00 59.26 886 VAL B C 1
ATOM 13730 O O . VAL B 1 886 ? 127.825 96.334 80.091 1.00 63.23 886 VAL B O 1
ATOM 13734 N N . LYS B 1 887 ? 126.942 94.901 81.581 1.00 61.04 887 LYS B N 1
ATOM 13735 C CA . LYS B 1 887 ? 127.448 93.735 80.863 1.00 59.94 887 LYS B CA 1
ATOM 13736 C C . LYS B 1 887 ? 126.782 93.585 79.500 1.00 62.41 887 LYS B C 1
ATOM 13737 O O . LYS B 1 887 ? 127.432 93.194 78.524 1.00 66.12 887 LYS B O 1
ATOM 13743 N N . ALA B 1 888 ? 125.487 93.890 79.413 1.00 68.89 888 ALA B N 1
ATOM 13744 C CA . ALA B 1 888 ? 124.731 93.714 78.179 1.00 66.21 888 ALA B CA 1
ATOM 13745 C C . ALA B 1 888 ? 125.104 94.718 77.097 1.00 66.86 888 ALA B C 1
ATOM 13746 O O . ALA B 1 888 ? 124.652 94.567 75.958 1.00 64.43 888 ALA B O 1
ATOM 13748 N N . GLY B 1 889 ? 125.905 95.730 77.417 1.00 65.00 889 GLY B N 1
ATOM 13749 C CA . GLY B 1 889 ? 126.279 96.740 76.454 1.00 64.57 889 GLY B CA 1
ATOM 13750 C C . GLY B 1 889 ? 125.366 97.942 76.400 1.00 65.44 889 GLY B C 1
ATOM 13751 O O . GLY B 1 889 ? 125.562 98.808 75.538 1.00 63.51 889 GLY B O 1
ATOM 13752 N N . VAL B 1 890 ? 124.369 98.020 77.282 1.00 63.50 890 VAL B N 1
ATOM 13753 C CA . VAL B 1 890 ? 123.499 99.192 77.323 1.00 61.26 890 VAL B CA 1
ATOM 13754 C C . VAL B 1 890 ? 124.302 100.430 77.699 1.00 64.48 890 VAL B C 1
ATOM 13755 O O . VAL B 1 890 ? 124.192 101.484 77.062 1.00 64.87 890 VAL B O 1
ATOM 13759 N N . TRP B 1 891 ? 125.132 100.314 78.732 1.00 55.74 891 TRP B N 1
ATOM 13760 C CA . TRP B 1 891 ? 125.983 101.398 79.171 1.00 57.24 891 TRP B CA 1
ATOM 13761 C C . TRP B 1 891 ? 127.446 100.989 79.072 1.00 56.07 891 TRP B C 1
ATOM 13762 O O . TRP B 1 891 ? 127.798 99.861 79.430 1.00 60.80 891 TRP B O 1
ATOM 13773 N N . PRO B 1 892 ? 128.312 101.870 78.582 1.00 61.91 892 PRO B N 1
ATOM 13774 C CA . PRO B 1 892 ? 129.742 101.554 78.547 1.00 55.59 892 PRO B CA 1
ATOM 13775 C C . PRO B 1 892 ? 130.315 101.458 79.950 1.00 61.04 892 PRO B C 1
ATOM 13776 O O . PRO B 1 892 ? 129.794 102.031 80.909 1.00 62.19 892 PRO B O 1
ATOM 13780 N N . LEU B 1 893 ? 131.405 100.699 80.065 1.00 60.07 893 LEU B N 1
ATOM 13781 C CA . LEU B 1 893 ? 132.102 100.620 81.343 1.00 56.26 893 LEU B CA 1
ATOM 13782 C C . LEU B 1 893 ? 132.656 101.979 81.752 1.00 58.28 893 LEU B C 1
ATOM 13783 O O . LEU B 1 893 ? 132.742 102.283 82.947 1.00 63.48 893 LEU B O 1
ATOM 13788 N N . GLU B 1 894 ? 133.018 102.813 80.776 1.00 55.49 894 GLU B N 1
ATOM 13789 C CA . GLU B 1 894 ? 133.539 104.139 81.087 1.00 58.06 894 GLU B CA 1
ATOM 13790 C C . GLU B 1 894 ? 132.440 105.075 81.579 1.00 62.61 894 GLU B C 1
ATOM 13791 O O . GLU B 1 894 ? 132.669 105.885 82.483 1.00 62.73 894 GLU B O 1
ATOM 13797 N N . ASP B 1 895 ? 131.242 104.983 80.999 1.00 61.57 895 ASP B N 1
ATOM 13798 C CA . ASP B 1 895 ? 130.155 105.929 81.258 1.00 56.80 895 ASP B CA 1
ATOM 13799 C C . ASP B 1 895 ? 128.897 105.161 81.659 1.00 52.83 895 ASP B C 1
ATOM 13800 O O . ASP B 1 895 ? 128.112 104.746 80.804 1.00 59.85 895 ASP B O 1
ATOM 13805 N N . ASN B 1 896 ? 128.704 104.988 82.960 1.00 46.89 896 ASN B N 1
ATOM 13806 C CA . ASN B 1 896 ? 127.541 104.305 83.504 1.00 51.81 896 ASN B CA 1
ATOM 13807 C C . ASN B 1 896 ? 127.315 104.818 84.917 1.00 53.77 896 ASN B C 1
ATOM 13808 O O . ASN B 1 896 ? 128.221 105.407 85.516 1.00 54.36 896 ASN B O 1
ATOM 13813 N N . PRO B 1 897 ? 126.109 104.645 85.467 1.00 44.94 897 PRO B N 1
ATOM 13814 C CA . PRO B 1 897 ? 125.845 105.173 86.815 1.00 38.77 897 PRO B CA 1
ATOM 13815 C C . PRO B 1 897 ? 126.692 104.545 87.911 1.00 45.21 897 PRO B C 1
ATOM 13816 O O . PRO B 1 897 ? 126.868 105.175 88.959 1.00 51.17 897 PRO B O 1
ATOM 13820 N N . LEU B 1 898 ? 127.216 103.332 87.715 1.00 48.93 898 LEU B N 1
ATOM 13821 C CA . LEU B 1 898 ? 128.024 102.702 88.757 1.00 48.50 898 LEU B CA 1
ATOM 13822 C C . LEU B 1 898 ? 129.350 103.431 88.946 1.00 46.53 898 LEU B C 1
ATOM 13823 O O . LEU B 1 898 ? 129.735 103.756 90.074 1.00 46.21 898 LEU B O 1
ATOM 13828 N N . VAL B 1 899 ? 130.063 103.698 87.850 1.00 46.08 899 VAL B N 1
ATOM 13829 C CA . VAL B 1 899 ? 131.382 104.312 87.954 1.00 49.57 899 VAL B CA 1
ATOM 13830 C C . VAL B 1 899 ? 131.309 105.815 88.183 1.00 52.53 899 VAL B C 1
ATOM 13831 O O . VAL B 1 899 ? 132.315 106.422 88.569 1.00 49.62 899 VAL B O 1
ATOM 13835 N N . ASN B 1 900 ? 130.151 106.432 87.962 1.00 48.19 900 ASN B N 1
ATOM 13836 C CA . ASN B 1 900 ? 129.986 107.869 88.118 1.00 45.02 900 ASN B CA 1
ATOM 13837 C C . ASN B 1 900 ? 129.285 108.248 89.416 1.00 47.18 900 ASN B C 1
ATOM 13838 O O . ASN B 1 900 ? 128.909 109.411 89.585 1.00 54.62 900 ASN B O 1
ATOM 13843 N N . ALA B 1 901 ? 129.100 107.315 90.316 1.00 40.03 901 ALA B N 1
ATOM 13844 C CA . ALA B 1 901 ? 128.413 107.579 91.569 1.00 39.96 901 ALA B CA 1
ATOM 13845 C C . ALA B 1 901 ? 129.404 107.988 92.657 1.00 46.13 901 ALA B C 1
ATOM 13846 O O . ALA B 1 901 ? 130.565 107.572 92.637 1.00 47.41 901 ALA B O 1
ATOM 13848 N N . PRO B 1 902 ? 128.980 108.802 93.635 1.00 44.21 902 PRO B N 1
ATOM 13849 C CA . PRO B 1 902 ? 127.648 109.404 93.810 1.00 45.38 902 PRO B CA 1
ATOM 13850 C C . PRO B 1 902 ? 127.388 110.595 92.888 1.00 36.66 902 PRO B C 1
ATOM 13851 O O . PRO B 1 902 ? 128.310 111.238 92.403 1.00 41.88 902 PRO B O 1
ATOM 13855 N N . HIS B 1 903 ? 126.119 110.898 92.638 1.00 46.36 903 HIS B N 1
ATOM 13856 C CA . HIS B 1 903 ? 125.716 112.007 91.784 1.00 39.17 903 HIS B CA 1
ATOM 13857 C C . HIS B 1 903 ? 125.232 113.164 92.647 1.00 42.64 903 HIS B C 1
ATOM 13858 O O . HIS B 1 903 ? 124.438 112.965 93.572 1.00 47.39 903 HIS B O 1
ATOM 13865 N N . ILE B 1 904 ? 125.709 114.366 92.344 1.00 42.11 904 ILE B N 1
ATOM 13866 C CA . ILE B 1 904 ? 125.373 115.556 93.112 1.00 41.31 904 ILE B CA 1
ATOM 13867 C C . ILE B 1 904 ? 124.427 116.427 92.294 1.00 38.22 904 ILE B C 1
ATOM 13868 O O . ILE B 1 904 ? 124.358 116.336 91.065 1.00 43.16 904 ILE B O 1
ATOM 13873 N N . GLN B 1 905 ? 123.677 117.279 92.998 1.00 40.72 905 GLN B N 1
ATOM 13874 C CA . GLN B 1 905 ? 122.617 118.048 92.351 1.00 42.07 905 GLN B CA 1
ATOM 13875 C C . GLN 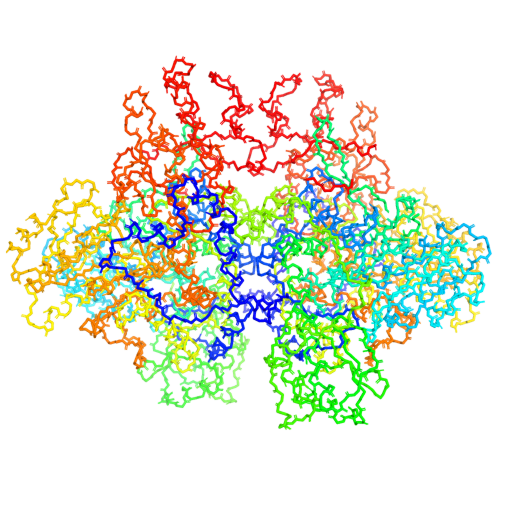B 1 905 ? 123.153 119.111 91.400 1.00 41.63 905 GLN B C 1
ATOM 13876 O O . GLN B 1 905 ? 122.397 119.600 90.557 1.00 50.35 905 GLN B O 1
ATOM 13882 N N . SER B 1 906 ? 124.432 119.476 91.508 1.00 45.84 906 SER B N 1
ATOM 13883 C CA . SER B 1 906 ? 125.018 120.392 90.535 1.00 43.11 906 SER B CA 1
ATOM 13884 C C . SER B 1 906 ? 125.072 119.774 89.145 1.00 51.26 906 SER B C 1
ATOM 13885 O O . SER B 1 906 ? 125.060 120.499 88.144 1.00 58.15 906 SER B O 1
ATOM 13888 N N . GLU B 1 907 ? 125.139 118.443 89.064 1.00 51.95 907 GLU B N 1
ATOM 13889 C CA . GLU B 1 907 ? 125.149 117.770 87.770 1.00 46.02 907 GLU B CA 1
ATOM 13890 C C . GLU B 1 907 ? 123.807 117.881 87.064 1.00 52.24 907 GLU B C 1
ATOM 13891 O O . GLU B 1 907 ? 123.758 117.883 85.829 1.00 54.19 907 GLU B O 1
ATOM 13897 N N . LEU B 1 908 ? 122.713 117.951 87.826 1.00 45.23 908 LEU B N 1
ATOM 13898 C CA . LEU B 1 908 ? 121.385 117.949 87.224 1.00 49.12 908 LEU B CA 1
ATOM 13899 C C . LEU B 1 908 ? 121.169 119.172 86.343 1.00 55.63 908 LEU B C 1
ATOM 13900 O O . LEU B 1 908 ? 120.592 119.068 85.255 1.00 62.38 908 LEU B O 1
ATOM 13905 N N . VAL B 1 909 ? 121.629 120.343 86.792 1.00 50.36 909 VAL B N 1
ATOM 13906 C CA . VAL B 1 909 ? 121.394 121.581 86.060 1.00 48.47 909 VAL B CA 1
ATOM 13907 C C . VAL B 1 909 ? 122.476 121.868 85.032 1.00 51.30 909 VAL B C 1
ATOM 13908 O O . VAL B 1 909 ? 122.376 122.863 84.303 1.00 58.57 909 VAL B O 1
ATOM 13912 N N . ALA B 1 910 ? 123.505 121.035 84.951 1.00 52.91 910 ALA B N 1
ATOM 13913 C CA . ALA B 1 910 ? 124.517 121.162 83.916 1.00 55.75 910 ALA B CA 1
ATOM 13914 C C . ALA B 1 910 ? 124.134 120.321 82.701 1.00 59.15 910 ALA B C 1
ATOM 13915 O O . ALA B 1 910 ? 123.154 119.574 82.712 1.00 59.22 910 ALA B O 1
ATOM 13917 N N . GLU B 1 911 ? 124.919 120.459 81.635 1.00 65.83 911 GLU B N 1
ATOM 13918 C CA . GLU B 1 911 ? 124.672 119.691 80.422 1.00 61.81 911 GLU B CA 1
ATOM 13919 C C . GLU B 1 911 ? 124.890 118.206 80.687 1.00 63.47 911 GLU B C 1
ATOM 13920 O O . GLU B 1 911 ? 125.879 117.813 81.312 1.00 65.83 911 GLU B O 1
ATOM 13926 N N . TRP B 1 912 ? 123.963 117.382 80.207 1.00 58.05 912 TRP B N 1
ATOM 13927 C CA . TRP B 1 912 ? 123.954 115.947 80.473 1.00 54.25 912 TRP B CA 1
ATOM 13928 C C . TRP B 1 912 ? 124.376 115.207 79.211 1.00 54.47 912 TRP B C 1
ATOM 13929 O O . TRP B 1 912 ? 123.642 115.194 78.217 1.00 60.09 912 TRP B O 1
ATOM 13940 N N . ALA B 1 913 ? 125.556 114.592 79.252 1.00 55.81 913 ALA B N 1
ATOM 13941 C CA . ALA B 1 913 ? 126.070 113.808 78.139 1.00 59.35 913 ALA B CA 1
ATOM 13942 C C . ALA B 1 913 ? 126.075 112.313 78.421 1.00 59.35 913 ALA B C 1
ATOM 13943 O O . ALA B 1 913 ? 126.506 111.535 77.563 1.00 64.28 913 ALA B O 1
ATOM 13945 N N . HIS B 1 914 ? 125.607 111.894 79.591 1.00 54.06 914 HIS B N 1
ATOM 13946 C CA . HIS B 1 914 ? 125.639 110.491 79.958 1.00 52.63 914 HIS B CA 1
ATOM 13947 C C . HIS B 1 914 ? 124.627 109.691 79.138 1.00 52.44 914 HIS B C 1
ATOM 13948 O O . HIS B 1 914 ? 123.615 110.232 78.686 1.00 57.14 914 HIS B O 1
ATOM 13955 N N . PRO B 1 915 ? 124.883 108.396 78.923 1.00 56.90 915 PRO B N 1
ATOM 13956 C CA . PRO B 1 915 ? 123.907 107.556 78.215 1.00 53.76 915 PRO B CA 1
ATOM 13957 C C . PRO B 1 915 ? 122.729 107.128 79.073 1.00 52.96 915 PRO B C 1
ATOM 13958 O O . PRO B 1 915 ? 121.790 106.519 78.545 1.00 52.62 915 PRO B O 1
ATOM 13962 N N . TYR B 1 916 ? 122.753 107.415 80.369 1.00 46.48 916 TYR B N 1
ATOM 13963 C CA . TYR B 1 916 ? 121.663 107.093 81.274 1.00 41.55 916 TYR B CA 1
ATOM 13964 C C . TYR B 1 916 ? 120.977 108.376 81.726 1.00 48.85 916 TYR B C 1
ATOM 13965 O O . TYR B 1 916 ? 121.584 109.449 81.750 1.00 53.24 916 TYR B O 1
ATOM 13974 N N . SER B 1 917 ? 119.701 108.255 82.074 1.00 40.30 917 SER B N 1
ATOM 13975 C CA . SER B 1 917 ? 118.879 109.422 82.348 1.00 37.89 917 SER B CA 1
ATOM 13976 C C . SER B 1 917 ? 119.286 110.093 83.657 1.00 47.21 917 SER B C 1
ATOM 13977 O O . SER B 1 917 ? 119.990 109.522 84.494 1.00 51.04 917 SER B O 1
ATOM 13980 N N . ARG B 1 918 ? 118.838 111.341 83.816 1.00 48.31 918 ARG B N 1
ATOM 13981 C CA . ARG B 1 918 ? 119.041 112.053 85.073 1.00 40.38 918 ARG B CA 1
ATOM 13982 C C . ARG B 1 918 ? 118.325 111.354 86.220 1.00 42.44 918 ARG B C 1
ATOM 13983 O O . ARG B 1 918 ? 118.855 111.269 87.334 1.00 48.53 918 ARG B O 1
ATOM 13991 N N . GLU B 1 919 ? 117.109 110.864 85.969 1.00 39.99 919 GLU B N 1
ATOM 13992 C CA . GLU B 1 919 ? 116.350 110.180 87.011 1.00 42.98 919 GLU B CA 1
ATOM 13993 C C . GLU B 1 919 ? 117.028 108.884 87.433 1.00 47.58 919 GLU B C 1
ATOM 13994 O O . GLU B 1 919 ? 117.096 108.576 88.627 1.00 49.65 919 GLU B O 1
ATOM 14000 N N . VAL B 1 920 ? 117.532 108.112 86.470 1.00 41.24 920 VAL B N 1
ATOM 14001 C CA . VAL B 1 920 ? 118.282 106.905 86.801 1.00 39.52 920 VAL B CA 1
ATOM 14002 C C . VAL B 1 920 ? 119.515 107.259 87.620 1.00 40.29 920 VAL B C 1
ATOM 14003 O O . VAL B 1 920 ? 119.838 106.592 88.610 1.00 46.51 920 VAL B O 1
ATOM 14007 N N . ALA B 1 921 ? 120.213 108.325 87.228 1.00 44.04 921 ALA B N 1
ATOM 14008 C CA . ALA B 1 921 ? 121.424 108.727 87.931 1.00 36.18 921 ALA B CA 1
ATOM 14009 C C . ALA B 1 921 ? 121.137 109.129 89.371 1.00 44.40 921 ALA B C 1
ATOM 14010 O O . ALA B 1 921 ? 121.878 108.755 90.287 1.00 47.88 921 ALA B O 1
ATOM 14012 N N . VAL B 1 922 ? 120.068 109.888 89.596 1.00 39.39 922 VAL B N 1
ATOM 14013 C CA . VAL B 1 922 ? 119.965 110.642 90.838 1.00 40.71 922 VAL B CA 1
ATOM 14014 C C . VAL B 1 922 ? 118.789 110.184 91.699 1.00 35.57 922 VAL B C 1
ATOM 14015 O O . VAL B 1 922 ? 118.844 110.277 92.929 1.00 37.66 922 VAL B O 1
ATOM 14019 N N . PHE B 1 923 ? 117.738 109.653 91.080 1.00 39.33 923 PHE B N 1
ATOM 14020 C CA . PHE B 1 923 ? 116.584 109.117 91.807 1.00 39.34 923 PHE B CA 1
ATOM 14021 C C . PHE B 1 923 ? 116.286 107.705 91.320 1.00 37.12 923 PHE B C 1
ATOM 14022 O O . PHE B 1 923 ? 115.228 107.448 90.734 1.00 49.14 923 PHE B O 1
ATOM 14030 N N . PRO B 1 924 ? 117.198 106.756 91.551 1.00 45.67 924 PRO B N 1
ATOM 14031 C CA . PRO B 1 924 ? 116.955 105.388 91.071 1.00 40.84 924 PRO B CA 1
ATOM 14032 C C . PRO B 1 924 ? 115.875 104.657 91.846 1.00 45.42 924 PRO B C 1
ATOM 14033 O O . PRO B 1 924 ? 115.291 103.708 91.311 1.00 46.01 924 PRO B O 1
ATOM 14037 N N . ALA B 1 925 ? 115.585 105.069 93.081 1.00 40.94 925 ALA B N 1
ATOM 14038 C CA . ALA B 1 925 ? 114.574 104.419 93.906 1.00 41.02 925 ALA B CA 1
ATOM 14039 C C . ALA B 1 925 ? 113.480 105.384 94.349 1.00 44.41 925 ALA B C 1
ATOM 14040 O O . ALA B 1 925 ? 112.738 105.084 95.288 1.00 52.17 925 ALA B O 1
ATOM 14042 N N . GLY B 1 926 ? 113.362 106.532 93.698 1.00 45.33 926 GLY B N 1
ATOM 14043 C CA . GLY B 1 926 ? 112.352 107.515 94.031 1.00 41.58 926 GLY B CA 1
ATOM 14044 C C . GLY B 1 926 ? 112.959 108.838 94.464 1.00 47.24 926 GLY B C 1
ATOM 14045 O O . GLY B 1 926 ? 114.167 108.982 94.642 1.00 56.84 926 GLY B O 1
ATOM 14046 N N . VAL B 1 927 ? 112.069 109.813 94.640 1.00 44.87 927 VAL B N 1
ATOM 14047 C CA . VAL B 1 927 ? 112.475 111.177 94.957 1.00 45.62 927 VAL B CA 1
ATOM 14048 C C . VAL B 1 927 ? 112.246 111.546 96.422 1.00 48.58 927 VAL B C 1
ATOM 14049 O O . VAL B 1 927 ? 112.805 112.551 96.887 1.00 52.58 927 VAL B O 1
ATOM 14053 N N . ALA B 1 928 ? 111.456 110.770 97.159 1.00 51.32 928 ALA B N 1
ATOM 14054 C CA . ALA B 1 928 ? 111.107 111.123 98.527 1.00 48.26 928 ALA B CA 1
ATOM 14055 C C . ALA B 1 928 ? 112.271 110.875 99.478 1.00 49.90 928 ALA B C 1
ATOM 14056 O O . ALA B 1 928 ? 113.015 109.902 99.333 1.00 54.93 928 ALA B O 1
ATOM 14058 N N . ASP B 1 929 ? 112.415 111.771 100.459 1.00 49.36 929 ASP B N 1
ATOM 14059 C CA . ASP B 1 929 ? 113.430 111.661 101.510 1.00 44.20 929 ASP B CA 1
ATOM 14060 C C . ASP B 1 929 ? 114.836 111.540 100.930 1.00 45.99 929 ASP B C 1
ATOM 14061 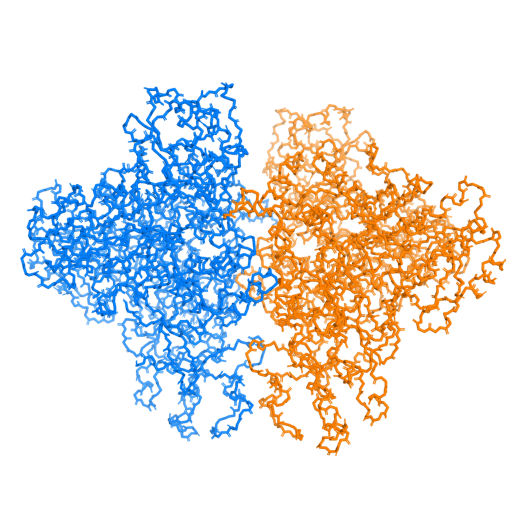O O . ASP B 1 929 ? 115.653 110.745 101.397 1.00 55.15 929 ASP B O 1
ATOM 14066 N N . LYS B 1 930 ? 115.125 112.343 99.911 1.00 35.20 930 LYS B N 1
ATOM 14067 C CA . LYS B 1 930 ? 116.398 112.253 99.208 1.00 33.22 930 LYS B CA 1
ATOM 14068 C C . LYS B 1 930 ? 117.503 112.910 100.026 1.00 37.48 930 LYS B C 1
ATOM 14069 O O . LYS B 1 930 ? 117.421 114.098 100.354 1.00 45.66 930 LYS B O 1
ATOM 14075 N N . TYR B 1 931 ? 118.533 112.137 100.355 1.00 28.22 931 TYR B N 1
ATOM 14076 C CA . TYR B 1 931 ? 119.760 112.689 100.902 1.00 23.40 931 TYR B CA 1
ATOM 14077 C C . TYR B 1 931 ? 120.694 113.051 99.757 1.00 25.36 931 TYR B C 1
ATOM 14078 O O . TYR B 1 931 ? 120.835 112.297 98.793 1.00 40.06 931 TYR B O 1
ATOM 14087 N N . TRP B 1 932 ? 121.328 114.210 99.865 1.00 32.46 932 TRP B N 1
ATOM 14088 C CA . TRP B 1 932 ? 122.204 114.686 98.805 1.00 32.65 932 TRP B CA 1
ATOM 14089 C C . TRP B 1 932 ? 123.657 114.608 99.239 1.00 32.36 932 TRP B C 1
ATOM 14090 O O . TRP B 1 932 ? 124.067 115.348 100.147 1.00 28.51 932 TRP B O 1
ATOM 14101 N N . PRO B 1 933 ? 124.465 113.730 98.649 1.00 45.25 933 PRO B N 1
ATOM 14102 C CA . PRO B 1 933 ? 125.911 113.826 98.854 1.00 37.08 933 PRO B CA 1
ATOM 14103 C C . PRO B 1 933 ? 126.412 115.172 98.356 1.00 40.64 933 PRO B C 1
ATOM 14104 O O . PRO B 1 933 ? 125.949 115.691 97.337 1.00 44.41 933 PRO B O 1
ATOM 14108 N N . THR B 1 934 ? 127.353 115.746 99.098 1.00 31.50 934 THR B N 1
ATOM 14109 C CA . THR B 1 934 ? 127.801 117.099 98.806 1.00 27.86 934 THR B CA 1
ATOM 14110 C C . THR B 1 934 ? 128.878 117.114 97.730 1.00 37.96 934 THR B C 1
ATOM 14111 O O . THR B 1 934 ? 128.939 118.055 96.931 1.00 45.58 934 THR B O 1
ATOM 14115 N N . VAL B 1 935 ? 129.696 116.066 97.659 1.00 45.47 935 VAL B N 1
ATOM 14116 C CA . VAL B 1 935 ? 130.811 115.999 96.729 1.00 39.51 935 VAL B CA 1
ATOM 14117 C C . VAL B 1 935 ? 130.717 114.709 95.926 1.00 41.65 935 VAL B C 1
ATOM 14118 O O . VAL B 1 935 ? 130.066 113.743 96.327 1.00 43.89 935 VAL B O 1
ATOM 14122 N N . LYS B 1 936 ? 131.384 114.711 94.774 1.00 51.09 936 LYS B N 1
ATOM 14123 C CA . LYS B 1 936 ? 131.483 113.534 93.922 1.00 43.85 936 LYS B CA 1
ATOM 14124 C C . LYS B 1 936 ? 132.527 112.575 94.498 1.00 50.04 936 LYS B C 1
ATOM 14125 O O . LYS B 1 936 ? 133.014 112.744 95.619 1.00 49.37 936 LYS B O 1
ATOM 14131 N N . ARG B 1 937 ? 132.877 111.544 93.730 1.00 54.85 937 ARG B N 1
ATOM 14132 C CA . ARG B 1 937 ? 133.817 110.533 94.198 1.00 50.44 937 ARG B CA 1
ATOM 14133 C C . ARG B 1 937 ? 135.189 111.138 94.468 1.00 52.76 937 ARG B C 1
ATOM 14134 O O . ARG B 1 937 ? 135.718 111.904 93.659 1.00 61.52 937 ARG B O 1
ATOM 14142 N N . LEU B 1 938 ? 135.767 110.782 95.611 1.00 55.68 938 LEU B N 1
ATOM 14143 C CA . LEU B 1 938 ? 137.088 111.257 96.003 1.00 54.45 938 LEU B CA 1
ATOM 14144 C C . LEU B 1 938 ? 138.144 110.211 95.667 1.00 62.90 938 LEU B C 1
ATOM 14145 O O . LEU B 1 938 ? 138.034 109.050 96.076 1.00 65.12 938 LEU B O 1
ATOM 14150 N N . ASP B 1 939 ? 139.163 110.628 94.910 1.00 81.02 939 ASP B N 1
ATOM 14151 C CA . ASP B 1 939 ? 140.196 109.698 94.460 1.00 81.07 939 ASP B CA 1
ATOM 14152 C C . ASP B 1 939 ? 141.113 109.256 95.598 1.00 80.46 939 ASP B C 1
ATOM 14153 O O . ASP B 1 939 ? 141.526 108.092 95.639 1.00 82.79 939 ASP B O 1
ATOM 14158 N N . ASP B 1 940 ? 141.473 110.176 96.501 1.00 84.42 940 ASP B N 1
ATOM 14159 C CA . ASP B 1 940 ? 142.384 109.919 97.622 1.00 87.06 940 ASP B CA 1
ATOM 14160 C C . ASP B 1 940 ? 143.832 109.722 97.176 1.00 88.64 940 ASP B C 1
ATOM 14161 O O . ASP B 1 940 ? 144.745 109.734 98.008 1.00 88.24 940 ASP B O 1
ATOM 14166 N N . VAL B 1 941 ? 144.073 109.589 95.876 1.00 95.10 941 VAL B N 1
ATOM 14167 C CA . VAL B 1 941 ? 145.432 109.299 95.419 1.00 96.40 941 VAL B CA 1
ATOM 14168 C C . VAL B 1 941 ? 146.251 110.583 95.398 1.00 96.05 941 VAL B C 1
ATOM 14169 O O . VAL B 1 941 ? 146.679 111.077 96.442 1.00 97.08 941 VAL B O 1
ATOM 14173 N N . CYS B 1 949 ? 145.068 119.662 103.924 1.00 66.79 949 CYS B N 1
ATOM 14174 C CA . CYS B 1 949 ? 144.923 119.635 105.375 1.00 67.22 949 CYS B CA 1
ATOM 14175 C C . CYS B 1 949 ? 144.788 121.046 105.931 1.00 71.27 949 CYS B C 1
ATOM 14176 O O . CYS B 1 949 ? 145.042 121.286 107.112 1.00 69.67 949 CYS B O 1
ATOM 14178 N N . SER B 1 950 ? 144.381 121.975 105.071 1.00 68.70 950 SER B N 1
ATOM 14179 C CA . SER B 1 950 ? 144.272 123.385 105.416 1.00 71.30 950 SER B CA 1
ATOM 14180 C C . SER B 1 950 ? 142.814 123.816 105.356 1.00 71.03 950 SER B C 1
ATOM 14181 O O . SER B 1 950 ? 142.111 123.508 104.389 1.00 72.00 950 SER B O 1
ATOM 14183 N N . CYS B 1 951 ? 142.368 124.530 106.387 1.00 66.13 951 CYS B N 1
ATOM 14184 C CA . CYS B 1 951 ? 140.993 125.006 106.418 1.00 69.26 951 CYS B CA 1
ATOM 14185 C C . CYS B 1 951 ? 140.748 126.004 105.293 1.00 68.92 951 CYS B C 1
ATOM 14186 O O . CYS B 1 951 ? 141.630 126.789 104.932 1.00 73.18 951 CYS B O 1
ATOM 14188 N N . VAL B 1 952 ? 139.543 125.968 104.735 1.00 69.83 952 VAL B N 1
ATOM 14189 C CA . VAL B 1 952 ? 139.182 126.860 103.640 1.00 75.01 952 VAL B CA 1
ATOM 14190 C C . VAL B 1 952 ? 137.835 127.520 103.911 1.00 75.70 952 VAL B C 1
ATOM 14191 O O . VAL B 1 952 ? 136.799 126.855 103.935 1.00 73.69 952 VAL B O 1
#

B-factor: mean 53.03, std 15.85, range [15.03, 97.54]

Foldseek 3Di:
DDDPCVVVCQLPVLPQQFFADPVQLCVLCVLLVHDHLVRVLPLFFDPLFWDPFFQFLDTFGDLVVLLVVLVVLLVLFAQFQEQAPLFAHFADADPLCCVQAQLPQLQFLAAAPPPLLFQQLLLQLLQLLQQLLCQLQVADFKASWAFALLVLLLLVVVLLVVPFPDPQQQEEEEEQQHRVLSVLQNVVLSVLVVGHYHYYHLQCVVVDPSYSEYEEECAGNQFAGDDCLVVLVVCVVVRHAYEYEYDSLLSLWWPNVVVSNHFKYKYWLCRLNNFCLLVATTTMMIHGHPVSPVQRPHWAKDWFAFPVGHIGIDTFDCNLFLDGWGSSSRSSSSSLSLLQQFSVNSNVLQVVQQLLQQLLVVLCVVLPWDWPHLAGRFKTKTQAQCLPQLCVLCVVVSHHWNNPDPNTTMGGTGSPDDVVNSVSNCCSRVNPPSPDDSVVSSVVCVVPPCNHPPNTTDDDDGRPPVSSPPQNDSVSSSVSSVVSSLQHFGVVQADAFAALFASGDQDSSLSVQLPPCSSTSDHNLTACSSVSSLVVLVVSLQVSVCSQQVADTKAFQQQALLLLLLLQLQLLQVLCVVVVLNLQQEEEEEPLAFPSNVSSSVSSVHHYDYAYCPDLSHGDVVSLLVVCVVCASNHRAYEAEVVHSLQHNDPCLLVSLVSQVVRPYAYEYEQSPVLLAGLTRHNSSSRHFKYWHQCCGNQNQTRSNHRSGTTMMGGHPSSVQRGAFGDSDDDPPRGHPHRGNHSGRNYNSSSSSSSSSSCNNQGRVSSNVQNSLLQSLQQSLCSLCCVLFNWGSAYRPRGGRRKTKTAQVVLCVLQVQALVLLQQLVVLLPYHGYHAQRSHHRIGIGGHGSSHYVVSSVSVSVSSVVVSVQSVCSNVVQADPVAGLSVFGDDAPVVVPDDDPGSDDPCCNRPVPHDPSGRGRPGTHTPSCHHND/DDDPCVVVCQQPVLPQQFFADPVQLCVLCVLLVHDHLVRVLPLFFDPLFWDPFFQFLDTFGDLVVLLVVLVVLLVLFAQFQEQAPLFAHFADADPLCCVQAQLPQLQFLAAAPPPLLFQQLLLQLLQLLQQLLCQLQVADFKASWAFALLVLLLLVVVLLVVPFPDPQQQEEEEEQQHRVLSVLQNVVLSVLVVGHYHYYHLQCVVVDPSYSEYEEECAGNQFAGDDCLVVLVVCVVVRHAYEYEYDSLLSLWWPNVVVSNHFKYKYWLCRLNNFCLLVATTTMMIHGHPVSPLQDPHWAKDWFAFPVGHIGIDTFDCNLFLDGWGSSSRSSSSSLSLLQQFSVNSNVLQVVQQLLQQLLVVLCVVLPWDWPHLAGRFKTKTQAQCLPQLCVLCVVVSYHWNNPDPNTTMGGTGSPDDVVNSVSNCCSRVNPPSPDDSVVSSVVCVVPPCNHPPNTTDDDDGRPPVSSPPQNDSVSSSVSSVVSSQQHFGVVQADAFAALFASGDQDSSLSVQLPPCSSTSDHNLTACSSVSSLVVLVVSLQVSVCSQQVADTKAFQQQALLLLLLLQLQLLQVLCVVVVLNLQQEEEEEPLAFPSNVSSSVSSVHHYDYAYCPPLSHGDVVSLLVVCVVCASNHRAYEAEVVHSLQHNDPCLLVSLVSQVVRPYAYEYEQSPVLLAGLTGHNSSSRHFKYWHQCCGNQNQTRSNHRSGTTMMGGHPSSVQRGAFGDSDDDPPRGHPHRGNHSGRNYNSSSSSSSSSSCNNQGRVSSNVQNSLLQSLQQSLCSLCCVLFNWGSAYRPRGGRRKTKTAQVVLCVLQVQALVLLQQLVVLLPYHGYHAQRSHHRIGIGGHGSSHYVVSSVSVSVSSVVVSVQSVCSSVVQADPVAGLSVFGDDAPVVVPDDDPGSDDPCCNRPVPHDPSGRGRPGTHTPSCHHND

Radius of gyration: 35.84 Å; Cα contacts (8 Å, |Δi|>4): 4334; chains: 2; bounding box: 111×95×82 Å

Sequence (1866 aa):
TQTLSQLENSGAFIERHIGPDAAQQQEMLNAVGAQSLNALTGQIVPKDIQLATPPQVGAPATEYAALAELKAIASRNKRFTSYIGMGYTAVQLPPVILRNMLENPGWYTAYTPYQPEVSQGRLEALLNFQQVTLDLTGLDMASASLLDEATAAAEAMAMAKRVSKLKNANRFFVASDVHPQTLDVVRTRAETFGFEVIVDDAQKVLDHQDVFGVLLQQVGTTGEIHDYTALISELKSRKIVVSVAADIMALVLLTAPGKQGADIVFGSAQRFGVPMGYGGPHAAFFAAKDEYKRSMPGRIIGVSKDAAGNTALRMAMQANSNICTSQVLLANIASLYAVYHGPVGLKRIANRIHRLTDILAAGLQQKGLKLRHAHYFDTLCVEVADKAGVLTRAEAAEINLRSDILNAVGITLDETTTRENVMQLFNVLLGDNHGLDIDTLDKDVAHDSRSIQPAMLRDDEILTHPVFNRYHSETEMMRYMHSLERKDLALNQAMIPLGSCTMKLNAAAEMIPITWPEFAELHPFCPPEQAEGYQQMIAQLADWLVKLTGYDAVCMQPNSGAQGEYAGLLAIRHYHESRNEGHRDICLIPASAHGTNPASAHMAGMQVVVVACDKNGNIDLTDLRAKAEQAGDNLSCIMVTYPSTHGVYEETIREVCEVVHQFGGQVYLDGANMNAQVGITSPGFIGADVSHLNLHKTFCIPHGGGGPGMGPIGVKAHLAPFVPGHSVVQIEGMLTRQGAVSAAPFGSASILPISWMYIRMMGAEGLKKASQVAILNANYIASRLQDAFPVLYTGRDGRVAHECILDIRPLKEETGISELDIAKRLIDYGFHAPTMSFPVAGTLMVEPTESESKVELDRFIDAMLAIRAEIDQVKAGVWPLEDNPLVNAPHIQSELVAEWAHPYSREVAVFPAGVADKYWPTVKRLDDVCSCVTQTLSQLENSGAFIERHIGPDAAQQQEMLNAVGAQSLNALTGQIVPKDIQLATPPQVGAPATEYAALAELKAIASRNKRFTSYIGMGYTAVQLPPVILRNMLENPGWYTAYTPYQPEVSQGRLEALLNFQQVTLDLTGLDMASASLLDEATAAAEAMAMAKRVSKLKNANRFFVASDVHPQTLDVVRTRAETFGFEVIVDDAQKVLDHQDVFGVLLQQVGTTGEIHDYTALISELKSRKIVVSVAADIMALVLLTAPGKQGADIVFGSAQRFGVPMGYGGPHAAFFAAKDEYKRSMPGRIIGVSKDAAGNTALRMAMQANSNICTSQVLLANIASLYAVYHGPVGLKRIANRIHRLTDILAAGLQQKGLKLRHAHYFDTLCVEVADKAGVLTRAEAAEINLRSDILNAVGITLDETTTRENVMQLFNVLLGDNHGLDIDTLDKDVAHDSRSIQPAMLRDDEILTHPVFNRYHSETEMMRYMHSLERKDLALNQAMIPLGSCTMKLNAAAEMIPITWPEFAELHPFCPPEQAEGYQQMIAQLADWLVKLTGYDAVCMQPNSGAQGEYAGLLAIRHYHESRNEGHRDICLIPASAHGTNPASAHMAGMQVVVVACDKNGNIDLTDLRAKAEQAGDNLSCIMVTYPSTHGVYEETIREVCEVVHQFGGQVYLDGANMNAQVGITSPGFIGADVSHLNLHKTFCIPHGGGGPGMGPIGVKAHLAPFVPGHSVVQIEGMLTRQGAVSAAPFGSASILPISWMYIRMMGAEGLKKASQVAILNANYIASRLQDAFPVLYTGRDGRVAHECILDIRPLKEETGISELDIAKRLIDYGFHAPTMSFPVAGTLMVEPTESESKVELDRFIDAMLAIRAEIDQVKAGVWPLEDNPLVNAPHIQSELVAEWAHPYSREVAVFPAGVADKYWPTVKRLDDVCSCV

GO terms:
  GO:0042802 identical protein binding (F, IPI)
  GO:0005829 cytosol (C, IDA)
  GO:0004375 glycine dehydrogenase (decarboxylating) activity (F, IDA)
  GO:0005829 cytosol (C, HDA)

Organism: Escherichia coli (strain K12) (NCBI:txid83333)

Secondary structure (DSSP, 8-state):
---HHHHHTTTHHHHHHSSS-HHHHHHHHHHTT-S-HHHHHHHHS-GGG--SS---------HHHHHHHHHHHHTTB--PEEE--TT-------HHHIIIIIT-HHHHS----S-GGG-HHHHHHHHHHHHHHHHHH--SEE-S-BS-HHHHHHHHHHHHHHH---TT--EEEEETTS-HHHHHHHHHHHHHHTPEEEEE-GGGGGT--SEEEEEEESB-TTS-B---HHHHHHHHHTT-EEEEE--TTHHHHBPPGGGGT-SEEEEE-TTTT---TTT----EEEEE-GGGGGG--S--EEEEEBTTS-EEEEE------------HHHHHHHHHHHHHHHHHHHHHHHHHHHHHHHHHHHHHHHTT-EES-S--SSEEEEE-S-HHHHHHHHHHTTEEEB--STT-EEEE--TT--HHHHHHHHHHHH-S-----HHHHHHHHHH---SS-GGGB--S----SGGGSS--SHHHHHHHHHHHHHTS--TTTS---BTTS------HHHHGGGG-TTTSS--TTS-GGGBHHHHHHHHHHHHHHHHHHT-SEEE----SHHHHHHHHHHHHHHHHHHTT-TT--EEEEETTS-SHHHHHHHHTT-EEEEE-EEETTEEPHHHHHHHHHHHGGGEEEEEEESS-TT----TTHHHHHHHHHHTT-EEEEEGGGGGGTTTT--HHHHT-SEEE--HHHHT-PPPSSS------EEE-TTTGGGS---SS---TTT--SSPPSS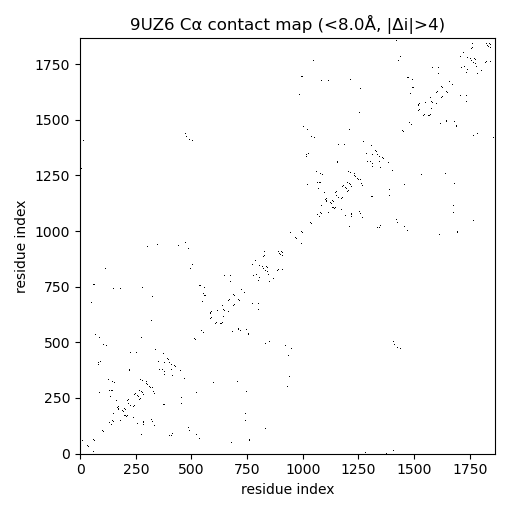SSTTSSGGGHHHHHHHHHHHHHHHHHHHHHHHHHHHHHHHHHHTTTSPEES--TTS--SS-EEEE-HHHHHHH---HHHHHHHHHHTT----EESSSSTTEEEE---TTS-HHHHHHHHHHHHHHHHHHHHHHHTSS-SSSSTTTTPSP-HHHHTS----SS-HHHHH-TT-STT----SS--B-------/---HHHHHTTTHHHHHHSSS-HHHHHHHHHHTT-S-HHHHHHHHS-GGG--SS---------HHHHHHHHHHHHTTB--PEEE-BTTB------HHHIIIIIT-HHHHS----S-GGG-HHHHHHHHHHHHHHHHHH--SEE-S-BS-HHHHHHHHHHHHHHH---TT--EEEEETTS-HHHHHHHHHHHHHHT-EEEEE-GGGGGT--SEEEEEEESB-TTS-B---HHHHHHHHHTT-EEEEE--TTHHHHBPPGGGGT-SEEEEE-TTTT---TTT----EEEEE-GGGGGG--S--EEEEEBTTS-EEEEE------------HHHHHHHHHHHHHHHHHHHHHHHHHHHHHHHHHHHHHHHTT-EES-S--SSEEEEE-S-HHHHHHHHHHTTEEEB--STT-EEEE--TT--HHHHHHHHHHHH-S-----HHHHHHHHHH---SS-GGGB--S----SGGGSS--SHHHHHHHHHHHHHTS--TTTS---BTTS------HHHHGGGG-TTTSS--TTS-GGGBHHHHHHHHHHHHHHHHHHT-SEEE----SHHHHHHHHHHHHHHHHHHTT-TT--EEEEETT--SHHHHHHHHTT-EEEEE-EEETTEEPHHHHHHHHHHHGGGEEEEEEESS-TT----TTHHHHHHHHHHTT-EEEEEGGGGGGTTTT--HHHHT-SEEE--HHHHT-PPPSSS------EEE-TTTGGGS---SS---TTT--SSPPSSSSTTSSGGGHHHHHHHHHHHHHHHHHHHHHHHHHHHHHHHHHHTTTSPEES--TTS--SS-EEEE-HHHHHHH---HHHHHHHHHHTT----EESSSSTTEEEE---TTS-HHHHHHHHHHHHHHHHHHHHHHHTSS-SSSSTTTTPSP-HHHHTS----SS-HHHHH-TT-STT----SS--B-------